Protein 4DZ4 (pdb70)

Nearest PDB structures (foldseek):
  4dz4-assembly1_F  TM=1.002E+00  e=1.119E-75  Burkholderia thailandensis E264
  4dz4-assembly1_D  TM=1.003E+00  e=2.457E-75  Burkholderia thailandensis E264
  4dz4-assembly1_A  TM=1.002E+00  e=5.017E-74  Burkholderia thailandensis E264
  7lox-assembly1_A-2  TM=9.399E-01  e=1.873E-39  Escherichia coli
  1gq6-assembly1_A-2  TM=9.532E-01  e=6.271E-34  Streptomyces clavuligerus

Secondary structure (DSSP, 8-state):
--BS-HHHH-SSSS---B--TTSS--SGGG-EE----TT-SEEEEEE---TT-SS---GGGHHHHHHHHTTTTTTSPPTTT-S-GGGTS-EEEEEE----TTSGGGHHHHHHHHHHHHHTTTPEEEEEESSGGGHHHHHHHHHHHH-SSBEEEEE-SS----------TTTHHHHHHHTTSB-GGG-EEEEE-S--S--TT-EEEEHHHHHHH-HHHHHHHHHHHHTTS-EEEEEEGGGB-TTT--SSSS--SS-B-HHHHHHHHHT-TTS-EEEEEEE---GGG-STTHHHHHHHHHHHHHHHHHHHHHHH-/---TT----S-HHHH-SSSS------TTSS--SGGG-EE-S--TT-SEEEEEE---TT-SS---GGGHHHHHHHHTTTTTTSPPTTT-S-GGGTS-EEEEEE----TTSGGGHHHHHHHHHHHHHTTT-EEEEEESSGGGHHHHHHHHHHHH-SSBEEEEE-S-------S-TT---TTTHHHHHHHTT-B-GGG-EEEEE-S--S--TT-EEEEHHHHHHH-HHHHHHHHHHHHTTSEEEEEEEGGGB-TTT--SBSS--SS-B-HHHHHHHHHT-TTSEEEEEEEE-B-GGG-STTHHHHHHHHHHHHHHHHHHHHHHHH-/--BS-HHHH-SSSSS--B--TTSS--SGGG-EE-S--TT-SEEEEEE---TT-SS---GGGHHHHHHHHTHHHHHSPPTTT-S-GGGTS-EEEEEE----TTSGGGHHHHHHHHHHHHHTTTPEEEEEESSGGGHHHHHHHHHHHH-SSBEEEEE-S---------TT---TTTHHHHHHHTT-B-GGG-EEEEE-S--S--TT-EEEEHHHHHHH-HHHHHHHHHHHHTTS-EEEEEEGGGB-TTT--SSSS--SS-B-HHHHHHHHHT-TTS-EEEEEEE---GGG-STTHHHHHHHHHHHHHHHHHHHHHH-/---BS-HHHH-SSSS---B--TTSS--SGGGPEE-S--TT-SEEEEEE---TT-SS---GGGHHHHHHHHTHHHHHSPPTTT-S-GGGTS-EEEEEE----TTSGGGHHHHHHHHHHHHHTTTPEEEEEESSGGGHHHHHHHHHHHH-SSBEEEEE-S-------------TTTHHHHHHHTT-B-GGG-EEEEE-S--S--TT-EEEEHHHHHHH-HHHHHHHHHHHHTTSEEEEEEEGGGB-TTT--SBSS--SS-B-HHHHHHHHHT-TTSEEEEEEEE-B-GGG-STTHHHHHHHHHHHHHHHHHHHHHTT--/--BS-HHHH-SSSS---B--TTSS--SGGGPEE-S--TT-SEEEEEE---TT-SS---GGGHHHHHHHHTHHHHHSPPTTT-S-GGGTS-EEEEEE----TTSGGGHHHHHHHHHHHHHTTTPEEEEEESSGGGHHHHHHHHHHHH-SSBEEEEE-S---------TT---TTTHHHHHHHTTSB-GGG-EEEEE-S--S--TT-EEEEHHHHHHH-HHHHHHHHHHHHTTS-EEEEEEGGGB-TTT--SSSS--SS-B-HHHHHHHHHT-TTS-EEEEEEE---GGG-STTHHHHHHHHHHHHHHHHHHHHHTT--/--BS-HHHH-SSSS---B--TTSS--SGGG-EE-S--TT-SEEEEEE---TT-SS---GGGHHHHHHHHTTTTTTSPPTTT-S-GGGTS-EEEEEE----TTSGGGHHHHHHHHHHHHHTTT-EEEEEESSGGGHHHHHHHHHHHH-SSBEEEEE-S---------TT---TTTHHHHHHHTTSB-GGG-EEEEE-S--S--TT-EEEEHHHHHHHHHHHHHHHHHHHHTTS-EEEEEEGGGB-TTT--SSSS--SS-B-HHHHHHHHHT-TTS-EEEEEEE---GGG-STTHHHHHHHHHHHHHHHHHHHHHH-

Radius of gyration: 32.74 Å; Cα contacts (8 Å, |Δi|>4): 5119; chains: 6; bounding box: 85×92×80 Å

B-factor: mean 17.46, std 8.07, range [6.83, 78.65]

Solvent-accessible surface area: 49961 Å² total; per-residue (Å²): 133,52,109,5,1,0,4,41,75,27,133,52,37,85,18,47,18,79,30,21,7,12,10,12,4,49,0,0,2,7,2,13,26,33,36,86,22,129,66,9,34,0,1,0,0,0,0,2,0,1,8,0,3,21,12,3,4,3,2,6,29,0,2,30,15,0,14,29,5,0,7,23,24,24,90,49,40,7,34,65,50,19,27,30,1,4,87,74,2,0,0,0,0,22,1,10,4,80,2,43,4,30,58,12,105,46,0,77,74,30,0,25,83,14,0,92,47,0,6,129,38,101,0,72,0,0,0,0,0,0,0,0,6,0,0,11,0,0,0,32,2,0,3,111,82,58,35,135,77,1,2,1,0,0,0,0,0,19,0,6,1,49,80,87,120,7,10,20,14,8,10,0,0,50,27,0,23,127,75,34,5,5,50,29,76,24,0,0,0,0,0,0,14,13,62,9,124,82,48,21,63,9,48,51,5,29,4,64,56,0,71,136,93,27,20,64,39,0,29,107,113,0,59,88,31,4,40,63,35,42,0,0,1,0,0,4,0,2,0,2,5,6,4,17,0,3,0,1,3,10,2,10,4,8,5,0,24,3,20,38,0,2,42,0,0,58,29,3,35,54,2,42,6,2,0,0,0,0,0,2,0,1,38,30,25,21,31,17,56,10,0,1,4,4,0,0,14,1,0,2,4,0,0,0,4,10,45,71,88,90,72,74,119,120,75,73,176,138,57,86,34,93,6,1,0,3,43,48,24,130,52,32,84,16,57,27,99,31,20,7,10,9,10,4,49,0,0,1,7,2,14,25,29,63,110,27,140,61,10,35,0,0,0,0,0,0,2,0,2,8,0,2,20,13,3,4,3,3,6,29,0,3,32,14,0,14,30,5,0,6,23,25,27,90,47,39,8,36,67,51,18,31,32,2,5,96,32,2,0,0,0,0,21,1,9,5,81,2,41,3,31,65,8,100,46,0,73,72,28,0,24,84,12,0,112,50,0,6,80,37,104,0,71,1,0,0,0,0,0,0,0,6,0,0,10,0,0,0,36,1,0,9,117,84,60,34,134,74,0,2,1,0,0,0,0,0,18,0,6,1,47,82,27,110,25,105,89,3,10,20,13,9,11,0,0,49,10,0,23,127,71,31,10,3,46,31,79,21,0,0,0,0,0,0,14,14,68,11,125,84,42,27,62,10,49,48,6,28,4,64,54,0,71,137,94,26,24,67,38,0,25,111,109,0,65,87,31,4,43,64,35,41,0,0,1,0,0,4,0,1,0,2,5,5,4,16,0,4,0,1,2,12,2,10,4,8,5,0,24,4,21,38,0,2,46,0,0,59,30,4,53,64,16,64,15,2,0,0,0,0,0,3,0,0,38,30,24,20,31,17,56,10,0,1,5,5,0,0,14,2,0,2,4,0,0,0,10,13,43,76,62,81,37,70,90,243,134,52,107,5,1,0,3,43,75,26,137,55,36,86,15,53,19,80,32,21,7,11,10,10,5,49,1,0,2,8,2,12,26,31,65,96,24,84,66,10,33,0,1,0,0,0,0,1,0,2,7,0,3,22,13,4,4,3,3,4,30,0,3,30,14,0,14,30,5,1,8,23,23,25,87,44,41,8,35,67,51,18,29,30,1,5,90,71,3,0,0,0,0,22,1,10,5,80,3,43,4,34,80,8,104,44,0,71,75,29,0,25,82,13,0,111,55,0,5,81,36,102,0,68,0,0,0,0,1,0,0,1,6,0,0,11,0,0,0,35,1,0,13,114,80,56,35,70,65,0,0,1,0,0,0,0,0,20,0,7,2,48,77,27,124,32,115,64,2,10,20,15,9,11,0,0,26,13,0,23,126,80,36,16,3,29,31,77,8,0,0,0,0,0,0,14,14,66,10,126,83,41,28,60,8,50,48,5,29,3,63,56,0,69,134,93,26,22,64,38,0,28,106,108,0,61,86,32,1,41,63,111,37,0,0,0,0,0,4,0,1,0,2,5,6,3,17,0,3,0,1,4,11,2,11,3,8,4,0,24,4,22,38,0,3,44,0,0,59,29,4,32,56,2,40,4,4,0,0,0,0,0,4,0,1,38,31,24,21,32,17,56,11,0,1,4,4,0,0,13,2,0,2,4,0,0,0,2,10,42,72,94,103,77,97,151,82,43,112,5,0,0,4,39,75,26,135,53,37,84,16,48,18,77,31,20,7,10,9,11,4,50,0,0,2,8,2,13,26,32,67,90,22,124,65,10,34,0,0,0,0,0,0,2,1,2,7,0,2,20,12,3,4,3,3,6,27,0,2,31,14,0,14,28,5,0,7,23,24,24,88,44,40,8,32,66,54,20,29,32,1,4,89,64,3,0,0,0,0,22,1,9,4,79,2,44,4,29,53,8,94,44,0,76,76,29,0,11,95,13,0,111,63,0,6,86,37,102,0,56,0,0,0,0,1,0,0,1,7,0,0,12,0,0,0,35,1,0,8,99,83,58,36,137,72,1,1,1,0,0,0,0,0,19,0,6,2,48,82,28,117,56,100,3,8,20,13,9,12,0,0,44,25,0,25,127,70,31,10,3,27,34,78,7,1,0,0,0,0,0,13,14,67,9,124,84,41,27,61,10,48,47,6,28,4,60,55,0,69,84,103,25,21,69,35,0,27,110,111,0,58,90,30,0,43,71,113,44,0,0,0,0,0,4,0,2,0,3,4,5,3,15,0,4,0,2,3,10,2,9,4,8,4,0,23,4,22,37,1,3,50,0,0,58,25,1,5,43,4,51,4,0,0,0,0,0,0,2,0,1,38,30,24,20,32,18,56,9,0,0,4,4,0,0,12,2,0,2,3,1,0,0,3,10,39,33,57,100,54,63,58,162,132,53,112,5,0,0,3,39,76,28,136,53,38,84,17,47,18,79,32,20,7,12,9,9,4,49,1,0,2,7,2,12,26,32,68,95,23,129,59,9,32,0,0,0,0,0,0,2,0,2,6,0,2,22,12,4,5,3,3,5,28,0,2,30,14,0,14,28,5,1,7,24,26,25,90,44,40,8,33,66,55,19,30,32,2,5,88,60,2,0,0,0,0,22,1,9,4,76,3,45,4,29,72,8,90,44,0,69,78,30,0,26,86,13,0,109,53,0,6,77,39,102,0,55,0,0,0,0,0,0,0,1,6,0,0,9,0,0,0,36,1,0,10,114,80,57,34,137,69,2,1,1,0,0,0,0,0,20,0,6,2,48,79,28,125,33,110,64,1,8,19,13,10,10,0,0,23,10,0,25,128,69,30,10,3,31,33,78,6,1,0,1,0,0,0,15,12,68,10,126,84,42,28,61,9,48,48,6,29,3,65,56,0,71,83,100,27,23,67,37,0,28,108,106,0,58,89,29,0,40,69,110,46,0,0,0,0,0,4,0,2,0,2,4,6,3,16,0,3,0,1,3,10,2,10,5,8,5,0,23,4,21,38,1,2,49,0,0,59,27,0,6,43,4,47,3,1,0,0,0,0,0,3,0,1,38,28,24,21,31,18,56,9,0,1,4,4,0,0,14,2,0,2,4,1,0,0,3,9,41,37,54,97,55,64,58,163,132,54,113,5,0,0,4,40,74,27,136,55,36,87,18,48,18,79,30,21,7,12,9,10,4,48,1,0,1,8,1,12,26,32,67,96,23,85,66,10,34,0,0,0,0,0,0,2,0,2,6,0,3,20,12,3,4,2,3,5,29,0,3,32,14,0,13,30,5,0,6,25,24,25,89,46,40,9,38,69,50,17,27,30,1,4,90,68,2,0,0,0,0,24,2,10,5,81,2,45,4,29,62,3,92,45,0,37,72,28,0,26,84,12,0,111,53,0,6,78,38,102,0,71,1,0,0,0,0,0,0,1,1,0,0,11,0,0,0,42,2,0,6,114,78,56,36,137,74,0,2,1,0,0,0,0,0,19,0,6,2,48,78,29,123,32,87,86,1,6,19,13,10,11,0,0,41,9,0,31,76,73,33,9,3,44,31,77,5,0,0,0,0,0,0,13,13,67,11,125,84,42,38,62,10,51,46,6,30,3,64,53,0,71,137,92,26,22,70,37,0,23,114,109,0,65,90,24,0,34,63,117,37,0,1,1,0,0,4,0,1,0,2,5,6,3,18,0,3,0,1,3,9,2,10,4,9,5,0,24,3,21,40,0,2,44,0,0,62,32,4,33,52,3,43,4,4,0,0,0,0,0,2,0,0,40,30,25,20,30,17,57,10,0,1,5,4,0,0,15,1,0,3,4,0,0,0,3,10,45,73,96,102,76,98

Foldseek 3Di:
DAEAQCQDPPPDLFDAHHYDLPDHDQFQLSGHADQDLAPAAEEEEEEQAFPQPDFDGFFSCFNVLLSNLRSVVNNACDPPLRDNLRNQHRYHYHYYQDDDVVPVLGRLVSLLVVLLVNVVNVHAYEYEDDAQLSVLSNLVNLCVNQNFAAAEEAQALALLCADDSHRHSSNSVVVCVVVRHHDQQLYEYEQHDDDDPPSPNHHYCHQVNCVVPHLVVVLVVNCVSNPAGAYEYEAELLQAACVQAQQFGDHDHRHHHLVSVLSNLLPNLRYNYRYYYYGGGRVVRDDPSRSSNSSSSSSSSVSVSSSVVVVVD/DPDDPDADAAQCQDPPPDLFDAHHYDLPDHDQFQLSGHADQDLAPAAEEEEEEQAQPQPDFDGFFSCFNVLLSNLRSVVSHAPDPPLRDNLRNPHRYHYPYYQDDDVVPVLVSLVSLLVVLLVNVVSVHAYEYEDDAQLSVLSNLVNVCVRQNFQAAEEAQALALLCADDPDPSRRHSSRSVVVCVVVRNHDQQLYEYEQHDDDDPPSPNHHYCHQVNCVVPHQVVVLVVNCVSNPAGAYEYEAELLLAACVQAQQFRDHDHRHHHLVSVLSNLLSNLRYNYRYYYYGGGRCVRDDPSSSSNSSSSSSSSVSSSSSCVVVVVD/DDEAQCQDPPPDLFDAHHYDLPDHDQFQLSGHADQDLAPAAEEEEEEQAQPQDDFDGFFSCFNVLLSNLRSVVSNAPDPPLRDNLRNQHRYHYHYYQDDDVVPVLCRLVSLLVVLLSNVVSVHAYEYEDDAQLSVLSNLVNVCVPQNFAAAEEAQALALLCADDPPPSHRHSSRSVVVCVVVRNHDQQLYEYELHDDDDPPSPNHHYCHQVNCVVPHQVVVLVVNCVSNPAGAYEYEAELLQAACVQAQQFGDHDHSHHHLVSVLSSLLPNLRYNYRYYYYGGGRVVRDDPSRSSNSSSSSSSSVSVSSSVVVVD/DADEAQCQDDPPDLFDAHHYDLQDHDQFQLSGHADQDLAPAAEEEEEEQAFPQPDFDGFFSCFNVLLSNLRSVVSNAPDPPLRDNLRNQHRYHYHYYQDDDVVPVLGSLVSLLVVLLSNVVSVHAYAYEDDAQLSVLSNLVNLCVNQNFQAAEEAQALALLCADDDDSHRHSSHSVVVCVVVRNHDQQLYEYEQHDDDDPPSPNHHYCHQVNCVVPHLVVVLVVNCVSNPATEYEYEAELLQAACVQAVQFGDHDHRHHHLVSVLSNLLSCLNYNHRYYYYGGGRVVRDDPSRSSNSSSSSSSSVSVSSSCVSVVVD/DAEAQCQDPPPDLFDAHHYDLPDHDQFQLSGHADQDLAPAAEEEEEEQAFPQEDFDGFFSCFNSLLSNLRSVVSNAPDPPLRDNLRNQHRYHYHYYQDDDVVPVLCRLVSLLVVLLVNVVNVHAYAYEDDAQLSVLSNLVNVCVRQNFQAAEEAQALALLCADDPPQSRRHSSRSVVVCVVVRNHDQQLYEYEQHNDDDPPSPNHHYCHQVNCVVPHQVVVLVVNCVSNPATAYEYEAELLQAACVQAQQFGDHDHRHHHLVSVLSNLLSCLNYNHRYYYYGGGRCVRDDPSSSSNSSSSSSSSVSSSSSCVSVPND/DDEAQCQDPPPDLFDAHHYDLPDHDQFQLSGHADQDLAPAAEEEEEEQAFPQEDFDGFFSCFNVLLSNLRSVVNNACDPPLRDNLRNQHRYHYHYYQDDDVVPVLGSLVSLLVVLLVNVVSVHAYEYEDDAQLSVLSNLVNVCVRQNFQAAEEEQALALLCADDPPQSRRHSSRSVVVCVVVRNHDQQLYEYELHDDDDPPSPNHHYCHQVNCVVPALVVVLVVNCVSNPAGAYEYEAELLQAACVQAQQFGDHDHRHHHLVRVLSNLLSNLRYNYRYYYYGGGRVVRDDPSRSSNSSSSSSSSVSVSSSSVVVD

CATH classification: 3.40.800.10

Sequence (1900 aa):
TLYGDGAIRRPSVYGSSIENTYAGVLSFMRRNYTRDLDDGVDVVVSGVPLDLATTFRSGARLGPSAVRAASVQLAELNPYPWGFDPFDDLAVIDYGDCWFDAHHPLSIKPAIVEHARTILQSDARMLTLGGDHYITYPLLIAHAQKYGKPLSLIHFDAHCDTWADDSLNHGTMFYKAVKDGLIDPKASVQVGIRTWNDDYLGINVLDAAWVHEHGARATLERRIESIVGGRPAYLTFDIDCLDPAFAPGTGTPVAGGLSSAQALAIVRGLGGVNLIGADVVEVAPAYDQSEITAIAAAHVACDLLCLWRQRKAGAPGSMNETLYGDGAIRRPSVYGSSIENTYAGVLSFMRRNYTRDLDGVDVVVSGVPLDLATTFRSGARLGPSAVRAASVQLAELNPYPWGFDPFDDLAVIDYGDCWFDAHHPLSIKPAIVEHARTILQSDARMLTLGGDHYITYPLLIAHAQKYGKPLSLIHFDAHCDTWADDAPDSLNHGTMFYKAVKDGLIDPKASVQVGIRTWNDDYLGINVLDAAWVHEHGARATLERIESIVGGRPAYLTFDIDCLDPAFAPGTGTPVAGGLSSAQALAIVRGLGGVNLIGADVVEVAPAYDQSEITAIAAAHVACDLLCLWRQRKAGARTLYGDGAIRRPSVYGSSIENTYAGVLSFMRRNYTRDLDGVDVVVSGVPLDLATTFRSGARLGPSAVRAASVQLAELNPYPWGFDPFDDLAVIDYGDCWFDAHHPLSIKPAIVEHARTILQSDARMLTLGGDHYITYPLLIAHAQKYGKPLSLIHFDAHCDTWADDAPDSLNHGTMFYKAVKDGLIDPKASVQVGIRTWNDDYLGINVLDAAWVHEHGARATLERIESIVGGRRPAYLTFDIDCLDPAFAPGTGTPVAGGLSSAQALAIVRGLGGVNLIGADVVEVAPAYDQSEITAIAAAHVACDLLCLWRQRKAGETLYGDGAIRRPSVYGSSIENTYAGVLSFMRRNYTRDLDDGVDVVVSGVPLDLATTFRSGARLGPSAVRAASVQLAELNPYPWGFDPFDDLAVIDYGDCWFDAHHPLSIKPAIVEHARRTILQSDARMLTLGGDHYITYPLLIAHAQKYGKPLSLIHFDAHCDTWADDADSLNHGTMFYKAVKDGLIIDPKASVQVGIRTWNDDYLGINVLDAAWVHEHGARATLERIESSIVGGRPAYLTFDIDCLDPAFAPGTGTPVAGGLSSAQALAIVRGLGGVNLIGADVVEVAPAYDQSEITAIAAAHVACDLLCLWRQRKAGARTLYGDGAIRRPSVYGSSIENTYAGVLSFMRRNYTRDLDGVDVVVSGVPLDLATTFRSGARLGPSAVRAASVQLAEELNPYPWGFDPFDDLAVIDYGDCWFDAHHPLSIKPAIVEHARTILQSDARMLTLGGDHYITYPLLIAHAQKYGKPLSLIHFDAHCDTWADDAPDSLNHGTMFYKAVKDGLIDPKASVQVGIRTWNDDYLGINVLDAAWVHEHGARATLERIESIVGGRPAYLTFDIDCLDPAFAPGTGTPVAGGLSSAQALAIVRGLGGVNLIGADVVEVAPAYDQSEITAIAAAHVACDLLCLWRQRKAGARTLYGDGAIRRPSVYGSSIENTYAGVLSFMRRNYTRDLDGVDVVVSGVPLDLATTFRSGARLGPSAVRAASVQLAELNPYPWGFDPFDDLAVIDYGDCWFDAHHPLSIKPAIVEHARTILQSDARMLTLGGDHYITYPLLIAHAQKYGKPLSLIHFDAHCDTWADDAPDSLNHGTMFYKAVKDGLIDPKASVQVGIRTWNDDYLGINVLDAAWVHEHGARATLERIESSIVGGRPAYLTFDIDCLDPAFAPGTGTPVAGGLSSAQALAIVRGLGGVNLIGADVVEVAPAYDQSEITAIAAAHVACDLLCLWRQRKAG

Organism: Burkholderia thailandensis (strain ATCC 700388 / DSM 13276 / CCUG 48851 / CIP 106301 / E264) (NCBI:txid271848)

Structure (mmCIF, N/CA/C/O backbone):
data_4DZ4
#
_entry.id   4DZ4
#
_cell.length_a   99.080
_cell.length_b   101.250
_cell.length_c   102.990
_cell.angle_alpha   90.000
_cell.angle_beta   97.090
_cell.angle_gamma   90.000
#
_symmetry.space_group_name_H-M   'P 1 21 1'
#
loop_
_entity.id
_entity.type
_entity.pdbx_description
1 polymer Agmatinase
2 non-polymer 'MANGANESE (II) ION'
3 non-polymer 1,2-ETHANEDIOL
4 non-polymer 'UNKNOWN LIGAND'
5 water water
#
loop_
_atom_site.group_PDB
_atom_site.id
_atom_site.type_symbol
_atom_site.label_atom_id
_atom_site.label_alt_id
_atom_site.label_comp_id
_atom_site.label_asym_id
_atom_site.label_entity_id
_atom_site.label_seq_id
_atom_site.pdbx_PDB_ins_code
_atom_site.Cartn_x
_atom_site.Cartn_y
_atom_site.Cartn_z
_atom_site.occupancy
_atom_site.B_iso_or_equiv
_atom_site.auth_seq_id
_atom_site.auth_comp_id
_atom_site.auth_asym_id
_atom_site.auth_atom_id
_atom_site.pdbx_PDB_model_num
ATOM 1 N N . THR A 1 8 ? 27.216 33.023 75.485 1.00 27.55 4 THR A N 1
ATOM 2 C CA . THR A 1 8 ? 28.378 33.962 75.659 1.00 26.12 4 THR A CA 1
ATOM 3 C C . THR A 1 8 ? 29.658 33.155 75.853 1.00 24.52 4 THR A C 1
ATOM 4 O O . THR A 1 8 ? 29.672 32.152 76.573 1.00 23.81 4 THR A O 1
ATOM 8 N N . LEU A 1 9 ? 30.724 33.597 75.196 1.00 22.51 5 LEU A N 1
ATOM 9 C CA . LEU A 1 9 ? 31.992 32.880 75.222 1.00 20.67 5 LEU A CA 1
ATOM 10 C C . LEU A 1 9 ? 32.880 33.580 76.225 1.00 19.24 5 LEU A C 1
ATOM 11 O O . LEU A 1 9 ? 32.738 34.792 76.415 1.00 17.69 5 LEU A O 1
ATOM 16 N N . TYR A 1 10 ? 33.788 32.811 76.835 1.00 18.17 6 TYR A N 1
ATOM 17 C CA . TYR A 1 10 ? 34.732 33.334 77.819 1.00 17.46 6 TYR A CA 1
ATOM 18 C C . TYR A 1 10 ? 36.131 33.260 77.240 1.00 15.88 6 TYR A C 1
ATOM 19 O O . TYR A 1 10 ? 36.681 32.158 77.112 1.00 15.77 6 TYR A O 1
ATOM 28 N N . GLY A 1 11 ? 36.652 34.408 76.796 1.00 14.31 7 GLY A N 1
ATOM 29 C CA . GLY A 1 11 ? 38.006 34.515 76.300 1.00 13.59 7 GLY A CA 1
ATOM 30 C C . GLY A 1 11 ? 38.142 34.404 74.791 1.00 13.23 7 GLY A C 1
ATOM 31 O O . GLY A 1 11 ? 37.515 33.519 74.177 1.00 13.47 7 GLY A O 1
ATOM 32 N N . ASP A 1 12 ? 38.969 35.289 74.212 1.00 12.67 8 ASP A N 1
ATOM 33 C CA . ASP A 1 12 ? 39.379 35.207 72.785 1.00 12.66 8 ASP A CA 1
ATOM 34 C C . ASP A 1 12 ? 38.183 35.261 71.829 1.00 12.98 8 ASP A C 1
ATOM 35 O O . ASP A 1 12 ? 38.129 34.541 70.813 1.00 13.07 8 ASP A O 1
ATOM 40 N N . GLY A 1 13 ? 37.262 36.175 72.130 1.00 12.96 9 GLY A N 1
ATOM 41 C CA . GLY A 1 13 ? 36.051 36.315 71.289 1.00 13.40 9 GLY A CA 1
ATOM 42 C C . GLY A 1 13 ? 36.419 36.689 69.857 1.00 13.47 9 GLY A C 1
ATOM 43 O O . GLY A 1 13 ? 35.716 36.296 68.904 1.00 13.99 9 GLY A O 1
ATOM 44 N N . ALA A 1 14 ? 37.504 37.438 69.688 1.00 12.69 10 ALA A N 1
ATOM 45 C CA . ALA A 1 14 ? 37.919 37.910 68.347 1.00 13.09 10 ALA A CA 1
ATOM 46 C C . ALA A 1 14 ? 38.166 36.772 67.343 1.00 14.25 10 ALA A C 1
ATOM 47 O O . ALA A 1 14 ? 38.115 36.983 66.115 1.00 14.85 10 ALA A O 1
ATOM 49 N N . ILE A 1 15 ? 38.471 35.587 67.857 1.00 14.47 11 ILE A N 1
ATOM 50 C CA . ILE A 1 15 ? 38.780 34.475 66.972 1.00 15.42 11 ILE A CA 1
ATOM 51 C C . ILE A 1 15 ? 37.768 33.341 67.151 1.00 16.13 11 ILE A C 1
ATOM 52 O O . ILE A 1 15 ? 37.859 32.303 66.490 1.00 18.08 11 ILE A O 1
ATOM 57 N N . ARG A 1 16 ? 36.797 33.526 68.041 1.00 16.22 12 ARG A N 1
ATOM 58 C CA . ARG A 1 16 ? 35.870 32.425 68.363 1.00 16.76 12 ARG A CA 1
ATOM 59 C C . ARG A 1 16 ? 34.406 32.716 68.031 1.00 17.52 12 ARG A C 1
ATOM 60 O O . ARG A 1 16 ? 33.655 31.784 67.747 1.00 17.45 12 ARG A O 1
ATOM 68 N N . ARG A 1 17 ? 33.985 33.979 68.107 1.00 17.74 13 ARG A N 1
ATOM 69 C CA . ARG A 1 17 ? 32.560 34.284 67.870 1.00 18.89 13 ARG A CA 1
ATOM 70 C C . ARG A 1 17 ? 32.157 33.952 66.439 1.00 20.47 13 ARG A C 1
ATOM 71 O O . ARG A 1 17 ? 32.824 34.399 65.491 1.00 21.13 13 ARG A O 1
ATOM 79 N N . PRO A 1 18 ? 31.073 33.178 66.271 1.00 22.00 14 PRO A N 1
ATOM 80 C CA . PRO A 1 18 ? 30.558 32.883 64.935 1.00 23.37 14 PRO A CA 1
ATOM 81 C C . PRO A 1 18 ? 29.846 34.087 64.301 1.00 24.18 14 PRO A C 1
ATOM 82 O O . PRO A 1 18 ? 29.810 34.195 63.065 1.00 28.28 14 PRO A O 1
ATOM 86 N N . SER A 1 19 ? 29.292 34.975 65.114 1.00 22.28 15 SER A N 1
ATOM 87 C CA . SER A 1 19 ? 28.605 36.160 64.588 1.00 21.74 15 SER A CA 1
ATOM 88 C C . SER A 1 19 ? 29.507 37.383 64.623 1.00 21.02 15 SER A C 1
ATOM 89 O O . SER A 1 19 ? 30.320 37.507 65.539 1.00 20.07 15 SER A O 1
ATOM 92 N N . VAL A 1 20 ? 29.336 38.312 63.673 1.00 21.28 16 VAL A N 1
ATOM 93 C CA . VAL A 1 20 ? 30.058 39.606 63.784 1.00 21.40 16 VAL A CA 1
ATOM 94 C C . VAL A 1 20 ? 29.457 40.532 64.850 1.00 21.06 16 VAL A C 1
ATOM 95 O O . VAL A 1 20 ? 30.109 41.504 65.254 1.00 21.11 16 VAL A O 1
ATOM 99 N N . TYR A 1 21 ? 28.247 40.226 65.315 1.00 20.17 17 TYR A N 1
ATOM 100 C CA . TYR A 1 21 ? 27.598 41.019 66.375 1.00 19.64 17 TYR A CA 1
ATOM 101 C C . TYR A 1 21 ? 27.892 40.465 67.753 1.00 19.57 17 TYR A C 1
ATOM 102 O O . TYR A 1 21 ? 28.125 39.267 67.903 1.00 19.35 17 TYR A O 1
ATOM 111 N N . GLY A 1 22 ? 27.867 41.341 68.761 1.00 19.18 18 GLY A N 1
ATOM 112 C CA . GLY A 1 22 ? 27.911 40.889 70.145 1.00 19.24 18 GLY A CA 1
ATOM 113 C C . GLY A 1 22 ? 29.303 40.929 70.757 1.00 18.59 18 GLY A C 1
ATOM 114 O O . GLY A 1 22 ? 30.301 40.888 70.051 1.00 18.05 18 GLY A O 1
ATOM 115 N N . SER A 1 23 ? 29.355 41.027 72.087 1.00 18.80 19 SER A N 1
ATOM 116 C CA . SER A 1 23 ? 30.621 41.040 72.817 1.00 17.86 19 SER A CA 1
ATOM 117 C C . SER A 1 23 ? 30.778 39.715 73.549 1.00 17.72 19 SER A C 1
ATOM 118 O O . SER A 1 23 ? 29.813 38.957 73.672 1.00 17.78 19 SER A O 1
ATOM 121 N N . SER A 1 24 ? 31.990 39.439 74.028 1.00 16.50 20 SER A N 1
ATOM 122 C CA . SER A 1 24 ? 32.285 38.210 74.773 1.00 16.75 20 SER A CA 1
ATOM 123 C C . SER A 1 24 ? 32.931 38.612 76.086 1.00 16.20 20 SER A C 1
ATOM 124 O O . SER A 1 24 ? 33.358 39.749 76.248 1.00 15.92 20 SER A O 1
ATOM 127 N N . ILE A 1 25 ? 33.047 37.683 77.015 1.00 16.22 21 ILE A N 1
ATOM 128 C CA . ILE A 1 25 ? 33.704 38.003 78.284 1.00 16.19 21 ILE A CA 1
ATOM 129 C C . ILE A 1 25 ? 35.211 37.857 78.082 1.00 15.29 21 ILE A C 1
ATOM 130 O O . ILE A 1 25 ? 35.658 36.835 77.548 1.00 15.67 21 ILE A O 1
ATOM 135 N N . GLU A 1 26 ? 35.996 38.868 78.479 1.00 13.99 22 GLU A N 1
ATOM 136 C CA . GLU A 1 26 ? 37.453 38.757 78.389 1.00 13.47 22 GLU A CA 1
ATOM 137 C C . GLU A 1 26 ? 38.086 39.132 79.717 1.00 13.18 22 GLU A C 1
ATOM 138 O O . GLU A 1 26 ? 37.557 40.012 80.429 1.00 13.86 22 GLU A O 1
ATOM 144 N N . ASN A 1 27 ? 39.211 38.491 80.048 1.00 12.15 23 ASN A N 1
ATOM 145 C CA . ASN A 1 27 ? 40.109 39.098 81.026 1.00 11.86 23 ASN A CA 1
ATOM 146 C C . ASN A 1 27 ? 40.822 40.247 80.341 1.00 11.17 23 ASN A C 1
ATOM 147 O O . ASN A 1 27 ? 41.329 40.089 79.230 1.00 10.68 23 ASN A O 1
ATOM 152 N N . THR A 1 28 ? 40.786 41.426 80.967 1.00 10.49 24 THR A N 1
ATOM 153 C CA . THR A 1 28 ? 41.205 42.628 80.263 1.00 10.15 24 THR A CA 1
ATOM 154 C C . THR A 1 28 ? 42.684 42.553 79.884 1.00 9.83 24 THR A C 1
ATOM 155 O O . THR A 1 28 ? 43.091 43.075 78.839 1.00 9.55 24 THR A O 1
ATOM 159 N N . TYR A 1 29 ? 43.451 41.881 80.742 1.00 9.90 25 TYR A N 1
ATOM 160 C CA . TYR A 1 29 ? 44.898 41.675 80.580 1.00 9.78 25 TYR A CA 1
ATOM 161 C C . TYR A 1 29 ? 45.292 40.478 79.705 1.00 10.05 25 TYR A C 1
ATOM 162 O O . TYR A 1 29 ? 46.469 40.099 79.700 1.00 10.31 25 TYR A O 1
ATOM 171 N N . ALA A 1 30 ? 44.325 39.857 79.010 1.00 9.75 26 ALA A N 1
ATOM 172 C CA . ALA A 1 30 ? 44.642 38.718 78.164 1.00 10.10 26 ALA A CA 1
ATOM 173 C C . ALA A 1 30 ? 43.718 38.726 76.946 1.00 10.25 26 ALA A C 1
ATOM 174 O O . ALA A 1 30 ? 43.010 39.724 76.695 1.00 10.21 26 ALA A O 1
ATOM 176 N N . GLY A 1 31 ? 43.750 37.624 76.186 1.00 10.78 27 GLY A N 1
ATOM 177 C CA . GLY A 1 31 ? 42.888 37.454 75.020 1.00 10.66 27 GLY A CA 1
ATOM 178 C C . GLY A 1 31 ? 43.402 38.136 73.760 1.00 10.55 27 GLY A C 1
ATOM 179 O O . GLY A 1 31 ? 44.215 39.081 73.826 1.00 10.24 27 GLY A O 1
ATOM 180 N N . VAL A 1 32 ? 42.903 37.678 72.612 1.00 10.32 28 VAL A N 1
ATOM 181 C CA . VAL A 1 32 ? 43.350 38.175 71.318 1.00 10.27 28 VAL A CA 1
ATOM 182 C C . VAL A 1 32 ? 43.134 39.670 71.208 1.00 9.99 28 VAL A C 1
ATOM 183 O O . VAL A 1 32 ? 42.058 40.166 71.547 1.00 9.78 28 VAL A O 1
ATOM 187 N N . LEU A 1 33 ? 44.153 40.396 70.717 1.00 9.92 29 LEU A N 1
ATOM 188 C CA . LEU A 1 33 ? 44.162 41.846 70.784 1.00 9.67 29 LEU A CA 1
ATOM 189 C C . LEU A 1 33 ? 43.742 42.520 69.487 1.00 9.60 29 LEU A C 1
ATOM 190 O O . LEU A 1 33 ? 44.465 43.372 68.948 1.00 9.32 29 LEU A O 1
ATOM 195 N N . SER A 1 34 ? 42.560 42.173 68.983 1.00 9.93 30 SER A N 1
ATOM 196 C CA . SER A 1 34 ? 42.000 42.934 67.845 1.00 10.12 30 SER A CA 1
ATOM 197 C C . SER A 1 34 ? 41.373 44.218 68.400 1.00 10.06 30 SER A C 1
ATOM 198 O O . SER A 1 34 ? 41.198 44.378 69.624 1.00 10.31 30 SER A O 1
ATOM 201 N N . PHE A 1 35 ? 41.056 45.161 67.515 1.00 10.19 31 PHE A N 1
ATOM 202 C CA . PHE A 1 35 ? 40.528 46.423 67.996 1.00 9.91 31 PHE A CA 1
ATOM 203 C C . PHE A 1 35 ? 39.194 46.236 68.717 1.00 10.36 31 PHE A C 1
ATOM 204 O O . PHE A 1 35 ? 38.228 45.745 68.112 1.00 10.52 31 PHE A O 1
ATOM 212 N N . MET A 1 36 ? 39.142 46.628 69.994 1.00 10.19 32 MET A N 1
ATOM 213 C CA . MET A 1 36 ? 37.947 46.410 70.843 1.00 10.70 32 MET A CA 1
ATOM 214 C C . MET A 1 36 ? 37.415 44.987 70.742 1.00 10.82 32 MET A C 1
ATOM 215 O O . MET A 1 36 ? 36.189 44.764 70.824 1.00 11.78 32 MET A O 1
ATOM 220 N N . ARG A 1 37 ? 38.346 44.023 70.584 1.00 10.74 33 ARG A N 1
ATOM 221 C CA . ARG A 1 37 ? 38.058 42.585 70.545 1.00 11.20 33 ARG A CA 1
ATOM 222 C C . ARG A 1 37 ? 37.164 42.178 69.388 1.00 11.51 33 ARG A C 1
ATOM 223 O O . ARG A 1 37 ? 36.592 41.097 69.435 1.00 12.05 33 ARG A O 1
ATOM 231 N N . ARG A 1 38 ? 37.061 42.992 68.342 1.00 11.71 34 ARG A N 1
ATOM 232 C CA . ARG A 1 38 ? 36.144 42.640 67.253 1.00 12.40 34 ARG A CA 1
ATOM 233 C C . ARG A 1 38 ? 36.662 41.467 66.429 1.00 12.25 34 ARG A C 1
ATOM 234 O O . ARG A 1 38 ? 37.866 41.187 66.409 1.00 11.81 34 ARG A O 1
ATOM 242 N N . ASN A 1 39 ? 35.760 40.763 65.736 1.00 12.24 35 ASN A N 1
ATOM 243 C CA . ASN A 1 39 ? 36.177 39.588 64.981 1.00 12.26 35 ASN A CA 1
ATOM 244 C C . ASN A 1 39 ? 37.307 39.932 63.994 1.00 11.91 35 ASN A C 1
ATOM 245 O O . ASN A 1 39 ? 37.205 40.888 63.214 1.00 11.83 35 ASN A O 1
ATOM 250 N N . TYR A 1 40 ? 38.376 39.148 64.029 1.00 11.51 36 TYR A N 1
ATOM 251 C CA . TYR A 1 40 ? 39.415 39.234 63.014 1.00 11.60 36 TYR A CA 1
ATOM 252 C C . TYR A 1 40 ? 38.925 38.492 61.774 1.00 12.53 36 TYR A C 1
ATOM 253 O O . TYR A 1 40 ? 38.754 37.278 61.807 1.00 12.98 36 TYR A O 1
ATOM 262 N N . THR A 1 41 ? 38.692 39.227 60.694 1.00 12.78 37 THR A N 1
ATOM 263 C CA . THR A 1 41 ? 38.170 38.600 59.464 1.00 13.91 37 THR A CA 1
ATOM 264 C C . THR A 1 41 ? 38.350 39.520 58.272 1.00 14.76 37 THR A C 1
ATOM 265 O O . THR A 1 41 ? 38.460 40.740 58.434 1.00 13.95 37 THR A O 1
ATOM 269 N N . ARG A 1 42 ? 38.406 38.935 57.081 1.00 15.55 38 ARG A N 1
ATOM 270 C CA . ARG A 1 42 ? 38.405 39.752 55.893 1.00 16.81 38 ARG A CA 1
ATOM 271 C C . ARG A 1 42 ? 37.151 39.584 55.071 1.00 18.08 38 ARG A C 1
ATOM 272 O O . ARG A 1 42 ? 37.049 40.123 53.960 1.00 18.32 38 ARG A O 1
ATOM 280 N N . ASP A 1 43 ? 36.183 38.875 55.651 1.00 18.82 39 ASP A N 1
ATOM 281 C CA . ASP A 1 43 ? 34.843 38.754 55.054 1.00 21.22 39 ASP A CA 1
ATOM 282 C C . ASP A 1 43 ? 34.054 40.010 55.372 1.00 20.52 39 ASP A C 1
ATOM 283 O O . ASP A 1 43 ? 33.773 40.277 56.523 1.00 20.26 39 ASP A O 1
ATOM 288 N N . LEU A 1 44 ? 33.691 40.758 54.337 1.00 21.13 40 LEU A N 1
ATOM 289 C CA . LEU A 1 44 ? 33.086 42.071 54.500 1.00 20.88 40 LEU A CA 1
ATOM 290 C C . LEU A 1 44 ? 31.575 42.071 54.322 1.00 22.05 40 LEU A C 1
ATOM 291 O O . LEU A 1 44 ? 30.948 43.115 54.477 1.00 21.22 40 LEU A O 1
ATOM 296 N N . ASP A 1 45 ? 30.989 40.914 54.013 1.00 23.17 41 ASP A N 1
ATOM 297 C CA A ASP A 1 45 ? 29.538 40.824 53.779 0.50 24.16 41 ASP A CA 1
ATOM 298 C CA B ASP A 1 45 ? 29.547 40.878 53.767 0.50 24.44 41 ASP A CA 1
ATOM 299 C C . ASP A 1 45 ? 28.764 41.215 55.037 1.00 23.83 41 ASP A C 1
ATOM 300 O O . ASP A 1 45 ? 29.004 40.656 56.097 1.00 24.14 41 ASP A O 1
ATOM 309 N N . GLY A 1 46 ? 27.842 42.166 54.910 1.00 23.91 42 GLY A N 1
ATOM 310 C CA . GLY A 1 46 ? 27.006 42.589 56.043 1.00 22.84 42 GLY A CA 1
ATOM 311 C C . GLY A 1 46 ? 27.751 43.408 57.097 1.00 21.85 42 GLY A C 1
ATOM 312 O O . GLY A 1 46 ? 27.245 43.613 58.210 1.00 22.27 42 GLY A O 1
ATOM 313 N N . VAL A 1 47 ? 28.953 43.865 56.766 1.00 19.49 43 VAL A N 1
ATOM 314 C CA . VAL A 1 47 ? 29.745 44.632 57.746 1.00 17.59 43 VAL A CA 1
ATOM 315 C C . VAL A 1 47 ? 29.478 46.141 57.633 1.00 17.46 43 VAL A C 1
ATOM 316 O O . VAL A 1 47 ? 29.414 46.679 56.538 1.00 17.99 43 VAL A O 1
ATOM 320 N N . ASP A 1 48 ? 29.301 46.802 58.772 1.00 16.62 44 ASP A N 1
ATOM 321 C CA . ASP A 1 48 ? 29.041 48.249 58.832 1.00 15.94 44 ASP A CA 1
ATOM 322 C C . ASP A 1 48 ? 30.304 49.077 58.880 1.00 14.89 44 ASP A C 1
ATOM 323 O O . ASP A 1 48 ? 30.382 50.122 58.239 1.00 14.48 44 ASP A O 1
ATOM 328 N N . VAL A 1 49 ? 31.279 48.645 59.694 1.00 13.78 45 VAL A N 1
ATOM 329 C CA . VAL A 1 49 ? 32.538 49.374 59.835 1.00 13.11 45 VAL A CA 1
ATOM 330 C C . VAL A 1 49 ? 33.694 48.389 59.829 1.00 12.75 45 VAL A C 1
ATOM 331 O O . VAL A 1 49 ? 33.657 47.383 60.539 1.00 12.65 45 VAL A O 1
ATOM 335 N N . VAL A 1 50 ? 34.725 48.697 59.040 1.00 12.47 46 VAL A N 1
ATOM 336 C CA . VAL A 1 50 ? 35.941 47.899 58.995 1.00 12.31 46 VAL A CA 1
ATOM 337 C C . VAL A 1 50 ? 37.041 48.707 59.660 1.00 12.07 46 VAL A C 1
ATOM 338 O O . VAL A 1 50 ? 37.390 49.777 59.185 1.00 12.55 46 VAL A O 1
ATOM 342 N N . VAL A 1 51 ? 37.592 48.170 60.741 1.00 11.45 47 VAL A N 1
ATOM 343 C CA . VAL A 1 51 ? 38.796 48.739 61.342 1.00 10.92 47 VAL A CA 1
ATOM 344 C C . VAL A 1 51 ? 39.999 48.078 60.680 1.00 11.33 47 VAL A C 1
ATOM 345 O O . VAL A 1 51 ? 40.022 46.846 60.512 1.00 11.74 47 VAL A O 1
ATOM 349 N N . SER A 1 52 ? 40.968 48.885 60.243 1.00 11.18 48 SER A N 1
ATOM 350 C CA . SER A 1 52 ? 42.205 48.345 59.674 1.00 11.46 48 SER A CA 1
ATOM 351 C C . SER A 1 52 ? 43.350 49.272 60.019 1.00 11.01 48 SER A C 1
ATOM 352 O O . SER A 1 52 ? 43.131 50.440 60.321 1.00 10.96 48 SER A O 1
ATOM 355 N N . GLY A 1 53 ? 44.564 48.743 59.999 1.00 11.00 49 GLY A N 1
ATOM 356 C CA . GLY A 1 53 ? 45.739 49.580 60.225 1.00 10.94 49 GLY A CA 1
ATOM 357 C C . GLY A 1 53 ? 46.529 49.807 58.947 1.00 11.45 49 GLY A C 1
ATOM 358 O O . GLY A 1 53 ? 46.535 48.960 58.042 1.00 11.82 49 GLY A O 1
ATOM 359 N N . VAL A 1 54 ? 47.199 50.954 58.869 1.00 11.11 50 VAL A N 1
ATOM 360 C CA . VAL A 1 54 ? 48.164 51.208 57.807 1.00 12.04 50 VAL A CA 1
ATOM 361 C C . VAL A 1 54 ? 49.471 51.611 58.497 1.00 11.73 50 VAL A C 1
ATOM 362 O O . VAL A 1 54 ? 49.599 52.740 58.957 1.00 12.69 50 VAL A O 1
ATOM 366 N N . PRO A 1 55 ? 50.413 50.672 58.603 1.00 11.90 51 PRO A N 1
ATOM 367 C CA . PRO A 1 55 ? 51.554 50.838 59.528 1.00 11.78 51 PRO A CA 1
ATOM 368 C C . PRO A 1 55 ? 52.724 51.587 58.853 1.00 12.03 51 PRO A C 1
ATOM 369 O O . PRO A 1 55 ? 53.827 51.040 58.677 1.00 12.68 51 PRO A O 1
ATOM 373 N N . LEU A 1 56 ? 52.453 52.835 58.477 1.00 12.66 52 LEU A N 1
ATOM 374 C CA . LEU A 1 56 ? 53.412 53.661 57.715 1.00 12.94 52 LEU A CA 1
ATOM 375 C C . LEU A 1 56 ? 54.101 54.705 58.600 1.00 12.75 52 LEU A C 1
ATOM 376 O O . LEU A 1 56 ? 53.436 55.427 59.355 1.00 13.13 52 LEU A O 1
ATOM 381 N N . ASP A 1 57 ? 55.421 54.837 58.489 1.00 12.65 53 ASP A N 1
ATOM 382 C CA . ASP A 1 57 ? 56.022 56.073 59.047 1.00 12.67 53 ASP A CA 1
ATOM 383 C C . ASP A 1 57 ? 57.099 56.658 58.158 1.00 12.94 53 ASP A C 1
ATOM 384 O O . ASP A 1 57 ? 57.887 57.491 58.591 1.00 13.28 53 ASP A O 1
ATOM 389 N N . LEU A 1 58 ? 57.097 56.259 56.891 1.00 12.93 54 LEU A N 1
ATOM 390 C CA . LEU A 1 58 ? 58.130 56.720 55.954 1.00 13.85 54 LEU A CA 1
ATOM 391 C C . LEU A 1 58 ? 57.938 58.179 55.560 1.00 13.92 54 LEU A C 1
ATOM 392 O O . LEU A 1 58 ? 58.878 58.820 55.047 1.00 14.78 54 LEU A O 1
ATOM 397 N N . ALA A 1 59 ? 56.748 58.716 55.786 1.00 13.43 55 ALA A N 1
ATOM 398 C CA . ALA A 1 59 ? 56.449 60.092 55.392 1.00 14.18 55 ALA A CA 1
ATOM 399 C C . ALA A 1 59 ? 56.719 61.113 56.504 1.00 14.27 55 ALA A C 1
ATOM 400 O O . ALA A 1 59 ? 56.516 62.308 56.314 1.00 15.09 55 ALA A O 1
ATOM 402 N N . THR A 1 60 ? 57.199 60.629 57.655 1.00 14.08 56 THR A N 1
ATOM 403 C CA . THR A 1 60 ? 57.402 61.494 58.839 1.00 13.76 56 THR A CA 1
ATOM 404 C C . THR A 1 60 ? 58.580 62.466 58.660 1.00 14.16 56 THR A C 1
ATOM 405 O O . THR A 1 60 ? 59.571 62.155 57.958 1.00 15.20 56 THR A O 1
ATOM 409 N N . THR A 1 61 ? 58.478 63.633 59.294 1.00 13.97 57 THR A N 1
ATOM 410 C CA . THR A 1 61 ? 59.502 64.686 59.212 1.00 14.18 57 THR A CA 1
ATOM 411 C C . THR A 1 61 ? 60.383 64.806 60.461 1.00 14.29 57 THR A C 1
ATOM 412 O O . THR A 1 61 ? 61.462 65.391 60.401 1.00 14.16 57 THR A O 1
ATOM 416 N N . PHE A 1 62 ? 59.924 64.260 61.586 1.00 13.38 58 PHE A N 1
ATOM 417 C CA . PHE A 1 62 ? 60.759 64.268 62.799 1.00 13.52 58 PHE A CA 1
ATOM 418 C C . PHE A 1 62 ? 60.966 62.844 63.283 1.00 13.09 58 PHE A C 1
ATOM 419 O O . PHE A 1 62 ? 61.704 62.084 62.664 1.00 13.49 58 PHE A O 1
ATOM 427 N N . ARG A 1 63 ? 60.334 62.453 64.395 1.00 12.77 59 ARG A N 1
ATOM 428 C CA . ARG A 1 63 ? 60.535 61.096 64.917 1.00 12.47 59 ARG A CA 1
ATOM 429 C C . ARG A 1 63 ? 59.776 60.077 64.094 1.00 12.29 59 ARG A C 1
ATOM 430 O O . ARG A 1 63 ? 58.633 60.306 63.739 1.00 12.25 59 ARG A O 1
ATOM 438 N N . SER A 1 64 ? 60.398 58.933 63.853 1.00 12.70 60 SER A N 1
ATOM 439 C CA . SER A 1 64 ? 59.700 57.779 63.290 1.00 12.73 60 SER A CA 1
ATOM 440 C C . SER A 1 64 ? 59.166 56.929 64.440 1.00 12.79 60 SER A C 1
ATOM 441 O O . SER A 1 64 ? 59.588 57.109 65.593 1.00 13.23 60 SER A O 1
ATOM 444 N N . GLY A 1 65 ? 58.235 56.028 64.143 1.00 12.07 61 GLY A N 1
ATOM 445 C CA . GLY A 1 65 ? 57.628 55.177 65.156 1.00 11.82 61 GLY A CA 1
ATOM 446 C C . GLY A 1 65 ? 56.154 54.909 64.931 1.00 11.02 61 GLY A C 1
ATOM 447 O O . GLY A 1 65 ? 55.608 53.945 65.468 1.00 10.99 61 GLY A O 1
ATOM 448 N N . ALA A 1 66 ? 55.507 55.746 64.132 1.00 10.73 62 ALA A N 1
ATOM 449 C CA . ALA A 1 66 ? 54.080 55.552 63.856 1.00 10.34 62 ALA A CA 1
ATOM 450 C C . ALA A 1 66 ? 53.773 54.237 63.127 1.00 10.31 62 ALA A C 1
ATOM 451 O O . ALA A 1 66 ? 52.604 53.838 63.067 1.00 9.70 62 ALA A O 1
ATOM 453 N N . ARG A 1 67 ? 54.784 53.553 62.588 1.00 10.73 63 ARG A N 1
ATOM 454 C CA . ARG A 1 67 ? 54.521 52.268 61.922 1.00 10.89 63 ARG A CA 1
ATOM 455 C C . ARG A 1 67 ? 53.930 51.269 62.929 1.00 10.95 63 ARG A C 1
ATOM 456 O O . ARG A 1 67 ? 53.255 50.339 62.531 1.00 11.23 63 ARG A O 1
ATOM 464 N N . LEU A 1 68 ? 54.242 51.440 64.220 1.00 10.65 64 LEU A N 1
ATOM 465 C CA . LEU A 1 68 ? 53.689 50.565 65.265 1.00 10.38 64 LEU A CA 1
ATOM 466 C C . LEU A 1 68 ? 52.386 51.074 65.869 1.00 9.68 64 LEU A C 1
ATOM 467 O O . LEU A 1 68 ? 51.831 50.424 66.765 1.00 9.75 64 LEU A O 1
ATOM 472 N N . GLY A 1 69 ? 51.876 52.212 65.381 1.00 9.10 65 GLY A N 1
ATOM 473 C CA . GLY A 1 69 ? 50.632 52.797 65.877 1.00 8.73 65 GLY A CA 1
ATOM 474 C C . GLY A 1 69 ? 49.452 51.832 65.925 1.00 8.88 65 GLY A C 1
ATOM 475 O O . GLY A 1 69 ? 48.736 51.774 66.932 1.00 8.21 65 GLY A O 1
ATOM 476 N N . PRO A 1 70 ? 49.198 51.089 64.836 1.00 8.76 66 PRO A N 1
ATOM 477 C CA . PRO A 1 70 ? 47.947 50.283 64.881 1.00 9.14 66 PRO A CA 1
ATOM 478 C C . PRO A 1 70 ? 47.978 49.217 65.979 1.00 9.36 66 PRO A C 1
ATOM 479 O O . PRO A 1 70 ? 46.968 49.022 66.672 1.00 9.31 66 PRO A O 1
ATOM 483 N N . SER A 1 71 ? 49.112 48.532 66.134 1.00 9.76 67 SER A N 1
ATOM 484 C CA . SER A 1 71 ? 49.216 47.554 67.231 1.00 9.97 67 SER A CA 1
ATOM 485 C C . SER A 1 71 ? 49.023 48.208 68.615 1.00 9.51 67 SER A C 1
ATOM 486 O O . SER A 1 71 ? 48.436 47.612 69.517 1.00 9.68 67 SER A O 1
ATOM 489 N N . ALA A 1 72 ? 49.550 49.414 68.794 1.00 9.34 68 ALA A N 1
ATOM 490 C CA . ALA A 1 72 ? 49.470 50.095 70.094 1.00 8.86 68 ALA A CA 1
ATOM 491 C C . ALA A 1 72 ? 48.052 50.483 70.378 1.00 8.74 68 ALA A C 1
ATOM 492 O O . ALA A 1 72 ? 47.573 50.333 71.535 1.00 8.27 68 ALA A O 1
ATOM 494 N N . VAL A 1 73 ? 47.351 50.971 69.337 1.00 8.66 69 VAL A N 1
ATOM 495 C CA . VAL A 1 73 ? 45.954 51.371 69.524 1.00 8.63 69 VAL A CA 1
ATOM 496 C C . VAL A 1 73 ? 45.063 50.145 69.847 1.00 8.98 69 VAL A C 1
ATOM 497 O O . VAL A 1 73 ? 44.185 50.217 70.740 1.00 8.66 69 VAL A O 1
ATOM 501 N N . ARG A 1 74 ? 45.310 49.033 69.154 1.00 9.00 70 ARG A N 1
ATOM 502 C CA . ARG A 1 74 ? 44.618 47.785 69.441 1.00 9.13 70 ARG A CA 1
ATOM 503 C C . ARG A 1 74 ? 44.832 47.354 70.898 1.00 9.27 70 ARG A C 1
ATOM 504 O O . ARG A 1 74 ? 43.865 47.081 71.606 1.00 9.23 70 ARG A O 1
ATOM 512 N N . ALA A 1 75 ? 46.094 47.312 71.322 1.00 9.40 71 ALA A N 1
ATOM 513 C CA . ALA A 1 75 ? 46.392 46.910 72.701 1.00 9.59 71 ALA A CA 1
ATOM 514 C C . ALA A 1 75 ? 45.715 47.875 73.707 1.00 10.00 71 ALA A C 1
ATOM 515 O O . ALA A 1 75 ? 45.260 47.431 74.788 1.00 11.34 71 ALA A O 1
ATOM 517 N N . ALA A 1 76 ? 45.662 49.175 73.374 1.00 9.65 72 ALA A N 1
ATOM 518 C CA . ALA A 1 76 ? 45.100 50.200 74.282 1.00 9.77 72 ALA A CA 1
ATOM 519 C C . ALA A 1 76 ? 43.588 50.210 74.325 1.00 10.48 72 ALA A C 1
ATOM 520 O O . ALA A 1 76 ? 42.989 50.920 75.143 1.00 11.55 72 ALA A O 1
ATOM 522 N N . SER A 1 77 ? 42.963 49.406 73.465 1.00 9.68 73 SER A N 1
ATOM 523 C CA . SER A 1 77 ? 41.506 49.389 73.390 1.00 9.98 73 SER A CA 1
ATOM 524 C C . SER A 1 77 ? 40.860 48.356 74.322 1.00 10.25 73 SER A C 1
ATOM 525 O O . SER A 1 77 ? 39.634 48.246 74.351 1.00 10.39 73 SER A O 1
ATOM 528 N N . VAL A 1 78 ? 41.675 47.585 75.064 1.00 9.87 74 VAL A N 1
ATOM 529 C CA . VAL A 1 78 ? 41.120 46.497 75.898 1.00 10.13 74 VAL A CA 1
ATOM 530 C C . VAL A 1 78 ? 40.085 46.925 76.953 1.00 10.18 74 VAL A C 1
ATOM 531 O O . VAL A 1 78 ? 39.053 46.278 77.127 1.00 10.18 74 VAL A O 1
ATOM 535 N N . GLN A 1 79 ? 40.310 48.036 77.648 1.00 10.12 75 GLN A N 1
ATOM 536 C CA . GLN A 1 79 ? 39.314 48.455 78.656 1.00 10.67 75 GLN A CA 1
ATOM 537 C C . GLN A 1 79 ? 38.023 48.928 77.996 1.00 11.04 75 GLN A C 1
ATOM 538 O O . GLN A 1 79 ? 36.948 48.735 78.558 1.00 11.04 75 GLN A O 1
ATOM 544 N N . LEU A 1 80 ? 38.129 49.532 76.812 1.00 11.10 76 LEU A N 1
ATOM 545 C CA . LEU A 1 80 ? 36.947 50.029 76.110 1.00 11.44 76 LEU A CA 1
ATOM 546 C C . LEU A 1 80 ? 35.977 48.884 75.741 1.00 11.78 76 LEU A C 1
ATOM 547 O O . LEU A 1 80 ? 34.754 49.076 75.631 1.00 12.02 76 LEU A O 1
ATOM 552 N N . ALA A 1 81 ? 36.528 47.696 75.568 1.00 11.88 77 ALA A N 1
ATOM 553 C CA . ALA A 1 81 ? 35.697 46.526 75.221 1.00 12.55 77 ALA A CA 1
ATOM 554 C C . ALA A 1 81 ? 34.945 45.927 76.410 1.00 13.51 77 ALA A C 1
ATOM 555 O O . ALA A 1 81 ? 34.009 45.134 76.212 1.00 13.86 77 ALA A O 1
ATOM 557 N N . GLU A 1 82 ? 35.354 46.265 77.636 1.00 13.73 78 GLU A N 1
ATOM 558 C CA . GLU A 1 82 ? 34.802 45.611 78.846 1.00 14.93 78 GLU A CA 1
ATOM 559 C C . GLU A 1 82 ? 33.419 46.150 79.244 1.00 14.99 78 GLU A C 1
ATOM 560 O O . GLU A 1 82 ? 32.603 45.418 79.794 1.00 16.95 78 GLU A O 1
ATOM 566 N N . LEU A 1 83 ? 33.144 47.414 78.944 1.00 14.93 79 LEU A N 1
ATOM 567 C CA . LEU A 1 83 ? 31.937 48.089 79.423 1.00 15.41 79 LEU A CA 1
ATOM 568 C C . LEU A 1 83 ? 31.264 48.767 78.255 1.00 15.40 79 LEU A C 1
ATOM 569 O O . LEU A 1 83 ? 31.920 49.010 77.231 1.00 15.11 79 LEU A O 1
ATOM 574 N N . ASN A 1 84 ? 29.966 49.066 78.377 1.00 15.51 80 ASN A N 1
ATOM 575 C CA . ASN A 1 84 ? 29.335 49.889 77.360 1.00 15.53 80 ASN A CA 1
ATOM 576 C C . ASN A 1 84 ? 30.084 51.227 77.329 1.00 14.98 80 ASN A C 1
ATOM 577 O O . ASN A 1 84 ? 30.329 51.792 78.396 1.00 15.28 80 ASN A O 1
ATOM 582 N N . PRO A 1 85 ? 30.397 51.756 76.127 1.00 14.35 81 PRO A N 1
ATOM 583 C CA . PRO A 1 85 ? 31.040 53.075 76.097 1.00 14.23 81 PRO A CA 1
ATOM 584 C C . PRO A 1 85 ? 30.271 54.194 76.793 1.00 14.57 81 PRO A C 1
ATOM 585 O O . PRO A 1 85 ? 29.032 54.222 76.777 1.00 14.95 81 PRO A O 1
ATOM 589 N N . TYR A 1 86 ? 31.018 55.091 77.443 1.00 14.39 82 TYR A N 1
ATOM 590 C CA . TYR A 1 86 ? 30.437 56.210 78.179 1.00 14.80 82 TYR A CA 1
ATOM 591 C C . TYR A 1 86 ? 30.540 57.506 77.349 1.00 14.68 82 TYR A C 1
ATOM 592 O O . TYR A 1 86 ? 31.592 57.758 76.780 1.00 14.22 82 TYR A O 1
ATOM 601 N N . PRO A 1 87 ? 29.486 58.346 77.326 1.00 15.24 83 PRO A N 1
ATOM 602 C CA . PRO A 1 87 ? 28.201 58.335 78.042 1.00 15.89 83 PRO A CA 1
ATOM 603 C C . PRO A 1 87 ? 27.090 57.582 77.296 1.00 15.93 83 PRO A C 1
ATOM 604 O O . PRO A 1 87 ? 25.945 57.562 77.759 1.00 16.97 83 PRO A O 1
ATOM 608 N N . TRP A 1 88 ? 27.446 56.985 76.159 1.00 15.73 84 TRP A N 1
ATOM 609 C CA . TRP A 1 88 ? 26.484 56.331 75.247 1.00 16.05 84 TRP A CA 1
ATOM 610 C C . TRP A 1 88 ? 25.565 55.356 75.938 1.00 16.69 84 TRP A C 1
ATOM 611 O O . TRP A 1 88 ? 24.343 55.375 75.734 1.00 16.96 84 TRP A O 1
ATOM 622 N N . GLY A 1 89 ? 26.144 54.489 76.763 1.00 16.45 85 GLY A N 1
ATOM 623 C CA . GLY A 1 89 ? 25.341 53.559 77.569 1.00 17.61 85 GLY A CA 1
ATOM 624 C C . GLY A 1 89 ? 24.705 52.406 76.800 1.00 18.31 85 GLY A C 1
ATOM 625 O O . GLY A 1 89 ? 23.713 51.826 77.262 1.00 20.14 85 GLY A O 1
ATOM 626 N N . PHE A 1 90 ? 25.238 52.102 75.618 1.00 17.78 86 PHE A N 1
ATOM 627 C CA . PHE A 1 90 ? 24.843 50.919 74.848 1.00 18.33 86 PHE A CA 1
ATOM 628 C C . PHE A 1 90 ? 26.095 50.159 74.431 1.00 17.88 86 PHE A C 1
ATOM 629 O O . PHE A 1 90 ? 27.189 50.746 74.367 1.00 16.92 86 PHE A O 1
ATOM 637 N N . ASP A 1 91 ? 25.958 48.864 74.147 1.00 18.01 87 ASP A N 1
ATOM 638 C CA . ASP A 1 91 ? 27.071 48.128 73.539 1.00 17.89 87 ASP A CA 1
ATOM 639 C C . ASP A 1 91 ? 26.910 48.306 72.024 1.00 17.83 87 ASP A C 1
ATOM 640 O O . ASP A 1 91 ? 25.967 47.766 71.450 1.00 18.67 87 ASP A O 1
ATOM 645 N N . PRO A 1 92 ? 27.806 49.076 71.377 1.00 17.08 88 PRO A N 1
ATOM 646 C CA . PRO A 1 92 ? 27.576 49.382 69.958 1.00 17.04 88 PRO A CA 1
ATOM 647 C C . PRO A 1 92 ? 27.527 48.114 69.084 1.00 16.95 88 PRO A C 1
ATOM 648 O O . PRO A 1 92 ? 26.908 48.112 68.026 1.00 16.89 88 PRO A O 1
ATOM 652 N N . PHE A 1 93 ? 28.130 47.031 69.560 1.00 16.33 89 PHE A N 1
ATOM 653 C CA . PHE A 1 93 ? 28.319 45.852 68.716 1.00 16.43 89 PHE A CA 1
ATOM 654 C C . PHE A 1 93 ? 27.109 44.968 68.673 1.00 17.50 89 PHE A C 1
ATOM 655 O O . PHE A 1 93 ? 27.107 43.989 67.924 1.00 17.87 89 PHE A O 1
ATOM 663 N N . ASP A 1 94 ? 26.081 45.289 69.461 1.00 18.65 90 ASP A N 1
ATOM 664 C CA . ASP A 1 94 ? 24.809 44.556 69.342 1.00 20.57 90 ASP A CA 1
ATOM 665 C C . ASP A 1 94 ? 24.072 44.904 68.070 1.00 21.14 90 ASP A C 1
ATOM 666 O O . ASP A 1 94 ? 23.404 44.045 67.516 1.00 21.69 90 ASP A O 1
ATOM 671 N N . ASP A 1 95 ? 24.217 46.140 67.608 1.00 21.21 91 ASP A N 1
ATOM 672 C CA . ASP A 1 95 ? 23.500 46.641 66.435 1.00 22.46 91 ASP A CA 1
ATOM 673 C C . ASP A 1 95 ? 24.389 47.066 65.275 1.00 20.49 91 ASP A C 1
ATOM 674 O O . ASP A 1 95 ? 23.896 47.199 64.150 1.00 21.53 91 ASP A O 1
ATOM 679 N N . LEU A 1 96 ? 25.676 47.311 65.543 1.00 17.82 92 LEU A N 1
ATOM 680 C CA . LEU A 1 96 ? 26.619 47.736 64.519 1.00 16.49 92 LEU A CA 1
ATOM 681 C C . LEU A 1 96 ? 27.645 46.624 64.282 1.00 15.56 92 LEU A C 1
ATOM 682 O O . LEU A 1 96 ? 28.312 46.193 65.213 1.00 14.98 92 LEU A O 1
ATOM 687 N N . ALA A 1 97 ? 27.759 46.163 63.040 1.00 15.17 93 ALA A N 1
ATOM 688 C CA . ALA A 1 97 ? 28.695 45.102 62.688 1.00 14.56 93 ALA A CA 1
ATOM 689 C C . ALA A 1 97 ? 30.062 45.679 62.402 1.00 13.77 93 ALA A C 1
ATOM 690 O O . ALA A 1 97 ? 30.254 46.347 61.378 1.00 14.22 93 ALA A O 1
ATOM 692 N N . VAL A 1 98 ? 31.012 45.426 63.314 1.00 12.81 94 VAL A N 1
ATOM 693 C CA . VAL A 1 98 ? 32.360 45.986 63.228 1.00 12.30 94 VAL A CA 1
ATOM 694 C C . VAL A 1 98 ? 33.362 44.849 63.236 1.00 12.31 94 VAL A C 1
ATOM 695 O O . VAL A 1 98 ? 33.260 43.950 64.079 1.00 12.97 94 VAL A O 1
ATOM 699 N N . ILE A 1 99 ? 34.291 44.863 62.280 1.00 12.21 95 ILE A N 1
ATOM 700 C CA . ILE A 1 99 ? 35.344 43.851 62.228 1.00 12.00 95 ILE A CA 1
ATOM 701 C C . ILE A 1 99 ? 36.722 44.502 62.265 1.00 11.64 95 ILE A C 1
ATOM 702 O O . ILE A 1 99 ? 36.861 45.708 61.995 1.00 11.56 95 ILE A O 1
ATOM 707 N N . ASP A 1 100 ? 37.711 43.702 62.640 1.00 11.20 96 ASP A N 1
ATOM 708 C CA . ASP A 1 100 ? 39.106 44.075 62.497 1.00 11.38 96 ASP A CA 1
ATOM 709 C C . ASP A 1 100 ? 39.698 43.280 61.317 1.00 11.76 96 ASP A C 1
ATOM 710 O O . ASP A 1 100 ? 39.827 42.054 61.384 1.00 11.84 96 ASP A O 1
ATOM 715 N N . TYR A 1 101 ? 40.027 43.989 60.234 1.00 12.05 97 TYR A N 1
ATOM 716 C CA . TYR A 1 101 ? 40.533 43.430 58.981 1.00 13.12 97 TYR A CA 1
ATOM 717 C C . TYR A 1 101 ? 41.983 42.991 59.091 1.00 12.93 97 TYR A C 1
ATOM 718 O O . TYR A 1 101 ? 42.486 42.260 58.244 1.00 13.41 97 TYR A O 1
ATOM 727 N N . GLY A 1 102 ? 42.665 43.511 60.103 1.00 12.45 98 GLY A N 1
ATOM 728 C CA . GLY A 1 102 ? 44.120 43.444 60.153 1.00 12.65 98 GLY A CA 1
ATOM 729 C C . GLY A 1 102 ? 44.679 44.694 59.491 1.00 12.24 98 GLY A C 1
ATOM 730 O O . GLY A 1 102 ? 44.100 45.760 59.612 1.00 12.26 98 GLY A O 1
ATOM 731 N N . ASP A 1 103 ? 45.773 44.546 58.757 1.00 12.45 99 ASP A N 1
ATOM 732 C CA . ASP A 1 103 ? 46.484 45.706 58.221 1.00 12.24 99 ASP A CA 1
ATOM 733 C C . ASP A 1 103 ? 46.599 45.714 56.686 1.00 12.68 99 ASP A C 1
ATOM 734 O O . ASP A 1 103 ? 46.542 44.665 56.039 1.00 13.23 99 ASP A O 1
ATOM 739 N N . CYS A 1 104 ? 46.760 46.917 56.144 1.00 12.48 100 CYS A N 1
ATOM 740 C CA . CYS A 1 104 ? 47.159 47.118 54.745 1.00 13.40 100 CYS A CA 1
ATOM 741 C C . CYS A 1 104 ? 48.614 46.727 54.601 1.00 13.82 100 CYS A C 1
ATOM 742 O O . CYS A 1 104 ? 49.472 47.373 55.195 1.00 14.08 100 CYS A O 1
ATOM 745 N N . TRP A 1 105 ? 48.904 45.669 53.844 1.00 14.87 101 TRP A N 1
ATOM 746 C CA . TRP A 1 105 ? 50.287 45.293 53.538 1.00 16.04 101 TRP A CA 1
ATOM 747 C C . TRP A 1 105 ? 50.818 46.198 52.466 1.00 16.90 101 TRP A C 1
ATOM 748 O O . TRP A 1 105 ? 50.078 46.613 51.574 1.00 17.27 101 TRP A O 1
ATOM 759 N N . PHE A 1 106 ? 52.103 46.531 52.543 1.00 17.03 102 PHE A N 1
ATOM 760 C CA . PHE A 1 106 ? 52.782 47.257 51.487 1.00 17.88 102 PHE A CA 1
ATOM 761 C C . PHE A 1 106 ? 54.262 46.886 51.542 1.00 18.80 102 PHE A C 1
ATOM 762 O O . PHE A 1 106 ? 54.753 46.420 52.570 1.00 17.50 102 PHE A O 1
ATOM 770 N N . ASP A 1 107 ? 54.928 47.040 50.407 1.00 19.73 103 ASP A N 1
ATOM 771 C CA . ASP A 1 107 ? 56.342 46.800 50.274 1.00 21.01 103 ASP A CA 1
ATOM 772 C C . ASP A 1 107 ? 57.059 48.104 50.575 1.00 20.36 103 ASP A C 1
ATOM 773 O O . ASP A 1 107 ? 57.222 48.952 49.696 1.00 20.52 103 ASP A O 1
ATOM 778 N N . ALA A 1 108 ? 57.489 48.260 51.824 1.00 19.12 104 ALA A N 1
ATOM 779 C CA . ALA A 1 108 ? 58.152 49.492 52.249 1.00 18.89 104 ALA A CA 1
ATOM 780 C C . ALA A 1 108 ? 59.419 49.789 51.470 1.00 19.33 104 ALA A C 1
ATOM 781 O O . ALA A 1 108 ? 59.843 50.931 51.412 1.00 19.50 104 ALA A O 1
ATOM 783 N N . HIS A 1 109 ? 60.037 48.751 50.914 1.00 20.01 105 HIS A N 1
ATOM 784 C CA . HIS A 1 109 ? 61.342 48.873 50.274 1.00 21.55 105 HIS A CA 1
ATOM 785 C C . HIS A 1 109 ? 61.218 49.365 48.865 1.00 22.42 105 HIS A C 1
ATOM 786 O O . HIS A 1 109 ? 62.216 49.695 48.235 1.00 22.89 105 HIS A O 1
ATOM 793 N N . HIS A 1 110 ? 59.970 49.435 48.390 1.00 22.45 106 HIS A N 1
ATOM 794 C CA . HIS A 1 110 ? 59.595 50.123 47.146 1.00 23.46 106 HIS A CA 1
ATOM 795 C C . HIS A 1 110 ? 58.594 51.209 47.427 1.00 23.07 106 HIS A C 1
ATOM 796 O O . HIS A 1 110 ? 57.400 51.064 47.178 1.00 22.65 106 HIS A O 1
ATOM 803 N N . PRO A 1 111 ? 59.068 52.326 47.996 1.00 23.02 107 PRO A N 1
ATOM 804 C CA . PRO A 1 111 ? 58.148 53.283 48.601 1.00 22.34 107 PRO A CA 1
ATOM 805 C C . PRO A 1 111 ? 57.174 53.954 47.644 1.00 22.81 107 PRO A C 1
ATOM 806 O O . PRO A 1 111 ? 56.125 54.404 48.079 1.00 22.34 107 PRO A O 1
ATOM 810 N N . LEU A 1 112 ? 57.497 54.001 46.350 1.00 22.69 108 LEU A N 1
ATOM 811 C CA . LEU A 1 112 ? 56.568 54.564 45.395 1.00 23.52 108 LEU A CA 1
ATOM 812 C C . LEU A 1 112 ? 55.341 53.658 45.199 1.00 22.89 108 LEU A C 1
ATOM 813 O O . LEU A 1 112 ? 54.348 54.091 44.632 1.00 22.65 108 LEU A O 1
ATOM 818 N N . SER A 1 113 ? 55.405 52.420 45.693 1.00 21.57 109 SER A N 1
ATOM 819 C CA . SER A 1 113 ? 54.269 51.500 45.582 1.00 21.24 109 SER A CA 1
ATOM 820 C C . SER A 1 113 ? 53.224 51.694 46.681 1.00 19.99 109 SER A C 1
ATOM 821 O O . SER A 1 113 ? 52.138 51.113 46.630 1.00 19.70 109 SER A O 1
ATOM 824 N N . ILE A 1 114 ? 53.556 52.521 47.665 1.00 18.60 110 ILE A N 1
ATOM 825 C CA . ILE A 1 114 ? 52.764 52.590 48.891 1.00 17.97 110 ILE A CA 1
ATOM 826 C C . ILE A 1 114 ? 51.449 53.340 48.685 1.00 17.29 110 ILE A C 1
ATOM 827 O O . ILE A 1 114 ? 50.391 52.843 49.065 1.00 17.05 110 ILE A O 1
ATOM 832 N N . LYS A 1 115 ? 51.494 54.510 48.058 1.00 17.37 111 LYS A N 1
ATOM 833 C CA . LYS A 1 115 ? 50.260 55.226 47.770 1.00 17.74 111 LYS A CA 1
ATOM 834 C C . LYS A 1 115 ? 49.231 54.340 47.022 1.00 17.64 111 LYS A C 1
ATOM 835 O O . LYS A 1 115 ? 48.093 54.236 47.462 1.00 16.69 111 LYS A O 1
ATOM 841 N N . PRO A 1 116 ? 49.620 53.719 45.886 1.00 18.27 112 PRO A N 1
ATOM 842 C CA . PRO A 1 116 ? 48.586 52.888 45.228 1.00 18.61 112 PRO A CA 1
ATOM 843 C C . PRO A 1 116 ? 48.131 51.673 46.049 1.00 17.91 112 PRO A C 1
ATOM 844 O O . PRO A 1 116 ? 46.959 51.289 45.956 1.00 17.95 112 PRO A O 1
ATOM 848 N N . ALA A 1 117 ? 49.029 51.086 46.853 1.00 17.34 113 ALA A N 1
ATOM 849 C CA . ALA A 1 117 ? 48.641 50.008 47.775 1.00 16.98 113 ALA A CA 1
ATOM 850 C C . ALA A 1 117 ? 47.544 50.478 48.746 1.00 15.99 113 ALA A C 1
ATOM 851 O O . ALA A 1 117 ? 46.577 49.752 48.994 1.00 16.27 113 ALA A O 1
ATOM 853 N N . ILE A 1 118 ? 47.687 51.685 49.298 1.00 15.51 114 ILE A N 1
ATOM 854 C CA . ILE A 1 118 ? 46.697 52.205 50.236 1.00 15.00 114 ILE A CA 1
ATOM 855 C C . ILE A 1 118 ? 45.397 52.523 49.514 1.00 15.37 114 ILE A C 1
ATOM 856 O O . ILE A 1 118 ? 44.314 52.216 50.016 1.00 14.83 114 ILE A O 1
ATOM 861 N N . VAL A 1 119 ? 45.499 53.090 48.311 1.00 15.73 115 VAL A N 1
ATOM 862 C CA . VAL A 1 119 ? 44.288 53.340 47.536 1.00 16.40 115 VAL A CA 1
ATOM 863 C C . VAL A 1 119 ? 43.522 52.037 47.291 1.00 16.89 115 VAL A C 1
ATOM 864 O O . VAL A 1 119 ? 42.300 52.000 47.444 1.00 17.73 115 VAL A O 1
ATOM 868 N N . GLU A 1 120 ? 44.235 50.991 46.896 1.00 17.49 116 GLU A N 1
ATOM 869 C CA . GLU A 1 120 ? 43.608 49.711 46.523 1.00 18.72 116 GLU A CA 1
ATOM 870 C C . GLU A 1 120 ? 42.989 49.057 47.763 1.00 17.72 116 GLU A C 1
ATOM 871 O O . GLU A 1 120 ? 41.935 48.427 47.689 1.00 17.92 116 GLU A O 1
ATOM 877 N N . HIS A 1 121 ? 43.690 49.199 48.883 1.00 16.35 117 HIS A N 1
ATOM 878 C CA . HIS A 1 121 ? 43.190 48.754 50.186 1.00 16.00 117 HIS A CA 1
ATOM 879 C C . HIS A 1 121 ? 41.842 49.368 50.485 1.00 15.72 117 HIS A C 1
ATOM 880 O O . HIS A 1 121 ? 40.857 48.651 50.766 1.00 15.69 117 HIS A O 1
ATOM 887 N N . ALA A 1 122 ? 41.758 50.692 50.364 1.00 15.34 118 ALA A N 1
ATOM 888 C CA . ALA A 1 122 ? 40.493 51.383 50.599 1.00 15.50 118 ALA A CA 1
ATOM 889 C C . ALA A 1 122 ? 39.443 51.050 49.523 1.00 16.50 118 ALA A C 1
ATOM 890 O O . ALA A 1 122 ? 38.272 50.809 49.857 1.00 16.05 118 ALA A O 1
ATOM 892 N N . ARG A 1 123 ? 39.862 51.016 48.258 1.00 17.67 119 ARG A N 1
ATOM 893 C CA . ARG A 1 123 ? 38.920 50.695 47.166 1.00 19.45 119 ARG A CA 1
ATOM 894 C C . ARG A 1 123 ? 38.227 49.353 47.449 1.00 19.79 119 ARG A C 1
ATOM 895 O O . ARG A 1 123 ? 36.989 49.212 47.295 1.00 19.97 119 ARG A O 1
ATOM 903 N N . THR A 1 124 ? 39.028 48.379 47.881 1.00 19.38 120 THR A N 1
ATOM 904 C CA . THR A 1 124 ? 38.544 47.017 48.141 1.00 20.18 120 THR A CA 1
ATOM 905 C C . THR A 1 124 ? 37.503 47.036 49.268 1.00 19.64 120 THR A C 1
ATOM 906 O O . THR A 1 124 ? 36.419 46.478 49.143 1.00 19.95 120 THR A O 1
ATOM 910 N N . ILE A 1 125 ? 37.824 47.727 50.353 1.00 18.24 121 ILE A N 1
ATOM 911 C CA . ILE A 1 125 ? 36.901 47.752 51.489 1.00 17.89 121 ILE A CA 1
ATOM 912 C C . ILE A 1 125 ? 35.629 48.525 51.118 1.00 18.59 121 ILE A C 1
ATOM 913 O O . ILE A 1 125 ? 34.509 48.107 51.430 1.00 18.43 121 ILE A O 1
ATOM 918 N N . LEU A 1 126 ? 35.809 49.636 50.421 1.00 19.08 122 LEU A N 1
ATOM 919 C CA . LEU A 1 126 ? 34.672 50.490 50.078 1.00 20.54 122 LEU A CA 1
ATOM 920 C C . LEU A 1 126 ? 33.717 49.834 49.100 1.00 21.55 122 LEU A C 1
ATOM 921 O O . LEU A 1 126 ? 32.566 50.237 49.035 1.00 22.75 122 LEU A O 1
ATOM 926 N N . GLN A 1 127 ? 34.177 48.829 48.357 1.00 22.22 123 GLN A N 1
ATOM 927 C CA . GLN A 1 127 ? 33.291 48.056 47.480 1.00 23.60 123 GLN A CA 1
ATOM 928 C C . GLN A 1 127 ? 32.164 47.367 48.282 1.00 22.91 123 GLN A C 1
ATOM 929 O O . GLN A 1 127 ? 31.080 47.086 47.747 1.00 23.11 123 GLN A O 1
ATOM 935 N N . SER A 1 128 ? 32.422 47.089 49.556 1.00 21.34 124 SER A N 1
ATOM 936 C CA . SER A 1 128 ? 31.448 46.424 50.430 1.00 21.56 124 SER A CA 1
ATOM 937 C C . SER A 1 128 ? 30.381 47.356 51.022 1.00 22.14 124 SER A C 1
ATOM 938 O O . SER A 1 128 ? 29.451 46.881 51.675 1.00 23.17 124 SER A O 1
ATOM 941 N N . ASP A 1 129 ? 30.510 48.664 50.793 1.00 22.70 125 ASP A N 1
ATOM 942 C CA . ASP A 1 129 ? 29.710 49.699 51.485 1.00 23.60 125 ASP A CA 1
ATOM 943 C C . ASP A 1 129 ? 29.944 49.845 53.016 1.00 22.51 125 ASP A C 1
ATOM 944 O O . ASP A 1 129 ? 29.283 50.665 53.664 1.00 23.03 125 ASP A O 1
ATOM 949 N N . ALA A 1 130 ? 30.855 49.057 53.595 1.00 20.01 126 ALA A N 1
ATOM 950 C CA . ALA A 1 130 ? 31.270 49.308 54.986 1.00 18.64 126 ALA A CA 1
ATOM 951 C C . ALA A 1 130 ? 31.970 50.665 55.045 1.00 17.72 126 ALA A C 1
ATOM 952 O O . ALA A 1 130 ? 32.580 51.090 54.050 1.00 17.97 126 ALA A O 1
ATOM 954 N N . ARG A 1 131 ? 31.930 51.307 56.212 1.00 16.63 127 ARG A N 1
ATOM 955 C CA . ARG A 1 131 ? 32.717 52.506 56.465 1.00 16.14 127 ARG A CA 1
ATOM 956 C C . ARG A 1 131 ? 34.101 52.065 56.886 1.00 15.39 127 ARG A C 1
ATOM 957 O O . ARG A 1 131 ? 34.262 50.976 57.467 1.00 14.89 127 ARG A O 1
ATOM 965 N N . MET A 1 132 ? 35.095 52.904 56.623 1.00 14.51 128 MET A N 1
ATOM 966 C CA . MET A 1 132 ? 36.452 52.618 57.082 1.00 13.68 128 MET A CA 1
ATOM 967 C C . MET A 1 132 ? 36.791 53.455 58.301 1.00 13.01 128 MET A C 1
ATOM 968 O O . MET A 1 132 ? 36.646 54.664 58.272 1.00 12.40 128 MET A O 1
ATOM 973 N N . LEU A 1 133 ? 37.290 52.785 59.349 1.00 12.12 129 LEU A N 1
ATOM 974 C CA . LEU A 1 133 ? 37.936 53.461 60.476 1.00 12.44 129 LEU A CA 1
ATOM 975 C C . LEU A 1 133 ? 39.368 52.933 60.455 1.00 11.88 129 LEU A C 1
ATOM 976 O O . LEU A 1 133 ? 39.610 51.777 60.806 1.00 12.29 129 LEU A O 1
ATOM 981 N N . THR A 1 134 ? 40.320 53.784 60.073 1.00 11.73 130 THR A N 1
ATOM 982 C CA . THR A 1 134 ? 41.663 53.349 59.837 1.00 11.30 130 THR A CA 1
ATOM 983 C C . THR A 1 134 ? 42.608 53.879 60.914 1.00 10.95 130 THR A C 1
ATOM 984 O O . THR A 1 134 ? 42.573 55.052 61.262 1.00 10.24 130 THR A O 1
ATOM 988 N N . LEU A 1 135 ? 43.439 52.974 61.420 1.00 10.60 131 LEU A N 1
ATOM 989 C CA . LEU A 1 135 ? 44.449 53.351 62.409 1.00 10.59 131 LEU A CA 1
ATOM 990 C C . LEU A 1 135 ? 45.789 53.538 61.717 1.00 10.81 131 LEU A C 1
ATOM 991 O O . LEU A 1 135 ? 46.252 52.647 61.002 1.00 11.56 131 LEU A O 1
ATOM 996 N N . GLY A 1 136 ? 46.416 54.690 61.944 1.00 10.66 132 GLY A N 1
ATOM 997 C CA . GLY A 1 136 ? 47.761 54.931 61.450 1.00 10.37 132 GLY A CA 1
ATOM 998 C C . GLY A 1 136 ? 48.823 54.497 62.444 1.00 10.59 132 GLY A C 1
ATOM 999 O O . GLY A 1 136 ? 48.499 54.126 63.578 1.00 10.24 132 GLY A O 1
ATOM 1000 N N . GLY A 1 137 ? 50.092 54.596 62.062 1.00 10.53 133 GLY A N 1
ATOM 1001 C CA . GLY A 1 137 ? 50.506 55.197 60.781 1.00 11.02 133 GLY A CA 1
ATOM 1002 C C . GLY A 1 137 ? 50.586 56.711 60.796 1.00 10.86 133 GLY A C 1
ATOM 1003 O O . GLY A 1 137 ? 49.813 57.375 61.485 1.00 10.38 133 GLY A O 1
ATOM 1004 N N . ASP A 1 138 ? 51.490 57.264 59.976 1.00 11.18 134 ASP A N 1
ATOM 1005 C CA . ASP A 1 138 ? 51.617 58.706 59.872 1.00 11.88 134 ASP A CA 1
ATOM 1006 C C . ASP A 1 138 ? 50.526 59.324 59.012 1.00 12.31 134 ASP A C 1
ATOM 1007 O O . ASP A 1 138 ? 49.754 58.602 58.353 1.00 12.69 134 ASP A O 1
ATOM 1012 N N . HIS A 1 139 ? 50.425 60.648 59.063 1.00 12.43 135 HIS A N 1
ATOM 1013 C CA . HIS A 1 139 ? 49.262 61.316 58.485 1.00 12.94 135 HIS A CA 1
ATOM 1014 C C . HIS A 1 139 ? 49.201 61.214 56.986 1.00 13.18 135 HIS A C 1
ATOM 1015 O O . HIS A 1 139 ? 48.147 61.480 56.379 1.00 13.85 135 HIS A O 1
ATOM 1022 N N . TYR A 1 140 ? 50.303 60.843 56.351 1.00 13.33 136 TYR A N 1
ATOM 1023 C CA . TYR A 1 140 ? 50.287 60.771 54.887 1.00 13.80 136 TYR A CA 1
ATOM 1024 C C . TYR A 1 140 ? 49.214 59.769 54.436 1.00 13.89 136 TYR A C 1
ATOM 1025 O O . TYR A 1 140 ? 48.600 59.937 53.367 1.00 14.07 136 TYR A O 1
ATOM 1034 N N . ILE A 1 141 ? 48.955 58.747 55.251 1.00 13.17 137 ILE A N 1
ATOM 1035 C CA . ILE A 1 141 ? 47.945 57.727 54.859 1.00 12.98 137 ILE A CA 1
ATOM 1036 C C . ILE A 1 141 ? 46.578 58.324 54.482 1.00 13.33 137 ILE A C 1
ATOM 1037 O O . ILE A 1 141 ? 45.857 57.741 53.670 1.00 13.43 137 ILE A O 1
ATOM 1042 N N . THR A 1 142 ? 46.228 59.467 55.067 1.00 13.05 138 THR A N 1
ATOM 1043 C CA . THR A 1 142 ? 44.926 60.058 54.809 1.00 13.61 138 THR A CA 1
ATOM 1044 C C . THR A 1 142 ? 44.769 60.509 53.347 1.00 13.51 138 THR A C 1
ATOM 1045 O O . THR A 1 142 ? 43.657 60.532 52.814 1.00 14.02 138 THR A O 1
ATOM 1049 N N . TYR A 1 143 ? 45.874 60.847 52.699 1.00 13.49 139 TYR A N 1
ATOM 1050 C CA . TYR A 1 143 ? 45.783 61.297 51.297 1.00 14.33 139 TYR A CA 1
ATOM 1051 C C . TYR A 1 143 ? 45.256 60.174 50.349 1.00 14.23 139 TYR A C 1
ATOM 1052 O O . TYR A 1 143 ? 44.214 60.342 49.696 1.00 14.49 139 TYR A O 1
ATOM 1061 N N . PRO A 1 144 ? 45.945 59.014 50.292 1.00 14.42 140 PRO A N 1
ATOM 1062 C CA . PRO A 1 144 ? 45.342 57.939 49.469 1.00 14.69 140 PRO A CA 1
ATOM 1063 C C . PRO A 1 144 ? 43.976 57.459 49.963 1.00 14.65 140 PRO A C 1
ATOM 1064 O O . PRO A 1 144 ? 43.152 57.064 49.156 1.00 15.29 140 PRO A O 1
ATOM 1068 N N . LEU A 1 145 ? 43.718 57.511 51.271 1.00 13.92 141 LEU A N 1
ATOM 1069 C CA . LEU A 1 145 ? 42.396 57.177 51.791 1.00 13.66 141 LEU A CA 1
ATOM 1070 C C . LEU A 1 145 ? 41.348 58.145 51.245 1.00 14.23 141 LEU A C 1
ATOM 1071 O O . LEU A 1 145 ? 40.281 57.715 50.806 1.00 14.22 141 LEU A O 1
ATOM 1076 N N . LEU A 1 146 ? 41.663 59.441 51.259 1.00 14.40 142 LEU A N 1
ATOM 1077 C CA . LEU A 1 146 ? 40.770 60.449 50.662 1.00 15.29 142 LEU A CA 1
ATOM 1078 C C . LEU A 1 146 ? 40.562 60.253 49.166 1.00 16.01 142 LEU A C 1
ATOM 1079 O O . LEU A 1 146 ? 39.437 60.431 48.652 1.00 16.02 142 LEU A O 1
ATOM 1084 N N . ILE A 1 147 ? 41.627 59.906 48.446 1.00 16.05 143 ILE A N 1
ATOM 1085 C CA . ILE A 1 147 ? 41.487 59.581 47.012 1.00 16.80 143 ILE A CA 1
ATOM 1086 C C . ILE A 1 147 ? 40.418 58.489 46.806 1.00 17.14 143 ILE A C 1
ATOM 1087 O O . ILE A 1 147 ? 39.470 58.657 46.032 1.00 17.55 143 ILE A O 1
ATOM 1092 N N . ALA A 1 148 ? 40.557 57.379 47.529 1.00 16.84 144 ALA A N 1
ATOM 1093 C CA . ALA A 1 148 ? 39.558 56.297 47.434 1.00 17.07 144 ALA A CA 1
ATOM 1094 C C . ALA A 1 148 ? 38.159 56.739 47.881 1.00 17.24 144 ALA A C 1
ATOM 1095 O O . ALA A 1 148 ? 37.149 56.342 47.278 1.00 18.06 144 ALA A O 1
ATOM 1097 N N . HIS A 1 149 ? 38.087 57.523 48.954 1.00 16.88 145 HIS A N 1
ATOM 1098 C CA . HIS A 1 149 ? 36.783 57.968 49.462 1.00 17.18 145 HIS A CA 1
ATOM 1099 C C . HIS A 1 149 ? 36.109 58.926 48.508 1.00 18.57 145 HIS A C 1
ATOM 1100 O O . HIS A 1 149 ? 34.901 58.870 48.333 1.00 19.15 145 HIS A O 1
ATOM 1107 N N . ALA A 1 150 ? 36.891 59.787 47.865 1.00 19.48 146 ALA A N 1
ATOM 1108 C CA . ALA A 1 150 ? 36.296 60.706 46.861 1.00 21.18 146 ALA A CA 1
ATOM 1109 C C . ALA A 1 150 ? 35.781 59.946 45.640 1.00 22.81 146 ALA A C 1
ATOM 1110 O O . ALA A 1 150 ? 34.777 60.371 45.029 1.00 24.12 146 ALA A O 1
ATOM 1112 N N . GLN A 1 151 ? 36.460 58.851 45.274 1.00 24.49 147 GLN A N 1
ATOM 1113 C CA . GLN A 1 151 ? 35.995 57.960 44.181 1.00 26.41 147 GLN A CA 1
ATOM 1114 C C . GLN A 1 151 ? 34.615 57.421 44.501 1.00 26.32 147 GLN A C 1
ATOM 1115 O O . GLN A 1 151 ? 33.757 57.380 43.628 1.00 26.65 147 GLN A O 1
ATOM 1121 N N . LYS A 1 152 ? 34.404 56.992 45.746 1.00 25.35 148 LYS A N 1
ATOM 1122 C CA . LYS A 1 152 ? 33.126 56.394 46.137 1.00 25.74 148 LYS A CA 1
ATOM 1123 C C . LYS A 1 152 ? 32.038 57.431 46.385 1.00 25.49 148 LYS A C 1
ATOM 1124 O O . LYS A 1 152 ? 30.893 57.266 45.958 1.00 26.50 148 LYS A O 1
ATOM 1130 N N . TYR A 1 153 ? 32.397 58.497 47.090 1.00 24.22 149 TYR A N 1
ATOM 1131 C CA . TYR A 1 153 ? 31.405 59.408 47.615 1.00 24.03 149 TYR A CA 1
ATOM 1132 C C . TYR A 1 153 ? 31.293 60.699 46.824 1.00 24.24 149 TYR A C 1
ATOM 1133 O O . TYR A 1 153 ? 30.425 61.508 47.126 1.00 25.11 149 TYR A O 1
ATOM 1142 N N . GLY A 1 154 ? 32.167 60.873 45.831 1.00 24.42 150 GLY A N 1
ATOM 1143 C CA . GLY A 1 154 ? 32.165 62.063 44.953 1.00 24.36 150 GLY A CA 1
ATOM 1144 C C . GLY A 1 154 ? 33.098 63.167 45.454 1.00 23.31 150 GLY A C 1
ATOM 1145 O O . GLY A 1 154 ? 33.413 63.221 46.644 1.00 22.85 150 GLY A O 1
ATOM 1146 N N . LYS A 1 155 ? 33.556 64.027 44.537 1.00 23.35 151 LYS A N 1
ATOM 1147 C CA . LYS A 1 155 ? 34.320 65.240 44.879 1.00 22.78 151 LYS A CA 1
ATOM 1148 C C . LYS A 1 155 ? 33.376 66.457 44.815 1.00 22.44 151 LYS A C 1
ATOM 1149 O O . LYS A 1 155 ? 32.543 66.538 43.905 1.00 22.94 151 LYS A O 1
ATOM 1155 N N . PRO A 1 156 ? 33.520 67.426 45.745 1.00 21.36 152 PRO A N 1
ATOM 1156 C CA . PRO A 1 156 ? 34.494 67.520 46.820 1.00 20.37 152 PRO A CA 1
ATOM 1157 C C . PRO A 1 156 ? 33.958 66.961 48.144 1.00 19.78 152 PRO A C 1
ATOM 1158 O O . PRO A 1 156 ? 32.770 67.004 48.408 1.00 20.20 152 PRO A O 1
ATOM 1162 N N . LEU A 1 157 ? 34.844 66.454 48.981 1.00 18.68 153 LEU A N 1
ATOM 1163 C CA . LEU A 1 157 ? 34.454 66.025 50.318 1.00 18.22 153 LEU A CA 1
ATOM 1164 C C . LEU A 1 157 ? 34.671 67.158 51.310 1.00 17.78 153 LEU A C 1
ATOM 1165 O O . LEU A 1 157 ? 35.486 68.049 51.054 1.00 18.32 153 LEU A O 1
ATOM 1170 N N . SER A 1 158 ? 33.952 67.111 52.434 1.00 17.07 154 SER A N 1
ATOM 1171 C CA . SER A 1 158 ? 34.301 67.907 53.605 1.00 16.51 154 SER A CA 1
ATOM 1172 C C . SER A 1 158 ? 35.341 67.177 54.434 1.00 15.85 154 SER A C 1
ATOM 1173 O O . SER A 1 158 ? 35.232 65.959 54.637 1.00 15.83 154 SER A O 1
ATOM 1176 N N . LEU A 1 159 ? 36.352 67.913 54.895 1.00 14.99 155 LEU A N 1
ATOM 1177 C CA . LEU A 1 159 ? 37.380 67.346 55.804 1.00 14.69 155 LEU A CA 1
ATOM 1178 C C . LEU A 1 159 ? 37.186 67.923 57.201 1.00 14.42 155 LEU A C 1
ATOM 1179 O O . LEU A 1 159 ? 37.085 69.146 57.355 1.00 14.86 155 LEU A O 1
ATOM 1184 N N . ILE A 1 160 ? 37.128 67.058 58.216 1.00 14.29 156 ILE A N 1
ATOM 1185 C CA . ILE A 1 160 ? 37.194 67.502 59.614 1.00 13.96 156 ILE A CA 1
ATOM 1186 C C . ILE A 1 160 ? 38.519 66.972 60.134 1.00 13.38 156 ILE A C 1
ATOM 1187 O O . ILE A 1 160 ? 38.697 65.758 60.257 1.00 13.76 156 ILE A O 1
ATOM 1192 N N . HIS A 1 161 ? 39.446 67.886 60.434 1.00 13.21 157 HIS A N 1
ATOM 1193 C CA . HIS A 1 161 ? 40.860 67.551 60.649 1.00 13.08 157 HIS A CA 1
ATOM 1194 C C . HIS A 1 161 ? 41.286 68.064 62.006 1.00 12.68 157 HIS A C 1
ATOM 1195 O O . HIS A 1 161 ? 41.302 69.280 62.238 1.00 12.98 157 HIS A O 1
ATOM 1202 N N . PHE A 1 162 ? 41.580 67.136 62.931 1.00 11.99 158 PHE A N 1
ATOM 1203 C CA . PHE A 1 162 ? 42.100 67.459 64.276 1.00 11.89 158 PHE A CA 1
ATOM 1204 C C . PHE A 1 162 ? 43.621 67.291 64.251 1.00 11.96 158 PHE A C 1
ATOM 1205 O O . PHE A 1 162 ? 44.098 66.217 63.886 1.00 12.45 158 PHE A O 1
ATOM 1213 N N . ASP A 1 163 ? 44.375 68.336 64.622 1.00 12.13 159 ASP A N 1
ATOM 1214 C CA . ASP A 1 163 ? 45.820 68.326 64.386 1.00 12.25 159 ASP A CA 1
ATOM 1215 C C . ASP A 1 163 ? 46.460 69.584 64.954 1.00 12.53 159 ASP A C 1
ATOM 1216 O O . ASP A 1 163 ? 45.841 70.651 64.974 1.00 12.63 159 ASP A O 1
ATOM 1221 N N . ALA A 1 164 ? 47.707 69.483 65.401 1.00 12.26 160 ALA A N 1
ATOM 1222 C CA . ALA A 1 164 ? 48.460 70.716 65.687 1.00 12.16 160 ALA A CA 1
ATOM 1223 C C . ALA A 1 164 ? 48.947 71.366 64.393 1.00 12.76 160 ALA A C 1
ATOM 1224 O O . ALA A 1 164 ? 49.321 72.542 64.406 1.00 13.06 160 ALA A O 1
ATOM 1226 N N . HIS A 1 165 ? 48.947 70.572 63.312 1.00 13.11 161 HIS A N 1
ATOM 1227 C CA . HIS A 1 165 ? 49.526 70.943 62.008 1.00 13.97 161 HIS A CA 1
ATOM 1228 C C . HIS A 1 165 ? 48.472 70.964 60.939 1.00 14.07 161 HIS A C 1
ATOM 1229 O O . HIS A 1 165 ? 47.642 70.054 60.846 1.00 14.13 161 HIS A O 1
ATOM 1236 N N . CYS A 1 166 ? 48.541 71.988 60.096 1.00 14.68 162 CYS A N 1
ATOM 1237 C CA . CYS A 1 166 ? 47.570 72.123 59.014 1.00 15.28 162 CYS A CA 1
ATOM 1238 C C . CYS A 1 166 ? 47.813 71.119 57.867 1.00 15.49 162 CYS A C 1
ATOM 1239 O O . CYS A 1 166 ? 46.882 70.779 57.122 1.00 15.29 162 CYS A O 1
ATOM 1242 N N . ASP A 1 167 ? 49.056 70.649 57.725 1.00 15.68 163 ASP A N 1
ATOM 1243 C CA . ASP A 1 167 ? 49.447 69.724 56.631 1.00 16.27 163 ASP A CA 1
ATOM 1244 C C . ASP A 1 167 ? 49.068 70.233 55.236 1.00 16.81 163 ASP A C 1
ATOM 1245 O O . ASP A 1 167 ? 48.822 69.441 54.322 1.00 17.28 163 ASP A O 1
ATOM 1250 N N . THR A 1 168 ? 49.036 71.554 55.102 1.00 17.25 164 THR A N 1
ATOM 1251 C CA . THR A 1 168 ? 48.695 72.228 53.852 1.00 17.79 164 THR A CA 1
ATOM 1252 C C . THR A 1 168 ? 49.865 73.062 53.330 1.00 18.51 164 THR A C 1
ATOM 1253 O O . THR A 1 168 ? 49.665 73.949 52.498 1.00 19.46 164 THR A O 1
ATOM 1257 N N . TRP A 1 169 ? 51.083 72.790 53.817 1.00 18.15 165 TRP A N 1
ATOM 1258 C CA . TRP A 1 169 ? 52.257 73.501 53.292 1.00 19.63 165 TRP A CA 1
ATOM 1259 C C . TRP A 1 169 ? 52.438 73.134 51.837 1.00 20.83 165 TRP A C 1
ATOM 1260 O O . TRP A 1 169 ? 52.225 71.962 51.478 1.00 20.53 165 TRP A O 1
ATOM 1271 N N . ALA A 1 170 ? 52.811 74.122 51.007 1.00 21.99 166 ALA A N 1
ATOM 1272 C CA . ALA A 1 170 ? 52.919 73.956 49.541 1.00 22.93 166 ALA A CA 1
ATOM 1273 C C . ALA A 1 170 ? 54.004 72.935 49.151 1.00 23.65 166 ALA A C 1
ATOM 1274 O O . ALA A 1 170 ? 55.048 72.820 49.817 1.00 24.39 166 ALA A O 1
ATOM 1276 N N . ASP A 1 171 ? 53.761 72.168 48.097 1.00 64.32 167 ASP A N 1
ATOM 1277 C CA . ASP A 1 171 ? 54.693 71.108 47.733 1.00 60.75 167 ASP A CA 1
ATOM 1278 C C . ASP A 1 171 ? 54.718 70.918 46.219 1.00 63.84 167 ASP A C 1
ATOM 1279 O O . ASP A 1 171 ? 53.755 70.398 45.659 1.00 66.31 167 ASP A O 1
ATOM 1284 N N . ASP A 1 175 ? 54.279 63.280 43.712 1.00 51.14 171 ASP A N 1
ATOM 1285 C CA . ASP A 1 175 ? 55.161 62.125 43.929 1.00 48.47 171 ASP A CA 1
ATOM 1286 C C . ASP A 1 175 ? 55.729 62.028 45.357 1.00 45.59 171 ASP A C 1
ATOM 1287 O O . ASP A 1 175 ? 56.041 60.926 45.843 1.00 44.06 171 ASP A O 1
ATOM 1289 N N . SER A 1 176 ? 55.877 63.166 46.030 1.00 45.57 172 SER A N 1
ATOM 1290 C CA . SER A 1 176 ? 56.532 63.188 47.343 1.00 43.62 172 SER A CA 1
ATOM 1291 C C . SER A 1 176 ? 55.731 62.415 48.404 1.00 42.75 172 SER A C 1
ATOM 1292 O O . SER A 1 176 ? 54.499 62.353 48.333 1.00 43.93 172 SER A O 1
ATOM 1295 N N . LEU A 1 177 ? 56.458 61.831 49.359 1.00 41.43 173 LEU A N 1
ATOM 1296 C CA . LEU A 1 177 ? 55.903 61.093 50.495 1.00 41.98 173 LEU A CA 1
ATOM 1297 C C . LEU A 1 177 ? 56.095 61.933 51.773 1.00 42.08 173 LEU A C 1
ATOM 1298 O O . LEU A 1 177 ? 57.105 61.818 52.467 1.00 41.18 173 LEU A O 1
ATOM 1303 N N . ASN A 1 178 ? 55.130 62.798 52.061 1.00 21.53 174 ASN A N 1
ATOM 1304 C CA . ASN A 1 178 ? 55.286 63.811 53.147 1.00 21.34 174 ASN A CA 1
ATOM 1305 C C . ASN A 1 178 ? 54.010 64.015 53.956 1.00 20.57 174 ASN A C 1
ATOM 1306 O O . ASN A 1 178 ? 52.998 64.433 53.408 1.00 20.50 174 ASN A O 1
ATOM 1311 N N . HIS A 1 179 ? 54.052 63.738 55.270 1.00 20.48 175 HIS A N 1
ATOM 1312 C CA . HIS A 1 179 ? 52.842 63.829 56.101 1.00 19.80 175 HIS A CA 1
ATOM 1313 C C . HIS A 1 179 ? 52.392 65.230 56.398 1.00 18.97 175 HIS A C 1
ATOM 1314 O O . HIS A 1 179 ? 51.370 65.414 57.064 1.00 18.33 175 HIS A O 1
ATOM 1321 N N . GLY A 1 180 ? 53.123 66.229 55.886 1.00 19.00 176 GLY A N 1
ATOM 1322 C CA . GLY A 1 180 ? 52.792 67.631 56.141 1.00 18.93 176 GLY A CA 1
ATOM 1323 C C . GLY A 1 180 ? 52.388 68.414 54.900 1.00 18.79 176 GLY A C 1
ATOM 1324 O O . GLY A 1 180 ? 52.102 69.599 54.973 1.00 18.99 176 GLY A O 1
ATOM 1325 N N . THR A 1 181 ? 52.329 67.747 53.754 1.00 19.55 177 THR A N 1
ATOM 1326 C CA . THR A 1 181 ? 51.920 68.445 52.528 1.00 19.68 177 THR A CA 1
ATOM 1327 C C . THR A 1 181 ? 50.728 67.817 51.783 1.00 19.68 177 THR A C 1
ATOM 1328 O O . THR A 1 181 ? 50.303 68.327 50.743 1.00 19.93 177 THR A O 1
ATOM 1332 N N . MET A 1 182 ? 50.188 66.724 52.312 1.00 19.37 178 MET A N 1
ATOM 1333 C CA . MET A 1 182 ? 49.212 65.951 51.542 1.00 19.64 178 MET A CA 1
ATOM 1334 C C . MET A 1 182 ? 47.828 66.618 51.472 1.00 19.21 178 MET A C 1
ATOM 1335 O O . MET A 1 182 ? 47.060 66.340 50.551 1.00 19.89 178 MET A O 1
ATOM 1340 N N . PHE A 1 183 ? 47.520 67.533 52.392 1.00 17.88 179 PHE A N 1
ATOM 1341 C CA . PHE A 1 183 ? 46.248 68.266 52.297 1.00 17.90 179 PHE A CA 1
ATOM 1342 C C . PHE A 1 183 ? 46.322 69.495 51.390 1.00 18.41 179 PHE A C 1
ATOM 1343 O O . PHE A 1 183 ? 45.288 69.954 50.871 1.00 18.67 179 PHE A O 1
ATOM 1351 N N . TYR A 1 184 ? 47.534 70.003 51.149 1.00 18.54 180 TYR A N 1
ATOM 1352 C CA . TYR A 1 184 ? 47.718 70.961 50.070 1.00 19.23 180 TYR A CA 1
ATOM 1353 C C . TYR A 1 184 ? 47.367 70.269 48.735 1.00 20.04 180 TYR A C 1
ATOM 1354 O O . TYR A 1 184 ? 46.620 70.807 47.917 1.00 19.66 180 TYR A O 1
ATOM 1363 N N . LYS A 1 185 ? 47.923 69.071 48.535 1.00 20.37 181 LYS A N 1
ATOM 1364 C CA . LYS A 1 185 ? 47.599 68.248 47.370 1.00 21.89 181 LYS A CA 1
ATOM 1365 C C . LYS A 1 185 ? 46.107 67.960 47.314 1.00 21.51 181 LYS A C 1
ATOM 1366 O O . LYS A 1 185 ? 45.502 68.082 46.248 1.00 21.98 181 LYS A O 1
ATOM 1372 N N . ALA A 1 186 ? 45.522 67.560 48.449 1.00 20.15 182 ALA A N 1
ATOM 1373 C CA . ALA A 1 186 ? 44.075 67.283 48.492 1.00 20.05 182 ALA A CA 1
ATOM 1374 C C . ALA A 1 186 ? 43.233 68.481 48.003 1.00 19.98 182 ALA A C 1
ATOM 1375 O O . ALA A 1 186 ? 42.238 68.292 47.278 1.00 20.72 182 ALA A O 1
ATOM 1377 N N . VAL A 1 187 ? 43.598 69.688 48.431 1.00 19.58 183 VAL A N 1
ATOM 1378 C CA . VAL A 1 187 ? 42.889 70.909 48.003 1.00 19.85 183 VAL A CA 1
ATOM 1379 C C . VAL A 1 187 ? 43.166 71.152 46.518 1.00 21.84 183 VAL A C 1
ATOM 1380 O O . VAL A 1 187 ? 42.234 71.362 45.720 1.00 22.57 183 VAL A O 1
ATOM 1384 N N . LYS A 1 188 ? 44.431 71.083 46.121 1.00 22.80 184 LYS A N 1
ATOM 1385 C CA . LYS A 1 188 ? 44.757 71.368 44.710 1.00 25.45 184 LYS A CA 1
ATOM 1386 C C . LYS A 1 188 ? 44.191 70.308 43.741 1.00 26.75 184 LYS A C 1
ATOM 1387 O O . LYS A 1 188 ? 43.830 70.650 42.629 1.00 29.04 184 LYS A O 1
ATOM 1393 N N . ASP A 1 189 ? 44.134 69.043 44.172 1.00 26.76 185 ASP A N 1
ATOM 1394 C CA . ASP A 1 189 ? 43.543 67.923 43.406 1.00 27.54 185 ASP A CA 1
ATOM 1395 C C . ASP A 1 189 ? 42.016 68.062 43.256 1.00 27.20 185 ASP A C 1
ATOM 1396 O O . ASP A 1 189 ? 41.400 67.351 42.467 1.00 27.48 185 ASP A O 1
ATOM 1401 N N . GLY A 1 190 ? 41.409 68.929 44.067 1.00 25.40 186 GLY A N 1
ATOM 1402 C CA . GLY A 1 190 ? 39.955 69.066 44.114 1.00 25.78 186 GLY A CA 1
ATOM 1403 C C . GLY A 1 190 ? 39.237 67.986 44.898 1.00 25.32 186 GLY A C 1
ATOM 1404 O O . GLY A 1 190 ? 38.063 67.732 44.639 1.00 26.80 186 GLY A O 1
ATOM 1405 N N . LEU A 1 191 ? 39.932 67.332 45.830 1.00 23.82 187 LEU A N 1
ATOM 1406 C CA . LEU A 1 191 ? 39.336 66.263 46.651 1.00 22.89 187 LEU A CA 1
ATOM 1407 C C . LEU A 1 191 ? 38.422 66.788 47.738 1.00 21.82 187 LEU A C 1
ATOM 1408 O O . LEU A 1 191 ? 37.372 66.193 48.034 1.00 22.97 187 LEU A O 1
ATOM 1413 N N . ILE A 1 192 ? 38.826 67.901 48.353 1.00 20.58 188 ILE A N 1
ATOM 1414 C CA . ILE A 1 192 ? 38.107 68.468 49.489 1.00 19.70 188 ILE A CA 1
ATOM 1415 C C . ILE A 1 192 ? 37.762 69.927 49.210 1.00 19.75 188 ILE A C 1
ATOM 1416 O O . ILE A 1 192 ? 38.492 70.585 48.487 1.00 20.72 188 ILE A O 1
ATOM 1421 N N . ASP A 1 193 ? 36.651 70.419 49.752 1.00 19.65 189 ASP A N 1
ATOM 1422 C CA . ASP A 1 193 ? 36.325 71.846 49.644 1.00 19.49 189 ASP A CA 1
ATOM 1423 C C . ASP A 1 193 ? 36.725 72.579 50.931 1.00 18.38 189 ASP A C 1
ATOM 1424 O O . ASP A 1 193 ? 36.105 72.391 52.004 1.00 17.70 189 ASP A O 1
ATOM 1429 N N . PRO A 1 194 ? 37.752 73.437 50.838 1.00 18.10 190 PRO A N 1
ATOM 1430 C CA . PRO A 1 194 ? 38.240 74.093 52.064 1.00 17.09 190 PRO A CA 1
ATOM 1431 C C . PRO A 1 194 ? 37.176 74.910 52.777 1.00 16.90 190 PRO A C 1
ATOM 1432 O O . PRO A 1 194 ? 37.155 74.907 53.996 1.00 16.10 190 PRO A O 1
ATOM 1436 N N . LYS A 1 195 ? 36.266 75.572 52.050 1.00 17.82 191 LYS A N 1
ATOM 1437 C CA . LYS A 1 195 ? 35.219 76.384 52.704 1.00 17.80 191 LYS A CA 1
ATOM 1438 C C . LYS A 1 195 ? 34.269 75.517 53.554 1.00 17.60 191 LYS A C 1
ATOM 1439 O O . LYS A 1 195 ? 33.645 76.001 54.520 1.00 17.95 191 LYS A O 1
ATOM 1441 N N . ALA A 1 196 ? 34.151 74.240 53.203 1.00 16.75 192 ALA A N 1
ATOM 1442 C CA . ALA A 1 196 ? 33.276 73.328 53.939 1.00 16.36 192 ALA A CA 1
ATOM 1443 C C . ALA A 1 196 ? 34.103 72.307 54.746 1.00 15.58 192 ALA A C 1
ATOM 1444 O O . ALA A 1 196 ? 33.616 71.228 55.093 1.00 15.67 192 ALA A O 1
ATOM 1446 N N . SER A 1 197 ? 35.332 72.682 55.072 1.00 14.64 193 SER A N 1
ATOM 1447 C CA . SER A 1 197 ? 36.233 71.837 55.819 1.00 14.12 193 SER A CA 1
ATOM 1448 C C . SER A 1 197 ? 36.705 72.618 57.051 1.00 13.84 193 SER A C 1
ATOM 1449 O O . SER A 1 197 ? 36.634 73.843 57.093 1.00 13.85 193 SER A O 1
ATOM 1452 N N . VAL A 1 198 ? 37.223 71.913 58.052 1.00 13.51 194 VAL A N 1
ATOM 1453 C CA . VAL A 1 198 ? 37.602 72.594 59.286 1.00 13.23 194 VAL A CA 1
ATOM 1454 C C . VAL A 1 198 ? 38.786 71.880 59.920 1.00 12.71 194 VAL A C 1
ATOM 1455 O O . VAL A 1 198 ? 38.848 70.654 59.914 1.00 12.67 194 VAL A O 1
ATOM 1459 N N . GLN A 1 199 ? 39.721 72.669 60.437 1.00 12.64 195 GLN A N 1
ATOM 1460 C CA . GLN A 1 199 ? 40.881 72.150 61.166 1.00 12.60 195 GLN A CA 1
ATOM 1461 C C . GLN A 1 199 ? 40.810 72.623 62.629 1.00 12.66 195 GLN A C 1
ATOM 1462 O O . GLN A 1 199 ? 40.532 73.788 62.896 1.00 13.26 195 GLN A O 1
ATOM 1468 N N . VAL A 1 200 ? 41.068 71.715 63.564 1.00 12.09 196 VAL A N 1
ATOM 1469 C CA . VAL A 1 200 ? 40.806 71.959 64.983 1.00 11.76 196 VAL A CA 1
ATOM 1470 C C . VAL A 1 200 ? 42.065 71.602 65.778 1.00 11.45 196 VAL A C 1
ATOM 1471 O O . VAL A 1 200 ? 42.579 70.502 65.655 1.00 11.43 196 VAL A O 1
ATOM 1475 N N . GLY A 1 201 ? 42.524 72.536 66.601 1.00 11.32 197 GLY A N 1
ATOM 1476 C CA . GLY A 1 201 ? 43.705 72.328 67.452 1.00 11.37 197 GLY A CA 1
ATOM 1477 C C . GLY A 1 201 ? 44.983 72.913 66.895 1.00 11.42 197 GLY A C 1
ATOM 1478 O O . GLY A 1 201 ? 46.061 72.817 67.522 1.00 11.42 197 GLY A O 1
ATOM 1479 N N . ILE A 1 202 ? 44.892 73.502 65.704 1.00 11.37 198 ILE A N 1
ATOM 1480 C CA . ILE A 1 202 ? 46.060 74.027 64.985 1.00 11.50 198 ILE A CA 1
ATOM 1481 C C . ILE A 1 202 ? 46.874 74.979 65.853 1.00 11.82 198 ILE A C 1
ATOM 1482 O O . ILE A 1 202 ? 46.320 75.820 66.539 1.00 12.37 198 ILE A O 1
ATOM 1487 N N . ARG A 1 203 ? 48.196 74.828 65.818 1.00 11.79 199 ARG A N 1
ATOM 1488 C CA . ARG A 1 203 ? 49.066 75.717 66.526 1.00 12.66 199 ARG A CA 1
ATOM 1489 C C . ARG A 1 203 ? 50.432 75.738 65.862 1.00 13.46 199 ARG A C 1
ATOM 1490 O O . ARG A 1 203 ? 51.458 75.891 66.530 1.00 13.94 199 ARG A O 1
ATOM 1498 N N . THR A 1 204 ? 50.445 75.670 64.525 1.00 13.58 200 THR A N 1
ATOM 1499 C CA . THR A 1 204 ? 51.679 75.841 63.780 1.00 14.23 200 THR A CA 1
ATOM 1500 C C . THR A 1 204 ? 51.350 76.742 62.573 1.00 14.34 200 THR A C 1
ATOM 1501 O O . THR A 1 204 ? 50.178 76.858 62.175 1.00 13.99 200 THR A O 1
ATOM 1505 N N . TRP A 1 205 ? 52.383 77.374 62.037 1.00 14.70 201 TRP A N 1
ATOM 1506 C CA . TRP A 1 205 ? 52.191 78.447 61.055 1.00 15.32 201 TRP A CA 1
ATOM 1507 C C . TRP A 1 205 ? 52.249 77.988 59.631 1.00 15.82 201 TRP A C 1
ATOM 1508 O O . TRP A 1 205 ? 53.154 77.247 59.250 1.00 15.88 201 TRP A O 1
ATOM 1519 N N . ASN A 1 206 ? 51.332 78.511 58.814 1.00 15.71 202 ASN A N 1
ATOM 1520 C CA . ASN A 1 206 ? 51.416 78.397 57.356 1.00 16.07 202 ASN A CA 1
ATOM 1521 C C . ASN A 1 206 ? 51.173 79.792 56.773 1.00 16.90 202 ASN A C 1
ATOM 1522 O O . ASN A 1 206 ? 50.254 80.496 57.226 1.00 16.56 202 ASN A O 1
ATOM 1527 N N . ASP A 1 207 ? 51.996 80.186 55.791 1.00 17.78 203 ASP A N 1
ATOM 1528 C CA . ASP A 1 207 ? 51.752 81.429 55.025 1.00 19.08 203 ASP A CA 1
ATOM 1529 C C . ASP A 1 207 ? 50.432 81.410 54.261 1.00 19.07 203 ASP A C 1
ATOM 1530 O O . ASP A 1 207 ? 49.934 82.457 53.858 1.00 19.63 203 ASP A O 1
ATOM 1535 N N . ASP A 1 208 ? 49.878 80.225 54.031 1.00 18.37 204 ASP A N 1
ATOM 1536 C CA . ASP A 1 208 ? 48.641 80.097 53.248 1.00 18.69 204 ASP A CA 1
ATOM 1537 C C . ASP A 1 208 ? 47.843 78.874 53.681 1.00 17.68 204 ASP A C 1
ATOM 1538 O O . ASP A 1 208 ? 48.157 77.741 53.294 1.00 18.04 204 ASP A O 1
ATOM 1543 N N . TYR A 1 209 ? 46.829 79.111 54.508 1.00 17.22 205 TYR A N 1
ATOM 1544 C CA . TYR A 1 209 ? 46.003 78.026 55.048 1.00 16.37 205 TYR A CA 1
ATOM 1545 C C . TYR A 1 209 ? 44.950 77.516 54.058 1.00 16.82 205 TYR A C 1
ATOM 1546 O O . TYR A 1 209 ? 44.099 76.696 54.426 1.00 15.94 205 TYR A O 1
ATOM 1555 N N . LEU A 1 210 ? 44.984 78.052 52.832 1.00 17.56 206 LEU A N 1
ATOM 1556 C CA . LEU A 1 210 ? 44.171 77.543 51.703 1.00 17.71 206 LEU A CA 1
ATOM 1557 C C . LEU A 1 210 ? 42.670 77.725 51.868 1.00 17.78 206 LEU A C 1
ATOM 1558 O O . LEU A 1 210 ? 41.879 76.978 51.262 1.00 18.16 206 LEU A O 1
ATOM 1563 N N . GLY A 1 211 ? 42.290 78.729 52.650 1.00 17.81 207 GLY A N 1
ATOM 1564 C CA . GLY A 1 211 ? 40.888 79.047 52.949 1.00 18.06 207 GLY A CA 1
ATOM 1565 C C . GLY A 1 211 ? 40.123 77.998 53.756 1.00 17.32 207 GLY A C 1
ATOM 1566 O O . GLY A 1 211 ? 38.879 78.046 53.826 1.00 17.75 207 GLY A O 1
ATOM 1567 N N . ILE A 1 212 ? 40.842 77.057 54.393 1.00 16.48 208 ILE A N 1
ATOM 1568 C CA . ILE A 1 212 ? 40.181 76.066 55.258 1.00 16.04 208 ILE A CA 1
ATOM 1569 C C . ILE A 1 212 ? 39.833 76.806 56.553 1.00 15.61 208 ILE A C 1
ATOM 1570 O O . ILE A 1 212 ? 40.616 77.649 57.010 1.00 15.93 208 ILE A O 1
ATOM 1575 N N . ASN A 1 213 ? 38.656 76.540 57.118 1.00 15.22 209 ASN A N 1
ATOM 1576 C CA . ASN A 1 213 ? 38.289 77.121 58.413 1.00 15.45 209 ASN A CA 1
ATOM 1577 C C . ASN A 1 213 ? 39.180 76.560 59.499 1.00 14.82 209 ASN A C 1
ATOM 1578 O O . ASN A 1 213 ? 39.354 75.350 59.573 1.00 14.51 209 ASN A O 1
ATOM 1583 N N . VAL A 1 214 ? 39.739 77.438 60.332 1.00 14.66 210 VAL A N 1
ATOM 1584 C CA . VAL A 1 214 ? 40.639 76.969 61.402 1.00 14.34 210 VAL A CA 1
ATOM 1585 C C . VAL A 1 214 ? 40.133 77.391 62.771 1.00 14.28 210 VAL A C 1
ATOM 1586 O O . VAL A 1 214 ? 39.901 78.578 63.026 1.00 15.02 210 VAL A O 1
ATOM 1590 N N . LEU A 1 215 ? 39.999 76.406 63.663 1.00 14.29 211 LEU A N 1
ATOM 1591 C CA . LEU A 1 215 ? 39.717 76.676 65.057 1.00 14.22 211 LEU A CA 1
ATOM 1592 C C . LEU A 1 215 ? 41.004 76.286 65.786 1.00 13.79 211 LEU A C 1
ATOM 1593 O O . LEU A 1 215 ? 41.234 75.102 66.023 1.00 13.07 211 LEU A O 1
ATOM 1598 N N . ASP A 1 216 ? 41.876 77.259 66.049 1.00 13.65 212 ASP A N 1
ATOM 1599 C CA . ASP A 1 216 ? 43.195 76.911 66.594 1.00 14.13 212 ASP A CA 1
ATOM 1600 C C . ASP A 1 216 ? 43.096 76.453 68.055 1.00 13.89 212 ASP A C 1
ATOM 1601 O O . ASP A 1 216 ? 42.023 76.538 68.668 1.00 13.75 212 ASP A O 1
ATOM 1606 N N . ALA A 1 217 ? 44.177 75.874 68.576 1.00 13.22 213 ALA A N 1
ATOM 1607 C CA . ALA A 1 217 ? 44.182 75.402 69.943 1.00 13.62 213 ALA A CA 1
ATOM 1608 C C . ALA A 1 217 ? 43.675 76.482 70.937 1.00 14.19 213 ALA A C 1
ATOM 1609 O O . ALA A 1 217 ? 42.796 76.214 71.762 1.00 14.37 213 ALA A O 1
ATOM 1611 N N . ALA A 1 218 ? 44.192 77.717 70.815 1.00 14.81 214 ALA A N 1
ATOM 1612 C CA . ALA A 1 218 ? 43.803 78.801 71.708 1.00 15.51 214 ALA A CA 1
ATOM 1613 C C . ALA A 1 218 ? 42.297 79.073 71.613 1.00 15.99 214 ALA A C 1
ATOM 1614 O O . ALA A 1 218 ? 41.652 79.318 72.626 1.00 16.47 214 ALA A O 1
ATOM 1616 N N . TRP A 1 219 ? 41.753 78.997 70.397 1.00 15.88 215 TRP A N 1
ATOM 1617 C CA . TRP A 1 219 ? 40.333 79.250 70.162 1.00 16.35 215 TRP A CA 1
ATOM 1618 C C . TRP A 1 219 ? 39.498 78.226 70.897 1.00 15.99 215 TRP A C 1
ATOM 1619 O O . TRP A 1 219 ? 38.502 78.561 71.554 1.00 16.14 215 TRP A O 1
ATOM 1630 N N . VAL A 1 220 ? 39.918 76.967 70.834 1.00 14.64 216 VAL A N 1
ATOM 1631 C CA . VAL A 1 220 ? 39.194 75.896 71.525 1.00 14.66 216 VAL A CA 1
ATOM 1632 C C . VAL A 1 220 ? 39.261 76.103 73.039 1.00 15.36 216 VAL A C 1
ATOM 1633 O O . VAL A 1 220 ? 38.249 75.962 73.727 1.00 16.26 216 VAL A O 1
ATOM 1637 N N . HIS A 1 221 ? 40.448 76.448 73.546 1.00 15.25 217 HIS A N 1
ATOM 1638 C CA . HIS A 1 221 ? 40.625 76.730 74.959 1.00 16.54 217 HIS A CA 1
ATOM 1639 C C . HIS A 1 221 ? 39.748 77.887 75.423 1.00 17.78 217 HIS A C 1
ATOM 1640 O O . HIS A 1 221 ? 39.153 77.820 76.494 1.00 18.58 217 HIS A O 1
ATOM 1647 N N . GLU A 1 222 ? 39.647 78.932 74.602 1.00 18.78 218 GLU A N 1
ATOM 1648 C CA . GLU A 1 222 ? 38.873 80.120 74.917 1.00 21.04 218 GLU A CA 1
ATOM 1649 C C . GLU A 1 222 ? 37.368 79.883 74.868 1.00 21.34 218 GLU A C 1
ATOM 1650 O O . GLU A 1 222 ? 36.648 80.323 75.760 1.00 22.45 218 GLU A O 1
ATOM 1656 N N . HIS A 1 223 ? 36.900 79.182 73.832 1.00 20.26 219 HIS A N 1
ATOM 1657 C CA . HIS A 1 223 ? 35.459 79.086 73.567 1.00 20.52 219 HIS A CA 1
ATOM 1658 C C . HIS A 1 223 ? 34.807 77.802 73.981 1.00 19.93 219 HIS A C 1
ATOM 1659 O O . HIS A 1 223 ? 33.598 77.780 74.170 1.00 20.89 219 HIS A O 1
ATOM 1666 N N . GLY A 1 224 ? 35.579 76.721 74.111 1.00 18.51 220 GLY A N 1
ATOM 1667 C CA . GLY A 1 224 ? 35.049 75.483 74.675 1.00 17.91 220 GLY A CA 1
ATOM 1668 C C . GLY A 1 224 ? 34.623 74.470 73.633 1.00 16.84 220 GLY A C 1
ATOM 1669 O O . GLY A 1 224 ? 34.488 74.794 72.436 1.00 16.59 220 GLY A O 1
ATOM 1670 N N . ALA A 1 225 ? 34.383 73.246 74.093 1.00 22.09 221 ALA A N 1
ATOM 1671 C CA . ALA A 1 225 ? 34.043 72.133 73.214 1.00 21.90 221 ALA A CA 1
ATOM 1672 C C . ALA A 1 225 ? 32.669 72.292 72.530 1.00 21.97 221 ALA A C 1
ATOM 1673 O O . ALA A 1 225 ? 32.550 72.019 71.334 1.00 21.12 221 ALA A O 1
ATOM 1675 N N . ARG A 1 226 ? 31.650 72.746 73.259 1.00 23.14 222 ARG A N 1
ATOM 1676 C CA . ARG A 1 226 ? 30.322 72.942 72.643 1.00 24.17 222 ARG A CA 1
ATOM 1677 C C . ARG A 1 226 ? 30.380 73.970 71.506 1.00 22.96 222 ARG A C 1
ATOM 1678 O O . ARG A 1 226 ? 29.831 73.724 70.433 1.00 22.86 222 ARG A O 1
ATOM 1680 N N . ALA A 1 227 ? 31.024 75.116 71.743 1.00 22.35 223 ALA A N 1
ATOM 1681 C CA . ALA A 1 227 ? 31.183 76.126 70.691 1.00 21.62 223 ALA A CA 1
ATOM 1682 C C . ALA A 1 227 ? 31.932 75.540 69.491 1.00 20.16 223 ALA A C 1
ATOM 1683 O O . ALA A 1 227 ? 31.606 75.849 68.346 1.00 20.10 223 ALA A O 1
ATOM 1685 N N . THR A 1 228 ? 32.949 74.716 69.766 1.00 19.24 224 THR A N 1
ATOM 1686 C CA . THR A 1 228 ? 33.758 74.116 68.700 1.00 18.68 224 THR A CA 1
ATOM 1687 C C . THR A 1 228 ? 32.929 73.142 67.881 1.00 19.20 224 THR A C 1
ATOM 1688 O O . THR A 1 228 ? 32.889 73.233 66.640 1.00 18.98 224 THR A O 1
ATOM 1692 N N . LEU A 1 229 ? 32.263 72.220 68.564 1.00 20.43 225 LEU A N 1
ATOM 1693 C CA . LEU A 1 229 ? 31.505 71.204 67.839 1.00 21.68 225 LEU A CA 1
ATOM 1694 C C . LEU A 1 229 ? 30.367 71.867 67.033 1.00 22.45 225 LEU A C 1
ATOM 1695 O O . LEU A 1 229 ? 30.092 71.447 65.910 1.00 22.87 225 LEU A O 1
ATOM 1700 N N . GLU A 1 230 ? 29.738 72.909 67.572 1.00 23.62 226 GLU A N 1
ATOM 1701 C CA . GLU A 1 230 ? 28.673 73.607 66.830 1.00 25.24 226 GLU A CA 1
ATOM 1702 C C . GLU A 1 230 ? 29.197 74.309 65.576 1.00 24.53 226 GLU A C 1
ATOM 1703 O O . GLU A 1 230 ? 28.520 74.348 64.540 1.00 25.27 226 GLU A O 1
ATOM 1709 N N . ARG A 1 231 ? 30.404 74.855 65.669 1.00 23.40 227 ARG A N 1
ATOM 1710 C CA A ARG A 1 231 ? 31.036 75.516 64.533 0.54 22.98 227 ARG A CA 1
ATOM 1711 C CA B ARG A 1 231 ? 31.018 75.518 64.527 0.46 23.21 227 ARG A CA 1
ATOM 1712 C C . ARG A 1 231 ? 31.356 74.486 63.450 1.00 22.02 227 ARG A C 1
ATOM 1713 O O . ARG A 1 231 ? 31.139 74.734 62.269 1.00 21.59 227 ARG A O 1
ATOM 1728 N N . ILE A 1 232 ? 31.872 73.329 63.870 1.00 20.92 228 ILE A N 1
ATOM 1729 C CA . ILE A 1 232 ? 32.113 72.207 62.955 1.00 20.38 228 ILE A CA 1
ATOM 1730 C C . ILE A 1 232 ? 30.841 71.823 62.180 1.00 21.44 228 ILE A C 1
ATOM 1731 O O . ILE A 1 232 ? 30.867 71.718 60.948 1.00 21.51 228 ILE A O 1
ATOM 1736 N N . GLU A 1 233 ? 29.747 71.595 62.905 1.00 23.10 229 GLU A N 1
ATOM 1737 C CA . GLU A 1 233 ? 28.502 71.138 62.297 1.00 24.96 229 GLU A CA 1
ATOM 1738 C C . GLU A 1 233 ? 28.008 72.156 61.292 1.00 25.29 229 GLU A C 1
ATOM 1739 O O . GLU A 1 233 ? 27.549 71.797 60.206 1.00 26.29 229 GLU A O 1
ATOM 1745 N N . SER A 1 234 ? 28.089 73.424 61.687 1.00 25.24 230 SER A N 1
ATOM 1746 C CA . SER A 1 234 ? 27.769 74.550 60.833 1.00 25.98 230 SER A CA 1
ATOM 1747 C C . SER A 1 234 ? 28.563 74.565 59.518 1.00 24.53 230 SER A C 1
ATOM 1748 O O . SER A 1 234 ? 28.003 74.820 58.446 1.00 25.13 230 SER A O 1
ATOM 1751 N N . ILE A 1 235 ? 29.870 74.350 59.613 1.00 21.87 231 ILE A N 1
ATOM 1752 C CA . ILE A 1 235 ? 30.746 74.377 58.451 1.00 20.72 231 ILE A CA 1
ATOM 1753 C C . ILE A 1 235 ? 30.451 73.249 57.462 1.00 20.33 231 ILE A C 1
ATOM 1754 O O . ILE A 1 235 ? 30.410 73.475 56.243 1.00 21.07 231 ILE A O 1
ATOM 1759 N N . VAL A 1 236 ? 30.244 72.040 57.972 1.00 19.34 232 VAL A N 1
ATOM 1760 C CA . VAL A 1 236 ? 30.140 70.872 57.099 1.00 19.30 232 VAL A CA 1
ATOM 1761 C C . VAL A 1 236 ? 28.709 70.623 56.645 1.00 20.24 232 VAL A C 1
ATOM 1762 O O . VAL A 1 236 ? 28.502 69.956 55.632 1.00 20.92 232 VAL A O 1
ATOM 1766 N N . GLY A 1 237 ? 27.736 71.110 57.407 1.00 20.86 233 GLY A N 1
ATOM 1767 C CA . GLY A 1 237 ? 26.328 70.848 57.118 1.00 22.93 233 GLY A CA 1
ATOM 1768 C C . GLY A 1 237 ? 26.074 69.367 56.893 1.00 23.78 233 GLY A C 1
ATOM 1769 O O . GLY A 1 237 ? 26.497 68.534 57.689 1.00 23.92 233 GLY A O 1
ATOM 1770 N N . GLY A 1 238 ? 25.405 69.031 55.793 1.00 24.54 234 GLY A N 1
ATOM 1771 C CA . GLY A 1 238 ? 25.124 67.638 55.476 1.00 25.71 234 GLY A CA 1
ATOM 1772 C C . GLY A 1 238 ? 26.028 67.010 54.440 1.00 24.32 234 GLY A C 1
ATOM 1773 O O . GLY A 1 238 ? 25.738 65.921 53.959 1.00 25.61 234 GLY A O 1
ATOM 1774 N N . ARG A 1 239 ? 27.132 67.681 54.116 1.00 20.37 235 ARG A N 1
ATOM 1775 C CA . ARG A 1 239 ? 28.072 67.231 53.098 1.00 20.37 235 ARG A CA 1
ATOM 1776 C C . ARG A 1 239 ? 28.784 65.961 53.561 1.00 19.44 235 ARG A C 1
ATOM 1777 O O . ARG A 1 239 ? 29.057 65.828 54.752 1.00 18.95 235 ARG A O 1
ATOM 1779 N N . PRO A 1 240 ? 29.099 65.037 52.626 1.00 19.67 236 PRO A N 1
ATOM 1780 C CA . PRO A 1 240 ? 29.860 63.838 52.996 1.00 18.84 236 PRO A CA 1
ATOM 1781 C C . PRO A 1 240 ? 31.192 64.259 53.591 1.00 18.12 236 PRO A C 1
ATOM 1782 O O . PRO A 1 240 ? 31.939 65.008 52.934 1.00 18.59 236 PRO A O 1
ATOM 1786 N N . ALA A 1 241 ? 31.473 63.802 54.810 1.00 17.20 237 ALA A N 1
ATOM 1787 C CA . ALA A 1 241 ? 32.609 64.302 55.580 1.00 16.46 237 ALA A CA 1
ATOM 1788 C C . ALA A 1 241 ? 33.476 63.168 56.057 1.00 15.96 237 ALA A C 1
ATOM 1789 O O . ALA A 1 241 ? 32.958 62.180 56.580 1.00 15.75 237 ALA A O 1
ATOM 1791 N N . TYR A 1 242 ? 34.790 63.348 55.901 1.00 15.62 238 TYR A N 1
ATOM 1792 C CA . TYR A 1 242 ? 35.807 62.410 56.369 1.00 14.91 238 TYR A CA 1
ATOM 1793 C C . TYR A 1 242 ? 36.482 63.073 57.570 1.00 14.47 238 TYR A C 1
ATOM 1794 O O . TYR A 1 242 ? 36.887 64.255 57.486 1.00 14.25 238 TYR A O 1
ATOM 1803 N N . LEU A 1 243 ? 36.592 62.330 58.679 1.00 13.84 239 LEU A N 1
ATOM 1804 C CA . LEU A 1 243 ? 37.223 62.875 59.901 1.00 13.48 239 LEU A CA 1
ATOM 1805 C C . LEU A 1 243 ? 38.590 62.268 60.088 1.00 13.38 239 LEU A C 1
ATOM 1806 O O . LEU A 1 243 ? 38.717 61.034 60.178 1.00 13.31 239 LEU A O 1
ATOM 1811 N N . THR A 1 244 ? 39.614 63.114 60.188 1.00 12.90 240 THR A N 1
ATOM 1812 C CA . THR A 1 244 ? 40.981 62.609 60.361 1.00 12.46 240 THR A CA 1
ATOM 1813 C C . THR A 1 244 ? 41.521 63.177 61.654 1.00 11.95 240 THR A C 1
ATOM 1814 O O . THR A 1 244 ? 41.513 64.398 61.859 1.00 11.41 240 THR A O 1
ATOM 1818 N N . PHE A 1 245 ? 41.917 62.279 62.559 1.00 11.48 241 PHE A N 1
ATOM 1819 C CA . PHE A 1 245 ? 42.319 62.719 63.886 1.00 11.39 241 PHE A CA 1
ATOM 1820 C C . PHE A 1 245 ? 43.798 62.390 64.086 1.00 11.27 241 PHE A C 1
ATOM 1821 O O . PHE A 1 245 ? 44.153 61.233 64.301 1.00 11.24 241 PHE A O 1
ATOM 1829 N N . ASP A 1 246 ? 44.648 63.415 64.018 1.00 11.67 242 ASP A N 1
ATOM 1830 C CA . ASP A 1 246 ? 46.070 63.292 64.367 1.00 11.59 242 ASP A CA 1
ATOM 1831 C C . ASP A 1 246 ? 46.189 63.456 65.866 1.00 11.23 242 ASP A C 1
ATOM 1832 O O . ASP A 1 246 ? 45.754 64.470 66.433 1.00 11.15 242 ASP A O 1
ATOM 1837 N N . ILE A 1 247 ? 46.772 62.446 66.528 1.00 11.05 243 ILE A N 1
ATOM 1838 C CA . ILE A 1 247 ? 46.790 62.425 67.986 1.00 10.77 243 ILE A CA 1
ATOM 1839 C C . ILE A 1 247 ? 47.608 63.598 68.538 1.00 10.49 243 ILE A C 1
ATOM 1840 O O . ILE A 1 247 ? 47.400 64.014 69.686 1.00 10.06 243 ILE A O 1
ATOM 1845 N N . ASP A 1 248 ? 48.484 64.175 67.710 1.00 10.69 244 ASP A N 1
ATOM 1846 C CA . ASP A 1 248 ? 49.213 65.379 68.180 1.00 10.65 244 ASP A CA 1
ATOM 1847 C C . ASP A 1 248 ? 48.355 66.656 68.312 1.00 10.88 244 ASP A C 1
ATOM 1848 O O . ASP A 1 248 ? 48.850 67.705 68.733 1.00 10.48 244 ASP A O 1
ATOM 1853 N N . CYS A 1 249 ? 47.074 66.562 67.957 1.00 10.94 245 CYS A N 1
ATOM 1854 C CA . CYS A 1 249 ? 46.109 67.590 68.321 1.00 11.50 245 CYS A CA 1
ATOM 1855 C C . CYS A 1 249 ? 46.120 67.789 69.842 1.00 11.14 245 CYS A C 1
ATOM 1856 O O . CYS A 1 249 ? 46.080 68.915 70.350 1.00 10.78 245 CYS A O 1
ATOM 1859 N N . LEU A 1 250 ? 46.198 66.674 70.571 1.00 10.39 246 LEU A N 1
ATOM 1860 C CA . LEU A 1 250 ? 46.266 66.727 72.028 1.00 9.73 246 LEU A CA 1
ATOM 1861 C C . LEU A 1 250 ? 47.631 67.283 72.467 1.00 9.48 246 LEU A C 1
ATOM 1862 O O . LEU A 1 250 ? 48.643 67.076 71.806 1.00 9.32 246 LEU A O 1
ATOM 1867 N N . ASP A 1 251 ? 47.633 67.976 73.590 1.00 9.56 247 ASP A N 1
ATOM 1868 C CA . ASP A 1 251 ? 48.892 68.461 74.134 1.00 9.47 247 ASP A CA 1
ATOM 1869 C C . ASP A 1 251 ? 49.805 67.253 74.392 1.00 8.90 247 ASP A C 1
ATOM 1870 O O . ASP A 1 251 ? 49.334 66.192 74.741 1.00 8.83 247 ASP A O 1
ATOM 1875 N N . PRO A 1 252 ? 51.122 67.439 74.299 1.00 9.19 248 PRO A N 1
ATOM 1876 C CA . PRO A 1 252 ? 52.081 66.375 74.630 1.00 9.01 248 PRO A CA 1
ATOM 1877 C C . PRO A 1 252 ? 51.910 65.756 76.023 1.00 8.96 248 PRO A C 1
ATOM 1878 O O . PRO A 1 252 ? 52.313 64.609 76.207 1.00 8.78 248 PRO A O 1
ATOM 1882 N N . ALA A 1 253 ? 51.331 66.478 76.980 1.00 8.87 249 ALA A N 1
ATOM 1883 C CA . ALA A 1 253 ? 51.002 65.890 78.302 1.00 9.02 249 ALA A CA 1
ATOM 1884 C C . ALA A 1 253 ? 50.055 64.702 78.168 1.00 8.77 249 ALA A C 1
ATOM 1885 O O . ALA A 1 253 ? 50.196 63.719 78.896 1.00 9.11 249 ALA A O 1
ATOM 1887 N N . PHE A 1 254 ? 49.065 64.824 77.274 1.00 8.54 250 PHE A N 1
ATOM 1888 C CA . PHE A 1 254 ? 48.080 63.777 77.025 1.00 8.52 250 PHE A CA 1
ATOM 1889 C C . PHE A 1 254 ? 48.526 62.811 75.940 1.00 8.58 250 PHE A C 1
ATOM 1890 O O . PHE A 1 254 ? 48.079 61.679 75.935 1.00 9.19 250 PHE A O 1
ATOM 1898 N N . ALA A 1 255 ? 49.394 63.260 75.022 1.00 8.54 251 ALA A N 1
ATOM 1899 C CA . ALA A 1 255 ? 49.816 62.453 73.876 1.00 8.54 251 ALA A CA 1
ATOM 1900 C C . ALA A 1 255 ? 51.327 62.599 73.641 1.00 8.61 251 ALA A C 1
ATOM 1901 O O . ALA A 1 255 ? 51.765 63.203 72.649 1.00 9.27 251 ALA A O 1
ATOM 1903 N N . PRO A 1 256 ? 52.133 62.083 74.588 1.00 8.17 252 PRO A N 1
ATOM 1904 C CA . PRO A 1 256 ? 53.582 62.161 74.419 1.00 8.39 252 PRO A CA 1
ATOM 1905 C C . PRO A 1 256 ? 54.072 61.267 73.285 1.00 8.64 252 PRO A C 1
ATOM 1906 O O . PRO A 1 256 ? 55.147 61.503 72.737 1.00 9.26 252 PRO A O 1
ATOM 1910 N N . GLY A 1 257 ? 53.292 60.232 72.965 1.00 8.87 253 GLY A N 1
ATOM 1911 C CA . GLY A 1 257 ? 53.671 59.200 72.002 1.00 9.39 253 GLY A CA 1
ATOM 1912 C C . GLY A 1 257 ? 53.365 59.598 70.583 1.00 10.31 253 GLY A C 1
ATOM 1913 O O . GLY A 1 257 ? 52.499 59.009 69.944 1.00 10.05 253 GLY A O 1
ATOM 1914 N N . THR A 1 258 ? 54.082 60.601 70.083 1.00 10.28 254 THR A N 1
ATOM 1915 C CA . THR A 1 258 ? 53.827 61.060 68.710 1.00 10.83 254 THR A CA 1
ATOM 1916 C C . THR A 1 258 ? 55.096 61.643 68.127 1.00 11.01 254 THR A C 1
ATOM 1917 O O . THR A 1 258 ? 55.995 62.026 68.887 1.00 11.12 254 THR A O 1
ATOM 1921 N N . GLY A 1 259 ? 55.186 61.734 66.801 1.00 10.98 255 GLY A N 1
ATOM 1922 C CA . GLY A 1 259 ? 56.468 62.082 66.152 1.00 11.87 255 GLY A CA 1
ATOM 1923 C C . GLY A 1 259 ? 56.778 63.578 66.127 1.00 12.19 255 GLY A C 1
ATOM 1924 O O . GLY A 1 259 ? 57.937 63.948 66.064 1.00 12.40 255 GLY A O 1
ATOM 1925 N N . THR A 1 260 ? 55.744 64.429 66.159 1.00 12.29 256 THR A N 1
ATOM 1926 C CA . THR A 1 260 ? 55.924 65.900 66.072 1.00 13.11 256 THR A CA 1
ATOM 1927 C C . THR A 1 260 ? 55.111 66.589 67.184 1.00 12.28 256 THR A C 1
ATOM 1928 O O . THR A 1 260 ? 54.081 67.221 66.915 1.00 12.66 256 THR A O 1
ATOM 1932 N N . PRO A 1 261 ? 55.557 66.473 68.449 1.00 11.43 257 PRO A N 1
ATOM 1933 C CA . PRO A 1 261 ? 54.793 67.060 69.554 1.00 11.03 257 PRO A CA 1
ATOM 1934 C C . PRO A 1 261 ? 54.937 68.583 69.602 1.00 11.19 257 PRO A C 1
ATOM 1935 O O . PRO A 1 261 ? 56.054 69.102 69.448 1.00 11.48 257 PRO A O 1
ATOM 1939 N N . VAL A 1 262 ? 53.817 69.280 69.845 1.00 11.12 258 VAL A N 1
ATOM 1940 C CA . VAL A 1 262 ? 53.795 70.751 69.882 1.00 10.94 258 VAL A CA 1
ATOM 1941 C C . VAL A 1 262 ? 53.069 71.208 71.138 1.00 10.57 258 VAL A C 1
ATOM 1942 O O . VAL A 1 262 ? 51.936 70.812 71.384 1.00 10.37 258 VAL A O 1
ATOM 1946 N N . ALA A 1 263 ? 53.720 72.013 71.979 1.00 10.70 259 ALA A N 1
ATOM 1947 C CA . ALA A 1 263 ? 53.094 72.444 73.244 1.00 10.56 259 ALA A CA 1
ATOM 1948 C C . ALA A 1 263 ? 51.815 73.268 73.025 1.00 10.97 259 ALA A C 1
ATOM 1949 O O . ALA A 1 263 ? 51.655 73.938 71.989 1.00 11.24 259 ALA A O 1
ATOM 1951 N N . GLY A 1 264 ? 50.909 73.204 73.997 1.00 10.76 260 GLY A N 1
ATOM 1952 C CA . GLY A 1 264 ? 49.751 74.085 74.085 1.00 11.30 260 GLY A CA 1
ATOM 1953 C C . GLY A 1 264 ? 48.494 73.488 73.474 1.00 11.38 260 GLY A C 1
ATOM 1954 O O . GLY A 1 264 ? 47.612 74.233 73.040 1.00 12.47 260 GLY A O 1
ATOM 1955 N N . GLY A 1 265 ? 48.414 72.162 73.450 1.00 11.29 261 GLY A N 1
ATOM 1956 C CA . GLY A 1 265 ? 47.347 71.457 72.738 1.00 10.80 261 GLY A CA 1
ATOM 1957 C C . GLY A 1 265 ? 46.100 71.206 73.564 1.00 10.74 261 GLY A C 1
ATOM 1958 O O . GLY A 1 265 ? 45.934 71.757 74.657 1.00 11.39 261 GLY A O 1
ATOM 1959 N N . LEU A 1 266 ? 45.217 70.377 73.014 1.00 11.40 262 LEU A N 1
ATOM 1960 C CA . LEU A 1 266 ? 43.938 70.056 73.645 1.00 11.59 262 LEU A CA 1
ATOM 1961 C C . LEU A 1 266 ? 44.087 68.949 74.688 1.00 10.88 262 LEU A C 1
ATOM 1962 O O . LEU A 1 266 ? 45.003 68.127 74.628 1.00 10.16 262 LEU A O 1
ATOM 1967 N N . SER A 1 267 ? 43.160 68.915 75.640 1.00 10.95 263 SER A N 1
ATOM 1968 C CA . SER A 1 267 ? 43.063 67.733 76.516 1.00 10.48 263 SER A CA 1
ATOM 1969 C C . SER A 1 267 ? 42.273 66.642 75.823 1.00 10.57 263 SER A C 1
ATOM 1970 O O . SER A 1 267 ? 41.526 66.914 74.878 1.00 10.16 263 SER A O 1
ATOM 1973 N N . SER A 1 268 ? 42.421 65.405 76.288 1.00 9.95 264 SER A N 1
ATOM 1974 C CA . SER A 1 268 ? 41.529 64.354 75.757 1.00 10.68 264 SER A CA 1
ATOM 1975 C C . SER A 1 268 ? 40.071 64.665 76.107 1.00 10.58 264 SER A C 1
ATOM 1976 O O . SER A 1 268 ? 39.193 64.331 75.317 1.00 10.99 264 SER A O 1
ATOM 1979 N N . ALA A 1 269 ? 39.806 65.299 77.262 1.00 10.60 265 ALA A N 1
ATOM 1980 C CA . ALA A 1 269 ? 38.430 65.642 77.636 1.00 10.89 265 ALA A CA 1
ATOM 1981 C C . ALA A 1 269 ? 37.831 66.579 76.581 1.00 11.23 265 ALA A C 1
ATOM 1982 O O . ALA A 1 269 ? 36.705 66.373 76.147 1.00 11.51 265 ALA A O 1
ATOM 1984 N N . GLN A 1 270 ? 38.592 67.594 76.179 1.00 11.21 266 GLN A N 1
ATOM 1985 C CA . GLN A 1 270 ? 38.083 68.535 75.149 1.00 11.99 266 GLN A CA 1
ATOM 1986 C C . GLN A 1 270 ? 37.807 67.815 73.837 1.00 12.02 266 GLN A C 1
ATOM 1987 O O . GLN A 1 270 ? 36.752 68.018 73.214 1.00 12.76 266 GLN A O 1
ATOM 1993 N N . ALA A 1 271 ? 38.779 67.026 73.383 1.00 11.27 267 ALA A N 1
ATOM 1994 C CA . ALA A 1 271 ? 38.699 66.348 72.082 1.00 11.09 267 ALA A CA 1
ATOM 1995 C C . ALA A 1 271 ? 37.519 65.367 72.053 1.00 11.42 267 ALA A C 1
ATOM 1996 O O . ALA A 1 271 ? 36.735 65.345 71.089 1.00 11.32 267 ALA A O 1
ATOM 1998 N N . LEU A 1 272 ? 37.378 64.572 73.116 1.00 11.17 268 LEU A N 1
ATOM 1999 C CA . LEU A 1 272 ? 36.266 63.599 73.163 1.00 11.37 268 LEU A CA 1
ATOM 2000 C C . LEU A 1 272 ? 34.904 64.278 73.276 1.00 11.90 268 LEU A C 1
ATOM 2001 O O . LEU A 1 272 ? 33.928 63.829 72.669 1.00 11.94 268 LEU A O 1
ATOM 2006 N N . ALA A 1 273 ? 34.821 65.376 74.022 1.00 11.88 269 ALA A N 1
ATOM 2007 C CA . ALA A 1 273 ? 33.562 66.141 74.075 1.00 12.47 269 ALA A CA 1
ATOM 2008 C C . ALA A 1 273 ? 33.149 66.623 72.676 1.00 12.91 269 ALA A C 1
ATOM 2009 O O . ALA A 1 273 ? 31.957 66.611 72.340 1.00 13.95 269 ALA A O 1
ATOM 2011 N N . ILE A 1 274 ? 34.131 67.031 71.875 1.00 12.83 270 ILE A N 1
ATOM 2012 C CA . ILE A 1 274 ? 33.850 67.485 70.513 1.00 13.08 270 ILE A CA 1
ATOM 2013 C C . ILE A 1 274 ? 33.418 66.305 69.647 1.00 12.86 270 ILE A C 1
ATOM 2014 O O . ILE A 1 274 ? 32.349 66.340 69.026 1.00 13.07 270 ILE A O 1
ATOM 2019 N N . VAL A 1 275 ? 34.225 65.243 69.598 1.00 12.17 271 VAL A N 1
ATOM 2020 C CA . VAL A 1 275 ? 33.880 64.092 68.738 1.00 12.46 271 VAL A CA 1
ATOM 2021 C C . VAL A 1 275 ? 32.512 63.498 69.095 1.00 13.13 271 VAL A C 1
ATOM 2022 O O . VAL A 1 275 ? 31.702 63.187 68.187 1.00 13.59 271 VAL A O 1
ATOM 2026 N N . ARG A 1 276 ? 32.234 63.350 70.402 1.00 12.70 272 ARG A N 1
ATOM 2027 C CA . ARG A 1 276 ? 30.972 62.701 70.849 1.00 13.52 272 ARG A CA 1
ATOM 2028 C C . ARG A 1 276 ? 29.758 63.468 70.395 1.00 14.27 272 ARG A C 1
ATOM 2029 O O . ARG A 1 276 ? 28.660 62.903 70.287 1.00 14.50 272 ARG A O 1
ATOM 2037 N N . GLY A 1 277 ? 29.949 64.759 70.149 1.00 14.81 273 GLY A N 1
ATOM 2038 C CA . GLY A 1 277 ? 28.830 65.610 69.764 1.00 16.29 273 GLY A CA 1
ATOM 2039 C C . GLY A 1 277 ? 28.572 65.716 68.272 1.00 17.25 273 GLY A C 1
ATOM 2040 O O . GLY A 1 277 ? 27.694 66.484 67.857 1.00 18.00 273 GLY A O 1
ATOM 2041 N N . LEU A 1 278 ? 29.285 64.935 67.473 1.00 16.99 274 LEU A N 1
ATOM 2042 C CA . LEU A 1 278 ? 29.218 65.045 66.007 1.00 18.23 274 LEU A CA 1
ATOM 2043 C C . LEU A 1 278 ? 28.179 64.173 65.306 1.00 19.49 274 LEU A C 1
ATOM 2044 O O . LEU A 1 278 ? 28.327 63.873 64.113 1.00 19.93 274 LEU A O 1
ATOM 2049 N N . GLY A 1 279 ? 27.118 63.808 66.025 1.00 20.45 275 GLY A N 1
ATOM 2050 C CA . GLY A 1 279 ? 26.070 62.923 65.490 1.00 21.71 275 GLY A CA 1
ATOM 2051 C C . GLY A 1 279 ? 25.288 63.442 64.281 1.00 23.24 275 GLY A C 1
ATOM 2052 O O . GLY A 1 279 ? 24.714 62.649 63.532 1.00 24.75 275 GLY A O 1
ATOM 2053 N N . GLY A 1 280 ? 25.270 64.758 64.089 1.00 23.16 276 GLY A N 1
ATOM 2054 C CA . GLY A 1 280 ? 24.605 65.365 62.925 1.00 23.88 276 GLY A CA 1
ATOM 2055 C C . GLY A 1 280 ? 25.432 65.354 61.643 1.00 22.92 276 GLY A C 1
ATOM 2056 O O . GLY A 1 280 ? 24.905 65.580 60.554 1.00 23.56 276 GLY A O 1
ATOM 2057 N N . VAL A 1 281 ? 26.718 65.070 61.758 1.00 21.13 277 VAL A N 1
ATOM 2058 C CA . VAL A 1 281 ? 27.618 65.051 60.611 1.00 20.35 277 VAL A CA 1
ATOM 2059 C C . VAL A 1 281 ? 27.407 63.797 59.742 1.00 19.76 277 VAL A C 1
ATOM 2060 O O . VAL A 1 281 ? 27.267 62.690 60.264 1.00 18.82 277 VAL A O 1
ATOM 2064 N N . ASN A 1 282 ? 27.405 63.985 58.426 1.00 19.51 278 ASN A N 1
ATOM 2065 C CA . ASN A 1 282 ? 27.366 62.888 57.450 1.00 19.73 278 ASN A CA 1
ATOM 2066 C C . ASN A 1 282 ? 28.750 62.245 57.344 1.00 18.80 278 ASN A C 1
ATOM 2067 O O . ASN A 1 282 ? 29.484 62.442 56.372 1.00 18.78 278 ASN A O 1
ATOM 2072 N N . LEU A 1 283 ? 29.091 61.461 58.358 1.00 18.38 279 LEU A N 1
ATOM 2073 C CA . LEU A 1 283 ? 30.442 60.921 58.504 1.00 17.80 279 LEU A CA 1
ATOM 2074 C C . LEU A 1 283 ? 30.633 59.689 57.620 1.00 17.96 279 LEU A C 1
ATOM 2075 O O . LEU A 1 283 ? 29.987 58.653 57.836 1.00 18.06 279 LEU A O 1
ATOM 2080 N N . ILE A 1 284 ? 31.501 59.805 56.616 1.00 17.43 280 ILE A N 1
ATOM 2081 C CA . ILE A 1 284 ? 31.626 58.750 55.606 1.00 18.19 280 ILE A CA 1
ATOM 2082 C C . ILE A 1 284 ? 32.815 57.839 55.841 1.00 17.04 280 ILE A C 1
ATOM 2083 O O . ILE A 1 284 ? 32.881 56.773 55.256 1.00 18.01 280 ILE A O 1
ATOM 2088 N N . GLY A 1 285 ? 33.759 58.278 56.680 1.00 15.98 281 GLY A N 1
ATOM 2089 C CA . GLY A 1 285 ? 35.011 57.547 56.895 1.00 15.09 281 GLY A CA 1
ATOM 2090 C C . GLY A 1 285 ? 35.822 58.329 57.916 1.00 14.26 281 GLY A C 1
ATOM 2091 O O . GLY A 1 285 ? 35.580 59.517 58.120 1.00 13.95 281 GLY A O 1
ATOM 2092 N N . ALA A 1 286 ? 36.774 57.666 58.564 1.00 13.47 282 ALA A N 1
ATOM 2093 C CA . ALA A 1 286 ? 37.588 58.343 59.572 1.00 13.41 282 ALA A CA 1
ATOM 2094 C C . ALA A 1 286 ? 38.914 57.628 59.780 1.00 12.94 282 ALA A C 1
ATOM 2095 O O . ALA A 1 286 ? 39.063 56.457 59.460 1.00 12.88 282 ALA A O 1
ATOM 2097 N N . ASP A 1 287 ? 39.881 58.348 60.321 1.00 12.72 283 ASP A N 1
ATOM 2098 C CA . ASP A 1 287 ? 41.117 57.698 60.714 1.00 12.76 283 ASP A CA 1
ATOM 2099 C C . ASP A 1 287 ? 41.671 58.364 61.984 1.00 12.19 283 ASP A C 1
ATOM 2100 O O . ASP A 1 287 ? 41.249 59.472 62.375 1.00 11.75 283 ASP A O 1
ATOM 2105 N N . VAL A 1 288 ? 42.557 57.647 62.665 1.00 11.68 284 VAL A N 1
ATOM 2106 C CA . VAL A 1 288 ? 43.196 58.141 63.869 1.00 11.30 284 VAL A CA 1
ATOM 2107 C C . VAL A 1 288 ? 44.672 57.815 63.676 1.00 11.13 284 VAL A C 1
ATOM 2108 O O . VAL A 1 288 ? 45.041 56.638 63.596 1.00 11.61 284 VAL A O 1
ATOM 2112 N N . VAL A 1 289 ? 45.507 58.845 63.612 1.00 11.14 285 VAL A N 1
ATOM 2113 C CA . VAL A 1 289 ? 46.872 58.691 63.093 1.00 10.93 285 VAL A CA 1
ATOM 2114 C C . VAL A 1 289 ? 47.928 59.237 64.037 1.00 10.80 285 VAL A C 1
ATOM 2115 O O . VAL A 1 289 ? 47.612 59.966 64.994 1.00 10.90 285 VAL A O 1
ATOM 2119 N N . GLU A 1 290 ? 49.172 58.853 63.733 1.00 10.88 286 GLU A N 1
ATOM 2120 C CA . GLU A 1 290 ? 50.398 59.405 64.354 1.00 10.99 286 GLU A CA 1
ATOM 2121 C C . GLU A 1 290 ? 50.700 58.884 65.767 1.00 10.70 286 GLU A C 1
ATOM 2122 O O . GLU A 1 290 ? 51.583 59.432 66.449 1.00 10.61 286 GLU A O 1
ATOM 2128 N N . VAL A 1 291 ? 49.997 57.860 66.231 1.00 10.02 287 VAL A N 1
ATOM 2129 C CA . VAL A 1 291 ? 50.445 57.196 67.471 1.00 10.04 287 VAL A CA 1
ATOM 2130 C C . VAL A 1 291 ? 51.799 56.513 67.239 1.00 9.85 287 VAL A C 1
ATOM 2131 O O . VAL A 1 291 ? 51.944 55.698 66.334 1.00 10.32 287 VAL A O 1
ATOM 2135 N N . ALA A 1 292 ? 52.793 56.877 68.054 1.00 9.90 288 ALA A N 1
ATOM 2136 C CA . ALA A 1 292 ? 54.139 56.303 67.968 1.00 10.62 288 ALA A CA 1
ATOM 2137 C C . ALA A 1 292 ? 54.486 55.685 69.341 1.00 10.80 288 ALA A C 1
ATOM 2138 O O . ALA A 1 292 ? 54.930 56.409 70.261 1.00 10.83 288 ALA A O 1
ATOM 2140 N N . PRO A 1 293 ? 54.280 54.357 69.490 1.00 11.07 289 PRO A N 1
ATOM 2141 C CA . PRO A 1 293 ? 54.375 53.776 70.841 1.00 11.20 289 PRO A CA 1
ATOM 2142 C C . PRO A 1 293 ? 55.767 53.809 71.482 1.00 11.21 289 PRO A C 1
ATOM 2143 O O . PRO A 1 293 ? 55.832 53.778 72.708 1.00 10.99 289 PRO A O 1
ATOM 2147 N N . ALA A 1 294 ? 56.835 53.869 70.687 1.00 11.48 290 ALA A N 1
ATOM 2148 C CA . ALA A 1 294 ? 58.177 54.024 71.248 1.00 11.62 290 ALA A CA 1
ATOM 2149 C C . ALA A 1 294 ? 58.257 55.280 72.140 1.00 11.20 290 ALA A C 1
ATOM 2150 O O . ALA A 1 294 ? 59.086 55.334 73.063 1.00 11.62 290 ALA A O 1
ATOM 2152 N N . TYR A 1 295 ? 57.421 56.286 71.871 1.00 10.18 291 TYR A N 1
ATOM 2153 C CA . TYR A 1 295 ? 57.456 57.524 72.654 1.00 9.93 291 TYR A CA 1
ATOM 2154 C C . TYR A 1 295 ? 56.277 57.615 73.619 1.00 9.30 291 TYR A C 1
ATOM 2155 O O . TYR A 1 295 ? 56.077 58.625 74.269 1.00 8.90 291 TYR A O 1
ATOM 2164 N N . ASP A 1 296 ? 55.451 56.580 73.656 1.00 9.02 292 ASP A N 1
ATOM 2165 C CA . ASP A 1 296 ? 54.305 56.638 74.545 1.00 9.19 292 ASP A CA 1
ATOM 2166 C C . ASP A 1 296 ? 54.751 56.334 75.968 1.00 9.62 292 ASP A C 1
ATOM 2167 O O . ASP A 1 296 ? 55.821 55.752 76.189 1.00 10.19 292 ASP A O 1
ATOM 2172 N N . GLN A 1 297 ? 53.941 56.756 76.923 1.00 9.62 293 GLN A N 1
ATOM 2173 C CA . GLN A 1 297 ? 54.234 56.619 78.329 1.00 10.15 293 GLN A CA 1
ATOM 2174 C C . GLN A 1 297 ? 53.013 55.977 78.994 1.00 9.57 293 GLN A C 1
ATOM 2175 O O . GLN A 1 297 ? 51.937 56.594 79.054 1.00 9.03 293 GLN A O 1
ATOM 2181 N N . SER A 1 298 ? 53.194 54.736 79.469 1.00 9.33 294 SER A N 1
ATOM 2182 C CA . SER A 1 298 ? 52.098 53.957 80.042 1.00 9.79 294 SER A CA 1
ATOM 2183 C C . SER A 1 298 ? 50.861 53.938 79.136 1.00 9.63 294 SER A C 1
ATOM 2184 O O . SER A 1 298 ? 49.714 54.000 79.616 1.00 9.13 294 SER A O 1
ATOM 2187 N N . GLU A 1 299 ? 51.128 53.883 77.828 1.00 9.29 295 GLU A N 1
ATOM 2188 C CA . GLU A 1 299 ? 50.091 53.762 76.797 1.00 9.29 295 GLU A CA 1
ATOM 2189 C C . GLU A 1 299 ? 49.098 54.912 76.738 1.00 8.79 295 GLU A C 1
ATOM 2190 O O . GLU A 1 299 ? 48.072 54.790 76.070 1.00 8.58 295 GLU A O 1
ATOM 2196 N N . ILE A 1 300 ? 49.392 56.039 77.379 1.00 8.62 296 ILE A N 1
ATOM 2197 C CA . ILE A 1 300 ? 48.327 57.038 77.489 1.00 8.44 296 ILE A CA 1
ATOM 2198 C C . ILE A 1 300 ? 47.915 57.629 76.132 1.00 8.43 296 ILE A C 1
ATOM 2199 O O . ILE A 1 300 ? 46.744 58.022 75.973 1.00 8.58 296 ILE A O 1
ATOM 2204 N N . THR A 1 301 ? 48.853 57.719 75.191 1.00 8.20 297 THR A N 1
ATOM 2205 C CA . THR A 1 301 ? 48.565 58.290 73.862 1.00 8.04 297 THR A CA 1
ATOM 2206 C C . THR A 1 301 ? 47.658 57.315 73.114 1.00 8.19 297 THR A C 1
ATOM 2207 O O . THR A 1 301 ? 46.637 57.705 72.529 1.00 8.55 297 THR A O 1
ATOM 2211 N N . ALA A 1 302 ? 48.041 56.057 73.192 1.00 8.42 298 ALA A N 1
ATOM 2212 C CA . ALA A 1 302 ? 47.314 55.004 72.480 1.00 8.32 298 ALA A CA 1
ATOM 2213 C C . ALA A 1 302 ? 45.919 54.859 73.081 1.00 8.34 298 ALA A C 1
ATOM 2214 O O . ALA A 1 302 ? 44.951 54.594 72.360 1.00 8.50 298 ALA A O 1
ATOM 2216 N N . ILE A 1 303 ? 45.817 55.031 74.405 1.00 8.29 299 ILE A N 1
ATOM 2217 C CA . ILE A 1 303 ? 44.510 54.972 75.085 1.00 8.51 299 ILE A CA 1
ATOM 2218 C C . ILE A 1 303 ? 43.607 56.107 74.600 1.00 8.38 299 ILE A C 1
ATOM 2219 O O . ILE A 1 303 ? 42.454 55.876 74.230 1.00 8.65 299 ILE A O 1
ATOM 2224 N N . ALA A 1 304 ? 44.149 57.317 74.538 1.00 8.12 300 ALA A N 1
ATOM 2225 C CA . ALA A 1 304 ? 43.341 58.444 74.005 1.00 8.54 300 ALA A CA 1
ATOM 2226 C C . ALA A 1 304 ? 42.900 58.172 72.562 1.00 8.81 300 ALA A C 1
ATOM 2227 O O . ALA A 1 304 ? 41.720 58.430 72.209 1.00 8.86 300 ALA A O 1
ATOM 2229 N N . ALA A 1 305 ? 43.810 57.610 71.752 1.00 8.96 301 ALA A N 1
ATOM 2230 C CA . ALA A 1 305 ? 43.508 57.280 70.346 1.00 9.08 301 ALA A CA 1
ATOM 2231 C C . ALA A 1 305 ? 42.415 56.211 70.261 1.00 9.42 301 ALA A C 1
ATOM 2232 O O . ALA A 1 305 ? 41.490 56.337 69.440 1.00 9.41 301 ALA A O 1
ATOM 2234 N N . ALA A 1 306 ? 42.504 55.192 71.121 1.00 9.36 302 ALA A N 1
ATOM 2235 C CA . ALA A 1 306 ? 41.460 54.148 71.126 1.00 9.58 302 ALA A CA 1
ATOM 2236 C C . ALA A 1 306 ? 40.101 54.742 71.535 1.00 9.74 302 ALA A C 1
ATOM 2237 O O . ALA A 1 306 ? 39.065 54.345 70.985 1.00 10.01 302 ALA A O 1
ATOM 2239 N N . HIS A 1 307 ? 40.096 55.678 72.497 1.00 9.50 303 HIS A N 1
ATOM 2240 C CA . HIS A 1 307 ? 38.843 56.355 72.901 1.00 9.63 303 HIS A CA 1
ATOM 2241 C C . HIS A 1 307 ? 38.229 57.109 71.737 1.00 9.76 303 HIS A C 1
ATOM 2242 O O . HIS A 1 307 ? 37.007 57.042 71.530 1.00 9.94 303 HIS A O 1
ATOM 2249 N N . VAL A 1 308 ? 39.050 57.853 70.981 1.00 9.75 304 VAL A N 1
ATOM 2250 C CA . VAL A 1 308 ? 38.546 58.593 69.779 1.00 9.95 304 VAL A CA 1
ATOM 2251 C C . VAL A 1 308 ? 37.918 57.587 68.794 1.00 10.24 304 VAL A C 1
ATOM 2252 O O . VAL A 1 308 ? 36.791 57.774 68.352 1.00 10.68 304 VAL A O 1
ATOM 2256 N N . ALA A 1 309 ? 38.631 56.505 68.506 1.00 9.96 305 ALA A N 1
ATOM 2257 C CA . ALA A 1 309 ? 38.093 55.469 67.614 1.00 10.05 305 ALA A CA 1
ATOM 2258 C C . ALA A 1 309 ? 36.772 54.868 68.135 1.00 10.64 305 ALA A C 1
ATOM 2259 O O . ALA A 1 309 ? 35.836 54.654 67.362 1.00 10.54 305 ALA A O 1
ATOM 2261 N N . CYS A 1 310 ? 36.716 54.564 69.432 1.00 10.65 306 CYS A N 1
ATOM 2262 C CA . CYS A 1 310 ? 35.493 54.010 70.042 1.00 11.10 306 CYS A CA 1
ATOM 2263 C C . CYS A 1 310 ? 34.309 54.982 69.821 1.00 11.76 306 CYS A C 1
ATOM 2264 O O . CYS A 1 310 ? 33.204 54.571 69.432 1.00 12.18 306 CYS A O 1
ATOM 2267 N N . ASP A 1 311 ? 34.556 56.266 70.038 1.00 11.77 307 ASP A N 1
ATOM 2268 C CA . ASP A 1 311 ? 33.493 57.250 69.913 1.00 12.45 307 ASP A CA 1
ATOM 2269 C C . ASP A 1 311 ? 33.043 57.405 68.469 1.00 12.40 307 ASP A C 1
ATOM 2270 O O . ASP A 1 311 ? 31.853 57.577 68.234 1.00 12.60 307 ASP A O 1
ATOM 2275 N N . LEU A 1 312 ? 33.963 57.275 67.514 1.00 12.13 308 LEU A N 1
ATOM 2276 C CA . LEU A 1 312 ? 33.580 57.227 66.094 1.00 12.30 308 LEU A CA 1
ATOM 2277 C C . LEU A 1 312 ? 32.660 56.029 65.818 1.00 12.68 308 LEU A C 1
ATOM 2278 O O . LEU A 1 312 ? 31.654 56.164 65.099 1.00 12.90 308 LEU A O 1
ATOM 2283 N N . LEU A 1 313 ? 32.973 54.867 66.394 1.00 12.24 309 LEU A N 1
ATOM 2284 C CA . LEU A 1 313 ? 32.077 53.711 66.230 1.00 12.68 309 LEU A CA 1
ATOM 2285 C C . LEU A 1 313 ? 30.699 53.997 66.797 1.00 13.27 309 LEU A C 1
ATOM 2286 O O . LEU A 1 313 ? 29.666 53.641 66.184 1.00 14.04 309 LEU A O 1
ATOM 2291 N N . CYS A 1 314 ? 30.667 54.648 67.958 1.00 13.24 310 CYS A N 1
ATOM 2292 C CA . CYS A 1 314 ? 29.391 54.975 68.593 1.00 13.80 310 CYS A CA 1
ATOM 2293 C C . CYS A 1 314 ? 28.570 55.958 67.743 1.00 14.25 310 CYS A C 1
ATOM 2294 O O . CYS A 1 314 ? 27.342 55.815 67.644 1.00 14.75 310 CYS A O 1
ATOM 2297 N N . LEU A 1 315 ? 29.248 56.923 67.106 1.00 13.69 311 LEU A N 1
ATOM 2298 C CA . LEU A 1 315 ? 28.552 57.845 66.167 1.00 14.42 311 LEU A CA 1
ATOM 2299 C C . LEU A 1 315 ? 27.898 57.061 65.024 1.00 14.95 311 LEU A C 1
ATOM 2300 O O . LEU A 1 315 ? 26.731 57.283 64.693 1.00 15.74 311 LEU A O 1
ATOM 2305 N N . TRP A 1 316 ? 28.647 56.136 64.438 1.00 14.65 312 TRP A N 1
ATOM 2306 C CA . TRP A 1 316 ? 28.096 55.281 63.378 1.00 15.42 312 TRP A CA 1
ATOM 2307 C C . TRP A 1 316 ? 26.958 54.409 63.827 1.00 15.97 312 TRP A C 1
ATOM 2308 O O . TRP A 1 316 ? 26.015 54.192 63.068 1.00 16.76 312 TRP A O 1
ATOM 2319 N N . ARG A 1 317 ? 27.020 53.898 65.056 1.00 15.82 313 ARG A N 1
ATOM 2320 C CA . ARG A 1 317 ? 25.906 53.102 65.601 1.00 15.45 313 ARG A CA 1
ATOM 2321 C C . ARG A 1 317 ? 24.634 53.956 65.631 1.00 17.29 313 ARG A C 1
ATOM 2322 O O . ARG A 1 317 ? 23.549 53.528 65.194 1.00 17.99 313 ARG A O 1
ATOM 2330 N N . GLN A 1 318 ? 24.764 55.170 66.157 1.00 18.52 314 GLN A N 1
ATOM 2331 C CA . GLN A 1 318 ? 23.637 56.095 66.236 1.00 21.26 314 GLN A CA 1
ATOM 2332 C C . GLN A 1 318 ? 23.077 56.449 64.865 1.00 23.45 314 GLN A C 1
ATOM 2333 O O . GLN A 1 318 ? 21.856 56.556 64.690 1.00 25.89 314 GLN A O 1
ATOM 2339 N N . ARG A 1 319 ? 23.963 56.652 63.904 1.00 23.62 315 ARG A N 1
ATOM 2340 C CA . ARG A 1 319 ? 23.523 56.994 62.542 1.00 26.88 315 ARG A CA 1
ATOM 2341 C C . ARG A 1 319 ? 22.807 55.819 61.861 1.00 27.38 315 ARG A C 1
ATOM 2342 O O . ARG A 1 319 ? 21.806 56.028 61.164 1.00 30.23 315 ARG A O 1
ATOM 2350 N N . LYS A 1 320 ? 23.286 54.594 62.093 1.00 25.16 316 LYS A N 1
ATOM 2351 C CA . LYS A 1 320 ? 22.616 53.407 61.559 1.00 26.40 316 LYS A CA 1
ATOM 2352 C C . LYS A 1 320 ? 21.230 53.285 62.182 1.00 28.72 316 LYS A C 1
ATOM 2353 O O . LYS A 1 320 ? 20.260 52.991 61.477 1.00 30.74 316 LYS A O 1
ATOM 2359 N N . ALA A 1 321 ? 21.136 53.526 63.492 1.00 28.55 317 ALA A N 1
ATOM 2360 C CA . ALA A 1 321 ? 19.850 53.549 64.189 1.00 33.21 317 ALA A CA 1
ATOM 2361 C C . ALA A 1 321 ? 18.920 54.681 63.709 1.00 38.67 317 ALA A C 1
ATOM 2362 O O . ALA A 1 321 ? 17.704 54.480 63.593 1.00 42.70 317 ALA A O 1
ATOM 2364 N N . GLY A 1 322 ? 19.483 55.851 63.408 1.00 41.27 318 GLY A N 1
ATOM 2365 C CA . GLY A 1 322 ? 18.704 57.008 62.945 1.00 49.09 318 GLY A CA 1
ATOM 2366 C C . GLY A 1 322 ? 18.281 56.915 61.486 1.00 55.98 318 GLY A C 1
ATOM 2367 O O . GLY A 1 322 ? 17.358 57.609 61.049 1.00 60.31 318 GLY A O 1
ATOM 2368 N N . ALA A 1 323 ? 18.972 56.068 60.726 1.00 34.77 319 ALA A N 1
ATOM 2369 C CA . ALA A 1 323 ? 18.569 55.729 59.365 1.00 38.12 319 ALA A CA 1
ATOM 2370 C C . ALA A 1 323 ? 17.506 54.637 59.438 1.00 39.83 319 ALA A C 1
ATOM 2371 O O . ALA A 1 323 ? 17.072 54.110 58.415 1.00 44.42 319 ALA A O 1
ATOM 2373 N N . PRO B 1 2 ? 39.832 37.148 49.731 1.00 31.30 -2 PRO B N 1
ATOM 2374 C CA . PRO B 1 2 ? 39.814 36.017 50.665 1.00 31.27 -2 PRO B CA 1
ATOM 2375 C C . PRO B 1 2 ? 39.361 34.716 50.005 1.00 31.19 -2 PRO B C 1
ATOM 2376 O O . PRO B 1 2 ? 38.195 34.589 49.602 1.00 33.31 -2 PRO B O 1
ATOM 2380 N N . GLY B 1 3 ? 40.269 33.751 49.917 1.00 29.34 -1 GLY B N 1
ATOM 2381 C CA . GLY B 1 3 ? 39.947 32.450 49.309 1.00 29.01 -1 GLY B CA 1
ATOM 2382 C C . GLY B 1 3 ? 40.034 32.408 47.785 1.00 27.90 -1 GLY B C 1
ATOM 2383 O O . GLY B 1 3 ? 39.791 31.350 47.167 1.00 26.39 -1 GLY B O 1
ATOM 2384 N N . SER B 1 4 ? 40.382 33.550 47.172 1.00 27.56 0 SER B N 1
ATOM 2385 C CA . SER B 1 4 ? 40.488 33.618 45.707 1.00 27.33 0 SER B CA 1
ATOM 2386 C C . SER B 1 4 ? 41.610 32.713 45.223 1.00 25.88 0 SER B C 1
ATOM 2387 O O . SER B 1 4 ? 42.544 32.386 45.971 1.00 24.91 0 SER B O 1
ATOM 2390 N N . MET B 1 5 ? 41.470 32.255 43.983 1.00 25.18 1 MET B N 1
ATOM 2391 C CA . MET B 1 5 ? 42.405 31.328 43.391 1.00 23.89 1 MET B CA 1
ATOM 2392 C C . MET B 1 5 ? 43.808 31.928 43.319 1.00 23.78 1 MET B C 1
ATOM 2393 O O . MET B 1 5 ? 44.001 33.032 42.783 1.00 24.70 1 MET B O 1
ATOM 2398 N N . ASN B 1 6 ? 44.777 31.197 43.874 1.00 23.31 2 ASN B N 1
ATOM 2399 C CA . ASN B 1 6 ? 46.167 31.661 43.950 1.00 24.25 2 ASN B CA 1
ATOM 2400 C C . ASN B 1 6 ? 46.336 32.950 44.776 1.00 25.03 2 ASN B C 1
ATOM 2401 O O . ASN B 1 6 ? 47.265 33.720 44.531 1.00 26.32 2 ASN B O 1
ATOM 2406 N N . GLU B 1 7 ? 45.430 33.167 45.732 1.00 25.21 3 GLU B N 1
ATOM 2407 C CA . GLU B 1 7 ? 45.553 34.288 46.696 1.00 26.15 3 GLU B CA 1
ATOM 2408 C C . GLU B 1 7 ? 46.940 34.255 47.328 1.00 26.87 3 GLU B C 1
ATOM 2409 O O . GLU B 1 7 ? 47.348 33.247 47.907 1.00 26.59 3 GLU B O 1
ATOM 2415 N N . THR B 1 8 ? 47.668 35.358 47.201 1.00 28.65 4 THR B N 1
ATOM 2416 C CA . THR B 1 8 ? 48.920 35.513 47.924 1.00 30.11 4 THR B CA 1
ATOM 2417 C C . THR B 1 8 ? 48.538 36.044 49.299 1.00 29.09 4 THR B C 1
ATOM 2418 O O . THR B 1 8 ? 47.612 36.852 49.413 1.00 28.98 4 THR B O 1
ATOM 2422 N N . LEU B 1 9 ? 49.224 35.566 50.335 1.00 27.81 5 LEU B N 1
ATOM 2423 C CA . LEU B 1 9 ? 48.931 35.963 51.692 1.00 26.55 5 LEU B CA 1
ATOM 2424 C C . LEU B 1 9 ? 50.040 36.887 52.166 1.00 26.14 5 LEU B C 1
ATOM 2425 O O . LEU B 1 9 ? 50.989 36.457 52.812 1.00 27.80 5 LEU B O 1
ATOM 2430 N N . TYR B 1 10 ? 49.939 38.147 51.796 1.00 24.64 6 TYR B N 1
ATOM 2431 C CA . TYR B 1 10 ? 50.850 39.145 52.311 1.00 25.10 6 TYR B CA 1
ATOM 2432 C C . TYR B 1 10 ? 50.191 39.742 53.534 1.00 23.16 6 TYR B C 1
ATOM 2433 O O . TYR B 1 10 ? 49.236 40.500 53.408 1.00 21.66 6 TYR B O 1
ATOM 2442 N N . GLY B 1 11 ? 50.688 39.374 54.717 1.00 15.27 7 GLY B N 1
ATOM 2443 C CA . GLY B 1 11 ? 50.191 39.973 55.956 1.00 14.83 7 GLY B CA 1
ATOM 2444 C C . GLY B 1 11 ? 49.076 39.189 56.622 1.00 14.42 7 GLY B C 1
ATOM 2445 O O . GLY B 1 11 ? 48.220 38.603 55.947 1.00 15.02 7 GLY B O 1
ATOM 2446 N N . ASP B 1 12 ? 49.090 39.175 57.949 1.00 13.57 8 ASP B N 1
ATOM 2447 C CA . ASP B 1 12 ? 47.985 38.649 58.772 1.00 13.21 8 ASP B CA 1
ATOM 2448 C C . ASP B 1 12 ? 47.754 37.163 58.542 1.00 13.36 8 ASP B C 1
ATOM 2449 O O . ASP B 1 12 ? 46.628 36.692 58.548 1.00 13.35 8 ASP B O 1
ATOM 2454 N N . GLY B 1 13 ? 48.844 36.429 58.361 1.00 13.28 9 GLY B N 1
ATOM 2455 C CA . GLY B 1 13 ? 48.773 34.972 58.188 1.00 13.67 9 GLY B CA 1
ATOM 2456 C C . GLY B 1 13 ? 48.055 34.234 59.317 1.00 13.28 9 GLY B C 1
ATOM 2457 O O . GLY B 1 13 ? 47.374 33.257 59.048 1.00 13.64 9 GLY B O 1
ATOM 2458 N N . ALA B 1 14 ? 48.177 34.721 60.561 1.00 12.83 10 ALA B N 1
ATOM 2459 C CA . ALA B 1 14 ? 47.557 34.092 61.725 1.00 12.57 10 ALA B CA 1
ATOM 2460 C C . ALA B 1 14 ? 46.034 33.934 61.599 1.00 12.96 10 ALA B C 1
ATOM 2461 O O . ALA B 1 14 ? 45.430 33.048 62.227 1.00 13.36 10 ALA B O 1
ATOM 2463 N N . ILE B 1 15 ? 45.409 34.783 60.788 1.00 13.13 11 ILE B N 1
ATOM 2464 C CA . ILE B 1 15 ? 43.962 34.773 60.638 1.00 13.63 11 ILE B CA 1
ATOM 2465 C C . ILE B 1 15 ? 43.517 34.420 59.212 1.00 14.59 11 ILE B C 1
ATOM 2466 O O . ILE B 1 15 ? 42.329 34.259 58.974 1.00 15.59 11 ILE B O 1
ATOM 2471 N N . ARG B 1 16 ? 44.472 34.324 58.284 1.00 14.97 12 ARG B N 1
ATOM 2472 C CA . ARG B 1 16 ? 44.181 34.123 56.859 1.00 15.90 12 ARG B CA 1
ATOM 2473 C C . ARG B 1 16 ? 44.611 32.747 56.321 1.00 17.07 12 ARG B C 1
ATOM 2474 O O . ARG B 1 16 ? 43.987 32.212 55.382 1.00 17.92 12 ARG B O 1
ATOM 2482 N N . ARG B 1 17 ? 45.680 32.172 56.860 1.00 17.06 13 ARG B N 1
ATOM 2483 C CA . ARG B 1 17 ? 46.158 30.872 56.341 1.00 18.28 13 ARG B CA 1
ATOM 2484 C C . ARG B 1 17 ? 45.125 29.752 56.494 1.00 18.62 13 ARG B C 1
ATOM 2485 O O . ARG B 1 17 ? 44.638 29.476 57.582 1.00 17.99 13 ARG B O 1
ATOM 2493 N N . PRO B 1 18 ? 44.819 29.063 55.392 1.00 19.42 14 PRO B N 1
ATOM 2494 C CA . PRO B 1 18 ? 43.823 28.001 55.432 1.00 19.98 14 PRO B CA 1
ATOM 2495 C C . PRO B 1 18 ? 44.320 26.702 56.088 1.00 19.95 14 PRO B C 1
ATOM 2496 O O . PRO B 1 18 ? 43.496 25.901 56.502 1.00 21.32 14 PRO B O 1
ATOM 2500 N N . SER B 1 19 ? 45.633 26.483 56.140 1.00 19.25 15 SER B N 1
ATOM 2501 C CA . SER B 1 19 ? 46.231 25.249 56.679 1.00 18.64 15 SER B CA 1
ATOM 2502 C C . SER B 1 19 ? 47.046 25.581 57.918 1.00 17.92 15 SER B C 1
ATOM 2503 O O . SER B 1 19 ? 47.506 26.715 58.062 1.00 16.80 15 SER B O 1
ATOM 2506 N N . VAL B 1 20 ? 47.225 24.574 58.781 1.00 18.06 16 VAL B N 1
ATOM 2507 C CA . VAL B 1 20 ? 48.098 24.711 59.965 1.00 17.72 16 VAL B CA 1
ATOM 2508 C C . VAL B 1 20 ? 49.581 24.768 59.615 1.00 17.88 16 VAL B C 1
ATOM 2509 O O . VAL B 1 20 ? 50.374 25.248 60.423 1.00 18.02 16 VAL B O 1
ATOM 2513 N N . TYR B 1 21 ? 49.950 24.287 58.425 1.00 18.03 17 TYR B N 1
ATOM 2514 C CA . TYR B 1 21 ? 51.332 24.302 57.939 1.00 18.00 17 TYR B CA 1
ATOM 2515 C C . TYR B 1 21 ? 51.678 25.558 57.167 1.00 18.39 17 TYR B C 1
ATOM 2516 O O . TYR B 1 21 ? 50.799 26.168 56.553 1.00 18.69 17 TYR B O 1
ATOM 2525 N N . GLY B 1 22 ? 52.955 25.943 57.227 1.00 18.36 18 GLY B N 1
ATOM 2526 C CA . GLY B 1 22 ? 53.512 26.973 56.347 1.00 19.07 18 GLY B CA 1
ATOM 2527 C C . GLY B 1 22 ? 53.600 28.346 56.966 1.00 19.00 18 GLY B C 1
ATOM 2528 O O . GLY B 1 22 ? 52.829 28.675 57.853 1.00 18.59 18 GLY B O 1
ATOM 2529 N N . SER B 1 23 ? 54.559 29.144 56.494 1.00 19.59 19 SER B N 1
ATOM 2530 C CA . SER B 1 23 ? 54.678 30.546 56.889 1.00 19.31 19 SER B CA 1
ATOM 2531 C C . SER B 1 23 ? 54.158 31.440 55.780 1.00 19.50 19 SER B C 1
ATOM 2532 O O . SER B 1 23 ? 53.988 30.999 54.635 1.00 19.60 19 SER B O 1
ATOM 2535 N N . SER B 1 24 ? 53.897 32.694 56.112 1.00 18.62 20 SER B N 1
ATOM 2536 C CA . SER B 1 24 ? 53.517 33.644 55.078 1.00 19.31 20 SER B CA 1
ATOM 2537 C C . SER B 1 24 ? 54.147 34.983 55.362 1.00 18.83 20 SER B C 1
ATOM 2538 O O . SER B 1 24 ? 54.471 35.274 56.504 1.00 19.62 20 SER B O 1
ATOM 2541 N N . ILE B 1 25 ? 54.295 35.799 54.325 1.00 18.99 21 ILE B N 1
ATOM 2542 C CA . ILE B 1 25 ? 54.996 37.074 54.420 1.00 18.60 21 ILE B CA 1
ATOM 2543 C C . ILE B 1 25 ? 54.312 38.031 55.413 1.00 17.04 21 ILE B C 1
ATOM 2544 O O . ILE B 1 25 ? 53.094 38.174 55.398 1.00 16.16 21 ILE B O 1
ATOM 2549 N N . GLU B 1 26 ? 55.106 38.675 56.276 1.00 15.96 22 GLU B N 1
ATOM 2550 C CA . GLU B 1 26 ? 54.598 39.756 57.134 1.00 15.44 22 GLU B CA 1
ATOM 2551 C C . GLU B 1 26 ? 55.531 40.965 57.094 1.00 15.21 22 GLU B C 1
ATOM 2552 O O . GLU B 1 26 ? 56.737 40.804 56.950 1.00 15.84 22 GLU B O 1
ATOM 2558 N N . ASN B 1 27 ? 54.982 42.172 57.202 1.00 14.82 23 ASN B N 1
ATOM 2559 C CA . ASN B 1 27 ? 55.779 43.301 57.690 1.00 14.69 23 ASN B CA 1
ATOM 2560 C C . ASN B 1 27 ? 56.004 43.078 59.188 1.00 13.72 23 ASN B C 1
ATOM 2561 O O . ASN B 1 27 ? 55.060 42.847 59.936 1.00 13.26 23 ASN B O 1
ATOM 2566 N N . THR B 1 28 ? 57.267 43.059 59.610 1.00 13.54 24 THR B N 1
ATOM 2567 C CA . THR B 1 28 ? 57.587 42.621 60.981 1.00 13.03 24 THR B CA 1
ATOM 2568 C C . THR B 1 28 ? 56.887 43.483 62.042 1.00 12.36 24 THR B C 1
ATOM 2569 O O . THR B 1 28 ? 56.503 42.978 63.102 1.00 11.81 24 THR B O 1
ATOM 2573 N N . TYR B 1 29 ? 56.707 44.771 61.710 1.00 12.08 25 TYR B N 1
ATOM 2574 C CA . TYR B 1 29 ? 56.112 45.818 62.563 1.00 11.89 25 TYR B CA 1
ATOM 2575 C C . TYR B 1 29 ? 54.581 45.893 62.470 1.00 11.63 25 TYR B C 1
ATOM 2576 O O . TYR B 1 29 ? 53.991 46.806 63.010 1.00 11.90 25 TYR B O 1
ATOM 2585 N N . ALA B 1 30 ? 53.951 44.944 61.789 1.00 11.46 26 ALA B N 1
ATOM 2586 C CA . ALA B 1 30 ? 52.489 44.952 61.680 1.00 11.44 26 ALA B CA 1
ATOM 2587 C C . ALA B 1 30 ? 51.975 43.515 61.701 1.00 11.22 26 ALA B C 1
ATOM 2588 O O . ALA B 1 30 ? 52.735 42.573 61.977 1.00 10.99 26 ALA B O 1
ATOM 2590 N N . GLY B 1 31 ? 50.695 43.339 61.397 1.00 11.25 27 GLY B N 1
ATOM 2591 C CA . GLY B 1 31 ? 50.139 41.993 61.278 1.00 11.36 27 GLY B CA 1
ATOM 2592 C C . GLY B 1 31 ? 49.662 41.387 62.586 1.00 11.10 27 GLY B C 1
ATOM 2593 O O . GLY B 1 31 ? 50.131 41.760 63.663 1.00 10.86 27 GLY B O 1
ATOM 2594 N N . VAL B 1 32 ? 48.743 40.418 62.507 1.00 11.00 28 VAL B N 1
ATOM 2595 C CA . VAL B 1 32 ? 48.172 39.828 63.747 1.00 10.59 28 VAL B CA 1
ATOM 2596 C C . VAL B 1 32 ? 49.283 39.180 64.582 1.00 10.23 28 VAL B C 1
ATOM 2597 O O . VAL B 1 32 ? 50.130 38.459 64.062 1.00 10.56 28 VAL B O 1
ATOM 2601 N N . LEU B 1 33 ? 49.298 39.507 65.880 1.00 9.86 29 LEU B N 1
ATOM 2602 C CA . LEU B 1 33 ? 50.407 39.135 66.764 1.00 9.79 29 LEU B CA 1
ATOM 2603 C C . LEU B 1 33 ? 50.141 37.829 67.547 1.00 9.89 29 LEU B C 1
ATOM 2604 O O . LEU B 1 33 ? 50.196 37.807 68.783 1.00 9.85 29 LEU B O 1
ATOM 2609 N N . SER B 1 34 ? 49.893 36.724 66.839 1.00 10.25 30 SER B N 1
ATOM 2610 C CA . SER B 1 34 ? 49.907 35.409 67.510 1.00 10.23 30 SER B CA 1
ATOM 2611 C C . SER B 1 34 ? 51.361 34.957 67.665 1.00 10.08 30 SER B C 1
ATOM 2612 O O . SER B 1 34 ? 52.269 35.556 67.078 1.00 10.34 30 SER B O 1
ATOM 2615 N N . PHE B 1 35 ? 51.604 33.926 68.467 1.00 9.91 31 PHE B N 1
ATOM 2616 C CA . PHE B 1 35 ? 52.974 33.517 68.678 1.00 10.22 31 PHE B CA 1
ATOM 2617 C C . PHE B 1 35 ? 53.611 32.998 67.390 1.00 10.76 31 PHE B C 1
ATOM 2618 O O . PHE B 1 35 ? 53.120 32.055 66.789 1.00 11.06 31 PHE B O 1
ATOM 2626 N N . MET B 1 36 ? 54.706 33.626 66.981 1.00 10.81 32 MET B N 1
ATOM 2627 C CA . MET B 1 36 ? 55.393 33.312 65.713 1.00 11.56 32 MET B CA 1
ATOM 2628 C C . MET B 1 36 ? 54.410 33.246 64.546 1.00 11.88 32 MET B C 1
ATOM 2629 O O . MET B 1 36 ? 54.584 32.463 63.595 1.00 13.15 32 MET B O 1
ATOM 2634 N N . ARG B 1 37 ? 53.388 34.099 64.610 1.00 11.72 33 ARG B N 1
ATOM 2635 C CA . ARG B 1 37 ? 52.368 34.231 63.543 1.00 11.83 33 ARG B CA 1
ATOM 2636 C C . ARG B 1 37 ? 51.555 32.981 63.257 1.00 12.23 33 ARG B C 1
ATOM 2637 O O . ARG B 1 37 ? 50.926 32.908 62.206 1.00 12.63 33 ARG B O 1
ATOM 2645 N N . ARG B 1 38 ? 51.594 32.000 64.151 1.00 12.24 34 ARG B N 1
ATOM 2646 C CA . ARG B 1 38 ? 50.876 30.757 63.936 1.00 12.78 34 ARG B CA 1
ATOM 2647 C C . ARG B 1 38 ? 49.348 30.950 63.930 1.00 12.55 34 ARG B C 1
ATOM 2648 O O . ARG B 1 38 ? 48.809 31.928 64.488 1.00 12.31 34 ARG B O 1
ATOM 2656 N N . ASN B 1 39 ? 48.643 30.041 63.255 1.00 13.00 35 ASN B N 1
ATOM 2657 C CA . ASN B 1 39 ? 47.189 30.200 63.155 1.00 13.23 35 ASN B CA 1
ATOM 2658 C C . ASN B 1 39 ? 46.544 30.340 64.528 1.00 12.80 35 ASN B C 1
ATOM 2659 O O . ASN B 1 39 ? 46.781 29.511 65.410 1.00 12.30 35 ASN B O 1
ATOM 2664 N N . TYR B 1 40 ? 45.719 31.374 64.691 1.00 12.55 36 TYR B N 1
ATOM 2665 C CA . TYR B 1 40 ? 44.812 31.455 65.841 1.00 12.68 36 TYR B CA 1
ATOM 2666 C C . TYR B 1 40 ? 43.621 30.534 65.640 1.00 13.34 36 TYR B C 1
ATOM 2667 O O . TYR B 1 40 ? 42.793 30.752 64.738 1.00 14.38 36 TYR B O 1
ATOM 2676 N N . THR B 1 41 ? 43.502 29.532 66.491 1.00 13.27 37 THR B N 1
ATOM 2677 C CA . THR B 1 41 ? 42.388 28.565 66.376 1.00 14.07 37 THR B CA 1
ATOM 2678 C C . THR B 1 41 ? 42.280 27.724 67.634 1.00 14.61 37 THR B C 1
ATOM 2679 O O . THR B 1 41 ? 43.276 27.519 68.314 1.00 13.65 37 THR B O 1
ATOM 2683 N N . ARG B 1 42 ? 41.070 27.230 67.892 1.00 15.80 38 ARG B N 1
ATOM 2684 C CA . ARG B 1 42 ? 40.793 26.268 68.972 1.00 16.85 38 ARG B CA 1
ATOM 2685 C C . ARG B 1 42 ? 40.582 24.836 68.396 1.00 18.18 38 ARG B C 1
ATOM 2686 O O . ARG B 1 42 ? 40.355 23.897 69.167 1.00 18.92 38 ARG B O 1
ATOM 2694 N N . ASP B 1 43 ? 40.694 24.690 67.073 1.00 18.86 39 ASP B N 1
ATOM 2695 C CA . ASP B 1 43 ? 40.591 23.387 66.397 1.00 21.49 39 ASP B CA 1
ATOM 2696 C C . ASP B 1 43 ? 41.912 22.640 66.463 1.00 21.49 39 ASP B C 1
ATOM 2697 O O . ASP B 1 43 ? 42.920 23.104 65.952 1.00 21.53 39 ASP B O 1
ATOM 2702 N N . LEU B 1 44 ? 41.906 21.482 67.099 1.00 21.44 40 LEU B N 1
ATOM 2703 C CA . LEU B 1 44 ? 43.158 20.817 67.420 1.00 21.87 40 LEU B CA 1
ATOM 2704 C C . LEU B 1 44 ? 43.493 19.631 66.497 1.00 22.64 40 LEU B C 1
ATOM 2705 O O . LEU B 1 44 ? 44.553 19.043 66.635 1.00 22.17 40 LEU B O 1
ATOM 2710 N N . ASP B 1 45 ? 42.607 19.299 65.563 1.00 24.34 41 ASP B N 1
ATOM 2711 C CA . ASP B 1 45 ? 42.864 18.185 64.644 1.00 25.75 41 ASP B CA 1
ATOM 2712 C C . ASP B 1 45 ? 44.099 18.422 63.785 1.00 24.60 41 ASP B C 1
ATOM 2713 O O . ASP B 1 45 ? 44.246 19.482 63.154 1.00 25.21 41 ASP B O 1
ATOM 2718 N N . GLY B 1 46 ? 44.980 17.430 63.763 1.00 24.35 42 GLY B N 1
ATOM 2719 C CA . GLY B 1 46 ? 46.196 17.480 62.951 1.00 23.09 42 GLY B CA 1
ATOM 2720 C C . GLY B 1 46 ? 47.263 18.408 63.518 1.00 21.84 42 GLY B C 1
ATOM 2721 O O . GLY B 1 46 ? 48.211 18.740 62.808 1.00 22.01 42 GLY B O 1
ATOM 2722 N N . VAL B 1 47 ? 47.108 18.834 64.774 1.00 20.36 43 VAL B N 1
ATOM 2723 C CA . VAL B 1 47 ? 48.057 19.779 65.397 1.00 18.31 43 VAL B CA 1
ATOM 2724 C C . VAL B 1 47 ? 49.130 19.047 66.196 1.00 17.92 43 VAL B C 1
ATOM 2725 O O . VAL B 1 47 ? 48.835 18.165 66.983 1.00 18.05 43 VAL B O 1
ATOM 2729 N N . ASP B 1 48 ? 50.386 19.443 66.009 1.00 16.91 44 ASP B N 1
ATOM 2730 C CA . ASP B 1 48 ? 51.510 18.828 66.730 1.00 16.72 44 ASP B CA 1
ATOM 2731 C C . ASP B 1 48 ? 51.834 19.542 68.040 1.00 15.59 44 ASP B C 1
ATOM 2732 O O . ASP B 1 48 ? 52.157 18.906 69.048 1.00 15.63 44 ASP B O 1
ATOM 2737 N N . VAL B 1 49 ? 51.784 20.864 68.008 1.00 14.47 45 VAL B N 1
ATOM 2738 C CA . VAL B 1 49 ? 52.065 21.673 69.201 1.00 13.60 45 VAL B CA 1
ATOM 2739 C C . VAL B 1 49 ? 51.056 22.801 69.326 1.00 13.03 45 VAL B C 1
ATOM 2740 O O . VAL B 1 49 ? 50.780 23.515 68.350 1.00 12.82 45 VAL B O 1
ATOM 2744 N N . VAL B 1 50 ? 50.533 22.965 70.542 1.00 12.52 46 VAL B N 1
ATOM 2745 C CA . VAL B 1 50 ? 49.630 24.076 70.862 1.00 12.34 46 VAL B CA 1
ATOM 2746 C C . VAL B 1 50 ? 50.359 25.063 71.774 1.00 11.82 46 VAL B C 1
ATOM 2747 O O . VAL B 1 50 ? 50.767 24.701 72.895 1.00 11.81 46 VAL B O 1
ATOM 2751 N N . VAL B 1 51 ? 50.491 26.296 71.296 1.00 11.38 47 VAL B N 1
ATOM 2752 C CA . VAL B 1 51 ? 50.978 27.401 72.134 1.00 10.83 47 VAL B CA 1
ATOM 2753 C C . VAL B 1 51 ? 49.751 28.049 72.783 1.00 10.74 47 VAL B C 1
ATOM 2754 O O . VAL B 1 51 ? 48.770 28.342 72.074 1.00 11.20 47 VAL B O 1
ATOM 2758 N N . SER B 1 52 ? 49.797 28.309 74.096 1.00 10.15 48 SER B N 1
ATOM 2759 C CA . SER B 1 52 ? 48.684 29.007 74.731 1.00 10.09 48 SER B CA 1
ATOM 2760 C C . SER B 1 52 ? 49.251 29.826 75.867 1.00 9.73 48 SER B C 1
ATOM 2761 O O . SER B 1 52 ? 50.378 29.560 76.308 1.00 9.83 48 SER B O 1
ATOM 2764 N N . GLY B 1 53 ? 48.489 30.809 76.316 1.00 9.17 49 GLY B N 1
ATOM 2765 C CA . GLY B 1 53 ? 48.925 31.640 77.449 1.00 9.05 49 GLY B CA 1
ATOM 2766 C C . GLY B 1 53 ? 48.114 31.321 78.707 1.00 9.21 49 GLY B C 1
ATOM 2767 O O . GLY B 1 53 ? 46.929 30.958 78.634 1.00 9.73 49 GLY B O 1
ATOM 2768 N N . VAL B 1 54 ? 48.745 31.470 79.870 1.00 9.13 50 VAL B N 1
ATOM 2769 C CA . VAL B 1 54 ? 48.019 31.426 81.151 1.00 9.24 50 VAL B CA 1
ATOM 2770 C C . VAL B 1 54 ? 48.399 32.709 81.885 1.00 9.25 50 VAL B C 1
ATOM 2771 O O . VAL B 1 54 ? 49.496 32.798 82.429 1.00 8.97 50 VAL B O 1
ATOM 2775 N N . PRO B 1 55 ? 47.516 33.723 81.862 1.00 9.15 51 PRO B N 1
ATOM 2776 C CA . PRO B 1 55 ? 47.918 35.094 82.268 1.00 8.84 51 PRO B CA 1
ATOM 2777 C C . PRO B 1 55 ? 47.707 35.328 83.766 1.00 9.03 51 PRO B C 1
ATOM 2778 O O . PRO B 1 55 ? 46.906 36.176 84.179 1.00 9.39 51 PRO B O 1
ATOM 2782 N N . LEU B 1 56 ? 48.451 34.581 84.565 1.00 8.89 52 LEU B N 1
ATOM 2783 C CA . LEU B 1 56 ? 48.294 34.608 86.030 1.00 8.91 52 LEU B CA 1
ATOM 2784 C C . LEU B 1 56 ? 49.427 35.376 86.690 1.00 8.74 52 LEU B C 1
ATOM 2785 O O . LEU B 1 56 ? 50.603 35.148 86.364 1.00 8.85 52 LEU B O 1
ATOM 2790 N N . ASP B 1 57 ? 49.127 36.249 87.648 1.00 8.71 53 ASP B N 1
ATOM 2791 C CA . ASP B 1 57 ? 50.210 36.721 88.536 1.00 8.87 53 ASP B CA 1
ATOM 2792 C C . ASP B 1 57 ? 49.764 36.821 89.996 1.00 9.14 53 ASP B C 1
ATOM 2793 O O . ASP B 1 57 ? 50.436 37.428 90.831 1.00 9.35 53 ASP B O 1
ATOM 2798 N N . LEU B 1 58 ? 48.654 36.166 90.308 1.00 9.55 54 LEU B N 1
ATOM 2799 C CA . LEU B 1 58 ? 48.130 36.178 91.688 1.00 10.12 54 LEU B CA 1
ATOM 2800 C C . LEU B 1 58 ? 48.996 35.412 92.682 1.00 10.07 54 LEU B C 1
ATOM 2801 O O . LEU B 1 58 ? 48.879 35.595 93.889 1.00 10.79 54 LEU B O 1
ATOM 2806 N N . ALA B 1 59 ? 49.874 34.541 92.184 1.00 9.69 55 ALA B N 1
ATOM 2807 C CA . ALA B 1 59 ? 50.676 33.683 93.075 1.00 9.74 55 ALA B CA 1
ATOM 2808 C C . ALA B 1 59 ? 52.062 34.293 93.340 1.00 9.56 55 ALA B C 1
ATOM 2809 O O . ALA B 1 59 ? 52.876 33.719 94.067 1.00 9.87 55 ALA B O 1
ATOM 2811 N N . THR B 1 60 ? 52.298 35.493 92.795 1.00 9.55 56 THR B N 1
ATOM 2812 C CA . THR B 1 60 ? 53.616 36.139 92.895 1.00 9.67 56 THR B CA 1
ATOM 2813 C C . THR B 1 60 ? 53.946 36.653 94.289 1.00 10.22 56 THR B C 1
ATOM 2814 O O . THR B 1 60 ? 53.059 37.035 95.081 1.00 11.40 56 THR B O 1
ATOM 2818 N N . THR B 1 61 ? 55.233 36.662 94.614 1.00 9.91 57 THR B N 1
ATOM 2819 C CA . THR B 1 61 ? 55.650 37.072 95.960 1.00 10.22 57 THR B CA 1
ATOM 2820 C C . THR B 1 61 ? 56.301 38.438 96.010 1.00 10.06 57 THR B C 1
ATOM 2821 O O . THR B 1 61 ? 56.415 39.030 97.099 1.00 10.33 57 THR B O 1
ATOM 2825 N N . PHE B 1 62 ? 56.713 38.957 94.855 1.00 9.54 58 PHE B N 1
ATOM 2826 C CA . PHE B 1 62 ? 57.306 40.299 94.845 1.00 9.27 58 PHE B CA 1
ATOM 2827 C C . PHE B 1 62 ? 56.541 41.159 93.854 1.00 9.04 58 PHE B C 1
ATOM 2828 O O . PHE B 1 62 ? 55.410 41.534 94.157 1.00 9.40 58 PHE B O 1
ATOM 2836 N N . ARG B 1 63 ? 57.124 41.495 92.710 1.00 8.49 59 ARG B N 1
ATOM 2837 C CA . ARG B 1 63 ? 56.389 42.349 91.775 1.00 8.61 59 ARG B CA 1
ATOM 2838 C C . ARG B 1 63 ? 55.330 41.560 91.044 1.00 8.72 59 ARG B C 1
ATOM 2839 O O . ARG B 1 63 ? 55.565 40.426 90.638 1.00 9.52 59 ARG B O 1
ATOM 2847 N N . SER B 1 64 ? 54.175 42.187 90.855 1.00 9.19 60 SER B N 1
ATOM 2848 C CA . SER B 1 64 ? 53.159 41.612 89.957 1.00 9.35 60 SER B CA 1
ATOM 2849 C C . SER B 1 64 ? 53.428 42.137 88.541 1.00 9.21 60 SER B C 1
ATOM 2850 O O . SER B 1 64 ? 54.156 43.107 88.343 1.00 10.13 60 SER B O 1
ATOM 2853 N N . GLY B 1 65 ? 52.814 41.509 87.556 1.00 8.45 61 GLY B N 1
ATOM 2854 C CA . GLY B 1 65 ? 52.983 41.932 86.163 1.00 7.95 61 GLY B CA 1
ATOM 2855 C C . GLY B 1 65 ? 53.033 40.773 85.184 1.00 7.89 61 GLY B C 1
ATOM 2856 O O . GLY B 1 65 ? 52.846 40.964 83.972 1.00 7.60 61 GLY B O 1
ATOM 2857 N N . ALA B 1 66 ? 53.321 39.582 85.684 1.00 7.74 62 ALA B N 1
ATOM 2858 C CA . ALA B 1 66 ? 53.394 38.413 84.799 1.00 7.96 62 ALA B CA 1
ATOM 2859 C C . ALA B 1 66 ? 52.084 38.079 84.130 1.00 8.03 62 ALA B C 1
ATOM 2860 O O . ALA B 1 66 ? 52.065 37.292 83.180 1.00 8.00 62 ALA B O 1
ATOM 2862 N N . ARG B 1 67 ? 50.974 38.660 84.590 1.00 8.41 63 ARG B N 1
ATOM 2863 C CA . ARG B 1 67 ? 49.702 38.413 83.898 1.00 8.41 63 ARG B CA 1
ATOM 2864 C C . ARG B 1 67 ? 49.740 38.848 82.416 1.00 8.55 63 ARG B C 1
ATOM 2865 O O . ARG B 1 67 ? 49.018 38.308 81.595 1.00 8.62 63 ARG B O 1
ATOM 2873 N N . LEU B 1 68 ? 50.562 39.845 82.094 1.00 8.49 64 LEU B N 1
ATOM 2874 C CA . LEU B 1 68 ? 50.688 40.322 80.740 1.00 8.92 64 LEU B CA 1
ATOM 2875 C C . LEU B 1 68 ? 51.798 39.599 79.948 1.00 8.68 64 LEU B C 1
ATOM 2876 O O . LEU B 1 68 ? 52.069 39.918 78.792 1.00 8.78 64 LEU B O 1
ATOM 2881 N N . GLY B 1 69 ? 52.443 38.637 80.584 1.00 8.45 65 GLY B N 1
ATOM 2882 C CA . GLY B 1 69 ? 53.549 37.908 79.941 1.00 8.47 65 GLY B CA 1
ATOM 2883 C C . GLY B 1 69 ? 53.202 37.277 78.584 1.00 8.56 65 GLY B C 1
ATOM 2884 O O . GLY B 1 69 ? 53.980 37.381 77.638 1.00 9.19 65 GLY B O 1
ATOM 2885 N N . PRO B 1 70 ? 52.046 36.616 78.473 1.00 8.46 66 PRO B N 1
ATOM 2886 C CA . PRO B 1 70 ? 51.802 35.948 77.191 1.00 8.62 66 PRO B CA 1
ATOM 2887 C C . PRO B 1 70 ? 51.723 36.916 76.023 1.00 8.56 66 PRO B C 1
ATOM 2888 O O . PRO B 1 70 ? 52.288 36.647 74.953 1.00 9.16 66 PRO B O 1
ATOM 2892 N N . SER B 1 71 ? 51.049 38.056 76.225 1.00 8.52 67 SER B N 1
ATOM 2893 C CA . SER B 1 71 ? 50.962 39.054 75.153 1.00 8.91 67 SER B CA 1
ATOM 2894 C C . SER B 1 71 ? 52.347 39.592 74.820 1.00 8.64 67 SER B C 1
ATOM 2895 O O . SER B 1 71 ? 52.639 39.885 73.665 1.00 8.88 67 SER B O 1
ATOM 2898 N N . ALA B 1 72 ? 53.186 39.758 75.848 1.00 8.25 68 ALA B N 1
ATOM 2899 C CA . ALA B 1 72 ? 54.525 40.320 75.633 1.00 8.11 68 ALA B CA 1
ATOM 2900 C C . ALA B 1 72 ? 55.378 39.356 74.816 1.00 8.03 68 ALA B C 1
ATOM 2901 O O . ALA B 1 72 ? 56.119 39.779 73.923 1.00 8.24 68 ALA B O 1
ATOM 2903 N N . VAL B 1 73 ? 55.295 38.073 75.133 1.00 8.18 69 VAL B N 1
ATOM 2904 C CA . VAL B 1 73 ? 56.080 37.073 74.410 1.00 8.48 69 VAL B CA 1
ATOM 2905 C C . VAL B 1 73 ? 55.588 36.949 72.948 1.00 8.70 69 VAL B C 1
ATOM 2906 O O . VAL B 1 73 ? 56.407 36.872 72.032 1.00 8.81 69 VAL B O 1
ATOM 2910 N N . ARG B 1 74 ? 54.269 36.960 72.734 1.00 8.57 70 ARG B N 1
ATOM 2911 C CA . ARG B 1 74 ? 53.748 37.011 71.373 1.00 9.41 70 ARG B CA 1
ATOM 2912 C C . ARG B 1 74 ? 54.294 38.193 70.564 1.00 9.49 70 ARG B C 1
ATOM 2913 O O . ARG B 1 74 ? 54.782 38.009 69.444 1.00 10.68 70 ARG B O 1
ATOM 2921 N N . ALA B 1 75 ? 54.215 39.404 71.130 1.00 9.51 71 ALA B N 1
ATOM 2922 C CA . ALA B 1 75 ? 54.719 40.593 70.446 1.00 9.60 71 ALA B CA 1
ATOM 2923 C C . ALA B 1 75 ? 56.218 40.480 70.158 1.00 9.70 71 ALA B C 1
ATOM 2924 O O . ALA B 1 75 ? 56.684 40.950 69.122 1.00 10.10 71 ALA B O 1
ATOM 2926 N N . ALA B 1 76 ? 56.972 39.873 71.075 1.00 9.46 72 ALA B N 1
ATOM 2927 C CA . ALA B 1 76 ? 58.411 39.753 70.923 1.00 9.81 72 ALA B CA 1
ATOM 2928 C C . ALA B 1 76 ? 58.842 38.679 69.934 1.00 10.33 72 ALA B C 1
ATOM 2929 O O . ALA B 1 76 ? 60.044 38.542 69.665 1.00 10.78 72 ALA B O 1
ATOM 2931 N N . SER B 1 77 ? 57.892 37.884 69.455 1.00 9.92 73 SER B N 1
ATOM 2932 C CA . SER B 1 77 ? 58.220 36.754 68.578 1.00 10.58 73 SER B CA 1
ATOM 2933 C C . SER B 1 77 ? 58.213 37.133 67.076 1.00 11.08 73 SER B C 1
ATOM 2934 O O . SER B 1 77 ? 58.494 36.285 66.235 1.00 11.41 73 SER B O 1
ATOM 2937 N N . VAL B 1 78 ? 57.889 38.383 66.755 1.00 10.86 74 VAL B N 1
ATOM 2938 C CA . VAL B 1 78 ? 57.744 38.802 65.332 1.00 11.69 74 VAL B CA 1
ATOM 2939 C C . VAL B 1 78 ? 58.973 38.575 64.466 1.00 12.47 74 VAL B C 1
ATOM 2940 O O . VAL B 1 78 ? 58.866 38.110 63.315 1.00 12.74 74 VAL B O 1
ATOM 2944 N N . GLN B 1 79 ? 60.157 38.882 64.983 1.00 12.25 75 GLN B N 1
ATOM 2945 C CA . GLN B 1 79 ? 61.339 38.692 64.164 1.00 13.40 75 GLN B CA 1
ATOM 2946 C C . GLN B 1 79 ? 61.638 37.219 63.926 1.00 13.66 75 GLN B C 1
ATOM 2947 O O . GLN B 1 79 ? 62.116 36.848 62.871 1.00 14.13 75 GLN B O 1
ATOM 2953 N N . LEU B 1 80 ? 61.379 36.390 64.933 1.00 13.25 76 LEU B N 1
ATOM 29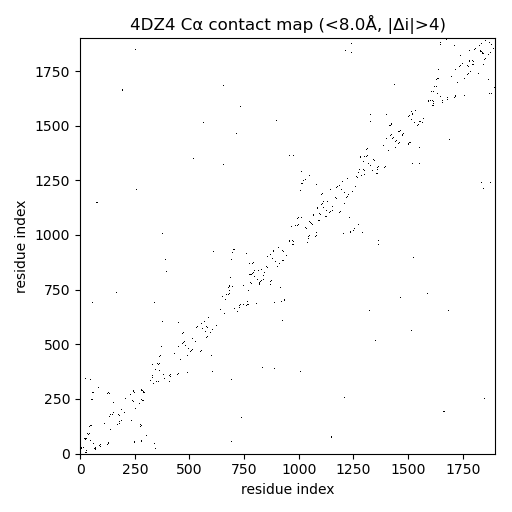54 C CA . LEU B 1 80 ? 61.620 34.952 64.830 1.00 14.01 76 LEU B CA 1
ATOM 2955 C C . LEU B 1 80 ? 60.771 34.318 63.736 1.00 14.34 76 LEU B C 1
ATOM 2956 O O . LEU B 1 80 ? 61.165 33.296 63.145 1.00 14.86 76 LEU B O 1
ATOM 2961 N N . ALA B 1 81 ? 59.633 34.932 63.427 1.00 14.26 77 ALA B N 1
ATOM 2962 C CA . ALA B 1 81 ? 58.791 34.424 62.322 1.00 15.19 77 ALA B CA 1
ATOM 2963 C C . ALA B 1 81 ? 59.308 34.768 60.906 1.00 16.75 77 ALA B C 1
ATOM 2964 O O . ALA B 1 81 ? 58.882 34.153 59.907 1.00 16.88 77 ALA B O 1
ATOM 2966 N N . GLU B 1 82 ? 60.219 35.730 60.808 1.00 16.80 78 GLU B N 1
ATOM 2967 C CA . GLU B 1 82 ? 60.636 36.253 59.496 1.00 18.57 78 GLU B CA 1
ATOM 2968 C C . GLU B 1 82 ? 61.617 35.354 58.758 1.00 18.53 78 GLU B C 1
ATOM 2969 O O . GLU B 1 82 ? 61.654 35.342 57.520 1.00 19.42 78 GLU B O 1
ATOM 2975 N N . LEU B 1 83 ? 62.436 34.634 59.521 1.00 18.33 79 LEU B N 1
ATOM 2976 C CA . LEU B 1 83 ? 63.559 33.865 58.991 1.00 19.19 79 LEU B CA 1
ATOM 2977 C C . LEU B 1 83 ? 63.511 32.452 59.561 1.00 18.83 79 LEU B C 1
ATOM 2978 O O . LEU B 1 83 ? 62.886 32.234 60.592 1.00 18.50 79 LEU B O 1
ATOM 2983 N N . ASN B 1 84 ? 64.148 31.489 58.876 1.00 19.28 80 ASN B N 1
ATOM 2984 C CA . ASN B 1 84 ? 64.328 30.168 59.474 1.00 18.73 80 ASN B CA 1
ATOM 2985 C C . ASN B 1 84 ? 65.098 30.376 60.776 1.00 17.83 80 ASN B C 1
ATOM 2986 O O . ASN B 1 84 ? 66.086 31.127 60.779 1.00 17.83 80 ASN B O 1
ATOM 2991 N N . PRO B 1 85 ? 64.657 29.727 61.870 1.00 16.75 81 PRO B N 1
ATOM 2992 C CA . PRO B 1 85 ? 65.408 29.815 63.128 1.00 16.59 81 PRO B CA 1
ATOM 2993 C C . PRO B 1 85 ? 66.866 29.388 62.970 1.00 16.87 81 PRO B C 1
ATOM 2994 O O . PRO B 1 85 ? 67.173 28.486 62.164 1.00 17.71 81 PRO B O 1
ATOM 2998 N N . TYR B 1 86 ? 67.751 30.070 63.705 1.00 16.35 82 TYR B N 1
ATOM 2999 C CA . TYR B 1 86 ? 69.173 29.813 63.674 1.00 16.90 82 TYR B CA 1
ATOM 3000 C C . TYR B 1 86 ? 69.591 28.999 64.908 1.00 16.67 82 TYR B C 1
ATOM 3001 O O . TYR B 1 86 ? 69.091 29.271 65.992 1.00 16.45 82 TYR B O 1
ATOM 3010 N N . PRO B 1 87 ? 70.519 28.016 64.767 1.00 17.34 83 PRO B N 1
ATOM 3011 C CA . PRO B 1 87 ? 71.290 27.588 63.610 1.00 18.19 83 PRO B CA 1
ATOM 3012 C C . PRO B 1 87 ? 70.564 26.502 62.819 1.00 18.68 83 PRO B C 1
ATOM 3013 O O . PRO B 1 87 ? 71.119 25.991 61.852 1.00 19.78 83 PRO B O 1
ATOM 3017 N N . TRP B 1 88 ? 69.337 26.175 63.252 1.00 18.47 84 TRP B N 1
ATOM 3018 C CA . TRP B 1 88 ? 68.502 25.111 62.654 1.00 18.99 84 TRP B CA 1
ATOM 3019 C C . TRP B 1 88 ? 68.434 25.130 61.148 1.00 19.71 84 TRP B C 1
ATOM 3020 O O . TRP B 1 88 ? 68.671 24.103 60.470 1.00 20.63 84 TRP B O 1
ATOM 3031 N N . GLY B 1 89 ? 68.051 26.276 60.592 1.00 19.46 85 GLY B N 1
ATOM 3032 C CA . GLY B 1 89 ? 68.131 26.463 59.143 1.00 20.49 85 GLY B CA 1
ATOM 3033 C C . GLY B 1 89 ? 67.007 25.796 58.366 1.00 21.08 85 GLY B C 1
ATOM 3034 O O . GLY B 1 89 ? 67.143 25.550 57.166 1.00 22.65 85 GLY B O 1
ATOM 3035 N N . PHE B 1 90 ? 65.916 25.478 59.054 1.00 20.24 86 PHE B N 1
ATOM 3036 C CA . PHE B 1 90 ? 64.703 25.022 58.384 1.00 20.82 86 PHE B CA 1
ATOM 3037 C C . PHE B 1 90 ? 63.557 25.908 58.834 1.00 20.14 86 PHE B C 1
ATOM 3038 O O . PHE B 1 90 ? 63.645 26.548 59.881 1.00 18.91 86 PHE B O 1
ATOM 3046 N N . ASP B 1 91 ? 62.482 25.957 58.047 1.00 20.44 87 ASP B N 1
ATOM 3047 C CA . ASP B 1 91 ? 61.254 26.576 58.529 1.00 20.03 87 ASP B CA 1
ATOM 3048 C C . ASP B 1 91 ? 60.501 25.461 59.242 1.00 19.74 87 ASP B C 1
ATOM 3049 O O . ASP B 1 91 ? 60.051 24.515 58.593 1.00 20.29 87 ASP B O 1
ATOM 3054 N N . PRO B 1 92 ? 60.373 25.546 60.576 1.00 18.69 88 PRO B N 1
ATOM 3055 C CA . PRO B 1 92 ? 59.794 24.386 61.231 1.00 18.88 88 PRO B CA 1
ATOM 3056 C C . PRO B 1 92 ? 58.339 24.156 60.847 1.00 18.95 88 PRO B C 1
ATOM 3057 O O . PRO B 1 92 ? 57.856 23.038 60.993 1.00 19.57 88 PRO B O 1
ATOM 3061 N N . PHE B 1 93 ? 57.655 25.190 60.342 1.00 18.85 89 PHE B N 1
ATOM 3062 C CA . PHE B 1 93 ? 56.202 25.095 60.158 1.00 18.54 89 PHE B CA 1
ATOM 3063 C C . PHE B 1 93 ? 55.850 24.423 58.851 1.00 19.55 89 PHE B C 1
ATOM 3064 O O . PHE B 1 93 ? 54.687 24.146 58.593 1.00 19.80 89 PHE B O 1
ATOM 3072 N N . ASP B 1 94 ? 56.870 24.106 58.058 1.00 20.41 90 ASP B N 1
ATOM 3073 C CA . ASP B 1 94 ? 56.645 23.320 56.840 1.00 21.62 90 ASP B CA 1
ATOM 3074 C C . ASP B 1 94 ? 56.244 21.894 57.159 1.00 21.60 90 ASP B C 1
ATOM 3075 O O . ASP B 1 94 ? 55.539 21.260 56.367 1.00 22.08 90 ASP B O 1
ATOM 3080 N N . ASP B 1 95 ? 56.683 21.367 58.303 1.00 20.42 91 ASP B N 1
ATOM 3081 C CA . ASP B 1 95 ? 56.282 20.016 58.660 1.00 20.80 91 ASP B CA 1
ATOM 3082 C C . ASP B 1 95 ? 55.964 19.777 60.120 1.00 19.22 91 ASP B C 1
ATOM 3083 O O . ASP B 1 95 ? 55.728 18.638 60.506 1.00 19.27 91 ASP B O 1
ATOM 3088 N N . LEU B 1 96 ? 55.931 20.855 60.915 1.00 17.58 92 LEU B N 1
ATOM 3089 C CA . LEU B 1 96 ? 55.416 20.801 62.276 1.00 16.34 92 LEU B CA 1
ATOM 3090 C C . LEU B 1 96 ? 54.219 21.745 62.361 1.00 15.50 92 LEU B C 1
ATOM 3091 O O . LEU B 1 96 ? 54.345 22.944 62.089 1.00 15.06 92 LEU B O 1
ATOM 3096 N N . ALA B 1 97 ? 53.081 21.185 62.766 1.00 15.03 93 ALA B N 1
ATOM 3097 C CA . ALA B 1 97 ? 51.796 21.896 62.810 1.00 14.51 93 ALA B CA 1
ATOM 3098 C C . ALA B 1 97 ? 51.648 22.517 64.206 1.00 13.60 93 ALA B C 1
ATOM 3099 O O . ALA B 1 97 ? 51.446 21.818 65.191 1.00 13.48 93 ALA B O 1
ATOM 3101 N N . VAL B 1 98 ? 51.794 23.836 64.249 1.00 13.03 94 VAL B N 1
ATOM 3102 C CA . VAL B 1 98 ? 51.788 24.614 65.498 1.00 12.44 94 VAL B CA 1
ATOM 3103 C C . VAL B 1 98 ? 50.715 25.675 65.393 1.00 12.34 94 VAL B C 1
ATOM 3104 O O . VAL B 1 98 ? 50.674 26.399 64.390 1.00 12.82 94 VAL B O 1
ATOM 3108 N N . ILE B 1 99 ? 49.859 25.779 66.414 1.00 12.25 95 ILE B N 1
ATOM 3109 C CA . ILE B 1 99 ? 48.833 26.818 66.446 1.00 12.10 95 ILE B CA 1
ATOM 3110 C C . ILE B 1 99 ? 48.975 27.650 67.718 1.00 11.67 95 ILE B C 1
ATOM 3111 O O . ILE B 1 99 ? 49.654 27.234 68.682 1.00 11.51 95 ILE B O 1
ATOM 3116 N N . ASP B 1 100 ? 48.354 28.826 67.696 1.00 11.32 96 ASP B N 1
ATOM 3117 C CA . ASP B 1 100 ? 48.187 29.628 68.917 1.00 11.14 96 ASP B CA 1
ATOM 3118 C C . ASP B 1 100 ? 46.691 29.531 69.294 1.00 11.92 96 ASP B C 1
ATOM 3119 O O . ASP B 1 100 ? 45.804 30.009 68.585 1.00 11.66 96 ASP B O 1
ATOM 3124 N N . TYR B 1 101 ? 46.451 28.898 70.432 1.00 12.23 97 TYR B N 1
ATOM 3125 C CA . TYR B 1 101 ? 45.130 28.604 70.977 1.00 13.41 97 TYR B CA 1
ATOM 3126 C C . TYR B 1 101 ? 44.506 29.869 71.576 1.00 12.99 97 TYR B C 1
ATOM 3127 O O . TYR B 1 101 ? 43.302 29.916 71.841 1.00 13.77 97 TYR B O 1
ATOM 3136 N N . GLY B 1 102 ? 45.320 30.894 71.790 1.00 11.66 98 GLY B N 1
ATOM 3137 C CA . GLY B 1 102 ? 44.905 32.001 72.653 1.00 11.93 98 GLY B CA 1
ATOM 3138 C C . GLY B 1 102 ? 45.229 31.677 74.113 1.00 11.58 98 GLY B C 1
ATOM 3139 O O . GLY B 1 102 ? 46.244 31.040 74.422 1.00 10.96 98 GLY B O 1
ATOM 3140 N N . ASP B 1 103 ? 44.349 32.078 75.026 1.00 12.15 99 ASP B N 1
ATOM 3141 C CA . ASP B 1 103 ? 44.656 31.941 76.452 1.00 11.47 99 ASP B CA 1
ATOM 3142 C C . ASP B 1 103 ? 43.668 31.103 77.255 1.00 11.55 99 ASP B C 1
ATOM 3143 O O . ASP B 1 103 ? 42.503 30.929 76.872 1.00 11.98 99 ASP B O 1
ATOM 3148 N N . CYS B 1 104 ? 44.161 30.595 78.382 1.00 11.25 100 CYS B N 1
ATOM 3149 C CA . CYS B 1 104 ? 43.314 29.956 79.385 1.00 11.68 100 CYS B CA 1
ATOM 3150 C C . CYS B 1 104 ? 42.553 31.054 80.105 1.00 11.59 100 CYS B C 1
ATOM 3151 O O . CYS B 1 104 ? 43.156 31.840 80.816 1.00 11.65 100 CYS B O 1
ATOM 3154 N N . TRP B 1 105 ? 41.235 31.110 79.915 1.00 12.07 101 TRP B N 1
ATOM 3155 C CA . TRP B 1 105 ? 40.390 31.995 80.704 1.00 12.66 101 TRP B CA 1
ATOM 3156 C C . TRP B 1 105 ? 40.237 31.493 82.120 1.00 12.65 101 TRP B C 1
ATOM 3157 O O . TRP B 1 105 ? 40.163 30.279 82.380 1.00 13.20 101 TRP B O 1
ATOM 3168 N N . PHE B 1 106 ? 40.221 32.416 83.077 1.00 12.72 102 PHE B N 1
ATOM 3169 C CA . PHE B 1 106 ? 39.868 32.050 84.450 1.00 13.38 102 PHE B CA 1
ATOM 3170 C C . PHE B 1 106 ? 39.252 33.257 85.141 1.00 13.99 102 PHE B C 1
ATOM 3171 O O . PHE B 1 106 ? 39.437 34.395 84.705 1.00 12.88 102 PHE B O 1
ATOM 3179 N N . ASP B 1 107 ? 38.520 32.980 86.212 1.00 14.99 103 ASP B N 1
ATOM 3180 C CA . ASP B 1 107 ? 37.856 34.005 86.995 1.00 16.49 103 ASP B CA 1
ATOM 3181 C C . ASP B 1 107 ? 38.761 34.347 88.181 1.00 16.50 103 ASP B C 1
ATOM 3182 O O . ASP B 1 107 ? 38.754 33.649 89.205 1.00 15.93 103 ASP B O 1
ATOM 3187 N N . ALA B 1 108 ? 39.575 35.399 88.005 1.00 16.18 104 ALA B N 1
ATOM 3188 C CA . ALA B 1 108 ? 40.534 35.837 89.011 1.00 17.40 104 ALA B CA 1
ATOM 3189 C C . ALA B 1 108 ? 39.868 36.171 90.328 1.00 17.98 104 ALA B C 1
ATOM 3190 O O . ALA B 1 108 ? 40.499 36.092 91.387 1.00 20.09 104 ALA B O 1
ATOM 3192 N N . HIS B 1 109 ? 38.592 36.530 90.283 1.00 18.66 105 HIS B N 1
ATOM 3193 C CA . HIS B 1 109 ? 37.888 37.003 91.463 1.00 19.81 105 HIS B CA 1
ATOM 3194 C C . HIS B 1 109 ? 37.379 35.869 92.313 1.00 19.67 105 HIS B C 1
ATOM 3195 O O . HIS B 1 109 ? 36.906 36.103 93.427 1.00 20.91 105 HIS B O 1
ATOM 3202 N N . HIS B 1 110 ? 37.518 34.634 91.789 1.00 18.68 106 HIS B N 1
ATOM 3203 C CA . HIS B 1 110 ? 37.360 33.372 92.556 1.00 18.15 106 HIS B CA 1
ATOM 3204 C C . HIS B 1 110 ? 38.606 32.535 92.465 1.00 16.35 106 HIS B C 1
ATOM 3205 O O . HIS B 1 110 ? 38.682 31.547 91.734 1.00 15.51 106 HIS B O 1
ATOM 3212 N N . PRO B 1 111 ? 39.632 32.938 93.202 1.00 15.38 107 PRO B N 1
ATOM 3213 C CA . PRO B 1 111 ? 40.968 32.372 92.982 1.00 14.44 107 PRO B CA 1
ATOM 3214 C C . PRO B 1 111 ? 41.111 30.858 93.211 1.00 14.00 107 PRO B C 1
ATOM 3215 O O . PRO B 1 111 ? 42.010 30.232 92.610 1.00 13.29 107 PRO B O 1
ATOM 3219 N N . LEU B 1 112 ? 40.232 30.262 94.006 1.00 14.60 108 LEU B N 1
ATOM 3220 C CA . LEU B 1 112 ? 40.307 28.803 94.177 1.00 15.21 108 LEU B CA 1
ATOM 3221 C C . LEU B 1 112 ? 39.867 28.042 92.910 1.00 14.66 108 LEU B C 1
ATOM 3222 O O . LEU B 1 112 ? 40.118 26.830 92.795 1.00 15.08 108 LEU B O 1
ATOM 3227 N N . SER B 1 113 ? 39.204 28.730 91.976 1.00 13.64 109 SER B N 1
ATOM 3228 C CA . SER B 1 113 ? 38.827 28.129 90.674 1.00 13.36 109 SER B CA 1
ATOM 3229 C C . SER B 1 113 ? 39.974 28.102 89.653 1.00 12.53 109 SER B C 1
ATOM 3230 O O . SER B 1 113 ? 39.835 27.495 88.586 1.00 12.17 109 SER B O 1
ATOM 3233 N N . ILE B 1 114 ? 41.093 28.768 89.958 1.00 11.95 110 ILE B N 1
ATOM 3234 C CA . ILE B 1 114 ? 42.168 28.945 88.966 1.00 11.47 110 ILE B CA 1
ATOM 3235 C C . ILE B 1 114 ? 42.920 27.647 88.683 1.00 11.27 110 ILE B C 1
ATOM 3236 O O . ILE B 1 114 ? 43.106 27.265 87.515 1.00 10.91 110 ILE B O 1
ATOM 3241 N N . LYS B 1 115 ? 43.298 26.955 89.752 1.00 11.63 111 LYS B N 1
ATOM 3242 C CA . LYS B 1 115 ? 43.997 25.665 89.603 1.00 11.63 111 LYS B CA 1
ATOM 3243 C C . LYS B 1 115 ? 43.180 24.694 88.724 1.00 11.62 111 LYS B C 1
ATOM 3244 O O . LYS B 1 115 ? 43.689 24.225 87.691 1.00 11.41 111 LYS B O 1
ATOM 3250 N N . PRO B 1 116 ? 41.899 24.439 89.091 1.00 12.19 112 PRO B N 1
ATOM 3251 C CA . PRO B 1 116 ? 41.124 23.527 88.211 1.00 12.28 112 PRO B CA 1
ATOM 3252 C C . PRO B 1 116 ? 40.933 24.058 86.778 1.00 11.89 112 PRO B C 1
ATOM 3253 O O . PRO B 1 116 ? 40.871 23.245 85.849 1.00 11.71 112 PRO B O 1
ATOM 3257 N N . ALA B 1 117 ? 40.833 25.394 86.601 1.00 11.43 113 ALA B N 1
ATOM 3258 C CA . ALA B 1 117 ? 40.710 25.985 85.253 1.00 11.37 113 ALA B CA 1
ATOM 3259 C C . ALA B 1 117 ? 41.939 25.614 84.411 1.00 10.97 113 ALA B C 1
ATOM 3260 O O . ALA B 1 117 ? 41.791 25.212 83.259 1.00 11.64 113 ALA B O 1
ATOM 3262 N N . ILE B 1 118 ? 43.121 25.722 85.002 1.00 10.50 114 ILE B N 1
ATOM 3263 C CA . ILE B 1 118 ? 44.356 25.407 84.309 1.00 10.57 114 ILE B CA 1
ATOM 3264 C C . ILE B 1 118 ? 44.468 23.886 84.019 1.00 10.94 114 ILE B C 1
ATOM 3265 O O . ILE B 1 118 ? 44.821 23.489 82.886 1.00 11.23 114 ILE B O 1
ATOM 3270 N N . VAL B 1 119 ? 44.133 23.054 85.000 1.00 11.49 115 VAL B N 1
ATOM 3271 C CA . VAL B 1 119 ? 44.102 21.580 84.760 1.00 12.17 115 VAL B CA 1
ATOM 3272 C C . VAL B 1 119 ? 43.181 21.274 83.575 1.00 12.95 115 VAL B C 1
ATOM 3273 O O . VAL B 1 119 ? 43.550 20.494 82.686 1.00 13.19 115 VAL B O 1
ATOM 3277 N N . GLU B 1 120 ? 41.998 21.888 83.525 1.00 13.14 116 GLU B N 1
ATOM 3278 C CA . GLU B 1 120 ? 41.026 21.543 82.475 1.00 14.23 116 GLU B CA 1
ATOM 3279 C C . GLU B 1 120 ? 41.459 22.058 81.091 1.00 13.61 116 GLU B C 1
ATOM 3280 O O . GLU B 1 120 ? 41.219 21.428 80.075 1.00 13.88 116 GLU B O 1
ATOM 3286 N N . HIS B 1 121 ? 42.109 23.221 81.070 1.00 12.89 117 HIS B N 1
ATOM 3287 C CA . HIS B 1 121 ? 42.687 23.762 79.847 1.00 12.67 117 HIS B CA 1
ATOM 3288 C C . HIS B 1 121 ? 43.680 22.764 79.286 1.00 12.63 117 HIS B C 1
ATOM 3289 O O . HIS B 1 121 ? 43.627 22.413 78.097 1.00 13.02 117 HIS B O 1
ATOM 3296 N N . ALA B 1 122 ? 44.571 22.276 80.138 1.00 12.63 118 ALA B N 1
ATOM 3297 C CA . ALA B 1 122 ? 45.611 21.334 79.698 1.00 13.11 118 ALA B CA 1
ATOM 3298 C C . ALA B 1 122 ? 44.966 19.987 79.339 1.00 14.28 118 ALA B C 1
ATOM 3299 O O . ALA B 1 122 ? 45.300 19.379 78.329 1.00 14.42 118 ALA B O 1
ATOM 3301 N N . ARG B 1 123 ? 44.044 19.517 80.182 1.00 14.59 119 ARG B N 1
ATOM 3302 C CA . ARG B 1 123 ? 43.338 18.258 79.858 1.00 16.10 119 ARG B CA 1
ATOM 3303 C C . ARG B 1 123 ? 42.708 18.299 78.471 1.00 16.48 119 ARG B C 1
ATOM 3304 O O . ARG B 1 123 ? 42.819 17.335 77.688 1.00 17.01 119 ARG B O 1
ATOM 3312 N N . THR B 1 124 ? 42.025 19.399 78.164 1.00 15.90 120 THR B N 1
ATOM 3313 C CA . THR B 1 124 ? 41.389 19.562 76.882 1.00 16.96 120 THR B CA 1
ATOM 3314 C C . THR B 1 124 ? 42.405 19.471 75.733 1.00 16.76 120 THR B C 1
ATOM 3315 O O . THR B 1 124 ? 42.192 18.771 74.735 1.00 17.42 120 THR B O 1
ATOM 3319 N N . ILE B 1 125 ? 43.515 20.192 75.872 1.00 15.76 121 ILE B N 1
ATOM 3320 C CA . ILE B 1 125 ? 44.510 20.204 74.788 1.00 15.75 121 ILE B CA 1
ATOM 3321 C C . ILE B 1 125 ? 45.171 18.828 74.677 1.00 16.60 121 ILE B C 1
ATOM 3322 O O . ILE B 1 125 ? 45.358 18.302 73.583 1.00 16.93 121 ILE B O 1
ATOM 3327 N N . LEU B 1 126 ? 45.451 18.210 75.825 1.00 16.91 122 LEU B N 1
ATOM 3328 C CA . LEU B 1 126 ? 46.147 16.922 75.808 1.00 17.63 122 LEU B CA 1
ATOM 3329 C C . LEU B 1 126 ? 45.313 15.778 75.213 1.00 18.82 122 LEU B C 1
ATOM 3330 O O . LEU B 1 126 ? 45.883 14.790 74.759 1.00 20.11 122 LEU B O 1
ATOM 3335 N N . GLN B 1 127 ? 43.984 15.937 75.163 1.00 18.91 123 GLN B N 1
ATOM 3336 C CA . GLN B 1 127 ? 43.115 14.935 74.547 1.00 20.34 123 GLN B CA 1
ATOM 3337 C C . GLN B 1 127 ? 43.405 14.833 73.042 1.00 21.21 123 GLN B C 1
ATOM 3338 O O . GLN B 1 127 ? 43.152 13.780 72.427 1.00 21.92 123 GLN B O 1
ATOM 3340 N N . SER B 1 128 ? 43.995 15.883 72.467 1.00 20.77 124 SER B N 1
ATOM 3341 C CA . SER B 1 128 ? 44.329 15.907 71.031 1.00 22.32 124 SER B CA 1
ATOM 3342 C C . SER B 1 128 ? 45.635 15.223 70.679 1.00 23.71 124 SER B C 1
ATOM 3343 O O . SER B 1 128 ? 45.941 15.070 69.489 1.00 24.94 124 SER B O 1
ATOM 3346 N N . ASP B 1 129 ? 46.417 14.825 71.677 1.00 23.79 125 ASP B N 1
ATOM 3347 C CA . ASP B 1 129 ? 47.800 14.396 71.418 1.00 26.25 125 ASP B CA 1
ATOM 3348 C C . ASP B 1 129 ? 48.796 15.477 70.906 1.00 25.42 125 ASP B C 1
ATOM 3349 O O . ASP B 1 129 ? 49.958 15.158 70.656 1.00 26.09 125 ASP B O 1
ATOM 3354 N N . ALA B 1 130 ? 48.365 16.729 70.737 1.00 22.81 126 ALA B N 1
ATOM 3355 C CA . ALA B 1 130 ? 49.339 17.828 70.589 1.00 20.70 126 ALA B CA 1
ATOM 3356 C C . ALA B 1 130 ? 50.178 17.961 71.865 1.00 19.06 126 ALA B C 1
ATOM 3357 O O . ALA B 1 130 ? 49.718 17.613 72.947 1.00 18.51 126 ALA B O 1
ATOM 3359 N N . ARG B 1 131 ? 51.411 18.443 71.727 1.00 17.65 127 ARG B N 1
ATOM 3360 C CA . ARG B 1 131 ? 52.227 18.844 72.874 1.00 17.03 127 ARG B CA 1
ATOM 3361 C C . ARG B 1 131 ? 51.788 20.249 73.260 1.00 15.27 127 ARG B C 1
ATOM 3362 O O . ARG B 1 131 ? 51.311 21.004 72.403 1.00 15.55 127 ARG B O 1
ATOM 3370 N N . MET B 1 132 ? 52.012 20.612 74.519 1.00 14.42 128 MET B N 1
ATOM 3371 C CA . MET B 1 132 ? 51.728 21.971 75.003 1.00 13.28 128 MET B CA 1
ATOM 3372 C C . MET B 1 132 ? 53.012 22.759 75.192 1.00 12.41 128 MET B C 1
ATOM 3373 O O . MET B 1 132 ? 53.937 22.292 75.847 1.00 12.19 128 MET B O 1
ATOM 3378 N N . LEU B 1 133 ? 53.061 23.935 74.575 1.00 12.07 129 LEU B N 1
ATOM 3379 C CA . LEU B 1 133 ? 54.084 24.942 74.894 1.00 11.29 129 LEU B CA 1
ATOM 3380 C C . LEU B 1 133 ? 53.341 26.141 75.502 1.00 10.73 129 LEU B C 1
ATOM 3381 O O . LEU B 1 133 ? 52.630 26.869 74.797 1.00 10.83 129 LEU B O 1
ATOM 3386 N N . THR B 1 134 ? 53.467 26.321 76.811 1.00 10.09 130 THR B N 1
ATOM 3387 C CA . THR B 1 134 ? 52.615 27.282 77.502 1.00 9.68 130 THR B CA 1
ATOM 3388 C C . THR B 1 134 ? 53.418 28.522 77.914 1.00 9.46 130 THR B C 1
ATOM 3389 O O . THR B 1 134 ? 54.542 28.405 78.377 1.00 9.48 130 THR B O 1
ATOM 3393 N N . LEU B 1 135 ? 52.826 29.694 77.706 1.00 9.39 131 LEU B N 1
ATOM 3394 C CA . LEU B 1 135 ? 53.481 30.977 78.039 1.00 9.11 131 LEU B CA 1
ATOM 3395 C C . LEU B 1 135 ? 52.821 31.496 79.307 1.00 8.89 131 LEU B C 1
ATOM 3396 O O . LEU B 1 135 ? 51.595 31.641 79.338 1.00 8.92 131 LEU B O 1
ATOM 3401 N N . GLY B 1 136 ? 53.631 31.784 80.331 1.00 8.56 132 GLY B N 1
ATOM 3402 C CA . GLY B 1 136 ? 53.133 32.376 81.551 1.00 9.11 132 GLY B CA 1
ATOM 3403 C C . GLY B 1 136 ? 53.155 33.916 81.490 1.00 9.09 132 GLY B C 1
ATOM 3404 O O . GLY B 1 136 ? 53.634 34.496 80.533 1.00 9.50 132 GLY B O 1
ATOM 3405 N N . GLY B 1 137 ? 52.683 34.607 82.534 1.00 9.30 133 GLY B N 1
ATOM 3406 C CA . GLY B 1 137 ? 52.119 33.988 83.730 1.00 9.05 133 GLY B CA 1
ATOM 3407 C C . GLY B 1 137 ? 53.211 33.612 84.730 1.00 8.95 133 GLY B C 1
ATOM 3408 O O . GLY B 1 137 ? 54.365 33.308 84.372 1.00 8.65 133 GLY B O 1
ATOM 3409 N N . ASP B 1 138 ? 52.833 33.626 85.997 1.00 9.20 134 ASP B N 1
ATOM 3410 C CA . ASP B 1 138 ? 53.791 33.277 87.051 1.00 9.21 134 ASP B CA 1
ATOM 3411 C C . ASP B 1 138 ? 53.996 31.765 87.161 1.00 9.02 134 ASP B C 1
ATOM 3412 O O . ASP B 1 138 ? 53.265 30.968 86.550 1.00 8.45 134 ASP B O 1
ATOM 3417 N N . HIS B 1 139 ? 55.039 31.373 87.878 1.00 9.46 135 HIS B N 1
ATOM 3418 C CA . HIS B 1 139 ? 55.451 29.959 87.872 1.00 9.65 135 HIS B CA 1
ATOM 3419 C C . HIS B 1 139 ? 54.449 28.995 88.460 1.00 9.65 135 HIS B C 1
ATOM 3420 O O . HIS B 1 139 ? 54.531 27.780 88.217 1.00 9.34 135 HIS B O 1
ATOM 3427 N N . TYR B 1 140 ? 53.500 29.503 89.252 1.00 9.45 136 TYR B N 1
ATOM 3428 C CA . TYR B 1 140 ? 52.495 28.612 89.835 1.00 9.46 136 TYR B CA 1
ATOM 3429 C C . TYR B 1 140 ? 51.811 27.779 88.742 1.00 9.75 136 TYR B C 1
ATOM 3430 O O . TYR B 1 140 ? 51.431 26.619 88.983 1.00 9.70 136 TYR B O 1
ATOM 3439 N N . ILE B 1 141 ? 51.653 28.358 87.546 1.00 9.17 137 ILE B N 1
ATOM 3440 C CA . ILE B 1 141 ? 50.894 27.642 86.485 1.00 9.88 137 ILE B CA 1
ATOM 3441 C C . ILE B 1 141 ? 51.452 26.250 86.190 1.00 10.07 137 ILE B C 1
ATOM 3442 O O . ILE B 1 141 ? 50.711 25.346 85.764 1.00 10.14 137 ILE B O 1
ATOM 3447 N N . THR B 1 142 ? 52.753 26.061 86.409 1.00 9.89 138 THR B N 1
ATOM 3448 C CA . THR B 1 142 ? 53.377 24.788 86.071 1.00 10.21 138 THR B CA 1
ATOM 3449 C C . THR B 1 142 ? 52.861 23.601 86.914 1.00 10.56 138 THR B C 1
ATOM 3450 O O . THR B 1 142 ? 52.838 22.448 86.440 1.00 10.95 138 THR B O 1
ATOM 3454 N N . TYR B 1 143 ? 52.409 23.893 88.129 1.00 10.69 139 TYR B N 1
ATOM 3455 C CA . TYR B 1 143 ? 51.859 22.846 88.981 1.00 11.04 139 TYR B CA 1
ATOM 3456 C C . TYR B 1 143 ? 50.577 22.235 88.375 1.00 11.12 139 TYR B C 1
ATOM 3457 O O . TYR B 1 143 ? 50.540 21.038 88.114 1.00 11.65 139 TYR B O 1
ATOM 3466 N N . PRO B 1 144 ? 49.531 23.047 88.097 1.00 10.57 140 PRO B N 1
ATOM 3467 C CA . PRO B 1 144 ? 48.390 22.375 87.457 1.00 11.00 140 PRO B CA 1
ATOM 3468 C C . PRO B 1 144 ? 48.704 21.812 86.066 1.00 10.98 140 PRO B C 1
ATOM 3469 O O . PRO B 1 144 ? 48.115 20.802 85.653 1.00 11.40 140 PRO B O 1
ATOM 3473 N N . LEU B 1 145 ? 49.672 22.413 85.364 1.00 10.71 141 LEU B N 1
ATOM 3474 C CA . LEU B 1 145 ? 50.078 21.862 84.072 1.00 11.10 141 LEU B CA 1
ATOM 3475 C C . LEU B 1 145 ? 50.687 20.479 84.266 1.00 11.69 141 LEU B C 1
ATOM 3476 O O . LEU B 1 145 ? 50.377 19.559 83.497 1.00 12.01 141 LEU B O 1
ATOM 3481 N N . LEU B 1 146 ? 51.517 20.318 85.293 1.00 11.55 142 LEU B N 1
ATOM 3482 C CA . LEU B 1 146 ? 52.102 19.015 85.597 1.00 12.47 142 LEU B CA 1
ATOM 3483 C C . LEU B 1 146 ? 51.034 17.986 85.999 1.00 13.01 142 LEU B C 1
ATOM 3484 O O . LEU B 1 146 ? 51.129 16.816 85.656 1.00 13.43 142 LEU B O 1
ATOM 3489 N N . ILE B 1 147 ? 50.031 18.421 86.751 1.00 13.01 143 ILE B N 1
ATOM 3490 C CA . ILE B 1 147 ? 48.924 17.520 87.123 1.00 13.41 143 ILE B CA 1
ATOM 3491 C C . ILE B 1 147 ? 48.312 16.918 85.863 1.00 13.94 143 ILE B C 1
ATOM 3492 O O . ILE B 1 147 ? 48.153 15.696 85.760 1.00 14.37 143 ILE B O 1
ATOM 3497 N N . ALA B 1 148 ? 47.989 17.779 84.895 1.00 13.46 144 ALA B N 1
ATOM 3498 C CA . ALA B 1 148 ? 47.319 17.338 83.682 1.00 14.38 144 ALA B CA 1
ATOM 3499 C C . ALA B 1 148 ? 48.269 16.474 82.842 1.00 14.73 144 ALA B C 1
ATOM 3500 O O . ALA B 1 148 ? 47.855 15.458 82.268 1.00 15.78 144 ALA B O 1
ATOM 3502 N N . HIS B 1 149 ? 49.547 16.853 82.804 1.00 14.60 145 HIS B N 1
ATOM 3503 C CA . HIS B 1 149 ? 50.550 16.045 82.082 1.00 15.58 145 HIS B CA 1
ATOM 3504 C C . HIS B 1 149 ? 50.769 14.662 82.659 1.00 16.83 145 HIS B C 1
ATOM 3505 O O . HIS B 1 149 ? 50.906 13.700 81.915 1.00 17.43 145 HIS B O 1
ATOM 3512 N N . ALA B 1 150 ? 50.795 14.545 83.981 1.00 17.44 146 ALA B N 1
ATOM 3513 C CA . ALA B 1 150 ? 50.902 13.235 84.628 1.00 19.26 146 ALA B CA 1
ATOM 3514 C C . ALA B 1 150 ? 49.696 12.350 84.330 1.00 20.85 146 ALA B C 1
ATOM 3515 O O . ALA B 1 150 ? 49.849 11.131 84.273 1.00 21.87 146 ALA B O 1
ATOM 3517 N N . GLN B 1 151 ? 48.506 12.943 84.149 1.00 21.76 147 GLN B N 1
ATOM 3518 C CA . GLN B 1 151 ? 47.316 12.161 83.751 1.00 23.48 147 GLN B CA 1
ATOM 3519 C C . GLN B 1 151 ? 47.568 11.441 82.423 1.00 24.33 147 GLN B C 1
ATOM 3520 O O . GLN B 1 151 ? 47.198 10.291 82.254 1.00 25.61 147 GLN B O 1
ATOM 3526 N N . LYS B 1 152 ? 48.188 12.140 81.477 1.00 23.75 148 LYS B N 1
ATOM 3527 C CA . LYS B 1 152 ? 48.392 11.603 80.141 1.00 24.21 148 LYS B CA 1
ATOM 3528 C C . LYS B 1 152 ? 49.626 10.721 80.040 1.00 24.55 148 LYS B C 1
ATOM 3529 O O . LYS B 1 152 ? 49.552 9.657 79.454 1.00 24.66 148 LYS B O 1
ATOM 3535 N N . TYR B 1 153 ? 50.738 11.181 80.614 1.00 23.22 149 TYR B N 1
ATOM 3536 C CA . TYR B 1 153 ? 52.061 10.594 80.420 1.00 24.02 149 TYR B CA 1
ATOM 3537 C C . TYR B 1 153 ? 52.538 9.729 81.581 1.00 24.89 149 TYR B C 1
ATOM 3538 O O . TYR B 1 153 ? 53.606 9.109 81.495 1.00 26.42 149 TYR B O 1
ATOM 3547 N N . GLY B 1 154 ? 51.739 9.668 82.643 1.00 24.38 150 GLY B N 1
ATOM 3548 C CA . GLY B 1 154 ? 52.077 8.893 83.829 1.00 24.86 150 GLY B CA 1
ATOM 3549 C C . GLY B 1 154 ? 52.916 9.697 84.802 1.00 24.52 150 GLY B C 1
ATOM 3550 O O . GLY B 1 154 ? 53.344 10.830 84.517 1.00 22.73 150 GLY B O 1
ATOM 3551 N N . LYS B 1 155 ? 53.135 9.121 85.972 1.00 24.82 151 LYS B N 1
ATOM 3552 C CA . LYS B 1 155 ? 53.991 9.757 86.961 1.00 24.55 151 LYS B CA 1
ATOM 3553 C C . LYS B 1 155 ? 54.907 8.719 87.602 1.00 24.30 151 LYS B C 1
ATOM 3554 O O . LYS B 1 155 ? 54.566 7.542 87.607 1.00 25.22 151 LYS B O 1
ATOM 3560 N N . PRO B 1 156 ? 56.076 9.146 88.120 1.00 23.60 152 PRO B N 1
ATOM 3561 C CA . PRO B 1 156 ? 56.561 10.537 88.157 1.00 22.10 152 PRO B CA 1
ATOM 3562 C C . PRO B 1 156 ? 57.282 10.993 86.875 1.00 21.87 152 PRO B C 1
ATOM 3563 O O . PRO B 1 156 ? 57.909 10.177 86.187 1.00 23.21 152 PRO B O 1
ATOM 3567 N N . LEU B 1 157 ? 57.170 12.278 86.555 1.00 19.33 153 LEU B N 1
ATOM 3568 C CA . LEU B 1 157 ? 57.833 12.862 85.392 1.00 18.47 153 LEU B CA 1
ATOM 3569 C C . LEU B 1 157 ? 59.203 13.396 85.773 1.00 17.66 153 LEU B C 1
ATOM 3570 O O . LEU B 1 157 ? 59.441 13.707 86.935 1.00 17.48 153 LEU B O 1
ATOM 3575 N N . SER B 1 158 ? 60.092 13.503 84.792 1.00 16.94 154 SER B N 1
ATOM 3576 C CA . SER B 1 158 ? 61.343 14.230 84.984 1.00 16.19 154 SER B CA 1
ATOM 3577 C C . SER B 1 158 ? 61.093 15.706 84.744 1.00 15.06 154 SER B C 1
ATOM 3578 O O . SER B 1 158 ? 60.472 16.086 83.730 1.00 15.03 154 SER B O 1
ATOM 3581 N N . LEU B 1 159 ? 61.539 16.543 85.681 1.00 14.14 155 LEU B N 1
ATOM 3582 C CA . LEU B 1 159 ? 61.436 17.989 85.480 1.00 13.20 155 LEU B CA 1
ATOM 3583 C C . LEU B 1 159 ? 62.796 18.565 85.105 1.00 12.76 155 LEU B C 1
ATOM 3584 O O . LEU B 1 159 ? 63.818 18.267 85.751 1.00 13.08 155 LEU B O 1
ATOM 3589 N N . ILE B 1 160 ? 62.804 19.362 84.051 1.00 11.88 156 ILE B N 1
ATOM 3590 C CA . ILE B 1 160 ? 64.006 20.135 83.687 1.00 11.82 156 ILE B CA 1
ATOM 3591 C C . ILE B 1 160 ? 63.613 21.592 83.922 1.00 11.02 156 ILE B C 1
ATOM 3592 O O . ILE B 1 160 ? 62.792 22.146 83.214 1.00 10.91 156 ILE B O 1
ATOM 3597 N N . HIS B 1 161 ? 64.230 22.207 84.920 1.00 10.86 157 HIS B N 1
ATOM 3598 C CA . HIS B 1 161 ? 63.722 23.473 85.490 1.00 10.48 157 HIS B CA 1
ATOM 3599 C C . HIS B 1 161 ? 64.800 24.532 85.477 1.00 10.60 157 HIS B C 1
ATOM 3600 O O . HIS B 1 161 ? 65.819 24.373 86.143 1.00 11.01 157 HIS B O 1
ATOM 3607 N N . PHE B 1 162 ? 64.618 25.563 84.649 1.00 9.99 158 PHE B N 1
ATOM 3608 C CA . PHE B 1 162 ? 65.586 26.662 84.563 1.00 10.06 158 PHE B CA 1
ATOM 3609 C C . PHE B 1 162 ? 65.038 27.805 85.425 1.00 9.84 158 PHE B C 1
ATOM 3610 O O . PHE B 1 162 ? 63.902 28.243 85.200 1.00 9.61 158 PHE B O 1
ATOM 3618 N N . ASP B 1 163 ? 65.816 28.307 86.390 1.00 9.84 159 ASP B N 1
ATOM 3619 C CA . ASP B 1 163 ? 65.262 29.254 87.367 1.00 9.88 159 ASP B CA 1
ATOM 3620 C C . ASP B 1 163 ? 66.362 29.728 88.275 1.00 9.83 159 ASP B C 1
ATOM 3621 O O . ASP B 1 163 ? 67.272 28.953 88.598 1.00 10.13 159 ASP B O 1
ATOM 3626 N N . ALA B 1 164 ? 66.256 30.967 88.733 1.00 9.54 160 ALA B N 1
ATOM 3627 C CA . ALA B 1 164 ? 67.065 31.399 89.881 1.00 9.33 160 ALA B CA 1
ATOM 3628 C C . ALA B 1 164 ? 66.587 30.751 91.191 1.00 9.50 160 ALA B C 1
ATOM 3629 O O . ALA B 1 164 ? 67.332 30.750 92.179 1.00 9.59 160 ALA B O 1
ATOM 3631 N N . HIS B 1 165 ? 65.345 30.237 91.194 1.00 9.29 161 HIS B N 1
ATOM 3632 C CA . HIS B 1 165 ? 64.634 29.759 92.396 1.00 9.58 161 HIS B CA 1
ATOM 3633 C C . HIS B 1 165 ? 64.203 28.297 92.259 1.00 9.98 161 HIS B C 1
ATOM 3634 O O . HIS B 1 165 ? 63.688 27.879 91.240 1.00 9.62 161 HIS B O 1
ATOM 3641 N N . CYS B 1 166 ? 64.361 27.547 93.335 1.00 10.23 162 CYS B N 1
ATOM 3642 C CA . CYS B 1 166 ? 63.991 26.124 93.334 1.00 10.90 162 CYS B CA 1
ATOM 3643 C C . CYS B 1 166 ? 62.485 25.896 93.381 1.00 11.27 162 CYS B C 1
ATOM 3644 O O . CYS B 1 166 ? 61.986 24.842 92.930 1.00 11.46 162 CYS B O 1
ATOM 3647 N N . ASP B 1 167 ? 61.758 26.879 93.918 1.00 11.00 163 ASP B N 1
ATOM 3648 C CA . ASP B 1 167 ? 60.296 26.791 94.084 1.00 11.56 163 ASP B CA 1
ATOM 3649 C C . ASP B 1 167 ? 59.849 25.531 94.828 1.00 12.13 163 ASP B C 1
ATOM 3650 O O . ASP B 1 167 ? 58.731 25.028 94.624 1.00 12.62 163 ASP B O 1
ATOM 3655 N N . THR B 1 168 ? 60.721 25.034 95.704 1.00 12.20 164 THR B N 1
ATOM 3656 C CA . THR B 1 168 ? 60.440 23.863 96.525 1.00 12.89 164 THR B CA 1
ATOM 3657 C C . THR B 1 168 ? 60.470 24.174 98.036 1.00 13.50 164 THR B C 1
ATOM 3658 O O . THR B 1 168 ? 60.580 23.271 98.850 1.00 14.37 164 THR B O 1
ATOM 3662 N N . TRP B 1 169 ? 60.345 25.456 98.415 1.00 13.63 165 TRP B N 1
ATOM 3663 C CA . TRP B 1 169 ? 60.231 25.835 99.822 1.00 14.22 165 TRP B CA 1
ATOM 3664 C C . TRP B 1 169 ? 58.973 25.228 100.399 1.00 14.47 165 TRP B C 1
ATOM 3665 O O . TRP B 1 169 ? 57.940 25.192 99.720 1.00 14.76 165 TRP B O 1
ATOM 3676 N N . ALA B 1 170 ? 59.057 24.746 101.633 1.00 15.15 166 ALA B N 1
ATOM 3677 C CA . ALA B 1 170 ? 57.944 24.010 102.239 1.00 15.85 166 ALA B CA 1
ATOM 3678 C C . ALA B 1 170 ? 56.712 24.903 102.432 1.00 16.57 166 ALA B C 1
ATOM 3679 O O . ALA B 1 170 ? 56.818 26.095 102.769 1.00 16.48 166 ALA B O 1
ATOM 3681 N N . ASP B 1 171 ? 55.540 24.326 102.192 1.00 17.03 167 ASP B N 1
ATOM 3682 C CA . ASP B 1 171 ? 54.290 25.052 102.342 1.00 18.11 167 ASP B CA 1
ATOM 3683 C C . ASP B 1 171 ? 53.276 24.041 102.878 1.00 20.41 167 ASP B C 1
ATOM 3684 O O . ASP B 1 171 ? 52.918 23.114 102.173 1.00 22.19 167 ASP B O 1
ATOM 3689 N N . ASP B 1 172 ? 52.806 24.240 104.091 1.00 21.72 168 ASP B N 1
ATOM 3690 C CA . ASP B 1 172 ? 51.911 23.229 104.670 1.00 23.60 168 ASP B CA 1
ATOM 3691 C C . ASP B 1 172 ? 50.452 23.441 104.273 1.00 23.19 168 ASP B C 1
ATOM 3692 O O . ASP B 1 172 ? 49.576 22.749 104.797 1.00 24.69 168 ASP B O 1
ATOM 3694 N N . ALA B 1 173 ? 50.192 24.363 103.338 1.00 21.00 169 ALA B N 1
ATOM 3695 C CA . ALA B 1 173 ? 48.827 24.602 102.835 1.00 21.30 169 ALA B CA 1
ATOM 3696 C C . ALA B 1 173 ? 48.725 24.262 101.359 1.00 20.50 169 ALA B C 1
ATOM 3697 O O . ALA B 1 173 ? 49.063 25.080 100.504 1.00 18.24 169 ALA B O 1
ATOM 3699 N N . PRO B 1 174 ? 48.220 23.056 101.037 1.00 20.21 170 PRO B N 1
ATOM 3700 C CA . PRO B 1 174 ? 48.140 22.662 99.632 1.00 19.80 170 PRO B CA 1
ATOM 3701 C C . PRO B 1 174 ? 47.374 23.660 98.774 1.00 18.88 170 PRO B C 1
ATOM 3702 O O . PRO B 1 174 ? 47.738 23.842 97.630 1.00 18.57 170 PRO B O 1
ATOM 3706 N N . ASP B 1 175 ? 46.326 24.291 99.315 1.00 19.10 171 ASP B N 1
ATOM 3707 C CA . ASP B 1 175 ? 45.497 25.209 98.515 1.00 19.50 171 ASP B CA 1
ATOM 3708 C C . ASP B 1 175 ? 46.116 26.596 98.277 1.00 18.14 171 ASP B C 1
ATOM 3709 O O . ASP B 1 175 ? 45.486 27.449 97.632 1.00 17.27 171 ASP B O 1
ATOM 3714 N N . SER B 1 176 ? 47.307 26.845 98.812 1.00 16.69 172 SER B N 1
ATOM 3715 C CA . SER B 1 176 ? 47.907 28.184 98.607 1.00 15.62 172 SER B CA 1
ATOM 3716 C C . SER B 1 176 ? 48.234 28.451 97.135 1.00 15.00 172 SER B C 1
ATOM 3717 O O . SER B 1 176 ? 48.475 27.522 96.345 1.00 14.51 172 SER B O 1
ATOM 3720 N N . LEU B 1 177 ? 48.275 29.733 96.770 1.00 13.72 173 LEU B N 1
ATOM 3721 C CA . LEU B 1 177 ? 48.523 30.139 95.408 1.00 13.60 173 LEU B CA 1
ATOM 3722 C C . LEU B 1 177 ? 49.847 30.856 95.508 1.00 12.55 173 LEU B C 1
ATOM 3723 O O . LEU B 1 177 ? 49.864 32.036 95.842 1.00 12.58 173 LEU B O 1
ATOM 3728 N N . ASN B 1 178 ? 50.934 30.099 95.357 1.00 11.93 174 ASN B N 1
ATOM 3729 C CA . ASN B 1 178 ? 52.295 30.613 95.609 1.00 12.11 174 ASN B CA 1
ATOM 3730 C C . ASN B 1 178 ? 53.270 30.050 94.569 1.00 11.96 174 ASN B C 1
ATOM 3731 O O . ASN B 1 178 ? 53.491 28.824 94.492 1.00 12.27 174 ASN B O 1
ATOM 3736 N N . HIS B 1 179 ? 53.866 30.952 93.780 1.00 11.40 175 HIS B N 1
ATOM 3737 C CA . HIS B 1 179 ? 54.802 30.555 92.718 1.00 11.34 175 HIS B CA 1
ATOM 3738 C C . HIS B 1 179 ? 56.132 30.022 93.216 1.00 11.44 175 HIS B C 1
ATOM 3739 O O . HIS B 1 179 ? 56.962 29.600 92.418 1.00 11.39 175 HIS B O 1
ATOM 3746 N N . GLY B 1 180 ? 56.331 30.033 94.532 1.00 11.84 176 GLY B N 1
ATOM 3747 C CA . GLY B 1 180 ? 57.583 29.604 95.126 1.00 12.01 176 GLY B CA 1
ATOM 3748 C C . GLY B 1 180 ? 57.484 28.306 95.882 1.00 11.95 176 GLY B C 1
ATOM 3749 O O . GLY B 1 180 ? 58.474 27.826 96.458 1.00 12.30 176 GLY B O 1
ATOM 3750 N N . THR B 1 181 ? 56.285 27.732 95.948 1.00 11.90 177 THR B N 1
ATOM 3751 C CA . THR B 1 181 ? 56.140 26.483 96.727 1.00 12.02 177 THR B CA 1
ATOM 3752 C C . THR B 1 181 ? 55.432 25.381 95.933 1.00 12.28 177 THR B C 1
ATOM 3753 O O . THR B 1 181 ? 55.210 24.277 96.465 1.00 13.19 177 THR B O 1
ATOM 3757 N N . MET B 1 182 ? 55.081 25.660 94.683 1.00 11.76 178 MET B N 1
ATOM 3758 C CA . MET B 1 182 ? 54.296 24.664 93.911 1.00 12.12 178 MET B CA 1
ATOM 3759 C C . MET B 1 182 ? 55.087 23.407 93.507 1.00 12.26 178 MET B C 1
ATOM 3760 O O . MET B 1 182 ? 54.487 22.341 93.273 1.00 12.51 178 MET B O 1
ATOM 3765 N N . PHE B 1 183 ? 56.417 23.498 93.465 1.00 11.99 179 PHE B N 1
ATOM 3766 C CA . PHE B 1 183 ? 57.194 22.263 93.206 1.00 12.10 179 PHE B CA 1
ATOM 3767 C C . PHE B 1 183 ? 57.464 21.433 94.450 1.00 12.46 179 PHE B C 1
ATOM 3768 O O . PHE B 1 183 ? 57.765 20.241 94.329 1.00 12.90 179 PHE B O 1
ATOM 3776 N N . TYR B 1 184 ? 57.385 22.051 95.629 1.00 12.38 180 TYR B N 1
ATOM 3777 C CA . TYR B 1 184 ? 57.267 21.272 96.855 1.00 12.72 180 TYR B CA 1
ATOM 3778 C C . TYR B 1 184 ? 56.009 20.404 96.754 1.00 13.49 180 TYR B C 1
ATOM 3779 O O . TYR B 1 184 ? 56.055 19.204 97.029 1.00 13.65 180 TYR B O 1
ATOM 3788 N N . LYS B 1 185 ? 54.887 21.023 96.366 1.00 13.45 181 LYS B N 1
ATOM 3789 C CA . LYS B 1 185 ? 53.635 20.260 96.256 1.00 14.15 181 LYS B CA 1
ATOM 3790 C C . LYS B 1 185 ? 53.751 19.184 95.179 1.00 14.38 181 LYS B C 1
ATOM 3791 O O . LYS B 1 185 ? 53.308 18.059 95.389 1.00 15.12 181 LYS B O 1
ATOM 3797 N N . ALA B 1 186 ? 54.360 19.519 94.042 1.00 13.97 182 ALA B N 1
ATOM 3798 C CA . ALA B 1 186 ? 54.555 18.565 92.937 1.00 13.98 182 ALA B CA 1
ATOM 3799 C C . ALA B 1 186 ? 55.379 17.344 93.400 1.00 14.51 182 ALA B C 1
ATOM 3800 O O . ALA B 1 186 ? 55.048 16.217 93.068 1.00 15.41 182 ALA B O 1
ATOM 3802 N N . VAL B 1 187 ? 56.426 17.572 94.196 1.00 14.60 183 VAL B N 1
ATOM 3803 C CA . VAL B 1 187 ? 57.199 16.452 94.749 1.00 15.70 183 VAL B CA 1
ATOM 3804 C C . VAL B 1 187 ? 56.388 15.626 95.752 1.00 17.12 183 VAL B C 1
ATOM 3805 O O . VAL B 1 187 ? 56.361 14.389 95.689 1.00 17.47 183 VAL B O 1
ATOM 3809 N N . LYS B 1 188 ? 55.699 16.308 96.661 1.00 17.94 184 LYS B N 1
ATOM 3810 C CA . LYS B 1 188 ? 54.863 15.601 97.627 1.00 20.50 184 LYS B CA 1
ATOM 3811 C C . LYS B 1 188 ? 53.718 14.802 96.944 1.00 20.29 184 LYS B C 1
ATOM 3812 O O . LYS B 1 188 ? 53.342 13.729 97.423 1.00 21.75 184 LYS B O 1
ATOM 3818 N N . ASP B 1 189 ? 53.185 15.307 95.837 1.00 18.96 185 ASP B N 1
ATOM 3819 C CA . ASP B 1 189 ? 52.137 14.591 95.083 1.00 19.29 185 ASP B CA 1
ATOM 3820 C C . ASP B 1 189 ? 52.706 13.428 94.260 1.00 20.24 185 ASP B C 1
ATOM 3821 O O . ASP B 1 189 ? 51.931 12.660 93.694 1.00 21.04 185 ASP B O 1
ATOM 3826 N N . GLY B 1 190 ? 54.031 13.299 94.196 1.00 19.56 186 GLY B N 1
ATOM 3827 C CA . GLY B 1 190 ? 54.673 12.291 93.333 1.00 20.20 186 GLY B CA 1
ATOM 3828 C C . GLY B 1 190 ? 54.566 12.580 91.835 1.00 19.92 186 GLY B C 1
ATOM 3829 O O . GLY B 1 190 ? 54.712 11.655 91.015 1.00 20.20 186 GLY B O 1
ATOM 3830 N N . LEU B 1 191 ? 54.363 13.857 91.472 1.00 18.35 187 LEU B N 1
ATOM 3831 C CA . LEU B 1 191 ? 54.266 14.256 90.064 1.00 18.56 187 LEU B CA 1
ATOM 3832 C C . LEU B 1 191 ? 55.607 14.223 89.383 1.00 18.66 187 LEU B C 1
ATOM 3833 O O . LEU B 1 191 ? 55.682 13.978 88.176 1.00 19.05 187 LEU B O 1
ATOM 3838 N N . ILE B 1 192 ? 56.654 14.532 90.135 1.00 19.15 188 ILE B N 1
ATOM 3839 C CA . ILE B 1 192 ? 58.003 14.571 89.580 1.00 19.17 188 ILE B CA 1
ATOM 3840 C C . ILE B 1 192 ? 58.970 13.754 90.416 1.00 19.59 188 ILE B C 1
ATOM 3841 O O . ILE B 1 192 ? 58.796 13.633 91.620 1.00 20.07 188 ILE B O 1
ATOM 3846 N N . ASP B 1 193 ? 59.977 13.185 89.755 1.00 19.38 189 ASP B N 1
ATOM 3847 C CA . ASP B 1 193 ? 60.934 12.313 90.412 1.00 19.77 189 ASP B CA 1
ATOM 3848 C C . ASP B 1 193 ? 62.179 13.134 90.673 1.00 18.78 189 ASP B C 1
ATOM 3849 O O . ASP B 1 193 ? 62.898 13.471 89.717 1.00 17.72 189 ASP B O 1
ATOM 3854 N N . PRO B 1 194 ? 62.471 13.420 91.957 1.00 18.61 190 PRO B N 1
ATOM 3855 C CA . PRO B 1 194 ? 63.597 14.344 92.206 1.00 17.73 190 PRO B CA 1
ATOM 3856 C C . PRO B 1 194 ? 64.943 13.843 91.719 1.00 17.90 190 PRO B C 1
ATOM 3857 O O . PRO B 1 194 ? 65.706 14.637 91.159 1.00 16.96 190 PRO B O 1
ATOM 3861 N N . LYS B 1 195 ? 65.227 12.540 91.897 1.00 18.75 191 LYS B N 1
ATOM 3862 C CA . LYS B 1 195 ? 66.502 11.974 91.447 1.00 18.99 191 LYS B CA 1
ATOM 3863 C C . LYS B 1 195 ? 66.718 12.064 89.918 1.00 18.73 191 LYS B C 1
ATOM 3864 O O . LYS B 1 195 ? 67.865 12.107 89.456 1.00 18.25 191 LYS B O 1
ATOM 3866 N N . ALA B 1 196 ? 65.622 12.114 89.149 1.00 17.93 192 ALA B N 1
ATOM 3867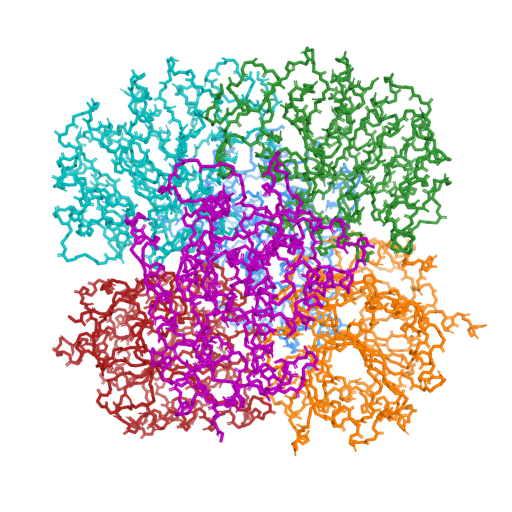 C CA . ALA B 1 196 ? 65.663 12.219 87.687 1.00 17.06 192 ALA B CA 1
ATOM 3868 C C . ALA B 1 196 ? 65.207 13.594 87.220 1.00 15.97 192 ALA B C 1
ATOM 3869 O O . ALA B 1 196 ? 64.801 13.770 86.063 1.00 16.03 192 ALA B O 1
ATOM 3871 N N . SER B 1 197 ? 65.347 14.594 88.093 1.00 14.90 193 SER B N 1
ATOM 3872 C CA . SER B 1 197 ? 64.980 15.972 87.764 1.00 13.45 193 SER B CA 1
ATOM 3873 C C . SER B 1 197 ? 66.166 16.871 88.030 1.00 13.19 193 SER B C 1
ATOM 3874 O O . SER B 1 197 ? 67.070 16.513 88.771 1.00 12.92 193 SER B O 1
ATOM 3877 N N . VAL B 1 198 ? 66.143 18.052 87.441 1.00 12.61 194 VAL B N 1
ATOM 3878 C CA . VAL B 1 198 ? 67.316 18.927 87.526 1.00 12.87 194 VAL B CA 1
ATOM 3879 C C . VAL B 1 198 ? 66.901 20.386 87.471 1.00 12.39 194 VAL B C 1
ATOM 3880 O O . VAL B 1 198 ? 66.004 20.775 86.690 1.00 12.10 194 VAL B O 1
ATOM 3884 N N . GLN B 1 199 ? 67.576 21.195 88.289 1.00 12.06 195 GLN B N 1
ATOM 3885 C CA . GLN B 1 199 ? 67.293 22.620 88.377 1.00 12.10 195 GLN B CA 1
ATOM 3886 C C . GLN B 1 199 ? 68.570 23.357 87.977 1.00 11.91 195 GLN B C 1
ATOM 3887 O O . GLN B 1 199 ? 69.636 23.057 88.493 1.00 13.15 195 GLN B O 1
ATOM 3893 N N . VAL B 1 200 ? 68.438 24.292 87.048 1.00 11.37 196 VAL B N 1
ATOM 3894 C CA . VAL B 1 200 ? 69.588 24.895 86.354 1.00 11.52 196 VAL B CA 1
ATOM 3895 C C . VAL B 1 200 ? 69.548 26.427 86.498 1.00 10.84 196 VAL B C 1
ATOM 3896 O O . VAL B 1 200 ? 68.539 27.065 86.167 1.00 10.76 196 VAL B O 1
ATOM 3900 N N . GLY B 1 201 ? 70.647 27.007 86.980 1.00 10.92 197 GLY B N 1
ATOM 3901 C CA . GLY B 1 201 ? 70.758 28.458 87.163 1.00 10.67 197 GLY B CA 1
ATOM 3902 C C . GLY B 1 201 ? 70.395 28.921 88.578 1.00 10.68 197 GLY B C 1
ATOM 3903 O O . GLY B 1 201 ? 70.398 30.128 88.875 1.00 10.13 197 GLY B O 1
ATOM 3904 N N . ILE B 1 202 ? 70.098 27.958 89.449 1.00 10.39 198 ILE B N 1
ATOM 3905 C CA . ILE B 1 202 ? 69.739 28.223 90.858 1.00 10.36 198 ILE B CA 1
ATOM 3906 C C . ILE B 1 202 ? 70.741 29.142 91.545 1.00 10.81 198 ILE B C 1
ATOM 3907 O O . ILE B 1 202 ? 71.949 28.981 91.414 1.00 11.15 198 ILE B O 1
ATOM 3912 N N . ARG B 1 203 ? 70.231 30.119 92.280 1.00 10.25 199 ARG B N 1
ATOM 3913 C CA . ARG B 1 203 ? 71.107 31.013 93.033 1.00 10.51 199 ARG B CA 1
ATOM 3914 C C . ARG B 1 203 ? 70.349 31.620 94.211 1.00 10.90 199 ARG B C 1
ATOM 3915 O O . ARG B 1 203 ? 70.625 32.763 94.636 1.00 11.01 199 ARG B O 1
ATOM 3923 N N . THR B 1 204 ? 69.455 30.806 94.798 1.00 10.86 200 THR B N 1
ATOM 3924 C CA . THR B 1 204 ? 68.793 31.161 96.048 1.00 11.39 200 THR B CA 1
ATOM 3925 C C . THR B 1 204 ? 68.731 29.923 96.924 1.00 11.67 200 THR B C 1
ATOM 3926 O O . THR B 1 204 ? 68.834 28.790 96.416 1.00 11.30 200 THR B O 1
ATOM 3930 N N . TRP B 1 205 ? 68.591 30.154 98.222 1.00 12.28 201 TRP B N 1
ATOM 3931 C CA . TRP B 1 205 ? 68.817 29.104 99.214 1.00 12.88 201 TRP B CA 1
ATOM 3932 C C . TRP B 1 205 ? 67.563 28.427 99.696 1.00 13.23 201 TRP B C 1
ATOM 3933 O O . TRP B 1 205 ? 66.593 29.094 100.054 1.00 13.04 201 TRP B O 1
ATOM 3944 N N . ASN B 1 206 ? 67.622 27.097 99.782 1.00 13.45 202 ASN B N 1
ATOM 3945 C CA . ASN B 1 206 ? 66.582 26.305 100.465 1.00 14.27 202 ASN B CA 1
ATOM 3946 C C . ASN B 1 206 ? 67.280 25.321 101.393 1.00 15.08 202 ASN B C 1
ATOM 3947 O O . ASN B 1 206 ? 68.282 24.705 101.014 1.00 15.42 202 ASN B O 1
ATOM 3952 N N . ASP B 1 207 ? 66.778 25.206 102.620 1.00 16.47 203 ASP B N 1
ATOM 3953 C CA . ASP B 1 207 ? 67.291 24.222 103.585 1.00 17.68 203 ASP B CA 1
ATOM 3954 C C . ASP B 1 207 ? 67.048 22.776 103.100 1.00 17.65 203 ASP B C 1
ATOM 3955 O O . ASP B 1 207 ? 67.701 21.832 103.561 1.00 18.06 203 ASP B O 1
ATOM 3960 N N . ASP B 1 208 ? 66.099 22.597 102.198 1.00 17.03 204 ASP B N 1
ATOM 3961 C CA . ASP B 1 208 ? 65.759 21.245 101.745 1.00 17.42 204 ASP B CA 1
ATOM 3962 C C . ASP B 1 208 ? 65.323 21.268 100.274 1.00 16.30 204 ASP B C 1
ATOM 3963 O O . ASP B 1 208 ? 64.176 21.573 99.965 1.00 15.95 204 ASP B O 1
ATOM 3968 N N . TYR B 1 209 ? 66.248 20.936 99.383 1.00 15.71 205 TYR B N 1
ATOM 3969 C CA . TYR B 1 209 ? 65.995 20.955 97.944 1.00 15.26 205 TYR B CA 1
ATOM 3970 C C . TYR B 1 209 ? 65.308 19.656 97.499 1.00 15.51 205 TYR B C 1
ATOM 3971 O O . TYR B 1 209 ? 65.133 19.424 96.282 1.00 15.66 205 TYR B O 1
ATOM 3980 N N . LEU B 1 210 ? 64.956 18.819 98.478 1.00 16.29 206 LEU B N 1
ATOM 3981 C CA . LEU B 1 210 ? 64.126 17.604 98.248 1.00 16.95 206 LEU B CA 1
ATOM 3982 C C . LEU B 1 210 ? 64.811 16.537 97.369 1.00 17.52 206 LEU B C 1
ATOM 3983 O O . LEU B 1 210 ? 64.153 15.698 96.749 1.00 17.54 206 LEU B O 1
ATOM 3988 N N . GLY B 1 211 ? 66.137 16.573 97.315 1.00 17.85 207 GLY B N 1
ATOM 3989 C CA . GLY B 1 211 ? 66.896 15.581 96.549 1.00 18.47 207 GLY B CA 1
ATOM 3990 C C . GLY B 1 211 ? 66.939 15.845 95.045 1.00 17.75 207 GLY B C 1
ATOM 3991 O O . GLY B 1 211 ? 67.422 15.005 94.297 1.00 17.66 207 GLY B O 1
ATOM 3992 N N . ILE B 1 212 ? 66.391 16.972 94.588 1.00 16.67 208 ILE B N 1
ATOM 3993 C CA . ILE B 1 212 ? 66.459 17.350 93.166 1.00 15.60 208 ILE B CA 1
ATOM 3994 C C . ILE B 1 212 ? 67.917 17.740 92.842 1.00 15.05 208 ILE B C 1
ATOM 3995 O O . ILE B 1 212 ? 68.562 18.407 93.651 1.00 15.65 208 ILE B O 1
ATOM 4000 N N . ASN B 1 213 ? 68.431 17.301 91.691 1.00 14.93 209 ASN B N 1
ATOM 4001 C CA . ASN B 1 213 ? 69.785 17.697 91.258 1.00 14.88 209 ASN B CA 1
ATOM 4002 C C . ASN B 1 213 ? 69.826 19.190 90.953 1.00 14.37 209 ASN B C 1
ATOM 4003 O O . ASN B 1 213 ? 68.963 19.692 90.238 1.00 13.49 209 ASN B O 1
ATOM 4008 N N . VAL B 1 214 ? 70.826 19.897 91.501 1.00 14.36 210 VAL B N 1
ATOM 4009 C CA . VAL B 1 214 ? 70.914 21.366 91.324 1.00 13.51 210 VAL B CA 1
ATOM 4010 C C . VAL B 1 214 ? 72.239 21.696 90.642 1.00 13.78 210 VAL B C 1
ATOM 4011 O O . VAL B 1 214 ? 73.308 21.280 91.120 1.00 15.05 210 VAL B O 1
ATOM 4015 N N . LEU B 1 215 ? 72.156 22.416 89.525 1.00 13.20 211 LEU B N 1
ATOM 4016 C CA . LEU B 1 215 ? 73.323 22.940 88.829 1.00 13.41 211 LEU B CA 1
ATOM 4017 C C . LEU B 1 215 ? 73.185 24.459 88.994 1.00 13.16 211 LEU B C 1
ATOM 4018 O O . LEU B 1 215 ? 72.439 25.098 88.252 1.00 12.90 211 LEU B O 1
ATOM 4023 N N . ASP B 1 216 ? 73.863 25.014 90.002 1.00 13.10 212 ASP B N 1
ATOM 4024 C CA . ASP B 1 216 ? 73.614 26.416 90.315 1.00 12.73 212 ASP B CA 1
ATOM 4025 C C . ASP B 1 216 ? 74.229 27.350 89.269 1.00 12.61 212 ASP B C 1
ATOM 4026 O O . ASP B 1 216 ? 74.985 26.904 88.389 1.00 12.13 212 ASP B O 1
ATOM 4031 N N . ALA B 1 217 ? 73.836 28.628 89.298 1.00 11.73 213 ALA B N 1
ATOM 4032 C CA . ALA B 1 217 ? 74.395 29.581 88.348 1.00 11.88 213 ALA B CA 1
ATOM 4033 C C . ALA B 1 217 ? 75.937 29.524 88.305 1.00 12.29 213 ALA B C 1
ATOM 4034 O O . ALA B 1 217 ? 76.521 29.475 87.223 1.00 12.70 213 ALA B O 1
ATOM 4036 N N . ALA B 1 218 ? 76.589 29.502 89.467 1.00 12.94 214 ALA B N 1
ATOM 4037 C CA . ALA B 1 218 ? 78.058 29.449 89.498 1.00 13.79 214 ALA B CA 1
ATOM 4038 C C . ALA B 1 218 ? 78.582 28.204 88.783 1.00 14.23 214 ALA B C 1
ATOM 4039 O O . ALA B 1 218 ? 79.603 28.256 88.087 1.00 14.89 214 ALA B O 1
ATOM 4041 N N . TRP B 1 219 ? 77.854 27.106 88.932 1.00 14.37 215 TRP B N 1
ATOM 4042 C CA . TRP B 1 219 ? 78.280 25.836 88.335 1.00 15.03 215 TRP B CA 1
ATOM 4043 C C . TRP B 1 219 ? 78.221 25.944 86.827 1.00 14.69 215 TRP B C 1
ATOM 4044 O O . TRP B 1 219 ? 79.136 25.504 86.118 1.00 14.89 215 TRP B O 1
ATOM 4055 N N . VAL B 1 220 ? 77.154 26.561 86.318 1.00 14.24 216 VAL B N 1
ATOM 4056 C CA . VAL B 1 220 ? 76.984 26.725 84.889 1.00 14.18 216 VAL B CA 1
ATOM 4057 C C . VAL B 1 220 ? 78.083 27.634 84.345 1.00 14.71 216 VAL B C 1
ATOM 4058 O O . VAL B 1 220 ? 78.665 27.341 83.309 1.00 15.34 216 VAL B O 1
ATOM 4062 N N . HIS B 1 221 ? 78.385 28.714 85.063 1.00 14.46 217 HIS B N 1
ATOM 4063 C CA . HIS B 1 221 ? 79.420 29.643 84.629 1.00 14.93 217 HIS B CA 1
ATOM 4064 C C . HIS B 1 221 ? 80.772 28.957 84.601 1.00 15.58 217 HIS B C 1
ATOM 4065 O O . HIS B 1 221 ? 81.565 29.184 83.699 1.00 16.00 217 HIS B O 1
ATOM 4072 N N . GLU B 1 222 ? 81.035 28.139 85.610 1.00 22.86 218 GLU B N 1
ATOM 4073 C CA . GLU B 1 222 ? 82.313 27.433 85.730 1.00 24.52 218 GLU B CA 1
ATOM 4074 C C . GLU B 1 222 ? 82.506 26.348 84.656 1.00 22.36 218 GLU B C 1
ATOM 4075 O O . GLU B 1 222 ? 83.592 26.213 84.093 1.00 23.60 218 GLU B O 1
ATOM 4081 N N . HIS B 1 223 ? 81.461 25.570 84.398 1.00 19.98 219 HIS B N 1
ATOM 4082 C CA . HIS B 1 223 ? 81.589 24.357 83.588 1.00 19.80 219 HIS B CA 1
ATOM 4083 C C . HIS B 1 223 ? 81.153 24.527 82.170 1.00 18.85 219 HIS B C 1
ATOM 4084 O O . HIS B 1 223 ? 81.614 23.787 81.287 1.00 20.37 219 HIS B O 1
ATOM 4091 N N . GLY B 1 224 ? 80.243 25.469 81.932 1.00 17.34 220 GLY B N 1
ATOM 4092 C CA . GLY B 1 224 ? 79.856 25.835 80.567 1.00 18.46 220 GLY B CA 1
ATOM 4093 C C . GLY B 1 224 ? 78.613 25.112 80.089 1.00 17.81 220 GLY B C 1
ATOM 4094 O O . GLY B 1 224 ? 78.142 24.174 80.732 1.00 16.86 220 GLY B O 1
ATOM 4095 N N . ALA B 1 225 ? 78.090 25.560 78.950 1.00 19.60 221 ALA B N 1
ATOM 4096 C CA . ALA B 1 225 ? 76.816 25.073 78.438 1.00 19.61 221 ALA B CA 1
ATOM 4097 C C . ALA B 1 225 ? 76.848 23.604 78.021 1.00 19.73 221 ALA B C 1
ATOM 4098 O O . ALA B 1 225 ? 75.896 22.870 78.304 1.00 19.01 221 ALA B O 1
ATOM 4100 N N . ARG B 1 226 ? 77.932 23.152 77.376 1.00 21.14 222 ARG B N 1
ATOM 4101 C CA . ARG B 1 226 ? 77.976 21.760 76.898 1.00 22.72 222 ARG B CA 1
ATOM 4102 C C . ARG B 1 226 ? 77.957 20.820 78.102 1.00 20.18 222 ARG B C 1
ATOM 4103 O O . ARG B 1 226 ? 77.231 19.833 78.116 1.00 20.51 222 ARG B O 1
ATOM 4105 N N . ALA B 1 227 ? 78.748 21.139 79.123 1.00 18.63 223 ALA B N 1
ATOM 4106 C CA . ALA B 1 227 ? 78.804 20.324 80.333 1.00 17.97 223 ALA B CA 1
ATOM 4107 C C . ALA B 1 227 ? 77.438 20.269 81.045 1.00 16.73 223 ALA B C 1
ATOM 4108 O O . ALA B 1 227 ? 77.014 19.225 81.545 1.00 17.48 223 ALA B O 1
ATOM 4110 N N . THR B 1 228 ? 76.744 21.403 81.038 1.00 15.55 224 THR B N 1
ATOM 4111 C CA . THR B 1 228 ? 75.439 21.512 81.689 1.00 15.46 224 THR B CA 1
ATOM 4112 C C . THR B 1 228 ? 74.433 20.658 80.931 1.00 16.88 224 THR B C 1
ATOM 4113 O O . THR B 1 228 ? 73.694 19.863 81.512 1.00 16.77 224 THR B O 1
ATOM 4117 N N . LEU B 1 229 ? 74.439 20.831 79.615 1.00 18.47 225 LEU B N 1
ATOM 4118 C CA . LEU B 1 229 ? 73.576 20.087 78.739 1.00 21.44 225 LEU B CA 1
ATOM 4119 C C . LEU B 1 229 ? 73.796 18.582 78.918 1.00 22.06 225 LEU B C 1
ATOM 4120 O O . LEU B 1 229 ? 72.841 17.805 78.971 1.00 23.24 225 LEU B O 1
ATOM 4125 N N . GLU B 1 230 ? 75.055 18.172 79.017 1.00 22.45 226 GLU B N 1
ATOM 4126 C CA . GLU B 1 230 ? 75.365 16.748 79.151 1.00 24.45 226 GLU B CA 1
ATOM 4127 C C . GLU B 1 230 ? 74.938 16.184 80.507 1.00 23.40 226 GLU B C 1
ATOM 4128 O O . GLU B 1 230 ? 74.460 15.044 80.596 1.00 24.77 226 GLU B O 1
ATOM 4134 N N . ARG B 1 231 ? 75.056 17.005 81.554 1.00 20.66 227 ARG B N 1
ATOM 4135 C CA . ARG B 1 231 ? 74.594 16.599 82.876 1.00 20.78 227 ARG B CA 1
ATOM 4136 C C . ARG B 1 231 ? 73.052 16.439 82.904 1.00 20.72 227 ARG B C 1
ATOM 4137 O O . ARG B 1 231 ? 72.548 15.471 83.481 1.00 22.30 227 ARG B O 1
ATOM 4145 N N . ILE B 1 232 ? 72.325 17.375 82.280 1.00 17.98 228 ILE B N 1
ATOM 4146 C CA . ILE B 1 232 ? 70.861 17.255 82.115 1.00 17.81 228 ILE B CA 1
ATOM 4147 C C . ILE B 1 232 ? 70.472 15.933 81.434 1.00 19.57 228 ILE B C 1
ATOM 4148 O O . ILE B 1 232 ? 69.635 15.188 81.944 1.00 19.52 228 ILE B O 1
ATOM 4153 N N . GLU B 1 233 ? 71.115 15.632 80.308 1.00 20.61 229 GLU B N 1
ATOM 4154 C CA . GLU B 1 233 ? 70.823 14.403 79.561 1.00 22.40 229 GLU B CA 1
ATOM 4155 C C . GLU B 1 233 ? 71.062 13.170 80.422 1.00 22.58 229 GLU B C 1
ATOM 4156 O O . GLU B 1 233 ? 70.267 12.216 80.417 1.00 23.16 229 GLU B O 1
ATOM 4162 N N . SER B 1 234 ? 72.147 13.209 81.191 1.00 22.63 230 SER B N 1
ATOM 4163 C CA . SER B 1 234 ? 72.525 12.112 82.065 1.00 23.32 230 SER B CA 1
ATOM 4164 C C . SER B 1 234 ? 71.479 11.867 83.158 1.00 22.62 230 SER B C 1
ATOM 4165 O O . SER B 1 234 ? 71.153 10.727 83.496 1.00 22.87 230 SER B O 1
ATOM 4168 N N . ILE B 1 235 ? 70.942 12.957 83.691 1.00 20.55 231 ILE B N 1
ATOM 4169 C CA . ILE B 1 235 ? 69.966 12.877 84.771 1.00 19.61 231 ILE B CA 1
ATOM 4170 C C . ILE B 1 235 ? 68.595 12.364 84.288 1.00 19.17 231 ILE B C 1
ATOM 4171 O O . ILE B 1 235 ? 67.997 11.487 84.925 1.00 19.92 231 ILE B O 1
ATOM 4176 N N . VAL B 1 236 ? 68.101 12.904 83.178 1.00 18.70 232 VAL B N 1
ATOM 4177 C CA . VAL B 1 236 ? 66.750 12.542 82.723 1.00 18.98 232 VAL B CA 1
ATOM 4178 C C . VAL B 1 236 ? 66.694 11.257 81.879 1.00 19.90 232 VAL B C 1
ATOM 4179 O O . VAL B 1 236 ? 65.636 10.631 81.763 1.00 20.46 232 VAL B O 1
ATOM 4183 N N . GLY B 1 237 ? 67.830 10.869 81.300 1.00 20.89 233 GLY B N 1
ATOM 4184 C CA . GLY B 1 237 ? 67.890 9.695 80.418 1.00 22.39 233 GLY B CA 1
ATOM 4185 C C . GLY B 1 237 ? 66.767 9.763 79.395 1.00 22.25 233 GLY B C 1
ATOM 4186 O O . GLY B 1 237 ? 66.601 10.780 78.718 1.00 22.02 233 GLY B O 1
ATOM 4187 N N . GLY B 1 238 ? 65.973 8.691 79.301 1.00 23.52 234 GLY B N 1
ATOM 4188 C CA . GLY B 1 238 ? 64.867 8.677 78.348 1.00 23.68 234 GLY B CA 1
ATOM 4189 C C . GLY B 1 238 ? 63.492 8.812 78.987 1.00 22.95 234 GLY B C 1
ATOM 4190 O O . GLY B 1 238 ? 62.469 8.475 78.361 1.00 23.28 234 GLY B O 1
ATOM 4191 N N . ARG B 1 239 ? 63.459 9.288 80.231 1.00 21.78 235 ARG B N 1
ATOM 4192 C CA . ARG B 1 239 ? 62.208 9.453 80.947 1.00 20.92 235 ARG B CA 1
ATOM 4193 C C . ARG B 1 239 ? 61.407 10.600 80.328 1.00 19.62 235 ARG B C 1
ATOM 4194 O O . ARG B 1 239 ? 61.982 11.545 79.766 1.00 19.23 235 ARG B O 1
ATOM 4196 N N . PRO B 1 240 ? 60.075 10.508 80.394 1.00 19.30 236 PRO B N 1
ATOM 4197 C CA . PRO B 1 240 ? 59.240 11.614 79.932 1.00 17.87 236 PRO B CA 1
ATOM 4198 C C . PRO B 1 240 ? 59.588 12.848 80.730 1.00 16.65 236 PRO B C 1
ATOM 4199 O O . PRO B 1 240 ? 59.584 12.799 81.967 1.00 16.34 236 PRO B O 1
ATOM 4203 N N . ALA B 1 241 ? 59.903 13.926 80.033 1.00 15.15 237 ALA B N 1
ATOM 4204 C CA . ALA B 1 241 ? 60.433 15.121 80.697 1.00 14.30 237 ALA B CA 1
ATOM 4205 C C . ALA B 1 241 ? 59.616 16.341 80.335 1.00 13.52 237 ALA B C 1
ATOM 4206 O O . ALA B 1 241 ? 59.265 16.519 79.182 1.00 13.65 237 ALA B O 1
ATOM 4208 N N . TYR B 1 242 ? 59.368 17.186 81.326 1.00 13.05 238 TYR B N 1
ATOM 4209 C CA . TYR B 1 242 ? 58.678 18.462 81.116 1.00 12.41 238 TYR B CA 1
ATOM 4210 C C . TYR B 1 242 ? 59.708 19.556 81.397 1.00 11.74 238 TYR B C 1
ATOM 4211 O O . TYR B 1 242 ? 60.376 19.514 82.421 1.00 11.79 238 TYR B O 1
ATOM 4220 N N . LEU B 1 243 ? 59.832 20.528 80.496 1.00 11.35 239 LEU B N 1
ATOM 4221 C CA . LEU B 1 243 ? 60.847 21.576 80.665 1.00 11.14 239 LEU B CA 1
ATOM 4222 C C . LEU B 1 243 ? 60.137 22.858 81.046 1.00 10.72 239 LEU B C 1
ATOM 4223 O O . LEU B 1 243 ? 59.247 23.304 80.317 1.00 11.10 239 LEU B O 1
ATOM 4228 N N . THR B 1 244 ? 60.529 23.458 82.165 1.00 10.80 240 THR B N 1
ATOM 4229 C CA . THR B 1 244 ? 59.888 24.692 82.627 1.00 10.60 240 THR B CA 1
ATOM 4230 C C . THR B 1 244 ? 60.969 25.755 82.720 1.00 10.59 240 THR B C 1
ATOM 4231 O O . THR B 1 244 ? 61.970 25.568 83.412 1.00 11.06 240 THR B O 1
ATOM 4235 N N . PHE B 1 245 ? 60.795 26.825 81.967 1.00 10.09 241 PHE B N 1
ATOM 4236 C CA . PHE B 1 245 ? 61.813 27.870 81.898 1.00 10.20 241 PHE B CA 1
ATOM 4237 C C . PHE B 1 245 ? 61.305 29.161 82.521 1.00 9.97 241 PHE B C 1
ATOM 4238 O O . PHE B 1 245 ? 60.482 29.858 81.916 1.00 9.89 241 PHE B O 1
ATOM 4246 N N . ASP B 1 246 ? 61.807 29.479 83.708 1.00 10.37 242 ASP B N 1
ATOM 4247 C CA . ASP B 1 246 ? 61.497 30.756 84.372 1.00 10.20 242 ASP B CA 1
ATOM 4248 C C . ASP B 1 246 ? 62.533 31.746 83.832 1.00 9.80 242 ASP B C 1
ATOM 4249 O O . ASP B 1 246 ? 63.715 31.528 83.991 1.00 9.79 242 ASP B O 1
ATOM 4254 N N . ILE B 1 247 ? 62.081 32.792 83.137 1.00 9.04 243 ILE B N 1
ATOM 4255 C CA . ILE B 1 247 ? 62.979 33.771 82.522 1.00 9.43 243 ILE B CA 1
ATOM 4256 C C . ILE B 1 247 ? 63.977 34.396 83.520 1.00 9.38 243 ILE B C 1
ATOM 4257 O O . ILE B 1 247 ? 65.066 34.828 83.116 1.00 9.29 243 ILE B O 1
ATOM 4262 N N . ASP B 1 248 ? 63.649 34.378 84.813 1.00 9.09 244 ASP B N 1
ATOM 4263 C CA . ASP B 1 248 ? 64.593 34.893 85.830 1.00 9.70 244 ASP B CA 1
ATOM 4264 C C . ASP B 1 248 ? 65.810 33.988 86.058 1.00 9.58 244 ASP B C 1
ATOM 4265 O O . ASP B 1 248 ? 66.710 34.329 86.826 1.00 9.84 244 ASP B O 1
ATOM 4270 N N . CYS B 1 249 ? 65.841 32.843 85.364 1.00 9.89 245 CYS B N 1
ATOM 4271 C CA . CYS B 1 249 ? 67.101 32.067 85.230 1.00 9.87 245 CYS B CA 1
ATOM 4272 C C . CYS B 1 249 ? 68.203 33.016 84.647 1.00 9.59 245 CYS B C 1
ATOM 4273 O O . CYS B 1 249 ? 69.356 33.004 85.087 1.00 9.55 245 CYS B O 1
ATOM 4276 N N . LEU B 1 250 ? 67.806 33.856 83.696 1.00 8.90 246 LEU B N 1
ATOM 4277 C CA . LEU B 1 250 ? 68.736 34.781 83.068 1.00 8.76 246 LEU B CA 1
ATOM 4278 C C . LEU B 1 250 ? 69.075 35.899 84.053 1.00 8.29 246 LEU B C 1
ATOM 4279 O O . LEU B 1 250 ? 68.238 36.281 84.882 1.00 8.56 246 LEU B O 1
ATOM 4284 N N . ASP B 1 251 ? 70.305 36.390 83.970 1.00 8.28 247 ASP B N 1
ATOM 4285 C CA . ASP B 1 251 ? 70.690 37.550 84.752 1.00 7.96 247 ASP B CA 1
ATOM 4286 C C . ASP B 1 251 ? 69.729 38.701 84.479 1.00 7.85 247 ASP B C 1
ATOM 4287 O O . ASP B 1 251 ? 69.264 38.838 83.361 1.00 7.61 247 ASP B O 1
ATOM 4292 N N . PRO B 1 252 ? 69.457 39.537 85.492 1.00 7.89 248 PRO B N 1
ATOM 4293 C CA . PRO B 1 252 ? 68.635 40.751 85.252 1.00 7.94 248 PRO B CA 1
ATOM 4294 C C . PRO B 1 252 ? 69.109 41.641 84.102 1.00 7.92 248 PRO B C 1
ATOM 4295 O O . PRO B 1 252 ? 68.294 42.376 83.531 1.00 7.87 248 PRO B O 1
ATOM 4299 N N . ALA B 1 253 ? 70.387 41.580 83.731 1.00 8.25 249 ALA B N 1
ATOM 4300 C CA . ALA B 1 253 ? 70.843 42.349 82.564 1.00 8.55 249 ALA B CA 1
ATOM 4301 C C . ALA B 1 253 ? 70.146 41.904 81.278 1.00 8.44 249 ALA B C 1
ATOM 4302 O O . ALA B 1 253 ? 69.837 42.743 80.397 1.00 8.72 249 ALA B O 1
ATOM 4304 N N . PHE B 1 254 ? 69.909 40.586 81.173 1.00 8.55 250 PHE B N 1
ATOM 4305 C CA . PHE B 1 254 ? 69.295 39.996 79.999 1.00 8.39 250 PHE B CA 1
ATOM 4306 C C . PHE B 1 254 ? 67.787 39.886 80.177 1.00 8.24 250 PHE B C 1
ATOM 4307 O O . PHE B 1 254 ? 67.048 39.886 79.176 1.00 8.64 250 PHE B O 1
ATOM 4315 N N . ALA B 1 255 ? 67.327 39.811 81.432 1.00 7.89 251 ALA B N 1
ATOM 4316 C CA . ALA B 1 255 ? 65.891 39.595 81.699 1.00 7.81 251 ALA B CA 1
ATOM 4317 C C . ALA B 1 255 ? 65.462 40.549 82.837 1.00 7.58 251 ALA B C 1
ATOM 4318 O O . ALA B 1 255 ? 65.162 40.094 83.945 1.00 7.90 251 ALA B O 1
ATOM 4320 N N . PRO B 1 256 ? 65.428 41.866 82.556 1.00 7.82 252 PRO B N 1
ATOM 4321 C CA . PRO B 1 256 ? 65.011 42.813 83.619 1.00 7.76 252 PRO B CA 1
ATOM 4322 C C . PRO B 1 256 ? 63.511 42.718 83.913 1.00 7.86 252 PRO B C 1
ATOM 4323 O O . PRO B 1 256 ? 63.057 43.099 85.012 1.00 8.03 252 PRO B O 1
ATOM 4327 N N . GLY B 1 257 ? 62.763 42.240 82.922 1.00 7.95 253 GLY B N 1
ATOM 4328 C CA . GLY B 1 257 ? 61.304 42.208 82.983 1.00 8.75 253 GLY B CA 1
ATOM 4329 C C . GLY B 1 257 ? 60.795 40.981 83.701 1.00 9.03 253 GLY B C 1
ATOM 4330 O O . GLY B 1 257 ? 60.193 40.117 83.096 1.00 8.99 253 GLY B O 1
ATOM 4331 N N . THR B 1 258 ? 61.008 40.931 85.010 1.00 9.29 254 THR B N 1
ATOM 4332 C CA . THR B 1 258 ? 60.579 39.770 85.781 1.00 9.37 254 THR B CA 1
ATOM 4333 C C . THR B 1 258 ? 60.288 40.187 87.222 1.00 8.98 254 THR B C 1
ATOM 4334 O O . THR B 1 258 ? 60.762 41.229 87.685 1.00 9.56 254 THR B O 1
ATOM 4338 N N . GLY B 1 259 ? 59.473 39.404 87.925 1.00 8.90 255 GLY B N 1
ATOM 4339 C CA . GLY B 1 259 ? 58.990 39.819 89.249 1.00 9.15 255 GLY B CA 1
ATOM 4340 C C . GLY B 1 259 ? 59.978 39.640 90.393 1.00 9.06 255 GLY B C 1
ATOM 4341 O O . GLY B 1 259 ? 59.869 40.332 91.402 1.00 8.81 255 GLY B O 1
ATOM 4342 N N . THR B 1 260 ? 60.914 38.684 90.252 1.00 9.04 256 THR B N 1
ATOM 4343 C CA . THR B 1 260 ? 61.890 38.348 91.310 1.00 9.46 256 THR B CA 1
ATOM 4344 C C . THR B 1 260 ? 63.308 38.243 90.740 1.00 9.53 256 THR B C 1
ATOM 4345 O O . THR B 1 260 ? 63.888 37.135 90.648 1.00 9.94 256 THR B O 1
ATOM 4349 N N . PRO B 1 261 ? 63.894 39.386 90.355 1.00 9.27 257 PRO B N 1
ATOM 4350 C CA . PRO B 1 261 ? 65.227 39.408 89.751 1.00 9.23 257 PRO B CA 1
ATOM 4351 C C . PRO B 1 261 ? 66.323 39.097 90.788 1.00 9.23 257 PRO B C 1
ATOM 4352 O O . PRO B 1 261 ? 66.323 39.666 91.913 1.00 9.32 257 PRO B O 1
ATOM 4356 N N . VAL B 1 262 ? 67.280 38.259 90.383 1.00 8.78 258 VAL B N 1
ATOM 4357 C CA . VAL B 1 262 ? 68.386 37.869 91.279 1.00 8.88 258 VAL B CA 1
ATOM 4358 C C . VAL B 1 262 ? 69.704 38.006 90.499 1.00 8.86 258 VAL B C 1
ATOM 4359 O O . VAL B 1 262 ? 69.876 37.364 89.433 1.00 8.75 258 VAL B O 1
ATOM 4363 N N . ALA B 1 263 ? 70.623 38.822 91.015 1.00 8.58 259 ALA B N 1
ATOM 4364 C CA . ALA B 1 263 ? 71.900 39.044 90.313 1.00 8.72 259 ALA B CA 1
ATOM 4365 C C . ALA B 1 263 ? 72.701 37.736 90.151 1.00 9.09 259 ALA B C 1
ATOM 4366 O O . ALA B 1 263 ? 72.580 36.824 90.986 1.00 9.34 259 ALA B O 1
ATOM 4368 N N . GLY B 1 264 ? 73.541 37.694 89.115 1.00 9.19 260 GLY B N 1
ATOM 4369 C CA . GLY B 1 264 ? 74.520 36.593 88.908 1.00 9.37 260 GLY B CA 1
ATOM 4370 C C . GLY B 1 264 ? 74.039 35.463 88.000 1.00 9.65 260 GLY B C 1
ATOM 4371 O O . GLY B 1 264 ? 74.526 34.328 88.106 1.00 10.32 260 GLY B O 1
ATOM 4372 N N . GLY B 1 265 ? 73.069 35.724 87.145 1.00 9.33 261 GLY B N 1
ATOM 4373 C CA . GLY B 1 265 ? 72.433 34.641 86.374 1.00 9.40 261 GLY B CA 1
ATOM 4374 C C . GLY B 1 265 ? 73.106 34.344 85.032 1.00 9.98 261 GLY B C 1
ATOM 4375 O O . GLY B 1 265 ? 74.230 34.777 84.755 1.00 10.70 261 GLY B O 1
ATOM 4376 N N . LEU B 1 266 ? 72.397 33.578 84.219 1.00 10.09 262 LEU B N 1
ATOM 4377 C CA . LEU B 1 266 ? 72.855 33.157 82.905 1.00 11.13 262 LEU B CA 1
ATOM 4378 C C . LEU B 1 266 ? 72.674 34.217 81.839 1.00 10.81 262 LEU B C 1
ATOM 4379 O O . LEU B 1 266 ? 71.775 35.046 81.919 1.00 10.71 262 LEU B O 1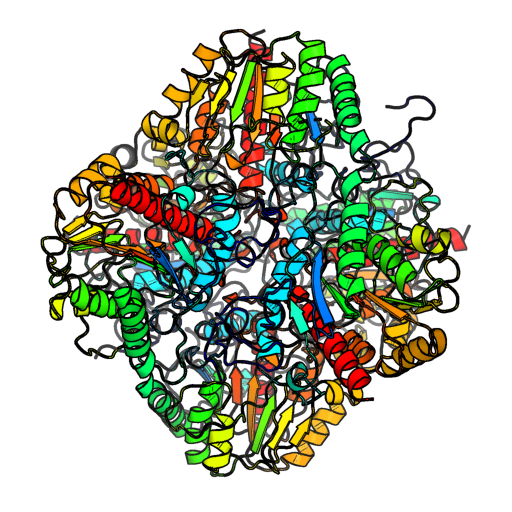
ATOM 4384 N N . SER B 1 267 ? 73.525 34.184 80.815 1.00 10.94 263 SER B N 1
ATOM 4385 C CA . SER B 1 267 ? 73.260 34.956 79.611 1.00 10.76 263 SER B CA 1
ATOM 4386 C C . SER B 1 267 ? 72.220 34.231 78.725 1.00 10.47 263 SER B C 1
ATOM 4387 O O . SER B 1 267 ? 72.037 33.025 78.863 1.00 10.11 263 SER B O 1
ATOM 4390 N N . SER B 1 268 ? 71.563 34.955 77.815 1.00 10.20 264 SER B N 1
ATOM 4391 C CA . SER B 1 268 ? 70.685 34.260 76.866 1.00 10.51 264 SER B CA 1
ATOM 4392 C C . SER B 1 268 ? 71.522 33.301 75.986 1.00 11.16 264 SER B C 1
ATOM 4393 O O . SER B 1 268 ? 71.020 32.237 75.599 1.00 11.45 264 SER B O 1
ATOM 4396 N N . ALA B 1 269 ? 72.778 33.671 75.673 1.00 11.21 265 ALA B N 1
ATOM 4397 C CA . ALA B 1 269 ? 73.648 32.793 74.889 1.00 11.99 265 ALA B CA 1
ATOM 4398 C C . ALA B 1 269 ? 73.818 31.438 75.582 1.00 12.38 265 ALA B C 1
ATOM 4399 O O . ALA B 1 269 ? 73.705 30.369 74.925 1.00 13.02 265 ALA B O 1
ATOM 4401 N N . GLN B 1 270 ? 74.128 31.459 76.871 1.00 12.13 266 GLN B N 1
ATOM 4402 C CA . GLN B 1 270 ? 74.272 30.196 77.632 1.00 12.89 266 GLN B CA 1
ATOM 4403 C C . GLN B 1 270 ? 72.976 29.388 77.644 1.00 12.45 266 GLN B C 1
ATOM 4404 O O . GLN B 1 270 ? 72.977 28.183 77.390 1.00 12.82 266 GLN B O 1
ATOM 4410 N N . ALA B 1 271 ? 71.873 30.045 77.981 1.00 11.63 267 ALA B N 1
ATOM 4411 C CA . ALA B 1 271 ? 70.600 29.341 78.070 1.00 11.26 267 ALA B CA 1
ATOM 4412 C C . ALA B 1 271 ? 70.207 28.708 76.730 1.00 11.60 267 ALA B C 1
ATOM 4413 O O . ALA B 1 271 ? 69.726 27.563 76.681 1.00 11.64 267 ALA B O 1
ATOM 4415 N N . LEU B 1 272 ? 70.353 29.475 75.652 1.00 11.39 268 LEU B N 1
ATOM 4416 C CA . LEU B 1 272 ? 69.912 28.989 74.351 1.00 11.99 268 LEU B CA 1
ATOM 4417 C C . LEU B 1 272 ? 70.824 27.845 73.883 1.00 12.52 268 LEU B C 1
ATOM 4418 O O . LEU B 1 272 ? 70.361 26.898 73.235 1.00 12.87 268 LEU B O 1
ATOM 4423 N N . ALA B 1 273 ? 72.120 27.943 74.203 1.00 12.61 269 ALA B N 1
ATOM 4424 C CA . ALA B 1 273 ? 73.071 26.888 73.829 1.00 13.74 269 ALA B CA 1
ATOM 4425 C C . ALA B 1 273 ? 72.645 25.570 74.502 1.00 14.15 269 ALA B C 1
ATOM 4426 O O . ALA B 1 273 ? 72.725 24.495 73.891 1.00 14.92 269 ALA B O 1
ATOM 4428 N N . ILE B 1 274 ? 72.201 25.666 75.757 1.00 13.36 270 ILE B N 1
ATOM 4429 C CA . ILE B 1 274 ? 71.708 24.488 76.488 1.00 13.68 270 ILE B CA 1
ATOM 4430 C C . ILE B 1 274 ? 70.406 23.959 75.871 1.00 13.38 270 ILE B C 1
ATOM 4431 O O . ILE B 1 274 ? 70.333 22.783 75.502 1.00 13.83 270 ILE B O 1
ATOM 4436 N N . VAL B 1 275 ? 69.407 24.818 75.722 1.00 12.32 271 VAL B N 1
ATOM 4437 C CA . VAL B 1 275 ? 68.100 24.388 75.194 1.00 12.71 271 VAL B CA 1
ATOM 4438 C C . VAL B 1 275 ? 68.224 23.773 73.808 1.00 13.26 271 VAL B C 1
ATOM 4439 O O . VAL B 1 275 ? 67.653 22.695 73.532 1.00 13.87 271 VAL B O 1
ATOM 4443 N N . ARG B 1 276 ? 69.032 24.399 72.962 1.00 13.26 272 ARG B N 1
ATOM 4444 C CA . ARG B 1 276 ? 69.208 23.914 71.606 1.00 14.28 272 ARG B CA 1
ATOM 4445 C C . ARG B 1 276 ? 69.825 22.524 71.528 1.00 15.31 272 ARG B C 1
ATOM 4446 O O . ARG B 1 276 ? 69.658 21.834 70.512 1.00 16.05 272 ARG B O 1
ATOM 4454 N N . GLY B 1 277 ? 70.522 22.108 72.580 1.00 15.58 273 GLY B N 1
ATOM 4455 C CA . GLY B 1 277 ? 71.212 20.820 72.565 1.00 17.09 273 GLY B CA 1
ATOM 4456 C C . GLY B 1 277 ? 70.394 19.660 73.134 1.00 17.50 273 GLY B C 1
ATOM 4457 O O . GLY B 1 277 ? 70.906 18.537 73.258 1.00 18.15 273 GLY B O 1
ATOM 4458 N N . LEU B 1 278 ? 69.140 19.936 73.509 1.00 17.07 274 LEU B N 1
ATOM 4459 C CA . LEU B 1 278 ? 68.323 18.962 74.249 1.00 18.03 274 LEU B CA 1
ATOM 4460 C C . LEU B 1 278 ? 67.518 18.001 73.366 1.00 18.92 274 LEU B C 1
ATOM 4461 O O . LEU B 1 278 ? 66.547 17.411 73.825 1.00 19.26 274 LEU B O 1
ATOM 4466 N N . GLY B 1 279 ? 67.939 17.844 72.121 1.00 19.82 275 GLY B N 1
ATOM 4467 C CA . GLY B 1 279 ? 67.274 16.948 71.160 1.00 21.72 275 GLY B CA 1
ATOM 4468 C C . GLY B 1 279 ? 67.130 15.485 71.540 1.00 23.07 275 GLY B C 1
ATOM 4469 O O . GLY B 1 279 ? 66.257 14.794 71.010 1.00 24.57 275 GLY B O 1
ATOM 4470 N N . GLY B 1 280 ? 67.968 14.999 72.446 1.00 22.83 276 GLY B N 1
ATOM 4471 C CA . GLY B 1 280 ? 67.884 13.600 72.878 1.00 23.37 276 GLY B CA 1
ATOM 4472 C C . GLY B 1 280 ? 66.866 13.378 73.981 1.00 22.89 276 GLY B C 1
ATOM 4473 O O . GLY B 1 280 ? 66.541 12.247 74.312 1.00 24.06 276 GLY B O 1
ATOM 4474 N N . VAL B 1 281 ? 66.324 14.452 74.533 1.00 20.54 277 VAL B N 1
ATOM 4475 C CA . VAL B 1 281 ? 65.403 14.348 75.675 1.00 19.78 277 VAL B CA 1
ATOM 4476 C C . VAL B 1 281 ? 63.992 14.021 75.181 1.00 19.28 277 VAL B C 1
ATOM 4477 O O . VAL B 1 281 ? 63.559 14.556 74.171 1.00 18.58 277 VAL B O 1
ATOM 4481 N N . ASN B 1 282 ? 63.296 13.153 75.913 1.00 19.20 278 ASN B N 1
ATOM 4482 C CA . ASN B 1 282 ? 61.902 12.818 75.656 1.00 19.57 278 ASN B CA 1
ATOM 4483 C C . ASN B 1 282 ? 60.988 13.942 76.188 1.00 18.74 278 ASN B C 1
ATOM 4484 O O . ASN B 1 282 ? 60.349 13.821 77.223 1.00 18.36 278 ASN B O 1
ATOM 4489 N N . LEU B 1 283 ? 60.963 15.045 75.456 1.00 18.57 279 LEU B N 1
ATOM 4490 C CA . LEU B 1 283 ? 60.321 16.258 75.913 1.00 17.86 279 LEU B CA 1
ATOM 4491 C C . LEU B 1 283 ? 58.816 16.165 75.629 1.00 17.64 279 LEU B C 1
ATOM 4492 O O . LEU B 1 283 ? 58.410 16.149 74.466 1.00 17.85 279 LEU B O 1
ATOM 4497 N N . ILE B 1 284 ? 58.013 16.075 76.686 1.00 17.45 280 ILE B N 1
ATOM 4498 C CA . ILE B 1 284 ? 56.548 15.842 76.566 1.00 17.74 280 ILE B CA 1
ATOM 4499 C C . ILE B 1 284 ? 55.726 17.130 76.565 1.00 16.35 280 ILE B C 1
ATOM 4500 O O . ILE B 1 284 ? 54.573 17.128 76.141 1.00 16.85 280 ILE B O 1
ATOM 4505 N N . GLY B 1 285 ? 56.329 18.215 77.047 1.00 14.90 281 GLY B N 1
ATOM 4506 C CA . GLY B 1 285 ? 55.624 19.487 77.256 1.00 13.53 281 GLY B CA 1
ATOM 4507 C C . GLY B 1 285 ? 56.606 20.501 77.803 1.00 12.57 281 GLY B C 1
ATOM 4508 O O . GLY B 1 285 ? 57.653 20.134 78.341 1.00 12.75 281 GLY B O 1
ATOM 4509 N N . ALA B 1 286 ? 56.263 21.776 77.698 1.00 11.80 282 ALA B N 1
ATOM 4510 C CA . ALA B 1 286 ? 57.170 22.833 78.192 1.00 11.25 282 ALA B CA 1
ATOM 4511 C C . ALA B 1 286 ? 56.420 24.113 78.489 1.00 10.68 282 ALA B C 1
ATOM 4512 O O . ALA B 1 286 ? 55.321 24.317 77.982 1.00 10.96 282 ALA B O 1
ATOM 4514 N N . ASP B 1 287 ? 57.052 24.993 79.266 1.00 10.49 283 ASP B N 1
ATOM 4515 C CA . ASP B 1 287 ? 56.497 26.321 79.465 1.00 10.27 283 ASP B CA 1
ATOM 4516 C C . ASP B 1 287 ? 57.622 27.335 79.659 1.00 10.12 283 ASP B C 1
ATOM 4517 O O . ASP B 1 287 ? 58.763 26.956 79.940 1.00 9.92 283 ASP B O 1
ATOM 4522 N N . VAL B 1 288 ? 57.283 28.599 79.429 1.00 9.45 284 VAL B N 1
ATOM 4523 C CA . VAL B 1 288 ? 58.222 29.694 79.591 1.00 9.22 284 VAL B CA 1
ATOM 4524 C C . VAL B 1 288 ? 57.453 30.743 80.392 1.00 8.91 284 VAL B C 1
ATOM 4525 O O . VAL B 1 288 ? 56.436 31.253 79.919 1.00 8.83 284 VAL B O 1
ATOM 4529 N N . VAL B 1 289 ? 57.936 31.027 81.603 1.00 8.44 285 VAL B N 1
ATOM 4530 C CA . VAL B 1 289 ? 57.129 31.777 82.580 1.00 8.45 285 VAL B CA 1
ATOM 4531 C C . VAL B 1 289 ? 57.859 33.003 83.130 1.00 8.54 285 VAL B C 1
ATOM 4532 O O . VAL B 1 289 ? 59.075 33.164 82.935 1.00 8.48 285 VAL B O 1
ATOM 4536 N N . GLU B 1 290 ? 57.057 33.851 83.789 1.00 8.28 286 GLU B N 1
ATOM 4537 C CA . GLU B 1 290 ? 57.488 34.972 84.654 1.00 8.51 286 GLU B CA 1
ATOM 4538 C C . GLU B 1 290 ? 57.936 36.203 83.852 1.00 8.31 286 GLU B C 1
ATOM 4539 O O . GLU B 1 290 ? 58.522 37.122 84.429 1.00 8.88 286 GLU B O 1
ATOM 4545 N N . VAL B 1 291 ? 57.641 36.258 82.555 1.00 8.12 287 VAL B N 1
ATOM 4546 C CA . VAL B 1 291 ? 57.873 37.534 81.836 1.00 7.95 287 VAL B CA 1
ATOM 4547 C C . VAL B 1 291 ? 56.853 38.584 82.352 1.00 8.13 287 VAL B C 1
ATOM 4548 O O . VAL B 1 291 ? 55.639 38.317 82.363 1.00 8.41 287 VAL B O 1
ATOM 4552 N N . ALA B 1 292 ? 57.353 39.747 82.797 1.00 8.50 288 ALA B N 1
ATOM 4553 C CA . ALA B 1 292 ? 56.506 40.816 83.344 1.00 8.94 288 ALA B CA 1
ATOM 4554 C C . ALA B 1 292 ? 56.810 42.093 82.547 1.00 9.40 288 ALA B C 1
ATOM 4555 O O . ALA B 1 292 ? 57.800 42.781 82.825 1.00 9.35 288 ALA B O 1
ATOM 4557 N N . PRO B 1 293 ? 56.015 42.378 81.500 1.00 9.74 289 PRO B N 1
ATOM 4558 C CA . PRO B 1 293 ? 56.427 43.427 80.548 1.00 9.70 289 PRO B CA 1
ATOM 4559 C C . PRO B 1 293 ? 56.502 44.846 81.157 1.00 9.43 289 PRO B C 1
ATOM 4560 O O . PRO B 1 293 ? 57.246 45.708 80.630 1.00 9.69 289 PRO B O 1
ATOM 4564 N N . ALA B 1 294 ? 55.767 45.102 82.226 1.00 9.28 290 ALA B N 1
ATOM 4565 C CA . ALA B 1 294 ? 55.880 46.429 82.883 1.00 9.62 290 ALA B CA 1
ATOM 4566 C C . ALA B 1 294 ? 57.294 46.703 83.368 1.00 9.11 290 ALA B C 1
ATOM 4567 O O . ALA B 1 294 ? 57.655 47.853 83.534 1.00 9.96 290 ALA B O 1
ATOM 4569 N N . TYR B 1 295 ? 58.071 45.637 83.627 1.00 8.62 291 TYR B N 1
ATOM 4570 C CA . TYR B 1 295 ? 59.478 45.773 84.044 1.00 8.56 291 TYR B CA 1
ATOM 4571 C C . TYR B 1 295 ? 60.447 45.471 82.912 1.00 8.46 291 TYR B C 1
ATOM 4572 O O . TYR B 1 295 ? 61.654 45.519 83.106 1.00 8.30 291 TYR B O 1
ATOM 4581 N N . ASP B 1 296 ? 59.925 45.156 81.726 1.00 8.67 292 ASP B N 1
ATOM 4582 C CA . ASP B 1 296 ? 60.819 44.903 80.591 1.00 8.58 292 ASP B CA 1
ATOM 4583 C C . ASP B 1 296 ? 61.419 46.201 80.030 1.00 9.51 292 ASP B C 1
ATOM 4584 O O . ASP B 1 296 ? 60.901 47.318 80.255 1.00 9.60 292 ASP B O 1
ATOM 4589 N N . GLN B 1 297 ? 62.519 46.049 79.324 1.00 9.61 293 GLN B N 1
ATOM 4590 C CA . GLN B 1 297 ? 63.209 47.213 78.760 1.00 10.53 293 GLN B CA 1
ATOM 4591 C C . GLN B 1 297 ? 63.446 46.924 77.292 1.00 10.44 293 GLN B C 1
ATOM 4592 O O . GLN B 1 297 ? 64.202 46.005 76.966 1.00 10.03 293 GLN B O 1
ATOM 4598 N N . SER B 1 298 ? 62.769 47.676 76.405 1.00 10.23 294 SER B N 1
ATOM 4599 C CA . SER B 1 298 ? 62.876 47.444 74.969 1.00 10.66 294 SER B CA 1
ATOM 4600 C C . SER B 1 298 ? 62.627 45.969 74.599 1.00 10.20 294 SER B C 1
ATOM 4601 O O . SER B 1 298 ? 63.267 45.421 73.687 1.00 10.41 294 SER B O 1
ATOM 4604 N N . GLU B 1 299 ? 61.705 45.362 75.345 1.00 9.82 295 GLU B N 1
ATOM 4605 C CA . GLU B 1 299 ? 61.249 43.989 75.129 1.00 9.58 295 GLU B CA 1
ATOM 4606 C C . GLU B 1 299 ? 62.329 42.931 75.233 1.00 9.16 295 GLU B C 1
ATOM 4607 O O . GLU B 1 299 ? 62.088 41.781 74.830 1.00 9.22 295 GLU B O 1
ATOM 4613 N N . ILE B 1 300 ? 63.508 43.277 75.748 1.00 8.73 296 ILE B N 1
ATOM 4614 C CA . ILE B 1 300 ? 64.605 42.292 75.683 1.00 8.96 296 ILE B CA 1
ATOM 4615 C C . ILE B 1 300 ? 64.274 40.991 76.443 1.00 8.89 296 ILE B C 1
ATOM 4616 O O . ILE B 1 300 ? 64.725 39.895 76.046 1.00 9.55 296 ILE B O 1
ATOM 4621 N N . THR B 1 301 ? 63.503 41.105 77.525 1.00 8.65 297 THR B N 1
ATOM 4622 C CA . THR B 1 301 ? 63.143 39.905 78.304 1.00 8.25 297 THR B CA 1
ATOM 4623 C C . THR B 1 301 ? 62.206 39.011 77.520 1.00 8.36 297 THR B C 1
ATOM 4624 O O . THR B 1 301 ? 62.413 37.785 77.413 1.00 8.56 297 THR B O 1
ATOM 4628 N N . ALA B 1 302 ? 61.182 39.647 76.968 1.00 8.25 298 ALA B N 1
ATOM 4629 C CA . ALA B 1 302 ? 60.212 38.939 76.139 1.00 8.58 298 ALA B CA 1
ATOM 4630 C C . ALA B 1 302 ? 60.866 38.328 74.888 1.00 9.10 298 ALA B C 1
ATOM 4631 O O . ALA B 1 302 ? 60.463 37.227 74.472 1.00 8.86 298 ALA B O 1
ATOM 4633 N N . ILE B 1 303 ? 61.845 39.040 74.306 1.00 8.77 299 ILE B N 1
ATOM 4634 C CA . ILE B 1 303 ? 62.569 38.546 73.141 1.00 8.97 299 ILE B CA 1
ATOM 4635 C C . ILE B 1 303 ? 63.326 37.268 73.537 1.00 9.00 299 ILE B C 1
ATOM 4636 O O . ILE B 1 303 ? 63.224 36.243 72.841 1.00 8.78 299 ILE B O 1
ATOM 4641 N N . ALA B 1 304 ? 64.020 37.307 74.672 1.00 8.97 300 ALA B N 1
ATOM 4642 C CA . ALA B 1 304 ? 64.733 36.107 75.100 1.00 9.18 300 ALA B CA 1
ATOM 4643 C C . ALA B 1 304 ? 63.752 34.932 75.327 1.00 9.19 300 ALA B C 1
ATOM 4644 O O . ALA B 1 304 ? 64.041 33.800 74.929 1.00 9.77 300 ALA B O 1
ATOM 4646 N N . ALA B 1 305 ? 62.618 35.199 75.975 1.00 8.61 301 ALA B N 1
ATOM 4647 C CA . ALA B 1 305 ? 61.580 34.177 76.226 1.00 8.57 301 ALA B CA 1
ATOM 4648 C C . ALA B 1 305 ? 61.061 33.592 74.911 1.00 8.60 301 ALA B C 1
ATOM 4649 O O . ALA B 1 305 ? 60.886 32.360 74.798 1.00 8.95 301 ALA B O 1
ATOM 4651 N N . ALA B 1 306 ? 60.812 34.474 73.928 1.00 8.86 302 ALA B N 1
ATOM 4652 C CA . ALA B 1 306 ? 60.347 34.034 72.591 1.00 9.34 302 ALA B CA 1
ATOM 4653 C C . ALA B 1 306 ? 61.389 33.129 71.906 1.00 9.92 302 ALA B C 1
ATOM 4654 O O . ALA B 1 306 ? 61.013 32.125 71.286 1.00 10.13 302 ALA B O 1
ATOM 4656 N N . HIS B 1 307 ? 62.679 33.446 72.080 1.00 9.55 303 HIS B N 1
ATOM 4657 C CA . HIS B 1 307 ? 63.763 32.595 71.515 1.00 10.45 303 HIS B CA 1
ATOM 4658 C C . HIS B 1 307 ? 63.713 31.217 72.147 1.00 10.30 303 HIS B C 1
ATOM 4659 O O . HIS B 1 307 ? 63.862 30.215 71.450 1.00 10.45 303 HIS B O 1
ATOM 4666 N N . VAL B 1 308 ? 63.563 31.150 73.475 1.00 10.00 304 VAL B N 1
ATOM 4667 C CA . VAL B 1 308 ? 63.478 29.843 74.182 1.00 10.21 304 VAL B CA 1
ATOM 4668 C C . VAL B 1 308 ? 62.322 29.024 73.601 1.00 10.58 304 VAL B C 1
ATOM 4669 O O . VAL B 1 308 ? 62.495 27.859 73.241 1.00 11.19 304 VAL B O 1
ATOM 4673 N N . ALA B 1 309 ? 61.174 29.673 73.442 1.00 10.58 305 ALA B N 1
ATOM 4674 C CA . ALA B 1 309 ? 59.967 29.008 72.940 1.00 10.85 305 ALA B CA 1
ATOM 4675 C C . ALA B 1 309 ? 60.206 28.540 71.507 1.00 11.76 305 ALA B C 1
ATOM 4676 O O . ALA B 1 309 ? 59.803 27.431 71.138 1.00 11.77 305 ALA B O 1
ATOM 4678 N N . CYS B 1 310 ? 60.912 29.352 70.725 1.00 12.10 306 CYS B N 1
ATOM 4679 C CA . CYS B 1 310 ? 61.166 29.014 69.329 1.00 12.38 306 CYS B CA 1
ATOM 4680 C C . CYS B 1 310 ? 62.066 27.770 69.267 1.00 12.69 306 CYS B C 1
ATOM 4681 O O . CYS B 1 310 ? 61.789 26.813 68.526 1.00 12.98 306 CYS B O 1
ATOM 4684 N N . ASP B 1 311 ? 63.101 27.761 70.085 1.00 12.59 307 ASP B N 1
ATOM 4685 C CA . ASP B 1 311 ? 63.980 26.590 70.128 1.00 13.21 307 ASP B CA 1
ATOM 4686 C C . ASP B 1 311 ? 63.287 25.321 70.604 1.00 13.41 307 ASP B C 1
ATOM 4687 O O . ASP B 1 311 ? 63.588 24.243 70.088 1.00 14.03 307 ASP B O 1
ATOM 4692 N N . LEU B 1 312 ? 62.352 25.443 71.550 1.00 12.50 308 LEU B N 1
ATOM 4693 C CA . LEU B 1 312 ? 61.519 24.301 71.951 1.00 12.44 308 LEU B CA 1
ATOM 4694 C C . LEU B 1 312 ? 60.707 23.754 70.765 1.00 12.65 308 LEU B C 1
ATOM 4695 O O . LEU B 1 312 ? 60.656 22.530 70.552 1.00 13.05 308 LEU B O 1
ATOM 4700 N N . LEU B 1 313 ? 60.079 24.644 69.987 1.00 12.37 309 LEU B N 1
ATOM 4701 C CA . LEU B 1 313 ? 59.395 24.197 68.755 1.00 12.77 309 LEU B CA 1
ATOM 4702 C C . LEU B 1 313 ? 60.348 23.447 67.815 1.00 13.82 309 LEU B C 1
ATOM 4703 O O . LEU B 1 313 ? 59.972 22.445 67.232 1.00 14.32 309 LEU B O 1
ATOM 4708 N N . CYS B 1 314 ? 61.560 23.954 67.664 1.00 13.74 310 CYS B N 1
ATOM 4709 C CA . CYS B 1 314 ? 62.496 23.350 66.733 1.00 14.95 310 CYS B CA 1
ATOM 4710 C C . CYS B 1 314 ? 62.912 21.969 67.208 1.00 15.32 310 CYS B C 1
ATOM 4711 O O . CYS B 1 314 ? 63.083 21.072 66.386 1.00 16.05 310 CYS B O 1
ATOM 4714 N N . LEU B 1 315 ? 63.054 21.800 68.527 1.00 14.94 311 LEU B N 1
ATOM 4715 C CA . LEU B 1 315 ? 63.351 20.482 69.105 1.00 15.51 311 LEU B CA 1
ATOM 4716 C C . LEU B 1 315 ? 62.246 19.500 68.737 1.00 16.03 311 LEU B C 1
ATOM 4717 O O . LEU B 1 315 ? 62.534 18.380 68.297 1.00 17.22 311 LEU B O 1
ATOM 4722 N N . TRP B 1 316 ? 60.991 19.929 68.887 1.00 15.22 312 TRP B N 1
ATOM 4723 C CA . TRP B 1 316 ? 59.881 19.073 68.459 1.00 16.04 312 TRP B CA 1
ATOM 4724 C C . TRP B 1 316 ? 59.847 18.782 66.970 1.00 16.62 312 TRP B C 1
ATOM 4725 O O . TRP B 1 316 ? 59.504 17.658 66.577 1.00 17.21 312 TRP B O 1
ATOM 4736 N N . ARG B 1 317 ? 60.182 19.777 66.135 1.00 16.73 313 ARG B N 1
ATOM 4737 C CA . ARG B 1 317 ? 60.231 19.567 64.669 1.00 17.72 313 ARG B CA 1
ATOM 4738 C C . ARG B 1 317 ? 61.241 18.462 64.394 1.00 18.69 313 ARG B C 1
ATOM 4739 O O . ARG B 1 317 ? 60.970 17.556 63.605 1.00 19.68 313 ARG B O 1
ATOM 4747 N N . GLN B 1 318 ? 62.393 18.531 65.053 1.00 18.37 314 GLN B N 1
ATOM 4748 C CA . GLN B 1 318 ? 63.444 17.531 64.826 1.00 19.28 314 GLN B CA 1
ATOM 4749 C C . GLN B 1 318 ? 63.044 16.129 65.258 1.00 19.63 314 GLN B C 1
ATOM 4750 O O . GLN B 1 318 ? 63.358 15.153 64.546 1.00 20.69 314 GLN B O 1
ATOM 4756 N N . ARG B 1 319 ? 62.358 16.020 66.392 1.00 32.65 315 ARG B N 1
ATOM 4757 C CA . ARG B 1 319 ? 61.808 14.747 66.860 1.00 32.97 315 ARG B CA 1
ATOM 4758 C C . ARG B 1 319 ? 60.765 14.154 65.885 1.00 33.39 315 ARG B C 1
ATOM 4759 O O . ARG B 1 319 ? 60.790 12.943 65.588 1.00 34.60 315 ARG B O 1
ATOM 4761 N N . LYS B 1 320 ? 59.860 14.993 65.381 1.00 32.33 316 LYS B N 1
ATOM 4762 C CA . LYS B 1 320 ? 58.866 14.538 64.402 1.00 33.06 316 LYS B CA 1
ATOM 4763 C C . LYS B 1 320 ? 59.543 14.139 63.081 1.00 34.76 316 LYS B C 1
ATOM 4764 O O . LYS B 1 320 ? 59.261 13.068 62.535 1.00 36.22 316 LYS B O 1
ATOM 4770 N N . ALA B 1 321 ? 60.424 15.002 62.570 1.00 35.25 317 ALA B N 1
ATOM 4771 C CA . ALA B 1 321 ? 61.122 14.745 61.303 1.00 37.72 317 ALA B CA 1
ATOM 4772 C C . ALA B 1 321 ? 62.034 13.513 61.359 1.00 39.61 317 ALA B C 1
ATOM 4773 O O . ALA B 1 321 ? 62.161 12.794 60.360 1.00 41.43 317 ALA B O 1
ATOM 4775 N N . GLY B 1 322 ? 62.636 13.260 62.520 1.00 39.40 318 GLY B N 1
ATOM 4776 C CA . GLY B 1 322 ? 63.525 12.110 62.712 1.00 41.81 318 GLY B CA 1
ATOM 4777 C C . GLY B 1 322 ? 62.788 10.786 62.848 1.00 43.46 318 GLY B C 1
ATOM 4778 O O . GLY B 1 322 ? 63.377 9.707 62.661 1.00 45.27 318 GLY B O 1
ATOM 4779 N N . ALA B 1 323 ? 61.502 10.860 63.193 1.00 42.84 319 ALA B N 1
ATOM 4780 C CA . ALA B 1 323 ? 60.655 9.662 63.300 1.00 44.22 319 ALA B CA 1
ATOM 4781 C C . ALA B 1 323 ? 59.852 9.391 62.013 1.00 45.42 319 ALA B C 1
ATOM 4782 O O . ALA B 1 323 ? 59.248 8.329 61.876 1.00 46.44 319 ALA B O 1
ATOM 4784 N N . ARG B 1 324 ? 59.880 10.342 61.073 1.00 45.63 320 ARG B N 1
ATOM 4785 C CA . ARG B 1 324 ? 59.078 10.275 59.842 1.00 47.33 320 ARG B CA 1
ATOM 4786 C C . ARG B 1 324 ? 59.403 9.072 58.952 1.00 50.24 320 ARG B C 1
ATOM 4787 O O . ARG B 1 324 ? 60.553 8.645 58.826 1.00 52.04 320 ARG B O 1
ATOM 4796 N N . THR C 1 8 ? 95.175 76.263 76.016 1.00 30.88 4 THR C N 1
ATOM 4797 C CA . THR C 1 8 ? 94.084 75.310 76.450 1.00 29.56 4 THR C CA 1
ATOM 4798 C C . THR C 1 8 ? 92.782 76.072 76.682 1.00 27.40 4 THR C C 1
ATOM 4799 O O . THR C 1 8 ? 92.740 77.018 77.464 1.00 27.45 4 THR C O 1
ATOM 4803 N N . LEU C 1 9 ? 91.727 75.665 75.975 1.00 25.15 5 LEU C N 1
ATOM 4804 C CA . LEU C 1 9 ? 90.440 76.353 76.037 1.00 23.10 5 LEU C CA 1
ATOM 4805 C C . LEU C 1 9 ? 89.560 75.625 77.028 1.00 21.24 5 LEU C C 1
ATOM 4806 O O . LEU C 1 9 ? 89.685 74.407 77.179 1.00 20.05 5 LEU C O 1
ATOM 4811 N N . TYR C 1 10 ? 88.672 76.370 77.679 1.00 20.56 6 TYR C N 1
ATOM 4812 C CA . TYR C 1 10 ? 87.753 75.781 78.664 1.00 19.96 6 TYR C CA 1
ATOM 4813 C C . TYR C 1 10 ? 86.344 75.885 78.141 1.00 18.27 6 TYR C C 1
ATOM 4814 O O . TYR C 1 10 ? 85.772 76.980 78.142 1.00 18.12 6 TYR C O 1
ATOM 4823 N N . GLY C 1 11 ? 85.810 74.755 77.673 1.00 16.83 7 GLY C N 1
ATOM 4824 C CA . GLY C 1 11 ? 84.431 74.661 77.208 1.00 16.20 7 GLY C CA 1
ATOM 4825 C C . GLY C 1 11 ? 84.231 74.901 75.727 1.00 15.85 7 GLY C C 1
ATOM 4826 O O . GLY C 1 11 ? 84.803 75.835 75.179 1.00 15.92 7 GLY C O 1
ATOM 4827 N N . ASP C 1 12 ? 83.420 74.052 75.091 1.00 15.00 8 ASP C N 1
ATOM 4828 C CA . ASP C 1 12 ? 82.996 74.248 73.695 1.00 15.18 8 ASP C CA 1
ATOM 4829 C C . ASP C 1 12 ? 84.166 74.238 72.702 1.00 15.34 8 ASP C C 1
ATOM 4830 O O . ASP C 1 12 ? 84.181 75.012 71.743 1.00 15.49 8 ASP C O 1
ATOM 4835 N N . GLY C 1 13 ? 85.114 73.322 72.897 1.00 15.23 9 GLY C N 1
ATOM 4836 C CA . GLY C 1 13 ? 86.254 73.212 71.970 1.00 15.85 9 GLY C CA 1
ATOM 4837 C C . GLY C 1 13 ? 85.847 72.948 70.521 1.00 16.26 9 GLY C C 1
ATOM 4838 O O . GLY C 1 13 ? 86.534 73.408 69.597 1.00 16.98 9 GLY C O 1
ATOM 4839 N N . ALA C 1 14 ? 84.726 72.249 70.316 1.00 15.49 10 ALA C N 1
ATOM 4840 C CA . ALA C 1 14 ? 84.262 71.884 68.962 1.00 15.74 10 ALA C CA 1
ATOM 4841 C C . ALA C 1 14 ? 84.016 73.094 68.049 1.00 16.38 10 ALA C C 1
ATOM 4842 O O . ALA C 1 14 ? 84.082 72.974 66.825 1.00 17.43 10 ALA C O 1
ATOM 4844 N N . ILE C 1 15 ? 83.706 74.235 68.659 1.00 16.60 11 ILE C N 1
ATOM 4845 C CA . ILE C 1 15 ? 83.397 75.452 67.914 1.00 17.37 11 ILE C CA 1
ATOM 4846 C C . ILE C 1 15 ? 84.424 76.569 68.172 1.00 18.43 11 ILE C C 1
ATOM 4847 O O . ILE C 1 15 ? 84.329 77.639 67.570 1.00 19.79 11 ILE C O 1
ATOM 4852 N N . ARG C 1 16 ? 85.400 76.318 69.047 1.00 18.77 12 ARG C N 1
ATOM 4853 C CA . ARG C 1 16 ? 86.368 77.349 69.440 1.00 19.52 12 ARG C CA 1
ATOM 4854 C C . ARG C 1 16 ? 87.821 77.086 69.020 1.00 20.65 12 ARG C C 1
ATOM 4855 O O . ARG C 1 16 ? 88.547 78.049 68.751 1.00 21.12 12 ARG C O 1
ATOM 4863 N N . ARG C 1 17 ? 88.260 75.825 68.985 1.00 21.13 13 ARG C N 1
ATOM 4864 C CA . ARG C 1 17 ? 89.683 75.526 68.664 1.00 22.06 13 ARG C CA 1
ATOM 4865 C C . ARG C 1 17 ? 90.031 75.977 67.254 1.00 23.71 13 ARG C C 1
ATOM 4866 O O . ARG C 1 17 ? 89.338 75.594 66.307 1.00 23.38 13 ARG C O 1
ATOM 4874 N N . PRO C 1 18 ? 91.114 76.758 67.111 1.00 25.57 14 PRO C N 1
ATOM 4875 C CA . PRO C 1 18 ? 91.515 77.133 65.758 1.00 26.76 14 PRO C CA 1
ATOM 4876 C C . PRO C 1 18 ? 92.236 76.000 65.015 1.00 27.58 14 PRO C C 1
ATOM 4877 O O . PRO C 1 18 ? 92.234 75.980 63.769 1.00 29.82 14 PRO C O 1
ATOM 4881 N N . SER C 1 19 ? 92.823 75.060 65.754 1.00 26.27 15 SER C N 1
ATOM 4882 C CA . SER C 1 19 ? 93.498 73.912 65.139 1.00 26.21 15 SER C CA 1
ATOM 4883 C C . SER C 1 19 ? 92.621 72.670 65.172 1.00 25.44 15 SER C C 1
ATOM 4884 O O . SER C 1 19 ? 91.837 72.485 66.123 1.00 24.98 15 SER C O 1
ATOM 4887 N N . VAL C 1 20 ? 92.770 71.813 64.154 1.00 25.64 16 VAL C N 1
ATOM 4888 C CA . VAL C 1 20 ? 92.065 70.527 64.124 1.00 25.55 16 VAL C CA 1
ATOM 4889 C C . VAL C 1 20 ? 92.671 69.511 65.088 1.00 25.28 16 VAL C C 1
ATOM 4890 O O . VAL C 1 20 ? 92.011 68.543 65.436 1.00 25.93 16 VAL C O 1
ATOM 4894 N N . TYR C 1 21 ? 93.897 69.752 65.542 1.00 24.51 17 TYR C N 1
ATOM 4895 C CA . TYR C 1 21 ? 94.558 68.892 66.535 1.00 24.08 17 TYR C CA 1
ATOM 4896 C C . TYR C 1 21 ? 94.291 69.316 67.975 1.00 23.45 17 TYR C C 1
ATOM 4897 O O . TYR C 1 21 ? 94.079 70.501 68.245 1.00 23.16 17 TYR C O 1
ATOM 4906 N N . GLY C 1 22 ? 94.316 68.336 68.883 1.00 23.24 18 GLY C N 1
ATOM 4907 C CA . GLY C 1 22 ? 94.327 68.588 70.324 1.00 23.30 18 GLY C CA 1
ATOM 4908 C C . GLY C 1 22 ? 92.949 68.577 70.973 1.00 22.62 18 GLY C C 1
ATOM 4909 O O . GLY C 1 22 ? 91.942 68.757 70.307 1.00 22.37 18 GLY C O 1
ATOM 4910 N N . SER C 1 23 ? 92.927 68.417 72.289 1.00 22.34 19 SER C N 1
ATOM 4911 C CA . SER C 1 23 ? 91.679 68.373 73.063 1.00 21.69 19 SER C CA 1
ATOM 4912 C C . SER C 1 23 ? 91.550 69.653 73.893 1.00 21.38 19 SER C C 1
ATOM 4913 O O . SER C 1 23 ? 92.522 70.410 74.050 1.00 21.81 19 SER C O 1
ATOM 4916 N N . SER C 1 24 ? 90.350 69.918 74.398 1.00 20.54 20 SER C N 1
ATOM 4917 C CA . SER C 1 24 ? 90.106 71.070 75.255 1.00 20.62 20 SER C CA 1
ATOM 4918 C C . SER C 1 24 ? 89.458 70.548 76.538 1.00 20.14 20 SER C C 1
ATOM 4919 O O . SER C 1 24 ? 89.019 69.394 76.588 1.00 20.92 20 SER C O 1
ATOM 4922 N N . ILE C 1 25 ? 89.386 71.391 77.559 1.00 19.77 21 ILE C N 1
ATOM 4923 C CA . ILE C 1 25 ? 88.743 71.007 78.816 1.00 19.41 21 ILE C CA 1
ATOM 4924 C C . ILE C 1 25 ? 87.241 71.180 78.641 1.00 17.71 21 ILE C C 1
ATOM 4925 O O . ILE C 1 25 ? 86.793 72.218 78.165 1.00 17.86 21 ILE C O 1
ATOM 4930 N N . GLU C 1 26 ? 86.474 70.146 78.974 1.00 16.60 22 GLU C N 1
ATOM 4931 C CA . GLU C 1 26 ? 85.005 70.229 78.899 1.00 15.84 22 GLU C CA 1
ATOM 4932 C C . GLU C 1 26 ? 84.402 69.759 80.208 1.00 15.40 22 GLU C C 1
ATOM 4933 O O . GLU C 1 26 ? 84.942 68.849 80.847 1.00 15.96 22 GLU C O 1
ATOM 4939 N N . ASN C 1 27 ? 83.300 70.376 80.626 1.00 14.80 23 ASN C N 1
ATOM 4940 C CA . ASN C 1 27 ? 82.411 69.700 81.584 1.00 14.13 23 ASN C CA 1
ATOM 4941 C C . ASN C 1 27 ? 81.690 68.593 80.832 1.00 13.27 23 ASN C C 1
ATOM 4942 O O . ASN C 1 27 ? 81.127 68.851 79.764 1.00 12.86 23 ASN C O 1
ATOM 4947 N N . THR C 1 28 ? 81.751 67.359 81.355 1.00 12.48 24 THR C N 1
ATOM 4948 C CA . THR C 1 28 ? 81.281 66.203 80.603 1.00 12.26 24 THR C CA 1
ATOM 4949 C C . THR C 1 28 ? 79.802 66.329 80.281 1.00 11.54 24 THR C C 1
ATOM 4950 O O . THR C 1 28 ? 79.360 65.899 79.222 1.00 11.48 24 THR C O 1
ATOM 4954 N N . TYR C 1 29 ? 79.077 66.988 81.183 1.00 11.60 25 TYR C N 1
ATOM 4955 C CA . TYR C 1 29 ? 77.613 67.175 81.082 1.00 11.70 25 TYR C CA 1
ATOM 4956 C C . TYR C 1 29 ? 77.196 68.438 80.321 1.00 11.87 25 TYR C C 1
ATOM 4957 O O . TYR C 1 29 ? 76.031 68.825 80.375 1.00 11.94 25 TYR C O 1
ATOM 4966 N N . ALA C 1 30 ? 78.144 69.123 79.665 1.00 11.89 26 ALA C N 1
ATOM 4967 C CA . ALA C 1 30 ? 77.792 70.334 78.908 1.00 12.33 26 ALA C CA 1
ATOM 4968 C C . ALA C 1 30 ? 78.675 70.396 77.656 1.00 12.46 26 ALA C C 1
ATOM 4969 O O . ALA C 1 30 ? 79.343 69.397 77.322 1.00 12.71 26 ALA C O 1
ATOM 4971 N N . GLY C 1 31 ? 78.648 71.541 76.966 1.00 12.64 27 GLY C N 1
ATOM 4972 C CA . GLY C 1 31 ? 79.542 71.793 75.832 1.00 12.37 27 GLY C CA 1
ATOM 4973 C C . GLY C 1 31 ? 79.002 71.267 74.532 1.00 12.06 27 GLY C C 1
ATOM 4974 O O . GLY C 1 31 ? 78.174 70.328 74.511 1.00 11.59 27 GLY C O 1
ATOM 4975 N N . VAL C 1 32 ? 79.438 71.864 73.416 1.00 11.97 28 VAL C N 1
ATOM 4976 C CA . VAL C 1 32 ? 78.960 71.432 72.109 1.00 11.93 28 VAL C CA 1
ATOM 4977 C C . VAL C 1 32 ? 79.177 69.923 71.859 1.00 11.54 28 VAL C C 1
ATOM 4978 O O . VAL C 1 32 ? 80.251 69.381 72.091 1.00 11.93 28 VAL C O 1
ATOM 4982 N N . LEU C 1 33 ? 78.125 69.242 71.396 1.00 11.34 29 LEU C N 1
ATOM 4983 C CA . LEU C 1 33 ? 78.111 67.775 71.290 1.00 11.41 29 LEU C CA 1
ATOM 4984 C C . LEU C 1 33 ? 78.481 67.206 69.905 1.00 11.74 29 LEU C C 1
ATOM 4985 O O . LEU C 1 33 ? 77.734 66.391 69.325 1.00 11.64 29 LEU C O 1
ATOM 4990 N N . SER C 1 34 ? 79.656 67.589 69.388 1.00 12.12 30 SER C N 1
ATOM 4991 C CA . SER C 1 34 ? 80.199 66.907 68.224 1.00 12.68 30 SER C CA 1
ATOM 4992 C C . SER C 1 34 ? 80.803 65.581 68.646 1.00 12.56 30 SER C C 1
ATOM 4993 O O . SER C 1 34 ? 81.017 65.327 69.839 1.00 12.77 30 SER C O 1
ATOM 4996 N N . PHE C 1 35 ? 81.063 64.707 67.683 1.00 12.73 31 PHE C N 1
ATOM 4997 C CA . PHE C 1 35 ? 81.621 63.426 68.071 1.00 12.93 31 PHE C CA 1
ATOM 4998 C C . PHE C 1 35 ? 82.993 63.573 68.745 1.00 13.87 31 PHE C C 1
ATOM 4999 O O . PHE C 1 35 ? 83.940 64.128 68.151 1.00 14.26 31 PHE C O 1
ATOM 5007 N N . MET C 1 36 ? 83.084 63.072 69.988 1.00 13.55 32 MET C N 1
ATOM 5008 C CA . MET C 1 36 ? 84.277 63.257 70.830 1.00 13.67 32 MET C CA 1
ATOM 5009 C C . MET C 1 36 ? 84.833 64.691 70.795 1.00 13.84 32 MET C C 1
ATOM 5010 O O . MET C 1 36 ? 86.062 64.908 70.866 1.00 14.38 32 MET C O 1
ATOM 5015 N N . ARG C 1 37 ? 83.904 65.663 70.739 1.00 13.49 33 ARG C N 1
ATOM 5016 C CA . ARG C 1 37 ? 84.197 67.082 70.871 1.00 13.89 33 ARG C CA 1
ATOM 5017 C C . ARG C 1 37 ? 85.069 67.594 69.729 1.00 14.40 33 ARG C C 1
ATOM 5018 O O . ARG C 1 37 ? 85.615 68.682 69.844 1.00 15.23 33 ARG C O 1
ATOM 5026 N N . ARG C 1 38 ? 85.183 66.835 68.634 1.00 14.90 34 ARG C N 1
ATOM 5027 C CA . ARG C 1 38 ? 86.057 67.256 67.510 1.00 15.66 34 ARG C CA 1
ATOM 5028 C C . ARG C 1 38 ? 85.487 68.473 66.780 1.00 15.62 34 ARG C C 1
ATOM 5029 O O . ARG C 1 38 ? 84.287 68.725 66.840 1.00 14.79 34 ARG C O 1
ATOM 5037 N N . ASN C 1 39 ? 86.355 69.247 66.113 1.00 15.90 35 ASN C N 1
ATOM 5038 C CA . ASN C 1 39 ? 85.917 70.490 65.466 1.00 16.13 35 ASN C CA 1
ATOM 5039 C C . ASN C 1 39 ? 84.769 70.238 64.503 1.00 15.64 35 ASN C C 1
ATOM 5040 O O . ASN C 1 39 ? 84.842 69.352 63.660 1.00 16.09 35 ASN C O 1
ATOM 5045 N N . TYR C 1 40 ? 83.724 71.043 64.619 1.00 15.59 36 TYR C N 1
ATOM 5046 C CA . TYR C 1 40 ? 82.650 71.049 63.640 1.00 15.82 36 TYR C CA 1
ATOM 5047 C C . TYR C 1 40 ? 83.108 71.892 62.450 1.00 16.82 36 TYR C C 1
ATOM 5048 O O . TYR C 1 40 ? 83.325 73.093 62.595 1.00 17.43 36 TYR C O 1
ATOM 5057 N N . THR C 1 41 ? 83.251 71.251 61.294 1.00 17.37 37 THR C N 1
ATOM 5058 C CA . THR C 1 41 ? 83.722 71.940 60.079 1.00 18.82 37 THR C CA 1
ATOM 5059 C C . THR C 1 41 ? 83.472 71.082 58.836 1.00 19.56 37 THR C C 1
ATOM 5060 O O . THR C 1 41 ? 83.453 69.850 58.907 1.00 19.09 37 THR C O 1
ATOM 5064 N N . ARG C 1 42 ? 83.319 71.765 57.705 1.00 21.27 38 ARG C N 1
ATOM 5065 C CA . ARG C 1 42 ? 83.249 71.156 56.373 1.00 22.26 38 ARG C CA 1
ATOM 5066 C C . ARG C 1 42 ? 84.580 71.359 55.592 1.00 23.70 38 ARG C C 1
ATOM 5067 O O . ARG C 1 42 ? 84.717 70.917 54.450 1.00 23.80 38 ARG C O 1
ATOM 5075 N N . ASP C 1 43 ? 85.557 72.022 56.216 1.00 24.10 39 ASP C N 1
ATOM 5076 C CA . ASP C 1 43 ? 86.907 72.192 55.621 1.00 25.68 39 ASP C CA 1
ATOM 5077 C C . ASP C 1 43 ? 87.771 70.929 55.815 1.00 25.59 39 ASP C C 1
ATOM 5078 O O . ASP C 1 43 ? 88.129 70.548 56.936 1.00 24.87 39 ASP C O 1
ATOM 5083 N N . LEU C 1 44 ? 88.090 70.266 54.712 1.00 25.47 40 LEU C N 1
ATOM 5084 C CA . LEU C 1 44 ? 88.728 68.958 54.786 1.00 25.62 40 LEU C CA 1
ATOM 5085 C C . LEU C 1 44 ? 90.239 68.978 54.592 1.00 26.29 40 LEU C C 1
ATOM 5086 O O . LEU C 1 44 ? 90.882 67.925 54.632 1.00 25.71 40 LEU C O 1
ATOM 5091 N N . ASP C 1 45 ? 90.806 70.166 54.388 1.00 26.92 41 ASP C N 1
ATOM 5092 C CA . ASP C 1 45 ? 92.232 70.295 54.122 1.00 28.03 41 ASP C CA 1
ATOM 5093 C C . ASP C 1 45 ? 93.056 69.794 55.319 1.00 27.88 41 ASP C C 1
ATOM 5094 O O . ASP C 1 45 ? 92.837 70.232 56.447 1.00 29.38 41 ASP C O 1
ATOM 5096 N N . GLY C 1 46 ? 93.955 68.844 55.081 1.00 27.83 42 GLY C N 1
ATOM 5097 C CA . GLY C 1 46 ? 94.823 68.307 56.139 1.00 26.95 42 GLY C CA 1
ATOM 5098 C C . GLY C 1 46 ? 94.123 67.382 57.131 1.00 25.82 42 GLY C C 1
ATOM 5099 O O . GLY C 1 46 ? 94.662 67.095 58.211 1.00 26.59 42 GLY C O 1
ATOM 5100 N N . VAL C 1 47 ? 92.920 66.928 56.790 1.00 23.88 43 VAL C N 1
ATOM 5101 C CA . VAL C 1 47 ? 92.146 66.098 57.734 1.00 22.13 43 VAL C CA 1
ATOM 5102 C C . VAL C 1 47 ? 92.439 64.612 57.505 1.00 21.66 43 VAL C C 1
ATOM 5103 O O . VAL C 1 47 ? 92.509 64.158 56.361 1.00 22.20 43 VAL C O 1
ATOM 5107 N N . ASP C 1 48 ? 92.627 63.872 58.598 1.00 20.90 44 ASP C N 1
ATOM 5108 C CA . ASP C 1 48 ? 92.886 62.420 58.540 1.00 20.67 44 ASP C CA 1
ATOM 5109 C C . ASP C 1 48 ? 91.614 61.579 58.536 1.00 19.49 44 ASP C C 1
ATOM 5110 O O . ASP C 1 48 ? 91.504 60.606 57.776 1.00 20.08 44 ASP C O 1
ATOM 5115 N N . VAL C 1 49 ? 90.672 61.923 59.410 1.00 18.40 45 VAL C N 1
ATOM 5116 C CA . VAL C 1 49 ? 89.406 61.203 59.493 1.00 16.97 45 VAL C CA 1
ATOM 5117 C C . VAL C 1 49 ? 88.256 62.185 59.613 1.00 16.37 45 VAL C C 1
ATOM 5118 O O . VAL C 1 49 ? 88.324 63.146 60.392 1.00 16.69 45 VAL C O 1
ATOM 5122 N N . VAL C 1 50 ? 87.199 61.925 58.852 1.00 16.19 46 VAL C N 1
ATOM 5123 C CA . VAL C 1 50 ? 85.983 62.714 58.909 1.00 15.81 46 VAL C CA 1
ATOM 5124 C C . VAL C 1 50 ? 84.883 61.842 59.508 1.00 15.18 46 VAL C C 1
ATOM 5125 O O . VAL C 1 50 ? 84.541 60.789 58.955 1.00 15.12 46 VAL C O 1
ATOM 5129 N N . VAL C 1 51 ? 84.361 62.273 60.648 1.00 14.51 47 VAL C N 1
ATOM 5130 C CA . VAL C 1 51 ? 83.169 61.631 61.220 1.00 13.94 47 VAL C CA 1
ATOM 5131 C C . VAL C 1 51 ? 81.974 62.365 60.629 1.00 14.02 47 VAL C C 1
ATOM 5132 O O . VAL C 1 51 ? 81.947 63.597 60.610 1.00 14.41 47 VAL C O 1
ATOM 5136 N N . SER C 1 52 ? 80.998 61.623 60.110 1.00 14.48 48 SER C N 1
ATOM 5137 C CA . SER C 1 52 ? 79.749 62.246 59.677 1.00 14.25 48 SER C CA 1
ATOM 5138 C C . SER C 1 52 ? 78.595 61.305 59.981 1.00 14.07 48 SER C C 1
ATOM 5139 O O . SER C 1 52 ? 78.807 60.104 60.233 1.00 14.04 48 SER C O 1
ATOM 5142 N N . GLY C 1 53 ? 77.385 61.850 59.998 1.00 13.93 49 GLY C N 1
ATOM 5143 C CA . GLY C 1 53 ? 76.229 60.983 60.226 1.00 13.81 49 GLY C CA 1
ATOM 5144 C C . GLY C 1 53 ? 75.408 60.822 58.969 1.00 13.56 49 GLY C C 1
ATOM 5145 O O . GLY C 1 53 ? 75.383 61.716 58.106 1.00 14.84 49 GLY C O 1
ATOM 5146 N N . VAL C 1 54 ? 74.767 59.665 58.830 1.00 13.40 50 VAL C N 1
ATOM 5147 C CA . VAL C 1 54 ? 73.743 59.514 57.793 1.00 13.99 50 VAL C CA 1
ATOM 5148 C C . VAL C 1 54 ? 72.441 59.061 58.458 1.00 13.61 50 VAL C C 1
ATOM 5149 O O . VAL C 1 54 ? 72.308 57.863 58.797 1.00 13.85 50 VAL C O 1
ATOM 5153 N N . PRO C 1 55 ? 71.507 60.012 58.686 1.00 13.69 51 PRO C N 1
ATOM 5154 C CA . PRO C 1 55 ? 70.376 59.766 59.600 1.00 13.14 51 PRO C CA 1
ATOM 5155 C C . PRO C 1 55 ? 69.202 59.072 58.881 1.00 13.25 51 PRO C C 1
ATOM 5156 O O . PRO C 1 55 ? 68.103 59.623 58.794 1.00 14.01 51 PRO C O 1
ATOM 5160 N N . LEU C 1 56 ? 69.458 57.852 58.409 1.00 13.13 52 LEU C N 1
ATOM 5161 C CA . LEU C 1 56 ? 68.479 57.069 57.609 1.00 13.18 52 LEU C CA 1
ATOM 5162 C C . LEU C 1 56 ? 67.833 55.953 58.439 1.00 13.01 52 LEU C C 1
ATOM 5163 O O . LEU C 1 56 ? 68.534 55.193 59.112 1.00 12.51 52 LEU C O 1
ATOM 5168 N N . ASP C 1 57 ? 66.506 55.836 58.380 1.00 13.17 53 ASP C N 1
ATOM 5169 C CA . ASP C 1 57 ? 65.891 54.585 58.839 1.00 13.25 53 ASP C CA 1
ATOM 5170 C C . ASP C 1 57 ? 64.773 54.117 57.929 1.00 13.56 53 ASP C C 1
ATOM 5171 O O . ASP C 1 57 ? 63.955 53.258 58.311 1.00 12.98 53 ASP C O 1
ATOM 5176 N N . LEU C 1 58 ? 64.750 54.651 56.707 1.00 13.70 54 LEU C N 1
ATOM 5177 C CA . LEU C 1 58 ? 63.698 54.257 55.751 1.00 14.50 54 LEU C CA 1
ATOM 5178 C C . LEU C 1 58 ? 63.851 52.832 55.235 1.00 14.60 54 LEU C C 1
ATOM 5179 O O . LEU C 1 58 ? 62.887 52.280 54.693 1.00 15.04 54 LEU C O 1
ATOM 5184 N N . ALA C 1 59 ? 65.039 52.241 55.404 1.00 14.07 55 ALA C N 1
ATOM 5185 C CA . ALA C 1 59 ? 65.336 50.918 54.860 1.00 14.91 55 ALA C CA 1
ATOM 5186 C C . ALA C 1 59 ? 65.094 49.786 55.875 1.00 14.55 55 ALA C C 1
ATOM 5187 O O . ALA C 1 59 ? 65.284 48.596 55.570 1.00 15.40 55 ALA C O 1
ATOM 5189 N N . THR C 1 60 ? 64.639 50.162 57.080 1.00 14.07 56 THR C N 1
ATOM 5190 C CA . THR C 1 60 ? 64.454 49.205 58.177 1.00 13.57 56 THR C CA 1
ATOM 5191 C C . THR C 1 60 ? 63.301 48.244 57.973 1.00 14.25 56 THR C C 1
ATOM 5192 O O . THR C 1 60 ? 62.290 48.587 57.349 1.00 15.74 56 THR C O 1
ATOM 5196 N N . THR C 1 61 ? 63.428 47.053 58.551 1.00 13.84 57 THR C N 1
ATOM 5197 C CA . THR C 1 61 ? 62.405 46.029 58.408 1.00 14.03 57 THR C CA 1
ATOM 5198 C C . THR C 1 61 ? 61.576 45.799 59.682 1.00 13.73 57 THR C C 1
ATOM 5199 O O . THR C 1 61 ? 60.519 45.161 59.614 1.00 13.90 57 THR C O 1
ATOM 5203 N N . PHE C 1 62 ? 62.061 46.271 60.835 1.00 12.79 58 PHE C N 1
ATOM 5204 C CA . PHE C 1 62 ? 61.258 46.119 62.052 1.00 12.56 58 PHE C CA 1
ATOM 5205 C C . PHE C 1 62 ? 61.039 47.476 62.686 1.00 12.30 58 PHE C C 1
ATOM 5206 O O . PHE C 1 62 ? 60.267 48.277 62.131 1.00 12.64 58 PHE C O 1
ATOM 5214 N N . ARG C 1 63 ? 61.678 47.772 63.821 1.00 11.59 59 ARG C N 1
ATOM 5215 C CA . ARG C 1 63 ? 61.478 49.066 64.447 1.00 11.86 59 ARG C CA 1
ATOM 5216 C C . ARG C 1 63 ? 62.208 50.166 63.692 1.00 12.05 59 ARG C C 1
ATOM 5217 O O . ARG C 1 63 ? 63.346 49.975 63.267 1.00 12.66 59 ARG C O 1
ATOM 5225 N N . SER C 1 64 ? 61.565 51.323 63.583 1.00 12.51 60 SER C N 1
ATOM 5226 C CA . SER C 1 64 ? 62.248 52.513 63.076 1.00 12.59 60 SER C CA 1
ATOM 5227 C C . SER C 1 64 ? 62.891 53.259 64.252 1.00 12.43 60 SER C C 1
ATOM 5228 O O . SER C 1 64 ? 62.574 52.993 65.423 1.00 13.52 60 SER C O 1
ATOM 5231 N N . GLY C 1 65 ? 63.814 54.160 63.955 1.00 11.79 61 GLY C N 1
ATOM 5232 C CA . GLY C 1 65 ? 64.424 54.948 65.007 1.00 11.97 61 GLY C CA 1
ATOM 5233 C C . GLY C 1 65 ? 65.889 55.223 64.764 1.00 11.48 61 GLY C C 1
ATOM 5234 O O . GLY C 1 65 ? 66.439 56.124 65.394 1.00 11.88 61 GLY C O 1
ATOM 5235 N N . ALA C 1 66 ? 66.517 54.446 63.883 1.00 11.41 62 ALA C N 1
ATOM 5236 C CA . ALA C 1 66 ? 67.935 54.677 63.568 1.00 11.31 62 ALA C CA 1
ATOM 5237 C C . ALA C 1 66 ? 68.232 56.059 62.981 1.00 11.50 62 ALA C C 1
ATOM 5238 O O . ALA C 1 66 ? 69.392 56.469 62.962 1.00 11.60 62 ALA C O 1
ATOM 5240 N N . ARG C 1 67 ? 67.226 56.777 62.500 1.00 11.41 63 ARG C N 1
ATOM 5241 C CA . ARG C 1 67 ? 67.457 58.131 61.959 1.00 12.18 63 ARG C CA 1
ATOM 5242 C C . ARG C 1 67 ? 68.077 59.052 63.005 1.00 12.33 63 ARG C C 1
ATOM 5243 O O . ARG C 1 67 ? 68.769 60.006 62.649 1.00 12.56 63 ARG C O 1
ATOM 5251 N N . LEU C 1 68 ? 67.838 58.767 64.293 1.00 12.09 64 LEU C N 1
ATOM 5252 C CA . LEU C 1 68 ? 68.402 59.587 65.366 1.00 12.10 64 LEU C CA 1
ATOM 5253 C C . LEU C 1 68 ? 69.721 59.023 65.908 1.00 11.84 64 LEU C C 1
ATOM 5254 O O . LEU C 1 68 ? 70.288 59.577 66.872 1.00 12.53 64 LEU C O 1
ATOM 5259 N N . GLY C 1 69 ? 70.226 57.962 65.292 1.00 11.44 65 GLY C N 1
ATOM 5260 C CA . GLY C 1 69 ? 71.471 57.289 65.730 1.00 10.60 65 GLY C CA 1
ATOM 5261 C C . GLY C 1 69 ? 72.677 58.224 65.807 1.00 10.64 65 GLY C C 1
ATOM 5262 O O . GLY C 1 69 ? 73.419 58.233 66.814 1.00 9.73 65 GLY C O 1
ATOM 5263 N N . PRO C 1 70 ? 72.885 59.052 64.758 1.00 10.89 66 PRO C N 1
ATOM 5264 C CA . PRO C 1 70 ? 74.102 59.873 64.822 1.00 11.03 66 PRO C CA 1
ATOM 5265 C C . PRO C 1 70 ? 74.105 60.832 66.008 1.00 11.02 66 PRO C C 1
ATOM 5266 O O . PRO C 1 70 ? 75.133 60.975 66.680 1.00 10.76 66 PRO C O 1
ATOM 5270 N N . SER C 1 71 ? 72.981 61.488 66.283 1.00 10.98 67 SER C N 1
ATOM 5271 C CA . SER C 1 71 ? 72.948 62.406 67.439 1.00 11.23 67 SER C CA 1
ATOM 5272 C C . SER C 1 71 ? 73.151 61.647 68.770 1.00 10.94 67 SER C C 1
ATOM 5273 O O . SER C 1 71 ? 73.774 62.159 69.691 1.00 10.90 67 SER C O 1
ATOM 5276 N N . ALA C 1 72 ? 72.631 60.416 68.858 1.00 10.35 68 ALA C N 1
ATOM 5277 C CA . ALA C 1 72 ? 72.720 59.615 70.096 1.00 10.29 68 ALA C CA 1
ATOM 5278 C C . ALA C 1 72 ? 74.152 59.192 70.320 1.00 10.04 68 ALA C C 1
ATOM 5279 O O . ALA C 1 72 ? 74.638 59.251 71.436 1.00 10.24 68 ALA C O 1
ATOM 5281 N N . VAL C 1 73 ? 74.865 58.822 69.254 1.00 9.90 69 VAL C N 1
ATOM 5282 C CA . VAL C 1 73 ? 76.259 58.373 69.409 1.00 10.25 69 VAL C CA 1
ATOM 5283 C C . VAL C 1 73 ? 77.143 59.590 69.760 1.00 10.27 69 VAL C C 1
ATOM 5284 O O . VAL C 1 73 ? 78.024 59.489 70.614 1.00 10.45 69 VAL C O 1
ATOM 5288 N N . ARG C 1 74 ? 76.907 60.743 69.116 1.00 10.61 70 ARG C N 1
ATOM 5289 C CA . ARG C 1 74 ? 77.628 61.977 69.520 1.00 10.70 70 ARG C CA 1
ATOM 5290 C C . ARG C 1 74 ? 77.438 62.284 71.031 1.00 10.67 70 ARG C C 1
ATOM 5291 O O . ARG C 1 74 ? 78.408 62.538 71.743 1.00 10.73 70 ARG C O 1
ATOM 5299 N N . ALA C 1 75 ? 76.185 62.261 71.505 1.00 10.38 71 ALA C N 1
ATOM 5300 C CA . ALA C 1 75 ? 75.906 62.529 72.925 1.00 10.35 71 ALA C CA 1
ATOM 5301 C C . ALA C 1 75 ? 76.597 61.513 73.842 1.00 10.60 71 ALA C C 1
ATOM 5302 O O . ALA C 1 75 ? 77.081 61.870 74.925 1.00 11.20 71 ALA C O 1
ATOM 5304 N N . ALA C 1 76 ? 76.621 60.249 73.420 1.00 10.54 72 ALA C N 1
ATOM 5305 C CA . ALA C 1 76 ? 77.216 59.185 74.209 1.00 10.11 72 ALA C CA 1
ATOM 5306 C C . ALA C 1 76 ? 78.736 59.206 74.206 1.00 10.92 72 ALA C C 1
ATOM 5307 O O . ALA C 1 76 ? 79.365 58.393 74.911 1.00 11.45 72 ALA C O 1
ATOM 5309 N N . SER C 1 77 ? 79.339 60.077 73.395 1.00 10.68 73 SER C N 1
ATOM 5310 C CA . SER C 1 77 ? 80.792 60.066 73.245 1.00 11.04 73 SER C CA 1
ATOM 5311 C C . SER C 1 77 ? 81.484 61.019 74.247 1.00 11.37 73 SER C C 1
ATOM 5312 O O . SER C 1 77 ? 82.704 61.107 74.261 1.00 11.68 73 SER C O 1
ATOM 5315 N N . VAL C 1 78 ? 80.711 61.708 75.103 1.00 11.28 74 VAL C N 1
ATOM 5316 C CA . VAL C 1 78 ? 81.297 62.762 75.984 1.00 11.83 74 VAL C CA 1
ATOM 5317 C C . VAL C 1 78 ? 82.362 62.235 76.959 1.00 12.37 74 VAL C C 1
ATOM 5318 O O . VAL C 1 78 ? 83.409 62.869 77.146 1.00 12.66 74 VAL C O 1
ATOM 5322 N N . GLN C 1 79 ? 82.129 61.075 77.583 1.00 12.01 75 GLN C N 1
ATOM 5323 C CA . GLN C 1 79 ? 83.128 60.567 78.510 1.00 12.73 75 GLN C CA 1
ATOM 5324 C C . GLN C 1 79 ? 84.416 60.181 77.797 1.00 13.00 75 GLN C C 1
ATOM 5325 O O . GLN C 1 79 ? 85.507 60.317 78.361 1.00 13.12 75 GLN C O 1
ATOM 5331 N N . LEU C 1 80 ? 84.279 59.669 76.581 1.00 12.89 76 LEU C N 1
ATOM 5332 C CA . LEU C 1 80 ? 85.438 59.157 75.848 1.00 13.87 76 LEU C CA 1
ATOM 5333 C C . LEU C 1 80 ? 86.390 60.321 75.506 1.00 14.35 76 LEU C C 1
ATOM 5334 O O . LEU C 1 80 ? 87.596 60.132 75.331 1.00 15.34 76 LEU C O 1
ATOM 5339 N N . ALA C 1 81 ? 85.834 61.528 75.435 1.00 14.60 77 ALA C N 1
ATOM 5340 C CA . ALA C 1 81 ? 86.652 62.705 75.116 1.00 15.16 77 ALA C CA 1
ATOM 5341 C C . ALA C 1 81 ? 87.428 63.229 76.327 1.00 16.45 77 ALA C C 1
ATOM 5342 O O . ALA C 1 81 ? 88.400 64.012 76.178 1.00 16.90 77 ALA C O 1
ATOM 5344 N N . GLU C 1 82 ? 87.033 62.811 77.526 1.00 16.65 78 GLU C N 1
ATOM 5345 C CA . GLU C 1 82 ? 87.592 63.385 78.752 1.00 18.23 78 GLU C CA 1
ATOM 5346 C C . GLU C 1 82 ? 88.971 62.809 79.111 1.00 18.24 78 GLU C C 1
ATOM 5347 O O . GLU C 1 82 ? 89.791 63.489 79.737 1.00 19.01 78 GLU C O 1
ATOM 5353 N N . LEU C 1 83 ? 89.206 61.556 78.739 1.00 17.54 79 LEU C N 1
ATOM 5354 C CA . LEU C 1 83 ? 90.430 60.840 79.116 1.00 18.13 79 LEU C CA 1
ATOM 5355 C C . LEU C 1 83 ? 91.099 60.235 77.890 1.00 18.13 79 LEU C C 1
ATOM 5356 O O . LEU C 1 83 ? 90.447 60.044 76.882 1.00 17.92 79 LEU C O 1
ATOM 5361 N N . ASN C 1 84 ? 92.393 59.927 77.969 1.00 18.02 80 ASN C N 1
ATOM 5362 C CA . ASN C 1 84 ? 93.005 59.125 76.909 1.00 17.94 80 ASN C CA 1
ATOM 5363 C C . ASN C 1 84 ? 92.252 57.805 76.789 1.00 16.86 80 ASN C C 1
ATOM 5364 O O . ASN C 1 84 ? 91.990 57.168 77.805 1.00 16.97 80 ASN C O 1
ATOM 5369 N N . PRO C 1 85 ? 91.923 57.379 75.561 1.00 16.28 81 PRO C N 1
ATOM 5370 C CA . PRO C 1 85 ? 91.270 56.069 75.412 1.00 15.76 81 PRO C CA 1
ATOM 5371 C C . PRO C 1 85 ? 92.075 54.930 76.031 1.00 16.32 81 PRO C C 1
ATOM 5372 O O . PRO C 1 85 ? 93.311 54.936 75.990 1.00 16.91 81 PRO C O 1
ATOM 5376 N N . TYR C 1 86 ? 91.346 53.979 76.611 1.00 15.98 82 TYR C N 1
ATOM 5377 C CA . TYR C 1 86 ? 91.931 52.820 77.252 1.00 16.69 82 TYR C CA 1
ATOM 5378 C C . TYR C 1 86 ? 91.838 51.604 76.299 1.00 16.82 82 TYR C C 1
ATOM 5379 O O . TYR C 1 86 ? 90.806 51.422 75.644 1.00 17.32 82 TYR C O 1
ATOM 5388 N N . PRO C 1 87 ? 92.897 50.759 76.217 1.00 17.71 83 PRO C N 1
ATOM 5389 C CA . PRO C 1 87 ? 94.160 50.742 76.931 1.00 18.48 83 PRO C CA 1
ATOM 5390 C C . PRO C 1 87 ? 95.261 51.532 76.206 1.00 19.02 83 PRO C C 1
ATOM 5391 O O . PRO C 1 87 ? 96.410 51.501 76.631 1.00 20.45 83 PRO C O 1
ATOM 5395 N N . TRP C 1 88 ? 94.880 52.203 75.118 1.00 18.74 84 TRP C N 1
ATOM 5396 C CA . TRP C 1 88 ? 95.811 52.953 74.258 1.00 19.06 84 TRP C CA 1
ATOM 5397 C C . TRP C 1 88 ? 96.749 53.865 75.013 1.00 19.48 84 TRP C C 1
ATOM 5398 O O . TRP C 1 88 ? 97.976 53.846 74.790 1.00 20.08 84 TRP C O 1
ATOM 5409 N N . GLY C 1 89 ? 96.189 54.677 75.902 1.00 18.90 85 GLY C N 1
ATOM 5410 C CA . GLY C 1 89 ? 97.005 55.545 76.738 1.00 19.75 85 GLY C CA 1
ATOM 5411 C C . GLY C 1 89 ? 97.622 56.745 76.022 1.00 20.45 85 GLY C C 1
ATOM 5412 O O . GLY C 1 89 ? 98.593 57.301 76.510 1.00 21.27 85 GLY C O 1
ATOM 5413 N N . PHE C 1 90 ? 97.082 57.126 74.861 1.00 20.20 86 PHE C N 1
ATOM 5414 C CA . PHE C 1 90 ? 97.485 58.377 74.193 1.00 20.80 86 PHE C CA 1
ATOM 5415 C C . PHE C 1 90 ? 96.229 59.189 73.886 1.00 20.50 86 PHE C C 1
ATOM 5416 O O . PHE C 1 90 ? 95.136 58.634 73.848 1.00 19.14 86 PHE C O 1
ATOM 5424 N N . ASP C 1 91 ? 96.377 60.495 73.661 1.00 21.07 87 ASP C N 1
ATOM 5425 C CA . ASP C 1 91 ? 95.264 61.275 73.137 1.00 20.61 87 ASP C CA 1
ATOM 5426 C C . ASP C 1 91 ? 95.370 61.175 71.605 1.00 20.86 87 ASP C C 1
ATOM 5427 O O . ASP C 1 91 ? 96.302 61.744 71.027 1.00 21.47 87 ASP C O 1
ATOM 5432 N N . PRO C 1 92 ? 94.442 60.451 70.940 1.00 19.96 88 PRO C N 1
ATOM 5433 C CA . PRO C 1 92 ? 94.646 60.271 69.498 1.00 20.39 88 PRO C CA 1
ATOM 5434 C C . PRO C 1 92 ? 94.662 61.584 68.719 1.00 20.83 88 PRO C C 1
ATOM 5435 O O . PRO C 1 92 ? 95.219 61.620 67.621 1.00 21.01 88 PRO C O 1
ATOM 5439 N N . PHE C 1 93 ? 94.073 62.642 69.290 1.00 20.31 89 PHE C N 1
ATOM 5440 C CA . PHE C 1 93 ? 93.874 63.902 68.567 1.00 20.32 89 PHE C CA 1
ATOM 5441 C C . PHE C 1 93 ? 95.096 64.802 68.600 1.00 21.54 89 PHE C C 1
ATOM 5442 O O . PHE C 1 93 ? 95.092 65.863 67.976 1.00 21.68 89 PHE C O 1
ATOM 5450 N N . ASP C 1 94 ? 96.145 64.376 69.299 1.00 21.73 90 ASP C N 1
ATOM 5451 C CA . ASP C 1 94 ? 97.413 65.107 69.223 1.00 23.96 90 ASP C CA 1
ATOM 5452 C C . ASP C 1 94 ? 98.102 64.874 67.881 1.00 24.43 90 ASP C C 1
ATOM 5453 O O . ASP C 1 94 ? 98.755 65.779 67.353 1.00 25.16 90 ASP C O 1
ATOM 5458 N N . ASP C 1 95 ? 97.946 63.667 67.348 1.00 23.94 91 ASP C N 1
ATOM 5459 C CA . ASP C 1 95 ? 98.624 63.228 66.120 1.00 25.48 91 ASP C CA 1
ATOM 5460 C C . ASP C 1 95 ? 97.667 62.936 64.970 1.00 23.77 91 ASP C C 1
ATOM 5461 O O . ASP C 1 95 ? 98.096 62.802 63.825 1.00 23.77 91 ASP C O 1
ATOM 5466 N N . LEU C 1 96 ? 96.379 62.794 65.264 1.00 21.29 92 LEU C N 1
ATOM 5467 C CA . LEU C 1 96 ? 95.431 62.442 64.223 1.00 20.32 92 LEU C CA 1
ATOM 5468 C C . LEU C 1 96 ? 94.413 63.559 64.102 1.00 19.74 92 LEU C C 1
ATOM 5469 O O . LEU C 1 96 ? 93.788 63.918 65.103 1.00 19.15 92 LEU C O 1
ATOM 5474 N N . ALA C 1 97 ? 94.270 64.120 62.889 1.00 19.61 93 ALA C N 1
ATOM 5475 C CA . ALA C 1 97 ? 93.330 65.210 62.644 1.00 19.14 93 ALA C CA 1
ATOM 5476 C C . ALA C 1 97 ? 91.963 64.622 62.342 1.00 18.45 93 ALA C C 1
ATOM 5477 O O . ALA C 1 97 ? 91.754 64.051 61.268 1.00 18.63 93 ALA C O 1
ATOM 5479 N N . VAL C 1 98 ? 91.045 64.750 63.297 1.00 17.51 94 VAL C N 1
ATOM 5480 C CA . VAL C 1 98 ? 89.672 64.218 63.148 1.00 16.48 94 VAL C CA 1
ATOM 5481 C C . VAL C 1 98 ? 88.700 65.388 63.280 1.00 16.50 94 VAL C C 1
ATOM 5482 O O . VAL C 1 98 ? 88.818 66.189 64.217 1.00 17.15 94 VAL C O 1
ATOM 5486 N N . ILE C 1 99 ? 87.744 65.490 62.352 1.00 16.28 95 ILE C N 1
ATOM 5487 C CA . ILE C 1 99 ? 86.698 66.505 62.430 1.00 16.23 95 ILE C CA 1
ATOM 5488 C C . ILE C 1 99 ? 85.316 65.856 62.435 1.00 15.21 95 ILE C C 1
ATOM 5489 O O . ILE C 1 99 ? 85.168 64.690 62.053 1.00 14.41 95 ILE C O 1
ATOM 5494 N N . ASP C 1 100 ? 84.318 66.625 62.867 1.00 14.72 96 ASP C N 1
ATOM 5495 C CA . ASP C 1 100 ? 82.924 66.211 62.718 1.00 14.57 96 ASP C CA 1
ATOM 5496 C C . ASP C 1 100 ? 82.319 67.102 61.638 1.00 15.11 96 ASP C C 1
ATOM 5497 O O . ASP C 1 100 ? 82.178 68.299 61.825 1.00 15.42 96 ASP C O 1
ATOM 5502 N N . TYR C 1 101 ? 81.999 66.490 60.507 1.00 15.66 97 TYR C N 1
ATOM 5503 C CA . TYR C 1 101 ? 81.425 67.133 59.318 1.00 16.70 97 TYR C CA 1
ATOM 5504 C C . TYR C 1 101 ? 79.964 67.558 59.511 1.00 16.39 97 TYR C C 1
ATOM 5505 O O . TYR C 1 101 ? 79.443 68.381 58.765 1.00 16.63 97 TYR C O 1
ATOM 5514 N N . GLY C 1 102 ? 79.300 66.996 60.518 1.00 15.07 98 GLY C N 1
ATOM 5515 C CA . GLY C 1 102 ? 77.839 67.061 60.559 1.00 14.76 98 GLY C CA 1
ATOM 5516 C C . GLY C 1 102 ? 77.271 65.863 59.817 1.00 14.68 98 GLY C C 1
ATOM 5517 O O . GLY C 1 102 ? 77.849 64.779 59.830 1.00 14.26 98 GLY C O 1
ATOM 5518 N N . ASP C 1 103 ? 76.136 66.067 59.159 1.00 14.87 99 ASP C N 1
ATOM 5519 C CA . ASP C 1 103 ? 75.427 64.971 58.529 1.00 15.44 99 ASP C CA 1
ATOM 5520 C C . ASP C 1 103 ? 75.267 65.112 57.021 1.00 16.05 99 ASP C C 1
ATOM 5521 O O . ASP C 1 103 ? 75.287 66.216 56.465 1.00 17.08 99 ASP C O 1
ATOM 5526 N N . CYS C 1 104 ? 75.040 63.972 56.387 1.00 16.41 100 CYS C N 1
ATOM 5527 C CA . CYS C 1 104 ? 74.607 63.936 54.992 1.00 17.31 100 CYS C CA 1
ATOM 5528 C C . CYS C 1 104 ? 73.138 64.332 54.938 1.00 17.74 100 CYS C C 1
ATOM 5529 O O . CYS C 1 104 ? 72.271 63.623 55.473 1.00 17.81 100 CYS C O 1
ATOM 5532 N N . TRP C 1 105 ? 72.851 65.464 54.300 1.00 18.21 101 TRP C N 1
ATOM 5533 C CA . TRP C 1 105 ? 71.467 65.847 54.090 1.00 18.74 101 TRP C CA 1
ATOM 5534 C C . TRP C 1 105 ? 70.898 65.029 52.973 1.00 19.27 101 TRP C C 1
ATOM 5535 O O . TRP C 1 105 ? 71.592 64.730 51.996 1.00 19.20 101 TRP C O 1
ATOM 5546 N N . PHE C 1 106 ? 69.630 64.648 53.104 1.00 19.00 102 PHE C N 1
ATOM 5547 C CA . PHE C 1 106 ? 68.907 64.039 51.985 1.00 20.14 102 PHE C CA 1
ATOM 5548 C C . PHE C 1 106 ? 67.431 64.386 52.097 1.00 20.42 102 PHE C C 1
ATOM 5549 O O . PHE C 1 106 ? 66.953 64.756 53.168 1.00 19.67 102 PHE C O 1
ATOM 5557 N N . ASP C 1 107 ? 66.752 64.312 50.959 1.00 21.72 103 ASP C N 1
ATOM 5558 C CA . ASP C 1 107 ? 65.328 64.548 50.829 1.00 21.92 103 ASP C CA 1
ATOM 5559 C C . ASP C 1 107 ? 64.598 63.221 51.037 1.00 20.93 103 ASP C C 1
ATOM 5560 O O . ASP C 1 107 ? 64.414 62.441 50.085 1.00 21.27 103 ASP C O 1
ATOM 5565 N N . ALA C 1 108 ? 64.145 62.972 52.266 1.00 20.01 104 ALA C N 1
ATOM 5566 C CA . ALA C 1 108 ? 63.503 61.697 52.592 1.00 19.97 104 ALA C CA 1
ATOM 5567 C C . ALA C 1 108 ? 62.190 61.528 51.849 1.00 21.25 104 ALA C C 1
ATOM 5568 O O . ALA C 1 108 ? 61.751 60.394 51.630 1.00 21.42 104 ALA C O 1
ATOM 5570 N N . HIS C 1 109 ? 61.576 62.653 51.461 1.00 22.02 105 HIS C N 1
ATOM 5571 C CA . HIS C 1 109 ? 60.263 62.640 50.788 1.00 23.88 105 HIS C CA 1
ATOM 5572 C C . HIS C 1 109 ? 60.357 62.227 49.352 1.00 24.28 105 HIS C C 1
ATOM 5573 O O . HIS C 1 109 ? 59.326 61.956 48.701 1.00 24.86 105 HIS C O 1
ATOM 5580 N N . HIS C 1 110 ? 61.608 62.113 48.879 1.00 24.96 106 HIS C N 1
ATOM 5581 C CA . HIS C 1 110 ? 61.941 61.555 47.553 1.00 26.38 106 HIS C CA 1
ATOM 5582 C C . HIS C 1 110 ? 62.965 60.457 47.677 1.00 25.64 106 HIS C C 1
ATOM 5583 O O . HIS C 1 110 ? 64.143 60.626 47.340 1.00 24.94 106 HIS C O 1
ATOM 5590 N N . PRO C 1 111 ? 62.521 59.289 48.162 1.00 24.97 107 PRO C N 1
ATOM 5591 C CA . PRO C 1 111 ? 63.469 58.277 48.637 1.00 24.28 107 PRO C CA 1
ATOM 5592 C C . PRO C 1 111 ? 64.428 57.703 47.589 1.00 24.75 107 PRO C C 1
ATOM 5593 O O . PRO C 1 111 ? 65.496 57.252 47.963 1.00 23.87 107 PRO C O 1
ATOM 5597 N N . LEU C 1 112 ? 64.069 57.741 46.307 1.00 26.05 108 LEU C N 1
ATOM 5598 C CA . LEU C 1 112 ? 64.986 57.330 45.234 1.00 26.51 108 LEU C CA 1
ATOM 5599 C C . LEU C 1 112 ? 66.242 58.217 45.142 1.00 26.11 108 LEU C C 1
ATOM 5600 O O . LEU C 1 112 ? 67.248 57.810 44.555 1.00 26.38 108 LEU C O 1
ATOM 5605 N N . SER C 1 113 ? 66.187 59.421 45.716 1.00 24.28 109 SER C N 1
ATOM 5606 C CA . SER C 1 113 ? 67.328 60.340 45.679 1.00 23.82 109 SER C CA 1
ATOM 5607 C C . SER C 1 113 ? 68.355 60.044 46.762 1.00 22.37 109 SER C C 1
ATOM 5608 O O . SER C 1 113 ? 69.443 60.601 46.748 1.00 22.11 109 SER C O 1
ATOM 5611 N N . ILE C 1 114 ? 67.997 59.187 47.722 1.00 20.99 110 ILE C N 1
ATOM 5612 C CA . ILE C 1 114 ? 68.840 58.959 48.899 1.00 19.91 110 ILE C CA 1
ATOM 5613 C C . ILE C 1 114 ? 70.165 58.258 48.597 1.00 19.68 110 ILE C C 1
ATOM 5614 O O . ILE C 1 114 ? 71.240 58.737 49.016 1.00 19.16 110 ILE C O 1
ATOM 5619 N N . LYS C 1 115 ? 70.108 57.156 47.852 1.00 20.03 111 LYS C N 1
ATOM 5620 C CA . LYS C 1 115 ? 71.328 56.431 47.482 1.00 20.46 111 LYS C CA 1
ATOM 5621 C C . LYS C 1 115 ? 72.341 57.362 46.785 1.00 20.83 111 LYS C C 1
ATOM 5622 O O . LYS C 1 115 ? 73.484 57.434 47.234 1.00 19.78 111 LYS C O 1
ATOM 5628 N N . PRO C 1 116 ? 71.930 58.072 45.706 1.00 21.69 112 PRO C N 1
ATOM 5629 C CA . PRO C 1 116 ? 72.917 58.977 45.110 1.00 22.41 112 PRO C CA 1
ATOM 5630 C C . PRO C 1 116 ? 73.393 60.090 46.044 1.00 21.52 112 PRO C C 1
ATOM 5631 O O . PRO C 1 116 ? 74.573 60.489 45.934 1.00 21.67 112 PRO C O 1
ATOM 5635 N N . ALA C 1 117 ? 72.517 60.588 46.940 1.00 20.31 113 ALA C N 1
ATOM 5636 C CA . ALA C 1 117 ? 72.940 61.583 47.936 1.00 19.90 113 ALA C CA 1
ATOM 5637 C C . ALA C 1 117 ? 74.063 61.050 48.812 1.00 19.26 113 ALA C C 1
ATOM 5638 O O . ALA C 1 117 ? 75.034 61.748 49.059 1.00 19.51 113 ALA C O 1
ATOM 5640 N N . ILE C 1 118 ? 73.930 59.810 49.261 1.00 18.73 114 ILE C N 1
ATOM 5641 C CA . ILE C 1 118 ? 74.955 59.207 50.117 1.00 18.13 114 ILE C CA 1
ATOM 5642 C C . ILE C 1 118 ? 76.253 58.944 49.323 1.00 18.72 114 ILE C C 1
ATOM 5643 O O . ILE C 1 118 ? 77.341 59.227 49.811 1.00 18.56 114 ILE C O 1
ATOM 5648 N N . VAL C 1 119 ? 76.136 58.431 48.094 1.00 19.36 115 VAL C N 1
ATOM 5649 C CA . VAL C 1 119 ? 77.317 58.269 47.237 1.00 20.22 115 VAL C CA 1
ATOM 5650 C C . VAL C 1 119 ? 78.061 59.587 47.072 1.00 21.04 115 VAL C C 1
ATOM 5651 O O . VAL C 1 119 ? 79.278 59.619 47.207 1.00 22.00 115 VAL C O 1
ATOM 5655 N N . GLU C 1 120 ? 77.331 60.671 46.813 1.00 21.59 116 GLU C N 1
ATOM 5656 C CA . GLU C 1 120 ? 77.947 61.979 46.585 1.00 23.21 116 GLU C CA 1
ATOM 5657 C C . GLU C 1 120 ? 78.602 62.565 47.845 1.00 22.48 116 GLU C C 1
ATOM 5658 O O . GLU C 1 120 ? 79.681 63.165 47.772 1.00 22.39 116 GLU C O 1
ATOM 5664 N N . HIS C 1 121 ? 77.936 62.396 48.987 1.00 21.14 117 HIS C N 1
ATOM 5665 C CA . HIS C 1 121 ? 78.500 62.733 50.303 1.00 20.77 117 HIS C CA 1
ATOM 5666 C C . HIS C 1 121 ? 79.853 62.078 50.467 1.00 20.50 117 HIS C C 1
ATOM 5667 O O . HIS C 1 121 ? 80.844 62.749 50.793 1.00 20.56 117 HIS C O 1
ATOM 5674 N N . ALA C 1 122 ? 79.910 60.767 50.226 1.00 20.40 118 ALA C N 1
ATOM 5675 C CA . ALA C 1 122 ? 81.157 59.996 50.354 1.00 20.69 118 ALA C CA 1
ATOM 5676 C C . ALA C 1 122 ? 82.195 60.393 49.283 1.00 22.17 118 ALA C C 1
ATOM 5677 O O . ALA C 1 122 ? 83.354 60.632 49.611 1.00 22.08 118 ALA C O 1
ATOM 5679 N N . ARG C 1 123 ? 81.769 60.496 48.027 1.00 23.40 119 ARG C N 1
ATOM 5680 C CA . ARG C 1 123 ? 82.673 60.952 46.955 1.00 25.75 119 ARG C CA 1
ATOM 5681 C C . ARG C 1 123 ? 83.380 62.277 47.313 1.00 25.64 119 ARG C C 1
ATOM 5682 O O . ARG C 1 123 ? 84.609 62.396 47.150 1.00 26.21 119 ARG C O 1
ATOM 5690 N N . THR C 1 124 ? 82.597 63.250 47.803 1.00 24.97 120 THR C N 1
ATOM 5691 C CA . THR C 1 124 ? 83.091 64.568 48.228 1.00 25.11 120 THR C CA 1
ATOM 5692 C C . THR C 1 124 ? 84.163 64.448 49.306 1.00 24.53 120 THR C C 1
ATOM 5693 O O . THR C 1 124 ? 85.252 64.995 49.169 1.00 24.22 120 THR C O 1
ATOM 5697 N N . ILE C 1 125 ? 83.854 63.713 50.376 1.00 22.90 121 ILE C N 1
ATOM 5698 C CA . ILE C 1 125 ? 84.792 63.564 51.472 1.00 22.56 121 ILE C CA 1
ATOM 5699 C C . ILE C 1 125 ? 86.057 62.848 51.006 1.00 23.17 121 ILE C C 1
ATOM 5700 O O . ILE C 1 125 ? 87.170 63.255 51.336 1.00 22.99 121 ILE C O 1
ATOM 5705 N N . LEU C 1 126 ? 85.878 61.798 50.213 1.00 23.63 122 LEU C N 1
ATOM 5706 C CA . LEU C 1 126 ? 86.999 60.966 49.791 1.00 24.56 122 LEU C CA 1
ATOM 5707 C C . LEU C 1 126 ? 87.975 61.715 48.869 1.00 25.73 122 LEU C C 1
ATOM 5708 O O . LEU C 1 126 ? 89.153 61.363 48.797 1.00 27.43 122 LEU C O 1
ATOM 5713 N N . GLN C 1 127 ? 87.486 62.743 48.173 1.00 25.90 123 GLN C N 1
ATOM 5714 C CA . GLN C 1 127 ? 88.378 63.571 47.335 1.00 26.95 123 GLN C CA 1
ATOM 5715 C C . GLN C 1 127 ? 89.488 64.230 48.174 1.00 27.50 123 GLN C C 1
ATOM 5716 O O . GLN C 1 127 ? 90.528 64.627 47.631 1.00 28.18 123 GLN C O 1
ATOM 5718 N N . SER C 1 128 ? 89.288 64.323 49.491 1.00 26.66 124 SER C N 1
ATOM 5719 C CA . SER C 1 128 ? 90.277 64.916 50.395 1.00 27.40 124 SER C CA 1
ATOM 5720 C C . SER C 1 128 ? 91.339 63.931 50.894 1.00 27.96 124 SER C C 1
ATOM 5721 O O . SER C 1 128 ? 92.257 64.315 51.612 1.00 28.81 124 SER C O 1
ATOM 5724 N N . ASP C 1 129 ? 91.210 62.658 50.547 1.00 28.94 125 ASP C N 1
ATOM 5725 C CA . ASP C 1 129 ? 92.056 61.598 51.151 1.00 29.92 125 ASP C CA 1
ATOM 5726 C C . ASP C 1 129 ? 91.864 61.319 52.664 1.00 28.48 125 ASP C C 1
ATOM 5727 O O . ASP C 1 129 ? 92.557 60.448 53.209 1.00 28.76 125 ASP C O 1
ATOM 5732 N N . ALA C 1 130 ? 90.978 62.059 53.346 1.00 26.05 126 ALA C N 1
ATOM 5733 C CA . ALA C 1 130 ? 90.574 61.678 54.708 1.00 24.26 126 ALA C CA 1
ATOM 5734 C C . ALA C 1 130 ? 89.873 60.326 54.651 1.00 22.98 126 ALA C C 1
ATOM 5735 O O . ALA C 1 130 ? 89.250 60.007 53.640 1.00 22.92 126 ALA C O 1
ATOM 5737 N N . ARG C 1 131 ? 89.984 59.538 55.723 1.00 21.84 127 ARG C N 1
ATOM 5738 C CA . ARG C 1 131 ? 89.151 58.342 55.896 1.00 21.08 127 ARG C CA 1
ATOM 5739 C C . ARG C 1 131 ? 87.772 58.766 56.376 1.00 20.04 127 ARG C C 1
ATOM 5740 O O . ARG C 1 131 ? 87.619 59.796 57.045 1.00 19.49 127 ARG C O 1
ATOM 5748 N N . MET C 1 132 ? 86.770 57.947 56.067 1.00 18.88 128 MET C N 1
ATOM 5749 C CA . MET C 1 132 ? 85.420 58.171 56.597 1.00 17.95 128 MET C CA 1
ATOM 5750 C C . MET C 1 132 ? 85.119 57.236 57.758 1.00 16.69 128 MET C C 1
ATOM 5751 O O . MET C 1 132 ? 85.296 56.029 57.639 1.00 16.89 128 MET C O 1
ATOM 5756 N N . LEU C 1 133 ? 84.695 57.817 58.882 1.00 16.23 129 LEU C N 1
ATOM 5757 C CA . LEU C 1 133 ? 84.056 57.074 59.967 1.00 15.72 129 LEU C CA 1
ATOM 5758 C C . LEU C 1 133 ? 82.616 57.560 60.035 1.00 14.93 129 LEU C C 1
ATOM 5759 O O . LEU C 1 133 ? 82.348 58.679 60.478 1.00 14.64 129 LEU C O 1
ATOM 5764 N N . THR C 1 134 ? 81.680 56.726 59.591 1.00 14.35 130 THR C N 1
ATOM 5765 C CA . THR C 1 134 ? 80.317 57.195 59.408 1.00 14.03 130 THR C CA 1
ATOM 5766 C C . THR C 1 134 ? 79.378 56.608 60.474 1.00 13.43 130 THR C C 1
ATOM 5767 O O . THR C 1 134 ? 79.401 55.415 60.704 1.00 13.67 130 THR C O 1
ATOM 5771 N N . LEU C 1 135 ? 78.582 57.464 61.111 1.00 13.01 131 LEU C N 1
ATOM 5772 C CA . LEU C 1 135 ? 77.551 57.037 62.087 1.00 12.75 131 LEU C CA 1
ATOM 5773 C C . LEU C 1 135 ? 76.188 56.889 61.418 1.00 12.50 131 LEU C C 1
ATOM 5774 O O . LEU C 1 135 ? 75.685 57.854 60.815 1.00 12.75 131 LEU C O 1
ATOM 5779 N N . GLY C 1 136 ? 75.563 55.715 61.571 1.00 12.15 132 GLY C N 1
ATOM 5780 C CA . GLY C 1 136 ? 74.214 55.497 61.076 1.00 12.30 132 GLY C CA 1
ATOM 5781 C C . GLY C 1 136 ? 73.153 55.834 62.140 1.00 12.27 132 GLY C C 1
ATOM 5782 O O . GLY C 1 136 ? 73.505 56.134 63.291 1.00 11.81 132 GLY C O 1
ATOM 5783 N N . GLY C 1 137 ? 71.867 55.757 61.793 1.00 12.18 133 GLY C N 1
ATOM 5784 C CA . GLY C 1 137 ? 71.409 55.336 60.462 1.00 13.11 133 GLY C CA 1
ATOM 5785 C C . GLY C 1 137 ? 71.328 53.816 60.321 1.00 13.01 133 GLY C C 1
ATOM 5786 O O . GLY C 1 137 ? 72.099 53.093 60.944 1.00 13.39 133 GLY C O 1
ATOM 5787 N N . ASP C 1 138 ? 70.408 53.337 59.489 1.00 13.83 134 ASP C N 1
ATOM 5788 C CA . ASP C 1 138 ? 70.253 51.896 59.293 1.00 13.90 134 ASP C CA 1
ATOM 5789 C C . ASP C 1 138 ? 71.359 51.353 58.363 1.00 14.39 134 ASP C C 1
ATOM 5790 O O . ASP C 1 138 ? 72.088 52.135 57.725 1.00 14.41 134 ASP C O 1
ATOM 5795 N N . HIS C 1 139 ? 71.464 50.029 58.262 1.00 14.59 135 HIS C N 1
ATOM 5796 C CA . HIS C 1 139 ? 72.601 49.426 57.572 1.00 15.15 135 HIS C CA 1
ATOM 5797 C C . HIS C 1 139 ? 72.620 49.661 56.095 1.00 15.78 135 HIS C C 1
ATOM 5798 O O . HIS C 1 139 ? 73.669 49.482 55.464 1.00 16.18 135 HIS C O 1
ATOM 5805 N N . TYR C 1 140 ? 71.493 50.064 55.513 1.00 15.38 136 TYR C N 1
ATOM 5806 C CA . TYR C 1 140 ? 71.481 50.300 54.075 1.00 15.94 136 TYR C CA 1
ATOM 5807 C C . TYR C 1 140 ? 72.586 51.313 53.688 1.00 16.20 136 TYR C C 1
ATOM 5808 O O . TYR C 1 140 ? 73.138 51.225 52.585 1.00 16.71 136 TYR C O 1
ATOM 5817 N N . ILE C 1 141 ? 72.927 52.238 54.592 1.00 15.45 137 ILE C N 1
ATOM 5818 C CA . ILE C 1 141 ? 73.856 53.325 54.231 1.00 15.80 137 ILE C CA 1
ATOM 5819 C C . ILE C 1 141 ? 75.197 52.777 53.726 1.00 16.14 137 ILE C C 1
ATOM 5820 O O . ILE C 1 141 ? 75.882 53.427 52.942 1.00 16.16 137 ILE C O 1
ATOM 5825 N N . THR C 1 142 ? 75.570 51.595 54.192 1.00 16.03 138 THR C N 1
ATOM 5826 C CA . THR C 1 142 ? 76.893 51.048 53.916 1.00 16.23 138 THR C CA 1
ATOM 5827 C C . THR C 1 142 ? 77.017 50.673 52.433 1.00 17.01 138 THR C C 1
ATOM 5828 O O . THR C 1 142 ? 78.116 50.708 51.866 1.00 17.18 138 THR C O 1
ATOM 5832 N N . TYR C 1 143 ? 75.891 50.356 51.800 1.00 17.03 139 TYR C N 1
ATOM 5833 C CA . TYR C 1 143 ? 75.917 50.103 50.344 1.00 18.40 139 TYR C CA 1
ATOM 5834 C C . TYR C 1 143 ? 76.394 51.315 49.502 1.00 18.56 139 TYR C C 1
ATOM 5835 O O . TYR C 1 143 ? 77.411 51.217 48.817 1.00 19.00 139 TYR C O 1
ATOM 5844 N N . PRO C 1 144 ? 75.693 52.469 49.563 1.00 18.41 140 PRO C N 1
ATOM 5845 C CA . PRO C 1 144 ? 76.252 53.616 48.812 1.00 18.78 140 PRO C CA 1
ATOM 5846 C C . PRO C 1 144 ? 77.656 54.053 49.310 1.00 18.89 140 PRO C C 1
ATOM 5847 O O . PRO C 1 144 ? 78.505 54.498 48.513 1.00 19.35 140 PRO C O 1
ATOM 5851 N N . LEU C 1 145 ? 77.928 53.897 50.601 1.00 18.09 141 LEU C N 1
ATOM 5852 C CA . LEU C 1 145 ? 79.291 54.156 51.093 1.00 17.95 141 LEU C CA 1
ATOM 5853 C C . LEU C 1 145 ? 80.316 53.225 50.408 1.00 18.65 141 LEU C C 1
ATOM 5854 O O . LEU C 1 145 ? 81.393 53.682 50.029 1.00 19.10 141 LEU C O 1
ATOM 5859 N N . LEU C 1 146 ? 79.980 51.942 50.250 1.00 18.50 142 LEU C N 1
ATOM 5860 C CA . LEU C 1 146 ? 80.912 51.004 49.611 1.00 19.73 142 LEU C CA 1
ATOM 5861 C C . LEU C 1 146 ? 81.082 51.368 48.139 1.00 20.72 142 LEU C C 1
ATOM 5862 O O . LEU C 1 146 ? 82.171 51.206 47.570 1.00 21.72 142 LEU C O 1
ATOM 5867 N N . ILE C 1 147 ? 80.014 51.876 47.523 1.00 20.88 143 ILE C N 1
ATOM 5868 C CA . ILE C 1 147 ? 80.109 52.314 46.120 1.00 21.94 143 ILE C CA 1
ATOM 5869 C C . ILE C 1 147 ? 81.185 53.392 45.992 1.00 22.58 143 ILE C C 1
ATOM 5870 O O . ILE C 1 147 ? 82.090 53.277 45.143 1.00 23.68 143 ILE C O 1
ATOM 5875 N N . ALA C 1 148 ? 81.115 54.420 46.843 1.00 21.82 144 ALA C N 1
ATOM 5876 C CA . ALA C 1 148 ? 82.099 55.502 46.790 1.00 22.45 144 ALA C CA 1
ATOM 5877 C C . ALA C 1 148 ? 83.506 55.006 47.157 1.00 22.87 144 ALA C C 1
ATOM 5878 O O . ALA C 1 148 ? 84.506 55.417 46.538 1.00 23.63 144 ALA C O 1
ATOM 5880 N N . HIS C 1 149 ? 83.595 54.114 48.144 1.00 22.32 145 HIS C N 1
ATOM 5881 C CA . HIS C 1 149 ? 84.901 53.588 48.560 1.00 22.84 145 HIS C CA 1
ATOM 5882 C C . HIS C 1 149 ? 85.559 52.753 47.492 1.00 24.62 145 HIS C C 1
ATOM 5883 O O . HIS C 1 149 ? 86.777 52.801 47.342 1.00 25.47 145 HIS C O 1
ATOM 5890 N N . ALA C 1 150 ? 84.758 52.018 46.724 1.00 25.27 146 ALA C N 1
ATOM 5891 C CA . ALA C 1 150 ? 85.259 51.235 45.592 1.00 27.20 146 ALA C CA 1
ATOM 5892 C C . ALA C 1 150 ? 85.794 52.124 44.476 1.00 28.83 146 ALA C C 1
ATOM 5893 O O . ALA C 1 150 ? 86.792 51.781 43.849 1.00 29.89 146 ALA C O 1
ATOM 5895 N N . GLN C 1 151 ? 85.148 53.268 44.232 1.00 30.00 147 GLN C N 1
ATOM 5896 C CA . GLN C 1 151 ? 85.668 54.258 43.270 1.00 31.77 147 GLN C CA 1
ATOM 5897 C C . GLN C 1 151 ? 87.077 54.704 43.629 1.00 32.13 147 GLN C C 1
ATOM 5898 O O . GLN C 1 151 ? 87.932 54.844 42.757 1.00 32.38 147 GLN C O 1
ATOM 5904 N N . LYS C 1 152 ? 87.311 54.956 44.911 1.00 31.53 148 LYS C N 1
ATOM 5905 C CA . LYS C 1 152 ? 88.613 55.428 45.364 1.00 32.57 148 LYS C CA 1
ATOM 5906 C C . LYS C 1 152 ? 89.668 54.326 45.529 1.00 33.05 148 LYS C C 1
ATOM 5907 O O . LYS C 1 152 ? 90.804 54.460 45.056 1.00 34.73 148 LYS C O 1
ATOM 5913 N N . TYR C 1 153 ? 89.296 53.241 46.195 1.00 32.06 149 TYR C N 1
ATOM 5914 C CA . TYR C 1 153 ? 90.265 52.228 46.623 1.00 32.03 149 TYR C CA 1
ATOM 5915 C C . TYR C 1 153 ? 90.290 51.004 45.731 1.00 32.68 149 TYR C C 1
ATOM 5916 O O . TYR C 1 153 ? 91.075 50.088 45.969 1.00 33.37 149 TYR C O 1
ATOM 5925 N N . GLY C 1 154 ? 89.440 50.989 44.710 1.00 33.04 150 GLY C N 1
ATOM 5926 C CA . GLY C 1 154 ? 89.368 49.847 43.788 1.00 33.71 150 GLY C CA 1
ATOM 5927 C C . GLY C 1 154 ? 88.374 48.782 44.248 1.00 33.00 150 GLY C C 1
ATOM 5928 O O . GLY C 1 154 ? 87.874 48.815 45.384 1.00 32.51 150 GLY C O 1
ATOM 5929 N N . LYS C 1 155 ? 88.103 47.834 43.359 1.00 33.57 151 LYS C N 1
ATOM 5930 C CA . LYS C 1 155 ? 87.157 46.734 43.599 1.00 33.19 151 LYS C CA 1
ATOM 5931 C C . LYS C 1 155 ? 87.920 45.436 43.325 1.00 33.55 151 LYS C C 1
ATOM 5932 O O . LYS C 1 155 ? 88.782 45.417 42.455 1.00 34.86 151 LYS C O 1
ATOM 5934 N N . PRO C 1 156 ? 87.633 44.350 44.068 1.00 32.47 152 PRO C N 1
ATOM 5935 C CA . PRO C 1 156 ? 86.705 44.245 45.207 1.00 30.63 152 PRO C CA 1
ATOM 5936 C C . PRO C 1 156 ? 87.370 44.580 46.546 1.00 29.63 152 PRO C C 1
ATOM 5937 O O . PRO C 1 156 ? 88.578 44.378 46.713 1.00 30.18 152 PRO C O 1
ATOM 5941 N N . LEU C 1 157 ? 86.588 45.089 47.488 1.00 27.40 153 LEU C N 1
ATOM 5942 C CA . LEU C 1 157 ? 87.072 45.385 48.833 1.00 26.19 153 LEU C CA 1
ATOM 5943 C C . LEU C 1 157 ? 86.859 44.181 49.735 1.00 25.20 153 LEU C C 1
ATOM 5944 O O . LEU C 1 157 ? 86.006 43.339 49.465 1.00 25.45 153 LEU C O 1
ATOM 5949 N N . SER C 1 158 ? 87.644 44.100 50.799 1.00 23.97 154 SER C N 1
ATOM 5950 C CA . SER C 1 158 ? 87.373 43.163 51.883 1.00 22.71 154 SER C CA 1
ATOM 5951 C C . SER C 1 158 ? 86.394 43.827 52.845 1.00 21.57 154 SER C C 1
ATOM 5952 O O . SER C 1 158 ? 86.589 44.959 53.244 1.00 21.71 154 SER C O 1
ATOM 5955 N N . LEU C 1 159 ? 85.328 43.123 53.203 1.00 20.62 155 LEU C N 1
ATOM 5956 C CA . LEU C 1 159 ? 84.372 43.634 54.197 1.00 19.10 155 LEU C CA 1
ATOM 5957 C C . LEU C 1 159 ? 84.554 42.900 55.533 1.00 18.41 155 LEU C C 1
ATOM 5958 O O . LEU C 1 159 ? 84.613 41.664 55.562 1.00 18.64 155 LEU C O 1
ATOM 5963 N N . ILE C 1 160 ? 84.689 43.666 56.620 1.00 17.45 156 ILE C N 1
ATOM 5964 C CA . ILE C 1 160 ? 84.671 43.114 57.986 1.00 17.06 156 ILE C CA 1
ATOM 5965 C C . ILE C 1 160 ? 83.354 43.583 58.605 1.00 16.20 156 ILE C C 1
ATOM 5966 O O . ILE C 1 160 ? 83.166 44.771 58.832 1.00 16.22 156 ILE C O 1
ATOM 5971 N N . HIS C 1 161 ? 82.441 42.646 58.843 1.00 16.05 157 HIS C N 1
ATOM 5972 C CA . HIS C 1 161 ? 81.029 42.983 59.087 1.00 15.61 157 HIS C CA 1
ATOM 5973 C C . HIS C 1 161 ? 80.623 42.368 60.406 1.00 15.07 157 HIS C C 1
ATOM 5974 O O . HIS C 1 161 ? 80.583 41.149 60.529 1.00 15.63 157 HIS C O 1
ATOM 5981 N N . PHE C 1 162 ? 80.345 43.213 61.392 1.00 14.69 158 PHE C N 1
ATOM 5982 C CA . PHE C 1 162 ? 79.886 42.757 62.730 1.00 14.25 158 PHE C CA 1
ATOM 5983 C C . PHE C 1 162 ? 78.390 42.941 62.737 1.00 13.82 158 PHE C C 1
ATOM 5984 O O . PHE C 1 162 ? 77.889 44.061 62.496 1.00 13.10 158 PHE C O 1
ATOM 5992 N N . ASP C 1 163 ? 77.658 41.854 62.987 1.00 14.37 159 ASP C N 1
ATOM 5993 C CA . ASP C 1 163 ? 76.209 41.934 62.821 1.00 14.22 159 ASP C CA 1
ATOM 5994 C C . ASP C 1 163 ? 75.580 40.642 63.272 1.00 13.84 159 ASP C C 1
ATOM 5995 O O . ASP C 1 163 ? 76.193 39.574 63.148 1.00 14.24 159 ASP C O 1
ATOM 6000 N N . ALA C 1 164 ? 74.333 40.725 63.747 1.00 13.54 160 ALA C N 1
ATOM 6001 C CA . ALA C 1 164 ? 73.580 39.503 64.006 1.00 13.51 160 ALA C CA 1
ATOM 6002 C C . ALA C 1 164 ? 73.068 38.939 62.687 1.00 13.82 160 ALA C C 1
ATOM 6003 O O . ALA C 1 164 ? 72.682 37.765 62.619 1.00 14.02 160 ALA C O 1
ATOM 6005 N N . HIS C 1 165 ? 73.033 39.816 61.680 1.00 14.06 161 HIS C N 1
ATOM 6006 C CA . HIS C 1 165 ? 72.446 39.555 60.343 1.00 15.06 161 HIS C CA 1
ATOM 6007 C C . HIS C 1 165 ? 73.454 39.649 59.216 1.00 15.60 161 HIS C C 1
ATOM 6008 O O . HIS C 1 165 ? 74.284 40.568 59.164 1.00 15.39 161 HIS C O 1
ATOM 6015 N N . CYS C 1 166 ? 73.348 38.726 58.264 1.00 16.90 162 CYS C N 1
ATOM 6016 C CA . CYS C 1 166 ? 74.288 38.714 57.111 1.00 17.63 162 CYS C CA 1
ATOM 6017 C C . CYS C 1 166 ? 73.967 39.819 56.099 1.00 17.79 162 CYS C C 1
ATOM 6018 O O . CYS C 1 166 ? 74.849 40.263 55.333 1.00 17.98 162 CYS C O 1
ATOM 6021 N N . ASP C 1 167 ? 72.704 40.242 56.060 1.00 17.65 163 ASP C N 1
ATOM 6022 C CA . ASP C 1 167 ? 72.243 41.280 55.103 1.00 18.12 163 ASP C CA 1
ATOM 6023 C C . ASP C 1 167 ? 72.534 40.937 53.636 1.00 19.05 163 ASP C C 1
ATOM 6024 O O . ASP C 1 167 ? 72.713 41.830 52.792 1.00 19.26 163 ASP C O 1
ATOM 6029 N N . THR C 1 168 ? 72.503 39.644 53.336 1.00 18.79 164 THR C N 1
ATOM 6030 C CA . THR C 1 168 ? 72.832 39.139 52.005 1.00 19.48 164 THR C CA 1
ATOM 6031 C C . THR C 1 168 ? 71.665 38.324 51.460 1.00 19.12 164 THR C C 1
ATOM 6032 O O . THR C 1 168 ? 71.820 37.512 50.536 1.00 20.28 164 THR C O 1
ATOM 6036 N N . TRP C 1 169 ? 70.478 38.534 52.028 1.00 43.65 165 TRP C N 1
ATOM 6037 C CA . TRP C 1 169 ? 69.292 37.854 51.524 1.00 43.31 165 TRP C CA 1
ATOM 6038 C C . TRP C 1 169 ? 69.008 38.372 50.150 1.00 43.37 165 TRP C C 1
ATOM 6039 O O . TRP C 1 169 ? 69.191 39.555 49.880 1.00 42.75 165 TRP C O 1
ATOM 6050 N N . ALA C 1 170 ? 68.585 37.469 49.269 1.00 44.66 166 ALA C N 1
ATOM 6051 C CA . ALA C 1 170 ? 68.435 37.762 47.843 1.00 46.06 166 ALA C CA 1
ATOM 6052 C C . ALA C 1 170 ? 67.396 38.850 47.552 1.00 46.42 166 ALA C C 1
ATOM 6053 O O . ALA C 1 170 ? 66.340 38.881 48.162 1.00 46.16 166 ALA C O 1
ATOM 6055 N N . ASP C 1 171 ? 67.709 39.733 46.611 1.00 47.80 167 ASP C N 1
ATOM 6056 C CA . ASP C 1 171 ? 66.839 40.851 46.274 1.00 49.08 167 ASP C CA 1
ATOM 6057 C C . ASP C 1 171 ? 67.239 41.311 44.890 1.00 52.29 167 ASP C C 1
ATOM 6058 O O . ASP C 1 171 ? 68.267 41.978 44.719 1.00 52.69 167 ASP C O 1
ATOM 6063 N N . ASP C 1 172 ? 66.427 40.952 43.905 1.00 55.40 168 ASP C N 1
ATOM 6064 C CA . ASP C 1 172 ? 66.760 41.263 42.522 1.00 59.77 168 ASP C CA 1
ATOM 6065 C C . ASP C 1 172 ? 66.051 42.501 41.995 1.00 62.89 168 ASP C C 1
ATOM 6066 O O . ASP C 1 172 ? 66.041 42.745 40.802 1.00 67.04 168 ASP C O 1
ATOM 6071 N N . ALA C 1 173 ? 65.478 43.288 42.897 1.00 61.47 169 ALA C N 1
ATOM 6072 C CA . ALA C 1 173 ? 64.962 44.596 42.525 1.00 64.80 169 ALA C CA 1
ATOM 6073 C C . ALA C 1 173 ? 66.019 45.647 42.867 1.00 64.22 169 ALA C C 1
ATOM 6074 O O . ALA C 1 173 ? 66.322 45.858 44.042 1.00 60.73 169 ALA C O 1
ATOM 6076 N N . PRO C 1 174 ? 66.587 46.300 41.834 1.00 68.72 170 PRO C N 1
ATOM 6077 C CA . PRO C 1 174 ? 67.737 47.201 41.992 1.00 69.25 170 PRO C CA 1
ATOM 6078 C C . PRO C 1 174 ? 67.471 48.423 42.885 1.00 67.52 170 PRO C C 1
ATOM 6079 O O . PRO C 1 174 ? 68.211 48.656 43.852 1.00 64.91 170 PRO C O 1
ATOM 6083 N N . ASP C 1 175 ? 66.412 49.169 42.578 1.00 69.67 171 ASP C N 1
ATOM 6084 C CA . ASP C 1 175 ? 66.111 50.427 43.261 1.00 69.01 171 ASP C CA 1
ATOM 6085 C C . ASP C 1 175 ? 65.595 50.273 44.709 1.00 63.52 171 ASP C C 1
ATOM 6086 O O . ASP C 1 175 ? 65.293 51.267 45.376 1.00 62.79 171 ASP C O 1
ATOM 6088 N N . SER C 1 176 ? 65.493 49.040 45.197 1.00 26.38 172 SER C N 1
ATOM 6089 C CA . SER C 1 176 ? 64.895 48.821 46.540 1.00 25.79 172 SER C CA 1
ATOM 6090 C C . SER C 1 176 ? 65.742 49.398 47.668 1.00 24.85 172 SER C C 1
ATOM 6091 O O . SER C 1 176 ? 66.963 49.502 47.547 1.00 24.62 172 SER C O 1
ATOM 6094 N N . LEU C 1 177 ? 65.072 49.736 48.771 1.00 24.05 173 LEU C N 1
ATOM 6095 C CA . LEU C 1 177 ? 65.684 50.390 49.928 1.00 23.49 173 LEU C CA 1
ATOM 6096 C C . LEU C 1 177 ? 65.522 49.454 51.130 1.00 22.08 173 LEU C C 1
ATOM 6097 O O . LEU C 1 177 ? 64.497 49.492 51.824 1.00 21.84 173 LEU C O 1
ATOM 6102 N N . ASN C 1 178 ? 66.513 48.602 51.366 1.00 21.63 174 ASN C N 1
ATOM 6103 C CA . ASN C 1 178 ? 66.364 47.502 52.322 1.00 20.91 174 ASN C CA 1
ATOM 6104 C C . ASN C 1 178 ? 67.666 47.219 53.052 1.00 20.60 174 ASN C C 1
ATOM 6105 O O . ASN C 1 178 ? 68.661 46.844 52.418 1.00 21.26 174 ASN C O 1
ATOM 6110 N N . HIS C 1 179 ? 67.667 47.403 54.381 1.00 19.49 175 HIS C N 1
ATOM 6111 C CA . HIS C 1 179 ? 68.875 47.202 55.187 1.00 18.62 175 HIS C CA 1
ATOM 6112 C C . HIS C 1 179 ? 69.301 45.756 55.320 1.00 18.43 175 HIS C C 1
ATOM 6113 O O . HIS C 1 179 ? 70.358 45.454 55.887 1.00 18.65 175 HIS C O 1
ATOM 6120 N N . GLY C 1 180 ? 68.516 44.834 54.768 1.00 19.03 176 GLY C N 1
ATOM 6121 C CA . GLY C 1 180 ? 68.847 43.415 54.887 1.00 19.35 176 GLY C CA 1
ATOM 6122 C C . GLY C 1 180 ? 69.257 42.739 53.585 1.00 19.82 176 GLY C C 1
ATOM 6123 O O . GLY C 1 180 ? 69.456 41.533 53.552 1.00 19.99 176 GLY C O 1
ATOM 6124 N N . THR C 1 181 ? 69.370 43.504 52.512 1.00 20.93 177 THR C N 1
ATOM 6125 C CA . THR C 1 181 ? 69.667 42.897 51.204 1.00 21.72 177 THR C CA 1
ATOM 6126 C C . THR C 1 181 ? 70.785 43.663 50.491 1.00 22.23 177 THR C C 1
ATOM 6127 O O . THR C 1 181 ? 71.176 43.311 49.379 1.00 23.54 177 THR C O 1
ATOM 6131 N N . MET C 1 182 ? 71.289 44.726 51.113 1.00 21.76 178 MET C N 1
ATOM 6132 C CA . MET C 1 182 ? 72.247 45.586 50.410 1.00 22.32 178 MET C CA 1
ATOM 6133 C C . MET C 1 182 ? 73.633 44.950 50.228 1.00 22.59 178 MET C C 1
ATOM 6134 O O . MET C 1 182 ? 74.389 45.357 49.318 1.00 23.40 178 MET C O 1
ATOM 6139 N N . PHE C 1 183 ? 73.972 43.961 51.055 1.00 21.83 179 PHE C N 1
ATOM 6140 C CA . PHE C 1 183 ? 75.247 43.276 50.853 1.00 22.31 179 PHE C CA 1
ATOM 6141 C C . PHE C 1 183 ? 75.163 42.149 49.824 1.00 23.39 179 PHE C C 1
ATOM 6142 O O . PHE C 1 183 ? 76.182 41.754 49.252 1.00 23.84 179 PHE C O 1
ATOM 6150 N N . TYR C 1 184 ? 73.950 41.658 49.569 1.00 23.33 180 TYR C N 1
ATOM 6151 C CA . TYR C 1 184 ? 73.708 40.844 48.375 1.00 24.75 180 TYR C CA 1
ATOM 6152 C C . TYR C 1 184 ? 74.020 41.703 47.134 1.00 25.78 180 TYR C C 1
ATOM 6153 O O . TYR C 1 184 ? 74.758 41.275 46.235 1.00 26.75 180 TYR C O 1
ATOM 6162 N N . LYS C 1 185 ? 73.479 42.921 47.108 1.00 26.09 181 LYS C N 1
ATOM 6163 C CA . LYS C 1 185 ? 73.742 43.863 46.015 1.00 27.46 181 LYS C CA 1
ATOM 6164 C C . LYS C 1 185 ? 75.225 44.188 45.882 1.00 27.82 181 LYS C C 1
ATOM 6165 O O . LYS C 1 185 ? 75.762 44.163 44.774 1.00 28.80 181 LYS C O 1
ATOM 6171 N N . ALA C 1 186 ? 75.878 44.489 47.004 1.00 26.94 182 ALA C N 1
ATOM 6172 C CA . ALA C 1 186 ? 77.322 44.731 47.036 1.00 27.13 182 ALA C CA 1
ATOM 6173 C C . ALA C 1 186 ? 78.131 43.577 46.429 1.00 27.57 182 ALA C C 1
ATOM 6174 O O . ALA C 1 186 ? 79.071 43.829 45.670 1.00 28.37 182 ALA C O 1
ATOM 6176 N N . VAL C 1 187 ? 77.774 42.332 46.745 1.00 27.18 183 VAL C N 1
ATOM 6177 C CA . VAL C 1 187 ? 78.448 41.172 46.161 1.00 27.75 183 VAL C CA 1
ATOM 6178 C C . VAL C 1 187 ? 78.132 41.078 44.667 1.00 29.47 183 VAL C C 1
ATOM 6179 O O . VAL C 1 187 ? 79.051 40.899 43.854 1.00 30.17 183 VAL C O 1
ATOM 6183 N N . LYS C 1 188 ? 76.858 41.232 44.296 1.00 29.77 184 LYS C N 1
ATOM 6184 C CA . LYS C 1 188 ? 76.491 41.155 42.864 1.00 31.16 184 LYS C CA 1
ATOM 6185 C C . LYS C 1 188 ? 77.146 42.254 42.036 1.00 31.81 184 LYS C C 1
ATOM 6186 O O . LYS C 1 188 ? 77.487 42.026 40.871 1.00 32.44 184 LYS C O 1
ATOM 6192 N N . ASP C 1 189 ? 77.316 43.438 42.628 1.00 30.84 185 ASP C N 1
ATOM 6193 C CA . ASP C 1 189 ? 78.001 44.548 41.955 1.00 31.44 185 ASP C CA 1
ATOM 6194 C C . ASP C 1 189 ? 79.523 44.390 41.920 1.00 31.35 185 ASP C C 1
ATOM 6195 O O . ASP C 1 189 ? 80.204 45.232 41.339 1.00 32.48 185 ASP C O 1
ATOM 6200 N N . GLY C 1 190 ? 80.062 43.354 42.556 1.00 30.34 186 GLY C N 1
ATOM 6201 C CA . GLY C 1 190 ? 81.523 43.155 42.604 1.00 30.35 186 GLY C CA 1
ATOM 6202 C C . GLY C 1 190 ? 82.248 44.116 43.547 1.00 29.75 186 GLY C C 1
ATOM 6203 O O . GLY C 1 190 ? 83.469 44.283 43.450 1.00 29.87 186 GLY C O 1
ATOM 6204 N N . LEU C 1 191 ? 81.505 44.738 44.474 1.00 28.38 187 LEU C N 1
ATOM 6205 C CA . LEU C 1 191 ? 82.077 45.708 45.417 1.00 27.82 187 LEU C CA 1
ATOM 6206 C C . LEU C 1 191 ? 82.924 45.054 46.512 1.00 27.45 187 LEU C C 1
ATOM 6207 O O . LEU C 1 191 ? 83.904 45.634 46.976 1.00 27.18 187 LEU C O 1
ATOM 6212 N N . ILE C 1 192 ? 82.535 43.859 46.930 1.00 27.28 188 ILE C N 1
ATOM 6213 C CA . ILE C 1 192 ? 83.264 43.147 47.975 1.00 27.25 188 ILE C CA 1
ATOM 6214 C C . ILE C 1 192 ? 83.589 41.724 47.538 1.00 27.64 188 ILE C C 1
ATOM 6215 O O . ILE C 1 192 ? 82.800 41.084 46.832 1.00 28.40 188 ILE C O 1
ATOM 6220 N N . ASP C 1 193 ? 84.740 41.237 47.982 1.00 27.36 189 ASP C N 1
ATOM 6221 C CA . ASP C 1 193 ? 85.190 39.868 47.710 1.00 28.10 189 ASP C CA 1
ATOM 6222 C C . ASP C 1 193 ? 84.781 38.905 48.826 1.00 26.54 189 ASP C C 1
ATOM 6223 O O . ASP C 1 193 ? 85.368 38.936 49.898 1.00 25.47 189 ASP C O 1
ATOM 6228 N N . PRO C 1 194 ? 83.780 38.035 48.574 1.00 26.45 190 PRO C N 1
ATOM 6229 C CA . PRO C 1 194 ? 83.261 37.163 49.641 1.00 25.37 190 PRO C CA 1
ATOM 6230 C C . PRO C 1 194 ? 84.326 36.303 50.336 1.00 24.94 190 PRO C C 1
ATOM 6231 O O . PRO C 1 194 ? 84.336 36.210 51.577 1.00 23.75 190 PRO C O 1
ATOM 6235 N N . LYS C 1 195 ? 85.221 35.698 49.550 1.00 25.19 191 LYS C N 1
ATOM 6236 C CA . LYS C 1 195 ? 86.289 34.841 50.067 1.00 25.01 191 LYS C CA 1
ATOM 6237 C C . LYS C 1 195 ? 87.246 35.579 51.019 1.00 24.38 191 LYS C C 1
ATOM 6238 O O . LYS C 1 195 ? 87.828 34.964 51.908 1.00 24.16 191 LYS C O 1
ATOM 6240 N N . ALA C 1 196 ? 87.388 36.895 50.826 1.00 24.10 192 ALA C N 1
ATOM 6241 C CA . ALA C 1 196 ? 88.291 37.733 51.626 1.00 23.57 192 ALA C CA 1
ATOM 6242 C C . ALA C 1 196 ? 87.497 38.695 52.532 1.00 22.48 192 ALA C C 1
ATOM 6243 O O . ALA C 1 196 ? 88.002 39.724 52.968 1.00 22.73 192 ALA C O 1
ATOM 6245 N N . SER C 1 197 ? 86.251 38.326 52.814 1.00 21.65 193 SER C N 1
ATOM 6246 C CA . SER C 1 197 ? 85.376 39.080 53.705 1.00 20.46 193 SER C CA 1
ATOM 6247 C C . SER C 1 197 ? 84.916 38.180 54.846 1.00 19.91 193 SER C C 1
ATOM 6248 O O . SER C 1 197 ? 84.993 36.927 54.770 1.00 19.46 193 SER C O 1
ATOM 6251 N N . VAL C 1 198 ? 84.422 38.808 55.913 1.00 19.19 194 VAL C N 1
ATOM 6252 C CA . VAL C 1 198 ? 84.084 38.045 57.111 1.00 18.39 194 VAL C CA 1
ATOM 6253 C C . VAL C 1 198 ? 82.937 38.707 57.864 1.00 17.83 194 VAL C C 1
ATOM 6254 O O . VAL C 1 198 ? 82.901 39.934 57.994 1.00 17.39 194 VAL C O 1
ATOM 6258 N N . GLN C 1 199 ? 82.012 37.877 58.342 1.00 17.46 195 GLN C N 1
ATOM 6259 C CA . GLN C 1 199 ? 80.854 38.331 59.114 1.00 16.92 195 GLN C CA 1
ATOM 6260 C C . GLN C 1 199 ? 80.936 37.709 60.510 1.00 16.62 195 GLN C C 1
ATOM 6261 O O . GLN C 1 199 ? 81.123 36.494 60.653 1.00 17.28 195 GLN C O 1
ATOM 6267 N N . VAL C 1 200 ? 80.853 38.567 61.528 1.00 15.81 196 VAL C N 1
ATOM 6268 C CA . VAL C 1 200 ? 81.188 38.224 62.904 1.00 15.31 196 VAL C CA 1
ATOM 6269 C C . VAL C 1 200 ? 79.967 38.500 63.808 1.00 14.57 196 VAL C C 1
ATOM 6270 O O . VAL C 1 200 ? 79.454 39.617 63.838 1.00 14.37 196 VAL C O 1
ATOM 6274 N N . GLY C 1 201 ? 79.523 37.479 64.538 1.00 14.26 197 GLY C N 1
ATOM 6275 C CA . GLY C 1 201 ? 78.404 37.635 65.494 1.00 13.92 197 GLY C CA 1
ATOM 6276 C C . GLY C 1 201 ? 77.075 37.170 64.918 1.00 13.98 197 GLY C C 1
ATOM 6277 O O . GLY C 1 201 ? 76.030 37.246 65.588 1.00 13.67 197 GLY C O 1
ATOM 6278 N N . ILE C 1 202 ? 77.104 36.703 63.675 1.00 14.03 198 ILE C N 1
ATOM 6279 C CA . ILE C 1 202 ? 75.899 36.203 62.969 1.00 14.28 198 ILE C CA 1
ATOM 6280 C C . ILE C 1 202 ? 75.082 35.219 63.789 1.00 14.22 198 ILE C C 1
ATOM 6281 O O . ILE C 1 202 ? 75.630 34.307 64.400 1.00 14.78 198 ILE C O 1
ATOM 6286 N N . ARG C 1 203 ? 73.760 35.386 63.799 1.00 14.32 199 ARG C N 1
ATOM 6287 C CA . ARG C 1 203 ? 72.909 34.423 64.474 1.00 14.50 199 ARG C CA 1
ATOM 6288 C C . ARG C 1 203 ? 71.511 34.463 63.871 1.00 15.21 199 ARG C C 1
ATOM 6289 O O . ARG C 1 203 ? 70.484 34.276 64.553 1.00 14.94 199 ARG C O 1
ATOM 6297 N N . THR C 1 204 ? 71.477 34.698 62.561 1.00 15.79 200 THR C N 1
ATOM 6298 C CA . THR C 1 204 ? 70.254 34.532 61.800 1.00 16.43 200 THR C CA 1
ATOM 6299 C C . THR C 1 204 ? 70.573 33.735 60.530 1.00 17.18 200 THR C C 1
ATOM 6300 O O . THR C 1 204 ? 71.725 33.696 60.099 1.00 16.87 200 THR C O 1
ATOM 6304 N N . TRP C 1 205 ? 69.549 33.121 59.945 1.00 17.72 201 TRP C N 1
ATOM 6305 C CA . TRP C 1 205 ? 69.730 32.169 58.845 1.00 19.24 201 TRP C CA 1
ATOM 6306 C C . TRP C 1 205 ? 69.587 32.748 57.453 1.00 20.27 201 TRP C C 1
ATOM 6307 O O . TRP C 1 205 ? 68.650 33.499 57.176 1.00 19.85 201 TRP C O 1
ATOM 6318 N N . ASN C 1 206 ? 70.504 32.345 56.562 1.00 20.76 202 ASN C N 1
ATOM 6319 C CA . ASN C 1 206 ? 70.405 32.605 55.114 1.00 21.83 202 ASN C CA 1
ATOM 6320 C C . ASN C 1 206 ? 70.688 31.277 54.418 1.00 23.03 202 ASN C C 1
ATOM 6321 O O . ASN C 1 206 ? 71.625 30.564 54.798 1.00 22.93 202 ASN C O 1
ATOM 6326 N N . ASP C 1 207 ? 69.858 30.930 53.436 1.00 24.55 203 ASP C N 1
ATOM 6327 C CA . ASP C 1 207 ? 70.084 29.721 52.634 1.00 25.97 203 ASP C CA 1
ATOM 6328 C C . ASP C 1 207 ? 71.361 29.830 51.802 1.00 26.50 203 ASP C C 1
ATOM 6329 O O . ASP C 1 207 ? 71.900 28.811 51.338 1.00 27.31 203 ASP C O 1
ATOM 6334 N N . ASP C 1 208 ? 71.833 31.062 51.620 1.00 25.99 204 ASP C N 1
ATOM 6335 C CA . ASP C 1 208 ? 72.979 31.328 50.756 1.00 26.84 204 ASP C CA 1
ATOM 6336 C C . ASP C 1 208 ? 73.776 32.527 51.230 1.00 25.34 204 ASP C C 1
ATOM 6337 O O . ASP C 1 208 ? 73.426 33.690 50.930 1.00 25.02 204 ASP C O 1
ATOM 6342 N N . TYR C 1 209 ? 74.854 32.235 51.957 1.00 24.66 205 TYR C N 1
ATOM 6343 C CA . TYR C 1 209 ? 75.703 33.296 52.524 1.00 24.04 205 TYR C CA 1
ATOM 6344 C C . TYR C 1 209 ? 76.711 33.847 51.502 1.00 24.36 205 TYR C C 1
ATOM 6345 O O . TYR C 1 209 ? 77.608 34.634 51.837 1.00 23.96 205 TYR C O 1
ATOM 6354 N N . LEU C 1 210 ? 76.534 33.431 50.246 1.00 24.93 206 LEU C N 1
ATOM 6355 C CA . LEU C 1 210 ? 77.336 33.912 49.106 1.00 26.04 206 LEU C CA 1
ATOM 6356 C C . LEU C 1 210 ? 78.841 33.604 49.209 1.00 25.81 206 LEU C C 1
ATOM 6357 O O . LEU C 1 210 ? 79.650 34.241 48.538 1.00 26.58 206 LEU C O 1
ATOM 6362 N N . GLY C 1 211 ? 79.193 32.608 50.012 1.00 25.75 207 GLY C N 1
ATOM 6363 C CA . GLY C 1 211 ? 80.586 32.232 50.225 1.00 25.63 207 GLY C CA 1
ATOM 6364 C C . GLY C 1 211 ? 81.365 33.197 51.110 1.00 25.08 207 GLY C C 1
ATOM 6365 O O . GLY C 1 211 ? 82.593 33.114 51.181 1.00 25.26 207 GLY C O 1
ATOM 6366 N N . ILE C 1 212 ? 80.663 34.100 51.799 1.00 23.88 208 ILE C N 1
ATOM 6367 C CA . ILE C 1 212 ? 81.322 35.000 52.751 1.00 22.69 208 ILE C CA 1
ATOM 6368 C C . ILE C 1 212 ? 81.660 34.146 53.978 1.00 22.17 208 ILE C C 1
ATOM 6369 O O . ILE C 1 212 ? 80.851 33.304 54.384 1.00 22.28 208 ILE C O 1
ATOM 6374 N N . ASN C 1 213 ? 82.856 34.318 54.544 1.00 21.69 209 ASN C N 1
ATOM 6375 C CA . ASN C 1 213 ? 83.231 33.580 55.763 1.00 21.09 209 ASN C CA 1
ATOM 6376 C C . ASN C 1 213 ? 82.402 34.077 56.945 1.00 20.11 209 ASN C C 1
ATOM 6377 O O . ASN C 1 213 ? 82.260 35.297 57.148 1.00 19.83 209 ASN C O 1
ATOM 6382 N N . VAL C 1 214 ? 81.822 33.134 57.684 1.00 19.38 210 VAL C N 1
ATOM 6383 C CA . VAL C 1 214 ? 80.920 33.484 58.805 1.00 18.69 210 VAL C CA 1
ATOM 6384 C C . VAL C 1 214 ? 81.513 32.936 60.097 1.00 18.12 210 VAL C C 1
ATOM 6385 O O . VAL C 1 214 ? 81.817 31.748 60.195 1.00 19.28 210 VAL C O 1
ATOM 6389 N N . LEU C 1 215 ? 81.689 33.811 61.077 1.00 17.53 211 LEU C N 1
ATOM 6390 C CA . LEU C 1 215 ? 82.061 33.406 62.434 1.00 17.14 211 LEU C CA 1
ATOM 6391 C C . LEU C 1 215 ? 80.867 33.768 63.321 1.00 16.55 211 LEU C C 1
ATOM 6392 O O . LEU C 1 215 ? 80.701 34.929 63.720 1.00 16.27 211 LEU C O 1
ATOM 6397 N N . ASP C 1 216 ? 80.020 32.786 63.589 1.00 16.60 212 ASP C N 1
ATOM 6398 C CA . ASP C 1 216 ? 78.737 33.113 64.203 1.00 16.26 212 ASP C CA 1
ATOM 6399 C C . ASP C 1 216 ? 78.901 33.414 65.698 1.00 15.74 212 ASP C C 1
ATOM 6400 O O . ASP C 1 216 ? 79.997 33.238 66.246 1.00 15.14 212 ASP C O 1
ATOM 6405 N N . ALA C 1 217 ? 77.840 33.920 66.348 1.00 15.06 213 ALA C N 1
ATOM 6406 C CA . ALA C 1 217 ? 77.946 34.329 67.753 1.00 14.90 213 ALA C CA 1
ATOM 6407 C C . ALA C 1 217 ? 78.411 33.130 68.572 1.00 14.90 213 ALA C C 1
ATOM 6408 O O . ALA C 1 217 ? 79.315 33.263 69.396 1.00 15.40 213 ALA C O 1
ATOM 6410 N N . ALA C 1 218 ? 77.835 31.951 68.328 1.00 15.32 214 ALA C N 1
ATOM 6411 C CA . ALA C 1 218 ? 78.246 30.759 69.056 1.00 15.86 214 ALA C CA 1
ATOM 6412 C C . ALA C 1 218 ? 79.765 30.472 68.892 1.00 16.36 214 ALA C C 1
ATOM 6413 O O . ALA C 1 218 ? 80.432 30.062 69.841 1.00 16.27 214 ALA C O 1
ATOM 6415 N N . TRP C 1 219 ? 80.290 30.722 67.696 1.00 16.71 215 TRP C N 1
ATOM 6416 C CA . TRP C 1 219 ? 81.704 30.462 67.403 1.00 17.42 215 TRP C CA 1
ATOM 6417 C C . TRP C 1 219 ? 82.566 31.426 68.184 1.00 16.94 215 TRP C C 1
ATOM 6418 O O . TRP C 1 219 ? 83.553 31.025 68.809 1.00 17.16 215 TRP C O 1
ATOM 6429 N N . VAL C 1 220 ? 82.160 32.696 68.224 1.00 16.31 216 VAL C N 1
ATOM 6430 C CA . VAL C 1 220 ? 82.890 33.699 69.020 1.00 16.14 216 VAL C CA 1
ATOM 6431 C C . VAL C 1 220 ? 82.875 33.355 70.518 1.00 16.23 216 VAL C C 1
ATOM 6432 O O . VAL C 1 220 ? 83.907 33.419 71.187 1.00 16.40 216 VAL C O 1
ATOM 6436 N N . HIS C 1 221 ? 81.706 33.003 71.054 1.00 17.27 217 HIS C N 1
ATOM 6437 C CA . HIS C 1 221 ? 81.636 32.595 72.456 1.00 17.70 217 HIS C CA 1
ATOM 6438 C C . HIS C 1 221 ? 82.491 31.402 72.758 1.00 18.90 217 HIS C C 1
ATOM 6439 O O . HIS C 1 221 ? 83.085 31.328 73.821 1.00 19.75 217 HIS C O 1
ATOM 6446 N N . GLU C 1 222 ? 82.551 30.453 71.832 1.00 20.08 218 GLU C N 1
ATOM 6447 C CA . GLU C 1 222 ? 83.325 29.229 72.057 1.00 22.52 218 GLU C CA 1
ATOM 6448 C C . GLU C 1 222 ? 84.849 29.465 71.972 1.00 22.68 218 GLU C C 1
ATOM 6449 O O . GLU C 1 222 ? 85.613 28.955 72.793 1.00 23.58 218 GLU C O 1
ATOM 6455 N N . HIS C 1 223 ? 85.271 30.244 70.981 1.00 21.60 219 HIS C N 1
ATOM 6456 C CA . HIS C 1 223 ? 86.702 30.385 70.675 1.00 22.54 219 HIS C CA 1
ATOM 6457 C C . HIS C 1 223 ? 87.347 31.622 71.239 1.00 21.44 219 HIS C C 1
ATOM 6458 O O . HIS C 1 223 ? 88.547 31.629 71.473 1.00 23.01 219 HIS C O 1
ATOM 6465 N N . GLY C 1 224 ? 86.575 32.680 71.477 1.00 19.93 220 GLY C N 1
ATOM 6466 C CA . GLY C 1 224 ? 87.131 33.839 72.178 1.00 20.09 220 GLY C CA 1
ATOM 6467 C C . GLY C 1 224 ? 87.570 34.940 71.240 1.00 19.94 220 GLY C C 1
ATOM 6468 O O . GLY C 1 224 ? 87.629 34.739 70.021 1.00 19.62 220 GLY C O 1
ATOM 6469 N N . ALA C 1 225 ? 87.894 36.106 71.806 1.00 20.57 221 ALA C N 1
ATOM 6470 C CA . ALA C 1 225 ? 88.223 37.298 71.013 1.00 20.68 221 ALA C CA 1
ATOM 6471 C C . ALA C 1 225 ? 89.526 37.174 70.215 1.00 21.58 221 ALA C C 1
ATOM 6472 O O . ALA C 1 225 ? 89.566 37.551 69.038 1.00 21.19 221 ALA C O 1
ATOM 6474 N N . ARG C 1 226 ? 90.574 36.660 70.854 1.00 23.08 222 ARG C N 1
ATOM 6475 C CA . ARG C 1 226 ? 91.868 36.491 70.200 1.00 25.16 222 ARG C CA 1
ATOM 6476 C C . ARG C 1 226 ? 91.736 35.581 68.985 1.00 24.36 222 ARG C C 1
ATOM 6477 O O . ARG C 1 226 ? 92.224 35.923 67.910 1.00 25.13 222 ARG C O 1
ATOM 6479 N N . ALA C 1 227 ? 91.059 34.443 69.142 1.00 23.62 223 ALA C N 1
ATOM 6480 C CA . ALA C 1 227 ? 90.866 33.499 68.030 1.00 23.50 223 ALA C CA 1
ATOM 6481 C C . ALA C 1 227 ? 90.063 34.153 66.910 1.00 22.28 223 ALA C C 1
ATOM 6482 O O . ALA C 1 227 ? 90.341 33.954 65.729 1.00 23.10 223 ALA C O 1
ATOM 6484 N N . THR C 1 228 ? 89.058 34.944 67.287 1.00 20.76 224 THR C N 1
ATOM 6485 C CA . THR C 1 228 ? 88.241 35.643 66.300 1.00 19.65 224 THR C CA 1
ATOM 6486 C C . THR C 1 228 ? 89.069 36.695 65.566 1.00 20.92 224 THR C C 1
ATOM 6487 O O . THR C 1 228 ? 89.055 36.746 64.335 1.00 20.95 224 THR C O 1
ATOM 6491 N N . LEU C 1 229 ? 89.787 37.538 66.307 1.00 21.94 225 LEU C N 1
ATOM 6492 C CA . LEU C 1 229 ? 90.534 38.603 65.632 1.00 23.83 225 LEU C CA 1
ATOM 6493 C C . LEU C 1 229 ? 91.614 38.025 64.719 1.00 25.16 225 LEU C C 1
ATOM 6494 O O . LEU C 1 229 ? 91.851 38.539 63.629 1.00 26.02 225 LEU C O 1
ATOM 6499 N N . GLU C 1 230 ? 92.234 36.931 65.140 1.00 26.27 226 GLU C N 1
ATOM 6500 C CA . GLU C 1 230 ? 93.257 36.284 64.325 1.00 27.98 226 GLU C CA 1
ATOM 6501 C C . GLU C 1 230 ? 92.667 35.663 63.062 1.00 27.48 226 GLU C C 1
ATOM 6502 O O . GLU C 1 230 ? 93.297 35.693 61.997 1.00 28.42 226 GLU C O 1
ATOM 6508 N N . ARG C 1 231 ? 91.452 35.120 63.165 1.00 24.86 227 ARG C N 1
ATOM 6509 C CA . ARG C 1 231 ? 90.787 34.594 61.985 1.00 24.46 227 ARG C CA 1
ATOM 6510 C C . ARG C 1 231 ? 90.435 35.722 61.007 1.00 23.61 227 ARG C C 1
ATOM 6511 O O . ARG C 1 231 ? 90.585 35.557 59.810 1.00 24.57 227 ARG C O 1
ATOM 6519 N N . ILE C 1 232 ? 89.963 36.857 61.518 1.00 22.05 228 ILE C N 1
ATOM 6520 C CA . ILE C 1 232 ? 89.695 38.026 60.673 1.00 22.37 228 ILE C CA 1
ATOM 6521 C C . ILE C 1 232 ? 90.944 38.460 59.890 1.00 24.25 228 ILE C C 1
ATOM 6522 O O . ILE C 1 232 ? 90.898 38.638 58.659 1.00 24.52 228 ILE C O 1
ATOM 6527 N N . GLU C 1 233 ? 92.056 38.611 60.607 1.00 25.24 229 GLU C N 1
ATOM 6528 C CA . GLU C 1 233 ? 93.3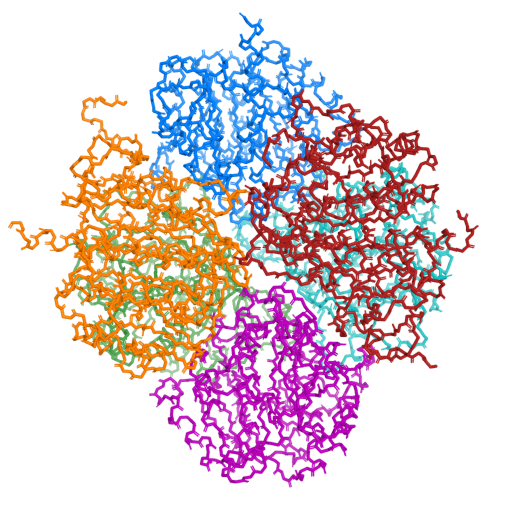24 39.038 59.984 1.00 27.91 229 GLU C CA 1
ATOM 6529 C C . GLU C 1 233 ? 93.741 38.095 58.887 1.00 29.01 229 GLU C C 1
ATOM 6530 O O . GLU C 1 233 ? 94.193 38.523 57.831 1.00 30.10 229 GLU C O 1
ATOM 6536 N N . SER C 1 234 ? 93.602 36.803 59.169 1.00 28.54 230 SER C N 1
ATOM 6537 C CA . SER C 1 234 ? 93.937 35.748 58.237 1.00 29.95 230 SER C CA 1
ATOM 6538 C C . SER C 1 234 ? 93.110 35.838 56.945 1.00 29.87 230 SER C C 1
ATOM 6539 O O . SER C 1 234 ? 93.630 35.669 55.839 1.00 31.42 230 SER C O 1
ATOM 6542 N N . ILE C 1 235 ? 91.821 36.133 57.092 1.00 25.57 231 ILE C N 1
ATOM 6543 C CA . ILE C 1 235 ? 90.926 36.239 55.951 1.00 24.83 231 ILE C CA 1
ATOM 6544 C C . ILE C 1 235 ? 91.201 37.474 55.086 1.00 25.03 231 ILE C C 1
ATOM 6545 O O . ILE C 1 235 ? 91.207 37.369 53.870 1.00 25.26 231 ILE C O 1
ATOM 6550 N N . VAL C 1 236 ? 91.401 38.638 55.703 1.00 24.39 232 VAL C N 1
ATOM 6551 C CA . VAL C 1 236 ? 91.535 39.887 54.936 1.00 24.72 232 VAL C CA 1
ATOM 6552 C C . VAL C 1 236 ? 92.957 40.153 54.463 1.00 26.08 232 VAL C C 1
ATOM 6553 O O . VAL C 1 236 ? 93.143 40.900 53.499 1.00 26.50 232 VAL C O 1
ATOM 6557 N N . GLY C 1 237 ? 93.947 39.556 55.137 1.00 26.46 233 GLY C N 1
ATOM 6558 C CA . GLY C 1 237 ? 95.361 39.820 54.818 1.00 27.37 233 GLY C CA 1
ATOM 6559 C C . GLY C 1 237 ? 95.629 41.318 54.776 1.00 27.17 233 GLY C C 1
ATOM 6560 O O . GLY C 1 237 ? 95.195 42.063 55.665 1.00 27.00 233 GLY C O 1
ATOM 6561 N N . GLY C 1 238 ? 96.319 41.768 53.727 1.00 27.91 234 GLY C N 1
ATOM 6562 C CA . GLY C 1 238 ? 96.593 43.193 53.541 1.00 27.44 234 GLY C CA 1
ATOM 6563 C C . GLY C 1 238 ? 95.690 43.909 52.548 1.00 27.29 234 GLY C C 1
ATOM 6564 O O . GLY C 1 238 ? 96.002 45.026 52.126 1.00 27.51 234 GLY C O 1
ATOM 6565 N N . ARG C 1 239 ? 94.561 43.286 52.194 1.00 26.81 235 ARG C N 1
ATOM 6566 C CA A ARG C 1 239 ? 93.597 43.875 51.255 0.53 26.61 235 ARG C CA 1
ATOM 6567 C CA B ARG C 1 239 ? 93.620 43.878 51.249 0.47 26.69 235 ARG C CA 1
ATOM 6568 C C . ARG C 1 239 ? 92.950 45.113 51.855 1.00 26.05 235 ARG C C 1
ATOM 6569 O O . ARG C 1 239 ? 92.723 45.162 53.078 1.00 25.75 235 ARG C O 1
ATOM 6584 N N . PRO C 1 240 ? 92.637 46.114 51.010 1.00 25.94 236 PRO C N 1
ATOM 6585 C CA . PRO C 1 240 ? 91.884 47.258 51.498 1.00 24.86 236 PRO C CA 1
ATOM 6586 C C . PRO C 1 240 ? 90.552 46.784 52.094 1.00 23.78 236 PRO C C 1
ATOM 6587 O O . PRO C 1 240 ? 89.780 46.074 51.434 1.00 24.15 236 PRO C O 1
ATOM 6591 N N . ALA C 1 241 ? 90.318 47.146 53.346 1.00 22.15 237 ALA C N 1
ATOM 6592 C CA . ALA C 1 241 ? 89.219 46.565 54.127 1.00 21.10 237 ALA C CA 1
ATOM 659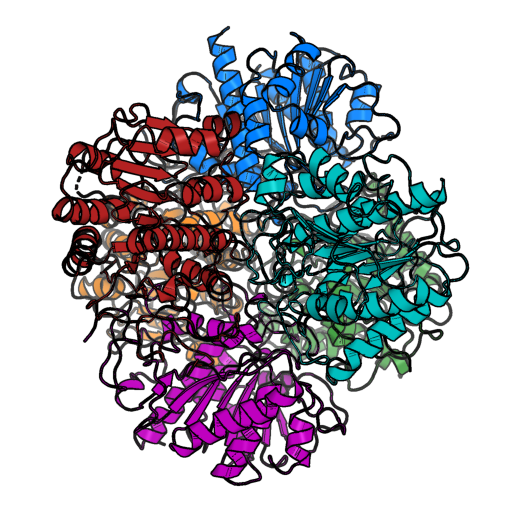3 C C . ALA C 1 241 ? 88.339 47.659 54.670 1.00 20.28 237 ALA C C 1
ATOM 6594 O O . ALA C 1 241 ? 88.838 48.664 55.169 1.00 19.88 237 ALA C O 1
ATOM 6596 N N . TYR C 1 242 ? 87.025 47.451 54.573 1.00 19.51 238 TYR C N 1
ATOM 6597 C CA . TYR C 1 242 ? 86.040 48.365 55.123 1.00 18.44 238 TYR C CA 1
ATOM 6598 C C . TYR C 1 242 ? 85.385 47.644 56.300 1.00 17.63 238 TYR C C 1
ATOM 6599 O O . TYR C 1 242 ? 84.959 46.495 56.173 1.00 17.39 238 TYR C O 1
ATOM 6608 N N . LEU C 1 243 ? 85.325 48.316 57.441 1.00 16.96 239 LEU C N 1
ATOM 6609 C CA . LEU C 1 243 ? 84.719 47.718 58.636 1.00 16.62 239 LEU C CA 1
ATOM 6610 C C . LEU C 1 243 ? 83.351 48.317 58.895 1.00 16.17 239 LEU C C 1
ATOM 6611 O O . LEU C 1 243 ? 83.229 49.526 59.079 1.00 16.37 239 LEU C O 1
ATOM 6616 N N . THR C 1 244 ? 82.333 47.465 58.985 1.00 16.03 240 THR C N 1
ATOM 6617 C CA . THR C 1 244 ? 80.972 47.945 59.194 1.00 15.43 240 THR C CA 1
ATOM 6618 C C . THR C 1 244 ? 80.431 47.279 60.462 1.00 14.99 240 THR C C 1
ATOM 6619 O O . THR C 1 244 ? 80.407 46.048 60.567 1.00 14.44 240 THR C O 1
ATOM 6623 N N . PHE C 1 245 ? 80.053 48.090 61.443 1.00 14.35 241 PHE C N 1
ATOM 6624 C CA . PHE C 1 245 ? 79.693 47.539 62.755 1.00 13.99 241 PHE C CA 1
ATOM 6625 C C . PHE C 1 245 ? 78.221 47.835 63.041 1.00 13.66 241 PHE C C 1
ATOM 6626 O O . PHE C 1 245 ? 77.884 48.970 63.357 1.00 13.16 241 PHE C O 1
ATOM 6634 N N . ASP C 1 246 ? 77.360 46.830 62.868 1.00 13.43 242 ASP C N 1
ATOM 6635 C CA . ASP C 1 246 ? 75.952 46.930 63.276 1.00 13.12 242 ASP C CA 1
ATOM 6636 C C . ASP C 1 246 ? 75.886 46.648 64.780 1.00 12.41 242 ASP C C 1
ATOM 6637 O O . ASP C 1 246 ? 76.283 45.578 65.225 1.00 12.02 242 ASP C O 1
ATOM 6642 N N . ILE C 1 247 ? 75.378 47.613 65.555 1.00 11.80 243 ILE C N 1
ATOM 6643 C CA . ILE C 1 247 ? 75.380 47.505 67.013 1.00 12.07 243 ILE C CA 1
ATOM 6644 C C . ILE C 1 247 ? 74.572 46.282 67.492 1.00 11.53 243 ILE C C 1
ATOM 6645 O O . ILE C 1 247 ? 74.824 45.774 68.586 1.00 10.94 243 ILE C O 1
ATOM 6650 N N . ASP C 1 248 ? 73.669 45.773 66.643 1.00 11.71 244 ASP C N 1
ATOM 6651 C CA . ASP C 1 248 ? 72.920 44.548 67.017 1.00 12.20 244 ASP C CA 1
ATOM 6652 C C . ASP C 1 248 ? 73.773 43.269 67.002 1.00 12.89 244 ASP C C 1
ATOM 6653 O O . ASP C 1 248 ? 73.290 42.195 67.367 1.00 12.90 244 ASP C O 1
ATOM 6658 N N . CYS C 1 249 ? 75.053 43.379 66.611 1.00 12.95 245 CYS C N 1
ATOM 6659 C CA . CYS C 1 249 ? 76.009 42.306 66.856 1.00 13.46 245 CYS C CA 1
ATOM 6660 C C . CYS C 1 249 ? 76.037 42.001 68.358 1.00 12.70 245 CYS C C 1
ATOM 6661 O O . CYS C 1 249 ? 76.114 40.842 68.800 1.00 12.14 245 CYS C O 1
ATOM 6664 N N . LEU C 1 250 ? 76.008 43.067 69.149 1.00 11.79 246 LEU C N 1
ATOM 6665 C CA . LEU C 1 250 ? 75.966 42.916 70.596 1.00 11.43 246 LEU C CA 1
ATOM 6666 C C . LEU C 1 250 ? 74.631 42.325 71.061 1.00 10.82 246 LEU C C 1
ATOM 6667 O O . LEU C 1 250 ? 73.590 42.574 70.460 1.00 10.79 246 LEU C O 1
ATOM 6672 N N . ASP C 1 251 ? 74.675 41.545 72.133 1.00 10.45 247 ASP C N 1
ATOM 6673 C CA . ASP C 1 251 ? 73.437 41.019 72.713 1.00 10.40 247 ASP C CA 1
ATOM 6674 C C . ASP C 1 251 ? 72.501 42.173 73.077 1.00 9.99 247 ASP C C 1
ATOM 6675 O O . ASP C 1 251 ? 72.971 43.242 73.462 1.00 9.82 247 ASP C O 1
ATOM 6680 N N . PRO C 1 252 ? 71.176 41.960 72.968 1.00 10.01 248 PRO C N 1
ATOM 6681 C CA . PRO C 1 252 ? 70.237 42.987 73.434 1.00 9.77 248 PRO C CA 1
ATOM 6682 C C . PRO C 1 252 ? 70.454 43.495 74.880 1.00 9.53 248 PRO C C 1
ATOM 6683 O O . PRO C 1 252 ? 70.074 44.617 75.170 1.00 9.74 248 PRO C O 1
ATOM 6687 N N . ALA C 1 253 ? 71.063 42.702 75.770 1.00 9.67 249 ALA C N 1
ATOM 6688 C CA . ALA C 1 253 ? 71.428 43.216 77.109 1.00 9.52 249 ALA C CA 1
ATOM 6689 C C . ALA C 1 253 ? 72.379 44.415 77.041 1.00 9.67 249 ALA C C 1
ATOM 6690 O O . ALA C 1 253 ? 72.259 45.362 77.834 1.00 9.91 249 ALA C O 1
ATOM 6692 N N . PHE C 1 254 ? 73.320 44.367 76.093 1.00 9.83 250 PHE C N 1
ATOM 6693 C CA . PHE C 1 254 ? 74.305 45.434 75.937 1.00 9.89 250 PHE C CA 1
ATOM 6694 C C . PHE C 1 254 ? 73.854 46.499 74.942 1.00 9.94 250 PHE C C 1
ATOM 6695 O O . PHE C 1 254 ? 74.314 47.652 75.004 1.00 10.39 250 PHE C O 1
ATOM 6703 N N . ALA C 1 255 ? 73.003 46.107 73.999 1.00 9.53 251 ALA C N 1
ATOM 6704 C CA . ALA C 1 255 ? 72.556 47.023 72.949 1.00 9.85 251 ALA C CA 1
ATOM 6705 C C . ALA C 1 255 ? 71.024 46.889 72.753 1.00 9.53 251 ALA C C 1
ATOM 6706 O O . ALA C 1 255 ? 70.557 46.359 71.742 1.00 10.38 251 ALA C O 1
ATOM 6708 N N . PRO C 1 256 ? 70.241 47.353 73.749 1.00 9.60 252 PRO C N 1
ATOM 6709 C CA . PRO C 1 256 ? 68.777 47.252 73.598 1.00 9.30 252 PRO C CA 1
ATOM 6710 C C . PRO C 1 256 ? 68.251 48.228 72.564 1.00 9.22 252 PRO C C 1
ATOM 6711 O O . PRO C 1 256 ? 67.165 48.016 72.034 1.00 9.59 252 PRO C O 1
ATOM 6715 N N . GLY C 1 257 ? 69.020 49.285 72.290 1.00 9.17 253 GLY C N 1
ATOM 6716 C CA . GLY C 1 257 ? 68.565 50.380 71.441 1.00 9.87 253 GLY C CA 1
ATOM 6717 C C . GLY C 1 257 ? 68.866 50.102 69.984 1.00 10.76 253 GLY C C 1
ATOM 6718 O O . GLY C 1 257 ? 69.732 50.757 69.371 1.00 10.14 253 GLY C O 1
ATOM 6719 N N . THR C 1 258 ? 68.125 49.158 69.425 1.00 11.06 254 THR C N 1
ATOM 6720 C CA . THR C 1 258 ? 68.326 48.806 68.037 1.00 11.55 254 THR C CA 1
ATOM 6721 C C . THR C 1 258 ? 67.034 48.243 67.456 1.00 11.65 254 THR C C 1
ATOM 6722 O O . THR C 1 258 ? 66.157 47.783 68.200 1.00 11.04 254 THR C O 1
ATOM 6726 N N . GLY C 1 259 ? 66.908 48.277 66.125 1.00 11.42 255 GLY C N 1
ATOM 6727 C CA . GLY C 1 259 ? 65.633 47.967 65.486 1.00 11.98 255 GLY C CA 1
ATOM 6728 C C . GLY C 1 259 ? 65.318 46.491 65.319 1.00 12.14 255 GLY C C 1
ATOM 6729 O O . GLY C 1 259 ? 64.140 46.132 65.247 1.00 12.19 255 GLY C O 1
ATOM 6730 N N . THR C 1 260 ? 66.348 45.642 65.294 1.00 12.34 256 THR C N 1
ATOM 6731 C CA . THR C 1 260 ? 66.204 44.195 65.073 1.00 12.52 256 THR C CA 1
ATOM 6732 C C . THR C 1 260 ? 67.051 43.436 66.099 1.00 12.74 256 THR C C 1
ATOM 6733 O O . THR C 1 260 ? 68.066 42.818 65.739 1.00 13.59 256 THR C O 1
ATOM 6737 N N . PRO C 1 261 ? 66.630 43.441 67.383 1.00 11.63 257 PRO C N 1
ATOM 6738 C CA . PRO C 1 261 ? 67.399 42.748 68.441 1.00 11.55 257 PRO C CA 1
ATOM 6739 C C . PRO C 1 261 ? 67.265 41.223 68.344 1.00 11.53 257 PRO C C 1
ATOM 6740 O O . PRO C 1 261 ? 66.164 40.709 68.128 1.00 11.74 257 PRO C O 1
ATOM 6744 N N . VAL C 1 262 ? 68.390 40.511 68.494 1.00 11.22 258 VAL C N 1
ATOM 6745 C CA . VAL C 1 262 ? 68.399 39.046 68.423 1.00 11.10 258 VAL C CA 1
ATOM 6746 C C . VAL C 1 262 ? 69.176 38.497 69.622 1.00 10.83 258 VAL C C 1
ATOM 6747 O O . VAL C 1 262 ? 70.328 38.895 69.853 1.00 10.90 258 VAL C O 1
ATOM 6751 N N . ALA C 1 263 ? 68.548 37.640 70.431 1.00 10.71 259 ALA C N 1
ATOM 6752 C CA . ALA C 1 263 ? 69.226 37.102 71.625 1.00 10.70 259 ALA C CA 1
ATOM 6753 C C . ALA C 1 263 ? 70.481 36.286 71.289 1.00 11.01 259 ALA C C 1
ATOM 6754 O O . ALA C 1 263 ? 70.603 35.733 70.194 1.00 11.58 259 ALA C O 1
ATOM 6756 N N . GLY C 1 264 ? 71.385 36.241 72.263 1.00 11.00 260 GLY C N 1
ATOM 6757 C CA . GLY C 1 264 ? 72.551 35.343 72.259 1.00 11.43 260 GLY C CA 1
ATOM 6758 C C . GLY C 1 264 ? 73.771 36.009 71.624 1.00 11.74 260 GLY C C 1
ATOM 6759 O O . GLY C 1 264 ? 74.660 35.322 71.108 1.00 12.67 260 GLY C O 1
ATOM 6760 N N . GLY C 1 265 ? 73.839 37.327 71.690 1.00 11.56 261 GLY C N 1
ATOM 6761 C CA . GLY C 1 265 ? 74.912 38.093 71.015 1.00 11.45 261 GLY C CA 1
ATOM 6762 C C . GLY C 1 265 ? 76.193 38.305 71.818 1.00 11.84 261 GLY C C 1
ATOM 6763 O O . GLY C 1 265 ? 76.406 37.683 72.861 1.00 11.69 261 GLY C O 1
ATOM 6764 N N . LEU C 1 266 ? 77.044 39.210 71.319 1.00 12.36 262 LEU C N 1
ATOM 6765 C CA . LEU C 1 266 ? 78.332 39.472 71.951 1.00 12.75 262 LEU C CA 1
ATOM 6766 C C . LEU C 1 266 ? 78.202 40.482 73.098 1.00 12.29 262 LEU C C 1
ATOM 6767 O O . LEU C 1 266 ? 77.320 41.321 73.074 1.00 11.90 262 LEU C O 1
ATOM 6772 N N . SER C 1 267 ? 79.106 40.410 74.073 1.00 11.88 263 SER C N 1
ATOM 6773 C CA . SER C 1 267 ? 79.256 41.488 75.036 1.00 11.56 263 SER C CA 1
ATOM 6774 C C . SER C 1 267 ? 80.048 42.629 74.392 1.00 11.74 263 SER C C 1
ATOM 6775 O O . SER C 1 267 ? 80.796 42.424 73.407 1.00 11.73 263 SER C O 1
ATOM 6778 N N . SER C 1 268 ? 79.915 43.831 74.942 1.00 11.54 264 SER C N 1
ATOM 6779 C CA . SER C 1 268 ? 80.797 44.907 74.501 1.00 11.98 264 SER C CA 1
ATOM 6780 C C . SER C 1 268 ? 82.277 44.577 74.798 1.00 12.30 264 SER C C 1
ATOM 6781 O O . SER C 1 268 ? 83.156 44.947 74.003 1.00 12.81 264 SER C O 1
ATOM 6784 N N . ALA C 1 269 ? 82.569 43.846 75.892 1.00 12.13 265 ALA C N 1
ATOM 6785 C CA . ALA C 1 269 ? 83.946 43.441 76.196 1.00 12.35 265 ALA C CA 1
ATOM 6786 C C . ALA C 1 269 ? 84.523 42.602 75.034 1.00 13.20 265 ALA C C 1
ATOM 6787 O O . ALA C 1 269 ? 85.664 42.830 74.619 1.00 13.73 265 ALA C O 1
ATOM 6789 N N . GLN C 1 270 ? 83.733 41.670 74.506 1.00 13.01 266 GLN C N 1
ATOM 6790 C CA . GLN C 1 270 ? 84.210 40.810 73.400 1.00 14.18 266 GLN C CA 1
ATOM 6791 C C . GLN C 1 270 ? 84.440 41.620 72.138 1.00 14.16 266 GLN C C 1
ATOM 6792 O O . GLN C 1 270 ? 85.495 41.509 71.504 1.00 15.20 266 GLN C O 1
ATOM 6798 N N . ALA C 1 271 ? 83.436 42.419 71.766 1.00 13.73 267 ALA C N 1
ATOM 6799 C CA . ALA C 1 271 ? 83.494 43.207 70.529 1.00 14.25 267 ALA C CA 1
ATOM 6800 C C . ALA C 1 271 ? 84.665 44.197 70.564 1.00 14.35 267 ALA C C 1
ATOM 6801 O O . ALA C 1 271 ? 85.404 44.319 69.584 1.00 14.89 267 ALA C O 1
ATOM 6803 N N . LEU C 1 272 ? 84.852 44.887 71.695 1.00 14.01 268 LEU C N 1
ATOM 6804 C CA . LEU C 1 272 ? 85.947 45.854 71.781 1.00 14.47 268 LEU C CA 1
ATOM 6805 C C . LEU C 1 272 ? 87.301 45.158 71.788 1.00 14.78 268 LEU C C 1
ATOM 6806 O O . LEU C 1 272 ? 88.269 45.675 71.218 1.00 15.29 268 LEU C O 1
ATOM 6811 N N . ALA C 1 273 ? 87.396 43.987 72.421 1.00 14.65 269 ALA C N 1
ATOM 6812 C CA . ALA C 1 273 ? 88.665 43.239 72.408 1.00 15.04 269 ALA C CA 1
ATOM 6813 C C . ALA C 1 273 ? 89.069 42.897 70.975 1.00 15.71 269 ALA C C 1
ATOM 6814 O O . ALA C 1 273 ? 90.260 42.947 70.643 1.00 16.55 269 ALA C O 1
ATOM 6816 N N . ILE C 1 274 ? 88.097 42.507 70.159 1.00 15.25 270 ILE C N 1
ATOM 6817 C CA . ILE C 1 274 ? 88.347 42.189 68.741 1.00 15.74 270 ILE C CA 1
ATOM 6818 C C . ILE C 1 274 ? 88.757 43.453 67.985 1.00 16.05 270 ILE C C 1
ATOM 6819 O O . ILE C 1 274 ? 89.821 43.485 67.358 1.00 16.98 270 ILE C O 1
ATOM 6824 N N . VAL C 1 275 ? 87.933 44.493 68.059 1.00 15.40 271 VAL C N 1
ATOM 6825 C CA . VAL C 1 275 ? 88.182 45.746 67.313 1.00 15.89 271 VAL C CA 1
ATOM 6826 C C . VAL C 1 275 ? 89.542 46.348 67.664 1.00 16.59 271 VAL C C 1
ATOM 6827 O O . VAL C 1 275 ? 90.303 46.726 66.763 1.00 17.16 271 VAL C O 1
ATOM 6831 N N . ARG C 1 276 ? 89.867 46.400 68.956 1.00 16.24 272 ARG C N 1
ATOM 6832 C CA . ARG C 1 276 ? 91.145 46.960 69.391 1.00 16.65 272 ARG C CA 1
ATOM 6833 C C . ARG C 1 276 ? 92.357 46.201 68.830 1.00 17.44 272 ARG C C 1
ATOM 6834 O O . ARG C 1 276 ? 93.452 46.763 68.753 1.00 17.23 272 ARG C O 1
ATOM 6842 N N . GLY C 1 277 ? 92.152 44.934 68.487 1.00 17.88 273 GLY C N 1
ATOM 6843 C CA . GLY C 1 277 ? 93.233 44.077 67.988 1.00 19.38 273 GLY C CA 1
ATOM 6844 C C . GLY C 1 277 ? 93.454 44.113 66.489 1.00 20.34 273 GLY C C 1
ATOM 6845 O O . GLY C 1 277 ? 94.320 43.392 65.992 1.00 21.89 273 GLY C O 1
ATOM 6846 N N . LEU C 1 278 ? 92.728 44.980 65.776 1.00 20.18 274 LEU C N 1
ATOM 6847 C CA . LEU C 1 278 ? 92.751 45.002 64.303 1.00 20.92 274 LEU C CA 1
ATOM 6848 C C . LEU C 1 278 ? 93.785 45.952 63.659 1.00 21.69 274 LEU C C 1
ATOM 6849 O O . LEU C 1 278 ? 93.638 46.341 62.498 1.00 21.39 274 LEU C O 1
ATOM 6854 N N . GLY C 1 279 ? 94.829 46.309 64.405 1.00 22.65 275 GLY C N 1
ATOM 6855 C CA . GLY C 1 279 ? 95.846 47.257 63.937 1.00 23.98 275 GLY C CA 1
ATOM 6856 C C . GLY C 1 279 ? 96.633 46.812 62.713 1.00 25.51 275 GLY C C 1
ATOM 6857 O O . GLY C 1 279 ? 97.236 47.646 62.034 1.00 27.00 275 GLY C O 1
ATOM 6858 N N . GLY C 1 280 ? 96.631 45.511 62.423 1.00 25.35 276 GLY C N 1
ATOM 6859 C CA . GLY C 1 280 ? 97.343 44.994 61.252 1.00 26.34 276 GLY C CA 1
ATOM 6860 C C . GLY C 1 280 ? 96.545 45.091 59.957 1.00 26.10 276 GLY C C 1
ATOM 6861 O O . GLY C 1 280 ? 97.091 44.936 58.868 1.00 27.49 276 GLY C O 1
ATOM 6862 N N . VAL C 1 281 ? 95.254 45.377 60.079 1.00 25.00 277 VAL C N 1
ATOM 6863 C CA . VAL C 1 281 ? 94.346 45.424 58.935 1.00 24.29 277 VAL C CA 1
ATOM 6864 C C . VAL C 1 281 ? 94.487 46.739 58.153 1.00 23.97 277 VAL C C 1
ATOM 6865 O O . VAL C 1 281 ? 94.671 47.797 58.756 1.00 23.55 277 VAL C O 1
ATOM 6869 N N . ASN C 1 282 ? 94.417 46.653 56.824 1.00 24.18 278 ASN C N 1
ATOM 6870 C CA . ASN C 1 282 ? 94.471 47.820 55.933 1.00 24.62 278 ASN C CA 1
ATOM 6871 C C . ASN C 1 282 ? 93.102 48.526 55.895 1.00 23.49 278 ASN C C 1
ATOM 6872 O O . ASN C 1 282 ? 92.341 48.442 54.919 1.00 23.30 278 ASN C O 1
ATOM 6877 N N . LEU C 1 283 ? 92.812 49.218 56.989 1.00 22.20 279 LEU C N 1
ATOM 6878 C CA . LEU C 1 283 ? 91.490 49.765 57.230 1.00 21.79 279 LEU C CA 1
ATOM 6879 C C . LEU C 1 283 ? 91.306 51.052 56.460 1.00 21.63 279 LEU C C 1
ATOM 6880 O O . LEU C 1 283 ? 91.944 52.063 56.763 1.00 22.23 279 LEU C O 1
ATOM 6885 N N . ILE C 1 284 ? 90.438 51.016 55.451 1.00 21.62 280 ILE C N 1
ATOM 6886 C CA . ILE C 1 284 ? 90.283 52.170 54.571 1.00 22.00 280 ILE C CA 1
ATOM 6887 C C . ILE C 1 284 ? 89.067 53.052 54.873 1.00 20.73 280 ILE C C 1
ATOM 6888 O O . ILE C 1 284 ? 88.959 54.165 54.344 1.00 20.65 280 ILE C O 1
ATOM 6893 N N . GLY C 1 285 ? 88.164 52.549 55.719 1.00 19.06 281 GLY C N 1
ATOM 6894 C CA . GLY C 1 285 ? 86.945 53.272 56.072 1.00 17.86 281 GLY C CA 1
ATOM 6895 C C . GLY C 1 285 ? 86.111 52.399 56.986 1.00 16.82 281 GLY C C 1
ATOM 6896 O O . GLY C 1 285 ? 86.327 51.197 57.072 1.00 16.40 281 GLY C O 1
ATOM 6897 N N . ALA C 1 286 ? 85.163 53.006 57.693 1.00 16.00 282 ALA C N 1
ATOM 6898 C CA . ALA C 1 286 ? 84.377 52.253 58.656 1.00 15.82 282 ALA C CA 1
ATOM 6899 C C . ALA C 1 286 ? 83.057 52.939 58.963 1.00 15.23 282 ALA C C 1
ATOM 6900 O O . ALA C 1 286 ? 82.908 54.155 58.796 1.00 15.43 282 ALA C O 1
ATOM 6902 N N . ASP C 1 287 ? 82.091 52.156 59.421 1.00 15.16 283 ASP C N 1
ATOM 6903 C CA . ASP C 1 287 ? 80.880 52.765 59.944 1.00 15.05 283 ASP C CA 1
ATOM 6904 C C . ASP C 1 287 ? 80.340 52.019 61.169 1.00 14.21 283 ASP C C 1
ATOM 6905 O O . ASP C 1 287 ? 80.718 50.872 61.445 1.00 14.50 283 ASP C O 1
ATOM 6910 N N . VAL C 1 288 ? 79.461 52.700 61.903 1.00 13.76 284 VAL C N 1
ATOM 6911 C CA . VAL C 1 288 ? 78.828 52.125 63.095 1.00 13.17 284 VAL C CA 1
ATOM 6912 C C . VAL C 1 288 ? 77.349 52.475 62.967 1.00 12.78 284 VAL C C 1
ATOM 6913 O O . VAL C 1 288 ? 76.990 53.654 62.948 1.00 13.00 284 VAL C O 1
ATOM 6917 N N . VAL C 1 289 ? 76.504 51.447 62.840 1.00 12.56 285 VAL C N 1
ATOM 6918 C CA . VAL C 1 289 ? 75.147 51.645 62.353 1.00 12.51 285 VAL C CA 1
ATOM 6919 C C . VAL C 1 289 ? 74.126 51.018 63.305 1.00 12.05 285 VAL C C 1
ATOM 6920 O O . VAL C 1 289 ? 74.466 50.210 64.178 1.00 11.84 285 VAL C O 1
ATOM 6924 N N . GLU C 1 290 ? 72.883 51.427 63.097 1.00 11.92 286 GLU C N 1
ATOM 6925 C CA . GLU C 1 290 ? 71.672 50.836 63.693 1.00 12.14 286 GLU C CA 1
ATOM 6926 C C . GLU C 1 290 ? 71.386 51.216 65.149 1.00 11.70 286 GLU C C 1
ATOM 6927 O O . GLU C 1 290 ? 70.522 50.618 65.795 1.00 12.07 286 GLU C O 1
ATOM 6933 N N . VAL C 1 291 ? 72.095 52.198 65.683 1.00 11.48 287 VAL C N 1
ATOM 6934 C CA . VAL C 1 291 ? 71.693 52.732 66.997 1.00 11.04 287 VAL C CA 1
ATOM 6935 C C . VAL C 1 291 ? 70.331 53.452 66.872 1.00 11.24 287 VAL C C 1
ATOM 6936 O O . VAL C 1 291 ? 70.171 54.361 66.039 1.00 11.33 287 VAL C O 1
ATOM 6940 N N . ALA C 1 292 ? 69.357 53.020 67.682 1.00 11.04 288 ALA C N 1
ATOM 6941 C CA . ALA C 1 292 ? 68.008 53.598 67.644 1.00 11.56 288 ALA C CA 1
ATOM 6942 C C . ALA C 1 292 ? 67.697 54.124 69.042 1.00 11.62 288 ALA C C 1
ATOM 6943 O O . ALA C 1 292 ? 67.288 53.335 69.921 1.00 11.90 288 ALA C O 1
ATOM 6945 N N . PRO C 1 293 ? 67.901 55.447 69.274 1.00 11.76 289 PRO C N 1
ATOM 6946 C CA . PRO C 1 293 ? 67.904 55.918 70.674 1.00 11.62 289 PRO C CA 1
ATOM 6947 C C . PRO C 1 293 ? 66.544 55.832 71.380 1.00 11.20 289 PRO C C 1
ATOM 6948 O O . PRO C 1 293 ? 66.506 55.731 72.628 1.00 10.94 289 PRO C O 1
ATOM 6952 N N . ALA C 1 294 ? 65.445 55.810 70.615 1.00 11.45 290 ALA C N 1
ATOM 6953 C CA . ALA C 1 294 ? 64.121 55.614 71.267 1.00 11.64 290 ALA C CA 1
ATOM 6954 C C . ALA C 1 294 ? 64.055 54.298 72.026 1.00 11.33 290 ALA C C 1
ATOM 6955 O O . ALA C 1 294 ? 63.240 54.176 72.942 1.00 11.46 290 ALA C O 1
ATOM 6957 N N . TYR C 1 295 ? 64.877 53.308 71.632 1.00 10.70 291 TYR C N 1
ATOM 6958 C CA . TYR C 1 295 ? 64.870 51.979 72.269 1.00 10.34 291 TYR C CA 1
ATOM 6959 C C . TYR C 1 295 ? 66.068 51.811 73.194 1.00 9.61 291 TYR C C 1
ATOM 6960 O O . TYR C 1 295 ? 66.270 50.759 73.802 1.00 9.61 291 TYR C O 1
ATOM 6969 N N . ASP C 1 296 ? 66.890 52.858 73.279 1.00 9.53 292 ASP C N 1
ATOM 6970 C CA . ASP C 1 296 ? 68.048 52.770 74.169 1.00 9.72 292 ASP C CA 1
ATOM 6971 C C . ASP C 1 296 ? 67.619 52.946 75.626 1.00 9.89 292 ASP C C 1
ATOM 6972 O O . ASP C 1 296 ? 66.515 53.453 75.942 1.00 10.58 292 ASP C O 1
ATOM 6977 N N . GLN C 1 297 ? 68.477 52.473 76.512 1.00 10.06 293 GLN C N 1
ATOM 6978 C CA . GLN C 1 297 ? 68.200 52.456 77.937 1.00 10.47 293 GLN C CA 1
ATOM 6979 C C . GLN C 1 297 ? 69.425 53.066 78.615 1.00 10.15 293 GLN C C 1
ATOM 6980 O O . GLN C 1 297 ? 70.519 52.459 78.613 1.00 9.82 293 GLN C O 1
ATOM 6986 N N . SER C 1 298 ? 69.243 54.247 79.204 1.00 9.72 294 SER C N 1
ATOM 6987 C CA . SER C 1 298 ? 70.350 55.005 79.800 1.00 10.13 294 SER C CA 1
ATOM 6988 C C . SER C 1 298 ? 71.575 55.086 78.879 1.00 10.25 294 SER C C 1
ATOM 6989 O O . SER C 1 298 ? 72.734 55.018 79.345 1.00 10.14 294 SER C O 1
ATOM 6992 N N . GLU C 1 299 ? 71.280 55.261 77.591 1.00 10.13 295 GLU C N 1
ATOM 6993 C CA . GLU C 1 299 ? 72.281 55.434 76.517 1.00 10.85 295 GLU C CA 1
ATOM 6994 C C . GLU C 1 299 ? 73.281 54.299 76.373 1.00 10.30 295 GLU C C 1
ATOM 6995 O O . GLU C 1 299 ? 74.298 54.481 75.698 1.00 10.69 295 GLU C O 1
ATOM 7001 N N . ILE C 1 300 ? 73.026 53.134 76.964 1.00 9.64 296 ILE C N 1
ATOM 7002 C CA . ILE C 1 300 ? 74.102 52.113 76.963 1.00 9.71 296 ILE C CA 1
ATOM 7003 C C . ILE C 1 300 ? 74.456 51.632 75.547 1.00 9.63 296 ILE C C 1
ATOM 7004 O O . ILE C 1 300 ? 75.627 51.316 75.279 1.00 9.85 296 ILE C O 1
ATOM 7009 N N . THR C 1 301 ? 73.463 51.583 74.664 1.00 9.39 297 THR C N 1
ATOM 7010 C CA . THR C 1 301 ? 73.735 51.202 73.269 1.00 9.82 297 THR C CA 1
ATOM 7011 C C . THR C 1 301 ? 74.636 52.228 72.560 1.00 9.84 297 THR C C 1
ATOM 7012 O O . THR C 1 301 ? 75.614 51.847 71.889 1.00 10.17 297 THR C O 1
ATOM 7016 N N . ALA C 1 302 ? 74.264 53.501 72.689 1.00 9.88 298 ALA C N 1
ATOM 7017 C CA . ALA C 1 302 ? 74.996 54.599 72.066 1.00 10.25 298 ALA C CA 1
ATOM 7018 C C . ALA C 1 302 ? 76.380 54.685 72.679 1.00 10.59 298 ALA C C 1
ATOM 7019 O O . ALA C 1 302 ? 77.333 54.992 71.968 1.00 10.63 298 ALA C O 1
ATOM 7021 N N . ILE C 1 303 ? 76.502 54.389 73.980 1.00 10.35 299 ILE C N 1
ATOM 7022 C CA . ILE C 1 303 ? 77.820 54.348 74.621 1.00 10.82 299 ILE C CA 1
ATOM 7023 C C . ILE C 1 303 ? 78.702 53.247 74.016 1.00 10.75 299 ILE C C 1
ATOM 7024 O O . ILE C 1 303 ? 79.852 53.522 73.653 1.00 11.12 299 ILE C O 1
ATOM 7029 N N . ALA C 1 304 ? 78.167 52.034 73.872 1.00 10.35 300 ALA C N 1
ATOM 7030 C CA . ALA C 1 304 ? 78.926 50.939 73.236 1.00 10.38 300 ALA C CA 1
ATOM 7031 C C . ALA C 1 304 ? 79.327 51.358 71.799 1.00 10.62 300 ALA C C 1
ATOM 7032 O O . ALA C 1 304 ? 80.479 51.149 71.394 1.00 10.88 300 ALA C O 1
ATOM 7034 N N . ALA C 1 305 ? 78.405 51.986 71.064 1.00 10.45 301 ALA C N 1
ATOM 7035 C CA . ALA C 1 305 ? 78.699 52.408 69.690 1.00 10.77 301 ALA C CA 1
ATOM 7036 C C . ALA C 1 305 ? 79.799 53.476 69.662 1.00 11.45 301 ALA C C 1
ATOM 7037 O O . ALA C 1 305 ? 80.713 53.431 68.799 1.00 11.43 301 ALA C O 1
ATOM 7039 N N . ALA C 1 306 ? 79.716 54.441 70.589 1.00 10.77 302 ALA C N 1
ATOM 7040 C CA . ALA C 1 306 ? 80.758 55.458 70.669 1.00 11.47 302 ALA C CA 1
ATOM 7041 C C . ALA C 1 306 ? 82.138 54.844 70.985 1.00 11.88 302 ALA C C 1
ATOM 7042 O O . ALA C 1 306 ? 83.172 55.316 70.457 1.00 12.27 302 ALA C O 1
ATOM 7044 N N . HIS C 1 307 ? 82.155 53.811 71.841 1.00 11.87 303 HIS C N 1
ATOM 7045 C CA . HIS C 1 307 ? 83.398 53.101 72.176 1.00 12.27 303 HIS C CA 1
ATOM 7046 C C . HIS C 1 307 ? 83.993 52.466 70.923 1.00 12.62 303 HIS C C 1
ATOM 7047 O O . HIS C 1 307 ? 85.209 52.548 70.712 1.00 12.69 303 HIS C O 1
ATOM 7054 N N . VAL C 1 308 ? 83.159 51.804 70.109 1.00 12.21 304 VAL C N 1
ATOM 7055 C CA . VAL C 1 308 ? 83.666 51.181 68.851 1.00 12.84 304 VAL C CA 1
ATOM 7056 C C . VAL C 1 308 ? 84.299 52.249 67.952 1.00 13.45 304 VAL C C 1
ATOM 7057 O O . VAL C 1 308 ? 85.429 52.070 67.480 1.00 13.71 304 VAL C O 1
ATOM 7061 N N . ALA C 1 309 ? 83.581 53.358 67.767 1.00 13.32 305 ALA C N 1
ATOM 7062 C CA . ALA C 1 309 ? 84.050 54.463 66.927 1.00 14.00 305 ALA C CA 1
ATOM 7063 C C . ALA C 1 309 ? 85.379 55.023 67.464 1.00 14.74 305 ALA C C 1
ATOM 7064 O O . ALA C 1 309 ? 86.332 55.260 66.688 1.00 15.35 305 ALA C O 1
ATOM 7066 N N . CYS C 1 310 ? 85.475 55.172 68.785 1.00 14.24 306 CYS C N 1
ATOM 7067 C CA . CYS C 1 310 ? 86.712 55.644 69.436 1.00 15.22 306 CYS C CA 1
ATOM 7068 C C . CYS C 1 310 ? 87.887 54.715 69.105 1.00 15.23 306 CYS C C 1
ATOM 7069 O O . CYS C 1 310 ? 88.983 55.162 68.726 1.00 15.28 306 CYS C O 1
ATOM 7072 N N . ASP C 1 311 ? 87.646 53.421 69.225 1.00 15.21 307 ASP C N 1
ATOM 7073 C CA . ASP C 1 311 ? 88.717 52.463 68.992 1.00 15.49 307 ASP C CA 1
ATOM 7074 C C . ASP C 1 311 ? 89.156 52.449 67.520 1.00 15.91 307 ASP C C 1
ATOM 7075 O O . ASP C 1 311 ? 90.361 52.292 67.246 1.00 15.62 307 ASP C O 1
ATOM 7080 N N . LEU C 1 312 ? 88.207 52.663 66.606 1.00 15.26 308 LEU C N 1
ATOM 7081 C CA . LEU C 1 312 ? 88.524 52.791 65.172 1.00 15.88 308 LEU C CA 1
ATOM 7082 C C . LEU C 1 312 ? 89.444 54.007 64.972 1.00 16.22 308 LEU C C 1
ATOM 7083 O O . LEU C 1 312 ? 90.451 53.925 64.240 1.00 17.09 308 LEU C O 1
ATOM 7088 N N . LEU C 1 313 ? 89.130 55.119 65.635 1.00 15.68 309 LEU C N 1
ATOM 7089 C CA . LEU C 1 313 ? 90.014 56.295 65.552 1.00 16.12 309 LEU C CA 1
ATOM 7090 C C . LEU C 1 313 ? 91.411 55.980 66.077 1.00 16.84 309 LEU C C 1
ATOM 7091 O O . LEU C 1 313 ? 92.409 56.409 65.493 1.00 17.54 309 LEU C O 1
ATOM 7096 N N . CYS C 1 314 ? 91.496 55.222 67.167 1.00 16.63 310 CYS C N 1
ATOM 7097 C CA . CYS C 1 314 ? 92.810 54.876 67.716 1.00 17.35 310 CYS C CA 1
ATOM 7098 C C . CYS C 1 314 ? 93.598 53.961 66.769 1.00 18.10 310 CYS C C 1
ATOM 7099 O O . CYS C 1 314 ? 94.811 54.125 66.642 1.00 18.82 310 CYS C O 1
ATOM 7102 N N . LEU C 1 315 ? 92.906 53.035 66.094 1.00 17.69 311 LEU C N 1
ATOM 7103 C CA . LEU C 1 315 ? 93.553 52.199 65.078 1.00 18.47 311 LEU C CA 1
ATOM 7104 C C . LEU C 1 315 ? 94.191 53.061 63.968 1.00 18.79 311 LEU C C 1
ATOM 7105 O O . LEU C 1 315 ? 95.345 52.845 63.587 1.00 19.52 311 LEU C O 1
ATOM 7110 N N . TRP C 1 316 ? 93.433 54.025 63.452 1.00 18.49 312 TRP C N 1
ATOM 7111 C CA . TRP C 1 316 ? 93.952 54.967 62.472 1.00 19.20 312 TRP C CA 1
ATOM 7112 C C . TRP C 1 316 ? 95.103 55.814 62.975 1.00 19.65 312 TRP C C 1
ATOM 7113 O O . TRP C 1 316 ? 96.050 56.066 62.238 1.00 20.39 312 TRP C O 1
ATOM 7124 N N . ARG C 1 317 ? 95.048 56.246 64.231 1.00 19.32 313 ARG C N 1
ATOM 7125 C CA . ARG C 1 317 ? 96.175 56.984 64.810 1.00 19.99 313 ARG C CA 1
ATOM 7126 C C . ARG C 1 317 ? 97.428 56.109 64.769 1.00 20.50 313 ARG C C 1
ATOM 7127 O O . ARG C 1 317 ? 98.515 56.584 64.397 1.00 21.13 313 ARG C O 1
ATOM 7135 N N . GLN C 1 318 ? 97.285 54.832 65.128 1.00 30.31 314 GLN C N 1
ATOM 7136 C CA . GLN C 1 318 ? 98.430 53.910 65.125 1.00 31.41 314 GLN C CA 1
ATOM 7137 C C . GLN C 1 318 ? 98.947 53.669 63.713 1.00 32.93 314 GLN C C 1
ATOM 7138 O O . GLN C 1 318 ? 100.153 53.626 63.482 1.00 34.68 314 GLN C O 1
ATOM 7144 N N . ARG C 1 319 ? 98.036 53.541 62.760 1.00 33.14 315 ARG C N 1
ATOM 7145 C CA . ARG C 1 319 ? 98.451 53.329 61.382 1.00 35.95 315 ARG C CA 1
ATOM 7146 C C . ARG C 1 319 ? 99.116 54.563 60.784 1.00 37.08 315 ARG C C 1
ATOM 7147 O O . ARG C 1 319 ? 100.058 54.428 59.999 1.00 39.57 315 ARG C O 1
ATOM 7155 N N . LYS C 1 320 ? 98.651 55.755 61.168 1.00 35.31 316 LYS C N 1
ATOM 7156 C CA . LYS C 1 320 ? 99.355 56.987 60.773 1.00 36.72 316 LYS C CA 1
ATOM 7157 C C . LYS C 1 320 ? 100.779 57.006 61.334 1.00 37.58 316 LYS C C 1
ATOM 7158 O O . LYS C 1 320 ? 101.714 57.354 60.629 1.00 40.58 316 LYS C O 1
ATOM 7164 N N . ALA C 1 321 ? 100.926 56.638 62.605 1.00 35.95 317 ALA C N 1
ATOM 7165 C CA . ALA C 1 321 ? 102.229 56.598 63.270 1.00 37.56 317 ALA C CA 1
ATOM 7166 C C . ALA C 1 321 ? 103.169 55.556 62.641 1.00 40.46 317 ALA C C 1
ATOM 7167 O O . ALA C 1 321 ? 104.384 55.785 62.522 1.00 43.54 317 ALA C O 1
ATOM 7169 N N . GLY C 1 322 ? 102.608 54.427 62.215 1.00 40.22 318 GLY C N 1
ATOM 7170 C CA . GLY C 1 322 ? 103.351 53.477 61.381 1.00 43.60 318 GLY C CA 1
ATOM 7171 C C . GLY C 1 322 ? 103.341 53.960 59.941 1.00 46.36 318 GLY C C 1
ATOM 7172 O O . GLY C 1 322 ? 104.191 53.581 59.136 1.00 50.97 318 GLY C O 1
ATOM 7173 N N . GLU D 1 7 ? 66.225 72.126 119.896 1.00 53.96 3 GLU D N 1
ATOM 7174 C CA . GLU D 1 7 ? 66.123 70.637 119.837 1.00 48.91 3 GLU D CA 1
ATOM 7175 C C . GLU D 1 7 ? 65.433 70.135 118.567 1.00 43.16 3 GLU D C 1
ATOM 7176 O O . GLU D 1 7 ? 64.798 69.066 118.580 1.00 41.66 3 GLU D O 1
ATOM 7178 N N . THR D 1 8 ? 65.546 70.907 117.481 1.00 40.67 4 THR D N 1
ATOM 7179 C CA . THR D 1 8 ? 65.185 70.410 116.148 1.00 35.08 4 THR D CA 1
ATOM 7180 C C . THR D 1 8 ? 66.272 69.424 115.720 1.00 29.87 4 THR D C 1
ATOM 7181 O O . THR D 1 8 ? 67.466 69.684 115.907 1.00 30.07 4 THR D O 1
ATOM 7185 N N . LEU D 1 9 ? 65.839 68.291 115.169 1.00 25.29 5 LEU D N 1
ATOM 7186 C CA . LEU D 1 9 ? 66.726 67.210 114.773 1.00 21.63 5 LEU D CA 1
ATOM 7187 C C . LEU D 1 9 ? 67.013 67.374 113.293 1.00 19.05 5 LEU D C 1
ATOM 7188 O O . LEU D 1 9 ? 66.167 67.893 112.548 1.00 19.19 5 LEU D O 1
ATOM 7193 N N . TYR D 1 10 ? 68.203 66.946 112.874 1.00 17.66 6 TYR D N 1
ATOM 7194 C CA . TYR D 1 10 ? 68.592 67.035 111.481 1.00 16.60 6 TYR D CA 1
ATOM 7195 C C . TYR D 1 10 ? 68.717 65.615 110.948 1.00 14.48 6 TYR D C 1
ATOM 7196 O O . TYR D 1 10 ? 69.667 64.900 111.289 1.00 14.49 6 TYR D O 1
ATOM 7205 N N . GLY D 1 11 ? 67.727 65.239 110.140 1.00 13.27 7 GLY D N 1
ATOM 7206 C CA . GLY D 1 11 ? 67.702 63.952 109.418 1.00 12.52 7 GLY D CA 1
ATOM 7207 C C . GLY D 1 11 ? 67.030 62.823 110.169 1.00 11.58 7 GLY D C 1
ATOM 7208 O O . GLY D 1 11 ? 67.185 62.680 111.390 1.00 12.69 7 GLY D O 1
ATOM 7209 N N . ASP D 1 12 ? 66.267 62.003 109.436 1.00 10.46 8 ASP D N 1
ATOM 7210 C CA . ASP D 1 12 ? 65.665 60.783 109.998 1.00 10.19 8 ASP D CA 1
ATOM 7211 C C . ASP D 1 12 ? 64.721 61.016 111.164 1.00 10.46 8 ASP D C 1
ATOM 7212 O O . ASP D 1 12 ? 64.676 60.239 112.108 1.00 11.73 8 ASP D O 1
ATOM 7217 N N . GLY D 1 13 ? 63.917 62.082 111.067 1.00 11.18 9 GLY D N 1
ATOM 7218 C CA . GLY D 1 13 ? 62.953 62.419 112.113 1.00 13.11 9 GLY D CA 1
ATOM 7219 C C . GLY D 1 13 ? 61.970 61.304 112.427 1.00 13.54 9 GLY D C 1
ATOM 7220 O O . GLY D 1 13 ? 61.572 61.125 113.567 1.00 15.18 9 GLY D O 1
ATOM 7221 N N . ALA D 1 14 ? 61.595 60.537 111.395 1.00 12.61 10 ALA D N 1
ATOM 7222 C CA . ALA D 1 14 ? 60.572 59.502 111.520 1.00 13.89 10 ALA D CA 1
ATOM 7223 C C . ALA D 1 14 ? 60.980 58.410 112.516 1.00 14.33 10 ALA D C 1
ATOM 7224 O O . ALA D 1 14 ? 60.140 57.708 113.071 1.00 16.84 10 ALA D O 1
ATOM 7226 N N . ILE D 1 15 ? 62.282 58.252 112.708 1.00 12.13 11 ILE D N 1
ATOM 7227 C CA . ILE D 1 15 ? 62.799 57.237 113.638 1.00 12.76 11 ILE D CA 1
ATOM 7228 C C . ILE D 1 15 ? 63.507 57.817 114.852 1.00 13.91 11 ILE D C 1
ATOM 7229 O O . ILE D 1 15 ? 63.944 57.057 115.713 1.00 14.63 11 ILE D O 1
ATOM 7234 N N . ARG D 1 16 ? 63.593 59.146 114.932 1.00 14.28 12 ARG D N 1
ATOM 7235 C CA . ARG D 1 16 ? 64.302 59.792 116.029 1.00 15.12 12 ARG D CA 1
ATOM 7236 C C . ARG D 1 16 ? 63.482 60.669 116.964 1.00 15.99 12 ARG D C 1
ATOM 7237 O O . ARG D 1 16 ? 63.867 60.814 118.121 1.00 16.92 12 ARG D O 1
ATOM 7245 N N . ARG D 1 17 ? 62.420 61.304 116.469 1.00 16.22 13 ARG D N 1
ATOM 7246 C CA . ARG D 1 17 ? 61.653 62.250 117.337 1.00 17.55 13 ARG D CA 1
ATOM 7247 C C . ARG D 1 17 ? 61.021 61.502 118.502 1.00 19.15 13 ARG D C 1
ATOM 7248 O O . ARG D 1 17 ? 60.348 60.503 118.282 1.00 19.34 13 ARG D O 1
ATOM 7256 N N . PRO D 1 18 ? 61.217 62.001 119.732 1.00 21.67 14 PRO D N 1
ATOM 7257 C CA . PRO D 1 18 ? 60.533 61.374 120.884 1.00 23.20 14 PRO D CA 1
ATOM 7258 C C . PRO D 1 18 ? 59.047 61.735 120.936 1.00 23.77 14 PRO D C 1
ATOM 7259 O O . PRO D 1 18 ? 58.248 60.975 121.485 1.00 27.58 14 PRO D O 1
ATOM 7263 N N . SER D 1 19 ? 58.679 62.871 120.358 1.00 21.97 15 SER D N 1
ATOM 7264 C CA . SER D 1 19 ? 57.274 63.296 120.339 1.00 21.42 15 SER D CA 1
ATOM 7265 C C . SER D 1 19 ? 56.597 62.961 119.011 1.00 20.64 15 SER D C 1
ATOM 7266 O O . SER D 1 19 ? 57.253 62.982 117.975 1.00 18.93 15 SER D O 1
ATOM 7269 N N . VAL D 1 20 ? 55.298 62.661 119.045 1.00 20.27 16 VAL D N 1
ATOM 7270 C CA . VAL D 1 20 ? 54.525 62.488 117.802 1.00 20.43 16 VAL D CA 1
ATOM 7271 C C . VAL D 1 20 ? 54.278 63.813 117.073 1.00 20.18 16 VAL D C 1
ATOM 7272 O O . VAL D 1 20 ? 53.959 63.805 115.869 1.00 20.23 16 VAL D O 1
ATOM 7276 N N . TYR D 1 21 ? 54.447 64.932 117.790 1.00 19.89 17 TYR D N 1
ATOM 7277 C CA . TYR D 1 21 ? 54.285 66.269 117.200 1.00 19.82 17 TYR D CA 1
ATOM 7278 C C . TYR D 1 21 ? 55.574 66.826 116.626 1.00 19.67 17 TYR D C 1
ATOM 7279 O O . TYR D 1 21 ? 56.664 66.477 117.095 1.00 20.51 17 TYR D O 1
ATOM 7288 N N . GLY D 1 22 ? 55.437 67.701 115.623 1.00 19.16 18 GLY D N 1
ATOM 7289 C CA . GLY D 1 22 ? 56.553 68.505 115.140 1.00 19.50 18 GLY D CA 1
ATOM 7290 C C . GLY D 1 22 ? 57.262 67.920 113.930 1.00 18.82 18 GLY D C 1
ATOM 7291 O O . GLY D 1 22 ? 57.203 66.710 113.689 1.00 18.48 18 GLY D O 1
ATOM 7292 N N . SER D 1 23 ? 57.938 68.794 113.180 1.00 18.26 19 SER D N 1
ATOM 7293 C CA . SER D 1 23 ? 58.704 68.381 112.012 1.00 17.53 19 SER D CA 1
ATOM 7294 C C . SER D 1 23 ? 60.200 68.423 112.336 1.00 17.50 19 SER D C 1
ATOM 7295 O O . SER D 1 23 ? 60.616 69.003 113.344 1.00 18.06 19 SER D O 1
ATOM 7298 N N . SER D 1 24 ? 60.996 67.781 111.491 1.00 16.14 20 SER D N 1
ATOM 7299 C CA . SER D 1 24 ? 62.442 67.822 111.619 1.00 16.49 20 SER D CA 1
ATOM 7300 C C . SER D 1 24 ? 63.031 68.324 110.304 1.00 16.26 20 SER D C 1
ATOM 7301 O O . SER D 1 24 ? 62.368 68.323 109.262 1.00 16.58 20 SER D O 1
ATOM 7304 N N . ILE D 1 25 ? 64.300 68.710 110.339 1.00 16.09 21 ILE D N 1
ATOM 7305 C CA . ILE D 1 25 ? 64.983 69.100 109.112 1.00 16.18 21 ILE D CA 1
ATOM 7306 C C . ILE D 1 25 ? 65.416 67.823 108.346 1.00 15.03 21 ILE D C 1
ATOM 7307 O O . ILE D 1 25 ? 66.005 66.929 108.937 1.00 15.57 21 ILE D O 1
ATOM 7312 N N . GLU D 1 26 ? 65.084 67.741 107.054 1.00 13.83 22 GLU D N 1
ATOM 7313 C CA . GLU D 1 26 ? 65.484 66.591 106.216 1.00 13.37 22 GLU D CA 1
ATOM 7314 C C . GLU D 1 26 ? 66.120 67.109 104.935 1.00 13.33 22 GLU D C 1
ATOM 7315 O O . GLU D 1 26 ? 65.671 68.145 104.385 1.00 14.02 22 GLU D O 1
ATOM 7321 N N . ASN D 1 27 ? 67.151 66.418 104.444 1.00 12.72 23 ASN D N 1
ATOM 7322 C CA . ASN D 1 27 ? 67.455 66.529 103.013 1.00 12.67 23 ASN D CA 1
ATOM 7323 C C . ASN D 1 27 ? 66.369 65.804 102.238 1.00 11.64 23 ASN D C 1
ATOM 7324 O O . ASN D 1 27 ? 66.021 64.653 102.558 1.00 11.21 23 ASN D O 1
ATOM 7329 N N . THR D 1 28 ? 65.768 66.504 101.266 1.00 11.27 24 THR D N 1
ATOM 7330 C CA . THR D 1 28 ? 64.545 65.982 100.647 1.00 10.64 24 THR D CA 1
ATOM 7331 C C . THR D 1 28 ? 64.828 64.651 99.953 1.00 10.19 24 THR D C 1
ATOM 7332 O O . THR D 1 28 ? 63.943 63.779 99.908 1.00 9.59 24 THR D O 1
ATOM 7336 N N . TYR D 1 29 ? 66.066 64.512 99.448 1.00 10.04 25 TYR D N 1
ATOM 7337 C CA . TYR D 1 29 ? 66.511 63.327 98.695 1.00 9.75 25 TYR D CA 1
ATOM 7338 C C . TYR D 1 29 ? 67.047 62.209 99.588 1.00 9.80 25 TYR D C 1
ATOM 7339 O O . TYR D 1 29 ? 67.677 61.266 99.086 1.00 9.82 25 TYR D O 1
ATOM 7348 N N . ALA D 1 30 ? 66.899 62.349 100.909 1.00 9.96 26 ALA D N 1
ATOM 7349 C CA . ALA D 1 30 ? 67.379 61.287 101.805 1.00 10.01 26 ALA D CA 1
ATOM 7350 C C . ALA D 1 30 ? 66.444 61.151 102.990 1.00 10.30 26 ALA D C 1
ATOM 7351 O O . ALA D 1 30 ? 65.334 61.692 102.972 1.00 10.17 26 ALA D O 1
ATOM 7353 N N . GLY D 1 31 ? 66.892 60.436 104.023 1.00 10.48 27 GLY D N 1
ATOM 7354 C CA . GLY D 1 31 ? 66.073 60.285 105.238 1.00 10.28 27 GLY D CA 1
ATOM 7355 C C . GLY D 1 31 ? 65.004 59.207 105.151 1.00 9.67 27 GLY D C 1
ATOM 7356 O O . GLY D 1 31 ? 64.544 58.837 104.065 1.00 9.26 27 GLY D O 1
ATOM 7357 N N . VAL D 1 32 ? 64.620 58.685 106.317 1.00 9.57 28 VAL D N 1
ATOM 7358 C CA . VAL D 1 32 ? 63.604 57.625 106.385 1.00 9.51 28 VAL D CA 1
ATOM 7359 C C . VAL D 1 32 ? 62.302 58.053 105.676 1.00 9.41 28 VAL D C 1
ATOM 7360 O O . VAL D 1 32 ? 61.800 59.176 105.895 1.00 9.82 28 VAL D O 1
ATOM 7364 N N . LEU D 1 33 ? 61.761 57.153 104.853 1.00 8.90 29 LEU D N 1
ATOM 7365 C CA . LEU D 1 33 ? 60.669 57.483 103.923 1.00 8.60 29 LEU D CA 1
ATOM 7366 C C . LEU D 1 33 ? 59.274 57.064 104.468 1.00 8.48 29 LEU D C 1
ATOM 7367 O O . LEU D 1 33 ? 58.532 56.357 103.784 1.00 8.49 29 LEU D O 1
ATOM 7372 N N . SER D 1 34 ? 58.940 57.490 105.684 1.00 8.49 30 SER D N 1
ATOM 7373 C CA . SER D 1 34 ? 57.545 57.307 106.154 1.00 8.56 30 SER D CA 1
ATOM 7374 C C . SER D 1 34 ? 56.683 58.388 105.501 1.00 8.43 30 SER D C 1
ATOM 7375 O O . SER D 1 34 ? 57.184 59.346 104.918 1.00 8.70 30 SER D O 1
ATOM 7378 N N . PHE D 1 35 ? 55.380 58.239 105.576 1.00 8.32 31 PHE D N 1
ATOM 7379 C CA . PHE D 1 35 ? 54.550 59.236 104.953 1.00 8.49 31 PHE D CA 1
ATOM 7380 C C . PHE D 1 35 ? 54.711 60.615 105.601 1.00 8.77 31 PHE D C 1
ATOM 7381 O O . PHE D 1 35 ? 54.494 60.774 106.811 1.00 9.06 31 PHE D O 1
ATOM 7389 N N . MET D 1 36 ? 55.055 61.610 104.772 1.00 8.93 32 MET D N 1
ATOM 7390 C CA . MET D 1 36 ? 55.409 62.973 105.212 1.00 9.72 32 MET D CA 1
ATOM 7391 C C . MET D 1 36 ? 56.328 62.974 106.444 1.00 10.06 32 MET D C 1
ATOM 7392 O O . MET D 1 36 ? 56.225 63.826 107.320 1.00 10.67 32 MET D O 1
ATOM 7397 N N . ARG D 1 37 ? 57.278 62.021 106.444 1.00 9.72 33 ARG D N 1
ATOM 7398 C CA . ARG D 1 37 ? 58.272 61.864 107.519 1.00 10.36 33 ARG D CA 1
ATOM 7399 C C . ARG D 1 37 ? 57.723 61.634 108.913 1.00 10.47 33 ARG D C 1
ATOM 7400 O O . ARG D 1 37 ? 58.442 61.842 109.881 1.00 10.94 33 ARG D O 1
ATOM 7408 N N . ARG D 1 38 ? 56.457 61.254 109.035 1.00 10.55 34 ARG D N 1
ATOM 7409 C CA . ARG D 1 38 ? 55.845 61.094 110.360 1.00 11.02 34 ARG D CA 1
ATOM 7410 C C . ARG D 1 38 ? 56.431 59.908 111.133 1.00 10.84 34 ARG D C 1
ATOM 7411 O O . ARG D 1 38 ? 57.012 58.989 110.529 1.00 11.01 34 ARG D O 1
ATOM 7419 N N . ASN D 1 39 ? 56.307 59.937 112.464 1.00 11.30 35 ASN D N 1
ATOM 7420 C CA . ASN D 1 39 ? 56.895 58.861 113.284 1.00 11.47 35 ASN D CA 1
ATOM 7421 C C . ASN D 1 39 ? 56.431 57.483 112.841 1.00 11.30 35 ASN D C 1
ATOM 7422 O O . ASN D 1 39 ? 55.246 57.246 112.654 1.00 11.20 35 ASN D O 1
ATOM 7427 N N . TYR D 1 40 ? 57.374 56.560 112.658 1.00 11.19 36 TYR D N 1
ATOM 7428 C CA . TYR D 1 40 ? 57.007 55.171 112.441 1.00 11.32 36 TYR D CA 1
ATOM 7429 C C . TYR D 1 40 ? 56.776 54.547 113.793 1.00 12.32 36 TYR D C 1
ATOM 7430 O O . TYR D 1 40 ? 57.702 54.487 114.616 1.00 13.15 36 TYR D O 1
ATOM 7439 N N . THR D 1 41 ? 55.554 54.097 114.051 1.00 12.57 37 THR D N 1
ATOM 7440 C CA . THR D 1 41 ? 55.229 53.498 115.353 1.00 13.69 37 THR D CA 1
ATOM 7441 C C . THR D 1 41 ? 53.909 52.752 115.270 1.00 14.22 37 THR D C 1
ATOM 7442 O O . THR D 1 41 ? 53.085 53.078 114.420 1.00 13.68 37 THR D O 1
ATOM 7446 N N . ARG D 1 42 ? 53.727 51.759 116.153 1.00 15.35 38 ARG D N 1
ATOM 7447 C CA . ARG D 1 42 ? 52.445 51.041 116.303 1.00 16.27 38 ARG D CA 1
ATOM 7448 C C . ARG D 1 42 ? 51.728 51.491 117.600 1.00 17.40 38 ARG D C 1
ATOM 7449 O O . ARG D 1 42 ? 50.655 50.961 117.933 1.00 18.14 38 ARG D O 1
ATOM 7457 N N . ASP D 1 43 ? 52.302 52.465 118.319 1.00 18.02 39 ASP D N 1
ATOM 7458 C CA . ASP D 1 43 ? 51.718 52.967 119.568 1.00 20.18 39 ASP D CA 1
ATOM 7459 C C . ASP D 1 43 ? 50.694 54.039 119.203 1.00 19.82 39 ASP D C 1
ATOM 7460 O O . ASP D 1 43 ? 51.058 55.069 118.645 1.00 19.80 39 ASP D O 1
ATOM 7465 N N . LEU D 1 44 ? 49.424 53.786 119.492 1.00 20.03 40 LEU D N 1
ATOM 7466 C CA . LEU D 1 44 ? 48.347 54.673 119.028 1.00 19.97 40 LEU D CA 1
ATOM 7467 C C . LEU D 1 44 ? 47.852 55.664 120.072 1.00 20.99 40 LEU D C 1
ATOM 7468 O O . LEU D 1 44 ? 46.944 56.442 119.806 1.00 20.55 40 LEU D O 1
ATOM 7473 N N . ASP D 1 45 ? 48.448 55.625 121.256 1.00 21.50 41 ASP D N 1
ATOM 7474 C CA A ASP D 1 45 ? 48.028 56.480 122.357 0.53 22.75 41 ASP D CA 1
ATOM 7475 C CA B ASP D 1 45 ? 47.994 56.485 122.335 0.47 22.80 41 ASP D CA 1
ATOM 7476 C C . ASP D 1 45 ? 48.238 57.954 121.994 1.00 22.11 41 ASP D C 1
ATOM 7477 O O . ASP D 1 45 ? 49.321 58.341 121.579 1.00 21.98 41 ASP D O 1
ATOM 7486 N N . GLY D 1 46 ? 47.195 58.757 122.135 1.00 22.24 42 GLY D N 1
ATOM 7487 C CA . GLY D 1 46 ? 47.300 60.188 121.849 1.00 21.54 42 GLY D CA 1
ATOM 7488 C C . GLY D 1 46 ? 47.375 60.530 120.362 1.00 20.10 42 GLY D C 1
ATOM 7489 O O . GLY D 1 46 ? 47.675 61.674 120.007 1.00 20.75 42 GLY D O 1
ATOM 7490 N N . VAL D 1 47 ? 47.129 59.566 119.479 1.00 17.87 43 VAL D N 1
ATOM 7491 C CA . VAL D 1 47 ? 47.278 59.833 118.040 1.00 16.19 43 VAL D CA 1
ATOM 7492 C C . VAL D 1 47 ? 45.952 60.289 117.398 1.00 15.72 43 VAL D C 1
ATOM 7493 O O . VAL D 1 47 ? 44.888 59.706 117.686 1.00 15.74 43 VAL D O 1
ATOM 7497 N N . ASP D 1 48 ? 46.022 61.315 116.544 1.00 15.03 44 ASP D N 1
ATOM 7498 C CA . ASP D 1 48 ? 44.838 61.865 115.857 1.00 14.82 44 ASP D CA 1
ATOM 7499 C C . ASP D 1 48 ? 44.575 61.169 114.513 1.00 14.00 44 ASP D C 1
ATOM 7500 O O . ASP D 1 48 ? 43.438 60.895 114.186 1.00 14.47 44 ASP D O 1
ATOM 7505 N N . VAL D 1 49 ? 45.626 60.865 113.747 1.00 12.86 45 VAL D N 1
ATOM 7506 C CA . VAL D 1 49 ? 45.450 60.234 112.450 1.00 12.07 45 VAL D CA 1
ATOM 7507 C C . VAL D 1 49 ? 46.547 59.187 112.284 1.00 11.77 45 VAL D C 1
ATOM 7508 O O . VAL D 1 49 ? 47.724 59.453 112.529 1.00 11.45 45 VAL D O 1
ATOM 7512 N N . VAL D 1 50 ? 46.120 58.007 111.868 1.00 11.28 46 VAL D N 1
ATOM 7513 C CA . VAL D 1 50 ? 47.039 56.917 111.523 1.00 10.97 46 VAL D CA 1
ATOM 7514 C C . VAL D 1 50 ? 47.083 56.732 109.997 1.00 10.52 46 VAL D C 1
ATOM 7515 O O . VAL D 1 50 ? 46.063 56.400 109.355 1.00 10.76 46 VAL D O 1
ATOM 7519 N N . VAL D 1 51 ? 48.273 56.905 109.424 1.00 10.13 47 VAL D N 1
ATOM 7520 C CA . VAL D 1 51 ? 48.502 56.591 107.997 1.00 9.60 47 VAL D CA 1
ATOM 7521 C C . VAL D 1 51 ? 48.967 55.133 107.985 1.00 9.58 47 VAL D C 1
ATOM 7522 O O . VAL D 1 51 ? 49.848 54.758 108.764 1.00 9.64 47 VAL D O 1
ATOM 7526 N N . SER D 1 52 ? 48.353 54.308 107.143 1.00 9.58 48 SER D N 1
ATOM 7527 C CA . SER D 1 52 ? 48.820 52.924 106.960 1.00 9.25 48 SER D CA 1
ATOM 7528 C C . SER D 1 52 ? 48.631 52.561 105.490 1.00 9.03 48 SER D C 1
ATOM 7529 O O . SER D 1 52 ? 47.881 53.222 104.781 1.00 9.03 48 SER D O 1
ATOM 7532 N N . GLY D 1 53 ? 49.371 51.551 105.042 1.00 8.83 49 GLY D N 1
ATOM 7533 C CA . GLY D 1 53 ? 49.207 50.999 103.689 1.00 8.55 49 GLY D CA 1
ATOM 7534 C C . GLY D 1 53 ? 48.509 49.648 103.709 1.00 8.86 49 GLY D C 1
ATOM 7535 O O . GLY D 1 53 ? 48.656 48.842 104.653 1.00 9.48 49 GLY D O 1
ATOM 7536 N N . VAL D 1 54 ? 47.786 49.379 102.634 1.00 8.46 50 VAL D N 1
ATOM 7537 C CA . VAL D 1 54 ? 47.232 48.038 102.367 1.00 8.61 50 VAL D CA 1
ATOM 7538 C C . VAL D 1 54 ? 47.646 47.645 100.954 1.00 8.38 50 VAL D C 1
ATOM 7539 O O . VAL D 1 54 ? 47.069 48.119 99.967 1.00 8.20 50 VAL D O 1
ATOM 7543 N N . PRO D 1 55 ? 48.740 46.871 100.852 1.00 8.58 51 PRO D N 1
ATOM 7544 C CA . PRO D 1 55 ? 49.439 46.667 99.574 1.00 8.40 51 PRO D CA 1
ATOM 7545 C C . PRO D 1 55 ? 48.769 45.557 98.742 1.00 8.45 51 PRO D C 1
ATOM 7546 O O . PRO D 1 55 ? 49.387 44.546 98.441 1.00 8.43 51 PRO D O 1
ATOM 7550 N N . LEU D 1 56 ? 47.515 45.775 98.349 1.00 8.42 52 LEU D N 1
ATOM 7551 C CA . LEU D 1 56 ? 46.744 44.753 97.640 1.00 8.85 52 LEU D CA 1
ATOM 7552 C C . LEU D 1 56 ? 46.647 45.056 96.149 1.00 8.75 52 LEU D C 1
ATOM 7553 O O . LEU D 1 56 ? 46.322 46.184 95.762 1.00 8.37 52 LEU D O 1
ATOM 7558 N N . ASP D 1 57 ? 46.845 44.049 95.297 1.00 9.01 53 ASP D N 1
ATOM 7559 C CA . ASP D 1 57 ? 46.377 44.233 93.911 1.00 9.34 53 ASP D CA 1
ATOM 7560 C C . ASP D 1 57 ? 45.700 42.983 93.329 1.00 10.00 53 ASP D C 1
ATOM 7561 O O . ASP D 1 57 ? 45.527 42.857 92.106 1.00 10.38 53 ASP D O 1
ATOM 7566 N N . LEU D 1 58 ? 45.313 42.059 94.207 1.00 9.98 54 LEU D N 1
ATOM 7567 C CA . LEU D 1 58 ? 44.720 40.805 93.727 1.00 10.81 54 LEU D CA 1
ATOM 7568 C C . LEU D 1 58 ? 43.302 40.962 93.180 1.00 10.89 54 LEU D C 1
ATOM 7569 O O . LEU D 1 58 ? 42.818 40.076 92.467 1.00 11.00 54 LEU D O 1
ATOM 7574 N N . ALA D 1 59 ? 42.653 42.083 93.479 1.00 10.41 55 ALA D N 1
ATOM 7575 C CA . ALA D 1 59 ? 41.270 42.313 93.028 1.00 11.03 55 ALA D CA 1
ATOM 7576 C C . ALA D 1 59 ? 41.237 43.048 91.704 1.00 11.30 55 ALA D C 1
ATOM 7577 O O . ALA D 1 59 ? 40.151 43.336 91.217 1.00 12.08 55 ALA D O 1
ATOM 7579 N N . THR D 1 60 ? 42.404 43.429 91.161 1.00 10.81 56 THR D N 1
ATOM 7580 C CA . THR D 1 60 ? 42.438 44.271 89.934 1.00 10.85 56 THR D CA 1
ATOM 7581 C C . THR D 1 60 ? 41.924 43.532 88.671 1.00 11.27 56 THR D C 1
ATOM 7582 O O . THR D 1 60 ? 42.043 42.285 88.528 1.00 12.31 56 THR D O 1
ATOM 7586 N N . THR D 1 61 ? 41.351 44.312 87.752 1.00 10.61 57 THR D N 1
ATOM 7587 C CA . THR D 1 61 ? 40.774 43.727 86.530 1.00 11.00 57 THR D CA 1
ATOM 7588 C C . THR D 1 61 ? 41.617 43.972 85.277 1.00 10.67 57 THR D C 1
ATOM 7589 O O . THR D 1 61 ? 41.405 43.292 84.274 1.00 11.45 57 THR D O 1
ATOM 7593 N N . PHE D 1 62 ? 42.563 44.900 85.333 1.00 10.22 58 PHE D N 1
ATOM 7594 C CA . PHE D 1 62 ? 43.441 45.105 84.171 1.00 10.27 58 PHE D CA 1
ATOM 7595 C C . PHE D 1 62 ? 44.886 44.974 84.618 1.00 9.90 58 PHE D C 1
ATOM 7596 O O . PHE D 1 62 ? 45.329 43.857 84.883 1.00 10.06 58 PHE D O 1
ATOM 7604 N N . ARG D 1 63 ? 45.631 46.077 84.697 1.00 9.72 59 ARG D N 1
ATOM 7605 C CA . ARG D 1 63 ? 47.042 45.949 85.103 1.00 9.61 59 ARG D CA 1
ATOM 7606 C C . ARG D 1 63 ? 47.149 45.714 86.602 1.00 9.49 59 ARG D C 1
ATOM 7607 O O . ARG D 1 63 ? 46.434 46.353 87.373 1.00 10.24 59 ARG D O 1
ATOM 7615 N N . SER D 1 64 ? 48.066 44.845 87.010 1.00 9.75 60 SER D N 1
ATOM 7616 C CA . SER D 1 64 ? 48.462 44.756 88.419 1.00 9.35 60 SER D CA 1
ATOM 7617 C C . SER D 1 64 ? 49.605 45.757 88.688 1.00 9.22 60 SER D C 1
ATOM 7618 O O . SER D 1 64 ? 50.196 46.311 87.765 1.00 10.33 60 SER D O 1
ATOM 7621 N N . GLY D 1 65 ? 49.916 45.976 89.954 1.00 8.53 61 GLY D N 1
ATOM 7622 C CA . GLY D 1 65 ? 50.983 46.895 90.345 1.00 8.05 61 GLY D CA 1
ATOM 7623 C C . GLY D 1 65 ? 50.629 47.760 91.539 1.00 7.56 61 GLY D C 1
ATOM 7624 O O . GLY D 1 65 ? 51.509 48.354 92.187 1.00 7.53 61 GLY D O 1
ATOM 7625 N N . ALA D 1 66 ? 49.337 47.865 91.842 1.00 7.42 62 ALA D N 1
ATOM 7626 C CA . ALA D 1 66 ? 48.928 48.695 93.013 1.00 7.32 62 ALA D CA 1
ATOM 7627 C C . ALA D 1 66 ? 49.443 48.163 94.355 1.00 7.42 62 ALA D C 1
ATOM 7628 O O . ALA D 1 66 ? 49.390 48.875 95.366 1.00 6.87 62 ALA D O 1
ATOM 7630 N N . ARG D 1 67 ? 49.977 46.927 94.380 1.00 7.56 63 ARG D N 1
ATOM 7631 C CA . ARG D 1 67 ? 50.532 46.388 95.634 1.00 8.02 63 ARG D CA 1
ATOM 7632 C C . ARG D 1 67 ? 51.702 47.252 96.114 1.00 8.09 63 ARG D C 1
ATOM 7633 O O . ARG D 1 67 ? 51.975 47.301 97.321 1.00 8.31 63 ARG D O 1
ATOM 7641 N N . LEU D 1 68 ? 52.379 47.922 95.187 1.00 8.06 64 LEU D N 1
ATOM 7642 C CA . LEU D 1 68 ? 53.496 48.801 95.530 1.00 8.29 64 LEU D CA 1
ATOM 7643 C C . LEU D 1 68 ? 53.074 50.265 95.752 1.00 7.85 64 LEU D C 1
ATOM 7644 O O . LEU D 1 68 ? 53.918 51.149 96.032 1.00 7.65 64 LEU D O 1
ATOM 7649 N N . GLY D 1 69 ? 51.773 50.524 95.664 1.00 7.52 65 GLY D N 1
ATOM 7650 C CA . GLY D 1 69 ? 51.250 51.888 95.848 1.00 7.28 65 GLY D CA 1
ATOM 7651 C C . GLY D 1 69 ? 51.665 52.603 97.148 1.00 7.21 65 GLY D C 1
ATOM 7652 O O . GLY D 1 69 ? 52.061 53.783 97.113 1.00 7.31 65 GLY D O 1
ATOM 7653 N N . PRO D 1 70 ? 51.563 51.910 98.298 1.00 7.35 66 PRO D N 1
ATOM 7654 C CA . PRO D 1 70 ? 51.861 52.620 99.543 1.00 7.32 66 PRO D CA 1
ATOM 7655 C C . PRO D 1 70 ? 53.293 53.120 99.606 1.00 7.31 66 PRO D C 1
ATOM 7656 O O . PRO D 1 70 ? 53.543 54.272 100.006 1.00 6.83 66 PRO D O 1
ATOM 7660 N N . SER D 1 71 ? 54.233 52.271 99.187 1.00 7.47 67 SER D N 1
ATOM 7661 C CA . SER D 1 71 ? 55.638 52.717 99.156 1.00 7.98 67 SER D CA 1
ATOM 7662 C C . SER D 1 71 ? 55.866 53.890 98.178 1.00 7.85 67 SER D C 1
ATOM 7663 O O . SER D 1 71 ? 56.655 54.800 98.471 1.00 7.73 67 SER D O 1
ATOM 7666 N N . ALA D 1 72 ? 55.152 53.894 97.049 1.00 7.51 68 ALA D N 1
ATOM 7667 C CA . ALA D 1 72 ? 55.318 54.961 96.034 1.00 7.58 68 ALA D CA 1
ATOM 7668 C C . ALA D 1 72 ? 54.794 56.292 96.568 1.00 7.32 68 ALA D C 1
ATOM 7669 O O . ALA D 1 72 ? 55.417 57.335 96.385 1.00 7.49 68 ALA D O 1
ATOM 7671 N N . VAL D 1 73 ? 53.654 56.242 97.252 1.00 7.08 69 VAL D N 1
ATOM 7672 C CA . VAL D 1 73 ? 53.048 57.463 97.813 1.00 7.40 69 VAL D CA 1
ATOM 7673 C C . VAL D 1 73 ? 53.930 57.974 98.946 1.00 7.56 69 VAL D C 1
ATOM 7674 O O . VAL D 1 73 ? 54.161 59.169 99.054 1.00 7.28 69 VAL D O 1
ATOM 7678 N N . ARG D 1 74 ? 54.484 57.072 99.758 1.00 7.30 70 ARG D N 1
ATOM 7679 C CA . ARG D 1 74 ? 55.403 57.555 100.776 1.00 7.73 70 ARG D CA 1
ATOM 7680 C C . ARG D 1 74 ? 56.615 58.266 100.179 1.00 7.69 70 ARG D C 1
ATOM 7681 O O . ARG D 1 74 ? 56.990 59.353 100.647 1.00 7.99 70 ARG D O 1
ATOM 7689 N N . ALA D 1 75 ? 57.256 57.646 99.189 1.00 7.62 71 ALA D N 1
ATOM 7690 C CA . ALA D 1 75 ? 58.463 58.254 98.548 1.00 8.17 71 ALA D CA 1
ATOM 7691 C C . ALA D 1 75 ? 58.111 59.599 97.917 1.00 8.53 71 ALA D C 1
ATOM 7692 O O . ALA D 1 75 ? 58.903 60.543 97.955 1.00 8.94 71 ALA D O 1
ATOM 7694 N N . ALA D 1 76 ? 56.906 59.686 97.359 1.00 8.22 72 ALA D N 1
ATOM 7695 C CA . ALA D 1 76 ? 56.415 60.918 96.683 1.00 8.53 72 ALA D CA 1
ATOM 7696 C C . ALA D 1 76 ? 56.002 62.058 97.619 1.00 8.92 72 ALA D C 1
ATOM 7697 O O . ALA D 1 76 ? 55.684 63.164 97.150 1.00 10.55 72 ALA D O 1
ATOM 7699 N N . SER D 1 77 ? 55.992 61.804 98.920 1.00 8.73 73 SER D N 1
ATOM 7700 C CA . SER D 1 77 ? 55.529 62.770 99.908 1.00 9.20 73 SER D CA 1
ATOM 7701 C C . SER D 1 77 ? 56.672 63.619 100.476 1.00 9.19 73 SER D C 1
ATOM 7702 O O . SER D 1 77 ? 56.431 64.465 101.324 1.00 9.48 73 SER D O 1
ATOM 7705 N N . VAL D 1 78 ? 57.916 63.381 100.023 1.00 8.88 74 VAL D N 1
ATOM 7706 C CA . VAL D 1 78 ? 59.060 64.058 100.649 1.00 9.62 74 VAL D CA 1
ATOM 7707 C C . VAL D 1 78 ? 59.035 65.583 100.524 1.00 10.23 74 VAL D C 1
ATOM 7708 O O . VAL D 1 78 ? 59.355 66.295 101.483 1.00 10.03 74 VAL D O 1
ATOM 7712 N N . GLN D 1 79 ? 58.651 66.114 99.366 1.00 10.17 75 GLN D N 1
ATOM 7713 C CA . GLN D 1 79 ? 58.605 67.585 99.242 1.00 10.70 75 GLN D CA 1
ATOM 7714 C C . GLN D 1 79 ? 57.514 68.199 100.098 1.00 10.93 75 GLN D C 1
ATOM 7715 O O . GLN D 1 79 ? 57.702 69.281 100.637 1.00 11.62 75 GLN D O 1
ATOM 7721 N N . LEU D 1 80 ? 56.382 67.514 100.224 1.00 10.97 76 LEU D N 1
ATOM 7722 C CA . LEU D 1 80 ? 55.298 67.999 101.097 1.00 11.43 76 LEU D CA 1
ATOM 7723 C C . LEU D 1 80 ? 55.713 68.163 102.554 1.00 12.04 76 LEU D C 1
ATOM 7724 O O . LEU D 1 80 ? 55.139 68.993 103.263 1.00 12.01 76 LEU D O 1
ATOM 7729 N N . ALA D 1 81 ? 56.710 67.388 103.006 1.00 11.72 77 ALA D N 1
ATOM 7730 C CA . ALA D 1 81 ? 57.196 67.501 104.388 1.00 12.19 77 ALA D CA 1
ATOM 7731 C C . ALA D 1 81 ? 58.109 68.686 104.591 1.00 13.11 77 ALA D C 1
ATOM 7732 O O . ALA D 1 81 ? 58.354 69.096 105.735 1.00 13.97 77 ALA D O 1
ATOM 7734 N N . GLU D 1 82 ? 58.644 69.229 103.500 1.00 13.37 78 GLU D N 1
ATOM 7735 C CA . GLU D 1 82 ? 59.680 70.281 103.615 1.00 14.61 78 GLU D CA 1
ATOM 7736 C C . GLU D 1 82 ? 59.131 71.654 103.973 1.00 15.12 78 GLU D C 1
ATOM 7737 O O . GLU D 1 82 ? 59.832 72.475 104.606 1.00 16.18 78 GLU D O 1
ATOM 7743 N N . LEU D 1 83 ? 57.910 71.933 103.539 1.00 14.67 79 LEU D N 1
ATOM 7744 C CA . LEU D 1 83 ? 57.327 73.276 103.709 1.00 15.40 79 LEU D CA 1
ATOM 7745 C C . LEU D 1 83 ? 55.956 73.140 104.323 1.00 15.02 79 LEU D C 1
ATOM 7746 O O . LEU D 1 83 ? 55.345 72.073 104.225 1.00 14.33 79 LEU D O 1
ATOM 7751 N N . ASN D 1 84 ? 55.441 74.208 104.921 1.00 15.20 80 ASN D N 1
ATOM 7752 C CA . ASN D 1 84 ? 54.013 74.189 105.286 1.00 15.37 80 ASN D CA 1
ATOM 7753 C C . ASN D 1 84 ? 53.179 73.947 104.033 1.00 14.57 80 ASN D C 1
ATOM 7754 O O . ASN D 1 84 ? 53.408 74.594 103.021 1.00 15.29 80 ASN D O 1
ATOM 7759 N N . PRO D 1 85 ? 52.161 73.075 104.121 1.00 14.03 81 PRO D N 1
ATOM 7760 C CA . PRO D 1 85 ? 51.292 72.871 102.972 1.00 13.61 81 PRO D CA 1
ATOM 7761 C C . PRO D 1 85 ? 50.642 74.168 102.509 1.00 13.86 81 PRO D C 1
ATOM 7762 O O . PRO D 1 85 ? 50.280 75.017 103.344 1.00 14.18 81 PRO D O 1
ATOM 7766 N N . TYR D 1 86 ? 50.509 74.300 101.189 1.00 13.26 82 TYR D N 1
ATOM 7767 C CA . TYR D 1 86 ? 49.861 75.448 100.549 1.00 13.80 82 TYR D CA 1
ATOM 7768 C C . TYR D 1 86 ? 48.395 75.103 100.164 1.00 13.73 82 TYR D C 1
ATOM 7769 O O . TYR D 1 86 ? 48.133 74.003 99.705 1.00 13.34 82 TYR D O 1
ATOM 7778 N N . PRO D 1 87 ? 47.446 76.053 100.293 1.00 14.33 83 PRO D N 1
ATOM 7779 C CA . PRO D 1 87 ? 47.498 77.420 100.762 1.00 14.95 83 PRO D CA 1
ATOM 7780 C C . PRO D 1 87 ? 47.403 77.538 102.274 1.00 15.18 83 PRO D C 1
ATOM 7781 O O . PRO D 1 87 ? 47.396 78.653 102.783 1.00 16.17 83 PRO D O 1
ATOM 7785 N N . TRP D 1 88 ? 47.345 76.402 102.970 1.00 14.61 84 TRP D N 1
ATOM 7786 C CA . TRP D 1 88 ? 47.091 76.373 104.426 1.00 15.32 84 TRP D CA 1
ATOM 7787 C C . TRP D 1 88 ? 47.996 77.263 105.241 1.00 15.82 84 TRP D C 1
ATOM 7788 O O . TRP D 1 88 ? 47.514 78.010 106.096 1.00 16.80 84 TRP D O 1
ATOM 7799 N N . GLY D 1 89 ? 49.311 77.162 105.007 1.00 15.52 85 GLY D N 1
ATOM 7800 C CA . GLY D 1 89 ? 50.291 78.032 105.677 1.00 16.16 85 GLY D CA 1
ATOM 7801 C C . GLY D 1 89 ? 50.511 77.715 107.149 1.00 16.82 85 GLY D C 1
ATOM 7802 O O . GLY D 1 89 ? 50.912 78.583 107.933 1.00 17.58 85 GLY D O 1
ATOM 7803 N N . PHE D 1 90 ? 50.217 76.483 107.546 1.00 16.16 86 PHE D N 1
ATOM 7804 C CA . PHE D 1 90 ? 50.623 76.007 108.860 1.00 16.76 86 PHE D CA 1
ATOM 7805 C C . PHE D 1 90 ? 51.363 74.681 108.699 1.00 16.15 86 PHE D C 1
ATOM 7806 O O . PHE D 1 90 ? 51.220 73.999 107.672 1.00 15.02 86 PHE D O 1
ATOM 7814 N N . ASP D 1 91 ? 52.147 74.303 109.712 1.00 16.67 87 ASP D N 1
ATOM 7815 C CA . ASP D 1 91 ? 52.670 72.944 109.775 1.00 16.33 87 ASP D CA 1
ATOM 7816 C C . ASP D 1 91 ? 51.630 72.110 110.519 1.00 15.92 87 ASP D C 1
ATOM 7817 O O . ASP D 1 91 ? 51.453 72.303 111.723 1.00 16.25 87 ASP D O 1
ATOM 7822 N N . PRO D 1 92 ? 50.926 71.204 109.812 1.00 15.54 88 PRO D N 1
ATOM 7823 C CA . PRO D 1 92 ? 49.826 70.480 110.463 1.00 15.84 88 PRO D CA 1
ATOM 7824 C C . PRO D 1 92 ? 50.298 69.673 111.675 1.00 16.00 88 PRO D C 1
ATOM 7825 O O . PRO D 1 92 ? 49.526 69.445 112.615 1.00 16.63 88 PRO D O 1
ATOM 7829 N N . PHE D 1 93 ? 51.575 69.288 111.674 1.00 15.28 89 PHE D N 1
ATOM 7830 C CA . PHE D 1 93 ? 52.055 68.388 112.713 1.00 15.77 89 PHE D CA 1
ATOM 7831 C C . PHE D 1 93 ? 52.409 69.046 114.039 1.00 17.35 89 PHE D C 1
ATOM 7832 O O . PHE D 1 93 ? 52.723 68.352 114.997 1.00 17.44 89 PHE D O 1
ATOM 7840 N N . ASP D 1 94 ? 52.336 70.380 114.105 1.00 18.34 90 ASP D N 1
ATOM 7841 C CA . ASP D 1 94 ? 52.479 71.045 115.385 1.00 20.44 90 ASP D CA 1
ATOM 7842 C C . ASP D 1 94 ? 51.269 70.798 116.284 1.00 20.68 90 ASP D C 1
ATOM 7843 O O . ASP D 1 94 ? 51.419 70.780 117.496 1.00 21.82 90 ASP D O 1
ATOM 7848 N N . ASP D 1 95 ? 50.098 70.592 115.689 1.00 19.99 91 ASP D N 1
ATOM 7849 C CA . ASP D 1 95 ? 48.844 70.475 116.433 1.00 21.47 91 ASP D CA 1
ATOM 7850 C C . ASP D 1 95 ? 48.102 69.163 116.216 1.00 18.86 91 ASP D C 1
ATOM 7851 O O . ASP D 1 95 ? 47.267 68.787 117.025 1.00 19.40 91 ASP D O 1
ATOM 7856 N N . LEU D 1 96 ? 48.404 68.483 115.117 1.00 16.55 92 LEU D N 1
ATOM 7857 C CA . LEU D 1 96 ? 47.747 67.232 114.769 1.00 15.28 92 LEU D CA 1
ATOM 7858 C C . LEU D 1 96 ? 48.775 66.096 114.890 1.00 14.62 92 LEU D C 1
ATOM 7859 O O . LEU D 1 96 ? 49.837 66.155 114.261 1.00 14.19 92 LEU D O 1
ATOM 7864 N N . ALA D 1 97 ? 48.458 65.093 115.717 1.00 14.66 93 ALA D N 1
ATOM 7865 C CA . ALA D 1 97 ? 49.357 63.952 115.929 1.00 13.95 93 ALA D CA 1
ATOM 7866 C C . ALA D 1 97 ? 49.101 62.896 114.866 1.00 13.19 93 ALA D C 1
ATOM 7867 O O . ALA D 1 97 ? 48.088 62.214 114.878 1.00 12.87 93 ALA D O 1
ATOM 7869 N N . VAL D 1 98 ? 50.043 62.771 113.931 1.00 12.61 94 VAL D N 1
ATOM 7870 C CA . VAL D 1 98 ? 49.907 61.855 112.814 1.00 11.86 94 VAL D CA 1
ATOM 7871 C C . VAL D 1 98 ? 51.107 60.902 112.847 1.00 11.85 94 VAL D C 1
ATOM 7872 O O . VAL D 1 98 ? 52.254 61.350 112.974 1.00 11.88 94 VAL D O 1
ATOM 7876 N N . ILE D 1 99 ? 50.835 59.609 112.753 1.00 11.75 95 ILE D N 1
ATOM 7877 C CA . ILE D 1 99 ? 51.913 58.632 112.662 1.00 11.53 95 ILE D CA 1
ATOM 7878 C C . ILE D 1 99 ? 51.773 57.767 111.420 1.00 11.04 95 ILE D C 1
ATOM 7879 O O . ILE D 1 99 ? 50.717 57.720 110.768 1.00 10.47 95 ILE D O 1
ATOM 7884 N N . ASP D 1 100 ? 52.882 57.105 111.075 1.00 10.43 96 ASP D N 1
ATOM 7885 C CA . ASP D 1 100 ? 52.868 56.100 110.013 1.00 10.39 96 ASP D CA 1
ATOM 7886 C C . ASP D 1 100 ? 53.003 54.731 110.695 1.00 10.88 96 ASP D C 1
ATOM 7887 O O . ASP D 1 100 ? 54.030 54.406 111.284 1.00 10.80 96 ASP D O 1
ATOM 7892 N N . TYR D 1 101 ? 51.924 53.948 110.626 1.00 11.14 97 TYR D N 1
ATOM 7893 C CA . TYR D 1 101 ? 51.785 52.642 111.264 1.00 12.65 97 TYR D CA 1
ATOM 7894 C C . TYR D 1 101 ? 52.562 51.554 110.509 1.00 12.26 97 TYR D C 1
ATOM 7895 O O . TYR D 1 101 ? 52.800 50.480 111.041 1.00 13.28 97 TYR D O 1
ATOM 7904 N N . GLY D 1 102 ? 52.976 51.854 109.287 1.00 11.11 98 GLY D N 1
ATOM 7905 C CA . GLY D 1 102 ? 53.441 50.805 108.373 1.00 10.69 98 GLY D CA 1
ATOM 7906 C C . GLY D 1 102 ? 52.241 50.248 107.626 1.00 10.69 98 GLY D C 1
ATOM 7907 O O . GLY D 1 102 ? 51.334 50.993 107.260 1.00 10.74 98 GLY D O 1
ATOM 7908 N N . ASP D 1 103 ? 52.270 48.949 107.355 1.00 10.67 99 ASP D N 1
ATOM 7909 C CA . ASP D 1 103 ? 51.294 48.314 106.486 1.00 10.41 99 ASP D CA 1
ATOM 7910 C C . ASP D 1 103 ? 50.488 47.244 107.174 1.00 10.60 99 ASP D C 1
ATOM 7911 O O . ASP D 1 103 ? 50.932 46.611 108.148 1.00 11.09 99 ASP D O 1
ATOM 7916 N N . CYS D 1 104 ? 49.306 47.013 106.629 1.00 10.41 100 CYS D N 1
ATOM 7917 C CA . CYS D 1 104 ? 48.502 45.852 106.976 1.00 10.77 100 CYS D CA 1
ATOM 7918 C C . CYS D 1 104 ? 49.162 44.617 106.356 1.00 11.00 100 CYS D C 1
ATOM 7919 O O . CYS D 1 104 ? 49.188 44.487 105.129 1.00 10.56 100 CYS D O 1
ATOM 7922 N N . TRP D 1 105 ? 49.675 43.721 107.196 1.00 11.81 101 TRP D N 1
ATOM 7923 C CA . TRP D 1 105 ? 50.134 42.430 106.686 1.00 12.52 101 TRP D CA 1
ATOM 7924 C C . TRP D 1 105 ? 48.973 41.546 106.304 1.00 12.79 101 TRP D C 1
ATOM 7925 O O . TRP D 1 105 ? 47.939 41.519 106.967 1.00 13.06 101 TRP D O 1
ATOM 7936 N N . PHE D 1 106 ? 49.139 40.774 105.238 1.00 12.97 102 PHE D N 1
ATOM 7937 C CA . PHE D 1 106 ? 48.173 39.732 104.937 1.00 13.63 102 PHE D CA 1
ATOM 7938 C C . PHE D 1 106 ? 48.868 38.610 104.163 1.00 13.95 102 PHE D C 1
ATOM 7939 O O . PHE D 1 106 ? 49.938 38.817 103.584 1.00 13.10 102 PHE D O 1
ATOM 7947 N N . ASP D 1 107 ? 48.261 37.430 104.185 1.00 14.66 103 ASP D N 1
ATOM 7948 C CA . ASP D 1 107 ? 48.788 36.258 103.501 1.00 15.42 103 ASP D CA 1
ATOM 7949 C C . ASP D 1 107 ? 48.158 36.240 102.115 1.00 14.63 103 ASP D C 1
ATOM 7950 O O . ASP D 1 107 ? 47.052 35.740 101.943 1.00 14.36 103 ASP D O 1
ATOM 7955 N N . ALA D 1 108 ? 48.868 36.788 101.138 1.00 13.55 104 ALA D N 1
ATOM 7956 C CA . ALA D 1 108 ? 48.319 36.946 99.784 1.00 13.57 104 ALA D CA 1
ATOM 7957 C C . ALA D 1 108 ? 48.008 35.603 99.147 1.00 13.97 104 ALA D C 1
ATOM 7958 O O . ALA D 1 108 ? 47.171 35.512 98.234 1.00 13.88 104 ALA D O 1
ATOM 7960 N N . HIS D 1 109 ? 48.685 34.555 99.621 1.00 14.16 105 HIS D N 1
ATOM 7961 C CA . HIS D 1 109 ? 48.561 33.226 99.014 1.00 15.04 105 HIS D CA 1
ATOM 7962 C C . HIS D 1 109 ? 47.340 32.495 99.508 1.00 15.74 105 HIS D C 1
ATOM 7963 O O . HIS D 1 109 ? 46.997 31.440 98.971 1.00 16.65 105 HIS D O 1
ATOM 7970 N N . HIS D 1 110 ? 46.670 33.088 100.505 1.00 16.31 106 HIS D N 1
ATOM 7971 C CA . HIS D 1 110 ? 45.306 32.704 100.937 1.00 17.55 106 HIS D CA 1
ATOM 7972 C C . HIS D 1 110 ? 44.359 33.861 100.769 1.00 17.09 106 HIS D C 1
ATOM 7973 O O . HIS D 1 110 ? 44.006 34.540 101.742 1.00 16.47 106 HIS D O 1
ATOM 7980 N N . PRO D 1 111 ? 43.940 34.118 99.517 1.00 17.19 107 PRO D N 1
ATOM 7981 C CA . PRO D 1 111 ? 43.228 35.373 99.236 1.00 16.93 107 PRO D CA 1
ATOM 7982 C C . PRO D 1 111 ? 41.902 35.556 99.966 1.00 17.50 107 PRO D C 1
ATOM 7983 O O . PRO D 1 111 ? 41.496 36.711 100.155 1.00 17.18 107 PRO D O 1
ATOM 7987 N N . LEU D 1 112 ? 41.261 34.462 100.383 1.00 18.43 108 LEU D N 1
ATOM 7988 C CA . LEU D 1 112 ? 40.019 34.563 101.168 1.00 19.80 108 LEU D CA 1
ATOM 7989 C C . LEU D 1 112 ? 40.263 35.149 102.559 1.00 18.89 108 LEU D C 1
ATOM 7990 O O . LEU D 1 112 ? 39.330 35.635 103.201 1.00 19.38 108 LEU D O 1
ATOM 7995 N N . SER D 1 113 ? 41.518 35.132 103.001 1.00 17.32 109 SER D N 1
ATOM 7996 C CA . SER D 1 113 ? 41.880 35.681 104.318 1.00 16.35 109 SER D CA 1
ATOM 7997 C C . SER D 1 113 ? 42.078 37.213 104.314 1.00 15.24 109 SER D C 1
ATOM 7998 O O . SER D 1 113 ? 42.215 37.835 105.367 1.00 14.70 109 SER D O 1
ATOM 8001 N N . ILE D 1 114 ? 42.091 37.818 103.130 1.00 14.17 110 ILE D N 1
ATOM 8002 C CA . ILE D 1 114 ? 42.487 39.221 103.002 1.00 13.50 110 ILE D CA 1
ATOM 8003 C C . ILE D 1 114 ? 41.421 40.181 103.546 1.00 13.17 110 ILE D C 1
ATOM 8004 O O . ILE D 1 114 ? 41.734 41.085 104.319 1.00 12.96 110 ILE D O 1
ATOM 8009 N N . LYS D 1 115 ? 40.168 39.959 103.169 1.00 13.44 111 LYS D N 1
ATOM 8010 C CA . LYS D 1 115 ? 39.073 40.781 103.706 1.00 13.57 111 LYS D CA 1
ATOM 8011 C C . LYS D 1 115 ? 39.080 40.822 105.260 1.00 13.67 111 LYS D C 1
ATOM 8012 O O . LYS D 1 115 ? 39.127 41.914 105.828 1.00 13.15 111 LYS D O 1
ATOM 8018 N N . PRO D 1 116 ? 39.088 39.651 105.935 1.00 14.11 112 PRO D N 1
ATOM 8019 C CA . PRO D 1 116 ? 39.099 39.751 107.406 1.00 14.40 112 PRO D CA 1
ATOM 8020 C C . PRO D 1 116 ? 40.391 40.370 107.964 1.00 14.16 112 PRO D C 1
ATOM 8021 O O . PRO D 1 116 ? 40.335 41.068 109.003 1.00 14.01 112 PRO D O 1
ATOM 8025 N N . ALA D 1 117 ? 41.534 40.171 107.277 1.00 13.13 113 ALA D N 1
ATOM 8026 C CA . ALA D 1 117 ? 42.779 40.828 107.709 1.00 12.89 113 ALA D CA 1
ATOM 8027 C C . ALA D 1 117 ? 42.636 42.365 107.709 1.00 12.29 113 ALA D C 1
ATOM 8028 O O . ALA D 1 117 ? 43.053 43.043 108.658 1.00 12.71 113 ALA D O 1
ATOM 8030 N N . ILE D 1 118 ? 42.037 42.909 106.659 1.00 11.65 114 ILE D N 1
ATOM 8031 C CA . ILE D 1 118 ? 41.886 44.366 106.552 1.00 11.57 114 ILE D CA 1
ATOM 8032 C C . ILE D 1 118 ? 40.852 44.878 107.567 1.00 12.22 114 ILE D C 1
ATOM 8033 O O . ILE D 1 118 ? 41.073 45.895 108.227 1.00 12.08 114 ILE D O 1
ATOM 8038 N N . VAL D 1 119 ? 39.740 44.161 107.715 1.00 12.75 115 VAL D N 1
ATOM 8039 C CA . VAL D 1 119 ? 38.758 44.537 108.749 1.00 13.47 115 VAL D CA 1
ATOM 8040 C C . VAL D 1 119 ? 39.436 44.603 110.135 1.00 14.15 115 VAL D C 1
ATOM 8041 O O . VAL D 1 119 ? 39.230 45.557 110.885 1.00 14.09 115 VAL D O 1
ATOM 8045 N N . GLU D 1 120 ? 40.274 43.615 110.451 1.00 14.45 116 GLU D N 1
ATOM 8046 C CA . GLU D 1 120 ? 40.925 43.566 111.762 1.00 15.48 116 GLU D CA 1
ATOM 8047 C C . GLU D 1 120 ? 41.966 44.680 111.955 1.00 14.59 116 GLU D C 1
ATOM 8048 O O . GLU D 1 120 ? 42.104 45.248 113.049 1.00 15.13 116 GLU D O 1
ATOM 8054 N N . HIS D 1 121 ? 42.694 44.973 110.884 1.00 13.44 117 HIS D N 1
ATOM 8055 C CA . HIS D 1 121 ? 43.638 46.083 110.867 1.00 12.73 117 HIS D CA 1
ATOM 8056 C C . HIS D 1 121 ? 42.910 47.375 111.210 1.00 12.73 117 HIS D C 1
ATOM 8057 O O . HIS D 1 121 ? 43.337 48.130 112.097 1.00 12.46 117 HIS D O 1
ATOM 8064 N N . ALA D 1 122 ? 41.791 47.616 110.542 1.00 12.97 118 ALA D N 1
ATOM 8065 C CA . ALA D 1 122 ? 41.030 48.848 110.788 1.00 13.61 118 ALA D CA 1
ATOM 8066 C C . ALA D 1 122 ? 40.387 48.833 112.195 1.00 14.73 118 ALA D C 1
ATOM 8067 O O . ALA D 1 122 ? 40.416 49.854 112.898 1.00 14.52 118 ALA D O 1
ATOM 8069 N N . ARG D 1 123 ? 39.836 47.691 112.614 1.00 15.73 119 ARG D N 1
ATOM 8070 C CA A ARG D 1 123 ? 39.239 47.560 113.958 0.53 17.24 119 ARG D CA 1
ATOM 8071 C CA B ARG D 1 123 ? 39.231 47.585 113.950 0.47 16.93 119 ARG D CA 1
ATOM 8072 C C . ARG D 1 123 ? 40.237 47.977 115.031 1.00 17.39 119 ARG D C 1
ATOM 8073 O O . ARG D 1 123 ? 39.909 48.749 115.937 1.00 17.62 119 ARG D O 1
ATOM 8088 N N . THR D 1 124 ? 41.458 47.454 114.910 1.00 17.35 120 THR D N 1
ATOM 8089 C CA . THR D 1 124 ? 42.531 47.706 115.869 1.00 18.02 120 THR D CA 1
ATOM 8090 C C . THR D 1 124 ? 42.843 49.189 115.969 1.00 17.48 120 THR D C 1
ATOM 8091 O O . THR D 1 124 ? 42.890 49.759 117.070 1.00 17.62 120 THR D O 1
ATOM 8095 N N . ILE D 1 125 ? 43.029 49.820 114.812 1.00 16.32 121 ILE D N 1
ATOM 8096 C CA . ILE D 1 125 ? 43.324 51.258 114.762 1.00 15.99 121 ILE D CA 1
ATOM 8097 C C . ILE D 1 125 ? 42.146 52.081 115.282 1.00 16.44 121 ILE D C 1
ATOM 8098 O O . ILE D 1 125 ? 42.331 52.979 116.113 1.00 16.57 121 ILE D O 1
ATOM 8103 N N . LEU D 1 126 ? 40.933 51.742 114.850 1.00 16.62 122 LEU D N 1
ATOM 8104 C CA . LEU D 1 126 ? 39.759 52.521 115.262 1.00 17.94 122 LEU D CA 1
ATOM 8105 C C . LEU D 1 126 ? 39.476 52.452 116.778 1.00 18.98 122 LEU D C 1
ATOM 8106 O O . LEU D 1 126 ? 38.833 53.351 117.326 1.00 20.58 122 LEU D O 1
ATOM 8111 N N . GLN D 1 127 ? 39.961 51.402 117.448 1.00 19.05 123 GLN D N 1
ATOM 8112 C CA . GLN D 1 127 ? 39.824 51.291 118.907 1.00 20.38 123 GLN D CA 1
ATOM 8113 C C . GLN D 1 127 ? 40.522 52.441 119.648 1.00 20.54 123 GLN D C 1
ATOM 8114 O O . GLN D 1 127 ? 40.143 52.773 120.770 1.00 21.62 123 GLN D O 1
ATOM 8116 N N . SER D 1 128 ? 41.542 53.019 119.025 1.00 19.83 124 SER D N 1
ATOM 8117 C CA . SER D 1 128 ? 42.291 54.164 119.554 1.00 20.10 124 SER D CA 1
ATOM 8118 C C . SER D 1 128 ? 41.573 55.512 119.388 1.00 20.79 124 SER D C 1
ATOM 8119 O O . SER D 1 128 ? 42.037 56.520 119.923 1.00 21.57 124 SER D O 1
ATOM 8122 N N . ASP D 1 129 ? 40.479 55.540 118.635 1.00 21.04 125 ASP D N 1
ATOM 8123 C CA . ASP D 1 129 ? 39.833 56.806 118.237 1.00 21.79 125 ASP D CA 1
ATOM 8124 C C . ASP D 1 129 ? 40.648 57.697 117.272 1.00 20.62 125 ASP D C 1
ATOM 8125 O O . ASP D 1 129 ? 40.188 58.801 116.927 1.00 20.62 125 ASP D O 1
ATOM 8130 N N . ALA D 1 130 ? 41.830 57.255 116.815 1.00 17.81 126 ALA D N 1
ATOM 8131 C CA . ALA D 1 130 ? 42.486 57.960 115.699 1.00 16.40 126 ALA D CA 1
ATOM 8132 C C . ALA D 1 130 ? 41.632 57.797 114.447 1.00 15.27 126 ALA D C 1
ATOM 8133 O O . ALA D 1 130 ? 40.900 56.808 114.314 1.00 15.61 126 ALA D O 1
ATOM 8135 N N . ARG D 1 131 ? 41.733 58.763 113.536 1.00 14.40 127 ARG D N 1
ATOM 8136 C CA . ARG D 1 131 ? 41.235 58.613 112.163 1.00 13.73 127 ARG D CA 1
ATOM 8137 C C . ARG D 1 131 ? 42.207 57.738 111.365 1.00 12.88 127 ARG D C 1
ATOM 8138 O O . ARG D 1 131 ? 43.417 57.725 111.648 1.00 12.90 127 ARG D O 1
ATOM 8146 N N . MET D 1 132 ? 41.688 57.028 110.364 1.00 12.38 128 MET D N 1
ATOM 8147 C CA . MET D 1 132 ? 42.519 56.305 109.390 1.00 11.68 128 MET D CA 1
ATOM 8148 C C . MET D 1 132 ? 42.603 57.050 108.079 1.00 11.19 128 MET D C 1
ATOM 8149 O O . MET D 1 132 ? 41.574 57.425 107.518 1.00 11.22 128 MET D O 1
ATOM 8154 N N . LEU D 1 133 ? 43.837 57.290 107.633 1.00 10.61 129 LEU D N 1
ATOM 8155 C CA . LEU D 1 133 ? 44.114 57.725 106.267 1.00 10.24 129 LEU D CA 1
ATOM 8156 C C . LEU D 1 133 ? 44.887 56.582 105.627 1.00 9.75 129 LEU D C 1
ATOM 8157 O O . LEU D 1 133 ? 46.053 56.379 105.942 1.00 9.45 129 LEU D O 1
ATOM 8162 N N . THR D 1 134 ? 44.229 55.820 104.750 1.00 9.47 130 THR D N 1
ATOM 8163 C CA . THR D 1 134 ? 44.821 54.566 104.266 1.00 9.15 130 THR D CA 1
ATOM 8164 C C . THR D 1 134 ? 45.297 54.708 102.826 1.00 8.79 130 THR D C 1
ATOM 8165 O O . THR D 1 134 ? 44.617 55.302 102.009 1.00 8.85 130 THR D O 1
ATOM 8169 N N . LEU D 1 135 ? 46.511 54.219 102.541 1.00 8.74 131 LEU D N 1
ATOM 8170 C CA . LEU D 1 135 ? 47.091 54.237 101.182 1.00 8.52 131 LEU D CA 1
ATOM 8171 C C . LEU D 1 135 ? 46.946 52.855 100.570 1.00 8.51 131 LEU D C 1
ATOM 8172 O O . LEU D 1 135 ? 47.383 51.862 101.165 1.00 8.66 131 LEU D O 1
ATOM 8177 N N . GLY D 1 136 ? 46.349 52.804 99.381 1.00 8.25 132 GLY D N 1
ATOM 8178 C CA . GLY D 1 136 ? 46.221 51.572 98.630 1.00 8.54 132 GLY D CA 1
ATOM 8179 C C . GLY D 1 136 ? 47.426 51.362 97.703 1.00 8.01 132 GLY D C 1
ATOM 8180 O O . GLY D 1 136 ? 48.291 52.231 97.577 1.00 7.89 132 GLY D O 1
ATOM 8181 N N . GLY D 1 137 ? 47.495 50.219 97.023 1.00 8.45 133 GLY D N 1
ATOM 8182 C CA . GLY D 1 137 ? 46.461 49.172 97.082 1.00 8.58 133 GLY D CA 1
ATOM 8183 C C . GLY D 1 137 ? 45.320 49.428 96.124 1.00 9.01 133 GLY D C 1
ATOM 8184 O O . GLY D 1 137 ? 44.963 50.584 95.845 1.00 8.78 133 GLY D O 1
ATOM 8185 N N . ASP D 1 138 ? 44.710 48.350 95.646 1.00 8.75 134 ASP D N 1
ATOM 8186 C CA . ASP D 1 138 ? 43.564 48.473 94.771 1.00 9.48 134 ASP D CA 1
ATOM 8187 C C . ASP D 1 138 ? 42.292 48.844 95.541 1.00 9.52 134 ASP D C 1
ATOM 8188 O O . ASP D 1 138 ? 42.254 48.794 96.773 1.00 9.32 134 ASP D O 1
ATOM 8193 N N . HIS D 1 139 ? 41.268 49.265 94.812 1.00 9.58 135 HIS D N 1
ATOM 8194 C CA . HIS D 1 139 ? 40.100 49.843 95.450 1.00 9.71 135 HIS D CA 1
ATOM 8195 C C . HIS D 1 139 ? 39.301 48.882 96.307 1.00 9.93 135 HIS D C 1
ATOM 8196 O O . HIS D 1 139 ? 38.480 49.312 97.134 1.00 9.77 135 HIS D O 1
ATOM 8203 N N . TYR D 1 140 ? 39.513 47.571 96.139 1.00 9.85 136 TYR D N 1
ATOM 8204 C CA . TYR D 1 140 ? 38.781 46.603 96.948 1.00 10.40 136 TYR D CA 1
ATOM 8205 C C . TYR D 1 140 ? 39.005 46.894 98.420 1.00 10.21 136 TYR D C 1
ATOM 8206 O O . TYR D 1 140 ? 38.110 46.665 99.237 1.00 10.70 136 TYR D O 1
ATOM 8215 N N . ILE D 1 141 ? 40.169 47.460 98.761 1.00 9.83 137 ILE D N 1
ATOM 8216 C CA . ILE D 1 141 ? 40.488 47.652 100.201 1.00 9.96 137 ILE D CA 1
ATOM 8217 C C . ILE D 1 141 ? 39.423 48.498 100.916 1.00 10.36 137 ILE D C 1
ATOM 8218 O O . ILE D 1 141 ? 39.220 48.369 102.133 1.00 10.51 137 ILE D O 1
ATOM 8223 N N . THR D 1 142 ? 38.730 49.348 100.153 1.00 10.15 138 THR D N 1
ATOM 8224 C CA . THR D 1 142 ? 37.746 50.247 100.765 1.00 10.52 138 THR D CA 1
ATOM 8225 C C . THR D 1 142 ? 36.538 49.526 101.357 1.00 11.05 138 THR D C 1
ATOM 8226 O O . THR D 1 142 ? 35.951 50.006 102.330 1.00 11.48 138 THR D O 1
ATOM 8230 N N . TYR D 1 143 ? 36.184 48.364 100.814 1.00 11.42 139 TYR D N 1
ATOM 8231 C CA . TYR D 1 143 ? 35.042 47.634 101.308 1.00 12.12 139 TYR D CA 1
ATOM 8232 C C . TYR D 1 143 ? 35.252 47.149 102.772 1.00 12.31 139 TYR D C 1
ATOM 8233 O O . TYR D 1 143 ? 34.480 47.520 103.653 1.00 12.12 139 TYR D O 1
ATOM 8242 N N . PRO D 1 144 ? 36.322 46.354 103.045 1.00 11.98 140 PRO D N 1
ATOM 8243 C CA . PRO D 1 144 ? 36.576 46.013 104.469 1.00 12.47 140 PRO D CA 1
ATOM 8244 C C . PRO D 1 144 ? 36.858 47.258 105.332 1.00 12.45 140 PRO D C 1
ATOM 8245 O O . PRO D 1 144 ? 36.483 47.271 106.487 1.00 13.05 140 PRO D O 1
ATOM 8249 N N . LEU D 1 145 ? 37.499 48.304 104.788 1.00 11.98 141 LEU D N 1
ATOM 8250 C CA . LEU D 1 145 ? 37.645 49.552 105.563 1.00 12.22 141 LEU D CA 1
ATOM 8251 C C . LEU D 1 145 ? 36.268 50.125 105.957 1.00 12.97 141 LEU D C 1
ATOM 8252 O O . LEU D 1 145 ? 36.064 50.536 107.113 1.00 12.77 141 LEU D O 1
ATOM 8257 N N . LEU D 1 146 ? 35.319 50.122 105.015 1.00 13.37 142 LEU D N 1
ATOM 8258 C CA . LEU D 1 146 ? 33.961 50.590 105.328 1.00 14.27 142 LEU D CA 1
ATOM 8259 C C . LEU D 1 146 ? 33.247 49.741 106.371 1.00 15.25 142 LEU D C 1
ATOM 8260 O O . LEU D 1 146 ? 32.507 50.290 107.183 1.00 15.65 142 LEU D O 1
ATOM 8265 N N . ILE D 1 147 ? 33.449 48.416 106.331 1.00 15.20 143 ILE D N 1
ATOM 8266 C CA . ILE D 1 147 ? 32.873 47.515 107.325 1.00 16.29 143 ILE D CA 1
ATOM 8267 C C . ILE D 1 147 ? 33.303 47.968 108.716 1.00 16.48 143 ILE D C 1
ATOM 8268 O O . ILE D 1 147 ? 32.467 48.191 109.591 1.00 17.13 143 ILE D O 1
ATOM 8273 N N . ALA D 1 148 ? 34.613 48.146 108.910 1.00 15.78 144 ALA D N 1
ATOM 8274 C CA . ALA D 1 148 ? 35.136 48.567 110.208 1.00 16.02 144 ALA D CA 1
ATOM 8275 C C . ALA D 1 148 ? 34.669 49.971 110.608 1.00 16.11 144 ALA D C 1
ATOM 8276 O O . ALA D 1 148 ? 34.360 50.205 111.762 1.00 16.68 144 ALA D O 1
ATOM 8278 N N . HIS D 1 149 ? 34.622 50.895 109.651 1.00 15.54 145 HIS D N 1
ATOM 8279 C CA . HIS D 1 149 ? 34.184 52.253 109.940 1.00 15.88 145 HIS D CA 1
ATOM 8280 C C . HIS D 1 149 ? 32.736 52.306 110.307 1.00 17.26 145 HIS D C 1
ATOM 8281 O O . HIS D 1 149 ? 32.363 53.075 111.182 1.00 17.96 145 HIS D O 1
ATOM 8288 N N . ALA D 1 150 ? 31.912 51.502 109.644 1.00 17.65 146 ALA D N 1
ATOM 8289 C CA . ALA D 1 150 ? 30.485 51.494 109.962 1.00 19.52 146 ALA D CA 1
ATOM 8290 C C . ALA D 1 150 ? 30.247 50.938 111.380 1.00 21.29 146 ALA D C 1
ATOM 8291 O O . ALA D 1 150 ? 29.296 51.344 112.077 1.00 22.45 146 ALA D O 1
ATOM 8293 N N . GLN D 1 151 ? 31.109 50.025 111.822 1.00 22.12 147 GLN D N 1
ATOM 8294 C CA . GLN D 1 151 ? 31.041 49.527 113.193 1.00 25.07 147 GLN D CA 1
ATOM 8295 C C . GLN D 1 151 ? 31.205 50.668 114.193 1.00 24.94 147 GLN D C 1
ATOM 8296 O O . GLN D 1 151 ? 30.527 50.701 115.225 1.00 25.65 147 GLN D O 1
ATOM 8302 N N . LYS D 1 152 ? 32.143 51.574 113.914 1.00 23.02 148 LYS D N 1
ATOM 8303 C CA . LYS D 1 152 ? 32.489 52.612 114.881 1.00 23.10 148 LYS D CA 1
ATOM 8304 C C . LYS D 1 152 ? 31.544 53.800 114.773 1.00 22.99 148 LYS D C 1
ATOM 8305 O O . LYS D 1 152 ? 31.046 54.317 115.790 1.00 23.62 148 LYS D O 1
ATOM 8311 N N . TYR D 1 153 ? 31.277 54.209 113.538 1.00 21.36 149 TYR D N 1
ATOM 8312 C CA . TYR D 1 153 ? 30.589 55.464 113.273 1.00 21.95 149 TYR D CA 1
ATOM 8313 C C . TYR D 1 153 ? 29.113 55.317 112.912 1.00 23.19 149 TYR D C 1
ATOM 8314 O O . TYR D 1 153 ? 28.426 56.320 112.703 1.00 24.63 149 TYR D O 1
ATOM 8323 N N . GLY D 1 154 ? 28.631 54.078 112.828 1.00 23.84 150 GLY D N 1
ATOM 8324 C CA . GLY D 1 154 ? 27.237 53.792 112.488 1.00 24.85 150 GLY D CA 1
ATOM 8325 C C . GLY D 1 154 ? 27.020 53.632 110.994 1.00 25.12 150 GLY D C 1
ATOM 8326 O O . GLY D 1 154 ? 27.905 53.946 110.190 1.00 23.66 150 GLY D O 1
ATOM 8327 N N . LYS D 1 155 ? 25.846 53.128 110.619 1.00 25.58 151 LYS D N 1
ATOM 8328 C CA . LYS D 1 155 ? 25.508 53.002 109.199 1.00 25.91 151 LYS D CA 1
ATOM 8329 C C . LYS D 1 155 ? 24.051 53.404 108.958 1.00 26.66 151 LYS D C 1
ATOM 8330 O O . LYS D 1 155 ? 23.225 53.308 109.867 1.00 27.64 151 LYS D O 1
ATOM 8336 N N . PRO D 1 156 ? 23.720 53.856 107.733 1.00 26.16 152 PRO D N 1
ATOM 8337 C CA . PRO D 1 156 ? 24.603 53.972 106.576 1.00 24.42 152 PRO D CA 1
ATOM 8338 C C . PRO D 1 156 ? 25.459 55.239 106.600 1.00 23.16 152 PRO D C 1
ATOM 8339 O O . PRO D 1 156 ? 25.032 56.290 107.093 1.00 24.25 152 PRO D O 1
ATOM 8343 N N . LEU D 1 157 ? 26.658 55.127 106.055 1.00 20.06 153 LEU D N 1
ATOM 8344 C CA . LEU D 1 157 ? 27.573 56.246 105.966 1.00 18.30 153 LEU D CA 1
ATOM 8345 C C . LEU D 1 157 ? 27.383 56.987 104.633 1.00 17.32 153 LEU D C 1
ATOM 8346 O O . LEU D 1 157 ? 26.898 56.398 103.671 1.00 17.45 153 LEU D O 1
ATOM 8351 N N . SER D 1 158 ? 27.744 58.266 104.586 1.00 16.02 154 SER D N 1
ATOM 8352 C CA . SER D 1 158 ? 27.870 58.969 103.306 1.00 14.80 154 SER D CA 1
ATOM 8353 C C . SER D 1 158 ? 29.235 58.634 102.703 1.00 13.65 154 SER D C 1
ATOM 8354 O O . SER D 1 158 ? 30.265 58.711 103.403 1.00 13.47 154 SER D O 1
ATOM 8357 N N . LEU D 1 159 ? 29.250 58.306 101.410 1.00 12.78 155 LEU D N 1
ATOM 8358 C CA . LEU D 1 159 ? 30.518 58.066 100.707 1.00 11.79 155 LEU D CA 1
ATOM 8359 C C . LEU D 1 159 ? 30.793 59.208 99.718 1.00 11.38 155 LEU D C 1
ATOM 8360 O O . LEU D 1 159 ? 29.900 59.571 98.936 1.00 11.62 155 LEU D O 1
ATOM 8365 N N . ILE D 1 160 ? 31.976 59.800 99.812 1.00 10.73 156 ILE D N 1
ATOM 8366 C CA . ILE D 1 160 ? 32.486 60.722 98.782 1.00 10.43 156 ILE D CA 1
ATOM 8367 C C . ILE D 1 160 ? 33.563 59.950 98.015 1.00 10.04 156 ILE D C 1
ATOM 8368 O O . ILE D 1 160 ? 34.624 59.632 98.550 1.00 9.55 156 ILE D O 1
ATOM 8373 N N . HIS D 1 161 ? 33.262 59.637 96.742 1.00 9.99 157 HIS D N 1
ATOM 8374 C CA . HIS D 1 161 ? 34.020 58.670 95.955 1.00 9.91 157 HIS D CA 1
ATOM 8375 C C . HIS D 1 161 ? 34.525 59.349 94.689 1.00 9.96 157 HIS D C 1
ATOM 8376 O O . HIS D 1 161 ? 33.732 59.714 93.830 1.00 10.60 157 HIS D O 1
ATOM 8383 N N . PHE D 1 162 ? 35.838 59.581 94.602 1.00 9.44 158 PHE D N 1
ATOM 8384 C CA . PHE D 1 162 ? 36.442 60.129 93.372 1.00 9.41 158 PHE D CA 1
ATOM 8385 C C . PHE D 1 162 ? 36.986 58.962 92.553 1.00 9.06 158 PHE D C 1
ATOM 8386 O O . PHE D 1 162 ? 37.789 58.189 93.066 1.00 8.83 158 PHE D O 1
ATOM 8394 N N . ASP D 1 163 ? 36.590 58.854 91.290 1.00 9.38 159 ASP D N 1
ATOM 8395 C CA . ASP D 1 163 ? 36.945 57.642 90.512 1.00 9.22 159 ASP D CA 1
ATOM 8396 C C . ASP D 1 163 ? 36.454 57.803 89.085 1.00 9.45 159 ASP D C 1
ATOM 8397 O O . ASP D 1 163 ? 35.429 58.451 88.865 1.00 9.89 159 ASP D O 1
ATOM 8402 N N . ALA D 1 164 ? 37.148 57.211 88.120 1.00 9.25 160 ALA D N 1
ATOM 8403 C CA . ALA D 1 164 ? 36.578 57.076 86.758 1.00 9.68 160 ALA D CA 1
ATOM 8404 C C . ALA D 1 164 ? 35.475 55.989 86.758 1.00 10.03 160 ALA D C 1
ATOM 8405 O O . ALA D 1 164 ? 34.657 55.930 85.842 1.00 10.15 160 ALA D O 1
ATOM 8407 N N . HIS D 1 165 ? 35.461 55.149 87.800 1.00 10.18 161 HIS D N 1
ATOM 8408 C CA . HIS D 1 165 ? 34.600 53.947 87.892 1.00 10.99 161 HIS D CA 1
ATOM 8409 C C . HIS D 1 165 ? 33.678 53.975 89.078 1.00 11.78 161 HIS D C 1
ATOM 8410 O O . HIS D 1 165 ? 34.098 54.318 90.175 1.00 11.84 161 HIS D O 1
ATOM 8417 N N . CYS D 1 166 ? 32.431 53.562 88.875 1.00 12.79 162 CYS D N 1
ATOM 8418 C CA . CYS D 1 166 ? 31.421 53.557 89.962 1.00 13.75 162 CYS D CA 1
ATOM 8419 C C . CYS D 1 166 ? 31.661 52.411 90.958 1.00 13.90 162 CYS D C 1
ATOM 8420 O O . CYS D 1 166 ? 31.292 52.506 92.132 1.00 13.85 162 CYS D O 1
ATOM 8423 N N . ASP D 1 167 ? 32.315 51.342 90.491 1.00 13.91 163 ASP D N 1
ATOM 8424 C CA . ASP D 1 167 ? 32.552 50.162 91.328 1.00 14.71 163 ASP D CA 1
ATOM 8425 C C . ASP D 1 167 ? 31.295 49.579 91.962 1.00 15.41 163 ASP D C 1
ATOM 8426 O O . ASP D 1 167 ? 31.359 48.948 93.023 1.00 16.79 163 ASP D O 1
ATOM 8431 N N . THR D 1 168 ? 30.167 49.733 91.272 1.00 15.01 164 THR D N 1
ATOM 8432 C CA . THR D 1 168 ? 28.863 49.289 91.746 1.00 15.22 164 THR D CA 1
ATOM 8433 C C . THR D 1 168 ? 28.233 48.306 90.750 1.00 14.94 164 THR D C 1
ATOM 8434 O O . THR D 1 168 ? 27.029 48.104 90.767 1.00 16.18 164 THR D O 1
ATOM 8438 N N . TRP D 1 169 ? 29.045 47.710 89.872 1.00 23.74 165 TRP D N 1
ATOM 8439 C CA . TRP D 1 169 ? 28.519 46.700 88.951 1.00 23.27 165 TRP D CA 1
ATOM 8440 C C . TRP D 1 169 ? 28.095 45.498 89.748 1.00 24.81 165 TRP D C 1
ATOM 8441 O O . TRP D 1 169 ? 28.736 45.164 90.740 1.00 25.52 165 TRP D O 1
ATOM 8452 N N . ALA D 1 170 ? 26.986 44.877 89.347 1.00 25.56 166 ALA D N 1
ATOM 8453 C CA . ALA D 1 170 ? 26.373 43.778 90.115 1.00 28.07 166 ALA D CA 1
ATOM 8454 C C . ALA D 1 170 ? 27.285 42.567 90.239 1.00 29.72 166 ALA D C 1
ATOM 8455 O O . ALA D 1 170 ? 27.972 42.193 89.294 1.00 29.74 166 ALA D O 1
ATOM 8457 N N . ASP D 1 171 ? 27.291 41.961 91.415 1.00 32.12 167 ASP D N 1
ATOM 8458 C CA . ASP D 1 171 ? 28.097 40.786 91.662 1.00 34.51 167 ASP D CA 1
ATOM 8459 C C . ASP D 1 171 ? 27.394 39.985 92.736 1.00 38.20 167 ASP D C 1
ATOM 8460 O O . ASP D 1 171 ? 27.276 40.445 93.875 1.00 39.34 167 ASP D O 1
ATOM 8465 N N . ASP D 1 172 ? 26.949 38.783 92.360 1.00 41.09 168 ASP D N 1
ATOM 8466 C CA . ASP D 1 172 ? 26.115 37.928 93.209 1.00 45.22 168 ASP D CA 1
ATOM 8467 C C . ASP D 1 172 ? 26.860 37.047 94.217 1.00 48.76 168 ASP D C 1
ATOM 8468 O O . ASP D 1 172 ? 26.230 36.473 95.105 1.00 52.45 168 ASP D O 1
ATOM 8470 N N . ALA D 1 173 ? 28.184 36.939 94.107 1.00 48.08 169 ALA D N 1
ATOM 8471 C CA . ALA D 1 173 ? 28.933 36.023 94.996 1.00 51.71 169 ALA D CA 1
ATOM 8472 C C . ALA D 1 173 ? 29.804 36.752 96.019 1.00 50.91 169 ALA D C 1
ATOM 8473 O O . ALA D 1 173 ? 30.612 37.621 95.656 1.00 47.47 169 ALA D O 1
ATOM 8475 N N . ASP D 1 175 ? 31.727 36.392 98.288 1.00 54.25 171 ASP D N 1
ATOM 8476 C CA . ASP D 1 175 ? 33.110 36.045 98.605 1.00 54.79 171 ASP D CA 1
ATOM 8477 C C . ASP D 1 175 ? 34.118 36.496 97.525 1.00 50.53 171 ASP D C 1
ATOM 8478 O O . ASP D 1 175 ? 35.331 36.365 97.710 1.00 50.22 171 ASP D O 1
ATOM 8480 N N . SER D 1 176 ? 33.625 37.021 96.408 1.00 25.30 172 SER D N 1
ATOM 8481 C CA . SER D 1 176 ? 34.518 37.458 95.306 1.00 24.74 172 SER D CA 1
ATOM 8482 C C . SER D 1 176 ? 35.504 38.589 95.696 1.00 23.68 172 SER D C 1
ATOM 8483 O O . SER D 1 176 ? 35.206 39.417 96.572 1.00 23.88 172 SER D O 1
ATOM 8486 N N . LEU D 1 177 ? 36.644 38.652 95.008 1.00 22.47 173 LEU D N 1
ATOM 8487 C CA . LEU D 1 177 ? 37.687 39.642 95.295 1.00 21.65 173 LEU D CA 1
ATOM 8488 C C . LEU D 1 177 ? 37.820 40.532 94.058 1.00 20.56 173 LEU D C 1
ATOM 8489 O O . LEU D 1 177 ? 38.574 40.237 93.107 1.00 20.51 173 LEU D O 1
ATOM 8494 N N . ASN D 1 178 ? 37.023 41.581 94.028 1.00 19.49 174 ASN D N 1
ATOM 8495 C CA . ASN D 1 178 ? 36.903 42.395 92.805 1.00 19.09 174 ASN D CA 1
ATOM 8496 C C . ASN D 1 178 ? 36.834 43.896 93.080 1.00 18.38 174 ASN D C 1
ATOM 8497 O O . ASN D 1 178 ? 35.885 44.362 93.718 1.00 18.99 174 ASN D O 1
ATOM 8502 N N . HIS D 1 179 ? 37.832 44.657 92.606 1.00 17.48 175 HIS D N 1
ATOM 8503 C CA . HIS D 1 179 ? 37.877 46.111 92.856 1.00 17.01 175 HIS D CA 1
ATOM 8504 C C . HIS D 1 179 ? 36.814 46.921 92.137 1.00 17.02 175 HIS D C 1
ATOM 8505 O O . HIS D 1 179 ? 36.700 48.138 92.355 1.00 16.75 175 HIS D O 1
ATOM 8512 N N . GLY D 1 180 ? 35.993 46.235 91.333 1.00 17.29 176 GLY D N 1
ATOM 8513 C CA . GLY D 1 180 ? 34.942 46.868 90.540 1.00 17.67 176 GLY D CA 1
ATOM 8514 C C . GLY D 1 180 ? 33.546 46.548 91.032 1.00 17.77 176 GLY D C 1
ATOM 8515 O O . GLY D 1 180 ? 32.546 47.052 90.505 1.00 18.19 176 GLY D O 1
ATOM 8516 N N . THR D 1 181 ? 33.441 45.723 92.061 1.00 18.85 177 THR D N 1
ATOM 8517 C CA . THR D 1 181 ? 32.091 45.349 92.504 1.00 19.02 177 THR D CA 1
ATOM 8518 C C . THR D 1 181 ? 31.875 45.541 94.019 1.00 19.46 177 THR D C 1
ATOM 8519 O O . THR D 1 181 ? 30.786 45.264 94.526 1.00 20.24 177 THR D O 1
ATOM 8523 N N . MET D 1 182 ? 32.900 46.008 94.732 1.00 19.33 178 MET D N 1
ATOM 8524 C CA . MET D 1 182 ? 32.796 46.110 96.210 1.00 19.69 178 MET D CA 1
ATOM 8525 C C . MET D 1 182 ? 31.802 47.153 96.730 1.00 19.34 178 MET D C 1
ATOM 8526 O O . MET D 1 182 ? 31.306 47.018 97.867 1.00 20.74 178 MET D O 1
ATOM 8531 N N . PHE D 1 183 ? 31.498 48.189 95.938 1.00 18.70 179 PHE D N 1
ATOM 8532 C CA . PHE D 1 183 ? 30.502 49.194 96.359 1.00 18.41 179 PHE D CA 1
ATOM 8533 C C . PHE D 1 183 ? 29.059 48.790 96.104 1.00 19.46 179 PHE D C 1
ATOM 8534 O O . PHE D 1 183 ? 28.149 49.277 96.768 1.00 19.37 179 PHE D O 1
ATOM 8542 N N . TYR D 1 184 ? 28.867 47.879 95.152 1.00 19.70 180 TYR D N 1
ATOM 8543 C CA . TYR D 1 184 ? 27.625 47.146 95.046 1.00 20.80 180 TYR D CA 1
ATOM 8544 C C . TYR D 1 184 ? 27.405 46.368 96.359 1.00 21.83 180 TYR D C 1
ATOM 8545 O O . TYR D 1 184 ? 26.327 46.439 96.936 1.00 21.72 180 TYR D O 1
ATOM 8554 N N . LYS D 1 185 ? 28.428 45.638 96.822 1.00 22.11 181 LYS D N 1
ATOM 8555 C CA . LYS D 1 185 ? 28.299 44.863 98.059 1.00 23.72 181 LYS D CA 1
ATOM 8556 C C . LYS D 1 185 ? 28.065 45.824 99.224 1.00 23.76 181 LYS D C 1
ATOM 8557 O O . LYS D 1 185 ? 27.215 45.556 100.078 1.00 25.76 181 LYS D O 1
ATOM 8563 N N . ALA D 1 186 ? 28.797 46.943 99.243 1.00 22.66 182 ALA D N 1
ATOM 8564 C CA . ALA D 1 186 ? 28.679 47.948 100.300 1.00 22.70 182 ALA D CA 1
ATOM 8565 C C . ALA D 1 186 ? 27.254 48.516 100.403 1.00 22.86 182 ALA D C 1
ATOM 8566 O O . ALA D 1 186 ? 26.715 48.640 101.507 1.00 23.42 182 ALA D O 1
ATOM 8568 N N . VAL D 1 187 ? 26.646 48.851 99.264 1.00 22.63 183 VAL D N 1
ATOM 8569 C CA . VAL D 1 187 ? 25.252 49.320 99.240 1.00 23.04 183 VAL D CA 1
ATOM 8570 C C . VAL D 1 187 ? 24.283 48.215 99.724 1.00 25.02 183 VAL D C 1
ATOM 8571 O O . VAL D 1 187 ? 23.407 48.480 100.545 1.00 25.20 183 VAL D O 1
ATOM 8575 N N . LYS D 1 188 ? 24.460 46.986 99.236 1.00 26.56 184 LYS D N 1
ATOM 8576 C CA . LYS D 1 188 ? 23.571 45.882 99.638 1.00 29.08 184 LYS D CA 1
ATOM 8577 C C . LYS D 1 188 ? 23.693 45.573 101.135 1.00 29.73 184 LYS D C 1
ATOM 8578 O O . LYS D 1 188 ? 22.711 45.236 101.784 1.00 31.17 184 LYS D O 1
ATOM 8584 N N . ASP D 1 189 ? 24.911 45.677 101.669 1.00 28.88 185 ASP D N 1
ATOM 8585 C CA . ASP D 1 189 ? 25.166 45.446 103.086 1.00 29.00 185 ASP D CA 1
ATOM 8586 C C . ASP D 1 189 ? 24.606 46.577 103.959 1.00 28.53 185 ASP D C 1
ATOM 8587 O O . ASP D 1 189 ? 24.678 46.483 105.176 1.00 29.24 185 ASP D O 1
ATOM 8592 N N . GLY D 1 190 ? 24.096 47.651 103.347 1.00 27.10 186 GLY D N 1
ATOM 8593 C CA . GLY D 1 190 ? 23.622 48.838 104.088 1.00 26.45 186 GLY D CA 1
ATOM 8594 C C . GLY D 1 190 ? 24.733 49.701 104.698 1.00 25.12 186 GLY D C 1
ATOM 8595 O O . GLY D 1 190 ? 24.501 50.456 105.651 1.00 24.89 186 GLY D O 1
ATOM 8596 N N . LEU D 1 191 ? 25.937 49.608 104.139 1.00 23.59 187 LEU D N 1
ATOM 8597 C CA . LEU D 1 191 ? 27.081 50.355 104.650 1.00 22.82 187 LEU D CA 1
ATOM 8598 C C . LEU D 1 191 ? 27.030 51.824 104.238 1.00 21.97 187 LEU D C 1
ATOM 8599 O O . LEU D 1 191 ? 27.484 52.697 104.980 1.00 21.52 187 LEU D O 1
ATOM 8604 N N . ILE D 1 192 ? 26.474 52.091 103.063 1.00 21.50 188 ILE D N 1
ATOM 8605 C CA A ILE D 1 192 ? 26.437 53.454 102.548 0.50 21.00 188 ILE D CA 1
ATOM 8606 C CA B ILE D 1 192 ? 26.431 53.461 102.569 0.50 20.95 188 ILE D CA 1
ATOM 8607 C C . ILE D 1 192 ? 25.048 53.873 102.063 1.00 21.11 188 ILE D C 1
ATOM 8608 O O . ILE D 1 192 ? 24.275 53.044 101.564 1.00 21.62 188 ILE D O 1
ATOM 8617 N N . ASP D 1 193 ? 24.749 55.157 102.226 1.00 20.39 189 ASP D N 1
ATOM 8618 C CA . ASP D 1 193 ? 23.443 55.708 101.918 1.00 20.31 189 ASP D CA 1
ATOM 8619 C C . ASP D 1 193 ? 23.554 56.318 100.541 1.00 18.55 189 ASP D C 1
ATOM 8620 O O . ASP D 1 193 ? 24.166 57.374 100.389 1.00 17.78 189 ASP D O 1
ATOM 8625 N N . PRO D 1 194 ? 22.965 55.673 99.514 1.00 18.35 190 PRO D N 1
ATOM 8626 C CA . PRO D 1 194 ? 23.163 56.178 98.151 1.00 17.10 190 PRO D CA 1
ATOM 8627 C C . PRO D 1 194 ? 22.730 57.630 97.936 1.00 16.58 190 PRO D C 1
ATOM 8628 O O . PRO D 1 194 ? 23.434 58.380 97.264 1.00 15.75 190 PRO D O 1
ATOM 8632 N N . LYS D 1 195 ? 21.571 58.004 98.477 1.00 16.86 191 LYS D N 1
ATOM 8633 C CA . LYS D 1 195 ? 21.046 59.360 98.304 1.00 16.56 191 LYS D CA 1
ATOM 8634 C C . LYS D 1 195 ? 21.944 60.440 98.899 1.00 15.97 191 LYS D C 1
ATOM 8635 O O . LYS D 1 195 ? 21.944 61.580 98.403 1.00 16.15 191 LYS D O 1
ATOM 8637 N N . ALA D 1 196 ? 22.698 60.087 99.946 1.00 15.21 192 ALA D N 1
ATOM 8638 C CA . ALA D 1 196 ? 23.626 61.019 100.574 1.00 14.40 192 ALA D CA 1
ATOM 8639 C C . ALA D 1 196 ? 25.079 60.681 100.249 1.00 13.51 192 ALA D C 1
ATOM 8640 O O . ALA D 1 196 ? 25.987 61.027 101.004 1.00 13.18 192 ALA D O 1
ATOM 8642 N N . SER D 1 197 ? 25.280 60.038 99.100 1.00 13.07 193 SER D N 1
ATOM 8643 C CA . SER D 1 197 ? 26.625 59.693 98.631 1.00 12.65 193 SER D CA 1
ATOM 8644 C C . SER D 1 197 ? 26.810 60.260 97.237 1.00 12.40 193 SER D C 1
ATOM 8645 O O . SER D 1 197 ? 25.833 60.578 96.547 1.00 12.68 193 SER D O 1
ATOM 8648 N N . VAL D 1 198 ? 28.072 60.436 96.838 1.00 12.21 194 VAL D N 1
ATOM 8649 C CA . VAL D 1 198 ? 28.346 61.045 95.541 1.00 12.23 194 VAL D CA 1
ATOM 8650 C C . VAL D 1 198 ? 29.610 60.464 94.931 1.00 11.88 194 VAL D C 1
ATOM 8651 O O . VAL D 1 198 ? 30.589 60.196 95.636 1.00 12.24 194 VAL D O 1
ATOM 8655 N N . GLN D 1 199 ? 29.572 60.310 93.617 1.00 11.96 195 GLN D N 1
ATOM 8656 C CA . GLN D 1 199 ? 30.699 59.766 92.848 1.00 11.75 195 GLN D CA 1
ATOM 8657 C C . GLN D 1 199 ? 31.123 60.845 91.866 1.00 11.23 195 GLN D C 1
ATOM 8658 O O . GLN D 1 199 ? 30.296 61.417 91.161 1.00 11.82 195 GLN D O 1
ATOM 8664 N N . VAL D 1 200 ? 32.416 61.161 91.869 1.00 10.82 196 VAL D N 1
ATOM 8665 C CA . VAL D 1 200 ? 32.939 62.343 91.187 1.00 10.28 196 VAL D CA 1
ATOM 8666 C C . VAL D 1 200 ? 34.029 61.957 90.173 1.00 9.97 196 VAL D C 1
ATOM 8667 O O . VAL D 1 200 ? 35.002 61.300 90.543 1.00 9.56 196 VAL D O 1
ATOM 8671 N N . GLY D 1 201 ? 33.859 62.385 88.932 1.00 9.84 197 GLY D N 1
ATOM 8672 C CA . GLY D 1 201 ? 34.821 62.094 87.863 1.00 9.75 197 GLY D CA 1
ATOM 8673 C C . GLY D 1 201 ? 34.482 60.848 87.063 1.00 10.21 197 GLY D C 1
ATOM 8674 O O . GLY D 1 201 ? 35.243 60.446 86.172 1.00 10.25 197 GLY D O 1
ATOM 8675 N N . ILE D 1 202 ? 33.340 60.232 87.376 1.00 10.37 198 ILE D N 1
ATOM 8676 C CA . ILE D 1 202 ? 32.853 59.038 86.674 1.00 10.47 198 ILE D CA 1
ATOM 8677 C C . ILE D 1 202 ? 32.886 59.230 85.164 1.00 10.81 198 ILE D C 1
ATOM 8678 O O . ILE D 1 202 ? 32.452 60.258 84.632 1.00 10.73 198 ILE D O 1
ATOM 8683 N N . ARG D 1 203 ? 33.376 58.214 84.465 1.00 10.66 199 ARG D N 1
ATOM 8684 C CA . ARG D 1 203 ? 33.329 58.235 83.022 1.00 11.11 199 ARG D CA 1
ATOM 8685 C C . ARG D 1 203 ? 33.327 56.805 82.484 1.00 11.98 199 ARG D C 1
ATOM 8686 O O . ARG D 1 203 ? 33.863 56.501 81.409 1.00 12.50 199 ARG D O 1
ATOM 8694 N N . THR D 1 204 ? 32.635 55.940 83.212 1.00 12.55 200 THR D N 1
ATOM 8695 C CA . THR D 1 204 ? 32.361 54.613 82.698 1.00 13.32 200 THR D CA 1
ATOM 8696 C C . THR D 1 204 ? 30.912 54.286 82.999 1.00 13.85 200 THR D C 1
ATOM 8697 O O . THR D 1 204 ? 30.315 54.885 83.894 1.00 13.84 200 THR D O 1
ATOM 8701 N N . TRP D 1 205 ? 30.360 53.355 82.223 1.00 14.38 201 TRP D N 1
ATOM 8702 C CA . TRP D 1 205 ? 28.923 53.052 82.227 1.00 15.51 201 TRP D CA 1
ATOM 8703 C C . TRP D 1 205 ? 28.494 51.916 83.137 1.00 16.24 201 TRP D C 1
ATOM 8704 O O . TRP D 1 205 ? 29.120 50.847 83.151 1.00 16.11 201 TRP D O 1
ATOM 8715 N N . ASN D 1 206 ? 27.408 52.171 83.879 1.00 16.73 202 ASN D N 1
ATOM 8716 C CA . ASN D 1 206 ? 26.661 51.159 84.656 1.00 17.85 202 ASN D CA 1
ATOM 8717 C C . ASN D 1 206 ? 25.189 51.314 84.324 1.00 18.86 202 ASN D C 1
ATOM 8718 O O . ASN D 1 206 ? 24.671 52.439 84.279 1.00 18.66 202 ASN D O 1
ATOM 8723 N N . ASP D 1 207 ? 24.535 50.191 84.045 1.00 20.55 203 ASP D N 1
ATOM 8724 C CA . ASP D 1 207 ? 23.086 50.162 83.836 1.00 22.43 203 ASP D CA 1
ATOM 8725 C C . ASP D 1 207 ? 22.292 50.542 85.101 1.00 22.35 203 ASP D C 1
ATOM 8726 O O . ASP D 1 207 ? 21.127 50.958 85.012 1.00 22.79 203 ASP D O 1
ATOM 8731 N N . ASP D 1 208 ? 22.922 50.390 86.264 1.00 21.58 204 ASP D N 1
ATOM 8732 C CA . ASP D 1 208 ? 22.286 50.671 87.547 1.00 21.80 204 ASP D CA 1
ATOM 8733 C C . ASP D 1 208 ? 23.287 51.259 88.543 1.00 20.46 204 ASP D C 1
ATOM 8734 O O . ASP D 1 208 ? 24.028 50.522 89.200 1.00 20.27 204 ASP D O 1
ATOM 8739 N N . TYR D 1 209 ? 23.319 52.594 88.630 1.00 19.85 205 TYR D N 1
ATOM 8740 C CA . TYR D 1 209 ? 24.191 53.273 89.591 1.00 18.63 205 TYR D CA 1
ATOM 8741 C C . TYR D 1 209 ? 23.661 53.268 91.042 1.00 19.34 205 TYR D C 1
ATOM 8742 O O . TYR D 1 209 ? 24.215 53.964 91.909 1.00 18.85 205 TYR D O 1
ATOM 8751 N N . LEU D 1 210 ? 22.598 52.505 91.287 1.00 20.21 206 LEU D N 1
ATOM 8752 C CA . LEU D 1 210 ? 22.079 52.241 92.652 1.00 20.85 206 LEU D CA 1
ATOM 8753 C C . LEU D 1 210 ? 21.548 53.484 93.383 1.00 20.97 206 LEU D C 1
ATOM 8754 O O . LEU D 1 210 ? 21.482 53.515 94.624 1.00 21.75 206 LEU D O 1
ATOM 8759 N N . GLY D 1 211 ? 21.165 54.499 92.616 1.00 20.46 207 GLY D N 1
ATOM 8760 C CA . GLY D 1 211 ? 20.636 55.725 93.210 1.00 19.90 207 GLY D CA 1
ATOM 8761 C C . GLY D 1 211 ? 21.726 56.628 93.763 1.00 18.85 207 GLY D C 1
ATOM 8762 O O . GLY D 1 211 ? 21.417 57.639 94.391 1.00 19.02 207 GLY D O 1
ATOM 8763 N N . ILE D 1 212 ? 23.003 56.282 93.559 1.00 18.01 208 ILE D N 1
ATOM 8764 C CA . ILE D 1 212 ? 24.073 57.157 94.041 1.00 16.59 208 ILE D CA 1
ATOM 8765 C C . ILE D 1 212 ? 24.168 58.390 93.135 1.00 16.07 208 ILE D C 1
ATOM 8766 O O . ILE D 1 212 ? 24.018 58.275 91.917 1.00 15.80 208 ILE D O 1
ATOM 8771 N N . ASN D 1 213 ? 24.392 59.567 93.733 1.00 15.22 209 ASN D N 1
ATOM 8772 C CA . ASN D 1 213 ? 24.580 60.790 92.949 1.00 14.91 209 ASN D CA 1
ATOM 8773 C C . ASN D 1 213 ? 25.868 60.725 92.163 1.00 14.14 209 ASN D C 1
ATOM 8774 O O . ASN D 1 213 ? 26.903 60.412 92.739 1.00 13.90 209 ASN D O 1
ATOM 8779 N N . VAL D 1 214 ? 25.781 60.974 90.865 1.00 13.63 210 VAL D N 1
ATOM 8780 C CA . VAL D 1 214 ? 26.961 60.934 89.989 1.00 13.12 210 VAL D CA 1
ATOM 8781 C C . VAL D 1 214 ? 27.253 62.323 89.404 1.00 12.93 210 VAL D C 1
ATOM 8782 O O . VAL D 1 214 ? 26.373 62.964 88.793 1.00 14.24 210 VAL D O 1
ATOM 8786 N N . LEU D 1 215 ? 28.478 62.801 89.604 1.00 12.66 211 LEU D N 1
ATOM 8787 C CA . LEU D 1 215 ? 28.953 64.006 88.946 1.00 12.57 211 LEU D CA 1
ATOM 8788 C C . LEU D 1 215 ? 30.054 63.536 87.992 1.00 12.24 211 LEU D C 1
ATOM 8789 O O . LEU D 1 215 ? 31.207 63.327 88.419 1.00 12.64 211 LEU D O 1
ATOM 8794 N N . ASP D 1 216 ? 29.698 63.326 86.726 1.00 12.87 212 ASP D N 1
ATOM 8795 C CA . ASP D 1 216 ? 30.668 62.701 85.811 1.00 12.42 212 ASP D CA 1
ATOM 8796 C C . ASP D 1 216 ? 31.796 63.656 85.421 1.00 12.38 212 ASP D C 1
ATOM 8797 O O . ASP D 1 216 ? 31.757 64.873 85.762 1.00 12.04 212 ASP D O 1
ATOM 8802 N N . ALA D 1 217 ? 32.844 63.124 84.788 1.00 12.05 213 ALA D N 1
ATOM 8803 C CA . ALA D 1 217 ? 34.001 63.976 84.468 1.00 12.10 213 ALA D CA 1
ATOM 8804 C C . ALA D 1 217 ? 33.539 65.183 83.643 1.00 12.45 213 ALA D C 1
ATOM 8805 O O . ALA D 1 217 ? 33.965 66.311 83.896 1.00 12.94 213 ALA D O 1
ATOM 8807 N N . ALA D 1 218 ? 32.646 64.956 82.689 1.00 12.97 214 ALA D N 1
ATOM 8808 C CA . ALA D 1 218 ? 32.218 66.040 81.797 1.00 14.41 214 ALA D CA 1
ATOM 8809 C C . ALA D 1 218 ? 31.503 67.122 82.610 1.00 14.70 214 ALA D C 1
ATOM 8810 O O . ALA D 1 218 ? 31.649 68.305 82.323 1.00 15.79 214 ALA D O 1
ATOM 8812 N N . TRP D 1 219 ? 30.742 66.700 83.618 1.00 14.14 215 TRP D N 1
ATOM 8813 C CA . TRP D 1 219 ? 30.006 67.631 84.479 1.00 14.62 215 TRP D CA 1
ATOM 8814 C C . TRP D 1 219 ? 30.981 68.494 85.243 1.00 14.19 215 TRP D C 1
ATOM 8815 O O . TRP D 1 219 ? 30.802 69.708 85.341 1.00 14.13 215 TRP D O 1
ATOM 8826 N N . VAL D 1 220 ? 32.046 67.883 85.760 1.00 13.33 216 VAL D N 1
ATOM 8827 C CA . VAL D 1 220 ? 33.085 68.617 86.494 1.00 12.78 216 VAL D CA 1
ATOM 8828 C C . VAL D 1 220 ? 33.751 69.601 85.529 1.00 12.94 216 VAL D C 1
ATOM 8829 O O . VAL D 1 220 ? 33.981 70.756 85.869 1.00 13.28 216 VAL D O 1
ATOM 8833 N N . HIS D 1 221 ? 34.039 69.166 84.306 1.00 12.87 217 HIS D N 1
ATOM 8834 C CA . HIS D 1 221 ? 34.678 70.086 83.352 1.00 13.58 217 HIS D CA 1
ATOM 8835 C C . HIS D 1 221 ? 33.780 71.233 82.979 1.00 14.35 217 HIS D C 1
ATOM 8836 O O . HIS D 1 221 ? 34.252 72.368 82.827 1.00 15.62 217 HIS D O 1
ATOM 8843 N N . GLU D 1 222 ? 32.494 70.939 82.817 1.00 14.50 218 GLU D N 1
ATOM 8844 C CA . GLU D 1 222 ? 31.526 71.951 82.379 1.00 15.09 218 GLU D CA 1
ATOM 8845 C C . GLU D 1 222 ? 31.217 72.953 83.504 1.00 15.65 218 GLU D C 1
ATOM 8846 O O . GLU D 1 222 ? 31.130 74.165 83.249 1.00 16.64 218 GLU D O 1
ATOM 8848 N N . HIS D 1 223 ? 31.093 72.468 84.742 1.00 20.94 219 HIS D N 1
ATOM 8849 C CA . HIS D 1 223 ? 30.642 73.313 85.870 1.00 20.37 219 HIS D CA 1
ATOM 8850 C C . HIS D 1 223 ? 31.729 73.877 86.723 1.00 18.64 219 HIS D C 1
ATOM 8851 O O . HIS D 1 223 ? 31.532 74.908 87.368 1.00 18.62 219 HIS D O 1
ATOM 8858 N N . GLY D 1 224 ? 32.884 73.205 86.738 1.00 17.46 220 GLY D N 1
ATOM 8859 C CA . GLY D 1 224 ? 34.040 73.667 87.478 1.00 16.94 220 GLY D CA 1
ATOM 8860 C C . GLY D 1 224 ? 34.145 73.073 88.878 1.00 15.65 220 GLY D C 1
ATOM 8861 O O . GLY D 1 224 ? 33.172 72.547 89.444 1.00 14.39 220 GLY D O 1
ATOM 8862 N N . ALA D 1 225 ? 35.346 73.193 89.436 1.00 16.13 221 ALA D N 1
ATOM 8863 C CA . ALA D 1 225 ? 35.692 72.617 90.739 1.00 15.87 221 ALA D CA 1
ATOM 8864 C C . ALA D 1 225 ? 34.826 73.181 91.870 1.00 15.20 221 ALA D C 1
ATOM 8865 O O . ALA D 1 225 ? 34.379 72.427 92.757 1.00 14.17 221 ALA D O 1
ATOM 8867 N N . ARG D 1 226 ? 34.595 74.503 91.851 1.00 16.15 222 ARG D N 1
ATOM 8868 C CA . ARG D 1 226 ? 33.804 75.151 92.922 1.00 16.48 222 ARG D CA 1
ATOM 8869 C C . ARG D 1 226 ? 32.356 74.623 92.932 1.00 15.04 222 ARG D C 1
ATOM 8870 O O . ARG D 1 226 ? 31.861 74.194 93.971 1.00 14.17 222 ARG D O 1
ATOM 8872 N N . ALA D 1 227 ? 31.720 74.593 91.763 1.00 14.85 223 ALA D N 1
ATOM 8873 C CA . ALA D 1 227 ? 30.379 73.978 91.628 1.00 14.85 223 ALA D CA 1
ATOM 8874 C C . ALA D 1 227 ? 30.320 72.521 92.090 1.00 13.68 223 ALA D C 1
ATOM 8875 O O . ALA D 1 227 ? 29.351 72.103 92.742 1.00 13.87 223 ALA D O 1
ATOM 8877 N N . THR D 1 228 ? 31.354 71.758 91.744 1.00 12.77 224 THR D N 1
ATOM 8878 C CA . THR D 1 228 ? 31.450 70.347 92.135 1.00 12.15 224 THR D CA 1
ATOM 8879 C C . THR D 1 228 ? 31.582 70.222 93.629 1.00 11.83 224 THR D C 1
ATOM 8880 O O . THR D 1 228 ? 30.844 69.447 94.230 1.00 11.43 224 THR D O 1
ATOM 8884 N N . LEU D 1 229 ? 32.494 70.983 94.221 1.00 11.93 225 LEU D N 1
ATOM 8885 C CA . LEU D 1 229 ? 32.625 71.013 95.677 1.00 12.36 225 LEU D CA 1
ATOM 8886 C C . LEU D 1 229 ? 31.274 71.317 96.378 1.00 12.37 225 LEU D C 1
ATOM 8887 O O . LEU D 1 229 ? 30.873 70.638 97.351 1.00 12.20 225 LEU D O 1
ATOM 8892 N N . GLU D 1 230 ? 30.568 72.327 95.884 1.00 13.63 226 GLU D N 1
ATOM 8893 C CA . GLU D 1 230 ? 29.350 72.793 96.569 1.00 14.89 226 GLU D CA 1
ATOM 8894 C C . GLU D 1 230 ? 28.256 71.736 96.436 1.00 14.11 226 GLU D C 1
ATOM 8895 O O . GLU D 1 230 ? 27.422 71.577 97.339 1.00 14.73 226 GLU D O 1
ATOM 8901 N N . ARG D 1 231 ? 28.261 71.005 95.314 1.00 13.83 227 ARG D N 1
ATOM 8902 C CA . ARG D 1 231 ? 27.266 69.956 95.116 1.00 13.87 227 ARG D CA 1
ATOM 8903 C C . ARG D 1 231 ? 27.570 68.793 96.053 1.00 13.09 227 ARG D C 1
ATOM 8904 O O . ARG D 1 231 ? 26.667 68.238 96.667 1.00 13.40 227 ARG D O 1
ATOM 8912 N N . ILE D 1 232 ? 28.856 68.452 96.190 1.00 12.32 228 ILE D N 1
ATOM 8913 C CA . ILE D 1 232 ? 29.237 67.405 97.163 1.00 11.93 228 ILE D CA 1
ATOM 8914 C C . ILE D 1 232 ? 28.774 67.762 98.581 1.00 12.13 228 ILE D C 1
ATOM 8915 O O . ILE D 1 232 ? 28.202 66.936 99.287 1.00 11.95 228 ILE D O 1
ATOM 8920 N N . GLU D 1 233 ? 29.045 68.996 98.989 1.00 12.45 229 GLU D N 1
ATOM 8921 C CA . GLU D 1 233 ? 28.677 69.457 100.310 1.00 13.69 229 GLU D CA 1
ATOM 8922 C C . GLU D 1 233 ? 27.156 69.357 100.507 1.00 13.95 229 GLU D C 1
ATOM 8923 O O . GLU D 1 233 ? 26.711 68.928 101.577 1.00 14.95 229 GLU D O 1
ATOM 8929 N N . SER D 1 234 ? 26.376 69.738 99.485 1.00 13.91 230 SER D N 1
ATOM 8930 C CA A SER D 1 234 ? 24.919 69.715 99.574 0.50 15.21 230 SER D CA 1
ATOM 8931 C CA B SER D 1 234 ? 24.920 69.716 99.617 0.50 15.24 230 SER D CA 1
ATOM 8932 C C . SER D 1 234 ? 24.427 68.281 99.762 1.00 14.72 230 SER D C 1
ATOM 8933 O O . SER D 1 234 ? 23.492 68.033 100.503 1.00 15.69 230 SER D O 1
ATOM 8938 N N . ILE D 1 235 ? 25.092 67.340 99.077 1.00 13.39 231 ILE D N 1
ATOM 8939 C CA . ILE D 1 235 ? 24.673 65.938 99.119 1.00 13.76 231 ILE D CA 1
ATOM 8940 C C . ILE D 1 235 ? 24.931 65.305 100.486 1.00 13.46 231 ILE D C 1
ATOM 8941 O O . ILE D 1 235 ? 24.061 64.592 101.017 1.00 14.83 231 ILE D O 1
ATOM 8946 N N . VAL D 1 236 ? 26.109 65.558 101.058 1.00 12.40 232 VAL D N 1
ATOM 8947 C CA . VAL D 1 236 ? 26.442 64.912 102.337 1.00 12.75 232 VAL D CA 1
ATOM 8948 C C . VAL D 1 236 ? 25.945 65.657 103.565 1.00 13.28 232 VAL D C 1
ATOM 8949 O O . VAL D 1 236 ? 25.809 65.051 104.626 1.00 13.94 232 VAL D O 1
ATOM 8953 N N . GLY D 1 237 ? 25.696 66.971 103.428 1.00 13.56 233 GLY D N 1
ATOM 8954 C CA . GLY D 1 237 ? 25.299 67.796 104.586 1.00 14.99 233 GLY D CA 1
ATOM 8955 C C . GLY D 1 237 ? 26.231 67.569 105.764 1.00 15.43 233 GLY D C 1
ATOM 8956 O O . GLY D 1 237 ? 27.472 67.578 105.613 1.00 15.34 233 GLY D O 1
ATOM 8957 N N . GLY D 1 238 ? 25.632 67.387 106.943 1.00 16.79 234 GLY D N 1
ATOM 8958 C CA . GLY D 1 238 ? 26.358 67.162 108.170 1.00 17.85 234 GLY D CA 1
ATOM 8959 C C . GLY D 1 238 ? 26.520 65.685 108.547 1.00 17.40 234 GLY D C 1
ATOM 8960 O O . GLY D 1 238 ? 26.902 65.386 109.660 1.00 18.75 234 GLY D O 1
ATOM 8961 N N . ARG D 1 239 ? 26.273 64.761 107.620 1.00 16.14 235 ARG D N 1
ATOM 8962 C CA . ARG D 1 239 ? 26.334 63.326 107.932 1.00 16.44 235 ARG D CA 1
ATOM 8963 C C . ARG D 1 239 ? 27.768 62.839 108.070 1.00 16.43 235 ARG D C 1
ATOM 8964 O O . ARG D 1 239 ? 28.659 63.408 107.433 1.00 15.67 235 ARG D O 1
ATOM 8972 N N . PRO D 1 240 ? 27.994 61.760 108.843 1.00 15.02 236 PRO D N 1
ATOM 8973 C CA . PRO D 1 240 ? 29.352 61.170 108.843 1.00 14.34 236 PRO D CA 1
ATOM 8974 C C . PRO D 1 240 ? 29.729 60.666 107.442 1.00 13.55 236 PRO D C 1
ATOM 8975 O O . PRO D 1 240 ? 28.957 59.964 106.817 1.00 13.37 236 PRO D O 1
ATOM 8979 N N . ALA D 1 241 ? 30.916 61.025 106.966 1.00 12.69 237 ALA D N 1
ATOM 8980 C CA . ALA D 1 241 ? 31.280 60.713 105.574 1.00 12.24 237 ALA D CA 1
ATOM 8981 C C . ALA D 1 241 ? 32.639 60.054 105.502 1.00 11.82 237 ALA D C 1
ATOM 8982 O O . ALA D 1 241 ? 33.564 60.432 106.225 1.00 11.85 237 ALA D O 1
ATOM 8984 N N . TYR D 1 242 ? 32.778 59.107 104.576 1.00 11.37 238 TYR D N 1
ATOM 8985 C CA . TYR D 1 242 ? 34.086 58.491 104.297 1.00 11.05 238 TYR D CA 1
ATOM 8986 C C . TYR D 1 242 ? 34.485 58.916 102.897 1.00 10.69 238 TYR D C 1
ATOM 8987 O O . TYR D 1 242 ? 33.664 58.844 101.989 1.00 11.08 238 TYR D O 1
ATOM 8996 N N . LEU D 1 243 ? 35.731 59.370 102.726 1.00 10.31 239 LEU D N 1
ATOM 8997 C CA . LEU D 1 243 ? 36.191 59.860 101.434 1.00 10.29 239 LEU D CA 1
ATOM 8998 C C . LEU D 1 243 ? 37.177 58.841 100.833 1.00 10.16 239 LEU D C 1
ATOM 8999 O O . LEU D 1 243 ? 38.179 58.499 101.461 1.00 9.96 239 LEU D O 1
ATOM 9004 N N . THR D 1 244 ? 36.881 58.370 99.623 1.00 10.01 240 THR D N 1
ATOM 9005 C CA . THR D 1 244 ? 37.751 57.377 98.971 1.00 9.75 240 THR D CA 1
ATOM 9006 C C . THR D 1 244 ? 38.185 57.959 97.614 1.00 9.64 240 THR D C 1
ATOM 9007 O O . THR D 1 244 ? 37.350 58.331 96.778 1.00 9.82 240 THR D O 1
ATOM 9011 N N . PHE D 1 245 ? 39.486 58.092 97.443 1.00 9.30 241 PHE D N 1
ATOM 9012 C CA . PHE D 1 245 ? 40.027 58.748 96.253 1.00 9.64 241 PHE D CA 1
ATOM 9013 C C . PHE D 1 245 ? 40.807 57.736 95.424 1.00 9.39 241 PHE D C 1
ATOM 9014 O O . PHE D 1 245 ? 41.913 57.354 95.799 1.00 9.80 241 PHE D O 1
ATOM 9022 N N . ASP D 1 246 ? 40.211 57.306 94.318 1.00 9.33 242 ASP D N 1
ATOM 9023 C CA . ASP D 1 246 ? 40.918 56.465 93.339 1.00 9.19 242 ASP D CA 1
ATOM 9024 C C . ASP D 1 246 ? 41.653 57.419 92.430 1.00 8.84 242 ASP D C 1
ATOM 9025 O O . ASP D 1 246 ? 41.041 58.283 91.781 1.00 8.89 242 ASP D O 1
ATOM 9030 N N . ILE D 1 247 ? 42.983 57.291 92.386 1.00 8.85 243 ILE D N 1
ATOM 9031 C CA . ILE D 1 247 ? 43.812 58.169 91.578 1.00 9.02 243 ILE D CA 1
ATOM 9032 C C . ILE D 1 247 ? 43.425 58.190 90.083 1.00 9.14 243 ILE D C 1
ATOM 9033 O O . ILE D 1 247 ? 43.695 59.174 89.386 1.00 8.89 243 ILE D O 1
ATOM 9038 N N . ASP D 1 248 ? 42.759 57.137 89.602 1.00 9.05 244 ASP D N 1
ATOM 9039 C CA . ASP D 1 248 ? 42.307 57.124 88.190 1.00 9.29 244 ASP D CA 1
ATOM 9040 C C . ASP D 1 248 ? 41.118 58.089 87.933 1.00 9.30 244 ASP D C 1
ATOM 9041 O O . ASP D 1 248 ? 40.698 58.260 86.787 1.00 9.57 244 ASP D O 1
ATOM 9046 N N . CYS D 1 249 ? 40.621 58.730 88.990 1.00 8.91 245 CYS D N 1
ATOM 9047 C CA . CYS D 1 249 ? 39.778 59.927 88.819 1.00 9.33 245 CYS D CA 1
ATOM 9048 C C . CYS D 1 249 ? 40.489 60.963 87.915 1.00 8.95 245 CYS D C 1
ATOM 9049 O O . CYS D 1 249 ? 39.873 61.595 87.006 1.00 8.89 245 CYS D O 1
ATOM 9052 N N . LEU D 1 250 ? 41.783 61.136 88.160 1.00 8.54 246 LEU D N 1
ATOM 9053 C CA . LEU D 1 250 ? 42.575 62.099 87.384 1.00 8.26 246 LEU D CA 1
ATOM 9054 C C . LEU D 1 250 ? 42.793 61.537 85.978 1.00 8.21 246 LEU D C 1
ATOM 9055 O O . LEU D 1 250 ? 42.852 60.306 85.759 1.00 8.18 246 LEU D O 1
ATOM 9060 N N . ASP D 1 251 ? 42.910 62.438 85.018 1.00 8.38 247 ASP D N 1
ATOM 9061 C CA . ASP D 1 251 ? 43.204 61.992 83.668 1.00 8.43 247 ASP D CA 1
ATOM 9062 C C . ASP D 1 251 ? 44.553 61.243 83.613 1.00 8.21 247 ASP D C 1
ATOM 9063 O O . ASP D 1 251 ? 45.418 61.532 84.422 1.00 8.24 247 ASP D O 1
ATOM 9068 N N . PRO D 1 252 ? 44.713 60.283 82.682 1.00 8.09 248 PRO D N 1
ATOM 9069 C CA . PRO D 1 252 ? 45.978 59.561 82.552 1.00 8.01 248 PRO D CA 1
ATOM 9070 C C . PRO D 1 252 ? 47.173 60.496 82.347 1.00 8.22 248 PRO D C 1
ATOM 9071 O O . PRO D 1 252 ? 48.281 60.107 82.664 1.00 8.56 248 PRO D O 1
ATOM 9075 N N . ALA D 1 253 ? 46.956 61.702 81.812 1.00 8.49 249 ALA D N 1
ATOM 9076 C CA . ALA D 1 253 ? 48.068 62.691 81.711 1.00 8.93 249 ALA D CA 1
ATOM 9077 C C . ALA D 1 253 ? 48.648 63.044 83.099 1.00 8.94 249 ALA D C 1
ATOM 9078 O O . ALA D 1 253 ? 49.858 63.202 83.235 1.00 8.74 249 ALA D O 1
ATOM 9080 N N . PHE D 1 254 ? 47.776 63.129 84.112 1.00 8.69 250 PHE D N 1
ATOM 9081 C CA . PHE D 1 254 ? 48.172 63.501 85.483 1.00 8.84 250 PHE D CA 1
ATOM 9082 C C . PHE D 1 254 ? 48.475 62.252 86.319 1.00 8.62 250 PHE D C 1
ATOM 9083 O O . PHE D 1 254 ? 49.237 62.322 87.274 1.00 9.43 250 PHE D O 1
ATOM 9091 N N . ALA D 1 255 ? 47.854 61.132 85.949 1.00 8.22 251 ALA D N 1
ATOM 9092 C CA . ALA D 1 255 ? 47.959 59.898 86.739 1.00 7.92 251 ALA D CA 1
ATOM 9093 C C . ALA D 1 255 ? 48.160 58.713 85.799 1.00 7.96 251 ALA D C 1
ATOM 9094 O O . ALA D 1 255 ? 47.277 57.854 85.684 1.00 8.69 251 ALA D O 1
ATOM 9096 N N . PRO D 1 256 ? 49.330 58.641 85.140 1.00 7.82 252 PRO D N 1
ATOM 9097 C CA . PRO D 1 256 ? 49.556 57.508 84.217 1.00 8.02 252 PRO D CA 1
ATOM 9098 C C . PRO D 1 256 ? 49.750 56.191 84.969 1.00 7.92 252 PRO D C 1
ATOM 9099 O O . PRO D 1 256 ? 49.534 55.082 84.410 1.00 8.27 252 PRO D O 1
ATOM 9103 N N . GLY D 1 257 ? 50.126 56.311 86.236 1.00 7.66 253 GLY D N 1
ATOM 9104 C CA . GLY D 1 257 ? 50.512 55.154 87.065 1.00 8.00 253 GLY D CA 1
ATOM 9105 C C . GLY D 1 257 ? 49.317 54.524 87.745 1.00 8.16 253 GLY D C 1
ATOM 9106 O O . GLY D 1 257 ? 49.180 54.578 88.967 1.00 8.31 253 GLY D O 1
ATOM 9107 N N . THR D 1 258 ? 48.461 53.882 86.965 1.00 8.77 254 THR D N 1
ATOM 9108 C CA . THR D 1 258 ? 47.280 53.294 87.549 1.00 8.76 254 THR D CA 1
ATOM 9109 C C . THR D 1 258 ? 46.850 52.100 86.681 1.00 8.92 254 THR D C 1
ATOM 9110 O O . THR D 1 258 ? 47.251 52.009 85.531 1.00 8.97 254 THR D O 1
ATOM 9114 N N . GLY D 1 259 ? 46.041 51.213 87.239 1.00 8.67 255 GLY D N 1
ATOM 9115 C CA . GLY D 1 259 ? 45.734 49.928 86.592 1.00 9.01 255 GLY D CA 1
ATOM 9116 C C . GLY D 1 259 ? 44.683 49.993 85.501 1.00 9.42 255 GLY D C 1
ATOM 9117 O O . GLY D 1 259 ? 44.681 49.166 84.595 1.00 9.30 255 GLY D O 1
ATOM 9118 N N . THR D 1 260 ? 43.781 50.971 85.612 1.00 9.89 256 THR D N 1
ATOM 9119 C CA . THR D 1 260 ? 42.638 51.084 84.694 1.00 10.40 256 THR D CA 1
ATOM 9120 C C . THR D 1 260 ? 42.504 52.540 84.243 1.00 10.11 256 THR D C 1
ATOM 9121 O O . THR D 1 260 ? 41.576 53.263 84.672 1.00 10.12 256 THR D O 1
ATOM 9125 N N . PRO D 1 261 ? 43.441 53.005 83.390 1.00 9.63 257 PRO D N 1
ATOM 9126 C CA . PRO D 1 261 ? 43.363 54.416 82.957 1.00 9.39 257 PRO D CA 1
ATOM 9127 C C . PRO D 1 261 ? 42.240 54.683 81.968 1.00 9.55 257 PRO D C 1
ATOM 9128 O O . PRO D 1 261 ? 42.053 53.900 81.018 1.00 10.01 257 PRO D O 1
ATOM 9132 N N . VAL D 1 262 ? 41.483 55.761 82.199 1.00 8.89 258 VAL D N 1
ATOM 9133 C CA . VAL D 1 262 ? 40.377 56.129 81.306 1.00 9.07 258 VAL D CA 1
ATOM 9134 C C . VAL D 1 262 ? 40.555 57.604 80.879 1.00 9.06 258 VAL D C 1
ATOM 9135 O O . VAL D 1 262 ? 40.662 58.503 81.731 1.00 8.49 258 VAL D O 1
ATOM 9139 N N . ALA D 1 263 ? 40.600 57.857 79.571 1.00 9.49 259 ALA D N 1
ATOM 9140 C CA . ALA D 1 263 ? 40.788 59.220 79.057 1.00 9.72 259 ALA D CA 1
ATOM 9141 C C . ALA D 1 263 ? 39.661 60.164 79.499 1.00 9.88 259 ALA D C 1
ATOM 9142 O O . ALA D 1 263 ? 38.510 59.728 79.707 1.00 10.14 259 ALA D O 1
ATOM 9144 N N . GLY D 1 264 ? 40.003 61.447 79.627 1.00 9.77 260 GLY D N 1
ATOM 9145 C CA . GLY D 1 264 ? 38.990 62.515 79.794 1.00 10.02 260 GLY D CA 1
ATOM 9146 C C . GLY D 1 264 ? 38.778 62.889 81.249 1.00 9.95 260 GLY D C 1
ATOM 9147 O O . GLY D 1 264 ? 37.728 63.456 81.596 1.00 10.92 260 GLY D O 1
ATOM 9148 N N . GLY D 1 265 ? 39.770 62.616 82.105 1.00 9.30 261 GLY D N 1
ATOM 9149 C CA . GLY D 1 265 ? 39.607 62.800 83.559 1.00 9.18 261 GLY D CA 1
ATOM 9150 C C . GLY D 1 265 ? 39.933 64.199 84.083 1.00 9.25 261 GLY D C 1
ATOM 9151 O O . GLY D 1 265 ? 40.067 65.170 83.312 1.00 9.85 261 GLY D O 1
ATOM 9152 N N . LEU D 1 266 ? 39.978 64.310 85.404 1.00 9.26 262 LEU D N 1
ATOM 9153 C CA . LEU D 1 266 ? 40.241 65.595 86.081 1.00 9.80 262 LEU D CA 1
ATOM 9154 C C . LEU D 1 266 ? 41.731 65.916 86.072 1.00 9.59 262 LEU D C 1
ATOM 9155 O O . LEU D 1 266 ? 42.591 65.017 86.062 1.00 8.96 262 LEU D O 1
ATOM 9160 N N . SER D 1 267 ? 42.045 67.201 86.143 1.00 9.75 263 SER D N 1
ATOM 9161 C CA . SER D 1 267 ? 43.410 67.609 86.459 1.00 9.79 263 SER D CA 1
ATOM 9162 C C . SER D 1 267 ? 43.631 67.510 87.991 1.00 9.96 263 SER D C 1
ATOM 9163 O O . SER D 1 267 ? 42.671 67.501 88.786 1.00 9.81 263 SER D O 1
ATOM 9166 N N . SER D 1 268 ? 44.901 67.485 88.405 1.00 9.75 264 SER D N 1
ATOM 9167 C CA . SER D 1 268 ? 45.195 67.589 89.824 1.00 9.87 264 SER D CA 1
ATOM 9168 C C . SER D 1 268 ? 44.757 68.931 90.391 1.00 10.61 264 SER D C 1
ATOM 9169 O O . SER D 1 268 ? 44.288 68.952 91.543 1.00 10.83 264 SER D O 1
ATOM 9172 N N . ALA D 1 269 ? 44.823 70.012 89.586 1.00 10.43 265 ALA D N 1
ATOM 9173 C CA . ALA D 1 269 ? 44.342 71.326 90.066 1.00 10.84 265 ALA D CA 1
ATOM 9174 C C . ALA D 1 269 ? 42.862 71.243 90.440 1.00 10.72 265 ALA D C 1
ATOM 9175 O O . ALA D 1 269 ? 42.469 71.732 91.493 1.00 10.45 265 ALA D O 1
ATOM 9177 N N . GLN D 1 270 ? 42.063 70.613 89.573 1.00 10.56 266 GLN D N 1
ATOM 9178 C CA . GLN D 1 270 ? 40.617 70.442 89.856 1.00 10.71 266 GLN D CA 1
ATOM 9179 C C . GLN D 1 270 ? 40.376 69.615 91.109 1.00 10.48 266 GLN D C 1
ATOM 9180 O O . GLN D 1 270 ? 39.603 70.008 92.004 1.00 10.30 266 GLN D O 1
ATOM 9186 N N . ALA D 1 271 ? 41.042 68.460 91.182 1.00 9.51 267 ALA D N 1
ATOM 9187 C CA . ALA D 1 271 ? 40.826 67.559 92.316 1.00 10.00 267 ALA D CA 1
ATOM 9188 C C . ALA D 1 271 ? 41.235 68.204 93.653 1.00 9.88 267 ALA D C 1
ATOM 9189 O O . ALA D 1 271 ? 40.522 68.081 94.667 1.00 10.19 267 ALA D O 1
ATOM 9191 N N . LEU D 1 272 ? 42.400 68.850 93.670 1.00 9.97 268 LEU D N 1
ATOM 9192 C CA . LEU D 1 272 ? 42.858 69.491 94.892 1.00 10.21 268 LEU D CA 1
ATOM 9193 C C . LEU D 1 272 ? 41.980 70.677 95.288 1.00 10.36 268 LEU D C 1
ATOM 9194 O O . LEU D 1 272 ? 41.744 70.899 96.471 1.00 10.25 268 LEU D O 1
ATOM 9199 N N . ALA D 1 273 ? 41.477 71.416 94.303 1.00 10.33 269 ALA D N 1
ATOM 9200 C CA . ALA D 1 273 ? 40.586 72.535 94.611 1.00 10.87 269 ALA D CA 1
ATOM 9201 C C . ALA D 1 273 ? 39.325 72.019 95.307 1.00 11.38 269 ALA D C 1
ATOM 9202 O O . ALA D 1 273 ? 38.803 72.674 96.217 1.00 12.18 269 ALA D O 1
ATOM 9204 N N . ILE D 1 274 ? 38.856 70.845 94.895 1.00 10.51 270 ILE D N 1
ATOM 9205 C CA . ILE D 1 274 ? 37.689 70.233 95.540 1.00 10.61 270 ILE D CA 1
ATOM 9206 C C . ILE D 1 274 ? 38.037 69.739 96.915 1.00 10.45 270 ILE D C 1
ATOM 9207 O O . ILE D 1 274 ? 37.397 70.135 97.900 1.00 10.57 270 ILE D O 1
ATOM 9212 N N . VAL D 1 275 ? 39.089 68.927 97.029 1.00 10.06 271 VAL D N 1
ATOM 9213 C CA . VAL D 1 275 ? 39.414 68.319 98.321 1.00 10.14 271 VAL D CA 1
ATOM 9214 C C . VAL D 1 275 ? 39.694 69.380 99.395 1.00 10.40 271 VAL D C 1
ATOM 9215 O O . VAL D 1 275 ? 39.213 69.266 100.545 1.00 10.72 271 VAL D O 1
ATOM 9219 N N . ARG D 1 276 ? 40.456 70.402 99.018 1.00 10.62 272 ARG D N 1
ATOM 9220 C CA . ARG D 1 276 ? 40.829 71.463 99.961 1.00 11.00 272 ARG D CA 1
ATOM 9221 C C . ARG D 1 276 ? 39.628 72.210 100.502 1.00 11.29 272 ARG D C 1
ATOM 9222 O O . ARG D 1 276 ? 39.720 72.830 101.544 1.00 11.94 272 ARG D O 1
ATOM 9230 N N . GLY D 1 277 ? 38.523 72.171 99.773 1.00 11.58 273 GLY D N 1
ATOM 9231 C CA . GLY D 1 277 ? 37.320 72.890 100.186 1.00 12.14 273 GLY D CA 1
ATOM 9232 C C . GLY D 1 277 ? 36.336 72.096 101.054 1.00 12.61 273 GLY D C 1
ATOM 9233 O O . GLY D 1 277 ? 35.307 72.631 101.447 1.00 13.36 273 GLY D O 1
ATOM 9234 N N . LEU D 1 278 ? 36.654 70.848 101.371 1.00 12.37 274 LEU D N 1
ATOM 9235 C CA . LEU D 1 278 ? 35.752 69.947 102.081 1.00 13.02 274 LEU D CA 1
ATOM 9236 C C . LEU D 1 278 ? 35.883 70.032 103.610 1.00 13.60 274 LEU D C 1
ATOM 9237 O O . LEU D 1 278 ? 35.497 69.091 104.321 1.00 13.94 274 LEU D O 1
ATOM 9242 N N . GLY D 1 279 ? 36.368 71.174 104.115 1.00 14.11 275 GLY D N 1
ATOM 9243 C CA . GLY D 1 279 ? 36.655 71.343 105.543 1.00 14.28 275 GLY D CA 1
ATOM 9244 C C . GLY D 1 279 ? 35.477 71.291 106.505 1.00 14.75 275 GLY D C 1
ATOM 9245 O O . GLY D 1 279 ? 35.657 70.963 107.691 1.00 15.47 275 GLY D O 1
ATOM 9246 N N . GLY D 1 280 ? 34.276 71.627 106.014 1.00 14.59 276 GLY D N 1
ATOM 9247 C CA . GLY D 1 280 ? 33.052 71.529 106.828 1.00 14.84 276 GLY D CA 1
ATOM 9248 C C . GLY D 1 280 ? 32.426 70.139 106.922 1.00 14.67 276 GLY D C 1
ATOM 9249 O O . GLY D 1 280 ? 31.495 69.920 107.720 1.00 14.77 276 GLY D O 1
ATOM 9250 N N . VAL D 1 281 ? 32.935 69.193 106.121 1.00 13.52 277 VAL D N 1
ATOM 9251 C CA . VAL D 1 281 ? 32.386 67.827 106.086 1.00 13.72 277 VAL D CA 1
ATOM 9252 C C . VAL D 1 281 ? 32.821 67.024 107.310 1.00 13.44 277 VAL D C 1
ATOM 9253 O O . VAL D 1 281 ? 33.980 67.143 107.757 1.00 13.02 277 VAL D O 1
ATOM 9257 N N . ASN D 1 282 ? 31.905 66.207 107.850 1.00 13.80 278 ASN D N 1
ATOM 9258 C CA . ASN D 1 282 ? 32.278 65.327 108.941 1.00 14.19 278 ASN D CA 1
ATOM 9259 C C . ASN D 1 282 ? 32.978 64.096 108.360 1.00 13.63 278 ASN D C 1
ATOM 9260 O O . ASN D 1 282 ? 32.367 63.034 108.229 1.00 13.14 278 ASN D O 1
ATOM 9265 N N . LEU D 1 283 ? 34.244 64.262 107.983 1.00 13.49 279 LEU D N 1
ATOM 9266 C CA . LEU D 1 283 ? 35.023 63.158 107.400 1.00 13.08 279 LEU D CA 1
ATOM 9267 C C . LEU D 1 283 ? 35.534 62.248 108.508 1.00 13.29 279 LEU D C 1
ATOM 9268 O O . LEU D 1 283 ? 36.304 62.687 109.359 1.00 13.59 279 LEU D O 1
ATOM 9273 N N . ILE D 1 284 ? 35.066 60.998 108.514 1.00 13.13 280 ILE D N 1
ATOM 9274 C CA . ILE D 1 284 ? 35.384 60.056 109.573 1.00 13.75 280 ILE D CA 1
ATOM 9275 C C . ILE D 1 284 ? 36.646 59.271 109.264 1.00 13.09 280 ILE D C 1
ATOM 9276 O O . ILE D 1 284 ? 37.219 58.652 110.162 1.00 13.89 280 ILE D O 1
ATOM 9281 N N . GLY D 1 285 ? 37.065 59.285 108.004 1.00 12.25 281 GLY D N 1
ATOM 9282 C CA . GLY D 1 285 ? 38.152 58.412 107.545 1.00 11.00 281 GLY D CA 1
ATOM 9283 C C . GLY D 1 285 ? 38.277 58.625 106.039 1.00 10.70 281 GLY D C 1
ATOM 9284 O O . GLY D 1 285 ? 37.354 59.156 105.392 1.00 10.47 281 GLY D O 1
ATOM 9285 N N . ALA D 1 286 ? 39.426 58.228 105.488 1.00 10.17 282 ALA D N 1
ATOM 9286 C CA . ALA D 1 286 ? 39.646 58.377 104.050 1.00 9.77 282 ALA D CA 1
ATOM 9287 C C . ALA D 1 286 ? 40.709 57.422 103.541 1.00 9.67 282 ALA D C 1
ATOM 9288 O O . ALA D 1 286 ? 41.529 56.908 104.312 1.00 9.71 282 ALA D O 1
ATOM 9290 N N . ASP D 1 287 ? 40.714 57.237 102.223 1.00 9.67 283 ASP D N 1
ATOM 9291 C CA . ASP D 1 287 ? 41.801 56.468 101.604 1.00 9.78 283 ASP D CA 1
ATOM 9292 C C . ASP D 1 287 ? 42.144 57.039 100.220 1.00 9.55 283 ASP D C 1
ATOM 9293 O O . ASP D 1 287 ? 41.372 57.828 99.648 1.00 9.36 283 ASP D O 1
ATOM 9298 N N . VAL D 1 288 ? 43.328 56.686 99.742 1.00 9.15 284 VAL D N 1
ATOM 9299 C CA . VAL D 1 288 ? 43.814 57.127 98.440 1.00 9.08 284 VAL D CA 1
ATOM 9300 C C . VAL D 1 288 ? 44.405 55.885 97.805 1.00 9.04 284 VAL D C 1
ATOM 9301 O O . VAL D 1 288 ? 45.363 55.303 98.353 1.00 9.06 284 VAL D O 1
ATOM 9305 N N . VAL D 1 289 ? 43.803 55.443 96.697 1.00 8.62 285 VAL D N 1
ATOM 9306 C CA . VAL D 1 289 ? 44.023 54.085 96.196 1.00 8.52 285 VAL D CA 1
ATOM 9307 C C . VAL D 1 289 ? 44.436 54.077 94.716 1.00 8.25 285 VAL D C 1
ATOM 9308 O O . VAL D 1 289 ? 44.294 55.068 93.997 1.00 8.00 285 VAL D O 1
ATOM 9312 N N . GLU D 1 290 ? 44.951 52.912 94.311 1.00 8.17 286 GLU D N 1
ATOM 9313 C CA . GLU D 1 290 ? 45.163 52.517 92.895 1.00 8.29 286 GLU D CA 1
ATOM 9314 C C . GLU D 1 290 ? 46.430 53.125 92.282 1.00 7.66 286 GLU D C 1
ATOM 9315 O O . GLU D 1 290 ? 46.629 53.024 91.057 1.00 7.67 286 GLU D O 1
ATOM 9321 N N . VAL D 1 291 ? 47.291 53.733 93.097 1.00 7.19 287 VAL D N 1
ATOM 9322 C CA . VAL D 1 291 ? 48.612 54.092 92.583 1.00 7.17 287 VAL D CA 1
ATOM 9323 C C . VAL D 1 291 ? 49.418 52.817 92.252 1.00 7.32 287 VAL D C 1
ATOM 9324 O O . VAL D 1 291 ? 49.566 51.939 93.106 1.00 7.48 287 VAL D O 1
ATOM 9328 N N . ALA D 1 292 ? 49.903 52.737 91.011 1.00 7.74 288 ALA D N 1
ATOM 9329 C CA . ALA D 1 292 ? 50.662 51.566 90.519 1.00 8.45 288 ALA D CA 1
ATOM 9330 C C . ALA D 1 292 ? 52.005 52.048 89.973 1.00 8.67 288 ALA D C 1
ATOM 9331 O O . ALA D 1 292 ? 52.084 52.499 88.815 1.00 9.03 288 ALA D O 1
ATOM 9333 N N . PRO D 1 293 ? 53.071 52.034 90.814 1.00 8.83 289 PRO D N 1
ATOM 9334 C CA . PRO D 1 293 ? 54.280 52.761 90.426 1.00 9.32 289 PRO D CA 1
ATOM 9335 C C . PRO D 1 293 ? 55.022 52.193 89.209 1.00 9.37 289 PRO D C 1
ATOM 9336 O O . PRO D 1 293 ? 55.749 52.948 88.562 1.00 9.88 289 PRO D O 1
ATOM 9340 N N . ALA D 1 294 ? 54.795 50.924 88.877 1.00 9.52 290 ALA D N 1
ATOM 9341 C CA . ALA D 1 294 ? 55.435 50.353 87.655 1.00 9.37 290 ALA D CA 1
ATOM 9342 C C . ALA D 1 294 ? 54.956 51.130 86.412 1.00 9.24 290 ALA D C 1
ATOM 9343 O O . ALA D 1 294 ? 55.650 51.128 85.415 1.00 9.03 290 ALA D O 1
ATOM 9345 N N . TYR D 1 295 ? 53.767 51.738 86.481 1.00 8.45 291 TYR D N 1
ATOM 9346 C CA . TYR D 1 295 ? 53.229 52.515 85.361 1.00 8.64 291 TYR D CA 1
ATOM 9347 C C . TYR D 1 295 ? 53.361 54.035 85.573 1.00 8.32 291 TYR D C 1
ATOM 9348 O O . TYR D 1 295 ? 52.884 54.832 84.759 1.00 8.22 291 TYR D O 1
ATOM 9357 N N . ASP D 1 296 ? 53.961 54.435 86.686 1.00 8.45 292 ASP D N 1
ATOM 9358 C CA . ASP D 1 296 ? 54.090 55.869 86.948 1.00 8.35 292 ASP D CA 1
ATOM 9359 C C . ASP D 1 296 ? 55.248 56.417 86.097 1.00 9.08 292 ASP D C 1
ATOM 9360 O O . ASP D 1 296 ? 56.131 55.666 85.618 1.00 9.53 292 ASP D O 1
ATOM 9365 N N . GLN D 1 297 ? 55.258 57.727 85.946 1.00 9.36 293 GLN D N 1
ATOM 9366 C CA . GLN D 1 297 ? 56.239 58.385 85.099 1.00 9.75 293 GLN D CA 1
ATOM 9367 C C . GLN D 1 297 ? 56.760 59.549 85.916 1.00 9.40 293 GLN D C 1
ATOM 9368 O O . GLN D 1 297 ? 56.000 60.476 86.235 1.00 8.78 293 GLN D O 1
ATOM 9374 N N . SER D 1 298 ? 58.037 59.464 86.291 1.00 9.14 294 SER D N 1
ATOM 9375 C CA . SER D 1 298 ? 58.678 60.463 87.151 1.00 9.52 294 SER D CA 1
ATOM 9376 C C . SER D 1 298 ? 57.839 60.764 88.395 1.00 8.88 294 SER D C 1
ATOM 9377 O O . SER D 1 298 ? 57.753 61.910 88.867 1.00 8.30 294 SER D O 1
ATOM 9380 N N . GLU D 1 299 ? 57.232 59.700 88.923 1.00 8.49 295 GLU D N 1
ATOM 9381 C CA . GLU D 1 299 ? 56.430 59.717 90.148 1.00 8.34 295 GLU D CA 1
ATOM 9382 C C . GLU D 1 299 ? 55.238 60.679 90.135 1.00 7.97 295 GLU D C 1
ATOM 9383 O O . GLU D 1 299 ? 54.669 60.939 91.201 1.00 7.61 295 GLU D O 1
ATOM 9389 N N . ILE D 1 300 ? 54.807 61.151 88.965 1.00 7.54 296 ILE D N 1
ATOM 9390 C CA . ILE D 1 300 ? 53.787 62.228 89.042 1.00 7.51 296 ILE D CA 1
ATOM 9391 C C . ILE D 1 300 ? 52.441 61.745 89.634 1.00 7.42 296 ILE D C 1
ATOM 9392 O O . ILE D 1 300 ? 51.712 62.522 90.293 1.00 7.21 296 ILE D O 1
ATOM 9397 N N . THR D 1 301 ? 52.100 60.491 89.377 1.00 7.33 297 THR D N 1
ATOM 9398 C CA . THR D 1 301 ? 50.857 59.905 89.939 1.00 7.18 297 THR D CA 1
ATOM 9399 C C . THR D 1 301 ? 50.933 59.857 91.470 1.00 7.06 297 THR D C 1
ATOM 9400 O O . THR D 1 301 ? 49.980 60.231 92.211 1.00 7.00 297 THR D O 1
ATOM 9404 N N . ALA D 1 302 ? 52.049 59.320 91.954 1.00 7.10 298 ALA D N 1
ATOM 9405 C CA . ALA D 1 302 ? 52.258 59.166 93.409 1.00 7.18 298 ALA D CA 1
ATOM 9406 C C . ALA D 1 302 ? 52.355 60.549 94.067 1.00 7.42 298 ALA D C 1
ATOM 9407 O O . ALA D 1 302 ? 51.890 60.736 95.191 1.00 7.48 298 ALA D O 1
ATOM 9409 N N . ILE D 1 303 ? 52.899 61.530 93.347 1.00 7.42 299 ILE D N 1
ATOM 9410 C CA . ILE D 1 303 ? 52.973 62.911 93.868 1.00 7.51 299 ILE D CA 1
ATOM 9411 C C . ILE D 1 303 ? 51.552 63.466 94.027 1.00 7.30 299 ILE D C 1
ATOM 9412 O O . ILE D 1 303 ? 51.225 64.033 95.059 1.00 6.91 299 ILE D O 1
ATOM 9417 N N . ALA D 1 304 ? 50.717 63.289 93.006 1.00 7.21 300 ALA D N 1
ATOM 9418 C CA . ALA D 1 304 ? 49.349 63.774 93.100 1.00 7.42 300 ALA D CA 1
ATOM 9419 C C . ALA D 1 304 ? 48.619 63.077 94.262 1.00 7.46 300 ALA D C 1
ATOM 9420 O O . ALA D 1 304 ? 47.895 63.769 95.026 1.00 7.35 300 ALA D O 1
ATOM 9422 N N . ALA D 1 305 ? 48.817 61.756 94.426 1.00 7.13 301 ALA D N 1
ATOM 9423 C CA . ALA D 1 305 ? 48.161 61.003 95.526 1.00 7.20 301 ALA D CA 1
ATOM 9424 C C . ALA D 1 305 ? 48.632 61.546 96.882 1.00 7.49 301 ALA D C 1
ATOM 9425 O O . ALA D 1 305 ? 47.845 61.700 97.824 1.00 7.58 301 ALA D O 1
ATOM 9427 N N . ALA D 1 306 ? 49.933 61.832 96.987 1.00 7.45 302 ALA D N 1
ATOM 9428 C CA . ALA D 1 306 ? 50.501 62.352 98.244 1.00 8.05 302 ALA D CA 1
ATOM 9429 C C . ALA D 1 306 ? 49.905 63.720 98.580 1.00 8.53 302 ALA D C 1
ATOM 9430 O O . ALA D 1 306 ? 49.654 64.011 99.755 1.00 8.74 302 ALA D O 1
ATOM 9432 N N . HIS D 1 307 ? 49.699 64.550 97.549 1.00 8.49 303 HIS D N 1
ATOM 9433 C CA . HIS D 1 307 ? 49.070 65.875 97.727 1.00 8.96 303 HIS D CA 1
ATOM 9434 C C . HIS D 1 307 ? 47.646 65.711 98.248 1.00 9.06 303 HIS D C 1
ATOM 9435 O O . HIS D 1 307 ? 47.251 66.407 99.178 1.00 9.42 303 HIS D O 1
ATOM 9442 N N . VAL D 1 308 ? 46.876 64.787 97.670 1.00 8.67 304 VAL D N 1
ATOM 9443 C CA . VAL D 1 308 ? 45.513 64.516 98.206 1.00 8.46 304 VAL D CA 1
ATOM 9444 C C . VAL D 1 308 ? 45.558 64.115 99.691 1.00 8.76 304 VAL D C 1
ATOM 9445 O O . VAL D 1 308 ? 44.837 64.659 100.529 1.00 8.67 304 VAL D O 1
ATOM 9449 N N . ALA D 1 309 ? 46.427 63.160 100.015 1.00 8.33 305 ALA D N 1
ATOM 9450 C CA . ALA D 1 309 ? 46.595 62.737 101.390 1.00 8.57 305 ALA D CA 1
ATOM 9451 C C . ALA D 1 309 ? 46.993 63.892 102.340 1.00 8.95 305 ALA D C 1
ATOM 9452 O O . ALA D 1 309 ? 46.454 63.997 103.453 1.00 8.91 305 ALA D O 1
ATOM 9454 N N . CYS D 1 310 ? 47.929 64.731 101.905 1.00 9.24 306 CYS D N 1
ATOM 9455 C CA . CYS D 1 310 ? 48.352 65.902 102.678 1.00 9.89 306 CYS D CA 1
ATOM 9456 C C . CYS D 1 310 ? 47.162 66.818 102.954 1.00 10.15 306 CYS D C 1
ATOM 9457 O O . CYS D 1 310 ? 46.931 67.237 104.095 1.00 10.45 306 CYS D O 1
ATOM 9460 N N . ASP D 1 311 ? 46.386 67.093 101.919 1.00 10.15 307 ASP D N 1
ATOM 9461 C CA . ASP D 1 311 ? 45.227 67.966 102.116 1.00 10.59 307 ASP D CA 1
ATOM 9462 C C . ASP D 1 311 ? 44.188 67.405 103.072 1.00 10.46 307 ASP D C 1
ATOM 9463 O O . ASP D 1 311 ? 43.579 68.164 103.833 1.00 10.65 307 ASP D O 1
ATOM 9468 N N . LEU D 1 312 ? 43.981 66.083 103.020 1.00 10.41 308 LEU D N 1
ATOM 9469 C CA . LEU D 1 312 ? 43.090 65.399 103.967 1.00 10.44 308 LEU D CA 1
ATOM 9470 C C . LEU D 1 312 ? 43.571 65.594 105.405 1.00 10.67 308 LEU D C 1
ATOM 9471 O O . LEU D 1 312 ? 42.793 65.915 106.300 1.00 10.42 308 LEU D O 1
ATOM 9476 N N . LEU D 1 313 ? 44.881 65.438 105.623 1.00 10.32 309 LEU D N 1
ATOM 9477 C CA . LEU D 1 313 ? 45.449 65.732 106.925 1.00 10.39 309 LEU D CA 1
ATOM 9478 C C . LEU D 1 313 ? 45.182 67.192 107.362 1.00 10.89 309 LEU D C 1
ATOM 9479 O O . LEU D 1 313 ? 44.859 67.447 108.527 1.00 11.20 309 LEU D O 1
ATOM 9484 N N . CYS D 1 314 ? 45.317 68.134 106.442 1.00 10.84 310 CYS D N 1
ATOM 9485 C CA . CYS D 1 314 ? 45.098 69.553 106.771 1.00 11.67 310 CYS D CA 1
ATOM 9486 C C . CYS D 1 314 ? 43.633 69.806 107.141 1.00 11.75 310 CYS D C 1
ATOM 9487 O O . CYS D 1 314 ? 43.371 70.597 108.047 1.00 12.12 310 CYS D O 1
ATOM 9490 N N . LEU D 1 315 ? 42.696 69.119 106.478 1.00 11.55 311 LEU D N 1
ATOM 9491 C CA . LEU D 1 315 ? 41.281 69.217 106.872 1.00 11.94 311 LEU D CA 1
ATOM 9492 C C . LEU D 1 315 ? 41.078 68.766 108.313 1.00 12.36 311 LEU D C 1
ATOM 9493 O O . LEU D 1 315 ? 40.405 69.439 109.094 1.00 13.44 311 LEU D O 1
ATOM 9498 N N . TRP D 1 316 ? 41.693 67.642 108.685 1.00 12.17 312 TRP D N 1
ATOM 9499 C CA . TRP D 1 316 ? 41.591 67.209 110.068 1.00 12.41 312 TRP D CA 1
ATOM 9500 C C . TRP D 1 316 ? 42.258 68.138 111.048 1.00 12.76 312 TRP D C 1
ATOM 9501 O O . TRP D 1 316 ? 41.794 68.281 112.163 1.00 13.21 312 TRP D O 1
ATOM 9512 N N . ARG D 1 317 ? 43.385 68.741 110.668 1.00 12.63 313 ARG D N 1
ATOM 9513 C CA . ARG D 1 317 ? 44.050 69.671 111.561 1.00 13.26 313 ARG D CA 1
ATOM 9514 C C . ARG D 1 317 ? 43.122 70.853 111.849 1.00 13.70 313 ARG D C 1
ATOM 9515 O O . ARG D 1 317 ? 42.980 71.263 112.999 1.00 13.75 313 ARG D O 1
ATOM 9523 N N . GLN D 1 318 ? 42.503 71.388 110.799 1.00 13.73 314 GLN D N 1
ATOM 9524 C CA . GLN D 1 318 ? 41.576 72.528 110.963 1.00 14.56 314 GLN D CA 1
ATOM 9525 C C . GLN D 1 318 ? 40.410 72.203 111.893 1.00 14.81 314 GLN D C 1
ATOM 9526 O O . GLN D 1 318 ? 39.984 73.054 112.702 1.00 14.91 314 GLN D O 1
ATOM 9532 N N . ARG D 1 319 ? 39.899 70.988 111.795 1.00 14.18 315 ARG D N 1
ATOM 9533 C CA . ARG D 1 319 ? 38.825 70.551 112.682 1.00 15.11 315 ARG D CA 1
ATOM 9534 C C . ARG D 1 319 ? 39.303 70.363 114.126 1.00 15.62 315 ARG D C 1
ATOM 9535 O O . ARG D 1 319 ? 38.622 70.769 115.075 1.00 16.41 315 ARG D O 1
ATOM 9543 N N . LYS D 1 320 ? 40.490 69.776 114.310 1.00 15.91 316 LYS D N 1
ATOM 9544 C CA . LYS D 1 320 ? 41.021 69.589 115.656 1.00 16.94 316 LYS D CA 1
ATOM 9545 C C . LYS D 1 320 ? 41.252 70.949 116.334 1.00 17.55 316 LYS D C 1
ATOM 9546 O O . LYS D 1 320 ? 40.977 71.118 117.527 1.00 18.65 316 LYS D O 1
ATOM 9552 N N . ALA D 1 321 ? 41.713 71.915 115.540 1.00 17.15 317 ALA D N 1
ATOM 9553 C CA . ALA D 1 321 ? 42.058 73.258 115.981 1.00 17.58 317 ALA D CA 1
ATOM 9554 C C . ALA D 1 321 ? 40.832 74.158 116.165 1.00 18.10 317 ALA D C 1
ATOM 9555 O O . ALA D 1 321 ? 40.949 75.259 116.694 1.00 18.76 317 ALA D O 1
ATOM 9557 N N . GLY D 1 322 ? 39.661 73.698 115.746 1.00 17.91 318 GLY D N 1
ATOM 9558 C CA . GLY D 1 322 ? 38.449 74.493 115.965 1.00 18.25 318 GLY D CA 1
ATOM 9559 C C . GLY D 1 322 ? 38.250 75.561 114.904 1.00 18.34 318 GLY D C 1
ATOM 9560 O O . GLY D 1 322 ? 37.384 76.415 115.060 1.00 18.29 318 GLY D O 1
ATOM 9561 N N . ALA D 1 323 ? 39.030 75.521 113.818 1.00 17.66 319 ALA D N 1
ATOM 9562 C CA . ALA D 1 323 ? 38.854 76.505 112.738 1.00 18.21 319 ALA D CA 1
ATOM 9563 C C . ALA D 1 323 ? 37.627 76.144 111.876 1.00 18.70 319 ALA D C 1
ATOM 9564 O O . ALA D 1 323 ? 36.975 77.030 111.319 1.00 19.21 319 ALA D O 1
ATOM 9566 N N . ARG D 1 324 ? 37.327 74.847 111.785 1.00 18.76 320 ARG D N 1
ATOM 9567 C CA . ARG D 1 324 ? 36.139 74.347 111.095 1.00 20.23 320 ARG D CA 1
ATOM 9568 C C . ARG D 1 324 ? 35.511 73.220 111.899 1.00 20.88 320 ARG D C 1
ATOM 9569 O O . ARG D 1 324 ? 36.136 72.689 112.828 1.00 19.88 320 ARG D O 1
ATOM 9578 N N . THR E 1 8 ? 57.803 35.364 116.330 1.00 28.04 4 THR E N 1
ATOM 9579 C CA . THR E 1 8 ? 58.077 36.013 115.001 1.00 26.15 4 THR E CA 1
ATOM 9580 C C . THR E 1 8 ? 56.981 37.045 114.694 1.00 24.49 4 THR E C 1
ATOM 9581 O O . THR E 1 8 ? 55.794 36.796 114.920 1.00 25.46 4 THR E O 1
ATOM 9585 N N . LEU E 1 9 ? 57.394 38.203 114.193 1.00 21.72 5 LEU E N 1
ATOM 9586 C CA . LEU E 1 9 ? 56.464 39.282 113.873 1.00 19.94 5 LEU E CA 1
ATOM 9587 C C . LEU E 1 9 ? 56.127 39.202 112.385 1.00 18.63 5 LEU E C 1
ATOM 9588 O O . LEU E 1 9 ? 56.945 38.726 111.577 1.00 17.85 5 LEU E O 1
ATOM 9593 N N . TYR E 1 10 ? 54.930 39.666 112.028 1.00 17.66 6 TYR E N 1
ATOM 9594 C CA . TYR E 1 10 ? 54.498 39.685 110.644 1.00 16.85 6 TYR E CA 1
ATOM 9595 C C . TYR E 1 10 ? 54.371 41.119 110.180 1.00 14.90 6 TYR E C 1
ATOM 9596 O O . TYR E 1 10 ? 53.428 41.806 110.562 1.00 14.87 6 TYR E O 1
ATOM 9605 N N . GLY E 1 11 ? 55.343 41.579 109.389 1.00 13.37 7 GLY E N 1
ATOM 9606 C CA . GLY E 1 11 ? 55.296 42.901 108.800 1.00 12.01 7 GLY E CA 1
ATOM 9607 C C . GLY E 1 11 ? 56.033 43.973 109.591 1.00 11.52 7 GLY E C 1
ATOM 9608 O O . GLY E 1 11 ? 55.892 44.046 110.826 1.00 11.78 7 GLY E O 1
ATOM 9609 N N . ASP E 1 12 ? 56.834 44.784 108.898 1.00 10.73 8 ASP E N 1
ATOM 9610 C CA . ASP E 1 12 ? 57.433 46.015 109.508 1.00 10.57 8 ASP E CA 1
ATOM 9611 C C . ASP E 1 12 ? 58.399 45.713 110.658 1.00 11.01 8 ASP E C 1
ATOM 9612 O O . ASP E 1 12 ? 58.443 46.430 111.664 1.00 11.11 8 ASP E O 1
ATOM 9617 N N . GLY E 1 13 ? 59.213 44.676 110.461 1.00 10.90 9 GLY E N 1
ATOM 9618 C CA . GLY E 1 13 ? 60.152 44.248 111.502 1.00 11.44 9 GLY E CA 1
ATOM 9619 C C . GLY E 1 13 ? 61.140 45.353 111.845 1.00 11.09 9 GLY E C 1
ATOM 9620 O O . GLY E 1 13 ? 61.572 45.457 113.020 1.00 11.63 9 GLY E O 1
ATOM 9621 N N . ALA E 1 14 ? 61.514 46.145 110.845 1.00 10.74 10 ALA E N 1
ATOM 9622 C CA . ALA E 1 14 ? 62.534 47.209 111.010 1.00 10.66 10 ALA E CA 1
ATOM 9623 C C . ALA E 1 14 ? 62.150 48.219 112.092 1.00 11.47 10 ALA E C 1
ATOM 9624 O O . ALA E 1 14 ? 63.013 48.897 112.664 1.00 11.98 10 ALA E O 1
ATOM 9626 N N . ILE E 1 15 ? 60.854 48.370 112.336 1.00 12.19 11 ILE E N 1
ATOM 9627 C CA . ILE E 1 15 ? 60.386 49.326 113.351 1.00 12.70 11 ILE E CA 1
ATOM 9628 C C . ILE E 1 15 ? 59.687 48.633 114.523 1.00 14.15 11 ILE E C 1
ATOM 9629 O O . ILE E 1 15 ? 59.234 49.319 115.445 1.00 15.42 11 ILE E O 1
ATOM 9634 N N . ARG E 1 16 ? 59.611 47.296 114.524 1.00 13.93 12 ARG E N 1
ATOM 9635 C CA . ARG E 1 16 ? 58.867 46.588 115.593 1.00 15.17 12 ARG E CA 1
ATOM 9636 C C . ARG E 1 16 ? 59.707 45.625 116.429 1.00 16.47 12 ARG E C 1
ATOM 9637 O O . ARG E 1 16 ? 59.367 45.387 117.599 1.00 17.45 12 ARG E O 1
ATOM 9645 N N . ARG E 1 17 ? 60.768 45.047 115.855 1.00 16.12 13 ARG E N 1
ATOM 9646 C CA . ARG E 1 17 ? 61.556 44.056 116.633 1.00 17.86 13 ARG E CA 1
ATOM 9647 C C . ARG E 1 17 ? 62.215 44.706 117.829 1.00 19.57 13 ARG E C 1
ATOM 9648 O O . ARG E 1 17 ? 62.888 45.741 117.675 1.00 19.47 13 ARG E O 1
ATOM 9656 N N . PRO E 1 18 ? 62.042 44.103 119.025 1.00 21.87 14 PRO E N 1
ATOM 9657 C CA . PRO E 1 18 ? 62.736 44.658 120.175 1.00 23.43 14 PRO E CA 1
ATOM 9658 C C . PRO E 1 18 ? 64.225 44.278 120.193 1.00 24.29 14 PRO E C 1
ATOM 9659 O O . PRO E 1 18 ? 65.014 44.976 120.828 1.00 26.83 14 PRO E O 1
ATOM 9663 N N . SER E 1 19 ? 64.590 43.188 119.526 1.00 22.69 15 SER E N 1
ATOM 9664 C CA . SER E 1 19 ? 65.980 42.760 119.455 1.00 22.59 15 SER E CA 1
ATOM 9665 C C . SER E 1 19 ? 66.624 43.219 118.153 1.00 20.99 15 SER E C 1
ATOM 9666 O O . SER E 1 19 ? 65.952 43.282 117.139 1.00 19.61 15 SER E O 1
ATOM 9669 N N . VAL E 1 20 ? 67.924 43.494 118.183 1.00 21.62 16 VAL E N 1
ATOM 9670 C CA . VAL E 1 20 ? 68.661 43.777 116.937 1.00 20.93 16 VAL E CA 1
ATOM 9671 C C . VAL E 1 20 ? 68.901 42.521 116.103 1.00 20.64 16 VAL E C 1
ATOM 9672 O O . VAL E 1 20 ? 69.207 42.646 114.908 1.00 21.09 16 VAL E O 1
ATOM 9676 N N . TYR E 1 21 ? 68.777 41.344 116.729 1.00 20.26 17 TYR E N 1
ATOM 9677 C CA . TYR E 1 21 ? 68.944 40.068 116.030 1.00 19.80 17 TYR E CA 1
ATOM 9678 C C . TYR E 1 21 ? 67.636 39.552 115.466 1.00 19.43 17 TYR E C 1
ATOM 9679 O O . TYR E 1 21 ? 66.562 39.865 115.985 1.00 19.66 17 TYR E O 1
ATOM 9688 N N . GLY E 1 22 ? 67.740 38.719 114.427 1.00 18.76 18 GLY E N 1
ATOM 9689 C CA . GLY E 1 22 ? 66.606 37.968 113.906 1.00 18.83 18 GLY E CA 1
ATOM 9690 C C . GLY E 1 22 ? 65.869 38.622 112.755 1.00 17.44 18 GLY E C 1
ATOM 9691 O O . GLY E 1 22 ? 65.919 39.841 112.579 1.00 17.43 18 GLY E O 1
ATOM 9692 N N . SER E 1 23 ? 65.184 37.793 111.964 1.00 17.89 19 SER E N 1
ATOM 9693 C CA . SER E 1 23 ? 64.397 38.302 110.840 1.00 16.96 19 SER E CA 1
ATOM 9694 C C . SER E 1 23 ? 62.918 38.219 111.200 1.00 17.32 19 SER E C 1
ATOM 9695 O O . SER E 1 23 ? 62.529 37.527 112.155 1.00 17.61 19 SER E O 1
ATOM 9698 N N . SER E 1 24 ? 62.106 38.939 110.435 1.00 15.83 20 SER E N 1
ATOM 9699 C CA . SER E 1 24 ? 60.653 38.906 110.594 1.00 16.40 20 SER E CA 1
ATOM 9700 C C . SER E 1 24 ? 60.022 38.515 109.278 1.00 16.45 20 SER E C 1
ATOM 9701 O O . SER E 1 24 ? 60.698 38.560 108.252 1.00 16.93 20 SER E O 1
ATOM 9704 N N . ILE E 1 25 ? 58.737 38.132 109.285 1.00 16.33 21 ILE E N 1
ATOM 9705 C CA . ILE E 1 25 ? 58.045 37.806 108.044 1.00 16.25 21 ILE E CA 1
ATOM 9706 C C . ILE E 1 25 ? 57.612 39.118 107.381 1.00 15.19 21 ILE E C 1
ATOM 9707 O O . ILE E 1 25 ? 57.047 39.981 108.050 1.00 15.33 21 ILE E O 1
ATOM 9712 N N . GLU E 1 26 ? 57.927 39.296 106.092 1.00 13.82 22 GLU E N 1
ATOM 9713 C CA . GLU E 1 26 ? 57.520 40.507 105.358 1.00 12.62 22 GLU E CA 1
ATOM 9714 C C . GLU E 1 26 ? 56.873 40.090 104.056 1.00 12.87 22 GLU E C 1
ATOM 9715 O O . GLU E 1 26 ? 57.291 39.099 103.442 1.00 13.87 22 GLU E O 1
ATOM 9721 N N . ASN E 1 27 ? 55.853 40.820 103.620 1.00 11.96 23 ASN E N 1
ATOM 9722 C CA . ASN E 1 27 ? 55.520 40.796 102.189 1.00 11.60 23 ASN E CA 1
ATOM 9723 C C . ASN E 1 27 ? 56.578 41.574 101.438 1.00 10.50 23 ASN E C 1
ATOM 9724 O O . ASN E 1 27 ? 56.897 42.700 101.810 1.00 10.14 23 ASN E O 1
ATOM 9729 N N . THR E 1 28 ? 57.141 40.968 100.384 1.00 10.13 24 THR E N 1
ATOM 9730 C CA . THR E 1 28 ? 58.364 41.530 99.769 1.00 9.69 24 THR E CA 1
ATOM 9731 C C . THR E 1 28 ? 58.086 42.917 99.187 1.00 9.01 24 THR E C 1
ATOM 9732 O O . THR E 1 28 ? 58.953 43.790 99.223 1.00 8.44 24 THR E O 1
ATOM 9736 N N . TYR E 1 29 ? 56.856 43.091 98.703 1.00 9.03 25 TYR E N 1
ATOM 9737 C CA . TYR E 1 29 ? 56.373 44.342 98.087 1.00 8.87 25 TYR E CA 1
ATOM 9738 C C . TYR E 1 29 ? 55.835 45.371 99.088 1.00 8.87 25 TYR E C 1
ATOM 9739 O O . TYR E 1 29 ? 55.230 46.347 98.680 1.00 8.69 25 TYR E O 1
ATOM 9748 N N . ALA E 1 30 ? 56.025 45.150 100.388 1.00 9.05 26 ALA E N 1
ATOM 9749 C CA . ALA E 1 30 ? 55.538 46.135 101.384 1.00 9.54 26 ALA E CA 1
ATOM 9750 C C . ALA E 1 30 ? 56.509 46.186 102.565 1.00 9.53 26 ALA E C 1
ATOM 9751 O O . ALA E 1 30 ? 57.616 45.597 102.502 1.00 9.61 26 ALA E O 1
ATOM 9753 N N . GLY E 1 31 ? 56.110 46.905 103.616 1.00 9.50 27 GLY E N 1
ATOM 9754 C CA . GLY E 1 31 ? 56.884 46.929 104.852 1.00 9.29 27 GLY E CA 1
ATOM 9755 C C . GLY E 1 31 ? 57.962 47.988 104.816 1.00 8.68 27 GLY E C 1
ATOM 9756 O O . GLY E 1 31 ? 58.397 48.422 103.744 1.00 8.94 27 GLY E O 1
ATOM 9757 N N . VAL E 1 32 ? 58.396 48.421 105.991 1.00 8.52 28 VAL E N 1
ATOM 9758 C CA . VAL E 1 32 ? 59.400 49.472 106.103 1.00 8.20 28 VAL E CA 1
ATOM 9759 C C . VAL E 1 32 ? 60.679 49.073 105.333 1.00 8.40 28 VAL E C 1
ATOM 9760 O O . VAL E 1 32 ? 61.190 47.932 105.478 1.00 8.84 28 VAL E O 1
ATOM 9764 N N . LEU E 1 33 ? 61.192 50.007 104.538 1.00 7.90 29 LEU E N 1
ATOM 9765 C CA . LEU E 1 33 ? 62.298 49.735 103.600 1.00 8.08 29 LEU E CA 1
ATOM 9766 C C . LEU E 1 33 ? 63.672 50.155 104.148 1.00 8.30 29 LEU E C 1
ATOM 9767 O O . LEU E 1 33 ? 64.412 50.910 103.504 1.00 8.01 29 LEU E O 1
ATOM 9772 N N . SER E 1 34 ? 64.037 49.644 105.320 1.00 8.33 30 SER E N 1
ATOM 9773 C CA . SER E 1 34 ? 65.441 49.799 105.766 1.00 8.48 30 SER E CA 1
ATOM 9774 C C . SER E 1 34 ? 66.298 48.757 105.034 1.00 8.10 30 SER E C 1
ATOM 9775 O O . SER E 1 34 ? 65.776 47.814 104.406 1.00 8.52 30 SER E O 1
ATOM 9778 N N . PHE E 1 35 ? 67.615 48.911 105.088 1.00 8.51 31 PHE E N 1
ATOM 9779 C CA . PHE E 1 35 ? 68.447 47.950 104.359 1.00 8.27 31 PHE E CA 1
ATOM 9780 C C . PHE E 1 35 ? 68.285 46.511 104.914 1.00 8.51 31 PHE E C 1
ATOM 9781 O O . PHE E 1 35 ? 68.542 46.267 106.092 1.00 8.82 31 PHE E O 1
ATOM 9789 N N . MET E 1 36 ? 67.879 45.585 104.045 1.00 8.25 32 MET E N 1
ATOM 9790 C CA . MET E 1 36 ? 67.566 44.188 104.411 1.00 9.05 32 MET E CA 1
ATOM 9791 C C . MET E 1 36 ? 66.673 44.110 105.660 1.00 9.27 32 MET E C 1
ATOM 9792 O O . MET E 1 36 ? 66.820 43.216 106.490 1.00 9.52 32 MET E O 1
ATOM 9797 N N . ARG E 1 37 ? 65.755 45.085 105.766 1.00 8.75 33 ARG E N 1
ATOM 9798 C CA . ARG E 1 37 ? 64.763 45.134 106.845 1.00 9.26 33 ARG E CA 1
ATOM 9799 C C . ARG E 1 37 ? 65.343 45.274 108.234 1.00 9.66 33 ARG E C 1
ATOM 9800 O O . ARG E 1 37 ? 64.646 45.005 109.200 1.00 10.53 33 ARG E O 1
ATOM 9808 N N . ARG E 1 38 ? 66.596 45.711 108.362 1.00 9.60 34 ARG E N 1
ATOM 9809 C CA . ARG E 1 38 ? 67.231 45.705 109.666 1.00 10.80 34 ARG E CA 1
ATOM 9810 C C . ARG E 1 38 ? 66.682 46.840 110.530 1.00 10.60 34 ARG E C 1
ATOM 9811 O O . ARG E 1 38 ? 66.109 47.830 109.989 1.00 9.87 34 ARG E O 1
ATOM 9819 N N . ASN E 1 39 ? 66.820 46.721 111.856 1.00 11.06 35 ASN E N 1
ATOM 9820 C CA . ASN E 1 39 ? 66.213 47.735 112.715 1.00 11.30 35 ASN E CA 1
ATOM 9821 C C . ASN E 1 39 ? 66.687 49.141 112.375 1.00 10.99 35 ASN E C 1
ATOM 9822 O O . ASN E 1 39 ? 67.898 49.403 112.285 1.00 11.00 35 ASN E O 1
ATOM 9827 N N . TYR E 1 40 ? 65.742 50.071 112.209 1.00 10.52 36 TYR E N 1
ATOM 9828 C CA . TYR E 1 40 ? 66.088 51.477 112.174 1.00 10.89 36 TYR E CA 1
ATOM 9829 C C . TYR E 1 40 ? 66.345 52.008 113.581 1.00 12.07 36 TYR E C 1
ATOM 9830 O O . TYR E 1 40 ? 65.428 52.001 114.427 1.00 13.05 36 TYR E O 1
ATOM 9839 N N . THR E 1 41 ? 67.555 52.482 113.838 1.00 12.14 37 THR E N 1
ATOM 9840 C CA . THR E 1 41 ? 67.911 52.989 115.168 1.00 13.53 37 THR E CA 1
ATOM 9841 C C . THR E 1 41 ? 69.229 53.717 115.105 1.00 14.09 37 THR E C 1
ATOM 9842 O O . THR E 1 41 ? 70.060 53.414 114.239 1.00 13.44 37 THR E O 1
ATOM 9846 N N . ARG E 1 42 ? 69.410 54.677 116.022 1.00 15.53 38 ARG E N 1
ATOM 9847 C CA . ARG E 1 42 ? 70.686 55.361 116.218 1.00 16.68 38 ARG E CA 1
ATOM 9848 C C . ARG E 1 42 ? 71.422 54.833 117.467 1.00 18.13 38 ARG E C 1
ATOM 9849 O O . ARG E 1 42 ? 72.440 55.391 117.855 1.00 19.18 38 ARG E O 1
ATOM 9857 N N . ASP E 1 43 ? 70.895 53.792 118.112 1.00 18.58 39 ASP E N 1
ATOM 9858 C CA . ASP E 1 43 ? 71.519 53.224 119.313 1.00 20.51 39 ASP E CA 1
ATOM 9859 C C . ASP E 1 43 ? 72.529 52.152 118.860 1.00 20.17 39 ASP E C 1
ATOM 9860 O O . ASP E 1 43 ? 72.140 51.139 118.279 1.00 19.11 39 ASP E O 1
ATOM 9865 N N . LEU E 1 44 ? 73.807 52.386 119.129 1.00 21.29 40 LEU E N 1
ATOM 9866 C CA . LEU E 1 44 ? 74.879 51.550 118.587 1.00 21.68 40 LEU E CA 1
ATOM 9867 C C . LEU E 1 44 ? 75.378 50.489 119.552 1.00 23.16 40 LEU E C 1
ATOM 9868 O O . LEU E 1 44 ? 76.275 49.719 119.217 1.00 22.89 40 LEU E O 1
ATOM 9873 N N . ASP E 1 45 ? 74.816 50.453 120.759 1.00 25.31 41 ASP E N 1
ATOM 9874 C CA . ASP E 1 45 ? 75.316 49.547 121.784 1.00 28.27 41 ASP E CA 1
ATOM 9875 C C . ASP E 1 45 ? 75.145 48.078 121.364 1.00 27.17 41 ASP E C 1
ATOM 9876 O O . ASP E 1 45 ? 74.055 47.662 121.034 1.00 27.07 41 ASP E O 1
ATOM 9881 N N . GLY E 1 46 ? 76.246 47.329 121.349 1.00 27.90 42 GLY E N 1
ATOM 9882 C CA . GLY E 1 46 ? 76.219 45.913 120.982 1.00 27.21 42 GLY E CA 1
ATOM 9883 C C . GLY E 1 46 ? 75.999 45.634 119.503 1.00 25.18 42 GLY E C 1
ATOM 9884 O O . GLY E 1 46 ? 75.681 44.504 119.120 1.00 25.85 42 GLY E O 1
ATOM 9885 N N . VAL E 1 47 ? 76.137 46.657 118.662 1.00 17.19 43 VAL E N 1
ATOM 9886 C CA . VAL E 1 47 ? 75.925 46.486 117.227 1.00 15.25 43 VAL E CA 1
ATOM 9887 C C . VAL E 1 47 ? 77.243 46.099 116.544 1.00 15.10 43 VAL E C 1
ATOM 9888 O O . VAL E 1 47 ? 78.294 46.696 116.834 1.00 15.22 43 VAL E O 1
ATOM 9892 N N . ASP E 1 48 ? 77.167 45.132 115.619 1.00 13.96 44 ASP E N 1
ATOM 9893 C CA . ASP E 1 48 ? 78.334 44.647 114.864 1.00 13.74 44 ASP E CA 1
ATOM 9894 C C . ASP E 1 48 ? 78.576 45.454 113.586 1.00 12.52 44 ASP E C 1
ATOM 9895 O O . ASP E 1 48 ? 79.715 45.746 113.255 1.00 12.99 44 ASP E O 1
ATOM 9900 N N . VAL E 1 49 ? 77.509 45.777 112.855 1.00 11.82 45 VAL E N 1
ATOM 9901 C CA . VAL E 1 49 ? 77.648 46.483 111.585 1.00 10.85 45 VAL E CA 1
ATOM 9902 C C . VAL E 1 49 ? 76.551 47.533 111.511 1.00 10.68 45 VAL E C 1
ATOM 9903 O O . VAL E 1 49 ? 75.388 47.239 111.799 1.00 10.62 45 VAL E O 1
ATOM 9907 N N . VAL E 1 50 ? 76.948 48.738 111.130 1.00 10.36 46 VAL E N 1
ATOM 9908 C CA . VAL E 1 50 ? 75.998 49.830 110.915 1.00 10.05 46 VAL E CA 1
ATOM 9909 C C . VAL E 1 50 ? 75.940 50.117 109.423 1.00 9.70 46 VAL E C 1
ATOM 9910 O O . VAL E 1 50 ? 76.943 50.507 108.797 1.00 9.31 46 VAL E O 1
ATOM 9914 N N . VAL E 1 51 ? 74.748 49.950 108.852 1.00 9.40 47 VAL E N 1
ATOM 9915 C CA . VAL E 1 51 ? 74.468 50.421 107.499 1.00 8.91 47 VAL E CA 1
ATOM 9916 C C . VAL E 1 51 ? 73.988 51.859 107.558 1.00 9.30 47 VAL E C 1
ATOM 9917 O O . VAL E 1 51 ? 73.105 52.179 108.352 1.00 9.86 47 VAL E O 1
ATOM 9921 N N . SER E 1 52 ? 74.622 52.727 106.775 1.00 8.74 48 SER E N 1
ATOM 9922 C CA . SER E 1 52 ? 74.141 54.114 106.677 1.00 9.10 48 SER E CA 1
ATOM 9923 C C . SER E 1 52 ? 74.306 54.591 105.249 1.00 8.71 48 SER E C 1
ATOM 9924 O O . SER E 1 52 ? 75.054 54.007 104.459 1.00 8.82 48 SER E O 1
ATOM 9927 N N . GLY E 1 53 ? 73.597 55.651 104.901 1.00 8.41 49 GLY E N 1
ATOM 9928 C CA . GLY E 1 53 ? 73.750 56.245 103.583 1.00 8.20 49 GLY E CA 1
ATOM 9929 C C . GLY E 1 53 ? 74.425 57.598 103.648 1.00 8.27 49 GLY E C 1
ATOM 9930 O O . GLY E 1 53 ? 74.292 58.323 104.646 1.00 8.92 49 GLY E O 1
ATOM 9931 N N . VAL E 1 54 ? 75.152 57.939 102.578 1.00 8.29 50 VAL E N 1
ATOM 9932 C CA . VAL E 1 54 ? 75.732 59.303 102.449 1.00 8.70 50 VAL E CA 1
ATOM 9933 C C . VAL E 1 54 ? 75.275 59.813 101.093 1.00 8.63 50 VAL E C 1
ATOM 9934 O O . VAL E 1 54 ? 75.835 59.421 100.055 1.00 8.89 50 VAL E O 1
ATOM 9938 N N . PRO E 1 55 ? 74.201 60.629 101.093 1.00 9.07 51 PRO E N 1
ATOM 9939 C CA . PRO E 1 55 ? 73.468 60.913 99.833 1.00 9.31 51 PRO E CA 1
ATOM 9940 C C . PRO E 1 55 ? 74.104 62.086 99.032 1.00 9.56 51 PRO E C 1
ATOM 9941 O O . PRO E 1 55 ? 73.470 63.092 98.740 1.00 9.84 51 PRO E O 1
ATOM 9945 N N . LEU E 1 56 ? 75.353 61.888 98.636 1.00 9.86 52 LEU E N 1
ATOM 9946 C CA . LEU E 1 56 ? 76.130 62.911 97.914 1.00 9.97 52 LEU E CA 1
ATOM 9947 C C . LEU E 1 56 ? 76.198 62.717 96.401 1.00 9.88 52 LEU E C 1
ATOM 9948 O O . LEU E 1 56 ? 76.484 61.606 95.921 1.00 9.56 52 LEU E O 1
ATOM 9953 N N . ASP E 1 57 ? 75.959 63.775 95.611 1.00 9.70 53 ASP E N 1
ATOM 9954 C CA . ASP E 1 57 ? 76.400 63.710 94.213 1.00 10.26 53 ASP E CA 1
ATOM 9955 C C . ASP E 1 57 ? 77.037 65.006 93.711 1.00 10.59 53 ASP E C 1
ATOM 9956 O O . ASP E 1 57 ? 77.227 65.200 92.503 1.00 10.65 53 ASP E O 1
ATOM 9961 N N . LEU E 1 58 ? 77.425 65.877 94.644 1.00 10.62 54 LEU E N 1
ATOM 9962 C CA . LEU E 1 58 ? 78.036 67.147 94.234 1.00 11.44 54 LEU E CA 1
ATOM 9963 C C . LEU E 1 58 ? 79.450 67.007 93.665 1.00 11.28 54 LEU E C 1
ATOM 9964 O O . LEU E 1 58 ? 79.959 67.934 93.030 1.00 11.74 54 LEU E O 1
ATOM 9969 N N . ALA E 1 59 ? 80.087 65.867 93.924 1.00 10.93 55 ALA E N 1
ATOM 9970 C CA . ALA E 1 59 ? 81.445 65.637 93.431 1.00 11.15 55 ALA E CA 1
ATOM 9971 C C . ALA E 1 59 ? 81.520 64.979 92.044 1.00 11.10 55 ALA E C 1
ATOM 9972 O O . ALA E 1 59 ? 82.619 64.735 91.527 1.00 11.74 55 ALA E O 1
ATOM 9974 N N . THR E 1 60 ? 80.365 64.682 91.435 1.00 10.78 56 THR E N 1
ATOM 9975 C CA . THR E 1 60 ? 80.303 63.931 90.172 1.00 10.61 56 THR E CA 1
ATOM 9976 C C . THR E 1 60 ? 80.772 64.735 88.957 1.00 11.48 56 THR E C 1
ATOM 9977 O O . THR E 1 60 ? 80.660 65.980 88.924 1.00 12.46 56 THR E O 1
ATOM 9981 N N . THR E 1 61 ? 81.311 64.036 87.958 1.00 11.49 57 THR E N 1
ATOM 9982 C CA . THR E 1 61 ? 81.872 64.718 86.778 1.00 11.77 57 THR E CA 1
ATOM 9983 C C . THR E 1 61 ? 80.986 64.576 85.547 1.00 11.54 57 THR E C 1
ATOM 9984 O O . THR E 1 61 ? 81.166 65.303 84.579 1.00 11.89 57 THR E O 1
ATOM 9988 N N . PHE E 1 62 ? 80.040 63.635 85.570 1.00 10.92 58 PHE E N 1
ATOM 9989 C CA . PHE E 1 62 ? 79.128 63.492 84.422 1.00 11.00 58 PHE E CA 1
ATOM 9990 C C . PHE E 1 62 ? 77.683 63.590 84.920 1.00 10.81 58 PHE E C 1
ATOM 9991 O O . PHE E 1 62 ? 77.258 64.689 85.264 1.00 10.90 58 PHE E O 1
ATOM 9999 N N . ARG E 1 63 ? 76.919 62.490 84.909 1.00 10.10 59 ARG E N 1
ATOM 10000 C CA . ARG E 1 63 ? 75.522 62.594 85.363 1.00 10.06 59 ARG E CA 1
ATOM 10001 C C . ARG E 1 63 ? 75.462 62.719 86.873 1.00 9.97 59 ARG E C 1
ATOM 10002 O O . ARG E 1 63 ? 76.190 62.020 87.594 1.00 9.74 59 ARG E O 1
ATOM 10010 N N . SER E 1 64 ? 74.535 63.540 87.347 1.00 10.54 60 SER E N 1
ATOM 10011 C CA . SER E 1 64 ? 74.160 63.549 88.757 1.00 10.35 60 SER E CA 1
ATOM 10012 C C . SER E 1 64 ? 73.032 62.540 89.012 1.00 10.19 60 SER E C 1
ATOM 10013 O O . SER E 1 64 ? 72.417 62.058 88.061 1.00 11.01 60 SER E O 1
ATOM 10016 N N . GLY E 1 65 ? 72.783 62.202 90.270 1.00 9.65 61 GLY E N 1
ATOM 10017 C CA . GLY E 1 65 ? 71.715 61.257 90.594 1.00 9.50 61 GLY E CA 1
ATOM 10018 C C . GLY E 1 65 ? 72.098 60.325 91.720 1.00 8.70 61 GLY E C 1
ATOM 10019 O O . GLY E 1 65 ? 71.239 59.715 92.339 1.00 8.63 61 GLY E O 1
ATOM 10020 N N . ALA E 1 66 ? 73.394 60.215 91.990 1.00 8.08 62 ALA E N 1
ATOM 10021 C CA . ALA E 1 66 ? 73.836 59.326 93.077 1.00 8.06 62 ALA E CA 1
ATOM 10022 C C . ALA E 1 66 ? 73.344 59.744 94.478 1.00 8.15 62 ALA E C 1
ATOM 10023 O O . ALA E 1 66 ? 73.390 58.957 95.423 1.00 8.02 62 ALA E O 1
ATOM 10025 N N . ARG E 1 67 ? 72.803 60.953 94.595 1.00 8.39 63 ARG E N 1
ATOM 10026 C CA . ARG E 1 67 ? 72.298 61.412 95.901 1.00 8.57 63 ARG E CA 1
ATOM 10027 C C . ARG E 1 67 ? 71.105 60.519 96.333 1.00 8.52 63 ARG E C 1
ATOM 10028 O O . ARG E 1 67 ? 70.843 60.361 97.526 1.00 8.63 63 ARG E O 1
ATOM 10036 N N . LEU E 1 68 ? 70.442 59.908 95.363 1.00 8.40 64 LEU E N 1
ATOM 10037 C CA . LEU E 1 68 ? 69.333 58.987 95.671 1.00 8.78 64 LEU E CA 1
ATOM 10038 C C . LEU E 1 68 ? 69.744 57.514 95.800 1.00 8.36 64 LEU E C 1
ATOM 10039 O O . LEU E 1 68 ? 68.884 56.622 96.044 1.00 8.09 64 LEU E O 1
ATOM 10044 N N . GLY E 1 69 ? 71.048 57.259 95.643 1.00 7.82 65 GLY E N 1
ATOM 10045 C CA . GLY E 1 69 ? 71.567 55.884 95.736 1.00 7.56 65 GLY E CA 1
ATOM 10046 C C . GLY E 1 69 ? 71.172 55.106 96.985 1.00 7.34 65 GLY E C 1
ATOM 10047 O O . GLY E 1 69 ? 70.772 53.949 96.885 1.00 7.47 65 GLY E O 1
ATOM 10048 N N . PRO E 1 70 ? 71.287 55.719 98.175 1.00 7.53 66 PRO E N 1
ATOM 10049 C CA . PRO E 1 70 ? 71.013 54.914 99.363 1.00 7.45 66 PRO E CA 1
ATOM 10050 C C . PRO E 1 70 ? 69.563 54.412 99.418 1.00 7.90 66 PRO E C 1
ATOM 10051 O O . PRO E 1 70 ? 69.327 53.254 99.755 1.00 8.18 66 PRO E O 1
ATOM 10055 N N . SER E 1 71 ? 68.592 55.262 99.082 1.00 7.92 67 SER E N 1
ATOM 10056 C CA . SER E 1 71 ? 67.218 54.810 99.119 1.00 7.72 67 SER E CA 1
ATOM 10057 C C . SER E 1 71 ? 66.967 53.737 98.052 1.00 7.61 67 SER E C 1
ATOM 10058 O O . SER E 1 71 ? 66.148 52.829 98.271 1.00 7.29 67 SER E O 1
ATOM 10061 N N . ALA E 1 72 ? 67.658 53.838 96.908 1.00 7.55 68 ALA E N 1
ATOM 10062 C CA . ALA E 1 72 ? 67.466 52.860 95.807 1.00 7.66 68 ALA E CA 1
ATOM 10063 C C . ALA E 1 72 ? 68.018 51.513 96.252 1.00 7.44 68 ALA E C 1
ATOM 10064 O O . ALA E 1 72 ? 67.397 50.459 95.998 1.00 8.08 68 ALA E O 1
ATOM 10066 N N . VAL E 1 73 ? 69.194 51.540 96.882 1.00 7.16 69 VAL E N 1
ATOM 10067 C CA . VAL E 1 73 ? 69.782 50.262 97.365 1.00 7.31 69 VAL E CA 1
ATOM 10068 C C . VAL E 1 73 ? 68.915 49.621 98.479 1.00 7.59 69 VAL E C 1
ATOM 10069 O O . VAL E 1 73 ? 68.701 48.393 98.481 1.00 7.53 69 VAL E O 1
ATOM 10073 N N . ARG E 1 74 ? 68.381 50.428 99.415 1.00 7.24 70 ARG E N 1
ATOM 10074 C CA . ARG E 1 74 ? 67.439 49.909 100.405 1.00 7.57 70 ARG E CA 1
ATOM 10075 C C . ARG E 1 74 ? 66.256 49.250 99.736 1.00 7.73 70 ARG E C 1
ATOM 10076 O O . ARG E 1 74 ? 65.879 48.140 100.108 1.00 7.97 70 ARG E O 1
ATOM 10084 N N . ALA E 1 75 ? 65.659 49.945 98.759 1.00 7.63 71 ALA E N 1
ATOM 10085 C CA . ALA E 1 75 ? 64.446 49.383 98.133 1.00 7.93 71 ALA E CA 1
ATOM 10086 C C . ALA E 1 75 ? 64.778 48.084 97.391 1.00 7.91 71 ALA E C 1
ATOM 10087 O O . ALA E 1 75 ? 63.947 47.167 97.335 1.00 8.33 71 ALA E O 1
ATOM 10089 N N . ALA E 1 76 ? 65.983 48.007 96.815 1.00 7.50 72 ALA E N 1
ATOM 10090 C CA . ALA E 1 76 ? 66.385 46.859 95.995 1.00 8.03 72 ALA E CA 1
ATOM 10091 C C . ALA E 1 76 ? 66.805 45.667 96.862 1.00 8.37 72 ALA E C 1
ATOM 10092 O O . ALA E 1 76 ? 67.089 44.590 96.315 1.00 9.54 72 ALA E O 1
ATOM 10094 N N . SER E 1 77 ? 66.876 45.865 98.180 1.00 8.08 73 SER E N 1
ATOM 10095 C CA . SER E 1 77 ? 67.349 44.822 99.082 1.00 8.12 73 SER E CA 1
ATOM 10096 C C . SER E 1 77 ? 66.217 43.905 99.611 1.00 8.51 73 SER E C 1
ATOM 10097 O O . SER E 1 77 ? 66.479 42.978 100.375 1.00 8.64 73 SER E O 1
ATOM 10100 N N . VAL E 1 78 ? 64.968 44.154 99.198 1.00 8.49 74 VAL E N 1
ATOM 10101 C CA . VAL E 1 78 ? 63.809 43.424 99.796 1.00 9.13 74 VAL E CA 1
ATOM 10102 C C . VAL E 1 78 ? 63.853 41.908 99.545 1.00 9.43 74 VAL E C 1
ATOM 10103 O O . VAL E 1 78 ? 63.548 41.147 100.441 1.00 9.64 74 VAL E O 1
ATOM 10107 N N . GLN E 1 79 ? 64.235 41.460 98.347 1.00 9.42 75 GLN E N 1
ATOM 10108 C CA . GLN E 1 79 ? 64.280 40.008 98.110 1.00 10.20 75 GLN E CA 1
ATOM 10109 C C . GLN E 1 79 ? 65.375 39.345 98.925 1.00 10.34 75 GLN E C 1
ATOM 10110 O O . GLN E 1 79 ? 65.199 38.221 99.384 1.00 10.78 75 GLN E O 1
ATOM 10116 N N . LEU E 1 80 ? 66.492 40.036 99.088 1.00 10.19 76 LEU E N 1
ATOM 10117 C CA . LEU E 1 80 ? 67.622 39.485 99.861 1.00 10.80 76 LEU E CA 1
ATOM 10118 C C . LEU E 1 80 ? 67.254 39.232 101.321 1.00 10.92 76 LEU E C 1
ATOM 10119 O O . LEU E 1 80 ? 67.840 38.358 101.976 1.00 10.92 76 LEU E O 1
ATOM 10124 N N . ALA E 1 81 ? 66.280 39.978 101.843 1.00 10.63 77 ALA E N 1
ATOM 10125 C CA . ALA E 1 81 ? 65.815 39.742 103.210 1.00 10.97 77 ALA E CA 1
ATOM 10126 C C . ALA E 1 81 ? 64.884 38.538 103.398 1.00 11.72 77 ALA E C 1
ATOM 10127 O O . ALA E 1 81 ? 64.711 38.061 104.529 1.00 12.24 77 ALA E O 1
ATOM 10129 N N . GLU E 1 82 ? 64.340 38.012 102.296 1.00 11.81 78 GLU E N 1
ATOM 10130 C CA A GLU E 1 82 ? 63.306 36.969 102.343 0.50 12.43 78 GLU E CA 1
ATOM 10131 C CA B GLU E 1 82 ? 63.313 36.976 102.372 0.50 12.75 78 GLU E CA 1
ATOM 10132 C C . GLU E 1 82 ? 63.890 35.582 102.584 1.00 13.07 78 GLU E C 1
ATOM 10133 O O . GLU E 1 82 ? 63.242 34.732 103.194 1.00 13.73 78 GLU E O 1
ATOM 10144 N N . LEU E 1 83 ? 65.097 35.352 102.058 1.00 13.05 79 LEU E N 1
ATOM 10145 C CA . LEU E 1 83 ? 65.729 34.031 102.078 1.00 13.57 79 LEU E CA 1
ATOM 10146 C C . LEU E 1 83 ? 67.102 34.134 102.717 1.00 13.30 79 LEU E C 1
ATOM 10147 O O . LEU E 1 83 ? 67.694 35.225 102.770 1.00 12.77 79 LEU E O 1
ATOM 10152 N N . ASN E 1 84 ? 67.625 33.010 103.206 1.00 13.67 80 ASN E N 1
ATOM 10153 C CA . ASN E 1 84 ? 69.033 33.046 103.594 1.00 13.75 80 ASN E CA 1
ATOM 10154 C C . ASN E 1 84 ? 69.843 33.372 102.352 1.00 12.86 80 ASN E C 1
ATOM 10155 O O . ASN E 1 84 ? 69.568 32.813 101.296 1.00 13.61 80 ASN E O 1
ATOM 10160 N N . PRO E 1 85 ? 70.861 34.246 102.470 1.00 12.43 81 PRO E N 1
ATOM 10161 C CA . PRO E 1 85 ? 71.705 34.513 101.296 1.00 12.15 81 PRO E CA 1
ATOM 10162 C C . PRO E 1 85 ? 72.373 33.250 100.728 1.00 12.60 81 PRO E C 1
ATOM 10163 O O . PRO E 1 85 ? 72.694 32.317 101.475 1.00 12.95 81 PRO E O 1
ATOM 10167 N N . TYR E 1 86 ? 72.531 33.254 99.404 1.00 12.60 82 TYR E N 1
ATOM 10168 C CA . TYR E 1 86 ? 73.115 32.169 98.656 1.00 12.99 82 TYR E CA 1
ATOM 10169 C C . TYR E 1 86 ? 74.560 32.546 98.251 1.00 12.79 82 TYR E C 1
ATOM 10170 O O . TYR E 1 86 ? 74.803 33.650 97.813 1.00 13.04 82 TYR E O 1
ATOM 10179 N N . PRO E 1 87 ? 75.508 31.600 98.336 1.00 13.48 83 PRO E N 1
ATOM 10180 C CA . PRO E 1 87 ? 75.414 30.192 98.716 1.00 13.89 83 PRO E CA 1
ATOM 10181 C C . PRO E 1 87 ? 75.599 29.956 100.205 1.00 14.18 83 PRO E C 1
ATOM 10182 O O . PRO E 1 87 ? 75.661 28.816 100.622 1.00 15.31 83 PRO E O 1
ATOM 10186 N N . TRP E 1 88 ? 75.677 31.034 100.988 1.00 13.80 84 TRP E N 1
ATOM 10187 C CA . TRP E 1 88 ? 75.937 30.970 102.441 1.00 13.83 84 TRP E CA 1
ATOM 10188 C C . TRP E 1 88 ? 75.054 30.025 103.199 1.00 14.32 84 TRP E C 1
ATOM 10189 O O . TRP E 1 88 ? 75.533 29.181 103.977 1.00 14.67 84 TRP E O 1
ATOM 10200 N N . GLY E 1 89 ? 73.750 30.140 102.980 1.00 13.84 85 GLY E N 1
ATOM 10201 C CA . GLY E 1 89 ? 72.789 29.266 103.646 1.00 14.74 85 GLY E CA 1
ATOM 10202 C C . GLY E 1 89 ? 72.571 29.457 105.134 1.00 15.11 85 GLY E C 1
ATOM 10203 O O . GLY E 1 89 ? 72.151 28.528 105.827 1.00 16.88 85 GLY E O 1
ATOM 10204 N N . PHE E 1 90 ? 72.892 30.636 105.641 1.00 14.75 86 PHE E N 1
ATOM 10205 C CA . PHE E 1 90 ? 72.514 31.029 106.985 1.00 14.64 86 PHE E CA 1
ATOM 10206 C C . PHE E 1 90 ? 71.740 32.348 106.964 1.00 14.31 86 PHE E C 1
ATOM 10207 O O . PHE E 1 90 ? 71.841 33.105 106.007 1.00 13.26 86 PHE E O 1
ATOM 10215 N N . ASP E 1 91 ? 70.981 32.616 108.029 1.00 14.38 87 ASP E N 1
ATOM 10216 C CA . ASP E 1 91 ? 70.401 33.950 108.182 1.00 14.56 87 ASP E CA 1
ATOM 10217 C C . ASP E 1 91 ? 71.472 34.751 108.926 1.00 14.51 87 ASP E C 1
ATOM 10218 O O . ASP E 1 91 ? 71.715 34.457 110.099 1.00 15.40 87 ASP E O 1
ATOM 10223 N N . PRO E 1 92 ? 72.120 35.731 108.254 1.00 14.09 88 PRO E N 1
ATOM 10224 C CA . PRO E 1 92 ? 73.258 36.358 108.946 1.00 14.13 88 PRO E CA 1
ATOM 10225 C C . PRO E 1 92 ? 72.824 37.076 110.223 1.00 14.28 88 PRO E C 1
ATOM 10226 O O . PRO E 1 92 ? 73.640 37.285 111.113 1.00 14.63 88 PRO E O 1
ATOM 10230 N N . PHE E 1 93 ? 71.538 37.434 110.319 1.00 13.75 89 PHE E N 1
ATOM 10231 C CA . PHE E 1 93 ? 71.100 38.296 111.405 1.00 14.12 89 PHE E CA 1
ATOM 10232 C C . PHE E 1 93 ? 70.766 37.564 112.677 1.00 15.70 89 PHE E C 1
ATOM 10233 O O . PHE E 1 93 ? 70.410 38.198 113.683 1.00 15.83 89 PHE E O 1
ATOM 10241 N N . ASP E 1 94 ? 70.877 36.234 112.632 1.00 16.54 90 ASP E N 1
ATOM 10242 C CA . ASP E 1 94 ? 70.773 35.432 113.860 1.00 18.93 90 ASP E CA 1
ATOM 10243 C C . ASP E 1 94 ? 71.965 35.643 114.779 1.00 19.50 90 ASP E C 1
ATOM 10244 O O . ASP E 1 94 ? 71.813 35.654 116.010 1.00 21.41 90 ASP E O 1
ATOM 10249 N N . ASP E 1 95 ? 73.127 35.846 114.174 1.00 19.45 91 ASP E N 1
ATOM 10250 C CA . ASP E 1 95 ? 74.386 35.956 114.907 1.00 20.42 91 ASP E CA 1
ATOM 10251 C C . ASP E 1 95 ? 75.092 37.292 114.753 1.00 18.22 91 ASP E C 1
ATOM 10252 O O . ASP E 1 95 ? 75.941 37.616 115.584 1.00 18.42 91 ASP E O 1
ATOM 10257 N N . LEU E 1 96 ? 74.790 38.028 113.681 1.00 15.44 92 LEU E N 1
ATOM 10258 C CA . LEU E 1 96 ? 75.415 39.310 113.427 1.00 14.20 92 LEU E CA 1
ATOM 10259 C C . LEU E 1 96 ? 74.370 40.433 113.666 1.00 13.63 92 LEU E C 1
ATOM 10260 O O . LEU E 1 96 ? 73.312 40.416 113.051 1.00 13.45 92 LEU E O 1
ATOM 10265 N N . ALA E 1 97 ? 74.698 41.385 114.536 1.00 13.08 93 ALA E N 1
ATOM 10266 C CA . ALA E 1 97 ? 73.800 42.502 114.876 1.00 12.55 93 ALA E CA 1
ATOM 10267 C C . ALA E 1 97 ? 74.041 43.613 113.873 1.00 11.69 93 ALA E C 1
ATOM 10268 O O . ALA E 1 97 ? 75.084 44.264 113.910 1.00 11.60 93 ALA E O 1
ATOM 10270 N N . VAL E 1 98 ? 73.089 43.826 112.950 1.00 10.78 94 VAL E N 1
ATOM 10271 C CA . VAL E 1 98 ? 73.212 44.850 111.915 1.00 10.43 94 VAL E CA 1
ATOM 10272 C C . VAL E 1 98 ? 72.028 45.790 112.058 1.00 10.55 94 VAL E C 1
ATOM 10273 O O . VAL E 1 98 ? 70.904 45.307 112.184 1.00 11.01 94 VAL E O 1
ATOM 10277 N N . ILE E 1 99 ? 72.286 47.098 112.039 1.00 10.81 95 ILE E N 1
ATOM 10278 C CA . ILE E 1 99 ? 71.195 48.067 112.068 1.00 11.06 95 ILE E CA 1
ATOM 10279 C C . ILE E 1 99 ? 71.304 48.989 110.868 1.00 10.75 95 ILE E C 1
ATOM 10280 O O . ILE E 1 99 ? 72.361 49.084 110.194 1.00 10.45 95 ILE E O 1
ATOM 10285 N N . ASP E 1 100 ? 70.181 49.663 110.589 1.00 10.10 96 ASP E N 1
ATOM 10286 C CA . ASP E 1 100 ? 70.173 50.717 109.597 1.00 9.83 96 ASP E CA 1
ATOM 10287 C C . ASP E 1 100 ? 70.056 52.039 110.358 1.00 10.28 96 ASP E C 1
ATOM 10288 O O . ASP E 1 100 ? 69.058 52.316 111.034 1.00 10.17 96 ASP E O 1
ATOM 10293 N N . TYR E 1 101 ? 71.126 52.814 110.284 1.00 10.67 97 TYR E N 1
ATOM 10294 C CA . TYR E 1 101 ? 71.279 54.053 111.010 1.00 11.47 97 TYR E CA 1
ATOM 10295 C C . TYR E 1 101 ? 70.469 55.189 110.368 1.00 11.51 97 TYR E C 1
ATOM 10296 O O . TYR E 1 101 ? 70.253 56.236 110.990 1.00 12.83 97 TYR E O 1
ATOM 10305 N N . GLY E 1 102 ? 70.036 54.977 109.132 1.00 10.62 98 GLY E N 1
ATOM 10306 C CA . GLY E 1 102 ? 69.543 56.071 108.303 1.00 10.35 98 GLY E CA 1
ATOM 10307 C C . GLY E 1 102 ? 70.739 56.731 107.610 1.00 10.01 98 GLY E C 1
ATOM 10308 O O . GLY E 1 102 ? 71.676 56.023 107.177 1.00 9.79 98 GLY E O 1
ATOM 10309 N N . ASP E 1 103 ? 70.726 58.058 107.487 1.00 9.84 99 ASP E N 1
ATOM 10310 C CA . ASP E 1 103 ? 71.714 58.751 106.630 1.00 9.69 99 ASP E CA 1
ATOM 10311 C C . ASP E 1 103 ? 72.565 59.775 107.368 1.00 10.02 99 ASP E C 1
ATOM 10312 O O . ASP E 1 103 ? 72.175 60.299 108.416 1.00 10.71 99 ASP E O 1
ATOM 10317 N N . CYS E 1 104 ? 73.742 60.030 106.814 1.00 9.79 100 CYS E N 1
ATOM 10318 C CA . CYS E 1 104 ? 74.561 61.168 107.197 1.00 10.60 100 CYS E CA 1
ATOM 10319 C C . CYS E 1 104 ? 73.870 62.437 106.697 1.00 10.93 100 CYS E C 1
ATOM 10320 O O . CYS E 1 104 ? 73.807 62.666 105.499 1.00 11.11 100 CYS E O 1
ATOM 10323 N N . TRP E 1 105 ? 73.368 63.254 107.618 1.00 11.39 101 TRP E N 1
ATOM 10324 C CA . TRP E 1 105 ? 72.867 64.575 107.226 1.00 12.42 101 TRP E CA 1
ATOM 10325 C C . TRP E 1 105 ? 74.040 65.499 106.916 1.00 12.98 101 TRP E C 1
ATOM 10326 O O . TRP E 1 105 ? 75.070 65.462 107.596 1.00 13.29 101 TRP E O 1
ATOM 10337 N N . PHE E 1 106 ? 73.899 66.331 105.887 1.00 12.89 102 PHE E N 1
ATOM 10338 C CA . PHE E 1 106 ? 74.847 67.432 105.654 1.00 13.68 102 PHE E CA 1
ATOM 10339 C C . PHE E 1 106 ? 74.123 68.606 105.000 1.00 14.01 102 PHE E C 1
ATOM 10340 O O . PHE E 1 106 ? 73.044 68.447 104.421 1.00 13.68 102 PHE E O 1
ATOM 10348 N N . ASP E 1 107 ? 74.723 69.782 105.102 1.00 14.40 103 ASP E N 1
ATOM 10349 C CA . ASP E 1 107 ? 74.175 70.984 104.494 1.00 15.46 103 ASP E CA 1
ATOM 10350 C C . ASP E 1 107 ? 74.800 71.121 103.108 1.00 14.31 103 ASP E C 1
ATOM 10351 O O . ASP E 1 107 ? 75.910 71.636 102.944 1.00 14.18 103 ASP E O 1
ATOM 10356 N N . ALA E 1 108 ? 74.091 70.640 102.095 1.00 13.60 104 ALA E N 1
ATOM 10357 C CA . ALA E 1 108 ? 74.634 70.583 100.755 1.00 13.58 104 ALA E CA 1
ATOM 10358 C C . ALA E 1 108 ? 74.937 71.966 100.199 1.00 14.12 104 ALA E C 1
ATOM 10359 O O . ALA E 1 108 ? 75.745 72.104 99.279 1.00 14.08 104 ALA E O 1
ATOM 10361 N N . HIS E 1 109 ? 74.276 72.980 100.760 1.00 14.96 105 HIS E N 1
ATOM 10362 C CA . HIS E 1 109 ? 74.343 74.346 100.264 1.00 16.43 105 HIS E CA 1
ATOM 10363 C C . HIS E 1 109 ? 75.562 75.059 100.762 1.00 17.23 105 HIS E C 1
ATOM 10364 O O . HIS E 1 109 ? 75.880 76.143 100.265 1.00 17.76 105 HIS E O 1
ATOM 10371 N N . HIS E 1 110 ? 76.260 74.441 101.728 1.00 17.37 106 HIS E N 1
ATOM 10372 C CA . HIS E 1 110 ? 77.597 74.865 102.169 1.00 18.42 106 HIS E CA 1
ATOM 10373 C C . HIS E 1 110 ? 78.540 73.707 101.897 1.00 17.73 106 HIS E C 1
ATOM 10374 O O . HIS E 1 110 ? 78.919 72.943 102.803 1.00 17.05 106 HIS E O 1
ATOM 10381 N N . PRO E 1 111 ? 78.919 73.532 100.623 1.00 17.77 107 PRO E N 1
ATOM 10382 C CA . PRO E 1 111 ? 79.578 72.270 100.282 1.00 17.26 107 PRO E CA 1
ATOM 10383 C C . PRO E 1 111 ? 80.954 72.046 100.930 1.00 17.97 107 PRO E C 1
ATOM 10384 O O . PRO E 1 111 ? 81.392 70.883 101.004 1.00 17.35 107 PRO E O 1
ATOM 10388 N N . LEU E 1 112 ? 81.597 73.105 101.422 1.00 18.92 108 LEU E N 1
ATOM 10389 C CA . LEU E 1 112 ? 82.862 72.922 102.166 1.00 19.89 108 LEU E CA 1
ATOM 10390 C C . LEU E 1 112 ? 82.657 72.220 103.511 1.00 19.05 108 LEU E C 1
ATOM 10391 O O . LEU E 1 112 ? 83.608 71.702 104.096 1.00 19.63 108 LEU E O 1
ATOM 10396 N N . SER E 1 113 ? 81.417 72.166 103.991 1.00 17.53 109 SER E N 1
ATOM 10397 C CA . SER E 1 113 ? 81.119 71.552 105.288 1.00 17.24 109 SER E CA 1
ATOM 10398 C C . SER E 1 113 ? 80.923 70.037 105.161 1.00 15.81 109 SER E C 1
ATOM 10399 O O . SER E 1 113 ? 80.779 69.326 106.143 1.00 15.65 109 SER E O 1
ATOM 10402 N N . ILE E 1 114 ? 80.878 69.559 103.934 1.00 14.90 110 ILE E N 1
ATOM 10403 C CA . ILE E 1 114 ? 80.467 68.182 103.684 1.00 14.25 110 ILE E CA 1
ATOM 10404 C C . ILE E 1 114 ? 81.531 67.174 104.104 1.00 13.70 110 ILE E C 1
ATOM 10405 O O . ILE E 1 114 ? 81.225 66.196 104.779 1.00 13.45 110 ILE E O 1
ATOM 10410 N N . LYS E 1 115 ? 82.780 67.429 103.736 1.00 13.56 111 LYS E N 1
ATOM 10411 C CA . LYS E 1 115 ? 83.859 66.499 104.156 1.00 13.54 111 LYS E CA 1
ATOM 10412 C C . LYS E 1 115 ? 83.866 66.316 105.685 1.00 13.41 111 LYS E C 1
ATOM 10413 O O . LYS E 1 115 ? 83.820 65.162 106.157 1.00 12.56 111 LYS E O 1
ATOM 10419 N N . PRO E 1 116 ? 83.928 67.435 106.459 1.00 13.78 112 PRO E N 1
ATOM 10420 C CA . PRO E 1 116 ? 83.944 67.240 107.920 1.00 14.17 112 PRO E CA 1
ATOM 10421 C C . PRO E 1 116 ? 82.662 66.566 108.464 1.00 13.69 112 PRO E C 1
ATOM 10422 O O . PRO E 1 116 ? 82.746 65.801 109.432 1.00 13.80 112 PRO E O 1
ATOM 10426 N N . ALA E 1 117 ? 81.497 66.817 107.850 1.00 12.92 113 ALA E N 1
ATOM 10427 C CA . ALA E 1 117 ? 80.282 66.142 108.286 1.00 12.56 113 ALA E CA 1
ATOM 10428 C C . ALA E 1 117 ? 80.395 64.606 108.115 1.00 11.81 113 ALA E C 1
ATOM 10429 O O . ALA E 1 117 ? 79.984 63.851 109.007 1.00 12.19 113 ALA E O 1
ATOM 10431 N N . ILE E 1 118 ? 80.993 64.154 107.014 1.00 11.24 114 ILE E N 1
ATOM 10432 C CA . ILE E 1 118 ? 81.145 62.722 106.759 1.00 10.97 114 ILE E CA 1
ATOM 10433 C C . ILE E 1 118 ? 82.165 62.130 107.726 1.00 11.47 114 ILE E C 1
ATOM 10434 O O . ILE E 1 118 ? 81.947 61.047 108.281 1.00 11.69 114 ILE E O 1
ATOM 10439 N N . VAL E 1 119 ? 83.258 62.852 107.955 1.00 12.32 115 VAL E N 1
ATOM 10440 C CA . VAL E 1 119 ? 84.288 62.370 108.895 1.00 12.87 115 VAL E CA 1
ATOM 10441 C C . VAL E 1 119 ? 83.641 62.206 110.263 1.00 13.47 115 VAL E C 1
ATOM 10442 O O . VAL E 1 119 ? 83.864 61.207 110.943 1.00 13.41 115 VAL E O 1
ATOM 10446 N N . GLU E 1 120 ? 82.823 63.179 110.670 1.00 14.08 116 GLU E N 1
ATOM 10447 C CA . GLU E 1 120 ? 82.209 63.130 112.009 1.00 15.24 116 GLU E CA 1
ATOM 10448 C C . GLU E 1 120 ? 81.172 62.000 112.137 1.00 14.41 116 GLU E C 1
ATOM 10449 O O . GLU E 1 120 ? 81.048 61.367 113.198 1.00 14.68 116 GLU E O 1
ATOM 10455 N N . HIS E 1 121 ? 80.402 61.801 111.071 1.00 13.30 117 HIS E N 1
ATOM 10456 C CA . HIS E 1 121 ? 79.446 60.689 110.983 1.00 12.73 117 HIS E CA 1
ATOM 10457 C C . HIS E 1 121 ? 80.170 59.370 111.231 1.00 12.92 117 HIS E C 1
ATOM 10458 O O . HIS E 1 121 ? 79.774 58.567 112.092 1.00 12.65 117 HIS E O 1
ATOM 10465 N N . ALA E 1 122 ? 81.264 59.160 110.501 1.00 12.72 118 ALA E N 1
ATOM 10466 C CA . ALA E 1 122 ? 82.062 57.931 110.667 1.00 13.40 118 ALA E CA 1
ATOM 10467 C C . ALA E 1 122 ? 82.736 57.856 112.037 1.00 14.41 118 ALA E C 1
ATOM 10468 O O . ALA E 1 122 ? 82.721 56.788 112.694 1.00 14.72 118 ALA E O 1
ATOM 10470 N N . ARG E 1 123 ? 83.317 58.969 112.492 1.00 15.61 119 ARG E N 1
ATOM 10471 C CA . ARG E 1 123 ? 83.971 58.972 113.818 1.00 17.46 119 ARG E CA 1
ATOM 10472 C C . ARG E 1 123 ? 82.968 58.534 114.916 1.00 17.42 119 ARG E C 1
ATOM 10473 O O . ARG E 1 123 ? 83.289 57.709 115.797 1.00 17.80 119 ARG E O 1
ATOM 10481 N N . THR E 1 124 ? 81.750 59.072 114.847 1.00 17.03 120 THR E N 1
ATOM 10482 C CA . THR E 1 124 ? 80.683 58.740 115.788 1.00 17.62 120 THR E CA 1
ATOM 10483 C C . THR E 1 124 ? 80.357 57.245 115.786 1.00 17.10 120 THR E C 1
ATOM 10484 O O . THR E 1 124 ? 80.291 56.615 116.848 1.00 17.22 120 THR E O 1
ATOM 10488 N N . ILE E 1 125 ? 80.168 56.689 114.595 1.00 15.82 121 ILE E N 1
ATOM 10489 C CA . ILE E 1 125 ? 79.856 55.258 114.472 1.00 15.44 121 ILE E CA 1
ATOM 10490 C C . ILE E 1 125 ? 81.038 54.407 114.948 1.00 15.81 121 ILE E C 1
ATOM 10491 O O . ILE E 1 125 ? 80.857 53.472 115.726 1.00 16.16 121 ILE E O 1
ATOM 10496 N N . LEU E 1 126 ? 82.245 54.762 114.532 1.00 15.93 122 LEU E N 1
ATOM 10497 C CA . LEU E 1 126 ? 83.423 53.985 114.878 1.00 16.74 122 LEU E CA 1
ATOM 10498 C C . LEU E 1 126 ? 83.732 53.971 116.374 1.00 18.02 122 LEU E C 1
ATOM 10499 O O . LEU E 1 126 ? 84.385 53.027 116.853 1.00 18.48 122 LEU E O 1
ATOM 10504 N N . GLN E 1 127 ? 83.276 54.992 117.110 1.00 18.06 123 GLN E N 1
ATOM 10505 C CA . GLN E 1 127 ? 83.422 55.007 118.568 1.00 18.91 123 GLN E CA 1
ATOM 10506 C C . GLN E 1 127 ? 82.740 53.802 119.233 1.00 18.93 123 GLN E C 1
ATOM 10507 O O . GLN E 1 127 ? 83.122 53.407 120.320 1.00 19.92 123 GLN E O 1
ATOM 10509 N N . SER E 1 128 ? 81.732 53.238 118.570 1.00 18.52 124 SER E N 1
ATOM 10510 C CA . SER E 1 128 ? 80.987 52.076 119.063 1.00 19.21 124 SER E CA 1
ATOM 10511 C C . SER E 1 128 ? 81.670 50.739 118.803 1.00 19.63 124 SER E C 1
ATOM 10512 O O . SER E 1 128 ? 81.171 49.707 119.268 1.00 20.76 124 SER E O 1
ATOM 10515 N N . ASP E 1 129 ? 82.767 50.749 118.044 1.00 19.62 125 ASP E N 1
ATOM 10516 C CA . ASP E 1 129 ? 83.374 49.510 117.485 1.00 20.58 125 ASP E CA 1
ATOM 10517 C C . ASP E 1 129 ? 82.552 48.710 116.449 1.00 19.53 125 ASP E C 1
ATOM 10518 O O . ASP E 1 129 ? 83.029 47.666 115.983 1.00 19.88 125 ASP E O 1
ATOM 10523 N N . ALA E 1 130 ? 81.336 49.149 116.105 1.00 17.50 126 ALA E N 1
ATOM 10524 C CA . ALA E 1 130 ? 80.654 48.577 114.939 1.00 15.87 126 ALA E CA 1
ATOM 10525 C C . ALA E 1 130 ? 81.470 48.859 113.676 1.00 14.86 126 ALA E C 1
ATOM 10526 O O . ALA E 1 130 ? 82.200 49.852 113.602 1.00 14.74 126 ALA E O 1
ATOM 10528 N N . ARG E 1 131 ? 81.338 47.975 112.687 1.00 13.92 127 ARG E N 1
ATOM 10529 C CA . ARG E 1 131 ? 81.864 48.233 111.348 1.00 13.34 127 ARG E CA 1
ATOM 10530 C C . ARG E 1 131 ? 80.855 49.113 110.618 1.00 12.66 127 ARG E C 1
ATOM 10531 O O . ARG E 1 131 ? 79.661 49.059 110.920 1.00 12.67 127 ARG E O 1
ATOM 10539 N N . MET E 1 132 ? 81.356 49.853 109.636 1.00 11.69 128 MET E N 1
ATOM 10540 C CA . MET E 1 132 ? 80.517 50.641 108.731 1.00 11.23 128 MET E CA 1
ATOM 10541 C C . MET E 1 132 ? 80.366 49.977 107.377 1.00 10.77 128 MET E C 1
ATOM 10542 O O . MET E 1 132 ? 81.371 49.630 106.745 1.00 10.72 128 MET E O 1
ATOM 10547 N N . LEU E 1 133 ? 79.111 49.804 106.946 1.00 10.50 129 LEU E N 1
ATOM 10548 C CA . LEU E 1 133 ? 78.798 49.411 105.572 1.00 10.13 129 LEU E CA 1
ATOM 10549 C C . LEU E 1 133 ? 78.029 50.612 105.030 1.00 9.47 129 LEU E C 1
ATOM 10550 O O . LEU E 1 133 ? 76.889 50.817 105.433 1.00 9.03 129 LEU E O 1
ATOM 10555 N N . THR E 1 134 ? 78.668 51.398 104.170 1.00 8.98 130 THR E N 1
ATOM 10556 C CA . THR E 1 134 ? 78.107 52.699 103.769 1.00 8.60 130 THR E CA 1
ATOM 10557 C C . THR E 1 134 ? 77.599 52.638 102.331 1.00 8.51 130 THR E C 1
ATOM 10558 O O . THR E 1 134 ? 78.283 52.169 101.440 1.00 8.28 130 THR E O 1
ATOM 10562 N N . LEU E 1 135 ? 76.374 53.127 102.125 1.00 8.15 131 LEU E N 1
ATOM 10563 C CA . LEU E 1 135 ? 75.791 53.220 100.799 1.00 8.31 131 LEU E CA 1
ATOM 10564 C C . LEU E 1 135 ? 75.955 54.642 100.265 1.00 8.51 131 LEU E C 1
ATOM 10565 O O . LEU E 1 135 ? 75.538 55.604 100.949 1.00 8.70 131 LEU E O 1
ATOM 10570 N N . GLY E 1 136 ? 76.514 54.778 99.064 1.00 8.21 132 GLY E N 1
ATOM 10571 C CA . GLY E 1 136 ? 76.608 56.076 98.365 1.00 8.32 132 GLY E CA 1
ATOM 10572 C C . GLY E 1 136 ? 75.399 56.361 97.502 1.00 8.15 132 GLY E C 1
ATOM 10573 O O . GLY E 1 136 ? 74.535 55.484 97.347 1.00 8.03 132 GLY E O 1
ATOM 10574 N N . GLY E 1 137 ? 75.326 57.559 96.912 1.00 8.21 133 GLY E N 1
ATOM 10575 C CA . GLY E 1 137 ? 76.358 58.596 97.052 1.00 8.49 133 GLY E CA 1
ATOM 10576 C C . GLY E 1 137 ? 77.491 58.394 96.075 1.00 8.56 133 GLY E C 1
ATOM 10577 O O . GLY E 1 137 ? 77.829 57.246 95.737 1.00 8.59 133 GLY E O 1
ATOM 10578 N N . ASP E 1 138 ? 78.122 59.492 95.656 1.00 9.02 134 ASP E N 1
ATOM 10579 C CA . ASP E 1 138 ? 79.238 59.400 94.739 1.00 9.29 134 ASP E CA 1
ATOM 10580 C C . ASP E 1 138 ? 80.522 58.983 95.460 1.00 9.10 134 ASP E C 1
ATOM 10581 O O . ASP E 1 138 ? 80.578 58.936 96.705 1.00 8.90 134 ASP E O 1
ATOM 10586 N N . HIS E 1 139 ? 81.549 58.692 94.677 1.00 9.40 135 HIS E N 1
ATOM 10587 C CA . HIS E 1 139 ? 82.721 58.009 95.233 1.00 9.47 135 HIS E CA 1
ATOM 10588 C C . HIS E 1 139 ? 83.542 58.905 96.107 1.00 9.78 135 HIS E C 1
ATOM 10589 O O . HIS E 1 139 ? 84.365 58.415 96.911 1.00 9.51 135 HIS E O 1
ATOM 10596 N N . TYR E 1 140 ? 83.324 60.219 96.001 1.00 9.58 136 TYR E N 1
ATOM 10597 C CA . TYR E 1 140 ? 84.053 61.138 96.901 1.00 10.01 136 TYR E CA 1
ATOM 10598 C C . TYR E 1 140 ? 83.881 60.725 98.383 1.00 9.96 136 TYR E C 1
ATOM 10599 O O . TYR E 1 140 ? 84.802 60.919 99.195 1.00 10.71 136 TYR E O 1
ATOM 10608 N N . ILE E 1 141 ? 82.708 60.193 98.756 1.00 9.32 137 ILE E N 1
ATOM 10609 C CA . ILE E 1 141 ? 82.426 59.905 100.175 1.00 9.57 137 ILE E CA 1
ATOM 10610 C C . ILE E 1 141 ? 83.490 58.996 100.802 1.00 9.75 137 ILE E C 1
ATOM 10611 O O . ILE E 1 141 ? 83.731 59.068 102.001 1.00 10.07 137 ILE E O 1
ATOM 10616 N N . THR E 1 142 ? 84.132 58.168 99.971 1.00 9.64 138 THR E N 1
ATOM 10617 C CA . THR E 1 142 ? 85.101 57.205 100.509 1.00 9.79 138 THR E CA 1
ATOM 10618 C C . THR E 1 142 ? 86.325 57.891 101.115 1.00 10.36 138 THR E C 1
ATOM 10619 O O . THR E 1 142 ? 86.949 57.351 102.046 1.00 10.45 138 THR E O 1
ATOM 10623 N N . TYR E 1 143 ? 86.655 59.088 100.627 1.00 10.89 139 TYR E N 1
ATOM 10624 C CA . TYR E 1 143 ? 87.817 59.812 101.176 1.00 11.34 139 TYR E CA 1
ATOM 10625 C C . TYR E 1 143 ? 87.624 60.230 102.661 1.00 11.62 139 TYR E C 1
ATOM 10626 O O . TYR E 1 143 ? 88.402 59.785 103.521 1.00 11.30 139 TYR E O 1
ATOM 10635 N N . PRO E 1 144 ? 86.564 61.010 103.003 1.00 11.31 140 PRO E N 1
ATOM 10636 C CA . PRO E 1 144 ? 86.363 61.234 104.449 1.00 11.68 140 PRO E CA 1
ATOM 10637 C C . PRO E 1 144 ? 86.138 59.930 105.243 1.00 11.40 140 PRO E C 1
ATOM 10638 O O . PRO E 1 144 ? 86.494 59.878 106.402 1.00 11.92 140 PRO E O 1
ATOM 10642 N N . LEU E 1 145 ? 85.519 58.919 104.646 1.00 10.89 141 LEU E N 1
ATOM 10643 C CA . LEU E 1 145 ? 85.300 57.655 105.353 1.00 10.82 141 LEU E CA 1
ATOM 10644 C C . LEU E 1 145 ? 86.672 57.039 105.685 1.00 11.47 141 LEU E C 1
ATOM 10645 O O . LEU E 1 145 ? 86.896 56.585 106.810 1.00 12.11 141 LEU E O 1
ATOM 10650 N N . LEU E 1 146 ? 87.604 57.092 104.738 1.00 11.58 142 LEU E N 1
ATOM 10651 C CA . LEU E 1 146 ? 88.958 56.557 105.004 1.00 12.37 142 LEU E CA 1
ATOM 10652 C C . LEU E 1 146 ? 89.700 57.378 106.060 1.00 13.21 142 LEU E C 1
ATOM 10653 O O . LEU E 1 146 ? 90.454 56.817 106.861 1.00 13.77 142 LEU E O 1
ATOM 10658 N N . ILE E 1 147 ? 89.498 58.698 106.061 1.00 13.53 143 ILE E N 1
ATOM 10659 C CA . ILE E 1 147 ? 90.095 59.534 107.102 1.00 14.48 143 ILE E CA 1
ATOM 10660 C C . ILE E 1 147 ? 89.689 59.026 108.487 1.00 14.93 143 ILE E C 1
ATOM 10661 O O . ILE E 1 147 ? 90.537 58.797 109.356 1.00 16.20 143 ILE E O 1
ATOM 10666 N N . ALA E 1 148 ? 88.387 58.821 108.684 1.00 14.70 144 ALA E N 1
ATOM 10667 C CA . ALA E 1 148 ? 87.886 58.343 109.968 1.00 14.93 144 ALA E CA 1
ATOM 10668 C C . ALA E 1 148 ? 88.372 56.907 110.226 1.00 15.05 144 ALA E C 1
ATOM 10669 O O . ALA E 1 148 ? 88.714 56.561 111.360 1.00 15.85 144 ALA E O 1
ATOM 10671 N N . HIS E 1 149 ? 88.396 56.070 109.195 1.00 14.51 145 HIS E N 1
ATOM 10672 C CA . HIS E 1 149 ? 88.878 54.676 109.392 1.00 14.95 145 HIS E CA 1
ATOM 10673 C C . HIS E 1 149 ? 90.344 54.592 109.743 1.00 16.36 145 HIS E C 1
ATOM 10674 O O . HIS E 1 149 ? 90.745 53.771 110.568 1.00 17.10 145 HIS E O 1
ATOM 10681 N N . ALA E 1 150 ? 91.152 55.458 109.155 1.00 17.37 146 ALA E N 1
ATOM 10682 C CA . ALA E 1 150 ? 92.583 55.519 109.502 1.00 19.57 146 ALA E CA 1
ATOM 10683 C C . ALA E 1 150 ? 92.813 55.940 110.962 1.00 20.97 146 ALA E C 1
ATOM 10684 O O . ALA E 1 150 ? 93.765 55.493 111.622 1.00 22.79 146 ALA E O 1
ATOM 10686 N N . GLN E 1 151 ? 91.939 56.794 111.488 1.00 21.79 147 GLN E N 1
ATOM 10687 C CA . GLN E 1 151 ? 91.995 57.182 112.906 1.00 23.20 147 GLN E CA 1
ATOM 10688 C C . GLN E 1 151 ? 91.817 55.969 113.820 1.00 22.89 147 GLN E C 1
ATOM 10689 O O . GLN E 1 151 ? 92.504 55.833 114.817 1.00 24.22 147 GLN E O 1
ATOM 10695 N N . LYS E 1 152 ? 90.881 55.093 113.489 1.00 21.85 148 LYS E N 1
ATOM 10696 C CA . LYS E 1 152 ? 90.612 53.929 114.332 1.00 21.58 148 LYS E CA 1
ATOM 10697 C C . LYS E 1 152 ? 91.560 52.755 114.070 1.00 20.99 148 LYS E C 1
ATOM 10698 O O . LYS E 1 152 ? 92.033 52.149 115.003 1.00 21.90 148 LYS E O 1
ATOM 10704 N N . TYR E 1 153 ? 91.836 52.444 112.809 1.00 20.07 149 TYR E N 1
ATOM 10705 C CA . TYR E 1 153 ? 92.535 51.215 112.448 1.00 20.11 149 TYR E CA 1
ATOM 10706 C C . TYR E 1 153 ? 93.995 51.434 112.078 1.00 21.47 149 TYR E C 1
ATOM 10707 O O . TYR E 1 153 ? 94.718 50.469 111.817 1.00 21.74 149 TYR E O 1
ATOM 10716 N N . GLY E 1 154 ? 94.424 52.693 112.049 1.00 21.29 150 GLY E N 1
ATOM 10717 C CA . GLY E 1 154 ? 95.812 53.021 111.744 1.00 22.98 150 GLY E CA 1
ATOM 10718 C C . GLY E 1 154 ? 96.011 53.260 110.264 1.00 22.40 150 GLY E C 1
ATOM 10719 O O . GLY E 1 154 ? 95.102 53.065 109.474 1.00 21.62 150 GLY E O 1
ATOM 10720 N N . LYS E 1 155 ? 97.203 53.694 109.892 1.00 23.24 151 LYS E N 1
ATOM 10721 C CA . LYS E 1 155 ? 97.518 53.940 108.490 1.00 23.38 151 LYS E CA 1
ATOM 10722 C C . LYS E 1 155 ? 98.952 53.474 108.199 1.00 23.26 151 LYS E C 1
ATOM 10723 O O . LYS E 1 155 ? 99.762 53.412 109.113 1.00 24.45 151 LYS E O 1
ATOM 10729 N N . PRO E 1 156 ? 99.261 53.120 106.935 1.00 22.35 152 PRO E N 1
ATOM 10730 C CA . PRO E 1 156 ? 98.349 53.170 105.787 1.00 20.68 152 PRO E CA 1
ATOM 10731 C C . PRO E 1 156 ? 97.497 51.912 105.668 1.00 19.63 152 PRO E C 1
ATOM 10732 O O . PRO E 1 156 ? 97.985 50.814 105.987 1.00 20.22 152 PRO E O 1
ATOM 10736 N N . LEU E 1 157 ? 96.237 52.088 105.240 1.00 17.58 153 LEU E N 1
ATOM 10737 C CA . LEU E 1 157 ? 95.307 50.988 105.033 1.00 16.50 153 LEU E CA 1
ATOM 10738 C C . LEU E 1 157 ? 95.504 50.369 103.648 1.00 15.86 153 LEU E C 1
ATOM 10739 O O . LEU E 1 157 ? 95.987 51.021 102.700 1.00 15.66 153 LEU E O 1
ATOM 10744 N N . SER E 1 158 ? 95.093 49.117 103.515 1.00 15.01 154 SER E N 1
ATOM 10745 C CA . SER E 1 158 ? 94.957 48.503 102.184 1.00 14.32 154 SER E CA 1
ATOM 10746 C C . SER E 1 158 ? 93.604 48.842 101.604 1.00 13.57 154 SER E C 1
ATOM 10747 O O . SER E 1 158 ? 92.591 48.680 102.294 1.00 13.83 154 SER E O 1
ATOM 10750 N N . LEU E 1 159 ? 93.588 49.298 100.353 1.00 12.74 155 LEU E N 1
ATOM 10751 C CA . LEU E 1 159 ? 92.314 49.575 99.643 1.00 11.97 155 LEU E CA 1
ATOM 10752 C C . LEU E 1 159 ? 92.040 48.495 98.618 1.00 11.49 155 LEU E C 1
ATOM 10753 O O . LEU E 1 159 ? 92.930 48.140 97.824 1.00 11.96 155 LEU E O 1
ATOM 10758 N N . ILE E 1 160 ? 90.833 47.943 98.662 1.00 10.66 156 ILE E N 1
ATOM 10759 C CA . ILE E 1 160 ? 90.363 47.002 97.645 1.00 10.24 156 ILE E CA 1
ATOM 10760 C C . ILE E 1 160 ? 89.253 47.750 96.925 1.00 9.69 156 ILE E C 1
ATOM 10761 O O . ILE E 1 160 ? 88.216 48.031 97.495 1.00 9.54 156 ILE E O 1
ATOM 10766 N N . HIS E 1 161 ? 89.518 48.112 95.678 1.00 9.72 157 HIS E N 1
ATOM 10767 C CA . HIS E 1 161 ? 88.716 49.143 94.981 1.00 9.58 157 HIS E CA 1
ATOM 10768 C C . HIS E 1 161 ? 88.186 48.580 93.688 1.00 9.40 157 HIS E C 1
ATOM 10769 O O . HIS E 1 161 ? 88.971 48.244 92.807 1.00 9.98 157 HIS E O 1
ATOM 10776 N N . PHE E 1 162 ? 86.874 48.358 93.602 1.00 8.89 158 PHE E N 1
ATOM 10777 C CA . PHE E 1 162 ? 86.234 47.894 92.354 1.00 8.97 158 PHE E CA 1
ATOM 10778 C C . PHE E 1 162 ? 85.680 49.088 91.612 1.00 9.14 158 PHE E C 1
ATOM 10779 O O . PHE E 1 162 ? 84.916 49.827 92.186 1.00 9.19 158 PHE E O 1
ATOM 10787 N N . ASP E 1 163 ? 86.057 49.273 90.352 1.00 9.38 159 ASP E N 1
ATOM 10788 C CA . ASP E 1 163 ? 85.696 50.519 89.649 1.00 9.40 159 ASP E CA 1
ATOM 10789 C C . ASP E 1 163 ? 86.179 50.421 88.215 1.00 9.71 159 ASP E C 1
ATOM 10790 O O . ASP E 1 163 ? 87.216 49.788 87.955 1.00 10.22 159 ASP E O 1
ATOM 10795 N N . ALA E 1 164 ? 85.490 51.093 87.288 1.00 9.57 160 ALA E N 1
ATOM 10796 C CA . ALA E 1 164 ? 86.045 51.326 85.947 1.00 10.12 160 ALA E CA 1
ATOM 10797 C C . ALA E 1 164 ? 87.151 52.379 85.974 1.00 10.68 160 ALA E C 1
ATOM 10798 O O . ALA E 1 164 ? 87.985 52.423 85.047 1.00 11.33 160 ALA E O 1
ATOM 10800 N N . HIS E 1 165 ? 87.162 53.177 87.055 1.00 10.88 161 HIS E N 1
ATOM 10801 C CA . HIS E 1 165 ? 88.012 54.375 87.205 1.00 11.92 161 HIS E CA 1
ATOM 10802 C C . HIS E 1 165 ? 88.951 54.267 88.388 1.00 12.12 161 HIS E C 1
ATOM 10803 O O . HIS E 1 165 ? 88.542 53.856 89.486 1.00 12.10 161 HIS E O 1
ATOM 10810 N N . CYS E 1 166 ? 90.198 54.702 88.203 1.00 12.83 162 CYS E N 1
ATOM 10811 C CA . CYS E 1 166 ? 91.188 54.633 89.302 1.00 13.08 162 CYS E CA 1
ATOM 10812 C C . CYS E 1 166 ? 90.942 55.709 90.390 1.00 12.87 162 CYS E C 1
ATOM 10813 O O . CYS E 1 166 ? 91.334 55.528 91.557 1.00 13.61 162 CYS E O 1
ATOM 10816 N N . ASP E 1 167 ? 90.330 56.826 89.992 1.00 17.53 163 ASP E N 1
ATOM 10817 C CA . ASP E 1 167 ? 90.075 57.980 90.874 1.00 17.34 163 ASP E CA 1
ATOM 10818 C C . ASP E 1 167 ? 91.355 58.503 91.528 1.00 17.91 163 ASP E C 1
ATOM 10819 O O . ASP E 1 167 ? 91.338 59.015 92.653 1.00 18.65 163 ASP E O 1
ATOM 10824 N N . THR E 1 168 ? 92.456 58.393 90.792 1.00 17.96 164 THR E N 1
ATOM 10825 C CA . THR E 1 168 ? 93.754 58.832 91.312 1.00 18.95 164 THR E CA 1
ATOM 10826 C C . THR E 1 168 ? 94.356 59.864 90.371 1.00 19.37 164 THR E C 1
ATOM 10827 O O . THR E 1 168 ? 95.576 60.107 90.412 1.00 20.75 164 THR E O 1
ATOM 10831 N N . TRP E 1 169 ? 93.511 60.485 89.545 1.00 18.87 165 TRP E N 1
ATOM 10832 C CA . TRP E 1 169 ? 93.957 61.607 88.711 1.00 19.41 165 TRP E CA 1
ATOM 10833 C C . TRP E 1 169 ? 94.421 62.739 89.596 1.00 20.50 165 TRP E C 1
ATOM 10834 O O . TRP E 1 169 ? 93.839 63.002 90.649 1.00 20.20 165 TRP E O 1
ATOM 10845 N N . ALA E 1 170 ? 95.518 63.388 89.197 1.00 21.48 166 ALA E N 1
ATOM 10846 C CA . ALA E 1 170 ? 96.186 64.362 90.048 1.00 23.45 166 ALA E CA 1
ATOM 10847 C C . ALA E 1 170 ? 95.323 65.591 90.336 1.00 24.26 166 ALA E C 1
ATOM 10848 O O . ALA E 1 170 ? 94.620 66.088 89.463 1.00 23.81 166 ALA E O 1
ATOM 10850 N N . ASP E 1 171 ? 95.379 66.060 91.571 1.00 25.88 167 ASP E N 1
ATOM 10851 C CA . ASP E 1 171 ? 94.598 67.195 92.013 1.00 27.72 167 ASP E CA 1
ATOM 10852 C C . ASP E 1 171 ? 95.291 67.754 93.252 1.00 30.75 167 ASP E C 1
ATOM 10853 O O . ASP E 1 171 ? 95.199 67.170 94.332 1.00 31.16 167 ASP E O 1
ATOM 10858 N N . ASP E 1 172 ? 95.991 68.873 93.101 1.00 34.41 168 ASP E N 1
ATOM 10859 C CA . ASP E 1 172 ? 96.674 69.476 94.253 1.00 38.40 168 ASP E CA 1
ATOM 10860 C C . ASP E 1 172 ? 95.903 70.604 94.934 1.00 40.46 168 ASP E C 1
ATOM 10861 O O . ASP E 1 172 ? 96.465 71.362 95.727 1.00 43.53 168 ASP E O 1
ATOM 10866 N N . ALA E 1 173 ? 94.612 70.715 94.640 1.00 38.67 169 ALA E N 1
ATOM 10867 C CA . ALA E 1 173 ? 93.761 71.625 95.406 1.00 40.72 169 ALA E CA 1
ATOM 10868 C C . ALA E 1 173 ? 93.045 70.823 96.494 1.00 40.30 169 ALA E C 1
ATOM 10869 O O . ALA E 1 173 ? 92.172 70.003 96.188 1.00 37.85 169 ALA E O 1
ATOM 10871 N N . PRO E 1 174 ? 93.398 71.078 97.770 1.00 43.69 170 PRO E N 1
ATOM 10872 C CA . PRO E 1 174 ? 92.991 70.203 98.881 1.00 43.34 170 PRO E CA 1
ATOM 10873 C C . PRO E 1 174 ? 91.472 70.144 99.081 1.00 40.98 170 PRO E C 1
ATOM 10874 O O . PRO E 1 174 ? 90.896 69.038 99.164 1.00 39.90 170 PRO E O 1
ATOM 10878 N N . ASP E 1 175 ? 90.840 71.320 99.107 1.00 40.30 171 ASP E N 1
ATOM 10879 C CA . ASP E 1 175 ? 89.418 71.449 99.396 1.00 38.04 171 ASP E CA 1
ATOM 10880 C C . ASP E 1 175 ? 88.496 71.092 98.205 1.00 33.98 171 ASP E C 1
ATOM 10881 O O . ASP E 1 175 ? 87.275 71.273 98.292 1.00 32.75 171 ASP E O 1
ATOM 10883 N N . SER E 1 176 ? 89.066 70.571 97.114 1.00 21.10 172 SER E N 1
ATOM 10884 C CA . SER E 1 176 ? 88.244 70.226 95.931 1.00 20.47 172 SER E CA 1
ATOM 10885 C C . SER E 1 176 ? 87.274 69.071 96.242 1.00 19.25 172 SER E C 1
ATOM 10886 O O . SER E 1 176 ? 87.550 68.247 97.112 1.00 19.28 172 SER E O 1
ATOM 10889 N N . LEU E 1 177 ? 86.152 69.030 95.522 1.00 18.51 173 LEU E N 1
ATOM 10890 C CA . LEU E 1 177 ? 85.088 68.064 95.738 1.00 17.68 173 LEU E CA 1
ATOM 10891 C C . LEU E 1 177 ? 84.928 67.292 94.425 1.00 16.70 173 LEU E C 1
ATOM 10892 O O . LEU E 1 177 ? 84.167 67.702 93.550 1.00 16.47 173 LEU E O 1
ATOM 10897 N N . ASN E 1 178 ? 85.716 66.228 94.258 1.00 15.79 174 ASN E N 1
ATOM 10898 C CA . ASN E 1 178 ? 85.808 65.531 92.966 1.00 15.43 174 ASN E CA 1
ATOM 10899 C C . ASN E 1 178 ? 85.886 64.020 93.185 1.00 14.95 174 ASN E C 1
ATOM 10900 O O . ASN E 1 178 ? 86.836 63.536 93.802 1.00 14.69 174 ASN E O 1
ATOM 10905 N N . HIS E 1 179 ? 84.882 63.279 92.702 1.00 14.06 175 HIS E N 1
ATOM 10906 C CA . HIS E 1 179 ? 84.848 61.837 92.857 1.00 14.02 175 HIS E CA 1
ATOM 10907 C C . HIS E 1 179 ? 85.904 61.097 92.063 1.00 14.33 175 HIS E C 1
ATOM 10908 O O . HIS E 1 179 ? 86.037 59.853 92.216 1.00 14.69 175 HIS E O 1
ATOM 10915 N N . GLY E 1 180 ? 86.697 61.831 91.265 1.00 14.65 176 GLY E N 1
ATOM 10916 C CA . GLY E 1 180 ? 87.733 61.211 90.412 1.00 14.97 176 GLY E CA 1
ATOM 10917 C C . GLY E 1 180 ? 89.160 61.494 90.864 1.00 15.35 176 GLY E C 1
ATOM 10918 O O . GLY E 1 180 ? 90.134 61.035 90.249 1.00 15.37 176 GLY E O 1
ATOM 10919 N N . THR E 1 181 ? 89.292 62.251 91.944 1.00 15.55 177 THR E N 1
ATOM 10920 C CA . THR E 1 181 ? 90.633 62.588 92.450 1.00 16.43 177 THR E CA 1
ATOM 10921 C C . THR E 1 181 ? 90.862 62.304 93.942 1.00 16.38 177 THR E C 1
ATOM 10922 O O . THR E 1 181 ? 91.967 62.568 94.457 1.00 17.05 177 THR E O 1
ATOM 10926 N N . MET E 1 182 ? 89.834 61.819 94.652 1.00 16.15 178 MET E N 1
ATOM 10927 C CA . MET E 1 182 ? 89.971 61.678 96.118 1.00 15.85 178 MET E CA 1
ATOM 10928 C C . MET E 1 182 ? 90.958 60.586 96.550 1.00 15.98 178 MET E C 1
ATOM 10929 O O . MET E 1 182 ? 91.476 60.624 97.680 1.00 16.64 178 MET E O 1
ATOM 10934 N N . PHE E 1 183 ? 91.190 59.594 95.688 1.00 15.67 179 PHE E N 1
ATOM 10935 C CA . PHE E 1 183 ? 92.204 58.570 96.028 1.00 15.70 179 PHE E CA 1
ATOM 10936 C C . PHE E 1 183 ? 93.629 58.993 95.730 1.00 16.61 179 PHE E C 1
ATOM 10937 O O . PHE E 1 183 ? 94.582 58.448 96.316 1.00 16.52 179 PHE E O 1
ATOM 10945 N N . TYR E 1 184 ? 93.786 59.966 94.834 1.00 17.21 180 TYR E N 1
ATOM 10946 C CA . TYR E 1 184 ? 95.070 60.669 94.736 1.00 17.88 180 TYR E CA 1
ATOM 10947 C C . TYR E 1 184 ? 95.334 61.353 96.073 1.00 18.48 180 TYR E C 1
ATOM 10948 O O . TYR E 1 184 ? 96.421 61.248 96.623 1.00 18.74 180 TYR E O 1
ATOM 10957 N N . LYS E 1 185 ? 94.333 62.060 96.604 1.00 18.73 181 LYS E N 1
ATOM 10958 C CA . LYS E 1 185 ? 94.475 62.716 97.904 1.00 19.86 181 LYS E CA 1
ATOM 10959 C C . LYS E 1 185 ? 94.727 61.678 98.996 1.00 19.76 181 LYS E C 1
ATOM 10960 O O . LYS E 1 185 ? 95.579 61.884 99.855 1.00 20.67 181 LYS E O 1
ATOM 10966 N N . ALA E 1 186 ? 93.987 60.565 98.951 1.00 18.81 182 ALA E N 1
ATOM 10967 C CA . ALA E 1 186 ? 94.180 59.486 99.940 1.00 18.53 182 ALA E CA 1
ATOM 10968 C C . ALA E 1 186 ? 95.619 58.944 99.973 1.00 18.57 182 ALA E C 1
ATOM 10969 O O . ALA E 1 186 ? 96.155 58.722 101.068 1.00 18.91 182 ALA E O 1
ATOM 10971 N N . VAL E 1 187 ? 96.238 58.749 98.800 1.00 18.22 183 VAL E N 1
ATOM 10972 C CA . VAL E 1 187 ? 97.623 58.264 98.729 1.00 18.79 183 VAL E CA 1
ATOM 10973 C C . VAL E 1 187 ? 98.558 59.347 99.268 1.00 20.06 183 VAL E C 1
ATOM 10974 O O . VAL E 1 187 ? 99.437 59.073 100.093 1.00 20.41 183 VAL E O 1
ATOM 10978 N N . LYS E 1 188 ? 98.353 60.590 98.819 1.00 20.36 184 LYS E N 1
ATOM 10979 C CA . LYS E 1 188 ? 99.198 61.703 99.295 1.00 22.26 184 LYS E CA 1
ATOM 10980 C C . LYS E 1 188 ? 99.125 61.927 100.818 1.00 22.57 184 LYS E C 1
ATOM 10981 O O . LYS E 1 188 ? 100.119 62.264 101.459 1.00 23.32 184 LYS E O 1
ATOM 10987 N N . ASP E 1 189 ? 97.941 61.744 101.395 1.00 22.35 185 ASP E N 1
ATOM 10988 C CA . ASP E 1 189 ? 97.738 61.912 102.827 1.00 22.96 185 ASP E CA 1
ATOM 10989 C C . ASP E 1 189 ? 98.311 60.717 103.614 1.00 22.46 185 ASP E C 1
ATOM 10990 O O . ASP E 1 189 ? 98.305 60.739 104.832 1.00 22.67 185 ASP E O 1
ATOM 10995 N N . GLY E 1 190 ? 98.781 59.680 102.923 1.00 21.72 186 GLY E N 1
ATOM 10996 C CA . GLY E 1 190 ? 99.265 58.468 103.590 1.00 21.27 186 GLY E CA 1
ATOM 10997 C C . GLY E 1 190 ? 98.158 57.577 104.166 1.00 21.02 186 GLY E C 1
ATOM 10998 O O . GLY E 1 190 ? 98.420 56.744 105.047 1.00 21.04 186 GLY E O 1
ATOM 10999 N N . LEU E 1 191 ? 96.923 57.739 103.681 1.00 19.72 187 LEU E N 1
ATOM 11000 C CA . LEU E 1 191 ? 95.802 56.942 104.199 1.00 19.63 187 LEU E CA 1
ATOM 11001 C C . LEU E 1 191 ? 95.835 55.504 103.688 1.00 18.98 187 LEU E C 1
ATOM 11002 O O . LEU E 1 191 ? 95.379 54.593 104.379 1.00 18.93 187 LEU E O 1
ATOM 11007 N N . ILE E 1 192 ? 96.335 55.322 102.468 1.00 18.79 188 ILE E N 1
ATOM 11008 C CA . ILE E 1 192 ? 96.361 54.002 101.835 1.00 18.63 188 ILE E CA 1
ATOM 11009 C C . ILE E 1 192 ? 97.737 53.713 101.251 1.00 19.02 188 ILE E C 1
ATOM 11010 O O . ILE E 1 192 ? 98.447 54.629 100.796 1.00 19.49 188 ILE E O 1
ATOM 11015 N N . ASP E 1 193 ? 98.109 52.438 101.292 1.00 18.74 189 ASP E N 1
ATOM 11016 C CA . ASP E 1 193 ? 99.416 51.981 100.844 1.00 19.14 189 ASP E CA 1
ATOM 11017 C C . ASP E 1 193 ? 99.269 51.435 99.435 1.00 18.09 189 ASP E C 1
ATOM 11018 O O . ASP E 1 193 ? 98.654 50.382 99.258 1.00 17.23 189 ASP E O 1
ATOM 11023 N N . PRO E 1 194 ? 99.827 52.138 98.419 1.00 17.51 190 PRO E N 1
ATOM 11024 C CA . PRO E 1 194 ? 99.570 51.672 97.049 1.00 16.64 190 PRO E CA 1
ATOM 11025 C C . PRO E 1 194 ? 100.055 50.235 96.759 1.00 15.90 190 PRO E C 1
ATOM 11026 O O . PRO E 1 194 ? 99.326 49.472 96.094 1.00 15.35 190 PRO E O 1
ATOM 11030 N N . LYS E 1 195 ? 101.255 49.872 97.238 1.00 16.23 191 LYS E N 1
ATOM 11031 C CA . LYS E 1 195 ? 101.795 48.513 97.020 1.00 15.81 191 LYS E CA 1
ATOM 11032 C C . LYS E 1 195 ? 100.903 47.392 97.575 1.00 15.26 191 LYS E C 1
ATOM 11033 O O . LYS E 1 195 ? 100.911 46.271 97.061 1.00 15.74 191 LYS E O 1
ATOM 11035 N N . ALA E 1 196 ? 100.156 47.688 98.636 1.00 14.81 192 ALA E N 1
ATOM 11036 C CA . ALA E 1 196 ? 99.265 46.699 99.255 1.00 14.17 192 ALA E CA 1
ATOM 11037 C C . ALA E 1 196 ? 97.793 47.024 98.976 1.00 13.33 192 ALA E C 1
ATOM 11038 O O . ALA E 1 196 ? 96.920 46.652 99.758 1.00 13.05 192 ALA E O 1
ATOM 11040 N N . SER E 1 197 ? 97.538 47.751 97.887 1.00 12.89 193 SER E N 1
ATOM 11041 C CA . SER E 1 197 ? 96.162 48.097 97.454 1.00 12.33 193 SER E CA 1
ATOM 11042 C C . SER E 1 197 ? 95.955 47.575 96.042 1.00 12.24 193 SER E C 1
ATOM 11043 O O . SER E 1 197 ? 96.912 47.275 95.315 1.00 12.24 193 SER E O 1
ATOM 11046 N N . VAL E 1 198 ? 94.695 47.444 95.644 1.00 11.93 194 VAL E N 1
ATOM 11047 C CA . VAL E 1 198 ? 94.401 46.829 94.362 1.00 11.82 194 VAL E CA 1
ATOM 11048 C C . VAL E 1 198 ? 93.124 47.432 93.796 1.00 11.43 194 VAL E C 1
ATOM 11049 O O . VAL E 1 198 ? 92.151 47.661 94.525 1.00 11.43 194 VAL E O 1
ATOM 11053 N N . GLN E 1 199 ? 93.157 47.684 92.492 1.00 11.41 195 GLN E N 1
ATOM 11054 C CA . GLN E 1 199 ? 92.020 48.240 91.774 1.00 11.35 195 GLN E CA 1
ATOM 11055 C C . GLN E 1 199 ? 91.582 47.217 90.755 1.00 11.33 195 GLN E C 1
ATOM 11056 O O . GLN E 1 199 ? 92.399 46.681 90.007 1.00 11.58 195 GLN E O 1
ATOM 11062 N N . VAL E 1 200 ? 90.283 46.952 90.716 1.00 10.84 196 VAL E N 1
ATOM 11063 C CA . VAL E 1 200 ? 89.752 45.809 89.968 1.00 10.98 196 VAL E CA 1
ATOM 11064 C C . VAL E 1 200 ? 88.650 46.240 89.011 1.00 10.63 196 VAL E C 1
ATOM 11065 O O . VAL E 1 200 ? 87.693 46.861 89.457 1.00 10.54 196 VAL E O 1
ATOM 11069 N N . GLY E 1 201 ? 88.799 45.922 87.718 1.00 10.62 197 GLY E N 1
ATOM 11070 C CA . GLY E 1 201 ? 87.805 46.273 86.693 1.00 10.30 197 GLY E CA 1
ATOM 11071 C C . GLY E 1 201 ? 88.121 47.555 85.950 1.00 10.64 197 GLY E C 1
ATOM 11072 O O . GLY E 1 201 ? 87.337 48.016 85.111 1.00 10.26 197 GLY E O 1
ATOM 11073 N N . ILE E 1 202 ? 89.288 48.121 86.253 1.00 10.79 198 ILE E N 1
ATOM 11074 C CA . ILE E 1 202 ? 89.732 49.394 85.655 1.00 11.20 198 ILE E CA 1
ATOM 11075 C C . ILE E 1 202 ? 89.697 49.332 84.130 1.00 11.50 198 ILE E C 1
ATOM 11076 O O . ILE E 1 202 ? 90.096 48.333 83.526 1.00 11.75 198 ILE E O 1
ATOM 11081 N N . ARG E 1 203 ? 89.189 50.393 83.487 1.00 11.37 199 ARG E N 1
ATOM 11082 C CA . ARG E 1 203 ? 89.179 50.419 82.028 1.00 12.02 199 ARG E CA 1
ATOM 11083 C C . ARG E 1 203 ? 89.171 51.866 81.559 1.00 12.63 199 ARG E C 1
ATOM 11084 O O . ARG E 1 203 ? 88.568 52.230 80.532 1.00 13.05 199 ARG E O 1
ATOM 11092 N N . THR E 1 204 ? 89.858 52.695 82.340 1.00 13.18 200 THR E N 1
ATOM 11093 C CA . THR E 1 204 ? 90.112 54.076 81.947 1.00 14.44 200 THR E CA 1
ATOM 11094 C C . THR E 1 204 ? 91.575 54.407 82.262 1.00 14.93 200 THR E C 1
ATOM 11095 O O . THR E 1 204 ? 92.197 53.772 83.122 1.00 14.92 200 THR E O 1
ATOM 11099 N N . TRP E 1 205 ? 92.096 55.403 81.568 1.00 15.85 201 TRP E N 1
ATOM 11100 C CA . TRP E 1 205 ? 93.531 55.684 81.550 1.00 16.97 201 TRP E CA 1
ATOM 11101 C C . TRP E 1 205 ? 93.979 56.746 82.529 1.00 17.61 201 TRP E C 1
ATOM 11102 O O . TRP E 1 205 ? 93.368 57.814 82.624 1.00 17.38 201 TRP E O 1
ATOM 11113 N N . ASN E 1 206 ? 95.062 56.446 83.245 1.00 17.86 202 ASN E N 1
ATOM 11114 C CA . ASN E 1 206 ? 95.805 57.445 84.043 1.00 18.45 202 ASN E CA 1
ATOM 11115 C C . ASN E 1 206 ? 97.282 57.351 83.638 1.00 19.60 202 ASN E C 1
ATOM 11116 O O . ASN E 1 206 ? 97.820 56.248 83.514 1.00 19.74 202 ASN E O 1
ATOM 11121 N N . ASP E 1 207 ? 97.928 58.496 83.439 1.00 20.98 203 ASP E N 1
ATOM 11122 C CA . ASP E 1 207 ? 99.386 58.520 83.188 1.00 22.53 203 ASP E CA 1
ATOM 11123 C C . ASP E 1 207 ? 100.178 58.076 84.418 1.00 23.03 203 ASP E C 1
ATOM 11124 O O . ASP E 1 207 ? 101.353 57.683 84.305 1.00 23.81 203 ASP E O 1
ATOM 11129 N N . ASP E 1 208 ? 99.556 58.176 85.590 1.00 21.93 204 ASP E N 1
ATOM 11130 C CA . ASP E 1 208 ? 100.201 57.808 86.848 1.00 22.04 204 ASP E CA 1
ATOM 11131 C C . ASP E 1 208 ? 99.237 57.133 87.830 1.00 20.21 204 ASP E C 1
ATOM 11132 O O . ASP E 1 208 ? 98.533 57.800 88.600 1.00 19.69 204 ASP E O 1
ATOM 11137 N N . TYR E 1 209 ? 99.236 55.805 87.831 1.00 19.79 205 TYR E N 1
ATOM 11138 C CA . TYR E 1 209 ? 98.377 55.055 88.763 1.00 18.77 205 TYR E CA 1
ATOM 11139 C C . TYR E 1 209 ? 98.934 55.003 90.199 1.00 18.82 205 TYR E C 1
ATOM 11140 O O . TYR E 1 209 ? 98.380 54.309 91.059 1.00 18.74 205 TYR E O 1
ATOM 11149 N N . LEU E 1 210 ? 100.033 55.731 90.445 1.00 19.56 206 LEU E N 1
ATOM 11150 C CA . LEU E 1 210 ? 100.616 55.885 91.808 1.00 19.49 206 LEU E CA 1
ATOM 11151 C C . LEU E 1 210 ? 101.161 54.573 92.407 1.00 19.64 206 LEU E C 1
ATOM 11152 O O . LEU E 1 210 ? 101.289 54.448 93.633 1.00 19.86 206 LEU E O 1
ATOM 11157 N N . GLY E 1 211 ? 101.491 53.599 91.557 1.00 19.30 207 GLY E N 1
ATOM 11158 C CA . GLY E 1 211 ? 102.006 52.310 92.047 1.00 19.11 207 GLY E CA 1
ATOM 11159 C C . GLY E 1 211 ? 100.967 51.381 92.666 1.00 18.35 207 GLY E C 1
ATOM 11160 O O . GLY E 1 211 ? 101.299 50.337 93.229 1.00 17.92 207 GLY E O 1
ATOM 11161 N N . ILE E 1 212 ? 99.699 51.753 92.570 1.00 17.48 208 ILE E N 1
ATOM 11162 C CA . ILE E 1 212 ? 98.633 50.861 93.003 1.00 16.43 208 ILE E CA 1
ATOM 11163 C C . ILE E 1 212 ? 98.532 49.706 91.999 1.00 15.97 208 ILE E C 1
ATOM 11164 O O . ILE E 1 212 ? 98.640 49.901 90.786 1.00 15.96 208 ILE E O 1
ATOM 11169 N N . ASN E 1 213 ? 98.312 48.493 92.500 1.00 15.71 209 ASN E N 1
ATOM 11170 C CA . ASN E 1 213 ? 98.164 47.334 91.622 1.00 15.48 209 ASN E CA 1
ATOM 11171 C C . ASN E 1 213 ? 96.856 47.404 90.876 1.00 14.89 209 ASN E C 1
ATOM 11172 O O . ASN E 1 213 ? 95.822 47.631 91.506 1.00 14.31 209 ASN E O 1
ATOM 11177 N N . VAL E 1 214 ? 96.899 47.208 89.562 1.00 14.61 210 VAL E N 1
ATOM 11178 C CA . VAL E 1 214 ? 95.672 47.320 88.728 1.00 14.18 210 VAL E CA 1
ATOM 11179 C C . VAL E 1 214 ? 95.400 45.983 88.039 1.00 14.15 210 VAL E C 1
ATOM 11180 O O . VAL E 1 214 ? 96.291 45.414 87.394 1.00 14.44 210 VAL E O 1
ATOM 11184 N N . LEU E 1 215 ? 94.186 45.462 88.235 1.00 13.35 211 LEU E N 1
ATOM 11185 C CA . LEU E 1 215 ? 93.696 44.304 87.509 1.00 13.28 211 LEU E CA 1
ATOM 11186 C C . LEU E 1 215 ? 92.571 44.830 86.652 1.00 13.15 211 LEU E C 1
ATOM 11187 O O . LEU E 1 215 ? 91.428 44.986 87.139 1.00 12.63 211 LEU E O 1
ATOM 11192 N N . ASP E 1 216 ? 92.890 45.133 85.400 1.00 13.47 212 ASP E N 1
ATOM 11193 C CA . ASP E 1 216 ? 91.897 45.804 84.555 1.00 13.41 212 ASP E CA 1
ATOM 11194 C C . ASP E 1 216 ? 90.776 44.846 84.131 1.00 13.21 212 ASP E C 1
ATOM 11195 O O . ASP E 1 216 ? 90.847 43.624 84.379 1.00 13.07 212 ASP E O 1
ATOM 11200 N N . ALA E 1 217 ? 89.719 45.406 83.544 1.00 13.00 213 ALA E N 1
ATOM 11201 C CA . ALA E 1 217 ? 88.564 44.582 83.183 1.00 12.93 213 ALA E CA 1
ATOM 11202 C C . ALA E 1 217 ? 89.016 43.456 82.241 1.00 13.49 213 ALA E C 1
ATOM 11203 O O . ALA E 1 217 ? 88.604 42.323 82.441 1.00 13.27 213 ALA E O 1
ATOM 11205 N N . ALA E 1 218 ? 89.880 43.767 81.271 1.00 13.66 214 ALA E N 1
ATOM 11206 C CA . ALA E 1 218 ? 90.349 42.756 80.327 1.00 14.32 214 ALA E CA 1
ATOM 11207 C C . ALA E 1 218 ? 91.101 41.654 81.071 1.00 14.35 214 ALA E C 1
ATOM 11208 O O . ALA E 1 218 ? 90.948 40.479 80.743 1.00 15.19 214 ALA E O 1
ATOM 11210 N N . TRP E 1 219 ? 91.892 42.027 82.071 1.00 14.48 215 TRP E N 1
ATOM 11211 C CA . TRP E 1 219 ? 92.586 41.022 82.904 1.00 14.67 215 TRP E CA 1
ATOM 11212 C C . TRP E 1 219 ? 91.623 40.092 83.612 1.00 14.02 215 TRP E C 1
ATOM 11213 O O . TRP E 1 219 ? 91.815 38.874 83.636 1.00 13.76 215 TRP E O 1
ATOM 11224 N N . VAL E 1 220 ? 90.559 40.646 84.191 1.00 13.15 216 VAL E N 1
ATOM 11225 C CA . VAL E 1 220 ? 89.591 39.837 84.912 1.00 12.61 216 VAL E CA 1
ATOM 11226 C C . VAL E 1 220 ? 88.876 38.902 83.929 1.00 13.14 216 VAL E C 1
ATOM 11227 O O . VAL E 1 220 ? 88.675 37.724 84.235 1.00 13.16 216 VAL E O 1
ATOM 11231 N N . HIS E 1 221 ? 88.497 39.411 82.750 1.00 13.36 217 HIS E N 1
ATOM 11232 C CA . HIS E 1 221 ? 87.854 38.565 81.728 1.00 13.84 217 HIS E CA 1
ATOM 11233 C C . HIS E 1 221 ? 88.739 37.425 81.292 1.00 14.84 217 HIS E C 1
ATOM 11234 O O . HIS E 1 221 ? 88.254 36.294 81.097 1.00 15.08 217 HIS E O 1
ATOM 11241 N N . GLU E 1 222 ? 90.035 37.710 81.148 1.00 20.88 218 GLU E N 1
ATOM 11242 C CA . GLU E 1 222 ? 91.006 36.717 80.644 1.00 21.76 218 GLU E CA 1
ATOM 11243 C C . GLU E 1 222 ? 91.329 35.634 81.675 1.00 19.71 218 GLU E C 1
ATOM 11244 O O . GLU E 1 222 ? 91.375 34.456 81.332 1.00 21.40 218 GLU E O 1
ATOM 11246 N N . HIS E 1 223 ? 91.527 36.040 82.923 1.00 17.13 219 HIS E N 1
ATOM 11247 C CA . HIS E 1 223 ? 92.006 35.145 83.987 1.00 16.95 219 HIS E CA 1
ATOM 11248 C C . HIS E 1 223 ? 90.953 34.587 84.883 1.00 15.74 219 HIS E C 1
ATOM 11249 O O . HIS E 1 223 ? 91.170 33.540 85.503 1.00 17.67 219 HIS E O 1
ATOM 11256 N N . GLY E 1 224 ? 89.804 35.251 84.978 1.00 14.93 220 GLY E N 1
ATOM 11257 C CA . GLY E 1 224 ? 88.657 34.708 85.740 1.00 14.95 220 GLY E CA 1
ATOM 11258 C C . GLY E 1 224 ? 88.559 35.198 87.189 1.00 13.56 220 GLY E C 1
ATOM 11259 O O . GLY E 1 224 ? 89.514 35.754 87.749 1.00 13.00 220 GLY E O 1
ATOM 11260 N N . ALA E 1 225 ? 87.386 34.963 87.799 1.00 14.80 221 ALA E N 1
ATOM 11261 C CA . ALA E 1 225 ? 87.125 35.381 89.179 1.00 14.86 221 ALA E CA 1
ATOM 11262 C C . ALA E 1 225 ? 88.043 34.757 90.230 1.00 14.44 221 ALA E C 1
ATOM 11263 O O . ALA E 1 225 ? 88.490 35.454 91.137 1.00 15.37 221 ALA E O 1
ATOM 11265 N N . ARG E 1 226 ? 88.313 33.449 90.141 1.00 15.23 222 ARG E N 1
ATOM 11266 C CA . ARG E 1 226 ? 89.149 32.813 91.173 1.00 16.21 222 ARG E CA 1
ATOM 11267 C C . ARG E 1 226 ? 90.547 33.422 91.150 1.00 15.26 222 ARG E C 1
ATOM 11268 O O . ARG E 1 226 ? 91.115 33.737 92.207 1.00 16.53 222 ARG E O 1
ATOM 11270 N N . ALA E 1 227 ? 91.102 33.571 89.937 1.00 14.17 223 ALA E N 1
ATOM 11271 C CA . ALA E 1 227 ? 92.441 34.142 89.821 1.00 15.43 223 ALA E CA 1
ATOM 11272 C C . ALA E 1 227 ? 92.469 35.582 90.361 1.00 14.70 223 ALA E C 1
ATOM 11273 O O . ALA E 1 227 ? 93.460 36.007 90.977 1.00 17.40 223 ALA E O 1
ATOM 11275 N N . THR E 1 228 ? 91.400 36.338 90.102 1.00 13.41 224 THR E N 1
ATOM 11276 C CA . THR E 1 228 ? 91.316 37.724 90.578 1.00 13.06 224 THR E CA 1
ATOM 11277 C C . THR E 1 228 ? 91.291 37.755 92.097 1.00 13.40 224 THR E C 1
ATOM 11278 O O . THR E 1 228 ? 92.020 38.511 92.728 1.00 13.16 224 THR E O 1
ATOM 11282 N N . LEU E 1 229 ? 90.415 36.944 92.675 1.00 14.02 225 LEU E N 1
ATOM 11283 C CA . LEU E 1 229 ? 90.285 36.808 94.112 1.00 14.79 225 LEU E CA 1
ATOM 11284 C C . LEU E 1 229 ? 91.628 36.483 94.770 1.00 14.90 225 LEU E C 1
ATOM 11285 O O . LEU E 1 229 ? 92.025 37.097 95.787 1.00 14.54 225 LEU E O 1
ATOM 11290 N N . GLU E 1 230 ? 92.338 35.521 94.185 1.00 15.50 226 GLU E N 1
ATOM 11291 C CA . GLU E 1 230 ? 93.588 35.064 94.786 1.00 16.39 226 GLU E CA 1
ATOM 11292 C C . GLU E 1 230 ? 94.659 36.139 94.668 1.00 16.02 226 GLU E C 1
ATOM 11293 O O . GLU E 1 230 ? 95.500 36.284 95.558 1.00 16.08 226 GLU E O 1
ATOM 11299 N N . ARG E 1 231 ? 94.618 36.903 93.585 1.00 15.60 227 ARG E N 1
ATOM 11300 C CA . ARG E 1 231 ? 95.591 37.995 93.437 1.00 16.30 227 ARG E CA 1
ATOM 11301 C C . ARG E 1 231 ? 95.298 39.101 94.466 1.00 15.07 227 ARG E C 1
ATOM 11302 O O . ARG E 1 231 ? 96.210 39.657 95.098 1.00 14.85 227 ARG E O 1
ATOM 11310 N N . ILE E 1 232 ? 94.021 39.432 94.642 1.00 14.18 228 ILE E N 1
ATOM 11311 C CA . ILE E 1 232 ? 93.649 40.383 95.695 1.00 13.64 228 ILE E CA 1
ATOM 11312 C C . ILE E 1 232 ? 94.142 39.942 97.087 1.00 14.19 228 ILE E C 1
ATOM 11313 O O . ILE E 1 232 ? 94.732 40.752 97.848 1.00 13.76 228 ILE E O 1
ATOM 11318 N N . GLU E 1 233 ? 93.901 38.667 97.425 1.00 15.03 229 GLU E N 1
ATOM 11319 C CA . GLU E 1 233 ? 94.363 38.130 98.713 1.00 16.01 229 GLU E CA 1
ATOM 11320 C C . GLU E 1 233 ? 95.873 38.240 98.854 1.00 16.44 229 GLU E C 1
ATOM 11321 O O . GLU E 1 233 ? 96.351 38.600 99.922 1.00 16.34 229 GLU E O 1
ATOM 11327 N N . SER E 1 234 ? 96.607 37.921 97.786 1.00 16.45 230 SER E N 1
ATOM 11328 C CA . SER E 1 234 ? 98.067 38.017 97.793 1.00 17.24 230 SER E CA 1
ATOM 11329 C C . SER E 1 234 ? 98.571 39.443 98.091 1.00 16.90 230 SER E C 1
ATOM 11330 O O . SER E 1 234 ? 99.526 39.657 98.862 1.00 17.68 230 SER E O 1
ATOM 11333 N N . ILE E 1 235 ? 97.910 40.416 97.467 1.00 15.85 231 ILE E N 1
ATOM 11334 C CA . ILE E 1 235 ? 98.326 41.812 97.565 1.00 15.56 231 ILE E CA 1
ATOM 11335 C C . ILE E 1 235 ? 98.058 42.373 98.974 1.00 15.23 231 ILE E C 1
ATOM 11336 O O . ILE E 1 235 ? 98.906 43.063 99.551 1.00 15.34 231 ILE E O 1
ATOM 11341 N N . VAL E 1 236 ? 96.886 42.078 99.542 1.00 14.52 232 VAL E N 1
ATOM 11342 C CA . VAL E 1 236 ? 96.547 42.673 100.854 1.00 14.46 232 VAL E CA 1
ATOM 11343 C C . VAL E 1 236 ? 97.030 41.840 102.056 1.00 14.93 232 VAL E C 1
ATOM 11344 O O . VAL E 1 236 ? 97.220 42.371 103.162 1.00 15.22 232 VAL E O 1
ATOM 11348 N N . GLY E 1 237 ? 97.186 40.531 101.854 1.00 15.22 233 GLY E N 1
ATOM 11349 C CA . GLY E 1 237 ? 97.617 39.655 102.941 1.00 16.08 233 GLY E CA 1
ATOM 11350 C C . GLY E 1 237 ? 96.723 39.811 104.161 1.00 15.87 233 GLY E C 1
ATOM 11351 O O . GLY E 1 237 ? 95.487 39.825 104.057 1.00 15.38 233 GLY E O 1
ATOM 11352 N N . GLY E 1 238 ? 97.348 39.971 105.326 1.00 16.43 234 GLY E N 1
ATOM 11353 C CA . GLY E 1 238 ? 96.599 40.124 106.561 1.00 16.99 234 GLY E CA 1
ATOM 11354 C C . GLY E 1 238 ? 96.355 41.571 106.979 1.00 16.86 234 GLY E C 1
ATOM 11355 O O . GLY E 1 238 ? 95.873 41.832 108.082 1.00 17.73 234 GLY E O 1
ATOM 11356 N N . ARG E 1 239 ? 96.660 42.516 106.106 1.00 16.19 235 ARG E N 1
ATOM 11357 C CA . ARG E 1 239 ? 96.539 43.950 106.461 1.00 15.57 235 ARG E CA 1
ATOM 11358 C C . ARG E 1 239 ? 95.106 44.412 106.637 1.00 14.70 235 ARG E C 1
ATOM 11359 O O . ARG E 1 239 ? 94.222 43.953 105.936 1.00 14.41 235 ARG E O 1
ATOM 11367 N N . PRO E 1 240 ? 94.878 45.346 107.562 1.00 14.65 236 PRO E N 1
ATOM 11368 C CA . PRO E 1 240 ? 93.575 46.034 107.634 1.00 13.94 236 PRO E CA 1
ATOM 11369 C C . PRO E 1 240 ? 93.186 46.620 106.268 1.00 13.43 236 PRO E C 1
ATOM 11370 O O . PRO E 1 240 ? 93.946 47.435 105.684 1.00 13.86 236 PRO E O 1
ATOM 11374 N N . ALA E 1 241 ? 92.017 46.222 105.769 1.00 12.35 237 ALA E N 1
ATOM 11375 C CA . ALA E 1 241 ? 91.622 46.601 104.399 1.00 11.90 237 ALA E CA 1
ATOM 11376 C C . ALA E 1 241 ? 90.250 47.221 104.365 1.00 11.43 237 ALA E C 1
ATOM 11377 O O . ALA E 1 241 ? 89.355 46.770 105.054 1.00 11.79 237 ALA E O 1
ATOM 11379 N N . TYR E 1 242 ? 90.079 48.219 103.502 1.00 11.25 238 TYR E N 1
ATOM 11380 C CA . TYR E 1 242 ? 88.777 48.853 103.313 1.00 10.77 238 TYR E CA 1
ATOM 11381 C C . TYR E 1 242 ? 88.372 48.499 101.898 1.00 10.38 238 TYR E C 1
ATOM 11382 O O . TYR E 1 242 ? 89.163 48.664 100.966 1.00 10.26 238 TYR E O 1
ATOM 11391 N N . LEU E 1 243 ? 87.142 47.999 101.724 1.00 10.27 239 LEU E N 1
ATOM 11392 C CA . LEU E 1 243 ? 86.668 47.650 100.403 1.00 9.75 239 LEU E CA 1
ATOM 11393 C C . LEU E 1 243 ? 85.661 48.674 99.907 1.00 9.50 239 LEU E C 1
ATOM 11394 O O . LEU E 1 243 ? 84.654 48.921 100.571 1.00 9.32 239 LEU E O 1
ATOM 11399 N N . THR E 1 244 ? 85.946 49.231 98.740 1.00 9.26 240 THR E N 1
ATOM 11400 C CA . THR E 1 244 ? 85.080 50.240 98.140 1.00 9.48 240 THR E CA 1
ATOM 11401 C C . THR E 1 244 ? 84.629 49.770 96.768 1.00 9.46 240 THR E C 1
ATOM 11402 O O . THR E 1 244 ? 85.441 49.487 95.876 1.00 9.98 240 THR E O 1
ATOM 11406 N N . PHE E 1 245 ? 83.318 49.615 96.621 1.00 9.29 241 PHE E N 1
ATOM 11407 C CA . PHE E 1 245 ? 82.763 49.064 95.392 1.00 9.09 241 PHE E CA 1
ATOM 11408 C C . PHE E 1 245 ? 81.967 50.127 94.625 1.00 9.22 241 PHE E C 1
ATOM 11409 O O . PHE E 1 245 ? 80.856 50.467 95.036 1.00 9.35 241 PHE E O 1
ATOM 11417 N N . ASP E 1 246 ? 82.533 50.611 93.515 1.00 9.65 242 ASP E N 1
ATOM 11418 C CA . ASP E 1 246 ? 81.839 51.569 92.617 1.00 10.03 242 ASP E CA 1
ATOM 11419 C C . ASP E 1 246 ? 81.055 50.679 91.681 1.00 10.06 242 ASP E C 1
ATOM 11420 O O . ASP E 1 246 ? 81.637 49.850 90.985 1.00 10.68 242 ASP E O 1
ATOM 11425 N N . ILE E 1 247 ? 79.729 50.837 91.665 1.00 9.25 243 ILE E N 1
ATOM 11426 C CA . ILE E 1 247 ? 78.891 49.967 90.853 1.00 9.32 243 ILE E CA 1
ATOM 11427 C C . ILE E 1 247 ? 79.246 50.006 89.344 1.00 9.48 243 ILE E C 1
ATOM 11428 O O . ILE E 1 247 ? 78.976 49.038 88.612 1.00 8.97 243 ILE E O 1
ATOM 11433 N N . ASP E 1 248 ? 79.872 51.094 88.902 1.00 9.83 244 ASP E N 1
ATOM 11434 C CA . ASP E 1 248 ? 80.314 51.187 87.508 1.00 10.55 244 ASP E CA 1
ATOM 11435 C C . ASP E 1 248 ? 81.479 50.246 87.139 1.00 10.21 244 ASP E C 1
ATOM 11436 O O . ASP E 1 248 ? 81.873 50.188 85.980 1.00 10.75 244 ASP E O 1
ATOM 11441 N N . CYS E 1 249 ? 82.033 49.530 88.126 1.00 9.91 245 CYS E N 1
ATOM 11442 C CA . CYS E 1 249 ? 82.849 48.356 87.861 1.00 10.67 245 CYS E CA 1
ATOM 11443 C C . CYS E 1 249 ? 82.114 47.419 86.888 1.00 10.03 245 CYS E C 1
ATOM 11444 O O . CYS E 1 249 ? 82.706 46.855 85.967 1.00 10.36 245 CYS E O 1
ATOM 11447 N N . LEU E 1 250 ? 80.813 47.260 87.115 1.00 9.74 246 LEU E N 1
ATOM 11448 C CA . LEU E 1 250 ? 80.026 46.348 86.300 1.00 9.19 246 LEU E CA 1
ATOM 11449 C C . LEU E 1 250 ? 79.788 46.99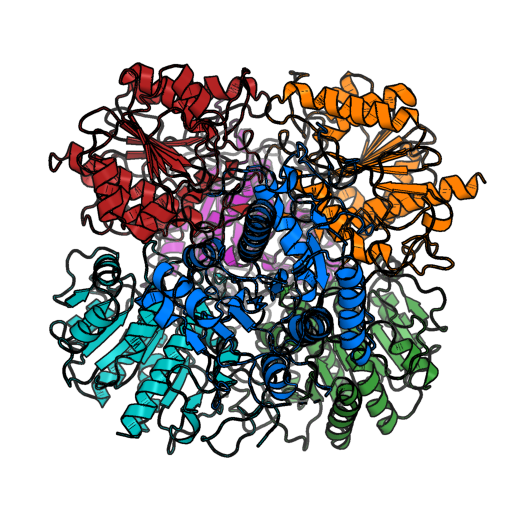0 84.956 1.00 9.40 246 LEU E C 1
ATOM 11450 O O . LEU E 1 250 ? 79.704 48.212 84.855 1.00 9.77 246 LEU E O 1
ATOM 11455 N N . ASP E 1 251 ? 79.691 46.166 83.919 1.00 8.94 247 ASP E N 1
ATOM 11456 C CA . ASP E 1 251 ? 79.341 46.676 82.610 1.00 9.23 247 ASP E CA 1
ATOM 11457 C C . ASP E 1 251 ? 78.012 47.447 82.690 1.00 8.87 247 ASP E C 1
ATOM 11458 O O . ASP E 1 251 ? 77.138 47.056 83.471 1.00 8.69 247 ASP E O 1
ATOM 11463 N N . PRO E 1 252 ? 77.864 48.504 81.887 1.00 9.24 248 PRO E N 1
ATOM 11464 C CA . PRO E 1 252 ? 76.550 49.199 81.782 1.00 9.24 248 PRO E CA 1
ATOM 11465 C C . PRO E 1 252 ? 75.332 48.289 81.523 1.00 9.23 248 PRO E C 1
ATOM 11466 O O . PRO E 1 252 ? 74.225 48.647 81.905 1.00 9.09 248 PRO E O 1
ATOM 11470 N N . ALA E 1 253 ? 75.509 47.147 80.869 1.00 9.62 249 ALA E N 1
ATOM 11471 C CA . ALA E 1 253 ? 74.397 46.154 80.753 1.00 9.53 249 ALA E CA 1
ATOM 11472 C C . ALA E 1 253 ? 73.849 45.709 82.128 1.00 9.29 249 ALA E C 1
ATOM 11473 O O . ALA E 1 253 ? 72.641 45.527 82.289 1.00 10.12 249 ALA E O 1
ATOM 11475 N N . PHE E 1 254 ? 74.737 45.532 83.107 1.00 8.94 250 PHE E N 1
ATOM 11476 C CA . PHE E 1 254 ? 74.370 45.059 84.439 1.00 8.78 250 PHE E CA 1
ATOM 11477 C C . PHE E 1 254 ? 74.109 46.257 85.360 1.00 8.44 250 PHE E C 1
ATOM 11478 O O . PHE E 1 254 ? 73.385 46.138 86.352 1.00 8.54 250 PHE E O 1
ATOM 11486 N N . ALA E 1 255 ? 74.739 47.382 85.047 1.00 8.15 251 ALA E N 1
ATOM 11487 C CA . ALA E 1 255 ? 74.651 48.562 85.929 1.00 8.04 251 ALA E CA 1
ATOM 11488 C C . ALA E 1 255 ? 74.434 49.818 85.091 1.00 8.29 251 ALA E C 1
ATOM 11489 O O . ALA E 1 255 ? 75.332 50.679 85.009 1.00 8.91 251 ALA E O 1
ATOM 11491 N N . PRO E 1 256 ? 73.248 49.940 84.465 1.00 7.86 252 PRO E N 1
ATOM 11492 C CA . PRO E 1 256 ? 72.948 51.139 83.669 1.00 8.30 252 PRO E CA 1
ATOM 11493 C C . PRO E 1 256 ? 72.797 52.393 84.543 1.00 8.74 252 PRO E C 1
ATOM 11494 O O . PRO E 1 256 ? 73.007 53.507 84.054 1.00 8.92 252 PRO E O 1
ATOM 11498 N N . GLY E 1 257 ? 72.471 52.176 85.822 1.00 8.48 253 GLY E N 1
ATOM 11499 C CA . GLY E 1 257 ? 72.092 53.259 86.735 1.00 8.79 253 GLY E CA 1
ATOM 11500 C C . GLY E 1 257 ? 73.284 53.868 87.436 1.00 8.77 253 GLY E C 1
ATOM 11501 O O . GLY E 1 257 ? 73.462 53.693 88.632 1.00 8.10 253 GLY E O 1
ATOM 11502 N N . THR E 1 258 ? 74.142 54.537 86.675 1.00 9.25 254 THR E N 1
ATOM 11503 C CA . THR E 1 258 ? 75.333 55.112 87.257 1.00 9.42 254 THR E CA 1
ATOM 11504 C C . THR E 1 258 ? 75.723 56.365 86.433 1.00 9.67 254 THR E C 1
ATOM 11505 O O . THR E 1 258 ? 75.300 56.517 85.283 1.00 9.59 254 THR E O 1
ATOM 11509 N N . GLY E 1 259 ? 76.531 57.230 87.035 1.00 9.33 255 GLY E N 1
ATOM 11510 C CA . GLY E 1 259 ? 76.848 58.536 86.456 1.00 10.43 255 GLY E CA 1
ATOM 11511 C C . GLY E 1 259 ? 77.887 58.519 85.353 1.00 10.45 255 GLY E C 1
ATOM 11512 O O . GLY E 1 259 ? 77.870 59.391 84.482 1.00 10.81 255 GLY E O 1
ATOM 11513 N N . THR E 1 260 ? 78.798 57.552 85.421 1.00 10.79 256 THR E N 1
ATOM 11514 C CA . THR E 1 260 ? 79.923 57.476 84.469 1.00 11.74 256 THR E CA 1
ATOM 11515 C C . THR E 1 260 ? 80.065 56.058 83.896 1.00 11.52 256 THR E C 1
ATOM 11516 O O . THR E 1 260 ? 81.012 55.332 84.236 1.00 11.93 256 THR E O 1
ATOM 11520 N N . PRO E 1 261 ? 79.141 55.663 83.025 1.00 10.87 257 PRO E N 1
ATOM 11521 C CA . PRO E 1 261 ? 79.190 54.296 82.466 1.00 10.68 257 PRO E CA 1
ATOM 11522 C C . PRO E 1 261 ? 80.288 54.112 81.414 1.00 10.69 257 PRO E C 1
ATOM 11523 O O . PRO E 1 261 ? 80.487 54.988 80.553 1.00 10.83 257 PRO E O 1
ATOM 11527 N N . VAL E 1 262 ? 80.994 52.986 81.497 1.00 10.06 258 VAL E N 1
ATOM 11528 C CA . VAL E 1 262 ? 82.104 52.695 80.593 1.00 10.39 258 VAL E CA 1
ATOM 11529 C C . VAL E 1 262 ? 81.928 51.247 80.090 1.00 10.26 258 VAL E C 1
ATOM 11530 O O . VAL E 1 262 ? 81.868 50.300 80.898 1.00 10.09 258 VAL E O 1
ATOM 11534 N N . ALA E 1 263 ? 81.834 51.087 78.773 1.00 10.72 259 ALA E N 1
ATOM 11535 C CA . ALA E 1 263 ? 81.639 49.756 78.164 1.00 10.77 259 ALA E CA 1
ATOM 11536 C C . ALA E 1 263 ? 82.798 48.807 78.501 1.00 10.93 259 ALA E C 1
ATOM 11537 O O . ALA E 1 263 ? 83.937 49.226 78.733 1.00 11.03 259 ALA E O 1
ATOM 11539 N N . GLY E 1 264 ? 82.472 47.523 78.532 1.00 10.68 260 GLY E N 1
ATOM 11540 C CA . GLY E 1 264 ? 83.487 46.462 78.641 1.00 10.90 260 GLY E CA 1
ATOM 11541 C C . GLY E 1 264 ? 83.721 45.967 80.035 1.00 10.63 260 GLY E C 1
ATOM 11542 O O . GLY E 1 264 ? 84.757 45.368 80.303 1.00 11.10 260 GLY E O 1
ATOM 11543 N N . GLY E 1 265 ? 82.758 46.170 80.931 1.00 9.97 261 GLY E N 1
ATOM 11544 C CA . GLY E 1 265 ? 82.949 45.867 82.354 1.00 9.82 261 GLY E CA 1
ATOM 11545 C C . GLY E 1 265 ? 82.636 44.435 82.788 1.00 10.06 261 GLY E C 1
ATOM 11546 O O . GLY E 1 265 ? 82.452 43.526 81.951 1.00 10.55 261 GLY E O 1
ATOM 11547 N N . LEU E 1 266 ? 82.580 44.264 84.113 1.00 10.26 262 LEU E N 1
ATOM 11548 C CA . LEU E 1 266 ? 82.351 42.963 84.731 1.00 10.83 262 LEU E CA 1
ATOM 11549 C C . LEU E 1 266 ? 80.857 42.632 84.756 1.00 9.96 262 LEU E C 1
ATOM 11550 O O . LEU E 1 266 ? 79.991 43.516 84.794 1.00 9.32 262 LEU E O 1
ATOM 11555 N N . SER E 1 267 ? 80.570 41.342 84.768 1.00 10.06 263 SER E N 1
ATOM 11556 C CA . SER E 1 267 ? 79.232 40.888 85.085 1.00 9.43 263 SER E CA 1
ATOM 11557 C C . SER E 1 267 ? 79.006 40.897 86.583 1.00 9.20 263 SER E C 1
ATOM 11558 O O . SER E 1 267 ? 79.955 40.883 87.371 1.00 8.90 263 SER E O 1
ATOM 11561 N N . SER E 1 268 ? 77.744 40.871 87.002 1.00 8.78 264 SER E N 1
ATOM 11562 C CA . SER E 1 268 ? 77.513 40.760 88.418 1.00 8.91 264 SER E CA 1
ATOM 11563 C C . SER E 1 268 ? 77.965 39.373 88.918 1.00 9.39 264 SER E C 1
ATOM 11564 O O . SER E 1 268 ? 78.438 39.249 90.060 1.00 9.68 264 SER E O 1
ATOM 11567 N N . ALA E 1 269 ? 77.845 38.345 88.075 1.00 9.38 265 ALA E N 1
ATOM 11568 C CA . ALA E 1 269 ? 78.313 37.001 88.440 1.00 10.16 265 ALA E CA 1
ATOM 11569 C C . ALA E 1 269 ? 79.810 37.029 88.765 1.00 10.18 265 ALA E C 1
ATOM 11570 O O . ALA E 1 269 ? 80.229 36.434 89.773 1.00 10.50 265 ALA E O 1
ATOM 11572 N N . GLN E 1 270 ? 80.602 37.711 87.937 1.00 10.39 266 GLN E N 1
ATOM 11573 C CA . GLN E 1 270 ? 82.066 37.828 88.204 1.00 10.95 266 GLN E CA 1
ATOM 11574 C C . GLN E 1 270 ? 82.333 38.567 89.495 1.00 10.56 266 GLN E C 1
ATOM 11575 O O . GLN E 1 270 ? 83.105 38.115 90.341 1.00 10.44 266 GLN E O 1
ATOM 11581 N N . ALA E 1 271 ? 81.704 39.720 89.647 1.00 9.82 267 ALA E N 1
ATOM 11582 C CA . ALA E 1 271 ? 81.950 40.562 90.813 1.00 9.68 267 ALA E CA 1
ATOM 11583 C C . ALA E 1 271 ? 81.544 39.869 92.115 1.00 9.99 267 ALA E C 1
ATOM 11584 O O . ALA E 1 271 ? 82.281 39.922 93.103 1.00 9.93 267 ALA E O 1
ATOM 11586 N N . LEU E 1 272 ? 80.382 39.188 92.116 1.00 9.84 268 LEU E N 1
ATOM 11587 C CA . LEU E 1 272 ? 79.941 38.507 93.322 1.00 10.16 268 LEU E CA 1
ATOM 11588 C C . LEU E 1 272 ? 80.810 37.303 93.640 1.00 10.64 268 LEU E C 1
ATOM 11589 O O . LEU E 1 272 ? 81.083 37.040 94.803 1.00 10.82 268 LEU E O 1
ATOM 11594 N N . ALA E 1 273 ? 81.224 36.562 92.609 1.00 10.73 269 ALA E N 1
ATOM 11595 C CA . ALA E 1 273 ? 82.163 35.453 92.819 1.00 11.21 269 ALA E CA 1
ATOM 11596 C C . ALA E 1 273 ? 83.444 35.921 93.536 1.00 11.65 269 ALA E C 1
ATOM 11597 O O . ALA E 1 273 ? 83.969 35.207 94.424 1.00 11.90 269 ALA E O 1
ATOM 11599 N N . ILE E 1 274 ? 83.930 37.108 93.162 1.00 10.83 270 ILE E N 1
ATOM 11600 C CA . ILE E 1 274 ? 85.133 37.685 93.795 1.00 10.85 270 ILE E CA 1
ATOM 11601 C C . ILE E 1 274 ? 84.832 38.087 95.222 1.00 10.66 270 ILE E C 1
ATOM 11602 O O . ILE E 1 274 ? 85.518 37.633 96.168 1.00 11.00 270 ILE E O 1
ATOM 11607 N N . VAL E 1 275 ? 83.788 38.903 95.400 1.00 10.56 271 VAL E N 1
ATOM 11608 C CA . VAL E 1 275 ? 83.496 39.430 96.733 1.00 10.67 271 VAL E CA 1
ATOM 11609 C C . VAL E 1 275 ? 83.226 38.294 97.719 1.00 11.02 271 VAL E C 1
ATOM 11610 O O . VAL E 1 275 ? 83.698 38.317 98.867 1.00 11.08 271 VAL E O 1
ATOM 11614 N N . ARG E 1 276 ? 82.460 37.289 97.274 1.00 11.03 272 ARG E N 1
ATOM 11615 C CA . ARG E 1 276 ? 82.114 36.169 98.138 1.00 11.32 272 ARG E CA 1
ATOM 11616 C C . ARG E 1 276 ? 83.330 35.393 98.647 1.00 12.04 272 ARG E C 1
ATOM 11617 O O . ARG E 1 276 ? 83.228 34.732 99.673 1.00 12.23 272 ARG E O 1
ATOM 11625 N N . GLY E 1 277 ? 84.447 35.467 97.913 1.00 11.93 273 GLY E N 1
ATOM 11626 C CA . GLY E 1 277 ? 85.635 34.671 98.269 1.00 12.70 273 GLY E CA 1
ATOM 11627 C C . GLY E 1 277 ? 86.604 35.439 99.181 1.00 13.13 273 GLY E C 1
ATOM 11628 O O . GLY E 1 277 ? 87.648 34.901 99.571 1.00 13.41 273 GLY E O 1
ATOM 11629 N N . LEU E 1 278 ? 86.249 36.670 99.546 1.00 12.55 274 LEU E N 1
ATOM 11630 C CA . LEU E 1 278 ? 87.151 37.542 100.354 1.00 12.90 274 LEU E CA 1
ATOM 11631 C C . LEU E 1 278 ? 87.054 37.412 101.887 1.00 13.51 274 LEU E C 1
ATOM 11632 O O . LEU E 1 278 ? 87.468 38.299 102.645 1.00 13.92 274 LEU E O 1
ATOM 11637 N N . GLY E 1 279 ? 86.509 36.299 102.354 1.00 13.76 275 GLY E N 1
ATOM 11638 C CA . GLY E 1 279 ? 86.253 36.114 103.774 1.00 14.53 275 GLY E CA 1
ATOM 11639 C C . GLY E 1 279 ? 87.442 36.068 104.712 1.00 14.51 275 GLY E C 1
ATOM 11640 O O . GLY E 1 279 ? 87.251 36.265 105.928 1.00 14.36 275 GLY E O 1
ATOM 11641 N N . GLY E 1 280 ? 88.647 35.827 104.158 1.00 14.44 276 GLY E N 1
ATOM 11642 C CA . GLY E 1 280 ? 89.876 35.810 104.959 1.00 14.97 276 GLY E CA 1
ATOM 11643 C C . GLY E 1 280 ? 90.544 37.175 105.099 1.00 14.57 276 GLY E C 1
ATOM 11644 O O . GLY E 1 280 ? 91.508 37.327 105.889 1.00 15.28 276 GLY E O 1
ATOM 11645 N N . VAL E 1 281 ? 90.046 38.155 104.334 1.00 13.78 277 VAL E N 1
ATOM 11646 C CA . VAL E 1 281 ? 90.579 39.524 104.377 1.00 13.44 277 VAL E CA 1
ATOM 11647 C C . VAL E 1 281 ? 90.129 40.216 105.665 1.00 13.35 277 VAL E C 1
ATOM 11648 O O . VAL E 1 281 ? 88.974 40.049 106.122 1.00 12.83 277 VAL E O 1
ATOM 11652 N N . ASN E 1 282 ? 91.042 40.988 106.265 1.00 13.23 278 ASN E N 1
ATOM 11653 C CA . ASN E 1 282 ? 90.714 41.767 107.433 1.00 13.56 278 ASN E CA 1
ATOM 11654 C C . ASN E 1 282 ? 89.971 43.024 107.000 1.00 12.98 278 ASN E C 1
ATOM 11655 O O . ASN E 1 282 ? 90.572 44.113 106.935 1.00 12.29 278 ASN E O 1
ATOM 11660 N N . LEU E 1 283 ? 88.694 42.853 106.628 1.00 12.58 279 LEU E N 1
ATOM 11661 C CA . LEU E 1 283 ? 87.901 43.984 106.124 1.00 12.68 279 LEU E CA 1
ATOM 11662 C C . LEU E 1 283 ? 87.416 44.779 107.313 1.00 12.73 279 LEU E C 1
ATOM 11663 O O . LEU E 1 283 ? 86.679 44.254 108.164 1.00 12.49 279 LEU E O 1
ATOM 11668 N N . ILE E 1 284 ? 87.862 46.036 107.384 1.00 12.94 280 ILE E N 1
ATOM 11669 C CA . ILE E 1 284 ? 87.601 46.890 108.550 1.00 13.22 280 ILE E CA 1
ATOM 11670 C C . ILE E 1 284 ? 86.349 47.739 108.305 1.00 12.94 280 ILE E C 1
ATOM 11671 O O . ILE E 1 284 ? 85.809 48.315 109.229 1.00 13.61 280 ILE E O 1
ATOM 11676 N N . GLY E 1 285 ? 85.929 47.828 107.049 1.00 11.79 281 GLY E N 1
ATOM 11677 C CA . GLY E 1 285 ? 84.826 48.710 106.661 1.00 11.41 281 GLY E CA 1
ATOM 11678 C C . GLY E 1 285 ? 84.663 48.591 105.149 1.00 10.55 281 GLY E C 1
ATOM 11679 O O . GLY E 1 285 ? 85.545 48.100 104.458 1.00 10.42 281 GLY E O 1
ATOM 11680 N N . ALA E 1 286 ? 83.523 49.042 104.634 1.00 10.13 282 ALA E N 1
ATOM 11681 C CA . ALA E 1 286 ? 83.260 48.942 103.200 1.00 9.90 282 ALA E CA 1
ATOM 11682 C C . ALA E 1 286 ? 82.177 49.919 102.774 1.00 9.63 282 ALA E C 1
ATOM 11683 O O . ALA E 1 286 ? 81.393 50.384 103.584 1.00 9.53 282 ALA E O 1
ATOM 11685 N N . ASP E 1 287 ? 82.136 50.185 101.480 1.00 9.57 283 ASP E N 1
ATOM 11686 C CA . ASP E 1 287 ? 81.052 50.978 100.925 1.00 9.59 283 ASP E CA 1
ATOM 11687 C C . ASP E 1 287 ? 80.689 50.480 99.507 1.00 9.36 283 ASP E C 1
ATOM 11688 O O . ASP E 1 287 ? 81.485 49.760 98.838 1.00 9.21 283 ASP E O 1
ATOM 11693 N N . VAL E 1 288 ? 79.494 50.871 99.063 1.00 8.71 284 VAL E N 1
ATOM 11694 C CA . VAL E 1 288 ? 78.985 50.507 97.743 1.00 8.49 284 VAL E CA 1
ATOM 11695 C C . VAL E 1 288 ? 78.416 51.813 97.228 1.00 8.31 284 VAL E C 1
ATOM 11696 O O . VAL E 1 288 ? 77.438 52.352 97.810 1.00 7.86 284 VAL E O 1
ATOM 11700 N N . VAL E 1 289 ? 79.046 52.327 96.173 1.00 7.97 285 VAL E N 1
ATOM 11701 C CA . VAL E 1 289 ? 78.791 53.684 95.716 1.00 8.55 285 VAL E CA 1
ATOM 11702 C C . VAL E 1 289 ? 78.359 53.815 94.270 1.00 8.67 285 VAL E C 1
ATOM 11703 O O . VAL E 1 289 ? 78.463 52.880 93.498 1.00 9.37 285 VAL E O 1
ATOM 11707 N N . GLU E 1 290 ? 77.856 55.005 93.942 1.00 8.64 286 GLU E N 1
ATOM 11708 C CA . GLU E 1 290 ? 77.582 55.482 92.561 1.00 8.87 286 GLU E CA 1
ATOM 11709 C C . GLU E 1 290 ? 76.296 54.935 91.944 1.00 8.74 286 GLU E C 1
ATOM 11710 O O . GLU E 1 290 ? 76.057 55.113 90.754 1.00 8.38 286 GLU E O 1
ATOM 11716 N N . VAL E 1 291 ? 75.439 54.321 92.760 1.00 8.29 287 VAL E N 1
ATOM 11717 C CA . VAL E 1 291 ? 74.113 53.959 92.251 1.00 8.21 287 VAL E CA 1
ATOM 11718 C C . VAL E 1 291 ? 73.287 55.259 92.031 1.00 8.10 287 VAL E C 1
ATOM 11719 O O . VAL E 1 291 ? 73.154 56.069 92.952 1.00 8.10 287 VAL E O 1
ATOM 11723 N N . ALA E 1 292 ? 72.734 55.424 90.818 1.00 8.14 288 ALA E N 1
ATOM 11724 C CA . ALA E 1 292 ? 72.003 56.642 90.418 1.00 8.75 288 ALA E CA 1
ATOM 11725 C C . ALA E 1 292 ? 70.660 56.176 89.884 1.00 8.66 288 ALA E C 1
ATOM 11726 O O . ALA E 1 292 ? 70.571 55.807 88.684 1.00 9.09 288 ALA E O 1
ATOM 11728 N N . PRO E 1 293 ? 69.627 56.113 90.759 1.00 8.49 289 PRO E N 1
ATOM 11729 C CA . PRO E 1 293 ? 68.399 55.435 90.351 1.00 8.81 289 PRO E CA 1
ATOM 11730 C C . PRO E 1 293 ? 67.670 56.080 89.155 1.00 8.84 289 PRO E C 1
ATOM 11731 O O . PRO E 1 293 ? 66.904 55.407 88.474 1.00 8.55 289 PRO E O 1
ATOM 11735 N N . ALA E 1 294 ? 67.889 57.370 88.922 1.00 9.38 290 ALA E N 1
ATOM 11736 C CA . ALA E 1 294 ? 67.252 58.007 87.754 1.00 9.39 290 ALA E CA 1
ATOM 11737 C C . ALA E 1 294 ? 67.674 57.348 86.424 1.00 9.41 290 ALA E C 1
ATOM 11738 O O . ALA E 1 294 ? 66.928 57.403 85.436 1.00 9.87 290 ALA E O 1
ATOM 11740 N N . TYR E 1 295 ? 68.848 56.713 86.408 1.00 8.88 291 TYR E N 1
ATOM 11741 C CA . TYR E 1 295 ? 69.355 56.040 85.218 1.00 9.00 291 TYR E CA 1
ATOM 11742 C C . TYR E 1 295 ? 69.223 54.518 85.344 1.00 8.86 291 TYR E C 1
ATOM 11743 O O . TYR E 1 295 ? 69.671 53.791 84.472 1.00 8.52 291 TYR E O 1
ATOM 11752 N N . ASP E 1 296 ? 68.634 54.059 86.440 1.00 8.75 292 ASP E N 1
ATOM 11753 C CA . ASP E 1 296 ? 68.476 52.626 86.633 1.00 8.92 292 ASP E CA 1
ATOM 11754 C C . ASP E 1 296 ? 67.320 52.128 85.782 1.00 9.47 292 ASP E C 1
ATOM 11755 O O . ASP E 1 296 ? 66.439 52.901 85.365 1.00 10.35 292 ASP E O 1
ATOM 11760 N N . GLN E 1 297 ? 67.350 50.847 85.488 1.00 10.00 293 GLN E N 1
ATOM 11761 C CA . GLN E 1 297 ? 66.353 50.214 84.623 1.00 10.80 293 GLN E CA 1
ATOM 11762 C C . GLN E 1 297 ? 65.825 48.993 85.380 1.00 9.86 293 GLN E C 1
ATOM 11763 O O . GLN E 1 297 ? 66.557 48.008 85.595 1.00 9.20 293 GLN E O 1
ATOM 11769 N N . SER E 1 298 ? 64.568 49.090 85.815 1.00 9.11 294 SER E N 1
ATOM 11770 C CA . SER E 1 298 ? 63.947 48.019 86.599 1.00 9.17 294 SER E CA 1
ATOM 11771 C C . SER E 1 298 ? 64.791 47.632 87.817 1.00 8.62 294 SER E C 1
ATOM 11772 O O . SER E 1 298 ? 64.895 46.456 88.179 1.00 7.90 294 SER E O 1
ATOM 11775 N N . GLU E 1 299 ? 65.390 48.663 88.423 1.00 7.95 295 GLU E N 1
ATOM 11776 C CA . GLU E 1 299 ? 66.242 48.519 89.600 1.00 8.41 295 GLU E CA 1
ATOM 11777 C C . GLU E 1 299 ? 67.452 47.583 89.479 1.00 7.81 295 GLU E C 1
ATOM 11778 O O . GLU E 1 299 ? 68.050 47.235 90.500 1.00 7.68 295 GLU E O 1
ATOM 11784 N N . ILE E 1 300 ? 67.849 47.173 88.276 1.00 7.83 296 ILE E N 1
ATOM 11785 C CA . ILE E 1 300 ? 68.858 46.076 88.233 1.00 7.78 296 ILE E CA 1
ATOM 11786 C C . ILE E 1 300 ? 70.215 46.521 88.798 1.00 7.44 296 ILE E C 1
ATOM 11787 O O . ILE E 1 300 ? 70.962 45.706 89.382 1.00 7.52 296 ILE E O 1
ATOM 11792 N N . THR E 1 301 ? 70.515 47.810 88.685 1.00 7.48 297 THR E N 1
ATOM 11793 C CA . THR E 1 301 ? 71.783 48.370 89.237 1.00 7.28 297 THR E CA 1
ATOM 11794 C C . THR E 1 301 ? 71.750 48.338 90.766 1.00 7.45 297 THR E C 1
ATOM 11795 O O . THR E 1 301 ? 72.695 47.866 91.429 1.00 7.49 297 THR E O 1
ATOM 11799 N N . ALA E 1 302 ? 70.640 48.813 91.327 1.00 7.53 298 ALA E N 1
ATOM 11800 C CA . ALA E 1 302 ? 70.475 48.848 92.772 1.00 7.63 298 ALA E CA 1
ATOM 11801 C C . ALA E 1 302 ? 70.417 47.424 93.333 1.00 7.74 298 ALA E C 1
ATOM 11802 O O . ALA E 1 302 ? 70.893 47.174 94.435 1.00 7.72 298 ALA E O 1
ATOM 11804 N N . ILE E 1 303 ? 69.809 46.503 92.564 1.00 7.81 299 ILE E N 1
ATOM 11805 C CA . ILE E 1 303 ? 69.773 45.068 92.962 1.00 7.81 299 ILE E CA 1
ATOM 11806 C C . ILE E 1 303 ? 71.202 44.502 93.054 1.00 7.75 299 ILE E C 1
ATOM 11807 O O . ILE E 1 303 ? 71.562 43.891 94.072 1.00 7.65 299 ILE E O 1
ATOM 11812 N N . ALA E 1 304 ? 72.025 44.745 92.036 1.00 7.62 300 ALA E N 1
ATOM 11813 C CA . ALA E 1 304 ? 73.409 44.247 92.073 1.00 7.69 300 ALA E CA 1
ATOM 11814 C C . ALA E 1 304 ? 74.165 44.864 93.271 1.00 7.79 300 ALA E C 1
ATOM 11815 O O . ALA E 1 304 ? 74.880 44.147 93.989 1.00 7.97 300 ALA E O 1
ATOM 11817 N N . ALA E 1 305 ? 73.968 46.173 93.511 1.00 7.36 301 ALA E N 1
ATOM 11818 C CA . ALA E 1 305 ? 74.568 46.852 94.671 1.00 7.23 301 ALA E CA 1
ATOM 11819 C C . ALA E 1 305 ? 74.137 46.229 96.014 1.00 7.55 301 ALA E C 1
ATOM 11820 O O . ALA E 1 305 ? 74.975 46.006 96.908 1.00 7.64 301 ALA E O 1
ATOM 11822 N N . ALA E 1 306 ? 72.844 45.918 96.150 1.00 7.48 302 ALA E N 1
ATOM 11823 C CA . ALA E 1 306 ? 72.335 45.321 97.382 1.00 7.60 302 ALA E CA 1
ATOM 11824 C C . ALA E 1 306 ? 72.935 43.929 97.581 1.00 8.02 302 ALA E C 1
ATOM 11825 O O . ALA E 1 306 ? 73.235 43.550 98.704 1.00 8.30 302 ALA E O 1
ATOM 11827 N N . HIS E 1 307 ? 73.113 43.181 96.486 1.00 7.77 303 HIS E N 1
ATOM 11828 C CA . HIS E 1 307 ? 73.782 41.865 96.546 1.00 8.26 303 HIS E CA 1
ATOM 11829 C C . HIS E 1 307 ? 75.195 42.010 97.029 1.00 8.04 303 HIS E C 1
ATOM 11830 O O . HIS E 1 307 ? 75.632 41.222 97.876 1.00 8.21 303 HIS E O 1
ATOM 11837 N N . VAL E 1 308 ? 75.922 43.022 96.542 1.00 8.10 304 VAL E N 1
ATOM 11838 C CA . VAL E 1 308 ? 77.308 43.230 97.027 1.00 8.23 304 VAL E CA 1
ATOM 11839 C C . VAL E 1 308 ? 77.287 43.514 98.535 1.00 8.71 304 VAL E C 1
ATOM 11840 O O . VAL E 1 308 ? 78.036 42.880 99.314 1.00 8.95 304 VAL E O 1
ATOM 11844 N N . ALA E 1 309 ? 76.416 44.435 98.957 1.00 8.40 305 ALA E N 1
ATOM 11845 C CA . ALA E 1 309 ? 76.289 44.772 100.376 1.00 8.77 305 ALA E CA 1
ATOM 11846 C C . ALA E 1 309 ? 75.932 43.543 101.237 1.00 8.98 305 ALA E C 1
ATOM 11847 O O . ALA E 1 309 ? 76.495 43.343 102.322 1.00 8.71 305 ALA E O 1
ATOM 11849 N N . CYS E 1 310 ? 74.993 42.725 100.753 1.00 9.09 306 CYS E N 1
ATOM 11850 C CA . CYS E 1 310 ? 74.567 41.513 101.453 1.00 9.82 306 CYS E CA 1
ATOM 11851 C C . CYS E 1 310 ? 75.794 40.596 101.635 1.00 10.15 306 CYS E C 1
ATOM 11852 O O . CYS E 1 310 ? 76.026 40.083 102.731 1.00 11.15 306 CYS E O 1
ATOM 11855 N N . ASP E 1 311 ? 76.545 40.369 100.558 1.00 10.13 307 ASP E N 1
ATOM 11856 C CA . ASP E 1 311 ? 77.726 39.484 100.651 1.00 10.57 307 ASP E CA 1
ATOM 11857 C C . ASP E 1 311 ? 78.772 40.013 101.642 1.00 10.32 307 ASP E C 1
ATOM 11858 O O . ASP E 1 311 ? 79.385 39.214 102.386 1.00 10.75 307 ASP E O 1
ATOM 11863 N N . LEU E 1 312 ? 78.975 41.326 101.664 1.00 9.77 308 LEU E N 1
ATOM 11864 C CA . LEU E 1 312 ? 79.849 41.916 102.692 1.00 9.63 308 LEU E CA 1
ATOM 11865 C C . LEU E 1 312 ? 79.345 41.632 104.110 1.00 9.66 308 LEU E C 1
ATOM 11866 O O . LEU E 1 312 ? 80.124 41.308 104.996 1.00 10.25 308 LEU E O 1
ATOM 11871 N N . LEU E 1 313 ? 78.038 41.763 104.348 1.00 9.33 309 LEU E N 1
ATOM 11872 C CA . LEU E 1 313 ? 77.525 41.396 105.668 1.00 9.79 309 LEU E CA 1
ATOM 11873 C C . LEU E 1 313 ? 77.791 39.903 105.969 1.00 10.13 309 LEU E C 1
ATOM 11874 O O . LEU E 1 313 ? 78.127 39.560 107.094 1.00 10.53 309 LEU E O 1
ATOM 11879 N N . CYS E 1 314 ? 77.624 39.037 104.977 1.00 10.21 310 CYS E N 1
ATOM 11880 C CA . CYS E 1 314 ? 77.849 37.587 105.209 1.00 10.98 310 CYS E CA 1
ATOM 11881 C C . CYS E 1 314 ? 79.319 37.322 105.545 1.00 11.05 310 CYS E C 1
ATOM 11882 O O . CYS E 1 314 ? 79.611 36.488 106.415 1.00 11.35 310 CYS E O 1
ATOM 11885 N N . LEU E 1 315 ? 80.230 38.084 104.931 1.00 10.77 311 LEU E N 1
ATOM 11886 C CA . LEU E 1 315 ? 81.674 37.935 105.278 1.00 10.95 311 LEU E CA 1
ATOM 11887 C C . LEU E 1 315 ? 81.905 38.309 106.750 1.00 11.03 311 LEU E C 1
ATOM 11888 O O . LEU E 1 315 ? 82.569 37.584 107.496 1.00 11.41 311 LEU E O 1
ATOM 11893 N N . TRP E 1 316 ? 81.287 39.407 107.181 1.00 10.70 312 TRP E N 1
ATOM 11894 C CA . TRP E 1 316 ? 81.372 39.792 108.592 1.00 11.20 312 TRP E CA 1
ATOM 11895 C C . TRP E 1 316 ? 80.690 38.810 109.517 1.00 11.57 312 TRP E C 1
ATOM 11896 O O . TRP E 1 316 ? 81.170 38.586 110.626 1.00 12.03 312 TRP E O 1
ATOM 11907 N N . ARG E 1 317 ? 79.584 38.191 109.081 1.00 11.51 313 ARG E N 1
ATOM 11908 C CA . ARG E 1 317 ? 78.934 37.191 109.936 1.00 12.41 313 ARG E CA 1
ATOM 11909 C C . ARG E 1 317 ? 79.885 36.021 110.206 1.00 12.73 313 ARG E C 1
ATOM 11910 O O . ARG E 1 317 ? 80.013 35.565 111.347 1.00 13.08 313 ARG E O 1
ATOM 11918 N N . GLN E 1 318 ? 80.553 35.555 109.148 1.00 12.76 314 GLN E N 1
ATOM 11919 C CA . GLN E 1 318 ? 81.479 34.408 109.307 1.00 13.59 314 GLN E CA 1
ATOM 11920 C C . GLN E 1 318 ? 82.595 34.740 110.266 1.00 14.15 314 GLN E C 1
ATOM 11921 O O . GLN E 1 318 ? 83.052 33.872 111.022 1.00 14.36 314 GLN E O 1
ATOM 11927 N N . ARG E 1 319 ? 83.041 35.993 110.251 1.00 14.11 315 ARG E N 1
ATOM 11928 C CA . ARG E 1 319 ? 84.128 36.399 111.148 1.00 15.33 315 ARG E CA 1
ATOM 11929 C C . ARG E 1 319 ? 83.627 36.551 112.576 1.00 15.99 315 ARG E C 1
ATOM 11930 O O . ARG E 1 319 ? 84.276 36.092 113.522 1.00 16.52 315 ARG E O 1
ATOM 11938 N N . LYS E 1 320 ? 82.448 37.168 112.731 1.00 16.27 316 LYS E N 1
ATOM 11939 C CA . LYS E 1 320 ? 81.794 37.254 114.051 1.00 17.51 316 LYS E CA 1
ATOM 11940 C C . LYS E 1 320 ? 81.611 35.876 114.677 1.00 18.02 316 LYS E C 1
ATOM 11941 O O . LYS E 1 320 ? 81.824 35.716 115.879 1.00 18.77 316 LYS E O 1
ATOM 11947 N N . ALA E 1 321 ? 81.257 34.881 113.862 1.00 17.27 317 ALA E N 1
ATOM 11948 C CA . ALA E 1 321 ? 80.908 33.529 114.361 1.00 18.12 317 ALA E CA 1
ATOM 11949 C C . ALA E 1 321 ? 82.149 32.684 114.586 1.00 18.85 317 ALA E C 1
ATOM 11950 O O . ALA E 1 321 ? 82.062 31.521 115.046 1.00 20.65 317 ALA E O 1
ATOM 11952 N N . GLY E 1 322 ? 83.305 33.234 114.243 1.00 18.22 318 GLY E N 1
ATOM 11953 C CA . GLY E 1 322 ? 84.550 32.525 114.504 1.00 18.89 318 GLY E CA 1
ATOM 11954 C C . GLY E 1 322 ? 84.997 31.617 113.365 1.00 18.71 318 GLY E C 1
ATOM 11955 O O . GLY E 1 322 ? 85.994 30.915 113.510 1.00 19.27 318 GLY E O 1
ATOM 11956 N N . ALA E 1 323 ? 84.277 31.620 112.239 1.00 17.79 319 ALA E N 1
ATOM 11957 C CA . ALA E 1 323 ? 84.619 30.721 111.117 1.00 18.23 319 ALA E CA 1
ATOM 11958 C C . ALA E 1 323 ? 85.877 31.140 110.354 1.00 18.13 319 ALA E C 1
ATOM 11959 O O . ALA E 1 323 ? 86.611 30.298 109.828 1.00 18.49 319 ALA E O 1
ATOM 11961 N N . ARG E 1 324 ? 86.111 32.449 110.281 1.00 18.07 320 ARG E N 1
ATOM 11962 C CA . ARG E 1 324 ? 87.192 33.007 109.473 1.00 18.47 320 ARG E CA 1
ATOM 11963 C C . ARG E 1 324 ? 87.804 34.222 110.149 1.00 18.55 320 ARG E C 1
ATOM 11964 O O . ARG E 1 324 ? 87.198 34.817 111.057 1.00 17.94 320 ARG E O 1
ATOM 11973 N N . THR F 1 8 ? 70.368 79.482 50.026 1.00 36.06 4 THR F N 1
ATOM 11974 C CA . THR F 1 8 ? 69.923 78.596 51.160 1.00 34.35 4 THR F CA 1
ATOM 11975 C C . THR F 1 8 ? 70.767 77.322 51.240 1.00 32.48 4 THR F C 1
ATOM 11976 O O . THR F 1 8 ? 71.005 76.655 50.231 1.00 32.98 4 THR F O 1
ATOM 11980 N N . LEU F 1 9 ? 71.214 77.015 52.455 1.00 29.64 5 LEU F N 1
ATOM 11981 C CA . LEU F 1 9 ? 72.050 75.857 52.729 1.00 27.91 5 LEU F CA 1
ATOM 11982 C C . LEU F 1 9 ? 71.162 74.688 53.169 1.00 26.32 5 LEU F C 1
ATOM 11983 O O . LEU F 1 9 ? 70.083 74.902 53.733 1.00 25.48 5 LEU F O 1
ATOM 11988 N N . TYR F 1 10 ? 71.623 73.470 52.893 1.00 25.87 6 TYR F N 1
ATOM 11989 C CA . TYR F 1 10 ? 70.910 72.243 53.256 1.00 24.58 6 TYR F CA 1
ATOM 11990 C C . TYR F 1 10 ? 71.679 71.465 54.311 1.00 22.76 6 TYR F C 1
ATOM 11991 O O . TYR F 1 10 ? 72.665 70.809 54.005 1.00 22.37 6 TYR F O 1
ATOM 12000 N N . GLY F 1 11 ? 71.229 71.564 55.563 1.00 20.77 7 GLY F N 1
ATOM 12001 C CA . GLY F 1 11 ? 71.837 70.825 56.686 1.00 19.53 7 GLY F CA 1
ATOM 12002 C C . GLY F 1 11 ? 72.916 71.597 57.423 1.00 18.73 7 GLY F C 1
ATOM 12003 O O . GLY F 1 11 ? 73.775 72.236 56.804 1.00 19.51 7 GLY F O 1
ATOM 12004 N N . ASP F 1 12 ? 72.877 71.530 58.754 1.00 17.90 8 ASP F N 1
ATOM 12005 C CA . ASP F 1 12 ? 73.990 71.993 59.590 1.00 17.38 8 ASP F CA 1
ATOM 12006 C C . ASP F 1 12 ? 74.218 73.494 59.470 1.00 17.82 8 ASP F C 1
ATOM 12007 O O . ASP F 1 12 ? 75.360 73.965 59.525 1.00 17.87 8 ASP F O 1
ATOM 12012 N N . GLY F 1 13 ? 73.110 74.232 59.362 1.00 17.70 9 GLY F N 1
ATOM 12013 C CA . GLY F 1 13 ? 73.147 75.694 59.258 1.00 18.36 9 GLY F CA 1
ATOM 12014 C C . GLY F 1 13 ? 73.900 76.359 60.393 1.00 18.05 9 GLY F C 1
ATOM 12015 O O . GLY F 1 13 ? 74.577 77.362 60.175 1.00 18.59 9 GLY F O 1
ATOM 12016 N N . ALA F 1 14 ? 73.810 75.778 61.593 1.00 17.24 10 ALA F N 1
ATOM 12017 C CA . ALA F 1 14 ? 74.450 76.332 62.803 1.00 16.95 10 ALA F CA 1
ATOM 12018 C C . ALA F 1 14 ? 75.964 76.461 62.674 1.00 17.99 10 ALA F C 1
ATOM 12019 O O . ALA F 1 14 ? 76.579 77.301 63.336 1.00 18.26 10 ALA F O 1
ATOM 12021 N N . ILE F 1 15 ? 76.565 75.630 61.825 1.00 18.46 11 ILE F N 1
ATOM 12022 C CA . ILE F 1 15 ? 78.018 75.663 61.664 1.00 19.05 11 ILE F CA 1
ATOM 12023 C C . ILE F 1 15 ? 78.431 76.084 60.246 1.00 19.95 11 ILE F C 1
ATOM 12024 O O . ILE F 1 15 ? 79.626 76.120 59.928 1.00 20.94 11 ILE F O 1
ATOM 12029 N N . ARG F 1 16 ? 77.450 76.406 59.409 1.00 20.07 12 ARG F N 1
ATOM 12030 C CA . ARG F 1 16 ? 77.736 76.723 57.994 1.00 21.36 12 ARG F CA 1
ATOM 12031 C C . ARG F 1 16 ? 77.348 78.126 57.533 1.00 22.66 12 ARG F C 1
ATOM 12032 O O . ARG F 1 16 ? 77.996 78.649 56.622 1.00 23.82 12 ARG F O 1
ATOM 12040 N N . ARG F 1 17 ? 76.286 78.708 58.088 1.00 22.55 13 ARG F N 1
ATOM 12041 C CA . ARG F 1 17 ? 75.826 80.029 57.607 1.00 24.11 13 ARG F CA 1
ATOM 12042 C C . ARG F 1 17 ? 76.886 81.070 57.886 1.00 25.36 13 ARG F C 1
ATOM 12043 O O . ARG F 1 17 ? 77.353 81.170 59.036 1.00 25.27 13 ARG F O 1
ATOM 12051 N N . PRO F 1 18 ? 77.271 81.845 56.855 1.00 27.13 14 PRO F N 1
ATOM 12052 C CA . PRO F 1 18 ? 78.208 82.932 57.122 1.00 28.45 14 PRO F CA 1
ATOM 12053 C C . PRO F 1 18 ? 77.569 84.128 57.838 1.00 28.67 14 PRO F C 1
ATOM 12054 O O . PRO F 1 18 ? 78.288 84.885 58.499 1.00 30.35 14 PRO F O 1
ATOM 12058 N N . SER F 1 19 ? 76.256 84.306 57.689 1.00 27.36 15 SER F N 1
ATOM 12059 C CA . SER F 1 19 ? 75.550 85.432 58.303 1.00 26.83 15 SER F CA 1
ATOM 12060 C C . SER F 1 19 ? 74.858 84.962 59.569 1.00 25.57 15 SER F C 1
ATOM 12061 O O . SER F 1 19 ? 74.440 83.802 59.643 1.00 24.26 15 SER F O 1
ATOM 12064 N N . VAL F 1 20 ? 74.729 85.853 60.555 1.00 25.63 16 VAL F N 1
ATOM 12065 C CA . VAL F 1 20 ? 73.994 85.518 61.783 1.00 25.58 16 VAL F CA 1
ATOM 12066 C C . VAL F 1 20 ? 72.483 85.521 61.551 1.00 25.16 16 VAL F C 1
ATOM 12067 O O . VAL F 1 20 ? 71.732 84.954 62.351 1.00 24.85 16 VAL F O 1
ATOM 12071 N N . TYR F 1 21 ? 72.059 86.126 60.440 1.00 24.78 17 TYR F N 1
ATOM 12072 C CA . TYR F 1 21 ? 70.638 86.195 60.066 1.00 24.71 17 TYR F CA 1
ATOM 12073 C C . TYR F 1 21 ? 70.224 85.036 59.171 1.00 24.48 17 TYR F C 1
ATOM 12074 O O . TYR F 1 21 ? 71.049 84.489 58.449 1.00 25.08 17 TYR F O 1
ATOM 12083 N N . GLY F 1 22 ? 68.942 84.674 59.208 1.00 23.82 18 GLY F N 1
ATOM 12084 C CA . GLY F 1 22 ? 68.405 83.728 58.248 1.00 24.78 18 GLY F CA 1
ATOM 12085 C C . GLY F 1 22 ? 68.346 82.309 58.777 1.00 23.89 18 GLY F C 1
ATOM 12086 O O . GLY F 1 22 ? 69.110 81.928 59.673 1.00 23.03 18 GLY F O 1
ATOM 12087 N N . SER F 1 23 ? 67.419 81.538 58.232 1.00 24.47 19 SER F N 1
ATOM 12088 C CA . SER F 1 23 ? 67.289 80.110 58.580 1.00 24.00 19 SER F CA 1
ATOM 12089 C C . SER F 1 23 ? 67.816 79.253 57.424 1.00 24.00 19 SER F C 1
ATOM 12090 O O . SER F 1 23 ? 68.016 79.757 56.318 1.00 25.05 19 SER F O 1
ATOM 12093 N N . SER F 1 24 ? 68.046 77.968 57.684 1.00 22.94 20 SER F N 1
ATOM 12094 C CA . SER F 1 24 ? 68.521 77.019 56.676 1.00 23.05 20 SER F CA 1
ATOM 12095 C C . SER F 1 24 ? 67.589 75.802 56.707 1.00 22.66 20 SER F C 1
ATOM 12096 O O . SER F 1 24 ? 66.851 75.605 57.680 1.00 22.76 20 SER F O 1
ATOM 12099 N N . ILE F 1 25 ? 67.654 74.990 55.665 1.00 22.50 21 ILE F N 1
ATOM 12100 C CA . ILE F 1 25 ? 66.862 73.765 55.566 1.00 22.20 21 ILE F CA 1
ATOM 12101 C C . ILE F 1 25 ? 67.551 72.687 56.412 1.00 20.93 21 ILE F C 1
ATOM 12102 O O . ILE F 1 25 ? 68.768 72.478 56.290 1.00 20.44 21 ILE F O 1
ATOM 12107 N N . GLU F 1 26 ? 66.783 72.048 57.305 1.00 19.40 22 GLU F N 1
ATOM 12108 C CA . GLU F 1 26 ? 67.306 70.964 58.135 1.00 18.29 22 GLU F CA 1
ATOM 12109 C C . GLU F 1 26 ? 66.341 69.797 58.076 1.00 18.30 22 GLU F C 1
ATOM 12110 O O . GLU F 1 26 ? 65.122 70.002 57.989 1.00 18.70 22 GLU F O 1
ATOM 12116 N N . ASN F 1 27 ? 66.881 68.580 58.107 1.00 17.67 23 ASN F N 1
ATOM 12117 C CA . ASN F 1 27 ? 66.065 67.424 58.508 1.00 17.45 23 ASN F CA 1
ATOM 12118 C C . ASN F 1 27 ? 65.916 67.553 60.021 1.00 16.21 23 ASN F C 1
ATOM 12119 O O . ASN F 1 27 ? 66.899 67.790 60.753 1.00 15.54 23 ASN F O 1
ATOM 12124 N N . THR F 1 28 ? 64.682 67.454 60.489 1.00 15.96 24 THR F N 1
ATOM 12125 C CA . THR F 1 28 ? 64.394 67.793 61.881 1.00 15.15 24 THR F CA 1
ATOM 12126 C C . THR F 1 28 ? 65.125 66.851 62.838 1.00 14.74 24 THR F C 1
ATOM 12127 O O . THR F 1 28 ? 65.532 67.272 63.916 1.00 14.05 24 THR F O 1
ATOM 12131 N N . TYR F 1 29 ? 65.289 65.605 62.384 1.00 14.81 25 TYR F N 1
ATOM 12132 C CA . TYR F 1 29 ? 65.927 64.501 63.131 1.00 14.64 25 TYR F CA 1
ATOM 12133 C C . TYR F 1 29 ? 67.447 64.428 62.971 1.00 14.55 25 TYR F C 1
ATOM 12134 O O . TYR F 1 29 ? 68.080 63.453 63.400 1.00 14.12 25 TYR F O 1
ATOM 12143 N N . ALA F 1 30 ? 68.044 65.445 62.358 1.00 14.44 26 ALA F N 1
ATOM 12144 C CA . ALA F 1 30 ? 69.502 65.481 62.235 1.00 14.73 26 ALA F CA 1
ATOM 12145 C C . ALA F 1 30 ? 70.008 66.924 62.312 1.00 14.91 26 ALA F C 1
ATOM 12146 O O . ALA F 1 30 ? 69.271 67.840 62.710 1.00 15.14 26 ALA F O 1
ATOM 12148 N N . GLY F 1 31 ? 71.271 67.130 61.959 1.00 14.93 27 GLY F N 1
ATOM 12149 C CA . GLY F 1 31 ? 71.824 68.487 61.956 1.00 14.67 27 GLY F CA 1
ATOM 12150 C C . GLY F 1 31 ? 72.345 68.919 63.312 1.00 14.09 27 GLY F C 1
ATOM 12151 O O . GLY F 1 31 ? 71.892 68.454 64.371 1.00 13.55 27 GLY F O 1
ATOM 12152 N N . VAL F 1 32 ? 73.286 69.848 63.296 1.00 13.89 28 VAL F N 1
ATOM 12153 C CA . VAL F 1 32 ? 73.876 70.353 64.534 1.00 13.60 28 VAL F CA 1
ATOM 12154 C C . VAL F 1 32 ? 72.798 70.934 65.446 1.00 13.57 28 VAL F C 1
ATOM 12155 O O . VAL F 1 32 ? 71.933 71.706 64.994 1.00 14.05 28 VAL F O 1
ATOM 12159 N N . LEU F 1 33 ? 72.881 70.573 66.728 1.00 12.93 29 LEU F N 1
ATOM 12160 C CA . LEU F 1 33 ? 71.818 70.852 67.697 1.00 12.66 29 LEU F CA 1
ATOM 12161 C C . LEU F 1 33 ? 72.034 72.102 68.563 1.00 12.68 29 LEU F C 1
ATOM 12162 O O . LEU F 1 33 ? 71.982 72.037 69.801 1.00 13.06 29 LEU F O 1
ATOM 12167 N N . SER F 1 34 ? 72.292 73.249 67.923 1.00 12.52 30 SER F N 1
ATOM 12168 C CA . SER F 1 34 ? 72.287 74.515 68.676 1.00 12.34 30 SER F CA 1
ATOM 12169 C C . SER F 1 34 ? 70.844 74.923 68.898 1.00 12.36 30 SER F C 1
ATOM 12170 O O . SER F 1 34 ? 69.924 74.374 68.262 1.00 12.63 30 SER F O 1
ATOM 12173 N N . PHE F 1 35 ? 70.629 75.873 69.802 1.00 12.53 31 PHE F N 1
ATOM 12174 C CA . PHE F 1 35 ? 69.275 76.299 70.103 1.00 12.44 31 PHE F CA 1
ATOM 12175 C C . PHE F 1 35 ? 68.625 76.904 68.852 1.00 13.03 31 PHE F C 1
ATOM 12176 O O . PHE F 1 35 ? 69.158 77.861 68.244 1.00 13.62 31 PHE F O 1
ATOM 12184 N N . MET F 1 36 ? 67.500 76.311 68.453 1.00 13.13 32 MET F N 1
ATOM 12185 C CA . MET F 1 36 ? 66.808 76.698 67.226 1.00 13.74 32 MET F CA 1
ATOM 12186 C C . MET F 1 36 ? 67.741 76.853 66.023 1.00 14.23 32 MET F C 1
ATOM 12187 O O . MET F 1 36 ? 67.515 77.692 65.130 1.00 14.49 32 MET F O 1
ATOM 12192 N N . ARG F 1 37 ? 68.761 76.003 65.991 1.00 13.75 33 ARG F N 1
ATOM 12193 C CA . ARG F 1 37 ? 69.705 75.919 64.868 1.00 14.57 33 ARG F CA 1
ATOM 12194 C C . ARG F 1 37 ? 70.515 77.181 64.651 1.00 14.99 33 ARG F C 1
ATOM 12195 O O . ARG F 1 37 ? 71.117 77.351 63.601 1.00 16.63 33 ARG F O 1
ATOM 12203 N N . ARG F 1 38 ? 70.561 78.053 65.647 1.00 15.06 34 ARG F N 1
ATOM 12204 C CA . ARG F 1 38 ? 71.270 79.316 65.489 1.00 15.66 34 ARG F CA 1
ATOM 12205 C C . ARG F 1 38 ? 72.798 79.144 65.409 1.00 15.53 34 ARG F C 1
ATOM 12206 O O . ARG F 1 38 ? 73.361 78.137 65.878 1.00 14.73 34 ARG F O 1
ATOM 12214 N N . ASN F 1 39 ? 73.474 80.116 64.800 1.00 15.55 35 ASN F N 1
ATOM 12215 C CA . ASN F 1 39 ? 74.928 80.029 64.658 1.00 15.94 35 ASN F CA 1
ATOM 12216 C C . ASN F 1 39 ? 75.631 79.784 65.976 1.00 15.55 35 ASN F C 1
ATOM 12217 O O . ASN F 1 39 ? 75.409 80.515 66.940 1.00 15.42 35 ASN F O 1
ATOM 12222 N N . TYR F 1 40 ? 76.491 78.764 66.007 1.00 15.29 36 TYR F N 1
ATOM 12223 C CA . TYR F 1 40 ? 77.392 78.547 67.142 1.00 15.34 36 TYR F CA 1
ATOM 12224 C C . TYR F 1 40 ? 78.577 79.474 66.999 1.00 16.22 36 TYR F C 1
ATOM 12225 O O . TYR F 1 40 ? 79.371 79.326 66.062 1.00 17.20 36 TYR F O 1
ATOM 12234 N N . THR F 1 41 ? 78.701 80.424 67.917 1.00 16.63 37 THR F N 1
ATOM 12235 C CA . THR F 1 41 ? 79.797 81.389 67.851 1.00 17.86 37 THR F CA 1
ATOM 12236 C C . THR F 1 41 ? 79.946 82.133 69.169 1.00 18.38 37 THR F C 1
ATOM 12237 O O . THR F 1 41 ? 78.964 82.274 69.913 1.00 17.90 37 THR F O 1
ATOM 12241 N N . ARG F 1 42 ? 81.171 82.595 69.429 1.00 19.76 38 ARG F N 1
ATOM 12242 C CA . ARG F 1 42 ? 81.492 83.478 70.550 1.00 20.69 38 ARG F CA 1
ATOM 12243 C C . ARG F 1 42 ? 81.690 84.939 70.079 1.00 21.86 38 ARG F C 1
ATOM 12244 O O . ARG F 1 42 ? 81.963 85.810 70.891 1.00 21.44 38 ARG F O 1
ATOM 12252 N N . ASP F 1 43 ? 81.525 85.196 68.777 1.00 22.95 39 ASP F N 1
ATOM 12253 C CA . ASP F 1 43 ? 81.648 86.565 68.249 1.00 25.17 39 ASP F CA 1
ATOM 12254 C C . ASP F 1 43 ? 80.324 87.315 68.460 1.00 24.60 39 ASP F C 1
ATOM 12255 O O . ASP F 1 43 ? 79.296 86.943 67.895 1.00 24.61 39 ASP F O 1
ATOM 12260 N N . LEU F 1 44 ? 80.344 88.358 69.279 1.00 24.78 40 LEU F N 1
ATOM 12261 C CA . LEU F 1 44 ? 79.105 89.035 69.680 1.00 24.28 40 LEU F CA 1
ATOM 12262 C C . LEU F 1 44 ? 78.793 90.321 68.897 1.00 25.47 40 LEU F C 1
ATOM 12263 O O . LEU F 1 44 ? 77.764 90.963 69.150 1.00 25.36 40 LEU F O 1
ATOM 12268 N N . ASP F 1 45 ? 79.678 90.701 67.977 1.00 26.60 41 ASP F N 1
ATOM 12269 C CA . ASP F 1 45 ? 79.510 91.939 67.181 1.00 27.31 41 ASP F CA 1
ATOM 12270 C C . ASP F 1 45 ? 78.191 91.900 66.387 1.00 26.80 41 ASP F C 1
ATOM 12271 O O . ASP F 1 45 ? 77.950 90.978 65.623 1.00 27.00 41 ASP F O 1
ATOM 12273 N N . GLY F 1 46 ? 77.318 92.872 66.623 1.00 26.82 42 GLY F N 1
ATOM 12274 C CA . GLY F 1 46 ? 76.050 92.964 65.899 1.00 25.89 42 GLY F CA 1
ATOM 12275 C C . GLY F 1 46 ? 74.978 91.969 66.314 1.00 24.07 42 GLY F C 1
ATOM 12276 O O . GLY F 1 46 ? 73.998 91.783 65.588 1.00 24.87 42 GLY F O 1
ATOM 12277 N N . VAL F 1 47 ? 75.168 91.302 67.452 1.00 21.97 43 VAL F N 1
ATOM 12278 C CA . VAL F 1 47 ? 74.190 90.300 67.901 1.00 20.02 43 VAL F CA 1
ATOM 12279 C C . VAL F 1 47 ? 73.115 90.927 68.778 1.00 19.65 43 VAL F C 1
ATOM 12280 O O . VAL F 1 47 ? 73.428 91.743 69.644 1.00 20.12 43 VAL F O 1
ATOM 12284 N N . ASP F 1 48 ? 71.855 90.541 68.557 1.00 18.85 44 ASP F N 1
ATOM 12285 C CA . ASP F 1 48 ? 70.740 91.056 69.367 1.00 18.65 44 ASP F CA 1
ATOM 12286 C C . ASP F 1 48 ? 70.467 90.234 70.617 1.00 17.43 44 ASP F C 1
ATOM 12287 O O . ASP F 1 48 ? 70.154 90.802 71.656 1.00 17.48 44 ASP F O 1
ATOM 12292 N N . VAL F 1 49 ? 70.535 88.908 70.491 1.00 16.28 45 VAL F N 1
ATOM 12293 C CA . VAL F 1 49 ? 70.257 88.005 71.612 1.00 15.40 45 VAL F CA 1
ATOM 12294 C C . VAL F 1 49 ? 71.285 86.880 71.602 1.00 15.23 45 VAL F C 1
ATOM 12295 O O . VAL F 1 49 ? 71.525 86.257 70.549 1.00 15.16 45 VAL F O 1
ATOM 12299 N N . VAL F 1 50 ? 71.853 86.610 72.780 1.00 13.66 46 VAL F N 1
ATOM 12300 C CA . VAL F 1 50 ? 72.778 85.502 72.959 1.00 13.54 46 VAL F CA 1
ATOM 12301 C C . VAL F 1 50 ? 72.076 84.435 73.791 1.00 12.72 46 VAL F C 1
ATOM 12302 O O . VAL F 1 50 ? 71.659 84.691 74.929 1.00 12.25 46 VAL F O 1
ATOM 12306 N N . VAL F 1 51 ? 71.932 83.250 73.210 1.00 12.71 47 VAL F N 1
ATOM 12307 C CA . VAL F 1 51 ? 71.437 82.095 73.959 1.00 12.17 47 VAL F CA 1
ATOM 12308 C C . VAL F 1 51 ? 72.666 81.394 74.506 1.00 12.00 47 VAL F C 1
ATOM 12309 O O . VAL F 1 51 ? 73.610 81.139 73.756 1.00 12.52 47 VAL F O 1
ATOM 12313 N N . SER F 1 52 ? 72.656 81.099 75.807 1.00 11.57 48 SER F N 1
ATOM 12314 C CA . SER F 1 52 ? 73.736 80.287 76.378 1.00 11.86 48 SER F CA 1
ATOM 12315 C C . SER F 1 52 ? 73.184 79.369 77.461 1.00 11.47 48 SER F C 1
ATOM 12316 O O . SER F 1 52 ? 72.092 79.602 77.976 1.00 12.10 48 SER F O 1
ATOM 12319 N N . GLY F 1 53 ? 73.961 78.367 77.838 1.00 10.72 49 GLY F N 1
ATOM 12320 C CA . GLY F 1 53 ? 73.562 77.445 78.918 1.00 10.43 49 GLY F CA 1
ATOM 12321 C C . GLY F 1 53 ? 74.411 77.617 80.148 1.00 10.40 49 GLY F C 1
ATOM 12322 O O . GLY F 1 53 ? 75.594 77.976 80.056 1.00 10.41 49 GLY F O 1
ATOM 12323 N N . VAL F 1 54 ? 73.810 77.414 81.319 1.00 10.19 50 VAL F N 1
ATOM 12324 C CA . VAL F 1 54 ? 74.607 77.348 82.553 1.00 10.33 50 VAL F CA 1
ATOM 12325 C C . VAL F 1 54 ? 74.208 76.010 83.206 1.00 10.18 50 VAL F C 1
ATOM 12326 O O . VAL F 1 54 ? 73.130 75.915 83.811 1.00 10.37 50 VAL F O 1
ATOM 12330 N N . PRO F 1 55 ? 75.071 74.986 83.081 1.00 10.45 51 PRO F N 1
ATOM 12331 C CA . PRO F 1 55 ? 74.683 73.588 83.392 1.00 10.11 51 PRO F CA 1
ATOM 12332 C C . PRO F 1 55 ? 74.865 73.273 84.885 1.00 10.37 51 PRO F C 1
ATOM 12333 O O . PRO F 1 55 ? 75.666 72.400 85.230 1.00 11.52 51 PRO F O 1
ATOM 12337 N N . LEU F 1 56 ? 74.122 73.979 85.734 1.00 10.24 52 LEU F N 1
ATOM 12338 C CA . LEU F 1 56 ? 74.294 73.875 87.187 1.00 10.60 52 LEU F CA 1
ATOM 12339 C C . LEU F 1 56 ? 73.184 73.029 87.806 1.00 10.42 52 LEU F C 1
ATOM 12340 O O . LEU F 1 56 ? 72.028 73.247 87.525 1.00 10.74 52 LEU F O 1
ATOM 12345 N N . ASP F 1 57 ? 73.532 72.070 88.664 1.00 9.84 53 ASP F N 1
ATOM 12346 C CA . ASP F 1 57 ? 72.493 71.521 89.582 1.00 9.87 53 ASP F CA 1
ATOM 12347 C C . ASP F 1 57 ? 72.973 71.312 90.996 1.00 10.09 53 ASP F C 1
ATOM 12348 O O . ASP F 1 57 ? 72.302 70.673 91.810 1.00 9.67 53 ASP F O 1
ATOM 12353 N N . LEU F 1 58 ? 74.095 71.938 91.336 1.00 10.22 54 LEU F N 1
ATOM 12354 C CA . LEU F 1 58 ? 74.602 71.813 92.714 1.00 11.02 54 LEU F CA 1
ATOM 12355 C C . LEU F 1 58 ? 73.759 72.556 93.755 1.00 11.15 54 LEU F C 1
ATOM 12356 O O . LEU F 1 58 ? 73.911 72.320 94.950 1.00 12.01 54 LEU F O 1
ATOM 12361 N N . ALA F 1 59 ? 72.889 73.477 93.329 1.00 10.83 55 ALA F N 1
ATOM 12362 C CA . ALA F 1 59 ? 72.106 74.252 94.298 1.00 10.71 55 ALA F CA 1
ATOM 12363 C C . ALA F 1 59 ? 70.735 73.619 94.588 1.00 10.41 55 ALA F C 1
ATOM 12364 O O . ALA F 1 59 ? 69.973 74.135 95.381 1.00 10.84 55 ALA F O 1
ATOM 12366 N N . THR F 1 60 ? 70.446 72.478 93.960 1.00 10.27 56 THR F N 1
ATOM 12367 C CA . THR F 1 60 ? 69.126 71.859 94.086 1.00 10.09 56 THR F CA 1
ATOM 12368 C C . THR F 1 60 ? 68.858 71.246 95.470 1.00 10.50 56 THR F C 1
ATOM 12369 O O . THR F 1 60 ? 69.768 70.768 96.167 1.00 11.16 56 THR F O 1
ATOM 12373 N N . THR F 1 61 ? 67.585 71.223 95.857 1.00 10.33 57 THR F N 1
ATOM 12374 C CA . THR F 1 61 ? 67.172 70.710 97.170 1.00 10.49 57 THR F CA 1
ATOM 12375 C C . THR F 1 61 ? 66.519 69.312 97.081 1.00 10.16 57 THR F C 1
ATOM 12376 O O . THR F 1 61 ? 66.449 68.633 98.085 1.00 10.56 57 THR F O 1
ATOM 12380 N N . PHE F 1 62 ? 66.045 68.894 95.907 1.00 9.54 58 PHE F N 1
ATOM 12381 C CA . PHE F 1 62 ? 65.497 67.530 95.784 1.00 9.66 58 PHE F CA 1
ATOM 12382 C C . PHE F 1 62 ? 66.254 66.736 94.711 1.00 9.77 58 PHE F C 1
ATOM 12383 O O . PHE F 1 62 ? 67.401 66.342 94.946 1.00 9.80 58 PHE F O 1
ATOM 12391 N N . ARG F 1 63 ? 65.640 66.472 93.558 1.00 9.16 59 ARG F N 1
ATOM 12392 C CA . ARG F 1 63 ? 66.332 65.698 92.535 1.00 9.44 59 ARG F CA 1
ATOM 12393 C C . ARG F 1 63 ? 67.383 66.544 91.849 1.00 9.57 59 ARG F C 1
ATOM 12394 O O . ARG F 1 63 ? 67.156 67.708 91.529 1.00 9.84 59 ARG F O 1
ATOM 12402 N N . SER F 1 64 ? 68.533 65.933 91.582 1.00 10.01 60 SER F N 1
ATOM 12403 C CA . SER F 1 64 ? 69.510 66.543 90.691 1.00 10.23 60 SER F CA 1
ATOM 12404 C C . SER F 1 64 ? 69.237 66.123 89.234 1.00 10.38 60 SER F C 1
ATOM 12405 O O . SER F 1 64 ? 68.429 65.197 88.965 1.00 11.98 60 SER F O 1
ATOM 12408 N N . GLY F 1 65 ? 69.848 66.814 88.281 1.00 9.61 61 GLY F N 1
ATOM 12409 C CA . GLY F 1 65 ? 69.579 66.521 86.885 1.00 9.82 61 GLY F CA 1
ATOM 12410 C C . GLY F 1 65 ? 69.538 67.751 85.998 1.00 9.04 61 GLY F C 1
ATOM 12411 O O . GLY F 1 65 ? 69.735 67.631 84.780 1.00 9.13 61 GLY F O 1
ATOM 12412 N N . ALA F 1 66 ? 69.304 68.912 86.607 1.00 8.88 62 ALA F N 1
ATOM 12413 C CA . ALA F 1 66 ? 69.188 70.146 85.808 1.00 8.90 62 ALA F CA 1
ATOM 12414 C C . ALA F 1 66 ? 70.527 70.520 85.107 1.00 8.91 62 ALA F C 1
ATOM 12415 O O . ALA F 1 66 ? 70.538 71.345 84.192 1.00 8.59 62 ALA F O 1
ATOM 12417 N N . ARG F 1 67 ? 71.648 69.917 85.528 1.00 9.22 63 ARG F N 1
ATOM 12418 C CA . ARG F 1 67 ? 72.909 70.172 84.837 1.00 9.59 63 ARG F CA 1
ATOM 12419 C C . ARG F 1 67 ? 72.818 69.843 83.341 1.00 9.50 63 ARG F C 1
ATOM 12420 O O . ARG F 1 67 ? 73.569 70.403 82.552 1.00 10.10 63 ARG F O 1
ATOM 12428 N N . LEU F 1 68 ? 71.911 68.938 82.946 1.00 9.10 64 LEU F N 1
ATOM 12429 C CA . LEU F 1 68 ? 71.816 68.542 81.545 1.00 9.59 64 LEU F CA 1
ATOM 12430 C C . LEU F 1 68 ? 70.684 69.311 80.830 1.00 9.60 64 LEU F C 1
ATOM 12431 O O . LEU F 1 68 ? 70.397 69.062 79.646 1.00 9.90 64 LEU F O 1
ATOM 12436 N N . GLY F 1 69 ? 70.066 70.231 81.565 1.00 9.23 65 GLY F N 1
ATOM 12437 C CA . GLY F 1 69 ? 68.949 71.075 81.024 1.00 8.87 65 GLY F CA 1
ATOM 12438 C C . GLY F 1 69 ? 69.272 71.773 79.701 1.00 9.04 65 GLY F C 1
ATOM 12439 O O . GLY F 1 69 ? 68.476 71.716 78.765 1.00 9.12 65 GLY F O 1
ATOM 12440 N N . PRO F 1 70 ? 70.428 72.461 79.600 1.00 9.09 66 PRO F N 1
ATOM 12441 C CA . PRO F 1 70 ? 70.663 73.223 78.357 1.00 9.27 66 PRO F CA 1
ATOM 12442 C C . PRO F 1 70 ? 70.713 72.338 77.126 1.00 9.56 66 PRO F C 1
ATOM 12443 O O . PRO F 1 70 ? 70.121 72.682 76.114 1.00 10.14 66 PRO F O 1
ATOM 12447 N N . SER F 1 71 ? 71.367 71.172 77.217 1.00 9.67 67 SER F N 1
ATOM 12448 C CA . SER F 1 71 ? 71.427 70.253 76.084 1.00 10.23 67 SER F CA 1
ATOM 12449 C C . SER F 1 71 ? 70.046 69.713 75.740 1.00 10.19 67 SER F C 1
ATOM 12450 O O . SER F 1 71 ? 69.734 69.542 74.550 1.00 10.12 67 SER F O 1
ATOM 12453 N N . ALA F 1 72 ? 69.222 69.466 76.765 1.00 9.78 68 ALA F N 1
ATOM 12454 C CA . ALA F 1 72 ? 67.849 68.923 76.541 1.00 9.59 68 ALA F CA 1
ATOM 12455 C C . ALA F 1 72 ? 67.012 69.928 75.807 1.00 9.36 68 ALA F C 1
ATOM 12456 O O . ALA F 1 72 ? 66.255 69.586 74.883 1.00 9.47 68 ALA F O 1
ATOM 12458 N N . VAL F 1 73 ? 67.098 71.168 76.275 1.00 9.44 69 VAL F N 1
ATOM 12459 C CA . VAL F 1 73 ? 66.342 72.249 75.616 1.00 9.68 69 VAL F CA 1
ATOM 12460 C C . VAL F 1 73 ? 66.785 72.464 74.180 1.00 10.18 69 VAL F C 1
ATOM 12461 O O . VAL F 1 73 ? 65.941 72.644 73.282 1.00 9.98 69 VAL F O 1
ATOM 12465 N N . ARG F 1 74 ? 68.091 72.452 73.918 1.00 10.22 70 ARG F N 1
ATOM 12466 C CA . ARG F 1 74 ? 68.546 72.592 72.537 1.00 10.48 70 ARG F CA 1
ATOM 12467 C C . ARG F 1 74 ? 68.001 71.467 71.670 1.00 11.08 70 ARG F C 1
ATOM 12468 O O . ARG F 1 74 ? 67.496 71.713 70.577 1.00 11.32 70 ARG F O 1
ATOM 12476 N N . ALA F 1 75 ? 68.067 70.228 72.165 1.00 10.52 71 ALA F N 1
ATOM 12477 C CA . ALA F 1 75 ? 67.584 69.089 71.350 1.00 10.86 71 ALA F CA 1
ATOM 12478 C C . ALA F 1 75 ? 66.074 69.212 71.096 1.00 11.11 71 ALA F C 1
ATOM 12479 O O . ALA F 1 75 ? 65.594 68.811 70.047 1.00 11.23 71 ALA F O 1
ATOM 12481 N N . ALA F 1 76 ? 65.348 69.761 72.063 1.00 10.51 72 ALA F N 1
ATOM 12482 C CA . ALA F 1 76 ? 63.884 69.855 72.000 1.00 10.83 72 ALA F CA 1
ATOM 12483 C C . ALA F 1 76 ? 63.426 71.045 71.148 1.00 11.16 72 ALA F C 1
ATOM 12484 O O . ALA F 1 76 ? 62.226 71.222 70.916 1.00 12.14 72 ALA F O 1
ATOM 12486 N N . SER F 1 77 ? 64.374 71.847 70.686 1.00 11.48 73 SER F N 1
ATOM 12487 C CA . SER F 1 77 ? 64.024 73.045 69.895 1.00 11.40 73 SER F CA 1
ATOM 12488 C C . SER F 1 77 ? 63.987 72.788 68.387 1.00 12.17 73 SER F C 1
ATOM 12489 O O . SER F 1 77 ? 63.700 73.715 67.620 1.00 12.15 73 SER F O 1
ATOM 12492 N N . VAL F 1 78 ? 64.271 71.553 67.955 1.00 12.14 74 VAL F N 1
ATOM 12493 C CA . VAL F 1 78 ? 64.385 71.237 66.507 1.00 12.85 74 VAL F CA 1
ATOM 12494 C C . VAL F 1 78 ? 63.120 71.559 65.703 1.00 13.45 74 VAL F C 1
ATOM 12495 O O . VAL F 1 78 ? 63.188 72.122 64.605 1.00 14.05 74 VAL F O 1
ATOM 12499 N N . GLN F 1 79 ? 61.954 71.223 66.258 1.00 13.18 75 GLN F N 1
ATOM 12500 C CA . GLN F 1 79 ? 60.720 71.464 65.528 1.00 13.93 75 GLN F CA 1
ATOM 12501 C C . GLN F 1 79 ? 60.417 72.951 65.417 1.00 14.25 75 GLN F C 1
ATOM 12502 O O . GLN F 1 79 ? 59.920 73.414 64.370 1.00 14.77 75 GLN F O 1
ATOM 12508 N N . LEU F 1 80 ? 60.741 73.702 66.468 1.00 13.86 76 LEU F N 1
ATOM 12509 C CA . LEU F 1 80 ? 60.544 75.159 66.472 1.00 14.66 76 LEU F CA 1
ATOM 12510 C C . LEU F 1 80 ? 61.332 75.872 65.370 1.00 15.18 76 LEU F C 1
ATOM 12511 O O . LEU F 1 80 ? 60.931 76.927 64.885 1.00 15.29 76 LEU F O 1
ATOM 12516 N N . ALA F 1 81 ? 62.427 75.264 64.937 1.00 15.34 77 ALA F N 1
ATOM 12517 C CA . ALA F 1 81 ? 63.248 75.878 63.877 1.00 16.42 77 ALA F CA 1
ATOM 12518 C C . ALA F 1 81 ? 62.721 75.632 62.470 1.00 17.82 77 ALA F C 1
ATOM 12519 O O . ALA F 1 81 ? 63.145 76.297 61.532 1.00 18.49 77 ALA F O 1
ATOM 12521 N N . GLU F 1 82 ? 61.778 74.701 62.321 1.00 17.62 78 GLU F N 1
ATOM 12522 C CA . GLU F 1 82 ? 61.337 74.246 61.006 1.00 18.94 78 GLU F CA 1
ATOM 12523 C C . GLU F 1 82 ? 60.290 75.196 60.403 1.00 18.66 78 GLU F C 1
ATOM 12524 O O . GLU F 1 82 ? 60.225 75.354 59.187 1.00 19.47 78 GLU F O 1
ATOM 12530 N N . LEU F 1 83 ? 59.510 75.847 61.256 1.00 17.73 79 LEU F N 1
ATOM 12531 C CA . LEU F 1 83 ? 58.413 76.692 60.808 1.00 18.38 79 LEU F CA 1
ATOM 12532 C C . LEU F 1 83 ? 58.490 78.059 61.475 1.00 17.86 79 LEU F C 1
ATOM 12533 O O . LEU F 1 83 ? 59.138 78.207 62.508 1.00 17.38 79 LEU F O 1
ATOM 12538 N N . ASN F 1 84 ? 57.839 79.072 60.897 1.00 17.79 80 ASN F N 1
ATOM 12539 C CA . ASN F 1 84 ? 57.727 80.339 61.616 1.00 17.49 80 ASN F CA 1
ATOM 12540 C C . ASN F 1 84 ? 56.976 80.049 62.900 1.00 16.81 80 ASN F C 1
ATOM 12541 O O . ASN F 1 84 ? 55.958 79.347 62.873 1.00 16.21 80 ASN F O 1
ATOM 12546 N N . PRO F 1 85 ? 57.430 80.630 64.021 1.00 17.00 81 PRO F N 1
ATOM 12547 C CA . PRO F 1 85 ? 56.691 80.438 65.271 1.00 16.38 81 PRO F CA 1
ATOM 12548 C C . PRO F 1 85 ? 55.244 80.907 65.200 1.00 16.92 81 PRO F C 1
ATOM 12549 O O . PRO F 1 85 ? 54.930 81.885 64.507 1.00 17.47 81 PRO F O 1
ATOM 12553 N N . TYR F 1 86 ? 54.378 80.179 65.902 1.00 16.47 82 TYR F N 1
ATOM 12554 C CA . TYR F 1 86 ? 52.937 80.438 65.983 1.00 17.04 82 TYR F CA 1
ATOM 12555 C C . TYR F 1 86 ? 52.570 81.096 67.329 1.00 16.96 82 TYR F C 1
ATOM 12556 O O . TYR F 1 86 ? 53.080 80.666 68.367 1.00 16.97 82 TYR F O 1
ATOM 12565 N N . PRO F 1 87 ? 51.651 82.091 67.337 1.00 17.71 83 PRO F N 1
ATOM 12566 C CA . PRO F 1 87 ? 50.911 82.660 66.208 1.00 18.44 83 PRO F CA 1
ATOM 12567 C C . PRO F 1 87 ? 51.630 83.811 65.491 1.00 18.85 83 PRO F C 1
ATOM 12568 O O . PRO F 1 87 ? 50.994 84.484 64.653 1.00 19.39 83 PRO F O 1
ATOM 12572 N N . TRP F 1 88 ? 52.914 84.026 65.813 1.00 18.29 84 TRP F N 1
ATOM 12573 C CA . TRP F 1 88 ? 53.677 85.208 65.333 1.00 18.93 84 TRP F CA 1
ATOM 12574 C C . TRP F 1 88 ? 53.684 85.301 63.836 1.00 19.60 84 TRP F C 1
ATOM 12575 O O . TRP F 1 88 ? 53.422 86.368 63.236 1.00 20.55 84 TRP F O 1
ATOM 12586 N N . GLY F 1 89 ? 54.003 84.183 63.197 1.00 19.28 85 GLY F N 1
ATOM 12587 C CA . GLY F 1 89 ? 53.917 84.130 61.742 1.00 20.06 85 GLY F CA 1
ATOM 12588 C C . GLY F 1 89 ? 55.044 84.815 61.001 1.00 20.59 85 GLY F C 1
ATOM 12589 O O . GLY F 1 89 ? 54.893 85.090 59.829 1.00 22.25 85 GLY F O 1
ATOM 12590 N N . PHE F 1 90 ? 56.139 85.145 61.686 1.00 20.14 86 PHE F N 1
ATOM 12591 C CA . PHE F 1 90 ? 57.366 85.638 61.031 1.00 20.72 86 PHE F CA 1
ATOM 12592 C C . PHE F 1 90 ? 58.508 84.680 61.367 1.00 20.62 86 PHE F C 1
ATOM 12593 O O . PHE F 1 90 ? 58.399 83.918 62.323 1.00 19.42 86 PHE F O 1
ATOM 12601 N N . ASP F 1 91 ? 59.583 84.672 60.571 1.00 21.42 87 ASP F N 1
ATOM 12602 C CA . ASP F 1 91 ? 60.798 83.971 61.006 1.00 21.53 87 ASP F CA 1
ATOM 12603 C C . ASP F 1 91 ? 61.588 84.998 61.817 1.00 21.20 87 ASP F C 1
ATOM 12604 O O . ASP F 1 91 ? 62.047 85.976 61.233 1.00 22.29 87 ASP F O 1
ATOM 12609 N N . PRO F 1 92 ? 61.738 84.814 63.148 1.00 20.25 88 PRO F N 1
ATOM 12610 C CA . PRO F 1 92 ? 62.361 85.946 63.861 1.00 19.83 88 PRO F CA 1
ATOM 12611 C C . PRO F 1 92 ? 63.799 86.217 63.441 1.00 19.90 88 PRO F C 1
ATOM 12612 O O . PRO F 1 92 ? 64.298 87.348 63.599 1.00 19.87 88 PRO F O 1
ATOM 12616 N N . PHE F 1 93 ? 64.453 85.201 62.898 1.00 19.55 89 PHE F N 1
ATOM 12617 C CA . PHE F 1 93 ? 65.873 85.309 62.606 1.00 19.82 89 PHE F CA 1
ATOM 12618 C C . PHE F 1 93 ? 66.177 86.076 61.328 1.00 21.23 89 PHE F C 1
ATOM 12619 O O . PHE F 1 93 ? 67.337 86.273 60.996 1.00 20.88 89 PHE F O 1
ATOM 12627 N N . ASP F 1 94 ? 65.136 86.495 60.612 1.00 22.38 90 ASP F N 1
ATOM 12628 C CA . ASP F 1 94 ? 65.319 87.387 59.473 1.00 24.23 90 ASP F CA 1
ATOM 12629 C C . ASP F 1 94 ? 65.715 88.787 59.910 1.00 24.60 90 ASP F C 1
ATOM 12630 O O . ASP F 1 94 ? 66.503 89.450 59.216 1.00 26.13 90 ASP F O 1
ATOM 12635 N N . ASP F 1 95 ? 65.183 89.222 61.055 1.00 24.43 91 ASP F N 1
ATOM 12636 C CA . ASP F 1 95 ? 65.347 90.592 61.559 1.00 25.64 91 ASP F CA 1
ATOM 12637 C C . ASP F 1 95 ? 66.087 90.666 62.886 1.00 23.59 91 ASP F C 1
ATOM 12638 O O . ASP F 1 95 ? 66.575 91.730 63.257 1.00 23.99 91 ASP F O 1
ATOM 12643 N N . LEU F 1 96 ? 66.105 89.562 63.630 1.00 21.36 92 LEU F N 1
ATOM 12644 C CA . LEU F 1 96 ? 66.749 89.505 64.929 1.00 19.98 92 LEU F CA 1
ATOM 12645 C C . LEU F 1 96 ? 67.980 88.606 64.851 1.00 19.13 92 LEU F C 1
ATOM 12646 O O . LEU F 1 96 ? 67.868 87.457 64.467 1.00 19.15 92 LEU F O 1
ATOM 12651 N N . ALA F 1 97 ? 69.144 89.129 65.237 1.00 18.79 93 ALA F N 1
ATOM 12652 C CA . ALA F 1 97 ? 70.387 88.362 65.190 1.00 18.21 93 ALA F CA 1
ATOM 12653 C C . ALA F 1 97 ? 70.532 87.594 66.493 1.00 17.05 93 ALA F C 1
ATOM 12654 O O . ALA F 1 97 ? 70.722 88.193 67.541 1.00 16.73 93 ALA F O 1
ATOM 12656 N N . VAL F 1 98 ? 70.393 86.273 66.429 1.00 16.49 94 VAL F N 1
ATOM 12657 C CA . VAL F 1 98 ? 70.435 85.432 67.628 1.00 15.63 94 VAL F CA 1
ATOM 12658 C C . VAL F 1 98 ? 71.504 84.381 67.425 1.00 15.60 94 VAL F C 1
ATOM 12659 O O . VAL F 1 98 ? 71.526 83.732 66.379 1.00 16.35 94 VAL F O 1
ATOM 12663 N N . ILE F 1 99 ? 72.398 84.214 68.399 1.00 15.31 95 ILE F N 1
ATOM 12664 C CA . ILE F 1 99 ? 73.430 83.181 68.299 1.00 15.53 95 ILE F CA 1
ATOM 12665 C C . ILE F 1 99 ? 73.334 82.223 69.485 1.00 14.67 95 ILE F C 1
ATOM 12666 O O . ILE F 1 99 ? 72.675 82.536 70.469 1.00 14.33 95 ILE F O 1
ATOM 12671 N N . ASP F 1 100 ? 73.951 81.045 69.340 1.00 14.41 96 ASP F N 1
ATOM 12672 C CA . ASP F 1 100 ? 74.155 80.123 70.448 1.00 13.91 96 ASP F CA 1
ATOM 12673 C C . ASP F 1 100 ? 75.643 80.161 70.825 1.00 14.03 96 ASP F C 1
ATOM 12674 O O . ASP F 1 100 ? 76.512 79.742 70.058 1.00 14.20 96 ASP F O 1
ATOM 12679 N N . TYR F 1 101 ? 75.894 80.734 71.994 1.00 14.36 97 TYR F N 1
ATOM 12680 C CA . TYR F 1 101 ? 77.233 80.963 72.560 1.00 15.47 97 TYR F CA 1
ATOM 12681 C C . TYR F 1 101 ? 77.873 79.651 73.052 1.00 15.47 97 TYR F C 1
ATOM 12682 O O . TYR F 1 101 ? 79.090 79.587 73.260 1.00 16.53 97 TYR F O 1
ATOM 12691 N N . GLY F 1 102 ? 77.064 78.605 73.189 1.00 14.29 98 GLY F N 1
ATOM 12692 C CA . GLY F 1 102 ? 77.487 77.422 73.967 1.00 14.07 98 GLY F CA 1
ATOM 12693 C C . GLY F 1 102 ? 77.180 77.661 75.440 1.00 13.24 98 GLY F C 1
ATOM 12694 O O . GLY F 1 102 ? 76.174 78.297 75.794 1.00 12.90 98 GLY F O 1
ATOM 12695 N N . ASP F 1 103 ? 78.063 77.176 76.312 1.00 13.26 99 ASP F N 1
ATOM 12696 C CA . ASP F 1 103 ? 77.797 77.186 77.758 1.00 12.63 99 ASP F CA 1
ATOM 12697 C C . ASP F 1 103 ? 78.818 77.968 78.585 1.00 12.68 99 ASP F C 1
ATOM 12698 O O . ASP F 1 103 ? 79.960 78.197 78.161 1.00 13.34 99 ASP F O 1
ATOM 12703 N N . CYS F 1 104 ? 78.368 78.419 79.746 1.00 12.56 100 CYS F N 1
ATOM 12704 C CA . CYS F 1 104 ? 79.249 78.959 80.771 1.00 12.78 100 CYS F CA 1
ATOM 12705 C C . CYS F 1 104 ? 80.014 77.798 81.377 1.00 13.11 100 CYS F C 1
ATOM 12706 O O . CYS F 1 104 ? 79.397 76.941 82.015 1.00 13.04 100 CYS F O 1
ATOM 12709 N N . TRP F 1 105 ? 81.336 77.797 81.233 1.00 13.48 101 TRP F N 1
ATOM 12710 C CA . TRP F 1 105 ? 82.156 76.772 81.857 1.00 13.99 101 TRP F CA 1
ATOM 12711 C C . TRP F 1 105 ? 82.338 77.139 83.310 1.00 14.03 101 TRP F C 1
ATOM 12712 O O . TRP F 1 105 ? 82.444 78.312 83.647 1.00 14.12 101 TRP F O 1
ATOM 12723 N N . PHE F 1 106 ? 82.404 76.134 84.185 1.00 13.92 102 PHE F N 1
ATOM 12724 C CA . PHE F 1 106 ? 82.813 76.385 85.569 1.00 14.36 102 PHE F CA 1
ATOM 12725 C C . PHE F 1 106 ? 83.417 75.110 86.137 1.00 14.51 102 PHE F C 1
ATOM 12726 O O . PHE F 1 106 ? 83.140 74.019 85.645 1.00 14.09 102 PHE F O 1
ATOM 12734 N N . ASP F 1 107 ? 84.243 75.272 87.159 1.00 14.65 103 ASP F N 1
ATOM 12735 C CA . ASP F 1 107 ? 84.863 74.141 87.837 1.00 15.61 103 ASP F CA 1
ATOM 12736 C C . ASP F 1 107 ? 83.953 73.735 88.997 1.00 14.68 103 ASP F C 1
ATOM 12737 O O . ASP F 1 107 ? 84.011 74.307 90.075 1.00 14.31 103 ASP F O 1
ATOM 12742 N N . ALA F 1 108 ? 83.115 72.725 88.772 1.00 13.97 104 ALA F N 1
ATOM 12743 C CA . ALA F 1 108 ? 82.133 72.333 89.766 1.00 13.88 104 ALA F CA 1
ATOM 12744 C C . ALA F 1 108 ? 82.801 71.832 91.061 1.00 13.84 104 ALA F C 1
ATOM 12745 O O . ALA F 1 108 ? 82.193 71.838 92.123 1.00 13.75 104 ALA F O 1
ATOM 12747 N N . HIS F 1 109 ? 84.061 71.451 90.951 1.00 14.24 105 HIS F N 1
ATOM 12748 C CA . HIS F 1 109 ? 84.780 70.836 92.075 1.00 15.01 105 HIS F CA 1
ATOM 12749 C C . HIS F 1 109 ? 85.296 71.872 93.039 1.00 15.31 105 HIS F C 1
ATOM 12750 O O . HIS F 1 109 ? 85.771 71.546 94.148 1.00 16.13 105 HIS F O 1
ATOM 12757 N N . HIS F 1 110 ? 85.164 73.136 92.620 1.00 15.34 106 HIS F N 1
ATOM 12758 C CA . HIS F 1 110 ? 85.363 74.298 93.488 1.00 15.41 106 HIS F CA 1
ATOM 12759 C C . HIS F 1 110 ? 84.113 75.123 93.496 1.00 14.79 106 HIS F C 1
ATOM 12760 O O . HIS F 1 110 ? 84.035 76.156 92.810 1.00 14.38 106 HIS F O 1
ATOM 12767 N N . PRO F 1 111 ? 83.100 74.660 94.252 1.00 14.21 107 PRO F N 1
ATOM 12768 C CA . PRO F 1 111 ? 81.774 75.225 94.072 1.00 14.02 107 PRO F CA 1
ATOM 12769 C C . PRO F 1 111 ? 81.630 76.723 94.410 1.00 13.85 107 PRO F C 1
ATOM 12770 O O . PRO F 1 111 ? 80.726 77.373 93.878 1.00 13.70 107 PRO F O 1
ATOM 12774 N N . LEU F 1 112 ? 82.523 77.277 95.216 1.00 13.80 108 LEU F N 1
ATOM 12775 C CA . LEU F 1 112 ? 82.461 78.712 95.482 1.00 14.12 108 LEU F CA 1
ATOM 12776 C C . LEU F 1 112 ? 82.860 79.553 94.261 1.00 14.12 108 LEU F C 1
ATOM 12777 O O . LEU F 1 112 ? 82.598 80.763 94.231 1.00 14.23 108 LEU F O 1
ATOM 12782 N N . SER F 1 113 ? 83.466 78.916 93.251 1.00 13.37 109 SER F N 1
ATOM 12783 C CA . SER F 1 113 ? 83.873 79.622 92.034 1.00 13.37 109 SER F CA 1
ATOM 12784 C C . SER F 1 113 ? 82.737 79.798 91.036 1.00 12.85 109 SER F C 1
ATOM 12785 O O . SER F 1 113 ? 82.879 80.536 90.065 1.00 13.21 109 SER F O 1
ATOM 12788 N N . ILE F 1 114 ? 81.631 79.093 91.260 1.00 12.14 110 ILE F N 1
ATOM 12789 C CA . ILE F 1 114 ? 80.535 79.049 90.300 1.00 11.83 110 ILE F CA 1
ATOM 12790 C C . ILE F 1 114 ? 79.800 80.393 90.187 1.00 12.06 110 ILE F C 1
ATOM 12791 O O . ILE F 1 114 ? 79.602 80.901 89.086 1.00 11.80 110 ILE F O 1
ATOM 12796 N N . LYS F 1 115 ? 79.400 80.971 91.316 1.00 12.46 111 LYS F N 1
ATOM 12797 C CA . LYS F 1 115 ? 78.725 82.272 91.268 1.00 13.38 111 LYS F CA 1
ATOM 12798 C C . LYS F 1 115 ? 79.568 83.316 90.474 1.00 13.55 111 LYS F C 1
ATOM 12799 O O . LYS F 1 115 ? 79.042 83.945 89.536 1.00 13.37 111 LYS F O 1
ATOM 12805 N N . PRO F 1 116 ? 80.863 83.507 90.826 1.00 13.82 112 PRO F N 1
ATOM 12806 C CA . PRO F 1 116 ? 81.610 84.529 90.060 1.00 14.24 112 PRO F CA 1
ATOM 12807 C C . PRO F 1 116 ? 81.812 84.159 88.592 1.00 14.24 112 PRO F C 1
ATOM 12808 O O . PRO F 1 116 ? 81.855 85.052 87.751 1.00 14.44 112 PRO F O 1
ATOM 12812 N N . ALA F 1 117 ? 81.870 82.850 88.274 1.00 13.77 113 ALA F N 1
ATOM 12813 C CA . ALA F 1 117 ? 81.977 82.408 86.873 1.00 13.31 113 ALA F CA 1
ATOM 12814 C C . ALA F 1 117 ? 80.737 82.871 86.096 1.00 13.02 113 ALA F C 1
ATOM 12815 O O . ALA F 1 117 ? 80.853 83.367 84.965 1.00 12.96 113 ALA F O 1
ATOM 12817 N N . ILE F 1 118 ? 79.563 82.708 86.710 1.00 12.37 114 ILE F N 1
ATOM 12818 C CA . ILE F 1 118 ? 78.308 83.112 86.057 1.00 12.45 114 ILE F CA 1
ATOM 12819 C C . ILE F 1 118 ? 78.197 84.627 85.912 1.00 12.97 114 ILE F C 1
ATOM 12820 O O . ILE F 1 118 ? 77.816 85.111 84.838 1.00 13.48 114 ILE F O 1
ATOM 12825 N N . VAL F 1 119 ? 78.540 85.377 86.963 1.00 13.43 115 VAL F N 1
ATOM 12826 C CA . VAL F 1 119 ? 78.594 86.850 86.841 1.00 14.11 115 VAL F CA 1
ATOM 12827 C C . VAL F 1 119 ? 79.494 87.277 85.676 1.00 14.73 115 VAL F C 1
ATOM 12828 O O . VAL F 1 119 ? 79.107 88.128 84.878 1.00 14.92 115 VAL F O 1
ATOM 12832 N N . GLU F 1 120 ? 80.692 86.700 85.586 1.00 14.79 116 GLU F N 1
ATOM 12833 C CA . GLU F 1 120 ? 81.646 87.084 84.564 1.00 15.75 116 GLU F CA 1
ATOM 12834 C C . GLU F 1 120 ? 81.172 86.675 83.157 1.00 15.05 116 GLU F C 1
ATOM 12835 O O . GLU F 1 120 ? 81.407 87.394 82.176 1.00 15.21 116 GLU F O 1
ATOM 12841 N N . HIS F 1 121 ? 80.504 85.524 83.070 1.00 13.94 117 HIS F N 1
ATOM 12842 C CA . HIS F 1 121 ? 79.891 85.090 81.831 1.00 14.01 117 HIS F CA 1
ATOM 12843 C C . HIS F 1 121 ? 78.899 86.118 81.356 1.00 13.94 117 HIS F C 1
ATOM 12844 O O . HIS F 1 121 ? 78.957 86.577 80.197 1.00 14.08 117 HIS F O 1
ATOM 12851 N N . ALA F 1 122 ? 77.979 86.495 82.239 1.00 13.89 118 ALA F N 1
ATOM 12852 C CA . ALA F 1 122 ? 76.989 87.534 81.923 1.00 14.50 118 ALA F CA 1
ATOM 12853 C C . ALA F 1 122 ? 77.624 88.895 81.663 1.00 15.76 118 ALA F C 1
ATOM 12854 O O . ALA F 1 122 ? 77.251 89.571 80.703 1.00 15.84 118 ALA F O 1
ATOM 12856 N N . ARG F 1 123 ? 78.587 89.296 82.492 1.00 16.39 119 ARG F N 1
ATOM 12857 C CA . ARG F 1 123 ? 79.232 90.611 82.293 1.00 18.20 119 ARG F CA 1
ATOM 12858 C C . ARG F 1 123 ? 79.849 90.699 80.889 1.00 18.63 119 ARG F C 1
ATOM 12859 O O . ARG F 1 123 ? 79.692 91.704 80.186 1.00 19.39 119 ARG F O 1
ATOM 12867 N N . THR F 1 124 ? 80.511 89.630 80.465 1.00 18.36 120 THR F N 1
ATOM 12868 C CA . THR F 1 124 ? 81.144 89.571 79.155 1.00 19.30 120 THR F CA 1
ATOM 12869 C C . THR F 1 124 ? 80.133 89.721 78.015 1.00 18.95 120 THR F C 1
ATOM 12870 O O . THR F 1 124 ? 80.311 90.532 77.105 1.00 19.63 120 THR F O 1
ATOM 12874 N N . ILE F 1 125 ? 79.072 88.930 78.066 1.00 17.83 121 ILE F N 1
ATOM 12875 C CA . ILE F 1 125 ? 78.055 89.024 77.040 1.00 17.64 121 ILE F CA 1
ATOM 12876 C C . ILE F 1 125 ? 77.367 90.406 77.063 1.00 18.48 121 ILE F C 1
ATOM 12877 O O . ILE F 1 125 ? 77.139 91.003 76.008 1.00 19.13 121 ILE F O 1
ATOM 12882 N N . LEU F 1 126 ? 77.049 90.914 78.251 1.00 18.59 122 LEU F N 1
ATOM 12883 C CA . LEU F 1 126 ? 76.380 92.223 78.371 1.00 19.75 122 LEU F CA 1
ATOM 12884 C C . LEU F 1 126 ? 77.197 93.409 77.835 1.00 20.84 122 LEU F C 1
ATOM 12885 O O . LEU F 1 126 ? 76.606 94.417 77.437 1.00 21.85 122 LEU F O 1
ATOM 12890 N N . GLN F 1 127 ? 78.527 93.282 77.808 1.00 21.03 123 GLN F N 1
ATOM 12891 C CA . GLN F 1 127 ? 79.407 94.307 77.211 1.00 22.74 123 GLN F CA 1
ATOM 12892 C C . GLN F 1 127 ? 79.082 94.546 75.723 1.00 23.33 123 GLN F C 1
ATOM 12893 O O . GLN F 1 127 ? 79.314 95.642 75.202 1.00 24.51 123 GLN F O 1
ATOM 12895 N N . SER F 1 128 ? 78.538 93.520 75.062 1.00 23.15 124 SER F N 1
ATOM 12896 C CA . SER F 1 128 ? 78.159 93.589 73.638 1.00 23.99 124 SER F CA 1
ATOM 12897 C C . SER F 1 128 ? 76.820 94.292 73.382 1.00 24.70 124 SER F C 1
ATOM 12898 O O . SER F 1 128 ? 76.442 94.517 72.228 1.00 26.09 124 SER F O 1
ATOM 12901 N N . ASP F 1 129 ? 76.096 94.625 74.445 1.00 24.69 125 ASP F N 1
ATOM 12902 C CA . ASP F 1 129 ? 74.699 95.074 74.328 1.00 25.96 125 ASP F CA 1
ATOM 12903 C C . ASP F 1 129 ? 73.670 94.056 73.796 1.00 24.36 125 ASP F C 1
ATOM 12904 O O . ASP F 1 129 ? 72.495 94.415 73.641 1.00 24.67 125 ASP F O 1
ATOM 12909 N N . ALA F 1 130 ? 74.073 92.817 73.497 1.00 22.11 126 ALA F N 1
ATOM 12910 C CA . ALA F 1 130 ? 73.068 91.763 73.245 1.00 20.62 126 ALA F CA 1
ATOM 12911 C C . ALA F 1 130 ? 72.261 91.509 74.516 1.00 19.58 126 ALA F C 1
ATOM 12912 O O . ALA F 1 130 ? 72.755 91.721 75.624 1.00 19.71 126 ALA F O 1
ATOM 12914 N N . ARG F 1 131 ? 71.030 91.027 74.348 1.00 18.88 127 ARG F N 1
ATOM 12915 C CA . ARG F 1 131 ? 70.242 90.518 75.452 1.00 17.99 127 ARG F CA 1
ATOM 12916 C C . ARG F 1 131 ? 70.676 89.082 75.696 1.00 16.87 127 ARG F C 1
ATOM 12917 O O . ARG F 1 131 ? 71.134 88.410 74.761 1.00 16.69 127 ARG F O 1
ATOM 12925 N N . MET F 1 132 ? 70.498 88.611 76.929 1.00 15.80 128 MET F N 1
ATOM 12926 C CA . MET F 1 132 ? 70.759 87.218 77.254 1.00 14.70 128 MET F CA 1
ATOM 12927 C C . MET F 1 132 ? 69.468 86.450 77.449 1.00 13.70 128 MET F C 1
ATOM 12928 O O . MET F 1 132 ? 68.589 86.892 78.190 1.00 13.13 128 MET F O 1
ATOM 12933 N N . LEU F 1 133 ? 69.404 85.305 76.779 1.00 13.44 129 LEU F N 1
ATOM 12934 C CA . LEU F 1 133 ? 68.396 84.271 77.006 1.00 13.20 129 LEU F CA 1
ATOM 12935 C C . LEU F 1 133 ? 69.152 83.047 77.489 1.00 12.37 129 LEU F C 1
ATOM 12936 O O . LEU F 1 133 ? 69.838 82.400 76.696 1.00 12.22 129 LEU F O 1
ATOM 12941 N N . THR F 1 134 ? 69.048 82.751 78.784 1.00 11.81 130 THR F N 1
ATOM 12942 C CA . THR F 1 134 ? 69.917 81.762 79.396 1.00 11.38 130 THR F CA 1
ATOM 12943 C C . THR F 1 134 ? 69.123 80.497 79.704 1.00 10.92 130 THR F C 1
ATOM 12944 O O . THR F 1 134 ? 68.030 80.570 80.261 1.00 10.79 130 THR F O 1
ATOM 12948 N N . LEU F 1 135 ? 69.714 79.345 79.360 1.00 10.71 131 LEU F N 1
ATOM 12949 C CA . LEU F 1 135 ? 69.061 78.048 79.629 1.00 10.50 131 LEU F CA 1
ATOM 12950 C C . LEU F 1 135 ? 69.731 77.427 80.855 1.00 10.23 131 LEU F C 1
ATOM 12951 O O . LEU F 1 135 ? 70.967 77.319 80.883 1.00 10.37 131 LEU F O 1
ATOM 12956 N N . GLY F 1 136 ? 68.933 77.064 81.867 1.00 9.61 132 GLY F N 1
ATOM 12957 C CA . GLY F 1 136 ? 69.458 76.375 83.062 1.00 9.94 132 GLY F CA 1
ATOM 12958 C C . GLY F 1 136 ? 69.402 74.858 82.880 1.00 9.79 132 GLY F C 1
ATOM 12959 O O . GLY F 1 136 ? 68.916 74.366 81.851 1.00 9.99 132 GLY F O 1
ATOM 12960 N N . GLY F 1 137 ? 69.907 74.092 83.861 1.00 9.80 133 GLY F N 1
ATOM 12961 C CA . GLY F 1 137 ? 70.465 74.652 85.065 1.00 9.67 133 GLY F CA 1
ATOM 12962 C C . GLY F 1 137 ? 69.417 74.946 86.114 1.00 10.04 133 GLY F C 1
ATOM 12963 O O . GLY F 1 137 ? 68.283 75.303 85.783 1.00 9.79 133 GLY F O 1
ATOM 12964 N N . ASP F 1 138 ? 69.803 74.819 87.381 1.00 10.30 134 ASP F N 1
ATOM 12965 C CA . ASP F 1 138 ? 68.877 75.129 88.459 1.00 10.80 134 ASP F CA 1
ATOM 12966 C C . ASP F 1 138 ? 68.696 76.635 88.675 1.00 11.19 134 ASP F C 1
ATOM 12967 O O . ASP F 1 138 ? 69.445 77.446 88.121 1.00 11.01 134 ASP F O 1
ATOM 12972 N N . HIS F 1 139 ? 67.679 77.000 89.441 1.00 10.87 135 HIS F N 1
ATOM 12973 C CA . HIS F 1 139 ? 67.247 78.384 89.545 1.00 11.21 135 HIS F CA 1
ATOM 12974 C C . HIS F 1 139 ? 68.258 79.273 90.209 1.00 11.40 135 HIS F C 1
ATOM 12975 O O . HIS F 1 139 ? 68.195 80.481 90.068 1.00 11.73 135 HIS F O 1
ATOM 12982 N N . TYR F 1 140 ? 69.218 78.678 90.914 1.00 10.99 136 TYR F N 1
ATOM 12983 C CA . TYR F 1 140 ? 70.241 79.499 91.565 1.00 11.72 136 TYR F CA 1
ATOM 12984 C C . TYR F 1 140 ? 70.929 80.400 90.528 1.00 11.45 136 TYR F C 1
ATOM 12985 O O . TYR F 1 140 ? 71.359 81.496 90.861 1.00 12.03 136 TYR F O 1
ATOM 12994 N N . ILE F 1 141 ? 71.041 79.933 89.289 1.00 10.85 137 ILE F N 1
ATOM 12995 C CA . ILE F 1 141 ? 71.807 80.684 88.276 1.00 10.94 137 ILE F CA 1
ATOM 12996 C C . ILE F 1 141 ? 71.238 82.106 88.087 1.00 11.21 137 ILE F C 1
ATOM 12997 O O . ILE F 1 141 ? 71.982 83.026 87.715 1.00 11.26 137 ILE F O 1
ATOM 13002 N N . THR F 1 142 ? 69.957 82.305 88.399 1.00 10.96 138 THR F N 1
ATOM 13003 C CA . THR F 1 142 ? 69.315 83.603 88.153 1.00 11.46 138 THR F CA 1
ATOM 13004 C C . THR F 1 142 ? 69.885 84.702 89.061 1.00 12.10 138 THR F C 1
ATOM 13005 O O . THR F 1 142 ? 69.897 85.874 88.697 1.00 13.02 138 THR F O 1
ATOM 13009 N N . TYR F 1 143 ? 70.343 84.332 90.255 1.00 11.74 139 TYR F N 1
ATOM 13010 C CA . TYR F 1 143 ? 70.936 85.304 91.155 1.00 12.31 139 TYR F CA 1
ATOM 13011 C C . TYR F 1 143 ? 72.212 85.957 90.564 1.00 12.63 139 TYR F C 1
ATOM 13012 O O . TYR F 1 143 ? 72.230 87.183 90.409 1.00 12.88 139 TYR F O 1
ATOM 13021 N N . PRO F 1 144 ? 73.256 85.172 90.214 1.00 12.36 140 PRO F N 1
ATOM 13022 C CA . PRO F 1 144 ? 74.403 85.870 89.594 1.00 12.85 140 PRO F CA 1
ATOM 13023 C C . PRO F 1 144 ? 74.041 86.517 88.258 1.00 13.21 140 PRO F C 1
ATOM 13024 O O . PRO F 1 144 ? 74.609 87.548 87.909 1.00 14.21 140 PRO F O 1
ATOM 13028 N N . LEU F 1 145 ? 73.086 85.939 87.519 1.00 13.12 141 LEU F N 1
ATOM 13029 C CA . LEU F 1 145 ? 72.616 86.632 86.312 1.00 13.23 141 LEU F CA 1
ATOM 13030 C C . LEU F 1 145 ? 72.019 88.002 86.659 1.00 13.62 141 LEU F C 1
ATOM 13031 O O . LEU F 1 145 ? 72.285 88.992 85.965 1.00 13.97 141 LEU F O 1
ATOM 13036 N N . LEU F 1 146 ? 71.235 88.078 87.740 1.00 13.57 142 LEU F N 1
ATOM 13037 C CA . LEU F 1 146 ? 70.648 89.357 88.128 1.00 13.90 142 LEU F CA 1
ATOM 13038 C C . LEU F 1 146 ? 71.722 90.372 88.583 1.00 14.76 142 LEU F C 1
ATOM 13039 O O . LEU F 1 146 ? 71.605 91.571 88.329 1.00 15.58 142 LEU F O 1
ATOM 13044 N N . ILE F 1 147 ? 72.755 89.876 89.257 1.00 14.60 143 ILE F N 1
ATOM 13045 C CA . ILE F 1 147 ? 73.867 90.739 89.656 1.00 15.31 143 ILE F CA 1
ATOM 13046 C C . ILE F 1 147 ? 74.441 91.446 88.413 1.00 16.11 143 ILE F C 1
ATOM 13047 O O . ILE F 1 147 ? 74.591 92.671 88.415 1.00 17.47 143 ILE F O 1
ATOM 13052 N N . ALA F 1 148 ? 74.774 90.687 87.364 1.00 15.86 144 ALA F N 1
ATOM 13053 C CA . ALA F 1 148 ? 75.334 91.273 86.138 1.00 16.53 144 ALA F CA 1
ATOM 13054 C C . ALA F 1 148 ? 74.329 92.189 85.435 1.00 17.04 144 ALA F C 1
ATOM 13055 O O . ALA F 1 148 ? 74.698 93.262 84.950 1.00 18.42 144 ALA F O 1
ATOM 13057 N N . HIS F 1 149 ? 73.072 91.750 85.356 1.00 16.50 145 HIS F N 1
ATOM 13058 C CA . HIS F 1 149 ? 72.030 92.597 84.749 1.00 17.00 145 HIS F CA 1
ATOM 13059 C C . HIS F 1 149 ? 71.791 93.902 85.466 1.00 17.86 145 HIS F C 1
ATOM 13060 O O . HIS F 1 149 ? 71.575 94.922 84.812 1.00 18.47 145 HIS F O 1
ATOM 13067 N N . ALA F 1 150 ? 71.845 93.893 86.793 1.00 18.05 146 ALA F N 1
ATOM 13068 C CA . ALA F 1 150 ? 71.699 95.120 87.574 1.00 19.80 146 ALA F CA 1
ATOM 13069 C C . ALA F 1 150 ? 72.854 96.086 87.321 1.00 20.80 146 ALA F C 1
ATOM 13070 O O . ALA F 1 150 ? 72.644 97.329 87.325 1.00 21.75 146 ALA F O 1
ATOM 13072 N N . GLN F 1 151 ? 74.061 95.548 87.106 1.00 24.52 147 GLN F N 1
ATOM 13073 C CA . GLN F 1 151 ? 75.214 96.386 86.760 1.00 26.53 147 GLN F CA 1
ATOM 13074 C C . GLN F 1 151 ? 74.934 97.142 85.477 1.00 27.04 147 GLN F C 1
ATOM 13075 O O . GLN F 1 151 ? 75.288 98.314 85.363 1.00 27.60 147 GLN F O 1
ATOM 13081 N N . LYS F 1 152 ? 74.355 96.457 84.495 1.00 25.93 148 LYS F N 1
ATOM 13082 C CA . LYS F 1 152 ? 74.135 97.040 83.175 1.00 27.00 148 LYS F CA 1
ATOM 13083 C C . LYS F 1 152 ? 72.914 97.953 83.120 1.00 26.53 148 LYS F C 1
ATOM 13084 O O . LYS F 1 152 ? 72.977 99.059 82.568 1.00 27.24 148 LYS F O 1
ATOM 13090 N N . TYR F 1 153 ? 71.810 97.485 83.686 1.00 25.20 149 TYR F N 1
ATOM 13091 C CA . TYR F 1 153 ? 70.524 98.148 83.511 1.00 25.92 149 TYR F CA 1
ATOM 13092 C C . TYR F 1 153 ? 70.069 98.978 84.712 1.00 26.84 149 TYR F C 1
ATOM 13093 O O . TYR F 1 153 ? 69.011 99.622 84.650 1.00 27.33 149 TYR F O 1
ATOM 13102 N N . GLY F 1 154 ? 70.865 98.970 85.782 1.00 26.93 150 GLY F N 1
ATOM 13103 C CA . GLY F 1 154 ? 70.547 99.699 87.005 1.00 27.64 150 GLY F CA 1
ATOM 13104 C C . GLY F 1 154 ? 69.731 98.877 87.981 1.00 26.77 150 GLY F C 1
ATOM 13105 O O . GLY F 1 154 ? 69.180 97.825 87.636 1.00 26.21 150 GLY F O 1
ATOM 13106 N N . LYS F 1 155 ? 69.661 99.333 89.220 1.00 27.32 151 LYS F N 1
ATOM 13107 C CA . LYS F 1 155 ? 68.827 98.653 90.209 1.00 26.45 151 LYS F CA 1
ATOM 13108 C C . LYS F 1 155 ? 67.916 99.616 90.954 1.00 26.35 151 LYS F C 1
ATOM 13109 O O . LYS F 1 155 ? 68.263 100.778 91.147 1.00 27.92 151 LYS F O 1
ATOM 13115 N N . PRO F 1 156 ? 66.746 99.152 91.390 1.00 25.25 152 PRO F N 1
ATOM 13116 C CA . PRO F 1 156 ? 66.270 97.768 91.362 1.00 23.08 152 PRO F CA 1
ATOM 13117 C C . PRO F 1 156 ? 65.610 97.379 90.033 1.00 22.50 152 PRO F C 1
ATOM 13118 O O . PRO F 1 156 ? 65.050 98.231 89.338 1.00 23.81 152 PRO F O 1
ATOM 13122 N N . LEU F 1 157 ? 65.671 96.101 89.690 1.00 20.23 153 LEU F N 1
ATOM 13123 C CA . LEU F 1 157 ? 65.012 95.599 88.493 1.00 18.86 153 LEU F CA 1
ATOM 13124 C C . LEU F 1 157 ? 63.628 95.087 88.873 1.00 17.49 153 LEU F C 1
ATOM 13125 O O . LEU F 1 157 ? 63.365 94.769 90.048 1.00 16.85 153 LEU F O 1
ATOM 13130 N N . SER F 1 158 ? 62.729 95.025 87.890 1.00 16.65 154 SER F N 1
ATOM 13131 C CA . SER F 1 158 ? 61.474 94.278 88.079 1.00 15.78 154 SER F CA 1
ATOM 13132 C C . SER F 1 158 ? 61.705 92.811 87.703 1.00 14.91 154 SER F C 1
ATOM 13133 O O . SER F 1 158 ? 62.268 92.530 86.645 1.00 15.63 154 SER F O 1
ATOM 13136 N N . LEU F 1 159 ? 61.257 91.887 88.552 1.00 14.49 155 LEU F N 1
ATOM 13137 C CA . LEU F 1 159 ? 61.347 90.456 88.246 1.00 13.51 155 LEU F CA 1
ATOM 13138 C C . LEU F 1 159 ? 59.957 89.921 87.873 1.00 12.83 155 LEU F C 1
ATOM 13139 O O . LEU F 1 159 ? 58.987 90.149 88.600 1.00 12.33 155 LEU F O 1
ATOM 13144 N N . ILE F 1 160 ? 59.876 89.232 86.742 1.00 12.32 156 ILE F N 1
ATOM 13145 C CA . ILE F 1 160 ? 58.649 88.494 86.387 1.00 11.93 156 ILE F CA 1
ATOM 13146 C C . ILE F 1 160 ? 59.063 87.016 86.486 1.00 11.70 156 ILE F C 1
ATOM 13147 O O . ILE F 1 160 ? 59.868 86.532 85.687 1.00 11.65 156 ILE F O 1
ATOM 13152 N N . HIS F 1 161 ? 58.491 86.323 87.454 1.00 11.57 157 HIS F N 1
ATOM 13153 C CA . HIS F 1 161 ? 59.042 85.024 87.927 1.00 11.39 157 HIS F CA 1
ATOM 13154 C C . HIS F 1 161 ? 57.942 84.004 87.835 1.00 11.19 157 HIS F C 1
ATOM 13155 O O . HIS F 1 161 ? 56.947 84.122 88.543 1.00 11.78 157 HIS F O 1
ATOM 13162 N N . PHE F 1 162 ? 58.080 83.022 86.941 1.00 10.79 158 PHE F N 1
ATOM 13163 C CA . PHE F 1 162 ? 57.089 81.934 86.813 1.00 10.46 158 PHE F CA 1
ATOM 13164 C C . PHE F 1 162 ? 57.643 80.719 87.540 1.00 10.22 158 PHE F C 1
ATOM 13165 O O . PHE F 1 162 ? 58.751 80.287 87.229 1.00 10.46 158 PHE F O 1
ATOM 13173 N N . ASP F 1 163 ? 56.902 80.169 88.510 1.00 10.21 159 ASP F N 1
ATOM 13174 C CA . ASP F 1 163 ? 57.474 79.119 89.366 1.00 10.06 159 ASP F CA 1
ATOM 13175 C C . ASP F 1 163 ? 56.425 78.551 90.285 1.00 10.06 159 ASP F C 1
ATOM 13176 O O . ASP F 1 163 ? 55.488 79.274 90.660 1.00 10.49 159 ASP F O 1
ATOM 13181 N N . ALA F 1 164 ? 56.561 77.272 90.678 1.00 9.81 160 ALA F N 1
ATOM 13182 C CA . ALA F 1 164 ? 55.731 76.763 91.807 1.00 9.92 160 ALA F CA 1
ATOM 13183 C C . ALA F 1 164 ? 56.218 77.326 93.135 1.00 10.11 160 ALA F C 1
ATOM 13184 O O . ALA F 1 164 ? 55.494 77.262 94.119 1.00 10.21 160 ALA F O 1
ATOM 13186 N N . HIS F 1 165 ? 57.460 77.835 93.131 1.00 10.24 161 HIS F N 1
ATOM 13187 C CA . HIS F 1 165 ? 58.203 78.264 94.340 1.00 10.84 161 HIS F CA 1
ATOM 13188 C C . HIS F 1 165 ? 58.603 79.732 94.279 1.00 10.98 161 HIS F C 1
ATOM 13189 O O . HIS F 1 165 ? 59.122 80.199 93.263 1.00 11.10 161 HIS F O 1
ATOM 13196 N N . CYS F 1 166 ? 58.456 80.425 95.396 1.00 12.19 162 CYS F N 1
ATOM 13197 C CA . CYS F 1 166 ? 58.849 81.845 95.503 1.00 12.91 162 CYS F CA 1
ATOM 13198 C C . CYS F 1 166 ? 60.378 82.032 95.534 1.00 13.39 162 CYS F C 1
ATOM 13199 O O . CYS F 1 166 ? 60.884 83.100 95.169 1.00 13.67 162 CYS F O 1
ATOM 13202 N N . ASP F 1 167 ? 61.107 80.995 95.965 1.00 13.05 163 ASP F N 1
ATOM 13203 C CA . ASP F 1 167 ? 62.571 81.053 96.117 1.00 13.21 163 ASP F CA 1
ATOM 13204 C C . ASP F 1 167 ? 63.059 82.249 96.950 1.00 13.18 163 ASP F C 1
ATOM 13205 O O . ASP F 1 167 ? 64.180 82.756 96.742 1.00 13.07 163 ASP F O 1
ATOM 13210 N N . THR F 1 168 ? 62.237 82.650 97.921 1.00 13.16 164 THR F N 1
ATOM 13211 C CA . THR F 1 168 ? 62.510 83.782 98.780 1.00 13.65 164 THR F CA 1
ATOM 13212 C C . THR F 1 168 ? 62.561 83.388 100.253 1.00 14.24 164 THR F C 1
ATOM 13213 O O . THR F 1 168 ? 62.469 84.237 101.140 1.00 14.85 164 THR F O 1
ATOM 13217 N N . TRP F 1 169 ? 62.708 82.087 100.526 1.00 13.91 165 TRP F N 1
ATOM 13218 C CA . TRP F 1 169 ? 62.930 81.640 101.877 1.00 14.83 165 TRP F CA 1
ATOM 13219 C C . TRP F 1 169 ? 64.222 82.210 102.405 1.00 15.24 165 TRP F C 1
ATOM 13220 O O . TRP F 1 169 ? 65.200 82.331 101.676 1.00 14.88 165 TRP F O 1
ATOM 13231 N N . ALA F 1 170 ? 64.217 82.570 103.677 1.00 16.67 166 ALA F N 1
ATOM 13232 C CA . ALA F 1 170 ? 65.325 83.343 104.272 1.00 17.55 166 ALA F CA 1
ATOM 13233 C C . ALA F 1 170 ? 66.612 82.537 104.350 1.00 18.61 166 ALA F C 1
ATOM 13234 O O . ALA F 1 170 ? 66.588 81.323 104.602 1.00 19.20 166 ALA F O 1
ATOM 13236 N N . ASP F 1 171 ? 67.729 83.224 104.132 1.00 18.66 167 ASP F N 1
ATOM 13237 C CA . ASP F 1 171 ? 69.051 82.593 104.104 1.00 19.46 167 ASP F CA 1
ATOM 13238 C C . ASP F 1 171 ? 70.035 83.741 104.225 1.00 20.57 167 ASP F C 1
ATOM 13239 O O . ASP F 1 171 ? 70.274 84.469 103.257 1.00 21.60 167 ASP F O 1
ATOM 13244 N N . ASP F 1 172 ? 70.594 83.879 105.407 1.00 22.59 168 ASP F N 1
ATOM 13245 C CA . ASP F 1 172 ? 71.537 84.959 105.657 1.00 24.25 168 ASP F CA 1
ATOM 13246 C C . ASP F 1 172 ? 73.003 84.586 105.428 1.00 24.26 168 ASP F C 1
ATOM 13247 O O . ASP F 1 172 ? 73.890 85.376 105.767 1.00 24.65 168 ASP F O 1
ATOM 13252 N N . ALA F 1 173 ? 73.250 83.419 104.817 1.00 22.76 169 ALA F N 1
ATOM 13253 C CA . ALA F 1 173 ? 74.600 83.053 104.353 1.00 22.33 169 ALA F CA 1
ATOM 13254 C C . ALA F 1 173 ? 74.704 83.340 102.867 1.00 21.55 169 ALA F C 1
ATOM 13255 O O . ALA F 1 173 ? 74.260 82.530 102.040 1.00 20.12 169 ALA F O 1
ATOM 13257 N N . PRO F 1 174 ? 75.276 84.505 102.511 1.00 21.78 170 PRO F N 1
ATOM 13258 C CA . PRO F 1 174 ? 75.370 84.939 101.119 1.00 21.73 170 PRO F CA 1
ATOM 13259 C C . PRO F 1 174 ? 75.937 83.902 100.181 1.00 21.52 170 PRO F C 1
ATOM 13260 O O . PRO F 1 174 ? 75.445 83.807 99.069 1.00 21.12 170 PRO F O 1
ATOM 13264 N N . ASP F 1 175 ? 76.947 83.145 100.610 1.00 21.44 171 ASP F N 1
ATOM 13265 C CA . ASP F 1 175 ? 77.614 82.228 99.693 1.00 21.20 171 ASP F CA 1
ATOM 13266 C C . ASP F 1 175 ? 77.073 80.804 99.701 1.00 19.49 171 ASP F C 1
ATOM 13267 O O . ASP F 1 175 ? 77.669 79.892 99.093 1.00 19.49 171 ASP F O 1
ATOM 13272 N N . SER F 1 176 ? 75.947 80.606 100.359 1.00 17.92 172 SER F N 1
ATOM 13273 C CA . SER F 1 176 ? 75.265 79.317 100.186 1.00 16.96 172 SER F CA 1
ATOM 13274 C C . SER F 1 176 ? 74.861 79.131 98.691 1.00 16.33 172 SER F C 1
ATOM 13275 O O . SER F 1 176 ? 74.616 80.109 97.967 1.00 15.76 172 SER F O 1
ATOM 13278 N N . LEU F 1 177 ? 74.809 77.883 98.233 1.00 15.90 173 LEU F N 1
ATOM 13279 C CA . LEU F 1 177 ? 74.403 77.556 96.876 1.00 16.16 173 LEU F CA 1
ATOM 13280 C C . LEU F 1 177 ? 73.043 76.879 97.021 1.00 15.25 173 LEU F C 1
ATOM 13281 O O . LEU F 1 177 ? 72.984 75.664 97.285 1.00 15.14 173 LEU F O 1
ATOM 13286 N N . ASN F 1 178 ? 71.962 77.671 96.905 1.00 14.16 174 ASN F N 1
ATOM 13287 C CA . ASN F 1 178 ? 70.614 77.153 97.180 1.00 14.17 174 ASN F CA 1
ATOM 13288 C C . ASN F 1 178 ? 69.621 77.758 96.205 1.00 13.61 174 ASN F C 1
ATOM 13289 O O . ASN F 1 178 ? 69.417 78.988 96.202 1.00 14.47 174 ASN F O 1
ATOM 13294 N N . HIS F 1 179 ? 69.026 76.918 95.359 1.00 13.14 175 HIS F N 1
ATOM 13295 C CA . HIS F 1 179 ? 68.065 77.431 94.372 1.00 12.61 175 HIS F CA 1
ATOM 13296 C C . HIS F 1 179 ? 66.744 77.908 94.947 1.00 12.44 175 HIS F C 1
ATOM 13297 O O . HIS F 1 179 ? 65.877 78.368 94.194 1.00 12.49 175 HIS F O 1
ATOM 13304 N N . GLY F 1 180 ? 66.553 77.801 96.267 1.00 12.52 176 GLY F N 1
ATOM 13305 C CA . GLY F 1 180 ? 65.298 78.193 96.909 1.00 12.32 176 GLY F CA 1
A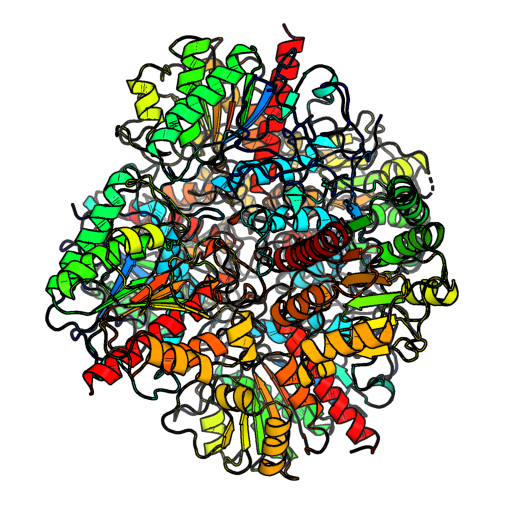TOM 13306 C C . GLY F 1 180 ? 65.432 79.439 97.779 1.00 13.09 176 GLY F C 1
ATOM 13307 O O . GLY F 1 180 ? 64.476 79.856 98.395 1.00 12.68 176 GLY F O 1
ATOM 13308 N N . THR F 1 181 ? 66.621 80.034 97.822 1.00 13.38 177 THR F N 1
ATOM 13309 C CA . THR F 1 181 ? 66.822 81.193 98.705 1.00 14.15 177 THR F CA 1
ATOM 13310 C C . THR F 1 181 ? 67.455 82.380 97.979 1.00 14.49 177 THR F C 1
ATOM 13311 O O . THR F 1 181 ? 67.694 83.438 98.584 1.00 14.73 177 THR F O 1
ATOM 13315 N N . MET F 1 182 ? 67.758 82.209 96.693 1.00 14.37 178 MET F N 1
ATOM 13316 C CA . MET F 1 182 ? 68.563 83.232 95.995 1.00 14.64 178 MET F CA 1
ATOM 13317 C C . MET F 1 182 ? 67.758 84.486 95.660 1.00 14.63 178 MET F C 1
ATOM 13318 O O . MET F 1 182 ? 68.351 85.543 95.470 1.00 15.02 178 MET F O 1
ATOM 13323 N N . PHE F 1 183 ? 66.425 84.384 95.602 1.00 13.86 179 PHE F N 1
ATOM 13324 C CA . PHE F 1 183 ? 65.634 85.616 95.469 1.00 14.06 179 PHE F CA 1
ATOM 13325 C C . PHE F 1 183 ? 65.392 86.360 96.771 1.00 14.18 179 PHE F C 1
ATOM 13326 O O . PHE F 1 183 ? 65.110 87.567 96.754 1.00 14.83 179 PHE F O 1
ATOM 13334 N N . TYR F 1 184 ? 65.569 85.679 97.906 1.00 14.00 180 TYR F N 1
ATOM 13335 C CA . TYR F 1 184 ? 65.684 86.409 99.173 1.00 14.60 180 TYR F CA 1
ATOM 13336 C C . TYR F 1 184 ? 66.968 87.248 99.108 1.00 14.98 180 TYR F C 1
ATOM 13337 O O . TYR F 1 184 ? 66.966 88.429 99.440 1.00 15.29 180 TYR F O 1
ATOM 13346 N N . LYS F 1 185 ? 68.067 86.633 98.661 1.00 14.62 181 LYS F N 1
ATOM 13347 C CA . LYS F 1 185 ? 69.331 87.384 98.495 1.00 15.35 181 LYS F CA 1
ATOM 13348 C C . LYS F 1 185 ? 69.160 88.541 97.499 1.00 15.41 181 LYS F C 1
ATOM 13349 O O . LYS F 1 185 ? 69.646 89.644 97.750 1.00 15.79 181 LYS F O 1
ATOM 13355 N N . ALA F 1 186 ? 68.474 88.292 96.378 1.00 14.57 182 ALA F N 1
ATOM 13356 C CA . ALA F 1 186 ? 68.253 89.359 95.382 1.00 14.97 182 ALA F CA 1
ATOM 13357 C C . ALA F 1 186 ? 67.483 90.555 95.966 1.00 15.19 182 ALA F C 1
ATOM 13358 O O . ALA F 1 186 ? 67.826 91.709 95.678 1.00 16.00 182 ALA F O 1
ATOM 13360 N N . VAL F 1 187 ? 66.483 90.287 96.802 1.00 14.94 183 VAL F N 1
ATOM 13361 C CA . VAL F 1 187 ? 65.740 91.370 97.429 1.00 15.50 183 VAL F CA 1
ATOM 13362 C C . VAL F 1 187 ? 66.602 92.103 98.463 1.00 16.27 183 VAL F C 1
ATOM 13363 O O . VAL F 1 187 ? 66.683 93.339 98.490 1.00 17.32 183 VAL F O 1
ATOM 13367 N N . LYS F 1 188 ? 67.298 91.330 99.289 1.00 16.17 184 LYS F N 1
ATOM 13368 C CA . LYS F 1 188 ? 68.109 91.938 100.341 1.00 16.88 184 LYS F CA 1
ATOM 13369 C C . LYS F 1 188 ? 69.272 92.729 99.738 1.00 17.57 184 LYS F C 1
ATOM 13370 O O . LYS F 1 188 ? 69.692 93.748 100.298 1.00 18.52 184 LYS F O 1
ATOM 13372 N N . ASP F 1 189 ? 69.768 92.293 98.585 1.00 17.17 185 ASP F N 1
ATOM 13373 C CA . ASP F 1 189 ? 70.837 93.021 97.904 1.00 17.82 185 ASP F CA 1
ATOM 13374 C C . ASP F 1 189 ? 70.334 94.310 97.205 1.00 18.39 185 ASP F C 1
ATOM 13375 O O . ASP F 1 189 ? 71.147 95.086 96.693 1.00 19.12 185 ASP F O 1
ATOM 13380 N N . GLY F 1 190 ? 69.013 94.507 97.134 1.00 17.99 186 GLY F N 1
ATOM 13381 C CA . GLY F 1 190 ? 68.468 95.607 96.329 1.00 18.73 186 GLY F CA 1
ATOM 13382 C C . GLY F 1 190 ? 68.496 95.399 94.817 1.00 18.55 186 GLY F C 1
ATOM 13383 O O . GLY F 1 190 ? 68.408 96.362 94.063 1.00 18.97 186 GLY F O 1
ATOM 13384 N N . LEU F 1 191 ? 68.618 94.155 94.353 1.00 17.95 187 LEU F N 1
ATOM 13385 C CA . LEU F 1 191 ? 68.677 93.890 92.904 1.00 18.18 187 LEU F CA 1
ATOM 13386 C C . LEU F 1 191 ? 67.304 93.988 92.257 1.00 17.98 187 LEU F C 1
ATOM 13387 O O . LEU F 1 191 ? 67.179 94.383 91.089 1.00 18.45 187 LEU F O 1
ATOM 13392 N N . ILE F 1 192 ? 66.294 93.582 93.012 1.00 17.48 188 ILE F N 1
ATOM 13393 C CA . ILE F 1 192 ? 64.926 93.611 92.501 1.00 17.71 188 ILE F CA 1
ATOM 13394 C C . ILE F 1 192 ? 64.011 94.373 93.454 1.00 18.34 188 ILE F C 1
ATOM 13395 O O . ILE F 1 192 ? 64.198 94.336 94.680 1.00 18.74 188 ILE F O 1
ATOM 13400 N N . ASP F 1 193 ? 63.011 95.052 92.885 1.00 18.69 189 ASP F N 1
ATOM 13401 C CA . ASP F 1 193 ? 62.025 95.816 93.658 1.00 20.20 189 ASP F CA 1
ATOM 13402 C C . ASP F 1 193 ? 60.774 94.957 93.881 1.00 19.27 189 ASP F C 1
ATOM 13403 O O . ASP F 1 193 ? 60.034 94.685 92.928 1.00 18.72 189 ASP F O 1
ATOM 13408 N N . PRO F 1 194 ? 60.551 94.498 95.129 1.00 19.20 190 PRO F N 1
ATOM 13409 C CA . PRO F 1 194 ? 59.428 93.566 95.337 1.00 18.56 190 PRO F CA 1
ATOM 13410 C C . PRO F 1 194 ? 58.083 94.149 94.907 1.00 18.62 190 PRO F C 1
ATOM 13411 O O . PRO F 1 194 ? 57.253 93.410 94.349 1.00 17.93 190 PRO F O 1
ATOM 13415 N N . LYS F 1 195 ? 57.877 95.453 95.138 1.00 19.35 191 LYS F N 1
ATOM 13416 C CA . LYS F 1 195 ? 56.562 96.080 94.864 1.00 19.28 191 LYS F CA 1
ATOM 13417 C C . LYS F 1 195 ? 56.285 96.092 93.372 1.00 18.71 191 LYS F C 1
ATOM 13418 O O . LYS F 1 195 ? 55.116 96.111 92.944 1.00 19.58 191 LYS F O 1
ATOM 13420 N N . ALA F 1 196 ? 57.347 96.079 92.568 1.00 17.96 192 ALA F N 1
ATOM 13421 C CA . ALA F 1 196 ? 57.217 96.094 91.098 1.00 17.19 192 ALA F CA 1
ATOM 13422 C C . ALA F 1 196 ? 57.650 94.756 90.459 1.00 15.74 192 ALA F C 1
ATOM 13423 O O . ALA F 1 196 ? 58.056 94.708 89.302 1.00 15.52 192 ALA F O 1
ATOM 13425 N N . SER F 1 197 ? 57.514 93.676 91.232 1.00 14.97 193 SER F N 1
ATOM 13426 C CA . SER F 1 197 ? 57.836 92.338 90.762 1.00 14.08 193 SER F CA 1
ATOM 13427 C C . SER F 1 197 ? 56.629 91.448 91.000 1.00 13.65 193 SER F C 1
ATOM 13428 O O . SER F 1 197 ? 55.755 91.751 91.847 1.00 13.70 193 SER F O 1
ATOM 13431 N N . VAL F 1 198 ? 56.602 90.327 90.291 1.00 13.06 194 VAL F N 1
ATOM 13432 C CA . VAL F 1 198 ? 55.449 89.425 90.398 1.00 12.99 194 VAL F CA 1
ATOM 13433 C C . VAL F 1 198 ? 55.855 87.969 90.193 1.00 12.59 194 VAL F C 1
ATOM 13434 O O . VAL F 1 198 ? 56.715 87.665 89.356 1.00 12.24 194 VAL F O 1
ATOM 13438 N N . GLN F 1 199 ? 55.206 87.099 90.954 1.00 12.35 195 GLN F N 1
ATOM 13439 C CA . GLN F 1 199 ? 55.459 85.661 90.916 1.00 12.16 195 GLN F CA 1
ATOM 13440 C C . GLN F 1 199 ? 54.193 84.952 90.516 1.00 11.84 195 GLN F C 1
ATOM 13441 O O . GLN F 1 199 ? 53.125 85.230 91.059 1.00 12.86 195 GLN F O 1
ATOM 13447 N N . VAL F 1 200 ? 54.317 84.099 89.505 1.00 11.36 196 VAL F N 1
ATOM 13448 C CA . VAL F 1 200 ? 53.152 83.534 88.826 1.00 11.13 196 VAL F CA 1
ATOM 13449 C C . VAL F 1 200 ? 53.200 82.006 88.868 1.00 10.59 196 VAL F C 1
ATOM 13450 O O . VAL F 1 200 ? 54.194 81.423 88.446 1.00 10.15 196 VAL F O 1
ATOM 13454 N N . GLY F 1 201 ? 52.118 81.371 89.339 1.00 10.62 197 GLY F N 1
ATOM 13455 C CA . GLY F 1 201 ? 52.019 79.918 89.359 1.00 11.28 197 GLY F CA 1
ATOM 13456 C C . GLY F 1 201 ? 52.360 79.367 90.728 1.00 11.00 197 GLY F C 1
ATOM 13457 O O . GLY F 1 201 ? 52.331 78.153 90.940 1.00 11.14 197 GLY F O 1
ATOM 13458 N N . ILE F 1 202 ? 52.695 80.270 91.661 1.00 11.37 198 ILE F N 1
ATOM 13459 C CA . ILE F 1 202 ? 53.081 79.899 93.031 1.00 11.43 198 ILE F CA 1
ATOM 13460 C C . ILE F 1 202 ? 52.081 78.917 93.692 1.00 11.74 198 ILE F C 1
ATOM 13461 O O . ILE F 1 202 ? 50.861 79.087 93.619 1.00 12.07 198 ILE F O 1
ATOM 13466 N N . ARG F 1 203 ? 52.598 77.881 94.358 1.00 11.19 199 ARG F N 1
ATOM 13467 C CA . ARG F 1 203 ? 51.718 76.956 95.052 1.00 11.29 199 ARG F CA 1
ATOM 13468 C C . ARG F 1 203 ? 52.522 76.270 96.152 1.00 11.59 199 ARG F C 1
ATOM 13469 O O . ARG F 1 203 ? 52.301 75.118 96.492 1.00 11.61 199 ARG F O 1
ATOM 13477 N N . THR F 1 204 ? 53.474 77.018 96.705 1.00 11.82 200 THR F N 1
ATOM 13478 C CA . THR F 1 204 ? 54.135 76.584 97.917 1.00 12.83 200 THR F CA 1
ATOM 13479 C C . THR F 1 204 ? 54.194 77.766 98.897 1.00 13.33 200 THR F C 1
ATOM 13480 O O . THR F 1 204 ? 54.109 78.942 98.478 1.00 13.42 200 THR F O 1
ATOM 13484 N N . TRP F 1 205 ? 54.362 77.440 100.175 1.00 14.05 201 TRP F N 1
ATOM 13485 C CA . TRP F 1 205 ? 54.213 78.404 101.271 1.00 14.96 201 TRP F CA 1
ATOM 13486 C C . TRP F 1 205 ? 55.492 79.037 101.766 1.00 15.43 201 TRP F C 1
ATOM 13487 O O . TRP F 1 205 ? 56.494 78.340 101.993 1.00 14.87 201 TRP F O 1
ATOM 13498 N N . ASN F 1 206 ? 55.453 80.362 101.930 1.00 15.80 202 ASN F N 1
ATOM 13499 C CA . ASN F 1 206 ? 56.511 81.129 102.633 1.00 16.80 202 ASN F CA 1
ATOM 13500 C C . ASN F 1 206 ? 55.831 82.007 103.675 1.00 18.36 202 ASN F C 1
ATOM 13501 O O . ASN F 1 206 ? 54.825 82.654 103.356 1.00 18.20 202 ASN F O 1
ATOM 13506 N N . ASP F 1 207 ? 56.360 82.040 104.904 1.00 19.38 203 ASP F N 1
ATOM 13507 C CA . ASP F 1 207 ? 55.822 82.952 105.930 1.00 21.51 203 ASP F CA 1
ATOM 13508 C C . ASP F 1 207 ? 56.064 84.431 105.588 1.00 21.75 203 ASP F C 1
ATOM 13509 O O . ASP F 1 207 ? 55.415 85.323 106.142 1.00 23.01 203 ASP F O 1
ATOM 13514 N N . ASP F 1 208 ? 57.014 84.683 104.703 1.00 21.29 204 ASP F N 1
ATOM 13515 C CA . ASP F 1 208 ? 57.374 86.051 104.323 1.00 21.33 204 ASP F CA 1
ATOM 13516 C C . ASP F 1 208 ? 57.733 86.123 102.844 1.00 20.27 204 ASP F C 1
ATOM 13517 O O . ASP F 1 208 ? 58.876 85.850 102.460 1.00 19.75 204 ASP F O 1
ATOM 13522 N N . TYR F 1 209 ? 56.749 86.504 102.021 1.00 18.83 205 TYR F N 1
ATOM 13523 C CA . TYR F 1 209 ? 56.972 86.651 100.578 1.00 18.33 205 TYR F CA 1
ATOM 13524 C C . TYR F 1 209 ? 57.699 87.950 100.203 1.00 17.99 205 TYR F C 1
ATOM 13525 O O . TYR F 1 209 ? 57.843 88.277 99.018 1.00 17.10 205 TYR F O 1
ATOM 13534 N N . LEU F 1 210 ? 58.138 88.695 101.218 1.00 18.71 206 LEU F N 1
ATOM 13535 C CA . LEU F 1 210 ? 58.963 89.919 101.020 1.00 19.09 206 LEU F CA 1
ATOM 13536 C C . LEU F 1 210 ? 58.240 91.056 100.310 1.00 19.54 206 LEU F C 1
ATOM 13537 O O . LEU F 1 210 ? 58.873 91.955 99.751 1.00 20.61 206 LEU F O 1
ATOM 13542 N N . GLY F 1 211 ? 56.913 91.019 100.334 1.00 19.81 207 GLY F N 1
ATOM 13543 C CA . GLY F 1 211 ? 56.093 92.013 99.645 1.00 20.29 207 GLY F CA 1
ATOM 13544 C C . GLY F 1 211 ? 56.034 91.898 98.121 1.00 20.06 207 GLY F C 1
ATOM 13545 O O . GLY F 1 211 ? 55.547 92.811 97.456 1.00 20.75 207 GLY F O 1
ATOM 13546 N N . ILE F 1 212 ? 56.537 90.798 97.555 1.00 18.57 208 ILE F N 1
ATOM 13547 C CA . ILE F 1 212 ? 56.438 90.570 96.102 1.00 18.09 208 ILE F CA 1
ATOM 13548 C C . ILE F 1 212 ? 54.968 90.185 95.801 1.00 17.52 208 ILE F C 1
ATOM 13549 O O . ILE F 1 212 ? 54.337 89.487 96.575 1.00 17.62 208 ILE F O 1
ATOM 13554 N N . ASN F 1 213 ? 54.419 90.704 94.710 1.00 17.41 209 ASN F N 1
ATOM 13555 C CA . ASN F 1 213 ? 53.054 90.357 94.302 1.00 16.79 209 ASN F CA 1
ATOM 13556 C C . ASN F 1 213 ? 53.022 88.883 93.862 1.00 15.38 209 ASN F C 1
ATOM 13557 O O . ASN F 1 213 ? 53.854 88.462 93.063 1.00 14.50 209 ASN F O 1
ATOM 13562 N N . VAL F 1 214 ? 52.064 88.122 94.394 1.00 15.13 210 VAL F N 1
ATOM 13563 C CA . VAL F 1 214 ? 51.954 86.687 94.086 1.00 14.34 210 VAL F CA 1
ATOM 13564 C C . VAL F 1 214 ? 50.616 86.438 93.392 1.00 14.45 210 VAL F C 1
ATOM 13565 O O . VAL F 1 214 ? 49.567 86.850 93.893 1.00 15.47 210 VAL F O 1
ATOM 13569 N N . LEU F 1 215 ? 50.674 85.797 92.232 1.00 14.11 211 LEU F N 1
ATOM 13570 C CA . LEU F 1 215 ? 49.513 85.331 91.503 1.00 14.12 211 LEU F CA 1
ATOM 13571 C C . LEU F 1 215 ? 49.647 83.808 91.530 1.00 13.55 211 LEU F C 1
ATOM 13572 O O . LEU F 1 215 ? 50.353 83.204 90.685 1.00 13.34 211 LEU F O 1
ATOM 13577 N N . ASP F 1 216 ? 48.997 83.189 92.514 1.00 14.05 212 ASP F N 1
ATOM 13578 C CA . ASP F 1 216 ? 49.203 81.755 92.708 1.00 13.62 212 ASP F CA 1
ATOM 13579 C C . ASP F 1 216 ? 48.556 80.903 91.601 1.00 13.38 212 ASP F C 1
ATOM 13580 O O . ASP F 1 216 ? 47.793 81.429 90.767 1.00 13.45 212 ASP F O 1
ATOM 13585 N N . ALA F 1 217 ? 48.934 79.623 91.520 1.00 12.65 213 ALA F N 1
ATOM 13586 C CA . ALA F 1 217 ? 48.367 78.765 90.484 1.00 12.39 213 ALA F CA 1
ATOM 13587 C C . ALA F 1 217 ? 46.827 78.818 90.511 1.00 12.87 213 ALA F C 1
ATOM 13588 O O . ALA F 1 217 ? 46.206 78.962 89.454 1.00 12.97 213 ALA F O 1
ATOM 13590 N N . ALA F 1 218 ? 46.217 78.734 91.692 1.00 13.32 214 ALA F N 1
ATOM 13591 C CA . ALA F 1 218 ? 44.751 78.767 91.780 1.00 14.20 214 ALA F CA 1
ATOM 13592 C C . ALA F 1 218 ? 44.180 80.056 91.182 1.00 14.78 214 ALA F C 1
ATOM 13593 O O . ALA F 1 218 ? 43.132 80.033 90.513 1.00 15.21 214 ALA F O 1
ATOM 13595 N N . TRP F 1 219 ? 44.883 81.170 91.425 1.00 14.71 215 TRP F N 1
ATOM 13596 C CA . TRP F 1 219 ? 44.471 82.476 90.911 1.00 15.01 215 TRP F CA 1
ATOM 13597 C C . TRP F 1 219 ? 44.509 82.474 89.408 1.00 14.23 215 TRP F C 1
ATOM 13598 O O . TRP F 1 219 ? 43.580 82.948 88.767 1.00 14.83 215 TRP F O 1
ATOM 13609 N N . VAL F 1 220 ? 45.574 81.923 88.815 1.00 15.31 216 VAL F N 1
ATOM 13610 C CA . VAL F 1 220 ? 45.699 81.876 87.370 1.00 14.69 216 VAL F CA 1
ATOM 13611 C C . VAL F 1 220 ? 44.600 80.987 86.760 1.00 14.82 216 VAL F C 1
ATOM 13612 O O . VAL F 1 220 ? 43.950 81.366 85.784 1.00 14.53 216 VAL F O 1
ATOM 13616 N N . HIS F 1 221 ? 44.366 79.825 87.371 1.00 14.91 217 HIS F N 1
ATOM 13617 C CA . HIS F 1 221 ? 43.262 78.965 86.927 1.00 15.18 217 HIS F CA 1
ATOM 13618 C C . HIS F 1 221 ? 41.923 79.659 86.989 1.00 16.24 217 HIS F C 1
ATOM 13619 O O . HIS F 1 221 ? 41.075 79.467 86.108 1.00 16.85 217 HIS F O 1
ATOM 13626 N N . GLU F 1 222 ? 41.704 80.444 88.032 1.00 17.40 218 GLU F N 1
ATOM 13627 C CA . GLU F 1 222 ? 40.422 81.140 88.221 1.00 19.63 218 GLU F CA 1
ATOM 13628 C C . GLU F 1 222 ? 40.215 82.299 87.242 1.00 19.94 218 GLU F C 1
ATOM 13629 O O . GLU F 1 222 ? 39.121 82.449 86.696 1.00 21.51 218 GLU F O 1
ATOM 13635 N N . HIS F 1 223 ? 41.252 83.109 87.024 1.00 19.14 219 HIS F N 1
ATOM 13636 C CA . HIS F 1 223 ? 41.120 84.379 86.283 1.00 19.77 219 HIS F CA 1
ATOM 13637 C C . HIS F 1 223 ? 41.529 84.320 84.830 1.00 19.07 219 HIS F C 1
ATOM 13638 O O . HIS F 1 223 ? 41.022 85.103 84.011 1.00 20.48 219 HIS F O 1
ATOM 13645 N N . GLY F 1 224 ? 42.425 83.402 84.486 1.00 17.78 220 GLY F N 1
ATOM 13646 C CA . GLY F 1 224 ? 42.747 83.157 83.084 1.00 18.25 220 GLY F CA 1
ATOM 13647 C C . GLY F 1 224 ? 44.016 83.866 82.668 1.00 18.02 220 GLY F C 1
ATOM 13648 O O . GLY F 1 224 ? 44.504 84.715 83.402 1.00 17.52 220 GLY F O 1
ATOM 13649 N N . ALA F 1 225 ? 44.539 83.509 81.499 1.00 18.76 221 ALA F N 1
ATOM 13650 C CA . ALA F 1 225 ? 45.788 84.088 80.990 1.00 19.15 221 ALA F CA 1
ATOM 13651 C C . ALA F 1 225 ? 45.712 85.595 80.715 1.00 20.10 221 ALA F C 1
ATOM 13652 O O . ALA F 1 225 ? 46.648 86.316 81.062 1.00 19.77 221 ALA F O 1
ATOM 13654 N N . ARG F 1 226 ? 44.616 86.071 80.122 1.00 21.28 222 ARG F N 1
ATOM 13655 C CA . ARG F 1 226 ? 44.486 87.501 79.812 1.00 22.69 222 ARG F CA 1
ATOM 13656 C C . ARG F 1 226 ? 44.537 88.326 81.098 1.00 21.70 222 ARG F C 1
ATOM 13657 O O . ARG F 1 226 ? 45.270 89.320 81.161 1.00 22.11 222 ARG F O 1
ATOM 13659 N N . ALA F 1 227 ? 43.792 87.912 82.127 1.00 20.86 223 ALA F N 1
ATOM 13660 C CA . ALA F 1 227 ? 43.800 88.646 83.394 1.00 20.63 223 ALA F CA 1
ATOM 13661 C C . ALA F 1 227 ? 45.189 88.630 84.033 1.00 19.30 223 ALA F C 1
ATOM 13662 O O . ALA F 1 227 ? 45.619 89.632 84.609 1.00 19.64 223 ALA F O 1
ATOM 13664 N N . THR F 1 228 ? 45.869 87.488 83.948 1.00 18.34 224 THR F N 1
ATOM 13665 C CA . THR F 1 228 ? 47.203 87.346 84.551 1.00 17.69 224 THR F CA 1
ATOM 13666 C C . THR F 1 228 ? 48.191 88.297 83.865 1.00 18.97 224 THR F C 1
ATOM 13667 O O . THR F 1 228 ? 48.934 89.059 84.526 1.00 18.39 224 THR F O 1
ATOM 13671 N N . LEU F 1 229 ? 48.172 88.246 82.539 1.00 20.21 225 LEU F N 1
ATOM 13672 C CA . LEU F 1 229 ? 48.981 89.093 81.678 1.00 22.36 225 LEU F CA 1
ATOM 13673 C C . LEU F 1 229 ? 48.789 90.574 82.008 1.00 22.82 225 LEU F C 1
ATOM 13674 O O . LEU F 1 229 ? 49.746 91.338 82.154 1.00 22.68 225 LEU F O 1
ATOM 13679 N N . GLU F 1 230 ? 47.544 90.986 82.138 1.00 23.86 226 GLU F N 1
ATOM 13680 C CA . GLU F 1 230 ? 47.256 92.380 82.412 1.00 25.05 226 GLU F CA 1
ATOM 13681 C C . GLU F 1 230 ? 47.705 92.804 83.819 1.00 24.44 226 GLU F C 1
ATOM 13682 O O . GLU F 1 230 ? 48.141 93.954 84.024 1.00 24.81 226 GLU F O 1
ATOM 13688 N N . ARG F 1 231 ? 47.645 91.872 84.769 1.00 22.89 227 ARG F N 1
ATOM 13689 C CA . ARG F 1 231 ? 48.118 92.148 86.125 1.00 22.62 227 ARG F CA 1
ATOM 13690 C C . ARG F 1 231 ? 49.643 92.314 86.135 1.00 21.07 227 ARG F C 1
ATOM 13691 O O . ARG F 1 231 ? 50.164 93.239 86.777 1.00 20.88 227 ARG F O 1
ATOM 13699 N N . ILE F 1 232 ? 50.334 91.426 85.425 1.00 19.56 228 ILE F N 1
ATOM 13700 C CA . ILE F 1 232 ? 51.787 91.534 85.255 1.00 19.23 228 ILE F CA 1
ATOM 13701 C C . ILE F 1 232 ? 52.175 92.904 84.686 1.00 20.81 228 ILE F C 1
ATOM 13702 O O . ILE F 1 232 ? 53.059 93.586 85.228 1.00 20.86 228 ILE F O 1
ATOM 13707 N N . GLU F 1 233 ? 51.516 93.316 83.606 1.00 22.14 229 GLU F N 1
ATOM 13708 C CA . GLU F 1 233 ? 51.803 94.623 82.991 1.00 23.98 229 GLU F CA 1
ATOM 13709 C C . GLU F 1 233 ? 51.615 95.795 83.956 1.00 24.08 229 GLU F C 1
ATOM 13710 O O . GLU F 1 233 ? 52.456 96.710 84.034 1.00 24.04 229 GLU F O 1
ATOM 13716 N N . SER F 1 234 ? 50.517 95.756 84.704 1.00 23.91 230 SER F N 1
ATOM 13717 C CA A SER F 1 234 ? 50.207 96.794 85.666 0.50 25.02 230 SER F CA 1
ATOM 13718 C CA B SER F 1 234 ? 50.214 96.808 85.663 0.50 24.98 230 SER F CA 1
ATOM 13719 C C . SER F 1 234 ? 51.276 96.897 86.761 1.00 24.06 230 SER F C 1
ATOM 13720 O O . SER F 1 234 ? 51.626 97.995 87.208 1.00 24.88 230 SER F O 1
ATOM 13725 N N . ILE F 1 235 ? 51.802 95.746 87.175 1.00 21.65 231 ILE F N 1
ATOM 13726 C CA . ILE F 1 235 ? 52.821 95.696 88.223 1.00 20.72 231 ILE F CA 1
ATOM 13727 C C . ILE F 1 235 ? 54.176 96.231 87.739 1.00 20.38 231 ILE F C 1
ATOM 13728 O O . ILE F 1 235 ? 54.809 97.034 88.424 1.00 21.00 231 ILE F O 1
ATOM 13733 N N . VAL F 1 236 ? 54.619 95.793 86.566 1.00 19.38 232 VAL F N 1
ATOM 13734 C CA . VAL F 1 236 ? 55.952 96.167 86.081 1.00 19.76 232 VAL F CA 1
ATOM 13735 C C . VAL F 1 236 ? 56.005 97.507 85.329 1.00 21.04 232 VAL F C 1
ATOM 13736 O O . VAL F 1 236 ? 57.078 98.105 85.237 1.00 21.36 232 VAL F O 1
ATOM 13740 N N . GLY F 1 237 ? 54.866 97.950 84.789 1.00 21.85 233 GLY F N 1
ATOM 13741 C CA . GLY F 1 237 ? 54.809 99.142 83.935 1.00 24.05 233 GLY F CA 1
ATOM 13742 C C . GLY F 1 237 ? 55.913 99.138 82.896 1.00 24.94 233 GLY F C 1
ATOM 13743 O O . GLY F 1 237 ? 56.102 98.148 82.187 1.00 24.90 233 GLY F O 1
ATOM 13744 N N . GLY F 1 238 ? 56.660 100.240 82.826 1.00 23.99 234 GLY F N 1
ATOM 13745 C CA . GLY F 1 238 ? 57.778 100.357 81.873 1.00 24.50 234 GLY F CA 1
ATOM 13746 C C . GLY F 1 238 ? 59.153 100.087 82.471 1.00 24.43 234 GLY F C 1
ATOM 13747 O O . GLY F 1 238 ? 60.177 100.383 81.842 1.00 25.07 234 GLY F O 1
ATOM 13748 N N . ARG F 1 239 ? 59.181 99.528 83.682 1.00 23.55 235 ARG F N 1
ATOM 13749 C CA . ARG F 1 239 ? 60.447 99.301 84.394 1.00 23.34 235 ARG F CA 1
ATOM 13750 C C . ARG F 1 239 ? 61.266 98.215 83.701 1.00 21.48 235 ARG F C 1
ATOM 13751 O O . ARG F 1 239 ? 60.686 97.268 83.139 1.00 20.57 235 ARG F O 1
ATOM 13759 N N . PRO F 1 240 ? 62.613 98.346 83.708 1.00 20.79 236 PRO F N 1
ATOM 13760 C CA . PRO F 1 240 ? 63.433 97.260 83.143 1.00 19.29 236 PRO F CA 1
ATOM 13761 C C . PRO F 1 240 ? 63.109 95.965 83.876 1.00 18.00 236 PRO F C 1
ATOM 13762 O O . PRO F 1 240 ? 63.214 95.916 85.113 1.00 18.17 236 PRO F O 1
ATOM 13766 N N . ALA F 1 241 ? 62.751 94.937 83.110 1.00 16.46 237 ALA F N 1
ATOM 13767 C CA . ALA F 1 241 ? 62.221 93.688 83.667 1.00 15.52 237 ALA F CA 1
ATOM 13768 C C . ALA F 1 241 ? 63.003 92.485 83.177 1.00 14.34 237 ALA F C 1
ATOM 13769 O O . ALA F 1 241 ? 63.293 92.370 82.000 1.00 14.43 237 ALA F O 1
ATOM 13771 N N . TYR F 1 242 ? 63.320 91.597 84.110 1.00 13.79 238 TYR F N 1
ATOM 13772 C CA . TYR F 1 242 ? 63.980 90.322 83.828 1.00 13.12 238 TYR F CA 1
ATOM 13773 C C . TYR F 1 242 ? 62.951 89.218 84.033 1.00 12.46 238 TYR F C 1
ATOM 13774 O O . TYR F 1 242 ? 62.302 89.184 85.087 1.00 12.62 238 TYR F O 1
ATOM 13783 N N . LEU F 1 243 ? 62.800 88.351 83.041 1.00 11.96 239 LEU F N 1
ATOM 13784 C CA . LEU F 1 243 ? 61.821 87.259 83.147 1.00 11.93 239 LEU F CA 1
ATOM 13785 C C . LEU F 1 243 ? 62.547 85.948 83.408 1.00 11.51 239 LEU F C 1
ATOM 13786 O O . LEU F 1 243 ? 63.418 85.547 82.625 1.00 11.59 239 LEU F O 1
ATOM 13791 N N . THR F 1 244 ? 62.158 85.274 84.490 1.00 11.30 240 THR F N 1
ATOM 13792 C CA . THR F 1 244 ? 62.777 84.008 84.863 1.00 1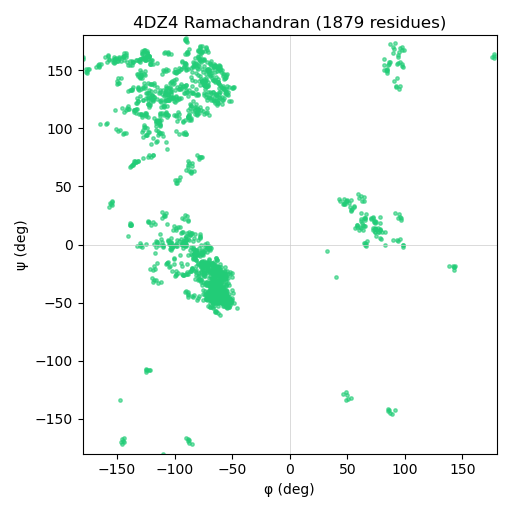1.01 240 THR F CA 1
ATOM 13793 C C . THR F 1 244 ? 61.658 82.960 84.922 1.00 10.95 240 THR F C 1
ATOM 13794 O O . THR F 1 244 ? 60.681 83.117 85.673 1.00 11.86 240 THR F O 1
ATOM 13798 N N . PHE F 1 245 ? 61.793 81.925 84.103 1.00 10.58 241 PHE F N 1
ATOM 13799 C CA . PHE F 1 245 ? 60.750 80.897 83.969 1.00 10.56 241 PHE F CA 1
ATOM 13800 C C . PHE F 1 245 ? 61.282 79.549 84.473 1.00 10.23 241 PHE F C 1
ATOM 13801 O O . PHE F 1 245 ? 62.102 78.907 83.798 1.00 10.05 241 PHE F O 1
ATOM 13809 N N . ASP F 1 246 ? 60.796 79.140 85.642 1.00 10.22 242 ASP F N 1
ATOM 13810 C CA . ASP F 1 246 ? 61.115 77.815 86.198 1.00 10.13 242 ASP F CA 1
ATOM 13811 C C . ASP F 1 246 ? 60.082 76.887 85.577 1.00 9.86 242 ASP F C 1
ATOM 13812 O O . ASP F 1 246 ? 58.881 77.091 85.764 1.00 10.43 242 ASP F O 1
ATOM 13817 N N . ILE F 1 247 ? 60.532 75.890 84.819 1.00 9.16 243 ILE F N 1
ATOM 13818 C CA . ILE F 1 247 ? 59.597 74.962 84.151 1.00 9.66 243 ILE F CA 1
ATOM 13819 C C . ILE F 1 247 ? 58.642 74.269 85.140 1.00 9.54 243 ILE F C 1
ATOM 13820 O O . ILE F 1 247 ? 57.545 73.820 84.739 1.00 9.59 243 ILE F O 1
ATOM 13825 N N . ASP F 1 248 ? 58.986 74.244 86.436 1.00 9.77 244 ASP F N 1
ATOM 13826 C CA . ASP F 1 248 ? 58.066 73.641 87.451 1.00 10.10 244 ASP F CA 1
ATOM 13827 C C . ASP F 1 248 ? 56.839 74.501 87.767 1.00 10.53 244 ASP F C 1
ATOM 13828 O O . ASP F 1 248 ? 55.954 74.084 88.493 1.00 10.13 244 ASP F O 1
ATOM 13833 N N . CYS F 1 249 ? 56.770 75.680 87.140 1.00 10.29 245 CYS F N 1
ATOM 13834 C CA . CYS F 1 249 ? 55.523 76.440 87.094 1.00 11.05 245 CYS F CA 1
ATOM 13835 C C . CYS F 1 249 ? 54.408 75.577 86.467 1.00 10.46 245 CYS F C 1
ATOM 13836 O O . CYS F 1 249 ? 53.265 75.582 86.934 1.00 10.49 245 CYS F O 1
ATOM 13839 N N . LEU F 1 250 ? 54.770 74.844 85.426 1.00 9.82 246 LEU F N 1
ATOM 13840 C CA . LEU F 1 250 ? 53.841 73.938 84.749 1.00 9.31 246 LEU F CA 1
ATOM 13841 C C . LEU F 1 250 ? 53.516 72.740 85.646 1.00 8.75 246 LEU F C 1
ATOM 13842 O O . LEU F 1 250 ? 54.354 72.286 86.449 1.00 8.69 246 LEU F O 1
ATOM 13847 N N . ASP F 1 251 ? 52.297 72.244 85.533 1.00 8.93 247 ASP F N 1
ATOM 13848 C CA . ASP F 1 251 ? 51.939 71.045 86.315 1.00 8.78 247 ASP F CA 1
ATOM 13849 C C . ASP F 1 251 ? 52.902 69.904 85.909 1.00 8.27 247 ASP F C 1
ATOM 13850 O O . ASP F 1 251 ? 53.341 69.842 84.747 1.00 8.26 247 ASP F O 1
ATOM 13855 N N . PRO F 1 252 ? 53.224 69.001 86.849 1.00 8.42 248 PRO F N 1
ATOM 13856 C CA . PRO F 1 252 ? 53.995 67.796 86.500 1.00 8.23 248 PRO F CA 1
ATOM 13857 C C . PRO F 1 252 ? 53.482 66.987 85.300 1.00 8.22 248 PRO F C 1
ATOM 13858 O O . PRO F 1 252 ? 54.299 66.332 84.652 1.00 8.49 248 PRO F O 1
ATOM 13862 N N . ALA F 1 253 ? 52.188 67.053 84.939 1.00 8.39 249 ALA F N 1
ATOM 13863 C CA . ALA F 1 253 ? 51.741 66.355 83.718 1.00 8.72 249 ALA F CA 1
ATOM 13864 C C . ALA F 1 253 ? 52.412 66.921 82.457 1.00 8.85 249 ALA F C 1
ATOM 13865 O O . ALA F 1 253 ? 52.715 66.174 81.511 1.00 8.71 249 ALA F O 1
ATOM 13867 N N . PHE F 1 254 ? 52.617 68.246 82.458 1.00 8.64 250 PHE F N 1
ATOM 13868 C CA . PHE F 1 254 ? 53.229 68.971 81.319 1.00 9.31 250 PHE F CA 1
ATOM 13869 C C . PHE F 1 254 ? 54.746 69.062 81.446 1.00 8.76 250 PHE F C 1
ATOM 13870 O O . PHE F 1 254 ? 55.446 69.144 80.429 1.00 9.06 250 PHE F O 1
ATOM 13878 N N . ALA F 1 255 ? 55.252 68.991 82.684 1.00 8.44 251 ALA F N 1
ATOM 13879 C CA . ALA F 1 255 ? 56.678 69.191 82.955 1.00 8.38 251 ALA F CA 1
ATOM 13880 C C . ALA F 1 255 ? 57.112 68.154 84.007 1.00 8.30 251 ALA F C 1
ATOM 13881 O O . ALA F 1 255 ? 57.449 68.511 85.134 1.00 8.48 251 ALA F O 1
ATOM 13883 N N . PRO F 1 256 ? 57.098 66.869 83.625 1.00 8.19 252 PRO F N 1
ATOM 13884 C CA . PRO F 1 256 ? 57.562 65.849 84.622 1.00 8.00 252 PRO F CA 1
ATOM 13885 C C . PRO F 1 256 ? 59.075 65.907 84.872 1.00 8.38 252 PRO F C 1
ATOM 13886 O O . PRO F 1 256 ? 59.563 65.448 85.919 1.00 8.63 252 PRO F O 1
ATOM 13890 N N . GLY F 1 257 ? 59.796 66.493 83.929 1.00 8.71 253 GLY F N 1
ATOM 13891 C CA . GLY F 1 257 ? 61.255 66.492 83.935 1.00 9.20 253 GLY F CA 1
ATOM 13892 C C . GLY F 1 257 ? 61.811 67.672 84.706 1.00 9.68 253 GLY F C 1
ATOM 13893 O O . GLY F 1 257 ? 62.407 68.581 84.135 1.00 10.49 253 GLY F O 1
ATOM 13894 N N . THR F 1 258 ? 61.604 67.646 86.007 1.00 9.72 254 THR F N 1
ATOM 13895 C CA . THR F 1 258 ? 62.065 68.727 86.870 1.00 10.00 254 THR F CA 1
ATOM 13896 C C . THR F 1 258 ? 62.382 68.206 88.269 1.00 10.02 254 THR F C 1
ATOM 13897 O O . THR F 1 258 ? 61.887 67.135 88.672 1.00 9.89 254 THR F O 1
ATOM 13901 N N . GLY F 1 259 ? 63.213 68.936 89.025 1.00 9.82 255 GLY F N 1
ATOM 13902 C CA . GLY F 1 259 ? 63.710 68.420 90.295 1.00 9.98 255 GLY F CA 1
ATOM 13903 C C . GLY F 1 259 ? 62.738 68.517 91.467 1.00 10.38 255 GLY F C 1
ATOM 13904 O O . GLY F 1 259 ? 62.859 67.751 92.426 1.00 10.06 255 GLY F O 1
ATOM 13905 N N . THR F 1 260 ? 61.788 69.461 91.387 1.00 10.18 256 THR F N 1
ATOM 13906 C CA . THR F 1 260 ? 60.855 69.728 92.507 1.00 10.32 256 THR F CA 1
ATOM 13907 C C . THR F 1 260 ? 59.434 69.866 91.955 1.00 10.16 256 THR F C 1
ATOM 13908 O O . THR F 1 260 ? 58.870 70.991 91.968 1.00 10.58 256 THR F O 1
ATOM 13912 N N . PRO F 1 261 ? 58.834 68.738 91.518 1.00 9.53 257 PRO F N 1
ATOM 13913 C CA . PRO F 1 261 ? 57.460 68.765 90.975 1.00 9.12 257 PRO F CA 1
ATOM 13914 C C . PRO F 1 261 ? 56.399 69.007 92.056 1.00 9.10 257 PRO F C 1
ATOM 13915 O O . PRO F 1 261 ? 56.452 68.400 93.133 1.00 9.39 257 PRO F O 1
ATOM 13919 N N . VAL F 1 262 ? 55.433 69.879 91.753 1.00 8.45 258 VAL F N 1
ATOM 13920 C CA . VAL F 1 262 ? 54.372 70.202 92.713 1.00 8.89 258 VAL F CA 1
ATOM 13921 C C . VAL F 1 262 ? 53.061 70.126 91.944 1.00 8.45 258 VAL F C 1
ATOM 13922 O O . VAL F 1 262 ? 52.892 70.830 90.948 1.00 8.66 258 VAL F O 1
ATOM 13926 N N . ALA F 1 263 ? 52.104 69.335 92.438 1.00 8.71 259 ALA F N 1
ATOM 13927 C CA . ALA F 1 263 ? 50.849 69.160 91.708 1.00 8.78 259 ALA F CA 1
ATOM 13928 C C . ALA F 1 263 ? 50.038 70.452 91.705 1.00 9.05 259 ALA F C 1
ATOM 13929 O O . ALA F 1 263 ? 50.193 71.310 92.566 1.00 8.96 259 ALA F O 1
ATOM 13931 N N . GLY F 1 264 ? 49.201 70.565 90.689 1.00 9.33 260 GLY F N 1
ATOM 13932 C CA . GLY F 1 264 ? 48.205 71.652 90.590 1.00 9.75 260 GLY F CA 1
ATOM 13933 C C . GLY F 1 264 ? 48.644 72.842 89.757 1.00 10.10 260 GLY F C 1
ATOM 13934 O O . GLY F 1 264 ? 48.124 73.954 89.942 1.00 10.66 260 GLY F O 1
ATOM 13935 N N . GLY F 1 265 ? 49.594 72.605 88.851 1.00 9.73 261 GLY F N 1
ATOM 13936 C CA . GLY F 1 265 ? 50.257 73.690 88.110 1.00 9.94 261 GLY F CA 1
ATOM 13937 C C . GLY F 1 265 ? 49.539 74.168 86.856 1.00 10.46 261 GLY F C 1
ATOM 13938 O O . GLY F 1 265 ? 48.379 73.791 86.572 1.00 10.56 261 GLY F O 1
ATOM 13939 N N . LEU F 1 266 ? 50.241 75.011 86.115 1.00 10.23 262 LEU F N 1
ATOM 13940 C CA . LEU F 1 266 ? 49.755 75.571 84.871 1.00 10.77 262 LEU F CA 1
ATOM 13941 C C . LEU F 1 266 ? 49.903 74.584 83.711 1.00 10.46 262 LEU F C 1
ATOM 13942 O O . LEU F 1 266 ? 50.819 73.762 83.701 1.00 9.89 262 LEU F O 1
ATOM 13947 N N . SER F 1 267 ? 49.013 74.700 82.723 1.00 10.46 263 SER F N 1
ATOM 13948 C CA . SER F 1 267 ? 49.256 74.047 81.457 1.00 10.61 263 SER F CA 1
ATOM 13949 C C . SER F 1 267 ? 50.264 74.857 80.637 1.00 10.57 263 SER F C 1
ATOM 13950 O O . SER F 1 267 ? 50.464 76.053 80.864 1.00 10.57 263 SER F O 1
ATOM 13953 N N . SER F 1 268 ? 50.915 74.199 79.690 1.00 10.60 264 SER F N 1
ATOM 13954 C CA . SER F 1 268 ? 51.742 74.933 78.727 1.00 10.76 264 SER F CA 1
ATOM 13955 C C . SER F 1 268 ? 50.874 75.918 77.925 1.00 11.19 264 SER F C 1
ATOM 13956 O O . SER F 1 268 ? 51.349 77.020 77.620 1.00 11.16 264 SER F O 1
ATOM 13959 N N . ALA F 1 269 ? 49.618 75.556 77.617 1.00 10.72 265 ALA F N 1
ATOM 13960 C CA . ALA F 1 269 ? 48.740 76.513 76.922 1.00 11.74 265 ALA F CA 1
ATOM 13961 C C . ALA F 1 269 ? 48.588 77.817 77.719 1.00 12.11 265 ALA F C 1
ATOM 13962 O O . ALA F 1 269 ? 48.680 78.930 77.155 1.00 12.59 265 ALA F O 1
ATOM 13964 N N . GLN F 1 270 ? 48.379 77.678 79.025 1.00 12.09 266 GLN F N 1
ATOM 13965 C CA . GLN F 1 270 ? 48.219 78.848 79.906 1.00 13.12 266 GLN F CA 1
ATOM 13966 C C . GLN F 1 270 ? 49.496 79.684 79.947 1.00 12.42 266 GLN F C 1
ATOM 13967 O O . GLN F 1 270 ? 49.471 80.904 79.767 1.00 13.39 266 GLN F O 1
ATOM 13973 N N . ALA F 1 271 ? 50.626 79.026 80.186 1.00 11.35 267 ALA F N 1
ATOM 13974 C CA . ALA F 1 271 ? 51.917 79.741 80.323 1.00 11.33 267 ALA F CA 1
ATOM 13975 C C . ALA F 1 271 ? 52.314 80.451 79.035 1.00 11.59 267 ALA F C 1
ATOM 13976 O O . ALA F 1 271 ? 52.732 81.635 79.049 1.00 11.45 267 ALA F O 1
ATOM 13978 N N . LEU F 1 272 ? 52.162 79.758 77.915 1.00 11.72 268 LEU F N 1
ATOM 13979 C CA . LEU F 1 272 ? 52.525 80.361 76.622 1.00 12.05 268 LEU F CA 1
ATOM 13980 C C . LEU F 1 272 ? 51.595 81.525 76.252 1.00 12.81 268 LEU F C 1
ATOM 13981 O O . LEU F 1 272 ? 52.051 82.531 75.671 1.00 13.11 268 LEU F O 1
ATOM 13986 N N . ALA F 1 273 ? 50.305 81.393 76.557 1.00 12.47 269 ALA F N 1
ATOM 13987 C CA . ALA F 1 273 ? 49.369 82.495 76.317 1.00 13.30 269 ALA F CA 1
ATOM 13988 C C . ALA F 1 273 ? 49.810 83.741 77.095 1.00 13.83 269 ALA F C 1
ATOM 13989 O O . ALA F 1 273 ? 49.715 84.870 76.573 1.00 14.82 269 ALA F O 1
ATOM 13991 N N . ILE F 1 274 ? 50.252 83.538 78.338 1.00 13.21 270 ILE F N 1
ATOM 13992 C CA . ILE F 1 274 ? 50.737 84.663 79.162 1.00 13.88 270 ILE F CA 1
ATOM 13993 C C . ILE F 1 274 ? 52.013 85.242 78.558 1.00 14.19 270 ILE F C 1
ATOM 13994 O O . ILE F 1 274 ? 52.105 86.459 78.298 1.00 14.87 270 ILE F O 1
ATOM 13999 N N . VAL F 1 275 ? 52.999 84.384 78.305 1.00 13.50 271 VAL F N 1
ATOM 14000 C CA . VAL F 1 275 ? 54.297 84.883 77.827 1.00 13.88 271 VAL F CA 1
ATOM 14001 C C . VAL F 1 275 ? 54.166 85.620 76.481 1.00 14.31 271 VAL F C 1
ATOM 14002 O O . VAL F 1 275 ? 54.738 86.699 76.283 1.00 14.92 271 VAL F O 1
ATOM 14006 N N . ARG F 1 276 ? 53.377 85.058 75.565 1.00 14.27 272 ARG F N 1
ATOM 14007 C CA . ARG F 1 276 ? 53.220 85.660 74.244 1.00 15.01 272 ARG F CA 1
ATOM 14008 C C . ARG F 1 276 ? 52.608 87.052 74.297 1.00 16.07 272 ARG F C 1
ATOM 14009 O O . ARG F 1 276 ? 52.763 87.840 73.347 1.00 16.76 272 ARG F O 1
ATOM 14017 N N . GLY F 1 277 ? 51.895 87.325 75.383 1.00 16.24 273 GLY F N 1
ATOM 14018 C CA . GLY F 1 277 ? 51.193 88.584 75.548 1.00 17.50 273 GLY F CA 1
ATOM 14019 C C . GLY F 1 277 ? 52.005 89.714 76.161 1.00 18.15 273 GLY F C 1
ATOM 14020 O O . GLY F 1 277 ? 51.458 90.798 76.368 1.00 19.68 273 GLY F O 1
ATOM 14021 N N . LEU F 1 278 ? 53.295 89.478 76.407 1.00 17.81 274 LEU F N 1
ATOM 14022 C CA . LEU F 1 278 ? 54.144 90.390 77.184 1.00 18.34 274 LEU F CA 1
ATOM 14023 C C . LEU F 1 278 ? 54.930 91.412 76.334 1.00 19.13 274 LEU F C 1
ATOM 14024 O O . LEU F 1 278 ? 55.924 91.962 76.797 1.00 18.97 274 LEU F O 1
ATOM 14029 N N . GLY F 1 279 ? 54.445 91.699 75.130 1.00 19.85 275 GLY F N 1
ATOM 14030 C CA . GLY F 1 279 ? 55.133 92.634 74.221 1.00 21.18 275 GLY F CA 1
ATOM 14031 C C . GLY F 1 279 ? 55.257 94.054 74.741 1.00 21.96 275 GLY F C 1
ATOM 14032 O O . GLY F 1 279 ? 56.083 94.817 74.236 1.00 23.62 275 GLY F O 1
ATOM 14033 N N . GLY F 1 280 ? 54.432 94.412 75.728 1.00 21.89 276 GLY F N 1
ATOM 14034 C CA . GLY F 1 280 ? 54.491 95.728 76.364 1.00 23.14 276 GLY F CA 1
ATOM 14035 C C . GLY F 1 280 ? 55.587 95.897 77.408 1.00 22.76 276 GLY F C 1
ATOM 14036 O O . GLY F 1 280 ? 55.952 97.027 77.766 1.00 23.98 276 GLY F O 1
ATOM 14037 N N . VAL F 1 281 ? 56.142 94.777 77.855 1.00 21.25 277 VAL F N 1
ATOM 14038 C CA . VAL F 1 281 ? 57.148 94.769 78.902 1.00 20.54 277 VAL F CA 1
ATOM 14039 C C . VAL F 1 281 ? 58.523 95.182 78.375 1.00 20.18 277 VAL F C 1
ATOM 14040 O O . VAL F 1 281 ? 58.919 94.770 77.292 1.00 20.10 277 VAL F O 1
ATOM 14044 N N . ASN F 1 282 ? 59.227 96.011 79.145 1.00 19.82 278 ASN F N 1
ATOM 14045 C CA . ASN F 1 282 ? 60.620 96.398 78.872 1.00 19.95 278 ASN F CA 1
ATOM 14046 C C . ASN F 1 282 ? 61.540 95.234 79.273 1.00 19.20 278 ASN F C 1
ATOM 14047 O O . ASN F 1 282 ? 62.193 95.256 80.314 1.00 18.81 278 ASN F O 1
ATOM 14052 N N . LEU F 1 283 ? 61.544 94.205 78.440 1.00 18.66 279 LEU F N 1
ATOM 14053 C CA . LEU F 1 283 ? 62.208 92.940 78.749 1.00 17.57 279 LEU F CA 1
ATOM 14054 C C . LEU F 1 283 ? 63.706 93.065 78.477 1.00 17.53 279 LEU F C 1
ATOM 14055 O O . LEU F 1 283 ? 64.113 93.213 77.319 1.00 17.79 279 LEU F O 1
ATOM 14060 N N . ILE F 1 284 ? 64.523 93.027 79.534 1.00 17.41 280 ILE F N 1
ATOM 14061 C CA . ILE F 1 284 ? 65.972 93.271 79.368 1.00 17.60 280 ILE F CA 1
ATOM 14062 C C . ILE F 1 284 ? 66.822 92.004 79.350 1.00 16.66 280 ILE F C 1
ATOM 14063 O O . ILE F 1 284 ? 67.991 92.039 78.949 1.00 17.32 280 ILE F O 1
ATOM 14068 N N . GLY F 1 285 ? 66.214 90.876 79.719 1.00 15.06 281 GLY F N 1
ATOM 14069 C CA . GLY F 1 285 ? 66.944 89.602 79.796 1.00 13.71 281 GLY F CA 1
ATOM 14070 C C . GLY F 1 285 ? 65.997 88.535 80.311 1.00 12.83 281 GLY F C 1
ATOM 14071 O O . GLY F 1 285 ? 64.957 88.854 80.900 1.00 12.45 281 GLY F O 1
ATOM 14072 N N . ALA F 1 286 ? 66.329 87.278 80.073 1.00 12.05 282 ALA F N 1
ATOM 14073 C CA . ALA F 1 286 ? 65.429 86.195 80.524 1.00 11.77 282 ALA F CA 1
ATOM 14074 C C . ALA F 1 286 ? 66.146 84.875 80.692 1.00 11.28 282 ALA F C 1
ATOM 14075 O O . ALA F 1 286 ? 67.228 84.678 80.132 1.00 11.50 282 ALA F O 1
ATOM 14077 N N . ASP F 1 287 ? 65.557 83.981 81.476 1.00 10.95 283 ASP F N 1
ATOM 14078 C CA . ASP F 1 287 ? 66.068 82.614 81.493 1.00 10.84 283 ASP F CA 1
ATOM 14079 C C . ASP F 1 287 ? 64.944 81.574 81.609 1.00 10.48 283 ASP F C 1
ATOM 14080 O O . ASP F 1 287 ? 63.795 81.921 81.958 1.00 10.35 283 ASP F O 1
ATOM 14085 N N . VAL F 1 288 ? 65.293 80.324 81.307 1.00 10.17 284 VAL F N 1
ATOM 14086 C CA . VAL F 1 288 ? 64.339 79.221 81.401 1.00 9.72 284 VAL F CA 1
ATOM 14087 C C . VAL F 1 288 ? 65.120 78.096 82.093 1.00 9.38 284 VAL F C 1
ATOM 14088 O O . VAL F 1 288 ? 66.125 77.632 81.556 1.00 9.43 284 VAL F O 1
ATOM 14092 N N . VAL F 1 289 ? 64.670 77.737 83.288 1.00 9.14 285 VAL F N 1
ATOM 14093 C CA . VAL F 1 289 ? 65.471 76.941 84.231 1.00 9.12 285 VAL F CA 1
ATOM 14094 C C . VAL F 1 289 ? 64.757 75.658 84.679 1.00 9.05 285 VAL F C 1
ATOM 14095 O O . VAL F 1 289 ? 63.530 75.514 84.530 1.00 8.77 285 VAL F O 1
ATOM 14099 N N . GLU F 1 290 ? 65.568 74.760 85.263 1.00 9.07 286 GLU F N 1
ATOM 14100 C CA . GLU F 1 290 ? 65.110 73.579 86.017 1.00 9.54 286 GLU F CA 1
ATOM 14101 C C . GLU F 1 290 ? 64.654 72.417 85.135 1.00 9.25 286 GLU F C 1
ATOM 14102 O O . GLU F 1 290 ? 64.079 71.457 85.651 1.00 9.96 286 GLU F O 1
ATOM 14108 N N . VAL F 1 291 ? 64.943 72.462 83.833 1.00 8.92 287 VAL F N 1
ATOM 14109 C CA . VAL F 1 291 ? 64.710 71.247 82.992 1.00 8.99 287 VAL F CA 1
ATOM 14110 C C . VAL F 1 291 ? 65.704 70.174 83.414 1.00 9.09 287 VAL F C 1
ATOM 14111 O O . VAL F 1 291 ? 66.920 70.402 83.409 1.00 8.92 287 VAL F O 1
ATOM 14115 N N . ALA F 1 292 ? 65.177 68.999 83.786 1.00 9.09 288 ALA F N 1
ATOM 14116 C CA . ALA F 1 292 ? 66.029 67.898 84.230 1.00 9.47 288 ALA F CA 1
ATOM 14117 C C . ALA F 1 292 ? 65.745 66.674 83.358 1.00 9.50 288 ALA F C 1
ATOM 14118 O O . ALA F 1 292 ? 64.773 65.926 83.641 1.00 9.49 288 ALA F O 1
ATOM 14120 N N . PRO F 1 293 ? 66.539 66.471 82.284 1.00 9.54 289 PRO F N 1
ATOM 14121 C CA . PRO F 1 293 ? 66.130 65.485 81.260 1.00 9.74 289 PRO F CA 1
ATOM 14122 C C . PRO F 1 293 ? 66.066 64.020 81.772 1.00 9.63 289 PRO F C 1
ATOM 14123 O O . PRO F 1 293 ? 65.325 63.201 81.207 1.00 9.70 289 PRO F O 1
ATOM 14127 N N . ALA F 1 294 ? 66.780 63.713 82.840 1.00 10.02 290 ALA F N 1
ATOM 14128 C CA . ALA F 1 294 ? 66.712 62.334 83.384 1.00 10.19 290 ALA F CA 1
ATOM 14129 C C . ALA F 1 294 ? 65.307 62.001 83.876 1.00 9.86 290 ALA F C 1
ATOM 14130 O O . ALA F 1 294 ? 64.935 60.824 83.915 1.00 10.75 290 ALA F O 1
ATOM 14132 N N . TYR F 1 295 ? 64.519 63.030 84.199 1.00 9.04 291 TYR F N 1
ATOM 14133 C CA . TYR F 1 295 ? 63.129 62.840 84.626 1.00 8.92 291 TYR F CA 1
ATOM 14134 C C . TYR F 1 295 ? 62.123 63.202 83.541 1.00 8.70 291 TYR F C 1
ATOM 14135 O O . TYR F 1 295 ? 60.921 63.199 83.800 1.00 8.47 291 TYR F O 1
ATOM 14144 N N . ASP F 1 296 ? 62.611 63.623 82.375 1.00 8.84 292 ASP F N 1
ATOM 14145 C CA . ASP F 1 296 ? 61.700 63.998 81.303 1.00 9.20 292 ASP F CA 1
ATOM 14146 C C . ASP F 1 296 ? 61.097 62.745 80.669 1.00 9.77 292 ASP F C 1
ATOM 14147 O O . ASP F 1 296 ? 61.643 61.644 80.768 1.00 10.41 292 ASP F O 1
ATOM 14152 N N . GLN F 1 297 ? 59.963 62.924 80.016 1.00 10.46 293 GLN F N 1
ATOM 14153 C CA . GLN F 1 297 ? 59.232 61.808 79.399 1.00 11.30 293 GLN F CA 1
ATOM 14154 C C . GLN F 1 297 ? 58.960 62.211 77.956 1.00 10.93 293 GLN F C 1
ATOM 14155 O O . GLN F 1 297 ? 58.212 63.183 77.707 1.00 9.89 293 GLN F O 1
ATOM 14161 N N . SER F 1 298 ? 59.614 61.519 77.019 1.00 10.72 294 SER F N 1
ATOM 14162 C CA . SER F 1 298 ? 59.504 61.874 75.607 1.00 11.34 294 SER F CA 1
ATOM 14163 C C . SER F 1 298 ? 59.724 63.380 75.358 1.00 11.00 294 SER F C 1
ATOM 14164 O O . SER F 1 298 ? 59.075 63.994 74.475 1.00 11.07 294 SER F O 1
ATOM 14167 N N . GLU F 1 299 ? 60.672 63.952 76.122 1.00 10.43 295 GLU F N 1
ATOM 14168 C CA . GLU F 1 299 ? 61.139 65.338 75.955 1.00 10.77 295 GLU F CA 1
ATOM 14169 C C . GLU F 1 299 ? 60.066 66.382 76.199 1.00 9.87 295 GLU F C 1
ATOM 14170 O O . GLU F 1 299 ? 60.282 67.542 75.859 1.00 9.77 295 GLU F O 1
ATOM 14176 N N . ILE F 1 300 ? 58.918 66.011 76.772 1.00 8.93 296 ILE F N 1
ATOM 14177 C CA . ILE F 1 300 ? 57.830 66.993 76.785 1.00 8.93 296 ILE F CA 1
ATOM 14178 C C . ILE F 1 300 ? 58.158 68.251 77.603 1.00 8.53 296 ILE F C 1
ATOM 14179 O O . ILE F 1 300 ? 57.720 69.369 77.271 1.00 9.30 296 ILE F O 1
ATOM 14184 N N . THR F 1 301 ? 58.939 68.078 78.666 1.00 8.13 297 THR F N 1
ATOM 14185 C CA . THR F 1 301 ? 59.341 69.216 79.503 1.00 7.99 297 THR F CA 1
ATOM 14186 C C . THR F 1 301 ? 60.288 70.132 78.729 1.00 8.32 297 THR F C 1
ATOM 14187 O O . THR F 1 301 ? 60.122 71.365 78.756 1.00 8.67 297 THR F O 1
ATOM 14191 N N . ALA F 1 302 ? 61.272 69.531 78.081 1.00 8.31 298 ALA F N 1
ATOM 14192 C CA . ALA F 1 302 ? 62.264 70.298 77.306 1.00 8.77 298 ALA F CA 1
ATOM 14193 C C . ALA F 1 302 ? 61.568 70.995 76.135 1.00 9.21 298 ALA F C 1
ATOM 14194 O O . ALA F 1 302 ? 61.927 72.134 75.775 1.00 9.62 298 ALA F O 1
ATOM 14196 N N . ILE F 1 303 ? 60.559 70.320 75.569 1.00 9.38 299 ILE F N 1
ATOM 14197 C CA . ILE F 1 303 ? 59.761 70.922 74.484 1.00 9.76 299 ILE F CA 1
ATOM 14198 C C . ILE F 1 303 ? 59.022 72.182 74.974 1.00 9.80 299 ILE F C 1
ATOM 14199 O O . ILE F 1 303 ? 59.105 73.246 74.329 1.00 10.29 299 ILE F O 1
ATOM 14204 N N . ALA F 1 304 ? 58.334 72.084 76.109 1.00 9.33 300 ALA F N 1
ATOM 14205 C CA . ALA F 1 304 ? 57.619 73.218 76.657 1.00 9.49 300 ALA F CA 1
ATOM 14206 C C . ALA F 1 304 ? 58.618 74.357 76.982 1.00 9.52 300 ALA F C 1
ATOM 14207 O O . ALA F 1 304 ? 58.345 75.502 76.671 1.00 9.85 300 ALA F O 1
ATOM 14209 N N . ALA F 1 305 ? 59.792 74.006 77.516 1.00 9.33 301 ALA F N 1
ATOM 14210 C CA . ALA F 1 305 ? 60.840 75.006 77.799 1.00 9.59 301 ALA F CA 1
ATOM 14211 C C . ALA F 1 305 ? 61.360 75.667 76.508 1.00 9.81 301 ALA F C 1
ATOM 14212 O O . ALA F 1 305 ? 61.545 76.897 76.477 1.00 10.53 301 ALA F O 1
ATOM 14214 N N . ALA F 1 306 ? 61.581 74.881 75.460 1.00 9.91 302 ALA F N 1
ATOM 14215 C CA . ALA F 1 306 ? 62.016 75.430 74.180 1.00 10.34 302 ALA F CA 1
ATOM 14216 C C . ALA F 1 306 ? 60.956 76.380 73.603 1.00 10.70 302 ALA F C 1
ATOM 14217 O O . ALA F 1 306 ? 61.300 77.421 73.013 1.00 10.91 302 ALA F O 1
ATOM 14219 N N . HIS F 1 307 ? 59.682 76.036 73.779 1.00 10.33 303 HIS F N 1
ATOM 14220 C CA . HIS F 1 307 ? 58.581 76.927 73.339 1.00 10.82 303 HIS F CA 1
ATOM 14221 C C . HIS F 1 307 ? 58.632 78.255 74.070 1.00 10.85 303 HIS F C 1
ATOM 14222 O O . HIS F 1 307 ? 58.443 79.303 73.446 1.00 11.26 303 HIS F O 1
ATOM 14229 N N . VAL F 1 308 ? 58.838 78.229 75.396 1.00 10.81 304 VAL F N 1
ATOM 14230 C CA . VAL F 1 308 ? 58.947 79.479 76.170 1.00 10.93 304 VAL F CA 1
ATOM 14231 C C . VAL F 1 308 ? 60.107 80.330 75.630 1.00 11.33 304 VAL F C 1
ATOM 14232 O O . VAL F 1 308 ? 59.934 81.528 75.349 1.00 11.48 304 VAL F O 1
ATOM 14236 N N . ALA F 1 309 ? 61.271 79.714 75.489 1.00 11.00 305 ALA F N 1
ATOM 14237 C CA . ALA F 1 309 ? 62.452 80.421 74.931 1.00 11.29 305 ALA F CA 1
ATOM 14238 C C . ALA F 1 309 ? 62.178 81.020 73.534 1.00 11.82 305 ALA F C 1
ATOM 14239 O O . ALA F 1 309 ? 62.558 82.164 73.253 1.00 12.64 305 ALA F O 1
ATOM 14241 N N . CYS F 1 310 ? 61.510 80.257 72.664 1.00 11.80 306 CYS F N 1
ATOM 14242 C CA . CYS F 1 310 ? 61.162 80.721 71.319 1.00 12.31 306 CYS F CA 1
ATOM 14243 C C . CYS F 1 310 ? 60.290 81.971 71.410 1.00 12.98 306 CYS F C 1
ATOM 14244 O O . CYS F 1 310 ? 60.543 82.968 70.719 1.00 13.31 306 CYS F O 1
ATOM 14247 N N . ASP F 1 311 ? 59.274 81.923 72.270 1.00 12.83 307 ASP F N 1
ATOM 14248 C CA . ASP F 1 311 ? 58.372 83.063 72.421 1.00 13.57 307 ASP F CA 1
ATOM 14249 C C . ASP F 1 311 ? 59.068 84.312 72.951 1.00 13.69 307 ASP F C 1
ATOM 14250 O O . ASP F 1 311 ? 58.789 85.429 72.491 1.00 14.50 307 ASP F O 1
ATOM 14255 N N . LEU F 1 312 ? 60.026 84.109 73.850 1.00 13.19 308 LEU F N 1
ATOM 14256 C CA . LEU F 1 312 ? 60.865 85.234 74.319 1.00 13.17 308 LEU F CA 1
ATOM 14257 C C . LEU F 1 312 ? 61.661 85.851 73.175 1.00 13.50 308 LEU F C 1
ATOM 14258 O O . LEU F 1 312 ? 61.742 87.083 73.075 1.00 14.03 308 LEU F O 1
ATOM 14263 N N . LEU F 1 313 ? 62.243 85.019 72.309 1.00 13.25 309 LEU F N 1
ATOM 14264 C CA . LEU F 1 313 ? 62.918 85.524 71.105 1.00 14.12 309 LEU F CA 1
ATOM 14265 C C . LEU F 1 313 ? 61.946 86.316 70.228 1.00 14.95 309 LEU F C 1
ATOM 14266 O O . LEU F 1 313 ? 62.280 87.387 69.719 1.00 15.56 309 LEU F O 1
ATOM 14271 N N . CYS F 1 314 ? 60.735 85.801 70.071 1.00 15.06 310 CYS F N 1
ATOM 14272 C CA . CYS F 1 314 ? 59.727 86.525 69.281 1.00 15.77 310 CYS F CA 1
ATOM 14273 C C . CYS F 1 314 ? 59.326 87.868 69.895 1.00 16.42 310 CYS F C 1
ATOM 14274 O O . CYS F 1 314 ? 59.135 88.853 69.139 1.00 17.44 310 CYS F O 1
ATOM 14277 N N . LEU F 1 315 ? 59.223 87.929 71.228 1.00 16.01 311 LEU F N 1
ATOM 14278 C CA . LEU F 1 315 ? 58.973 89.210 71.916 1.00 16.66 311 LEU F CA 1
ATOM 14279 C C . LEU F 1 315 ? 60.083 90.214 71.598 1.00 16.84 311 LEU F C 1
ATOM 14280 O O . LEU F 1 315 ? 59.805 91.370 71.256 1.00 17.47 311 LEU F O 1
ATOM 14285 N N . TRP F 1 316 ? 61.334 89.766 71.634 1.00 16.98 312 TRP F N 1
ATOM 14286 C CA . TRP F 1 316 ? 62.437 90.687 71.294 1.00 17.50 312 TRP F CA 1
ATOM 14287 C C . TRP F 1 316 ? 62.454 91.098 69.834 1.00 17.96 312 TRP F C 1
ATOM 14288 O O . TRP F 1 316 ? 62.804 92.245 69.518 1.00 18.95 312 TRP F O 1
ATOM 14299 N N . ARG F 1 317 ? 62.090 90.190 68.922 1.00 17.01 313 ARG F N 1
ATOM 14300 C CA . ARG F 1 317 ? 61.960 90.578 67.515 1.00 18.36 313 ARG F CA 1
ATOM 14301 C C . ARG F 1 317 ? 60.951 91.731 67.401 1.00 20.13 313 ARG F C 1
ATOM 14302 O O . ARG F 1 317 ? 61.188 92.720 66.663 1.00 21.71 313 ARG F O 1
ATOM 14310 N N . GLN F 1 318 ? 59.822 91.611 68.091 1.00 20.48 314 GLN F N 1
ATOM 14311 C CA . GLN F 1 318 ? 58.801 92.651 68.009 1.00 23.19 314 GLN F CA 1
ATOM 14312 C C . GLN F 1 318 ? 59.271 93.971 68.597 1.00 24.92 314 GLN F C 1
ATOM 14313 O O . GLN F 1 318 ? 58.956 95.035 68.052 1.00 27.12 314 GLN F O 1
ATOM 14319 N N . ARG F 1 319 ? 59.996 93.898 69.714 1.00 24.14 315 ARG F N 1
ATOM 14320 C CA . ARG F 1 319 ? 60.503 95.106 70.365 1.00 26.08 315 ARG F CA 1
ATOM 14321 C C . ARG F 1 319 ? 61.565 95.794 69.508 1.00 26.47 315 ARG F C 1
ATOM 14322 O O . ARG F 1 319 ? 61.574 97.026 69.412 1.00 28.43 315 ARG F O 1
ATOM 14330 N N . LYS F 1 320 ? 62.414 95.007 68.847 1.00 24.60 316 LYS F N 1
ATOM 14331 C CA . LYS F 1 320 ? 63.430 95.556 67.955 1.00 25.95 316 LYS F CA 1
ATOM 14332 C C . LYS F 1 320 ? 62.755 96.284 66.796 1.00 28.15 316 LYS F C 1
ATOM 14333 O O . LYS F 1 320 ? 63.187 97.374 66.418 1.00 30.21 316 LYS F O 1
ATOM 14339 N N . ALA F 1 321 ? 61.706 95.677 66.238 1.00 27.72 317 ALA F N 1
ATOM 14340 C CA . ALA F 1 321 ? 60.956 96.296 65.133 1.00 30.65 317 ALA F CA 1
ATOM 14341 C C . ALA F 1 321 ? 60.230 97.572 65.581 1.00 33.53 317 ALA F C 1
ATOM 14342 O O . ALA F 1 321 ? 60.142 98.534 64.829 1.00 36.65 317 ALA F O 1
ATOM 14344 N N . GLY F 1 322 ? 59.726 97.580 66.812 1.00 33.50 318 GLY F N 1
ATOM 14345 C CA . GLY F 1 322 ? 59.089 98.765 67.374 1.00 36.67 318 GLY F CA 1
ATOM 14346 C C . GLY F 1 322 ? 60.115 99.616 68.095 1.00 37.77 318 GLY F C 1
ATOM 14347 O O . GLY F 1 322 ? 59.978 100.836 68.155 1.00 41.70 318 GLY F O 1
#

InterPro domains:
  IPR005925 Agmatinase-related [TIGR01230] (41-309)
  IPR006035 Ureohydrolase [PF00491] (44-309)
  IPR006035 Ureohydrolase [PIRSF036979] (36-314)
  IPR006035 Ureohydrolase [PS51409] (33-320)
  IPR006035 Ureohydrolase [PTHR11358] (19-315)
  IPR020855 Ureohydrolase, manganese-binding site [PS01053] (240-261)
  IPR023696 Ureohydrolase domain superfamily [SSF52768] (24-314)